Protein 1WQA (pdb70)

Sequence (1820 aa):
MGKLFGTFGVRGIANEKITPEFAMKIGMAFGTLLKREGRKKPLVVVGRDTRVSGEMLKEALISGLLSVGCDVIDVGIAPTPAVQWATKHFNADGGAVITASHNPPEYNGIKLLEPNGMGLKKEREAIVEELFFKEDFDRAKWYEIGEVRREDIIKPYIEAIKSKVDVEAIKKRKPFVVVDTSNGAGSLTLPYLLRELGCKVITVNAQPDGYFPARNPEPNEENLKEFMEIVKALGADFGVAQDGDADRAVFIDENGRFIQGDKTFALVADAVLKEKGGGLLVTTVATSNLLDDIAKKHGAKVMRTKVGDLIVARALYENNGTIGGEENGGVIFPEHVLGRDGAMTVAKVVEIFAKSGKKFSELIDELPKYYQIKTKRHVEGDRHAIVNKVAEMARERGYTVDTTDGAKIIFEDGWVLVRASGTEPIIRIFSEAKSKEKAQEYLNLGIELLEKALSMGKLFGTFGVRGIANEKITPEFAMKIGMAFGTLLKREGRKKPLVVVGRDTRVSGEMLKEALISGLLSVGCDVIDVGIAPTPAVQWATKHFNADGGAVITASHNPPEYNGIKLLEPNGMGLKKEREAIVEELFFKEDFDRAKWYEIGEVRREDIIKPYIEAIKSKVDVEAIKKRKPFVVVDTSNGAGSLTLPYLLRELGCKVITVNAQPDGYFPARNPEPNEENLKEFMEIVKALGADFGVAQDGDADRAVFIDENGRFIQGDKTFALVADAVLKEKGGGLLVTTVATSNLLDDIAKKHGAKVMRTKVGDLIVARALYENNGTIGGEENGGVIFPEHVLGRDGAMTVAKVVEIFAKSGKKFSELIDELPKYYQIKTKRHVEGDRHAIVNKVAEMARERGYTVDTTDGAKIIFEDGWVLVRASGTEPIIRIFSEAKSKEKAQEYLNLGIELLEKALSMGKLFGTFGVRGIANEKITPEFAMKIGMAFGTLLKREGRKKPLVVVGRDTRVSGEMLKEALISGLLSVGCDVIDVGIAPTPAVQWATKHFNADGGAVITASHNPPEYNGIKLLEPNGMGLKKEREAIVEELFFKEDFDRAKWYEIGEVRREDIIKPYIEAIKSKVDVEAIKKRKPFVVVDTSNGAGSLTLPYLLRELGCKVITVNAQPDGYFPARNPEPNEENLKEFMEIVKALGADFGVAQDGDADRAVFIDENGRFIQGDKTFALVADAVLKEKGGGLLVTTVATSNLLDDIAKKHGAKVMRTKVGDLIVARALYENNGTIGGEENGGVIFPEHVLGRDGAMTVAKVVEIFAKSGKKFSELIDELPKYYQIKTKRHVEGDRHAIVNKVAEMARERGYTVDTTDGAKIIFEDGWVLVRASGTEPIIRIFSEAKSKEKAQEYLNLGIELLEKALSMGKLFGTFGVRGIANEKITPEFAMKIGMAFGTLLKREGRKKPLVVVGRDTRVSGEMLKEALISGLLSVGCDVIDVGIAPTPAVQWATKHFNADGGAVITASHNPPEYNGIKLLEPNGMGLKKEREAIVEELFFKEDFDRAKWYEIGEVRREDIIKPYIEAIKSKVDVEAIKKRKPFVVVDTSNGAGSLTLPYLLRELGCKVITVNAQPDGYFPARNPEPNEENLKEFMEIVKALGADFGVAQDGDADRAVFIDENGRFIQGDKTFALVADAVLKEKGGGLLVTTVATSNLLDDIAKKHGAKVMRTKVGDLIVARALYENNGTIGGEENGGVIFPEHVLGRDGAMTVAKVVEIFAKSGKKFSELIDELPKYYQIKTKRHVEGDRHAIVNKVAEMARERGYTVDTTDGAKIIFEDGWVLVRASGTEPIIRIFSEAKSKEKAQEYLNLGIELLEKALS

Nearest PDB structures (foldseek):
  1wqa-assembly1_A  TM=1.002E+00  e=4.875E-100  Pyrococcus horikoshii
  7ojr-assembly1_A  TM=8.676E-01  e=2.587E-43  Bacillus subtilis subsp. subtilis str. 168
  3pdk-assembly1_B  TM=8.264E-01  e=1.025E-43  Bacillus anthracis
  6gyz-assembly1_B  TM=8.738E-01  e=1.321E-41  Staphylococcus aureus
  7olh-assembly1_B  TM=9.218E-01  e=2.492E-36  Bacillus subtilis subsp. subtilis str. 168

Organism: Pyrococcus horikoshii (strain ATCC 700860 / DSM 12428 / JCM 9974 / NBRC 100139 / OT-3) (NCBI:txid70601)

Structure (mmCIF, N/CA/C/O backbone):
data_1WQA
#
_entry.id   1WQA
#
_cell.length_a   77.653
_cell.length_b   137.916
_cell.length_c   98.409
_cell.angle_alpha   90.00
_cell.angle_beta   93.27
_cell.angle_gamma   90.00
#
_symmetry.space_group_name_H-M   'P 1 21 1'
#
loop_
_entity.id
_entity.type
_entity.pdbx_description
1 polymer 'phospho-sugar mutase'
2 non-polymer 'MAGNESIUM ION'
3 water water
#
loop_
_atom_site.group_PDB
_atom_site.id
_atom_site.type_symbol
_atom_site.label_atom_id
_atom_site.label_alt_id
_atom_site.label_comp_id
_atom_site.label_asym_id
_atom_site.label_entity_id
_atom_site.label_seq_id
_atom_site.pdbx_PDB_ins_code
_atom_site.Cartn_x
_atom_site.Cartn_y
_atom_site.Cartn_z
_atom_site.occupancy
_atom_site.B_iso_or_equiv
_atom_site.auth_seq_id
_atom_site.auth_comp_id
_atom_site.auth_asym_id
_atom_site.auth_atom_id
_atom_site.pdbx_PDB_model_num
ATOM 1 N N . MET A 1 1 ? 1.905 11.183 22.744 1.00 66.80 1 MET A N 1
ATOM 2 C CA . MET A 1 1 ? 2.183 10.003 21.851 1.00 66.73 1 MET A CA 1
ATOM 3 C C . MET A 1 1 ? 1.490 8.697 22.311 1.00 66.75 1 MET A C 1
ATOM 4 O O . MET A 1 1 ? 1.910 7.611 21.944 1.00 67.54 1 MET A O 1
ATOM 9 N N . GLY A 1 2 ? 0.402 8.822 23.066 1.00 65.89 2 GLY A N 1
ATOM 10 C CA . GLY A 1 2 ? -0.295 7.669 23.649 1.00 64.26 2 GLY A CA 1
ATOM 11 C C . GLY A 1 2 ? -0.327 8.208 25.055 1.00 63.06 2 GLY A C 1
ATOM 12 O O . GLY A 1 2 ? 0.176 7.610 26.002 1.00 64.30 2 GLY A O 1
ATOM 13 N N . LYS A 1 3 ? -0.895 9.395 25.142 1.00 60.96 3 LYS A N 1
ATOM 14 C CA . LYS A 1 3 ? -0.838 10.169 26.323 1.00 58.41 3 LYS A CA 1
ATOM 15 C C . LYS A 1 3 ? 0.653 10.213 26.380 1.00 56.06 3 LYS A C 1
ATOM 16 O O . LYS A 1 3 ? 1.242 10.560 25.377 1.00 56.81 3 LYS A O 1
ATOM 22 N N . LEU A 1 4 ? 1.293 9.850 27.472 1.00 52.32 4 LEU A N 1
ATOM 23 C CA . LEU A 1 4 ? 2.748 9.977 27.536 1.00 47.26 4 LEU A CA 1
ATOM 24 C C . LEU A 1 4 ? 3.742 9.379 26.503 1.00 44.21 4 LEU A C 1
ATOM 25 O O . LEU A 1 4 ? 4.337 10.111 25.716 1.00 42.65 4 LEU A O 1
ATOM 30 N N . PHE A 1 5 ? 3.947 8.066 26.521 1.00 40.34 5 PHE A N 1
ATOM 31 C CA . PHE A 1 5 ? 4.939 7.412 25.648 1.00 39.14 5 PHE A CA 1
ATOM 32 C C . PHE A 1 5 ? 4.551 7.020 24.222 1.00 38.80 5 PHE A C 1
ATOM 33 O O . PHE A 1 5 ? 3.390 6.722 23.922 1.00 38.17 5 PHE A O 1
ATOM 41 N N . GLY A 1 6 ? 5.567 7.014 23.364 1.00 38.65 6 GLY A N 1
ATOM 42 C CA . GLY A 1 6 ? 5.426 6.620 21.976 1.00 39.46 6 GLY A CA 1
ATOM 43 C C . GLY A 1 6 ? 5.764 5.136 21.851 1.00 39.48 6 GLY A C 1
ATOM 44 O O . GLY A 1 6 ? 5.604 4.394 22.822 1.00 40.68 6 GLY A O 1
ATOM 45 N N . THR A 1 7 ? 6.244 4.699 20.687 1.00 40.02 7 THR A N 1
ATOM 46 C CA . THR A 1 7 ? 6.579 3.277 20.458 1.00 39.90 7 THR A CA 1
ATOM 47 C C . THR A 1 7 ? 7.717 2.746 21.342 1.00 37.53 7 THR A C 1
ATOM 48 O O . THR A 1 7 ? 7.675 1.601 21.817 1.00 37.74 7 THR A O 1
ATOM 52 N N . PHE A 1 8 ? 8.737 3.574 21.545 1.00 33.01 8 PHE A N 1
ATOM 53 C CA . PHE A 1 8 ? 9.861 3.209 22.397 1.00 30.74 8 PHE A CA 1
ATOM 54 C C . PHE A 1 8 ? 10.372 4.490 23.059 1.00 28.59 8 PHE A C 1
ATOM 55 O O . PHE A 1 8 ? 11.333 5.093 22.588 1.00 28.65 8 PHE A O 1
ATOM 63 N N . GLY A 1 9 ? 9.732 4.884 24.155 1.00 26.09 9 GLY A N 1
ATOM 64 C CA . GLY A 1 9 ? 10.120 6.108 24.842 1.00 26.09 9 GLY A CA 1
ATOM 65 C C . GLY A 1 9 ? 9.287 7.308 24.401 1.00 26.12 9 GLY A C 1
ATOM 66 O O . GLY A 1 9 ? 8.318 7.195 23.634 1.00 25.04 9 GLY A O 1
ATOM 67 N N . VAL A 1 10 ? 9.661 8.469 24.895 1.00 24.08 10 VAL A N 1
ATOM 68 C CA . VAL A 1 10 ? 8.957 9.686 24.565 1.00 23.74 10 VAL A CA 1
ATOM 69 C C . VAL A 1 10 ? 9.980 10.749 24.187 1.00 24.66 10 VAL A C 1
ATOM 70 O O . VAL A 1 10 ? 11.111 10.738 24.697 1.00 21.61 10 VAL A O 1
ATOM 74 N N . ARG A 1 11 ? 9.615 11.636 23.266 1.00 23.32 11 ARG A N 1
ATOM 75 C CA . ARG A 1 11 ? 10.511 12.712 22.874 1.00 24.96 11 ARG A CA 1
ATOM 76 C C . ARG A 1 11 ? 9.714 13.961 22.615 1.00 25.50 11 ARG A C 1
ATOM 77 O O . ARG A 1 11 ? 8.480 13.919 22.493 1.00 24.02 11 ARG A O 1
ATOM 85 N N . GLY A 1 12 ? 10.433 15.075 22.526 1.00 23.35 12 GLY A N 1
ATOM 86 C CA . GLY A 1 12 ? 9.815 16.364 22.291 1.00 21.73 12 GLY A CA 1
ATOM 87 C C . GLY A 1 12 ? 10.914 17.401 22.367 1.00 22.31 12 GLY A C 1
ATOM 88 O O . GLY A 1 12 ? 12.089 17.060 22.530 1.00 20.32 12 GLY A O 1
ATOM 89 N N . ILE A 1 13 ? 10.547 18.663 22.245 1.00 21.24 13 ILE A N 1
ATOM 90 C CA . ILE A 1 13 ? 11.543 19.724 22.318 1.00 21.05 13 ILE A CA 1
ATOM 91 C C . ILE A 1 13 ? 11.939 20.006 23.775 1.00 18.26 13 ILE A C 1
ATOM 92 O O . ILE A 1 13 ? 11.081 20.095 24.673 1.00 18.05 13 ILE A O 1
ATOM 97 N N . ALA A 1 14 ? 13.247 20.127 24.005 1.00 18.88 14 ALA A N 1
ATOM 98 C CA . ALA A 1 14 ? 13.767 20.399 25.349 1.00 18.05 14 ALA A CA 1
ATOM 99 C C . ALA A 1 14 ? 13.232 21.738 25.809 1.00 16.61 14 ALA A C 1
ATOM 100 O O . ALA A 1 14 ? 13.191 22.690 25.039 1.00 17.55 14 ALA A O 1
ATOM 102 N N . ASN A 1 15 ? 12.809 21.797 27.068 1.00 17.27 15 ASN A N 1
ATOM 103 C CA . ASN A 1 15 ? 12.238 22.992 27.688 1.00 18.60 15 ASN A CA 1
ATOM 104 C C . ASN A 1 15 ? 10.858 23.383 27.165 1.00 21.22 15 ASN A C 1
ATOM 105 O O . ASN A 1 15 ? 10.349 24.458 27.465 1.00 19.83 15 ASN A O 1
ATOM 110 N N . GLU A 1 16 ? 10.247 22.511 26.374 1.00 20.01 16 GLU A N 1
ATOM 111 C CA . GLU A 1 16 ? 8.882 22.778 25.933 1.00 22.88 16 GLU A CA 1
ATOM 112 C C . GLU A 1 16 ? 8.134 21.580 26.493 1.00 20.28 16 GLU A C 1
ATOM 113 O O . GLU A 1 16 ? 7.657 21.616 27.623 1.00 21.30 16 GLU A O 1
ATOM 119 N N . LYS A 1 17 ? 8.044 20.500 25.738 1.00 19.16 17 LYS A N 1
ATOM 120 C CA . LYS A 1 17 ? 7.433 19.312 26.317 1.00 20.17 17 LYS A CA 1
ATOM 121 C C . LYS A 1 17 ? 8.429 18.624 27.295 1.00 18.66 17 LYS A C 1
ATOM 122 O O . LYS A 1 17 ? 8.071 18.203 28.400 1.00 18.41 17 LYS A O 1
ATOM 128 N N . ILE A 1 18 ? 9.682 18.497 26.881 1.00 19.39 18 ILE A N 1
ATOM 129 C CA . ILE A 1 18 ? 10.645 17.789 27.717 1.00 17.37 18 ILE A CA 1
ATOM 130 C C . ILE A 1 18 ? 11.368 18.759 28.627 1.00 18.38 18 ILE A C 1
ATOM 131 O O . ILE A 1 18 ? 12.465 19.224 28.314 1.00 18.48 18 ILE A O 1
ATOM 136 N N . THR A 1 19 ? 10.743 19.059 29.753 1.00 17.54 19 THR A N 1
ATOM 137 C CA . THR A 1 19 ? 11.296 19.990 30.732 1.00 16.87 19 THR A CA 1
ATOM 138 C C . THR A 1 19 ? 11.936 19.182 31.859 1.00 16.62 19 THR A C 1
ATOM 139 O O . THR A 1 19 ? 11.852 17.948 31.884 1.00 17.01 19 THR A O 1
ATOM 143 N N . PRO A 1 20 ? 12.593 19.872 32.809 1.00 17.39 20 PRO A N 1
ATOM 144 C CA . PRO A 1 20 ? 13.221 19.187 33.943 1.00 17.28 20 PRO A CA 1
ATOM 145 C C . PRO A 1 20 ? 12.098 18.586 34.788 1.00 16.10 20 PRO A C 1
ATOM 146 O O . PRO A 1 20 ? 12.252 17.496 35.318 1.00 16.37 20 PRO A O 1
ATOM 150 N N . GLU A 1 21 ? 10.973 19.295 34.921 1.00 14.86 21 GLU A N 1
ATOM 151 C CA . GLU A 1 21 ? 9.862 18.752 35.726 1.00 15.42 21 GLU A CA 1
ATOM 152 C C . GLU A 1 21 ? 9.380 17.434 35.093 1.00 15.04 21 GLU A C 1
ATOM 153 O O . GLU A 1 21 ? 9.103 16.470 35.779 1.00 15.45 21 GLU A O 1
ATOM 159 N N . PHE A 1 22 ? 9.313 17.415 33.773 1.00 16.48 22 PHE A N 1
ATOM 160 C CA . PHE A 1 22 ? 8.874 16.227 33.053 1.00 17.49 22 PHE A CA 1
ATOM 161 C C . PHE A 1 22 ? 9.814 15.048 33.343 1.00 18.73 22 PHE A C 1
ATOM 162 O O . PHE A 1 22 ? 9.365 13.946 33.674 1.00 19.32 22 PHE A O 1
ATOM 170 N N . ALA A 1 23 ? 11.120 15.284 33.210 1.00 17.48 23 ALA A N 1
ATOM 171 C CA . ALA A 1 23 ? 12.111 14.242 33.465 1.00 16.67 23 ALA A CA 1
ATOM 172 C C . ALA A 1 23 ? 12.048 13.772 34.920 1.00 16.05 23 ALA A C 1
ATOM 173 O O . ALA A 1 23 ? 12.116 12.575 35.199 1.00 15.46 23 ALA A O 1
ATOM 175 N N . MET A 1 24 ? 11.941 14.717 35.845 1.00 14.49 24 MET A N 1
ATOM 176 C CA . MET A 1 24 ? 11.856 14.360 37.269 1.00 15.10 24 MET A CA 1
ATOM 177 C C . MET A 1 24 ? 10.627 13.504 37.571 1.00 15.08 24 MET A C 1
ATOM 178 O O . MET A 1 24 ? 10.708 12.552 38.356 1.00 14.33 24 MET A O 1
ATOM 183 N N . LYS A 1 25 ? 9.480 13.863 36.992 1.00 13.95 25 LYS A N 1
ATOM 184 C CA . LYS A 1 25 ? 8.257 13.088 37.248 1.00 15.78 25 LYS A CA 1
ATOM 185 C C . LYS A 1 25 ? 8.380 11.689 36.645 1.00 15.21 25 LYS A C 1
ATOM 186 O O . LYS A 1 25 ? 7.900 10.736 37.225 1.00 16.83 25 LYS A O 1
ATOM 192 N N . ILE A 1 26 ? 9.008 11.583 35.484 1.00 14.63 26 ILE A N 1
ATOM 193 C CA . ILE A 1 26 ? 9.205 10.269 34.889 1.00 17.38 26 ILE A CA 1
ATOM 194 C C . ILE A 1 26 ? 10.067 9.432 35.857 1.00 16.59 26 ILE A C 1
ATOM 195 O O . ILE A 1 26 ? 9.802 8.256 36.087 1.00 16.63 26 ILE A O 1
ATOM 200 N N . GLY A 1 27 ? 11.111 10.034 36.420 1.00 16.73 27 GLY A N 1
ATOM 201 C CA . GLY A 1 27 ? 11.926 9.281 37.362 1.00 15.78 27 GLY A CA 1
ATOM 202 C C . GLY A 1 27 ? 11.139 8.855 38.607 1.00 17.72 27 GLY A C 1
ATOM 203 O O . GLY A 1 27 ? 11.262 7.723 39.091 1.00 17.00 27 GLY A O 1
ATOM 204 N N . MET A 1 28 ? 10.323 9.756 39.150 1.00 16.39 28 MET A N 1
ATOM 205 C CA . MET A 1 28 ? 9.562 9.398 40.344 1.00 16.55 28 MET A CA 1
ATOM 206 C C . MET A 1 28 ? 8.500 8.309 40.065 1.00 15.93 28 MET A C 1
ATOM 207 O O . MET A 1 28 ? 8.236 7.446 40.905 1.00 14.91 28 MET A O 1
ATOM 212 N N . ALA A 1 29 ? 7.901 8.358 38.881 1.00 15.34 29 ALA A N 1
ATOM 213 C CA . ALA A 1 29 ? 6.893 7.372 38.524 1.00 16.56 29 ALA A CA 1
ATOM 214 C C . ALA A 1 29 ? 7.555 6.006 38.299 1.00 16.94 29 ALA A C 1
ATOM 215 O O . ALA A 1 29 ? 7.069 4.990 38.790 1.00 15.93 29 ALA A O 1
ATOM 217 N N . PHE A 1 30 ? 8.681 5.988 37.584 1.00 16.00 30 PHE A N 1
ATOM 218 C CA . PHE A 1 30 ? 9.374 4.731 37.312 1.00 15.98 30 PHE A CA 1
ATOM 219 C C . PHE A 1 30 ? 9.865 4.110 38.624 1.00 16.47 30 PHE A C 1
ATOM 220 O O . PHE A 1 30 ? 9.652 2.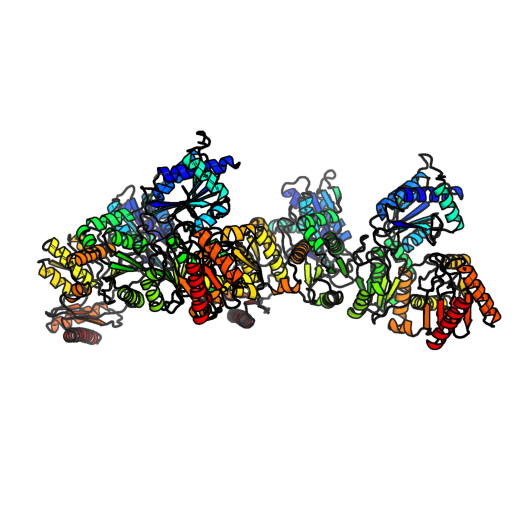918 38.889 1.00 16.32 30 PHE A O 1
ATOM 228 N N . GLY A 1 31 ? 10.485 4.924 39.472 1.00 15.85 31 GLY A N 1
ATOM 229 C CA . GLY A 1 31 ? 10.980 4.423 40.750 1.00 16.57 31 GLY A CA 1
ATOM 230 C C . GLY A 1 31 ? 9.849 3.885 41.623 1.00 17.78 31 GLY A C 1
ATOM 231 O O . GLY A 1 31 ? 10.018 2.872 42.312 1.00 18.27 31 GLY A O 1
ATOM 232 N N . THR A 1 32 ? 8.704 4.567 41.611 1.00 16.82 32 THR A N 1
ATOM 233 C CA . THR A 1 32 ? 7.562 4.132 42.418 1.00 16.24 32 THR A CA 1
ATOM 234 C C . THR A 1 32 ? 7.087 2.776 41.872 1.00 17.50 32 THR A C 1
ATOM 235 O O . THR A 1 32 ? 6.847 1.865 42.643 1.00 17.88 32 THR A O 1
ATOM 239 N N . LEU A 1 33 ? 6.966 2.646 40.549 1.00 18.47 33 LEU A N 1
ATOM 240 C CA . LEU A 1 33 ? 6.566 1.365 39.967 1.00 18.63 33 LEU A CA 1
ATOM 241 C C . LEU A 1 33 ? 7.520 0.248 40.417 1.00 19.04 33 LEU A C 1
ATOM 242 O O . LEU A 1 33 ? 7.082 -0.813 40.883 1.00 18.81 33 LEU A O 1
ATOM 247 N N . LEU A 1 34 ? 8.824 0.492 40.300 1.00 16.69 34 LEU A N 1
ATOM 248 C CA . LEU A 1 34 ? 9.802 -0.508 40.679 1.00 16.84 34 LEU A CA 1
ATOM 249 C C . LEU A 1 34 ? 9.633 -0.952 42.109 1.00 18.52 34 LEU A C 1
ATOM 250 O O . LEU A 1 34 ? 9.795 -2.133 42.396 1.00 18.30 34 LEU A O 1
ATOM 255 N N . LYS A 1 35 ? 9.314 -0.019 43.012 1.00 18.74 35 LYS A N 1
ATOM 256 C CA . LYS A 1 35 ? 9.134 -0.369 44.414 1.00 19.23 35 LYS A CA 1
ATOM 257 C C . LYS A 1 35 ? 7.831 -1.146 44.631 1.00 20.41 35 LYS A C 1
ATOM 258 O O . LYS A 1 35 ? 7.823 -2.164 45.312 1.00 20.71 35 LYS A O 1
ATOM 264 N N . ARG A 1 36 ? 6.745 -0.694 44.019 1.00 19.92 36 ARG A N 1
ATOM 265 C CA . ARG A 1 36 ? 5.456 -1.378 44.167 1.00 23.43 36 ARG A CA 1
ATOM 266 C C . ARG A 1 36 ? 5.451 -2.793 43.593 1.00 23.68 36 ARG A C 1
ATOM 267 O O . ARG A 1 36 ? 4.608 -3.601 43.968 1.00 23.89 36 ARG A O 1
ATOM 275 N N . GLU A 1 37 ? 6.384 -3.091 42.699 1.00 23.52 37 GLU A N 1
ATOM 276 C CA . GLU A 1 37 ? 6.476 -4.430 42.144 1.00 24.30 37 GLU A CA 1
ATOM 277 C C . GLU A 1 37 ? 7.157 -5.350 43.152 1.00 24.29 37 GLU A C 1
ATOM 278 O O . GLU A 1 37 ? 7.298 -6.538 42.903 1.00 25.60 37 GLU A O 1
ATOM 284 N N . GLY A 1 38 ? 7.576 -4.799 44.289 1.00 24.53 38 GLY A N 1
ATOM 285 C CA . GLY A 1 38 ? 8.196 -5.626 45.326 1.00 25.45 38 GLY A CA 1
ATOM 286 C C . GLY A 1 38 ? 9.682 -5.449 45.604 1.00 26.74 38 GLY A C 1
ATOM 287 O O . GLY A 1 38 ? 10.320 -6.323 46.190 1.00 27.29 38 GLY A O 1
ATOM 288 N N . ARG A 1 39 ? 10.253 -4.326 45.190 1.00 27.35 39 ARG A N 1
ATOM 289 C CA . ARG A 1 39 ? 11.672 -4.100 45.444 1.00 27.44 39 ARG A CA 1
ATOM 290 C C . ARG A 1 39 ? 11.833 -3.028 46.499 1.00 26.42 39 ARG A C 1
ATOM 291 O O . ARG A 1 39 ? 11.334 -1.917 46.329 1.00 27.32 39 ARG A O 1
ATOM 299 N N . LYS A 1 40 ? 12.537 -3.352 47.578 1.00 26.50 40 LYS A N 1
ATOM 300 C CA . LYS A 1 40 ? 12.739 -2.413 48.688 1.00 24.96 40 LYS A CA 1
ATOM 301 C C . LYS A 1 40 ? 13.553 -1.199 48.250 1.00 24.30 40 LYS A C 1
ATOM 302 O O . LYS A 1 40 ? 13.219 -0.048 48.584 1.00 22.31 40 LYS A O 1
ATOM 308 N N . LYS A 1 41 ? 14.625 -1.466 47.511 1.00 21.54 41 LYS A N 1
ATOM 309 C CA . LYS A 1 41 ? 15.506 -0.403 47.035 1.00 21.77 41 LYS A CA 1
ATOM 310 C C . LYS A 1 41 ? 15.977 -0.708 45.629 1.00 19.72 41 LYS A C 1
ATOM 311 O O . LYS A 1 41 ? 17.022 -1.321 45.433 1.00 17.90 41 LYS A O 1
ATOM 317 N N . PRO A 1 42 ? 15.201 -0.271 44.627 1.00 18.60 42 PRO A N 1
ATOM 318 C CA . PRO A 1 42 ? 15.536 -0.502 43.223 1.00 16.53 42 PRO A CA 1
ATOM 319 C C . PRO A 1 42 ? 16.887 0.088 42.827 1.00 16.53 42 PRO A C 1
ATOM 320 O O . PRO A 1 42 ? 17.315 1.092 43.385 1.00 16.60 42 PRO A O 1
ATOM 324 N N . LEU A 1 43 ? 17.529 -0.538 41.847 1.00 15.45 43 LEU A N 1
ATOM 325 C CA . LEU A 1 43 ? 18.796 -0.048 41.294 1.00 15.32 43 LEU A CA 1
ATOM 326 C C . LEU A 1 43 ? 18.473 0.280 39.849 1.00 14.80 43 LEU A C 1
ATOM 327 O O . LEU A 1 43 ? 18.021 -0.584 39.092 1.00 14.11 43 LEU A O 1
ATOM 332 N N . VAL A 1 44 ? 18.702 1.526 39.461 1.00 14.53 44 VAL A N 1
ATOM 333 C CA . VAL A 1 44 ? 18.428 1.966 38.110 1.00 14.61 44 VAL A CA 1
ATOM 334 C C . VAL A 1 44 ? 19.666 2.567 37.424 1.00 15.39 44 VAL A C 1
ATOM 335 O O . VAL A 1 44 ? 20.364 3.419 38.008 1.00 14.48 44 VAL A O 1
ATOM 339 N N . VAL A 1 45 ? 19.929 2.108 36.197 1.00 13.71 45 VAL A N 1
ATOM 340 C CA . VAL A 1 45 ? 21.049 2.601 35.386 1.00 14.29 45 VAL A CA 1
ATOM 341 C C . VAL A 1 45 ? 20.533 3.769 34.538 1.00 15.35 45 VAL A C 1
ATOM 342 O O . VAL A 1 45 ? 19.445 3.703 33.947 1.00 15.22 45 VAL A O 1
ATOM 346 N N . VAL A 1 46 ? 21.294 4.851 34.504 1.00 14.42 46 VAL A N 1
ATOM 347 C CA . VAL A 1 46 ? 20.895 6.023 33.741 1.00 14.42 46 VAL A CA 1
ATOM 348 C C . VAL A 1 46 ? 22.056 6.464 32.862 1.00 15.26 46 VAL A C 1
ATOM 349 O O . VAL A 1 46 ? 23.204 6.610 33.326 1.00 13.69 46 VAL A O 1
ATOM 353 N N . GLY A 1 47 ? 21.749 6.655 31.584 1.00 13.75 47 GLY A N 1
ATOM 354 C CA . GLY A 1 47 ? 22.731 7.119 30.618 1.00 14.21 47 GLY A CA 1
ATOM 355 C C . GLY A 1 47 ? 22.101 8.137 29.671 1.00 15.18 47 GLY A C 1
ATOM 356 O O . GLY A 1 47 ? 20.869 8.375 29.706 1.00 14.26 47 GLY A O 1
ATOM 357 N N . ARG A 1 48 ? 22.916 8.721 28.794 1.00 14.20 48 ARG A N 1
ATOM 358 C CA . ARG A 1 48 ? 22.403 9.733 27.887 1.00 14.72 48 ARG A CA 1
ATOM 359 C C . ARG A 1 48 ? 23.244 9.863 26.633 1.00 16.01 48 ARG A C 1
ATOM 360 O O . ARG A 1 48 ? 24.343 9.331 26.584 1.00 13.59 48 ARG A O 1
ATOM 368 N N . ASP A 1 49 ? 22.738 10.562 25.610 1.00 15.19 49 ASP A N 1
ATOM 369 C CA . ASP A 1 49 ? 23.566 10.749 24.419 1.00 16.93 49 ASP A CA 1
ATOM 370 C C . ASP A 1 49 ? 24.330 12.080 24.532 1.00 17.59 49 ASP A C 1
ATOM 371 O O . ASP A 1 49 ? 24.509 12.588 25.648 1.00 16.66 49 ASP A O 1
ATOM 376 N N . THR A 1 50 ? 24.785 12.644 23.406 1.00 16.60 50 THR A N 1
ATOM 377 C CA . THR A 1 50 ? 25.557 13.892 23.443 1.00 15.86 50 THR A CA 1
ATOM 378 C C . THR A 1 50 ? 24.745 15.190 23.409 1.00 16.38 50 THR A C 1
ATOM 379 O O . THR A 1 50 ? 25.329 16.262 23.377 1.00 16.39 50 THR A O 1
ATOM 383 N N . ARG A 1 51 ? 23.414 15.106 23.425 1.00 15.17 51 ARG A N 1
ATOM 384 C CA . ARG A 1 51 ? 22.589 16.318 23.353 1.00 15.90 51 ARG A CA 1
ATOM 385 C C . ARG A 1 51 ? 22.875 17.353 24.436 1.00 17.46 51 ARG A C 1
ATOM 386 O O . ARG A 1 51 ? 23.115 17.015 25.602 1.00 16.04 51 ARG A O 1
ATOM 394 N N . VAL A 1 52 ? 22.793 18.619 24.038 1.00 16.34 52 VAL A N 1
ATOM 395 C CA . VAL A 1 52 ? 23.077 19.734 24.937 1.00 17.89 52 VAL A CA 1
ATOM 396 C C . VAL A 1 52 ? 22.177 19.843 26.152 1.00 17.52 52 VAL A C 1
ATOM 397 O O . VAL A 1 52 ? 22.591 20.359 27.193 1.00 18.13 52 VAL A O 1
ATOM 401 N N . SER A 1 53 ? 20.953 19.345 26.040 1.00 16.86 53 SER A N 1
ATOM 402 C CA . SER A 1 53 ? 20.015 19.374 27.165 1.00 16.23 53 SER A CA 1
ATOM 403 C C . SER A 1 53 ? 20.092 18.102 28.019 1.00 15.17 53 SER A C 1
ATOM 404 O O . SER A 1 53 ? 19.392 17.982 29.022 1.00 15.05 53 SER A O 1
ATOM 407 N N . GLY A 1 54 ? 20.922 17.153 27.611 1.00 16.35 54 GLY A N 1
ATOM 408 C CA . GLY A 1 54 ? 21.039 15.891 28.344 1.00 15.44 54 GLY A CA 1
ATOM 409 C C . GLY A 1 54 ? 21.465 15.979 29.795 1.00 15.09 54 GLY A C 1
ATOM 410 O O . GLY A 1 54 ? 20.855 15.351 30.661 1.00 14.88 54 GLY A O 1
ATOM 411 N N . GLU A 1 55 ? 22.495 16.766 30.087 1.00 15.59 55 GLU A N 1
ATOM 412 C CA . GLU A 1 55 ? 22.949 16.875 31.475 1.00 16.69 55 GLU A CA 1
ATOM 413 C C . GLU A 1 55 ? 21.856 17.408 32.406 1.00 15.17 55 GLU A C 1
ATOM 414 O O . GLU A 1 55 ? 21.624 16.871 33.493 1.00 15.23 55 GLU A O 1
ATOM 420 N N . MET A 1 56 ? 21.186 18.467 31.975 1.00 14.71 56 MET A N 1
ATOM 421 C CA . MET A 1 56 ? 20.140 19.055 32.789 1.00 16.11 56 MET A CA 1
ATOM 422 C C . MET A 1 56 ? 18.967 18.089 33.049 1.00 15.38 56 MET A C 1
ATOM 423 O O . MET A 1 56 ? 18.457 18.001 34.161 1.00 14.22 56 MET A O 1
ATOM 428 N N . LEU A 1 57 ? 18.562 17.362 32.023 1.00 13.71 57 LEU A N 1
ATOM 429 C CA . LEU A 1 57 ? 17.459 16.413 32.155 1.00 15.41 57 LEU A CA 1
ATOM 430 C C . LEU A 1 57 ? 17.895 15.187 32.960 1.00 14.79 57 LEU A C 1
ATOM 431 O O . LEU A 1 57 ? 17.093 14.601 33.688 1.00 15.26 57 LEU A O 1
ATOM 436 N N . LYS A 1 58 ? 19.165 14.805 32.831 1.00 13.23 58 LYS A N 1
ATOM 437 C CA . LYS A 1 58 ? 19.681 13.660 33.588 1.00 14.97 58 LYS A CA 1
ATOM 438 C C . LYS A 1 58 ? 19.669 13.976 35.077 1.00 14.44 58 LYS A C 1
ATOM 439 O O . LYS A 1 58 ? 19.325 13.128 35.890 1.00 15.08 58 LYS A O 1
ATOM 445 N N . GLU A 1 59 ? 20.059 15.191 35.447 1.00 14.39 59 GLU A N 1
ATOM 446 C CA . GLU A 1 59 ? 20.058 15.561 36.864 1.00 17.43 59 GLU A CA 1
ATOM 447 C C . GLU A 1 59 ? 18.617 15.525 37.411 1.00 15.65 59 GLU A C 1
ATOM 448 O O . GLU A 1 59 ? 18.378 15.043 38.515 1.00 16.46 59 GLU A O 1
ATOM 454 N N . ALA A 1 60 ? 17.677 16.045 36.632 1.00 14.39 60 ALA A N 1
ATOM 455 C CA . ALA A 1 60 ? 16.279 16.049 37.046 1.00 14.19 60 ALA A CA 1
ATOM 456 C C . ALA A 1 60 ? 15.769 14.622 37.228 1.00 14.34 60 ALA A C 1
ATOM 457 O O . ALA A 1 60 ? 15.134 14.313 38.231 1.00 14.30 60 ALA A O 1
ATOM 459 N N . LEU A 1 61 ? 16.025 13.766 36.237 1.00 14.43 61 LEU A N 1
ATOM 460 C CA . LEU A 1 61 ? 15.569 12.378 36.306 1.00 14.55 61 LEU A CA 1
ATOM 461 C C . LEU A 1 61 ? 16.175 11.670 37.505 1.00 13.90 61 LEU A C 1
ATOM 462 O O . LEU A 1 61 ? 15.469 11.019 38.272 1.00 14.08 61 LEU A O 1
ATOM 467 N N . ILE A 1 62 ? 17.486 11.792 37.672 1.00 13.06 62 ILE A N 1
ATOM 468 C CA . ILE A 1 62 ? 18.149 11.143 38.809 1.00 14.18 62 ILE A CA 1
ATOM 469 C C . ILE A 1 62 ? 17.639 11.693 40.139 1.00 13.94 62 ILE A C 1
ATOM 470 O O . ILE A 1 62 ? 17.395 10.932 41.069 1.00 13.64 62 ILE A O 1
ATOM 475 N N . SER A 1 63 ? 17.459 13.012 40.228 1.00 13.64 63 SER A N 1
ATOM 476 C CA . SER A 1 63 ? 16.929 13.569 41.473 1.00 12.71 63 SER A CA 1
ATOM 477 C C . SER A 1 63 ? 15.591 12.892 41.776 1.00 12.97 63 SER A C 1
ATOM 478 O O . SER A 1 63 ? 15.332 12.493 42.912 1.00 13.83 63 SER A O 1
ATOM 481 N N . GLY A 1 64 ? 14.739 12.757 40.764 1.00 13.19 64 GLY A N 1
ATOM 482 C CA . GLY A 1 64 ? 13.452 12.103 40.994 1.00 13.83 64 GLY A CA 1
ATOM 483 C C . GLY A 1 64 ? 13.603 10.674 41.526 1.00 14.82 64 GLY A C 1
ATOM 484 O O . GLY A 1 64 ? 12.968 10.287 42.516 1.00 14.51 64 GLY A O 1
ATOM 485 N N . LEU A 1 65 ? 14.440 9.880 40.863 1.00 14.64 65 LEU A N 1
ATOM 486 C CA . LEU A 1 65 ? 14.674 8.488 41.269 1.00 14.86 65 LEU A CA 1
ATOM 487 C C . LEU A 1 65 ? 15.197 8.396 42.710 1.00 14.55 65 LEU A C 1
ATOM 488 O O . LEU A 1 65 ? 14.716 7.587 43.519 1.00 13.79 65 LEU A O 1
ATOM 493 N N . LEU A 1 66 ? 16.199 9.205 43.041 1.00 14.20 66 LEU A N 1
ATOM 494 C CA . LEU A 1 66 ? 16.722 9.125 44.400 1.00 14.64 66 LEU A CA 1
ATOM 495 C C . LEU A 1 66 ? 15.651 9.497 45.420 1.00 13.17 66 LEU A C 1
ATOM 496 O O . LEU A 1 66 ? 15.581 8.884 46.495 1.00 13.17 66 LEU A O 1
ATOM 501 N N . SER A 1 67 ? 14.827 10.493 45.095 1.00 15.29 67 SER A N 1
ATOM 502 C CA . SER A 1 67 ? 13.794 10.955 46.024 1.00 15.59 67 SER A CA 1
ATOM 503 C C . SER A 1 67 ? 12.759 9.896 46.329 1.00 16.51 67 SER A C 1
ATOM 504 O O . SER A 1 67 ? 12.106 9.968 47.368 1.00 18.10 67 SER A O 1
ATOM 507 N N . VAL A 1 68 ? 12.595 8.925 45.433 1.00 16.79 68 VAL A N 1
ATOM 508 C CA . VAL A 1 68 ? 11.639 7.854 45.689 1.00 16.81 68 VAL A CA 1
ATOM 509 C C . VAL A 1 68 ? 12.310 6.566 46.168 1.00 16.54 68 VAL A C 1
ATOM 510 O O . VAL A 1 68 ? 11.726 5.486 46.135 1.00 16.43 68 VAL A O 1
ATOM 514 N N . GLY A 1 69 ? 13.545 6.699 46.633 1.00 16.28 69 GLY A N 1
ATOM 515 C CA . GLY A 1 69 ? 14.237 5.558 47.190 1.00 17.11 69 GLY A CA 1
ATOM 516 C C . GLY A 1 69 ? 15.016 4.629 46.293 1.00 18.52 69 GLY A C 1
ATOM 517 O O . GLY A 1 69 ? 15.350 3.527 46.726 1.00 20.33 69 GLY A O 1
ATOM 518 N N . CYS A 1 70 ? 15.317 5.041 45.069 1.00 17.38 70 CYS A N 1
ATOM 519 C CA . CYS A 1 70 ? 16.100 4.194 44.178 1.00 19.15 70 CYS A CA 1
ATOM 520 C C . CYS A 1 70 ? 17.566 4.570 44.145 1.00 18.79 70 CYS A C 1
ATOM 521 O O . CYS A 1 70 ? 17.892 5.763 44.124 1.00 19.72 70 CYS A O 1
ATOM 524 N N . ASP A 1 71 ? 18.436 3.558 44.156 1.00 15.21 71 ASP A N 1
ATOM 525 C CA . ASP A 1 71 ? 19.864 3.784 43.988 1.00 15.37 71 ASP A CA 1
ATOM 526 C C . ASP A 1 71 ? 20.051 3.943 42.457 1.00 15.44 71 ASP A C 1
ATOM 527 O O . ASP A 1 71 ? 19.302 3.361 41.652 1.00 15.87 71 ASP A O 1
ATOM 532 N N . VAL A 1 72 ? 21.046 4.726 42.063 1.00 14.18 72 VAL A N 1
ATOM 533 C CA . VAL A 1 72 ? 21.285 5.000 40.658 1.00 13.63 72 VAL A CA 1
ATOM 534 C C . VAL A 1 72 ? 22.742 4.838 40.236 1.00 12.20 72 VAL A C 1
ATOM 535 O O . VAL A 1 72 ? 23.663 5.150 40.993 1.00 14.83 72 VAL A O 1
ATOM 539 N N . ILE A 1 73 ? 22.931 4.287 39.056 1.00 13.79 73 ILE A N 1
ATOM 540 C CA . ILE A 1 73 ? 24.251 4.195 38.467 1.00 14.48 73 ILE A CA 1
ATOM 541 C C . ILE A 1 73 ? 24.188 5.104 37.239 1.00 14.58 73 ILE A C 1
ATOM 542 O O . ILE A 1 73 ? 23.433 4.851 36.295 1.00 13.41 73 ILE A O 1
ATOM 547 N N . ASP A 1 74 ? 24.953 6.186 37.277 1.00 12.63 74 ASP A N 1
ATOM 548 C CA . ASP A 1 74 ? 25.001 7.132 36.167 1.00 14.24 74 ASP A CA 1
ATOM 549 C C . ASP A 1 74 ? 26.145 6.689 35.267 1.00 15.35 74 ASP A C 1
ATOM 550 O O . ASP A 1 74 ? 27.321 6.775 35.660 1.00 14.61 74 ASP A O 1
ATOM 555 N N . VAL A 1 75 ? 25.819 6.174 34.072 1.00 14.84 75 VAL A N 1
ATOM 556 C CA . VAL A 1 75 ? 26.862 5.729 33.155 1.00 15.01 75 VAL A CA 1
ATOM 557 C C . VAL A 1 75 ? 27.306 6.826 32.190 1.00 16.11 75 VAL A C 1
ATOM 558 O O . VAL A 1 75 ? 28.037 6.570 31.226 1.00 15.63 75 VAL A O 1
ATOM 562 N N . GLY A 1 76 ? 26.872 8.051 32.461 1.00 14.31 76 GLY A N 1
ATOM 563 C CA . GLY A 1 76 ? 27.275 9.177 31.629 1.00 16.09 76 GLY A CA 1
ATOM 564 C C . GLY A 1 76 ? 26.801 9.134 30.184 1.00 16.71 76 GLY A C 1
ATOM 565 O O . GLY A 1 76 ? 25.668 8.762 29.908 1.00 15.36 76 GLY A O 1
ATOM 566 N N . ILE A 1 77 ? 27.682 9.518 29.266 1.00 14.82 77 ILE A N 1
ATOM 567 C CA . ILE A 1 77 ? 27.357 9.540 27.852 1.00 17.01 77 ILE A CA 1
ATOM 568 C C . ILE A 1 77 ? 27.738 8.232 27.172 1.00 16.26 77 ILE A C 1
ATOM 569 O O . ILE A 1 77 ? 28.907 7.820 27.168 1.00 13.96 77 ILE A O 1
ATOM 574 N N . ALA A 1 78 ? 26.747 7.574 26.588 1.00 15.55 78 ALA A N 1
ATOM 575 C CA . ALA A 1 78 ? 27.017 6.312 25.899 1.00 16.01 78 ALA A CA 1
ATOM 576 C C . ALA A 1 78 ? 25.907 5.958 24.913 1.00 16.03 78 ALA A C 1
ATOM 577 O O . ALA A 1 78 ? 24.775 6.456 25.017 1.00 16.59 78 ALA A O 1
ATOM 579 N N . PRO A 1 79 ? 26.233 5.120 23.922 1.00 15.82 79 PRO A N 1
ATOM 580 C CA . PRO A 1 79 ? 25.221 4.713 22.940 1.00 15.01 79 PRO A CA 1
ATOM 581 C C . PRO A 1 79 ? 24.064 4.061 23.702 1.00 15.05 79 PRO A C 1
ATOM 582 O O . PRO A 1 79 ? 24.268 3.423 24.740 1.00 16.12 79 PRO A O 1
ATOM 586 N N . THR A 1 80 ? 22.857 4.214 23.178 1.00 14.10 80 THR A N 1
ATOM 587 C CA . THR A 1 80 ? 21.677 3.617 23.782 1.00 14.13 80 THR A CA 1
ATOM 588 C C . THR A 1 80 ? 21.874 2.118 24.056 1.00 14.16 80 THR A C 1
ATOM 589 O O . THR A 1 80 ? 21.590 1.647 25.144 1.00 16.28 80 THR A O 1
ATOM 593 N N . PRO A 1 81 ? 22.379 1.355 23.077 1.00 15.11 81 PRO A N 1
ATOM 594 C CA . PRO A 1 81 ? 22.598 -0.082 23.268 1.00 15.90 81 PRO A CA 1
ATOM 595 C C . PRO A 1 81 ? 23.614 -0.349 24.401 1.00 17.12 81 PRO A C 1
ATOM 596 O O . PRO A 1 81 ? 23.585 -1.403 25.019 1.00 16.49 81 PRO A O 1
ATOM 600 N N . ALA A 1 82 ? 24.513 0.597 24.659 1.00 17.51 82 ALA A N 1
ATOM 601 C CA . ALA A 1 82 ? 25.515 0.416 25.725 1.00 16.80 82 ALA A CA 1
ATOM 602 C C . ALA A 1 82 ? 24.834 0.596 27.074 1.00 15.49 82 ALA A C 1
ATOM 603 O O . ALA A 1 82 ? 25.162 -0.084 28.049 1.00 15.67 82 ALA A O 1
ATOM 605 N N . VAL A 1 83 ? 23.866 1.511 27.121 1.00 15.72 83 VAL A N 1
ATOM 606 C CA . VAL A 1 83 ? 23.131 1.746 28.350 1.00 13.57 83 VAL A CA 1
ATOM 607 C C . VAL A 1 83 ? 22.232 0.544 28.610 1.00 14.21 83 VAL A C 1
ATOM 608 O O . VAL A 1 83 ? 22.010 0.174 29.762 1.00 14.02 83 VAL A O 1
ATOM 612 N N . GLN A 1 84 ? 21.692 -0.054 27.547 1.00 13.86 84 GLN A N 1
ATOM 613 C CA . GLN A 1 84 ? 20.851 -1.239 27.707 1.00 13.65 84 GLN A CA 1
ATOM 614 C C . GLN A 1 84 ? 21.747 -2.366 28.173 1.00 14.68 84 GLN A C 1
ATOM 615 O O . GLN A 1 84 ? 21.385 -3.144 29.070 1.00 12.48 84 GLN A O 1
ATOM 621 N N . TRP A 1 85 ? 22.921 -2.455 27.554 1.00 14.31 85 TRP A N 1
ATOM 622 C CA . TRP A 1 85 ? 23.893 -3.496 27.929 1.00 16.12 85 TRP A CA 1
ATOM 623 C C . TRP A 1 85 ? 24.282 -3.352 29.392 1.00 15.52 85 TRP A C 1
ATOM 624 O O . TRP A 1 85 ? 24.395 -4.342 30.117 1.00 17.00 85 TRP A O 1
ATOM 635 N N . ALA A 1 86 ? 24.498 -2.109 29.819 1.00 15.63 86 ALA A N 1
ATOM 636 C CA . ALA A 1 86 ? 24.903 -1.821 31.203 1.00 14.52 86 ALA A CA 1
ATOM 637 C C . ALA A 1 86 ? 23.816 -2.139 32.204 1.00 14.89 86 ALA A C 1
ATOM 638 O O . ALA A 1 86 ? 24.110 -2.561 33.309 1.00 15.21 86 ALA A O 1
ATOM 640 N N . THR A 1 87 ? 22.563 -1.905 31.828 1.00 14.57 87 THR A N 1
ATOM 641 C CA . THR A 1 87 ? 21.440 -2.207 32.724 1.00 15.69 87 THR A CA 1
ATOM 642 C C . THR A 1 87 ? 21.493 -3.686 33.091 1.00 16.19 87 THR A C 1
ATOM 643 O O . THR A 1 87 ? 21.360 -4.053 34.263 1.00 15.60 87 THR A O 1
ATOM 647 N N . LYS A 1 88 ? 21.695 -4.546 32.096 1.00 17.05 88 LYS A N 1
ATOM 648 C CA . LYS A 1 88 ? 21.798 -5.982 32.369 1.00 18.48 88 LYS A CA 1
ATOM 649 C C . LYS A 1 88 ? 23.107 -6.287 33.113 1.00 18.16 88 LYS A C 1
ATOM 650 O O . LYS A 1 88 ? 23.129 -7.046 34.087 1.00 17.04 88 LYS A O 1
ATOM 656 N N . HIS A 1 89 ? 24.195 -5.696 32.630 1.00 18.44 89 HIS A N 1
ATOM 657 C CA . HIS A 1 89 ? 25.519 -5.894 33.212 1.00 18.80 89 HIS A CA 1
ATOM 658 C C . HIS A 1 89 ? 25.562 -5.654 34.715 1.00 18.63 89 HIS A C 1
ATOM 659 O O . HIS A 1 89 ? 26.129 -6.453 35.448 1.00 17.39 89 HIS A O 1
ATOM 666 N N . PHE A 1 90 ? 24.963 -4.551 35.181 1.00 17.01 90 PHE A N 1
ATOM 667 C CA . PHE A 1 90 ? 24.987 -4.228 36.605 1.00 17.46 90 PHE A CA 1
ATOM 668 C C . PHE A 1 90 ? 23.845 -4.868 37.395 1.00 17.64 90 PHE A C 1
ATOM 669 O O . PHE A 1 90 ? 23.647 -4.565 38.576 1.00 16.64 90 PHE A O 1
ATOM 677 N N . ASN A 1 91 ? 23.091 -5.755 36.743 1.00 17.67 91 ASN A N 1
ATOM 678 C CA . ASN A 1 91 ? 21.989 -6.433 37.423 1.00 19.19 91 ASN A CA 1
ATOM 679 C C . ASN A 1 91 ? 21.031 -5.412 38.001 1.00 18.63 91 ASN A C 1
ATOM 680 O O . ASN A 1 91 ? 20.568 -5.550 39.129 1.00 18.14 91 ASN A O 1
ATOM 685 N N . ALA A 1 92 ? 20.736 -4.378 37.229 1.00 18.24 92 ALA A N 1
ATOM 686 C CA . ALA A 1 92 ? 19.832 -3.337 37.698 1.00 16.12 92 ALA A CA 1
ATOM 687 C C . ALA A 1 92 ? 18.363 -3.794 37.587 1.00 18.44 92 ALA A C 1
ATOM 688 O O . ALA A 1 92 ? 18.054 -4.800 36.948 1.00 16.96 92 ALA A O 1
ATOM 690 N N . ASP A 1 93 ? 17.463 -3.065 38.229 1.00 17.13 93 ASP A N 1
ATOM 691 C CA . ASP A 1 93 ? 16.049 -3.390 38.172 1.00 18.76 93 ASP A CA 1
ATOM 692 C C . ASP A 1 93 ? 15.424 -2.658 37.005 1.00 17.49 93 ASP A C 1
ATOM 693 O O . ASP A 1 93 ? 14.312 -2.956 36.595 1.00 17.90 93 ASP A O 1
ATOM 698 N N . GLY A 1 94 ? 16.155 -1.701 36.459 1.00 17.07 94 GLY A N 1
ATOM 699 C CA . GLY A 1 94 ? 15.639 -0.968 35.319 1.00 17.40 94 GLY A CA 1
ATOM 700 C C . GLY A 1 94 ? 16.679 -0.003 34.820 1.00 16.85 94 GLY A C 1
ATOM 701 O O . GLY A 1 94 ? 17.742 0.138 35.445 1.00 16.67 94 GLY A O 1
ATOM 702 N N . GLY A 1 95 ? 16.381 0.643 33.692 1.00 16.84 95 GLY A N 1
ATOM 703 C CA . GLY A 1 95 ? 17.298 1.615 33.115 1.00 15.55 95 GLY A CA 1
ATOM 704 C C . GLY A 1 95 ? 16.545 2.740 32.435 1.00 15.86 95 GLY A C 1
ATOM 705 O O . GLY A 1 95 ? 15.353 2.636 32.154 1.00 14.92 95 GLY A O 1
ATOM 706 N N . ALA A 1 96 ? 17.245 3.838 32.184 1.00 17.30 96 ALA A N 1
ATOM 707 C CA . ALA A 1 96 ? 16.651 4.988 31.518 1.00 17.56 96 ALA A CA 1
ATOM 708 C C . ALA A 1 96 ? 17.719 5.619 30.635 1.00 17.76 96 ALA A C 1
ATOM 709 O O . ALA A 1 96 ? 18.889 5.745 31.042 1.00 17.90 96 ALA A O 1
ATOM 711 N N . VAL A 1 97 ? 17.318 5.995 29.428 1.00 15.99 97 VAL A N 1
ATOM 712 C CA . VAL A 1 97 ? 18.226 6.619 28.473 1.00 14.61 97 VAL A CA 1
ATOM 713 C C . VAL A 1 97 ? 17.645 7.983 28.088 1.00 15.70 97 VAL A C 1
ATOM 714 O O . VAL A 1 97 ? 16.488 8.069 27.646 1.00 16.48 97 VAL A O 1
ATOM 718 N N . ILE A 1 98 ? 18.425 9.046 28.289 1.00 14.99 98 ILE A N 1
ATOM 719 C CA . ILE A 1 98 ? 17.991 10.399 27.940 1.00 15.45 98 ILE A CA 1
ATOM 720 C C . ILE A 1 98 ? 18.491 10.627 26.523 1.00 16.70 98 ILE A C 1
ATOM 721 O O . ILE A 1 98 ? 19.677 10.879 26.313 1.00 15.28 98 ILE A O 1
ATOM 726 N N . THR A 1 99 ? 17.593 10.558 25.547 1.00 15.53 99 THR A N 1
ATOM 727 C CA . THR A 1 99 ? 18.006 10.714 24.152 1.00 17.23 99 THR A CA 1
ATOM 728 C C . THR A 1 99 ? 16.780 10.937 23.258 1.00 17.52 99 THR A C 1
ATOM 729 O O . THR A 1 99 ? 15.681 10.554 23.644 1.00 18.17 99 THR A O 1
ATOM 733 N N . ALA A 1 100 ? 16.993 11.562 22.097 1.00 18.98 100 ALA A N 1
ATOM 734 C CA . ALA A 1 100 ? 15.954 11.775 21.079 1.00 20.85 100 ALA A CA 1
ATOM 735 C C . ALA A 1 100 ? 16.491 11.184 19.769 1.00 23.74 100 ALA A C 1
ATOM 736 O O . ALA A 1 100 ? 16.059 11.559 18.667 1.00 25.45 100 ALA A O 1
ATOM 738 N N . SER A 1 101 ? 17.492 10.313 19.905 1.00 24.37 101 SER A N 1
ATOM 739 C CA . SER A 1 101 ? 18.071 9.556 18.791 1.00 25.88 101 SER A CA 1
ATOM 740 C C . SER A 1 101 ? 18.661 10.254 17.551 1.00 26.12 101 SER A C 1
ATOM 741 O O . SER A 1 101 ? 19.822 10.661 17.536 1.00 26.77 101 SER A O 1
ATOM 744 N N . HIS A 1 102 ? 17.865 10.366 16.497 1.00 25.01 102 HIS A N 1
ATOM 745 C CA . HIS A 1 102 ? 18.333 10.971 15.253 1.00 25.86 102 HIS A CA 1
ATOM 746 C C . HIS A 1 102 ? 17.752 12.362 15.018 1.00 24.93 102 HIS A C 1
ATOM 747 O O . HIS A 1 102 ? 18.016 12.980 13.983 1.00 25.41 102 HIS A O 1
ATOM 754 N N . ASN A 1 103 ? 16.962 12.852 15.964 1.00 22.84 103 ASN A N 1
ATOM 755 C CA . ASN A 1 103 ? 16.309 14.145 15.808 1.00 23.35 103 ASN A CA 1
ATOM 756 C C . ASN A 1 103 ? 17.225 15.351 15.923 1.00 22.89 103 ASN A C 1
ATOM 757 O O . ASN A 1 103 ? 18.348 15.231 16.392 1.00 22.46 103 ASN A O 1
ATOM 762 N N . PRO A 1 104 ? 16.759 16.526 15.455 1.00 21.75 104 PRO A N 1
ATOM 763 C CA . PRO A 1 104 ? 17.539 17.767 15.514 1.00 21.76 104 PRO A CA 1
ATOM 764 C C . PRO A 1 104 ? 17.955 18.051 16.968 1.00 21.12 104 PRO A C 1
ATOM 765 O O . PRO A 1 104 ? 17.341 17.532 17.907 1.00 19.74 104 PRO A O 1
ATOM 769 N N . PRO A 1 105 ? 18.990 18.890 17.155 1.00 22.29 105 PRO A N 1
ATOM 770 C CA . PRO A 1 105 ? 19.565 19.286 18.457 1.00 21.88 105 PRO A CA 1
ATOM 771 C C . PRO A 1 105 ? 18.610 19.764 19.560 1.00 21.53 105 PRO A C 1
ATOM 772 O O . PRO A 1 105 ? 18.886 19.527 20.731 1.00 19.07 105 PRO A O 1
ATOM 776 N N . GLU A 1 106 ? 17.517 20.444 19.198 1.00 19.63 106 GLU A N 1
ATOM 777 C CA . GLU A 1 106 ? 16.562 20.964 20.183 1.00 19.85 106 GLU A CA 1
ATOM 778 C C . GLU A 1 106 ? 15.717 19.860 20.837 1.00 18.55 106 GLU A C 1
ATOM 779 O O . GLU A 1 106 ? 15.071 20.077 21.871 1.00 18.93 106 GLU A O 1
ATOM 785 N N . TYR A 1 107 ? 15.723 18.667 20.257 1.00 18.10 107 TYR A N 1
ATOM 786 C CA . TYR A 1 107 ? 14.920 17.574 20.815 1.00 18.94 107 TYR A CA 1
ATOM 787 C C . TYR A 1 107 ? 15.668 16.726 21.833 1.00 18.91 107 TYR A C 1
ATOM 788 O O . TYR A 1 107 ? 16.893 16.635 21.805 1.00 18.56 107 TYR A O 1
ATOM 797 N N . ASN A 1 108 ? 14.906 16.113 22.734 1.00 17.74 108 ASN A N 1
ATOM 798 C CA . ASN A 1 108 ? 15.470 15.145 23.660 1.00 18.11 108 ASN A CA 1
ATOM 799 C C . ASN A 1 108 ? 14.310 14.265 24.101 1.00 17.02 108 ASN A C 1
ATOM 800 O O . ASN A 1 108 ? 13.164 14.488 23.676 1.00 18.66 108 ASN A O 1
ATOM 805 N N . GLY A 1 109 ? 14.585 13.242 24.900 1.00 15.71 109 GLY A N 1
ATOM 806 C CA . GLY A 1 109 ? 13.518 12.357 25.323 1.00 16.56 109 GLY A CA 1
ATOM 807 C C . GLY A 1 109 ? 14.028 11.351 26.326 1.00 17.64 109 GLY A C 1
ATOM 808 O O . GLY A 1 109 ? 15.180 11.442 26.773 1.00 17.50 109 GLY A O 1
ATOM 809 N N . ILE A 1 110 ? 13.171 10.403 26.685 1.00 16.29 110 ILE A N 1
ATOM 810 C CA . ILE A 1 110 ? 13.511 9.370 27.650 1.00 16.44 110 ILE A CA 1
ATOM 811 C C . ILE A 1 110 ? 12.989 7.999 27.197 1.00 16.83 110 ILE A C 1
ATOM 812 O O . ILE A 1 110 ? 11.856 7.882 26.713 1.00 16.10 110 ILE A O 1
ATOM 817 N N . LYS A 1 111 ? 13.832 6.987 27.346 1.00 16.62 111 LYS A N 1
ATOM 818 C CA . LYS A 1 111 ? 13.489 5.597 27.035 1.00 18.04 111 LYS A CA 1
ATOM 819 C C . LYS A 1 111 ? 13.678 4.842 28.342 1.00 20.12 111 LYS A C 1
ATOM 820 O O . LYS A 1 111 ? 14.743 4.964 28.960 1.00 18.44 111 LYS A O 1
ATOM 826 N N . LEU A 1 112 ? 12.666 4.079 28.774 1.00 17.59 112 LEU A N 1
ATOM 827 C CA . LEU A 1 112 ? 12.773 3.292 29.998 1.00 18.09 112 LEU A CA 1
ATOM 828 C C . LEU A 1 112 ? 13.047 1.847 29.611 1.00 19.04 112 LEU A C 1
ATOM 829 O O . LEU A 1 112 ? 12.568 1.368 28.565 1.00 17.55 112 LEU A O 1
ATOM 834 N N . LEU A 1 113 ? 13.793 1.152 30.472 1.00 16.55 113 LEU A N 1
ATOM 835 C CA . LEU A 1 113 ? 14.220 -0.212 30.204 1.00 16.53 113 LEU A CA 1
ATOM 836 C C . LEU A 1 113 ? 13.875 -1.242 31.266 1.00 15.96 113 LEU A C 1
ATOM 837 O O . LEU A 1 113 ? 13.818 -0.936 32.443 1.00 15.83 113 LEU A O 1
ATOM 842 N N . GLU A 1 114 ? 13.676 -2.478 30.811 1.00 16.85 114 GLU A N 1
ATOM 843 C CA . GLU A 1 114 ? 13.408 -3.630 31.667 1.00 17.40 114 GLU A CA 1
ATOM 844 C C . GLU A 1 114 ? 14.742 -3.968 32.361 1.00 18.84 114 GLU A C 1
ATOM 845 O O . GLU A 1 114 ? 15.803 -3.465 31.955 1.00 19.24 114 GLU A O 1
ATOM 851 N N . PRO A 1 115 ? 14.711 -4.848 33.381 1.00 18.63 115 PRO A N 1
ATOM 852 C CA . PRO A 1 115 ? 15.928 -5.241 34.098 1.00 18.61 115 PRO A CA 1
ATOM 853 C C . PRO A 1 115 ? 16.967 -5.814 33.116 1.00 20.01 115 PRO A C 1
ATOM 854 O O . PRO A 1 115 ? 18.180 -5.676 33.326 1.00 19.54 115 PRO A O 1
ATOM 858 N N . ASN A 1 116 ? 16.522 -6.468 32.041 1.00 17.89 116 ASN A N 1
ATOM 859 C CA . ASN A 1 116 ? 17.530 -7.022 31.125 1.00 19.06 116 ASN A CA 1
ATOM 860 C C . ASN A 1 116 ? 17.975 -6.046 30.057 1.00 18.45 116 ASN A C 1
ATOM 861 O O . ASN A 1 116 ? 18.702 -6.417 29.155 1.00 19.30 116 ASN A O 1
ATOM 866 N N . GLY A 1 117 ? 17.545 -4.794 30.158 1.00 18.27 117 GLY A N 1
ATOM 867 C CA . GLY A 1 117 ? 17.957 -3.814 29.173 1.00 17.06 117 GLY A CA 1
ATOM 868 C C . GLY A 1 117 ? 17.005 -3.566 28.011 1.00 18.31 117 GLY A C 1
ATOM 869 O O . GLY A 1 117 ? 17.140 -2.574 27.304 1.00 18.11 117 GLY A O 1
ATOM 870 N N . MET A 1 118 ? 16.034 -4.435 27.780 1.00 18.60 118 MET A N 1
ATOM 871 C CA . MET A 1 118 ? 15.159 -4.154 26.649 1.00 19.32 118 MET A CA 1
ATOM 872 C C . MET A 1 118 ? 14.121 -3.072 26.936 1.00 18.42 118 MET A C 1
ATOM 873 O O . MET A 1 118 ? 13.823 -2.776 28.090 1.00 19.55 118 MET A O 1
ATOM 878 N N . GLY A 1 119 ? 13.606 -2.457 25.872 1.00 19.39 119 GLY A N 1
ATOM 879 C CA . GLY A 1 119 ? 12.586 -1.431 26.030 1.00 20.72 119 GLY A CA 1
ATOM 880 C C . GLY A 1 119 ? 11.537 -1.902 27.027 1.00 20.73 119 GLY A C 1
ATOM 881 O O . GLY A 1 119 ? 11.174 -3.084 27.033 1.00 19.12 119 GLY A O 1
ATOM 882 N N . LEU A 1 120 ? 11.055 -0.982 27.857 1.00 18.97 120 LEU A N 1
ATOM 883 C CA . LEU A 1 120 ? 10.064 -1.292 28.901 1.00 21.79 120 LEU A CA 1
ATOM 884 C C . LEU A 1 120 ? 8.812 -1.920 28.287 1.00 21.80 120 LEU A C 1
ATOM 885 O O . LEU A 1 120 ? 8.346 -1.463 27.248 1.00 22.48 120 LEU A O 1
ATOM 890 N N . LYS A 1 121 ? 8.280 -2.963 28.923 1.00 23.25 121 LYS A N 1
ATOM 891 C CA . LYS A 1 121 ? 7.062 -3.628 28.424 1.00 24.95 121 LYS A CA 1
ATOM 892 C C . LYS A 1 121 ? 5.859 -2.696 28.500 1.00 26.42 121 LYS A C 1
ATOM 893 O O . LYS A 1 121 ? 5.723 -1.939 29.461 1.00 24.37 121 LYS A O 1
ATOM 899 N N . LYS A 1 122 ? 4.977 -2.776 27.501 1.00 28.00 122 LYS A N 1
ATOM 900 C CA . LYS A 1 122 ? 3.803 -1.909 27.449 1.00 29.77 122 LYS A CA 1
ATOM 901 C C . LYS A 1 122 ? 2.960 -1.919 28.693 1.00 29.47 122 LYS A C 1
ATOM 902 O O . LYS A 1 122 ? 2.505 -0.859 29.124 1.00 29.98 122 LYS A O 1
ATOM 908 N N . GLU A 1 123 ? 2.759 -3.088 29.292 1.00 26.41 123 GLU A N 1
ATOM 909 C CA . GLU A 1 123 ? 1.926 -3.151 30.491 1.00 29.00 123 GLU A CA 1
ATOM 910 C C . GLU A 1 123 ? 2.535 -2.365 31.657 1.00 27.92 123 GLU A C 1
ATOM 911 O O . GLU A 1 123 ? 1.820 -1.729 32.451 1.00 28.72 123 GLU A O 1
ATOM 917 N N . ARG A 1 124 ? 3.858 -2.407 31.771 1.00 27.02 124 ARG A N 1
ATOM 918 C CA . ARG A 1 124 ? 4.515 -1.673 32.852 1.00 24.76 124 ARG A CA 1
ATOM 919 C C . ARG A 1 124 ? 4.561 -0.195 32.514 1.00 23.74 124 ARG A C 1
ATOM 920 O O . ARG A 1 124 ? 4.410 0.658 33.388 1.00 25.59 124 ARG A O 1
ATOM 928 N N . GLU A 1 125 ? 4.764 0.106 31.243 1.00 23.19 125 GLU A N 1
ATOM 929 C CA . GLU A 1 125 ? 4.792 1.482 30.800 1.00 25.34 125 GLU A CA 1
ATOM 930 C C . GLU A 1 125 ? 3.432 2.156 31.075 1.00 25.09 125 GLU A C 1
ATOM 931 O O . GLU A 1 125 ? 3.379 3.363 31.338 1.00 23.73 125 GLU A O 1
ATOM 937 N N . ALA A 1 126 ? 2.348 1.377 31.011 1.00 22.46 126 ALA A N 1
ATOM 938 C CA . ALA A 1 126 ? 0.983 1.899 31.248 1.00 23.13 126 ALA A CA 1
ATOM 939 C C . ALA A 1 126 ? 0.864 2.375 32.685 1.00 22.12 126 ALA A C 1
ATOM 940 O O . ALA A 1 126 ? 0.253 3.394 32.969 1.00 22.88 126 ALA A O 1
ATOM 942 N N . ILE A 1 127 ? 1.462 1.617 33.594 1.00 20.88 127 ILE A N 1
ATOM 943 C CA . ILE A 1 127 ? 1.448 1.989 34.999 1.00 20.47 127 ILE A CA 1
ATOM 944 C C . ILE A 1 127 ? 2.305 3.242 35.212 1.00 19.65 127 ILE A C 1
ATOM 945 O O . ILE A 1 127 ? 1.925 4.159 35.962 1.00 19.09 127 ILE A O 1
ATOM 950 N N . VAL A 1 128 ? 3.472 3.288 34.572 1.00 20.40 128 VAL A N 1
ATOM 951 C CA . VAL A 1 128 ? 4.315 4.483 34.714 1.00 19.11 128 VAL A CA 1
ATOM 952 C C . VAL A 1 128 ? 3.517 5.740 34.298 1.00 19.78 128 VAL A C 1
ATOM 953 O O . VAL A 1 128 ? 3.553 6.743 34.993 1.00 18.19 128 VAL A O 1
ATOM 957 N N . GLU A 1 129 ? 2.814 5.677 33.164 1.00 22.38 129 GLU A N 1
ATOM 958 C CA . GLU A 1 129 ? 2.019 6.813 32.679 1.00 24.73 129 GLU A CA 1
ATOM 959 C C . GLU A 1 129 ? 0.981 7.199 33.702 1.00 23.38 129 GLU A C 1
ATOM 960 O O . GLU A 1 129 ? 0.769 8.374 33.995 1.00 23.39 129 GLU A O 1
ATOM 966 N N . GLU A 1 130 ? 0.309 6.196 34.239 1.00 24.45 130 GLU A N 1
ATOM 967 C CA . GLU A 1 130 ? -0.717 6.459 35.226 1.00 24.44 130 GLU A CA 1
ATOM 968 C C . GLU A 1 130 ? -0.142 7.180 36.445 1.00 23.73 130 GLU A C 1
ATOM 969 O O . GLU A 1 130 ? -0.720 8.161 36.906 1.00 22.54 130 GLU A O 1
ATOM 975 N N . LEU A 1 131 ? 0.992 6.699 36.968 1.00 20.37 131 LEU A N 1
ATOM 976 C CA . LEU A 1 131 ? 1.599 7.337 38.137 1.00 20.14 131 LEU A CA 1
ATOM 977 C C . LEU A 1 131 ? 2.079 8.749 37.780 1.00 19.14 131 LEU A C 1
ATOM 978 O O . LEU A 1 131 ? 1.970 9.655 38.592 1.00 20.49 131 LEU A O 1
ATOM 983 N N . PHE A 1 132 ? 2.609 8.917 36.572 1.00 17.32 132 PHE A N 1
ATOM 984 C CA . PHE A 1 132 ? 3.075 10.223 36.085 1.00 17.96 132 PHE A CA 1
ATOM 985 C C . PHE A 1 132 ? 1.931 11.253 36.063 1.00 19.93 132 PHE A C 1
ATOM 986 O O . PHE A 1 132 ? 2.091 12.387 36.513 1.00 18.83 132 PHE A O 1
ATOM 994 N N . PHE A 1 133 ? 0.778 10.863 35.528 1.00 20.14 133 PHE A N 1
ATOM 995 C CA . PHE A 1 133 ? -0.355 11.799 35.477 1.00 21.88 133 PHE A CA 1
ATOM 996 C C . PHE A 1 133 ? -0.962 12.090 36.831 1.00 20.94 133 PHE A C 1
ATOM 997 O O . PHE A 1 133 ? -1.239 13.251 37.156 1.00 17.45 133 PHE A O 1
ATOM 1005 N N . LYS A 1 134 ? -1.172 11.053 37.634 1.00 20.13 134 LYS A N 1
ATOM 1006 C CA . LYS A 1 134 ? -1.744 11.264 38.958 1.00 22.63 134 LYS A CA 1
ATOM 1007 C C . LYS A 1 134 ? -0.735 11.864 39.939 1.00 22.16 134 LYS A C 1
ATOM 1008 O O . LYS A 1 134 ? -1.114 12.429 40.971 1.00 22.73 134 LYS A O 1
ATOM 1014 N N . GLU A 1 135 ? 0.548 11.777 39.593 1.00 21.12 135 GLU A N 1
ATOM 1015 C CA . GLU A 1 135 ? 1.637 12.207 40.486 1.00 20.55 135 GLU A CA 1
ATOM 1016 C C . GLU A 1 135 ? 1.492 11.397 41.781 1.00 20.80 135 GLU A C 1
ATOM 1017 O O . GLU A 1 135 ? 1.589 11.903 42.893 1.00 20.66 135 GLU A O 1
ATOM 1023 N N . ASP A 1 136 ? 1.250 10.107 41.601 1.00 19.53 136 ASP A N 1
ATOM 1024 C CA . ASP A 1 136 ? 1.107 9.172 42.704 1.00 21.21 136 ASP A CA 1
ATOM 1025 C C . ASP A 1 136 ? 2.503 8.570 42.902 1.00 21.84 136 ASP A C 1
ATOM 1026 O O . ASP A 1 136 ? 2.828 7.531 42.329 1.00 21.60 136 ASP A O 1
ATOM 1031 N N . PHE A 1 137 ? 3.322 9.252 43.696 1.00 20.34 137 PHE A N 1
ATOM 1032 C CA . PHE A 1 137 ? 4.694 8.809 43.949 1.00 21.74 137 PHE A CA 1
ATOM 1033 C C . PHE A 1 137 ? 4.947 8.366 45.389 1.00 21.03 137 PHE A C 1
ATOM 1034 O O . PHE A 1 137 ? 4.439 8.973 46.345 1.00 20.91 137 PHE A O 1
ATOM 1042 N N . ASP A 1 138 ? 5.741 7.313 45.551 1.00 19.59 138 ASP A N 1
ATOM 1043 C CA . ASP A 1 138 ? 6.087 6.846 46.889 1.00 18.13 138 ASP A CA 1
ATOM 1044 C C . ASP A 1 138 ? 7.407 7.495 47.285 1.00 18.96 138 ASP A C 1
ATOM 1045 O O . ASP A 1 138 ? 8.486 6.906 47.110 1.00 17.16 138 ASP A O 1
ATOM 1050 N N . ARG A 1 139 ? 7.317 8.720 47.800 1.00 18.26 139 ARG A N 1
ATOM 1051 C CA . ARG A 1 139 ? 8.495 9.466 48.223 1.00 19.35 139 ARG A CA 1
ATOM 1052 C C . ARG A 1 139 ? 9.193 8.753 49.370 1.00 19.87 139 ARG A C 1
ATOM 1053 O O . ARG A 1 139 ? 8.558 8.251 50.309 1.00 18.82 139 ARG A O 1
ATOM 1061 N N . ALA A 1 140 ? 10.517 8.688 49.304 1.00 19.03 140 ALA A N 1
ATOM 1062 C CA . ALA A 1 140 ? 11.251 7.999 50.360 1.00 17.47 140 ALA A CA 1
ATOM 1063 C C . ALA A 1 140 ? 11.294 8.755 51.661 1.00 17.99 140 ALA A C 1
ATOM 1064 O O . ALA A 1 140 ? 11.226 9.978 51.672 1.00 18.79 140 ALA A O 1
ATOM 1066 N N . LYS A 1 141 ? 11.444 8.021 52.759 1.00 18.95 141 LYS A N 1
ATOM 1067 C CA . LYS A 1 141 ? 11.648 8.655 54.064 1.00 20.65 141 LYS A CA 1
ATOM 1068 C C . LYS A 1 141 ? 13.083 9.185 53.945 1.00 20.17 141 LYS A C 1
ATOM 1069 O O . LYS A 1 141 ? 13.860 8.673 53.130 1.00 17.69 141 LYS A O 1
ATOM 1075 N N . TRP A 1 142 ? 13.441 10.194 54.742 1.00 19.68 142 TRP A N 1
ATOM 1076 C CA . TRP A 1 142 ? 14.767 10.789 54.657 1.00 22.52 142 TRP A CA 1
ATOM 1077 C C . TRP A 1 142 ? 15.928 9.807 54.702 1.00 22.31 142 TRP A C 1
ATOM 1078 O O . TRP A 1 142 ? 16.871 9.960 53.952 1.00 22.00 142 TRP A O 1
ATOM 1089 N N . TYR A 1 143 ? 15.844 8.798 55.571 1.00 22.16 143 TYR A N 1
ATOM 1090 C CA . TYR A 1 143 ? 16.905 7.812 55.684 1.00 21.20 143 TYR A CA 1
ATOM 1091 C C . TYR A 1 143 ? 16.853 6.707 54.638 1.00 21.94 143 TYR A C 1
ATOM 1092 O O . TYR A 1 143 ? 17.676 5.805 54.693 1.00 23.53 143 TYR A O 1
ATOM 1101 N N . GLU A 1 144 ? 15.900 6.766 53.704 1.00 20.36 144 GLU A N 1
ATOM 1102 C CA . GLU A 1 144 ? 15.784 5.764 52.618 1.00 20.60 144 GLU A CA 1
ATOM 1103 C C . GLU A 1 144 ? 16.017 6.432 51.235 1.00 19.86 144 GLU A C 1
ATOM 1104 O O . GLU A 1 144 ? 15.814 5.814 50.184 1.00 17.27 144 GLU A O 1
ATOM 1110 N N . ILE A 1 145 ? 16.416 7.701 51.223 1.00 17.45 145 ILE A N 1
ATOM 1111 C CA . ILE A 1 145 ? 16.660 8.359 49.939 1.00 17.53 145 ILE A CA 1
ATOM 1112 C C . ILE A 1 145 ? 17.794 7.598 49.222 1.00 17.69 145 ILE A C 1
ATOM 1113 O O . ILE A 1 145 ? 18.787 7.221 49.851 1.00 16.61 145 ILE A O 1
ATOM 1118 N N . GLY A 1 146 ? 17.663 7.367 47.917 1.00 16.10 146 GLY A N 1
ATOM 1119 C CA . GLY A 1 146 ? 18.709 6.623 47.231 1.00 14.92 146 GLY A CA 1
ATOM 1120 C C . GLY A 1 146 ? 20.053 7.324 47.086 1.00 17.59 146 GLY A C 1
ATOM 1121 O O . GLY A 1 146 ? 20.198 8.516 47.380 1.00 16.50 146 GLY A O 1
ATOM 1122 N N . GLU A 1 147 ? 21.047 6.566 46.633 1.00 16.29 147 GLU A N 1
ATOM 1123 C CA . GLU A 1 147 ? 22.377 7.093 46.408 1.00 18.86 147 GLU A CA 1
ATOM 1124 C C . GLU A 1 147 ? 22.759 6.901 44.954 1.00 16.03 147 GLU A C 1
ATOM 1125 O O . GLU A 1 147 ? 22.258 6.012 44.281 1.00 16.06 147 GLU A O 1
ATOM 1131 N N . VAL A 1 148 ? 23.645 7.748 44.464 1.00 15.56 148 VAL A N 1
ATOM 1132 C CA . VAL A 1 148 ? 24.062 7.637 43.085 1.00 15.33 148 VAL A CA 1
ATOM 1133 C C . VAL A 1 148 ? 25.570 7.479 42.984 1.00 16.05 148 VAL A C 1
ATOM 1134 O O . VAL A 1 148 ? 26.293 8.039 43.788 1.00 14.93 148 VAL A O 1
ATOM 1138 N N . ARG A 1 149 ? 26.024 6.708 41.996 1.00 15.05 149 ARG A N 1
ATOM 1139 C CA . ARG A 1 149 ? 27.453 6.562 41.762 1.00 18.71 149 ARG A CA 1
ATOM 1140 C C . ARG A 1 149 ? 27.640 6.559 40.249 1.00 19.06 149 ARG A C 1
ATOM 1141 O O . ARG A 1 149 ? 26.698 6.284 39.494 1.00 17.42 149 ARG A O 1
ATOM 1149 N N . ARG A 1 150 ? 28.847 6.889 39.814 1.00 18.16 150 ARG A N 1
ATOM 1150 C CA . ARG A 1 150 ? 29.173 6.932 38.406 1.00 21.66 150 ARG A CA 1
ATOM 1151 C C . ARG A 1 150 ? 29.981 5.702 37.987 1.00 21.60 150 ARG A C 1
ATOM 1152 O O . ARG A 1 150 ? 30.815 5.191 38.751 1.00 21.30 150 ARG A O 1
ATOM 1160 N N . GLU A 1 151 ? 29.704 5.217 36.781 1.00 18.99 151 GLU A N 1
ATOM 1161 C CA . GLU A 1 151 ? 30.418 4.083 36.216 1.00 18.92 151 GLU A CA 1
ATOM 1162 C C . GLU A 1 151 ? 30.756 4.424 34.770 1.00 19.53 151 GLU A C 1
ATOM 1163 O O . GLU A 1 151 ? 29.919 4.978 34.042 1.00 18.06 151 GLU A O 1
ATOM 1169 N N . ASP A 1 152 ? 31.991 4.138 34.374 1.00 17.00 152 ASP A N 1
ATOM 1170 C CA . ASP A 1 152 ? 32.420 4.368 32.997 1.00 18.12 152 ASP A CA 1
ATOM 1171 C C . ASP A 1 152 ? 32.281 2.984 32.343 1.00 17.78 152 ASP A C 1
ATOM 1172 O O . ASP A 1 152 ? 32.925 2.019 32.769 1.00 16.40 152 ASP A O 1
ATOM 1177 N N . ILE A 1 153 ? 31.428 2.871 31.330 1.00 15.86 153 ILE A N 1
ATOM 1178 C CA . ILE A 1 153 ? 31.164 1.570 30.705 1.00 17.31 153 ILE A CA 1
ATOM 1179 C C . ILE A 1 153 ? 31.716 1.390 29.294 1.00 18.58 153 ILE A C 1
ATOM 1180 O O . ILE A 1 153 ? 31.494 0.343 28.654 1.00 17.78 153 ILE A O 1
ATOM 1185 N N . ILE A 1 154 ? 32.442 2.394 28.814 1.00 18.69 154 ILE A N 1
ATOM 1186 C CA . ILE A 1 154 ? 32.952 2.336 27.459 1.00 19.56 154 ILE A CA 1
ATOM 1187 C C . ILE A 1 154 ? 33.835 1.117 27.219 1.00 19.84 154 ILE A C 1
ATOM 1188 O O . ILE A 1 154 ? 33.560 0.319 26.325 1.00 17.20 154 ILE A O 1
ATOM 1193 N N . LYS A 1 155 ? 34.875 0.946 28.029 1.00 17.63 155 LYS A N 1
ATOM 1194 C CA . LYS A 1 155 ? 35.753 -0.193 27.810 1.00 18.25 155 LYS A CA 1
ATOM 1195 C C . LYS A 1 155 ? 35.035 -1.529 28.016 1.00 16.83 155 LYS A C 1
ATOM 1196 O O . LYS A 1 155 ? 35.185 -2.452 27.221 1.00 16.39 155 LYS A O 1
ATOM 1202 N N . PRO A 1 156 ? 34.250 -1.659 29.095 1.00 17.85 156 PRO A N 1
ATOM 1203 C CA . PRO A 1 156 ? 33.534 -2.918 29.320 1.00 17.48 156 PRO A CA 1
ATOM 1204 C C . PRO A 1 156 ? 32.604 -3.264 28.133 1.00 17.93 156 PRO A C 1
ATOM 1205 O O . PRO A 1 156 ? 32.472 -4.419 27.741 1.00 17.38 156 PRO A O 1
ATOM 1209 N N . TYR A 1 157 ? 31.952 -2.252 27.583 1.00 18.62 157 TYR A N 1
ATOM 1210 C CA . TYR A 1 157 ? 31.031 -2.465 26.470 1.00 19.59 157 TYR A CA 1
ATOM 1211 C C . TYR A 1 157 ? 31.812 -2.915 25.243 1.00 20.34 157 TYR A C 1
ATOM 1212 O O . TYR A 1 157 ? 31.456 -3.916 24.591 1.00 20.66 157 TYR A O 1
ATOM 1221 N N . ILE A 1 158 ? 32.878 -2.191 24.923 1.00 19.83 158 ILE A N 1
ATOM 1222 C CA . ILE A 1 158 ? 33.691 -2.569 23.774 1.00 20.00 158 ILE A CA 1
ATOM 1223 C C . ILE A 1 158 ? 34.208 -3.995 23.952 1.00 20.88 158 ILE A C 1
ATOM 1224 O O . ILE A 1 158 ? 34.091 -4.809 23.041 1.00 21.53 158 ILE A O 1
ATOM 1229 N N . GLU A 1 159 ? 34.742 -4.320 25.131 1.00 21.07 159 GLU A N 1
ATOM 1230 C CA . GLU A 1 159 ? 35.239 -5.679 25.384 1.00 20.51 159 GLU A CA 1
ATOM 1231 C C . GLU A 1 159 ? 34.129 -6.729 25.236 1.00 21.10 159 GLU A C 1
ATOM 1232 O O . GLU A 1 159 ? 34.366 -7.838 24.742 1.00 19.01 159 GLU A O 1
ATOM 1238 N N . ALA A 1 160 ? 32.908 -6.395 25.652 1.00 20.13 160 ALA A N 1
ATOM 1239 C CA . ALA A 1 160 ? 31.800 -7.356 25.506 1.00 20.79 160 ALA A CA 1
ATOM 1240 C C . ALA A 1 160 ? 31.529 -7.661 24.027 1.00 19.79 160 ALA A C 1
ATOM 1241 O O . ALA A 1 160 ? 31.225 -8.795 23.658 1.00 21.71 160 ALA A O 1
ATOM 1243 N N . ILE A 1 161 ? 31.621 -6.649 23.172 1.00 20.06 161 ILE A N 1
ATOM 1244 C CA . ILE A 1 161 ? 31.391 -6.861 21.755 1.00 19.96 161 ILE A CA 1
ATOM 1245 C C . ILE A 1 161 ? 32.556 -7.689 21.148 1.00 22.67 161 ILE A C 1
ATOM 1246 O O . ILE A 1 161 ? 32.331 -8.666 20.420 1.00 23.75 161 ILE A O 1
ATOM 1251 N N . LYS A 1 162 ? 33.792 -7.309 21.454 1.00 22.94 162 LYS A N 1
ATOM 1252 C CA . LYS A 1 162 ? 34.948 -8.016 20.898 1.00 24.44 162 LYS A CA 1
ATOM 1253 C C . LYS A 1 162 ? 34.938 -9.506 21.205 1.00 25.99 162 LYS A C 1
ATOM 1254 O O . LYS A 1 162 ? 35.306 -10.323 20.357 1.00 25.57 162 LYS A O 1
ATOM 1260 N N . SER A 1 163 ? 34.496 -9.870 22.402 1.00 25.82 163 SER A N 1
ATOM 1261 C CA . SER A 1 163 ? 34.472 -11.273 22.803 1.00 27.80 163 SER A CA 1
ATOM 1262 C C . SER A 1 163 ? 33.549 -12.087 21.911 1.00 29.73 163 SER A C 1
ATOM 1263 O O . SER A 1 163 ? 33.559 -13.322 21.944 1.00 29.62 163 SER A O 1
ATOM 1266 N N . LYS A 1 164 ? 32.746 -11.402 21.116 1.00 28.74 164 LYS A N 1
ATOM 1267 C CA . LYS A 1 164 ? 31.799 -12.086 20.263 1.00 29.69 164 LYS A CA 1
ATOM 1268 C C . LYS A 1 164 ? 32.302 -12.393 18.866 1.00 29.49 164 LYS A C 1
ATOM 1269 O O . LYS A 1 164 ? 31.695 -13.187 18.144 1.00 29.14 164 LYS A O 1
ATOM 1275 N N . VAL A 1 165 ? 33.399 -11.770 18.469 1.00 27.58 165 VAL A N 1
ATOM 1276 C CA . VAL A 1 165 ? 33.915 -12.007 17.129 1.00 27.52 165 VAL A CA 1
ATOM 1277 C C . VAL A 1 165 ? 35.350 -12.504 17.064 1.00 28.95 165 VAL A C 1
ATOM 1278 O O . VAL A 1 165 ? 36.074 -12.473 18.059 1.00 27.68 165 VAL A O 1
ATOM 1282 N N . ASP A 1 166 ? 35.730 -12.949 15.868 1.00 29.41 166 ASP A N 1
ATOM 1283 C CA . ASP A 1 166 ? 37.050 -13.481 15.589 1.00 30.06 166 ASP A CA 1
ATOM 1284 C C . ASP A 1 166 ? 38.047 -12.361 15.349 1.00 29.74 166 ASP A C 1
ATOM 1285 O O . ASP A 1 166 ? 38.325 -12.010 14.215 1.00 29.55 166 ASP A O 1
ATOM 1290 N N . VAL A 1 167 ? 38.579 -11.799 16.428 1.00 30.13 167 VAL A N 1
ATOM 1291 C CA . VAL A 1 167 ? 39.537 -10.704 16.326 1.00 30.35 167 VAL A CA 1
ATOM 1292 C C . VAL A 1 167 ? 40.813 -11.068 15.558 1.00 31.86 167 VAL A C 1
ATOM 1293 O O . VAL A 1 167 ? 41.356 -10.253 14.805 1.00 30.99 167 VAL A O 1
ATOM 1297 N N . GLU A 1 168 ? 41.308 -12.286 15.733 1.00 32.97 168 GLU A N 1
ATOM 1298 C CA . GLU A 1 168 ? 42.529 -12.654 15.026 1.00 34.54 168 GLU A CA 1
ATOM 1299 C C . GLU A 1 168 ? 42.297 -12.641 13.523 1.00 32.54 168 GLU A C 1
ATOM 1300 O O . GLU A 1 168 ? 43.141 -12.183 12.758 1.00 32.51 168 GLU A O 1
ATOM 1306 N N . ALA A 1 169 ? 41.134 -13.111 13.100 1.00 30.54 169 ALA A N 1
ATOM 1307 C CA . ALA A 1 169 ? 40.829 -13.128 11.680 1.00 30.26 169 ALA A CA 1
ATOM 1308 C C . ALA A 1 169 ? 40.768 -11.692 11.121 1.00 30.76 169 ALA A C 1
ATOM 1309 O O . ALA A 1 169 ? 41.250 -11.411 10.018 1.00 29.96 169 ALA A O 1
ATOM 1311 N N . ILE A 1 170 ? 40.175 -10.787 11.894 1.00 27.86 170 ILE A N 1
ATOM 1312 C CA . ILE A 1 170 ? 40.054 -9.407 11.483 1.00 27.89 170 ILE A CA 1
ATOM 1313 C C . ILE A 1 170 ? 41.412 -8.713 11.421 1.00 29.11 170 ILE A C 1
ATOM 1314 O O . ILE A 1 170 ? 41.700 -7.988 10.468 1.00 28.37 170 ILE A O 1
ATOM 1319 N N . LYS A 1 171 ? 42.238 -8.918 12.444 1.00 30.53 171 LYS A N 1
ATOM 1320 C CA . LYS A 1 171 ? 43.568 -8.310 12.479 1.00 32.65 171 LYS A CA 1
ATOM 1321 C C . LYS A 1 171 ? 44.380 -8.799 11.288 1.00 33.50 171 LYS A C 1
ATOM 1322 O O . LYS A 1 171 ? 45.146 -8.035 10.698 1.00 32.89 171 LYS A O 1
ATOM 1328 N N . LYS A 1 172 ? 44.203 -10.070 10.934 1.00 34.27 172 LYS A N 1
ATOM 1329 C CA . LYS A 1 172 ? 44.938 -10.647 9.815 1.00 36.61 172 LYS A CA 1
ATOM 1330 C C . LYS A 1 172 ? 44.594 -9.952 8.499 1.00 36.69 172 LYS A C 1
ATOM 1331 O O . LYS A 1 172 ? 45.467 -9.664 7.680 1.00 36.51 172 LYS A O 1
ATOM 1337 N N . ARG A 1 173 ? 43.318 -9.678 8.299 1.00 34.72 173 ARG A N 1
ATOM 1338 C CA . ARG A 1 173 ? 42.875 -9.033 7.075 1.00 33.75 173 ARG A CA 1
ATOM 1339 C C . ARG A 1 173 ? 43.158 -7.521 7.121 1.00 33.84 173 ARG A C 1
ATOM 1340 O O . ARG A 1 173 ? 43.521 -6.913 6.110 1.00 32.46 173 ARG A O 1
ATOM 1348 N N . LYS A 1 174 ? 43.000 -6.928 8.304 1.00 32.44 174 LYS A N 1
ATOM 1349 C CA . LYS A 1 174 ? 43.177 -5.492 8.509 1.00 31.47 174 LYS A CA 1
ATOM 1350 C C . LYS A 1 174 ? 42.257 -4.684 7.587 1.00 30.95 174 LYS A C 1
ATOM 1351 O O . LYS A 1 174 ? 42.704 -3.903 6.743 1.00 31.26 174 LYS A O 1
ATOM 1357 N N . PRO A 1 175 ? 40.943 -4.858 7.736 1.00 29.67 175 PRO A N 1
ATOM 1358 C CA . PRO A 1 175 ? 40.081 -4.080 6.847 1.00 29.70 175 PRO A CA 1
ATOM 1359 C C . PRO A 1 175 ? 40.203 -2.570 7.065 1.00 29.12 175 PRO A C 1
ATOM 1360 O O . PRO A 1 175 ? 40.491 -2.106 8.157 1.00 27.99 175 PRO A O 1
ATOM 1364 N N . PHE A 1 176 ? 40.016 -1.813 5.993 1.00 27.79 176 PHE A N 1
ATOM 1365 C CA . PHE A 1 176 ? 40.110 -0.366 6.052 1.00 28.51 176 PHE A CA 1
ATOM 1366 C C . PHE A 1 176 ? 38.676 0.149 6.060 1.00 27.78 176 PHE A C 1
ATOM 1367 O O . PHE A 1 176 ? 37.992 0.100 5.046 1.00 27.04 176 PHE A O 1
ATOM 1375 N N . VAL A 1 177 ? 38.231 0.643 7.217 1.00 26.86 177 VAL A N 1
ATOM 1376 C CA . VAL A 1 177 ? 36.868 1.125 7.373 1.00 24.81 177 VAL A CA 1
ATOM 1377 C C . VAL A 1 177 ? 36.807 2.614 7.707 1.00 26.10 177 VAL A C 1
ATOM 1378 O O . VAL A 1 177 ? 37.590 3.114 8.523 1.00 24.63 177 VAL A O 1
ATOM 1382 N N . VAL A 1 178 ? 35.892 3.320 7.048 1.00 25.74 178 VAL A N 1
ATOM 1383 C CA . VAL A 1 178 ? 35.689 4.737 7.303 1.00 27.40 178 VAL A CA 1
ATOM 1384 C C . VAL A 1 178 ? 34.371 4.785 8.069 1.00 27.52 178 VAL A C 1
ATOM 1385 O O . VAL A 1 178 ? 33.405 4.111 7.697 1.00 27.30 178 VAL A O 1
ATOM 1389 N N . VAL A 1 179 ? 34.331 5.581 9.133 1.00 27.20 179 VAL A N 1
ATOM 1390 C CA . VAL A 1 179 ? 33.144 5.668 9.966 1.00 26.54 179 VAL A CA 1
ATOM 1391 C C . VAL A 1 179 ? 32.737 7.084 10.309 1.00 25.17 179 VAL A C 1
ATOM 1392 O O . VAL A 1 179 ? 33.572 7.908 10.684 1.00 24.51 179 VAL A O 1
ATOM 1396 N N . ASP A 1 180 ? 31.438 7.338 10.190 1.00 23.57 180 ASP A N 1
ATOM 1397 C CA . ASP A 1 180 ? 30.842 8.634 10.500 1.00 23.86 180 ASP A CA 1
ATOM 1398 C C . ASP A 1 180 ? 29.876 8.398 11.654 1.00 23.16 180 ASP A C 1
ATOM 1399 O O . ASP A 1 180 ? 28.858 7.706 11.486 1.00 22.89 180 ASP A O 1
ATOM 1404 N N . THR A 1 181 ? 30.195 8.969 12.821 1.00 22.29 181 THR A N 1
ATOM 1405 C CA . THR A 1 181 ? 29.377 8.802 14.023 1.00 21.79 181 THR A CA 1
ATOM 1406 C C . THR A 1 181 ? 28.451 9.977 14.309 1.00 21.83 181 THR A C 1
ATOM 1407 O O . THR A 1 181 ? 27.863 10.085 15.401 1.00 22.43 181 THR A O 1
ATOM 1411 N N . SER A 1 182 ? 28.366 10.871 13.333 1.00 20.74 182 SER A N 1
ATOM 1412 C CA . SER A 1 182 ? 27.478 12.008 13.378 1.00 21.35 182 SER A CA 1
ATOM 1413 C C . SER A 1 182 ? 27.498 12.814 14.686 1.00 20.23 182 SER A C 1
ATOM 1414 O O . SER A 1 182 ? 26.447 13.198 15.194 1.00 18.09 182 SER A O 1
ATOM 1417 N N . ASN A 1 183 ? 28.698 13.061 15.214 1.00 18.62 183 ASN A N 1
ATOM 1418 C CA . ASN A 1 183 ? 28.869 13.817 16.459 1.00 19.76 183 ASN A CA 1
ATOM 1419 C C . ASN A 1 183 ? 28.080 13.195 17.628 1.00 18.15 183 ASN A C 1
ATOM 1420 O O . ASN A 1 183 ? 27.839 13.849 18.651 1.00 17.91 183 ASN A O 1
ATOM 1425 N N . GLY A 1 184 ? 27.659 11.942 17.469 1.00 18.48 184 GLY A N 1
ATOM 1426 C CA . GLY A 1 184 ? 26.848 11.299 18.492 1.00 15.76 184 GLY A CA 1
ATOM 1427 C C . GLY A 1 184 ? 27.564 10.453 19.521 1.00 17.15 184 GLY A C 1
ATOM 1428 O O . GLY A 1 184 ? 28.786 10.463 19.627 1.00 18.19 184 GLY A O 1
ATOM 1429 N N . ALA A 1 185 ? 26.778 9.702 20.274 1.00 16.27 185 ALA A N 1
ATOM 1430 C CA . ALA A 1 185 ? 27.307 8.859 21.328 1.00 17.50 185 ALA A CA 1
ATOM 1431 C C . ALA A 1 185 ? 28.234 7.761 20.799 1.00 18.40 185 ALA A C 1
ATOM 1432 O O . ALA A 1 185 ? 29.117 7.286 21.514 1.00 18.62 185 ALA A O 1
ATOM 1434 N N . GLY A 1 186 ? 28.052 7.387 19.540 1.00 18.20 186 GLY A N 1
ATOM 1435 C CA . GLY A 1 186 ? 28.892 6.374 18.937 1.00 16.99 186 GLY A CA 1
ATOM 1436 C C . GLY A 1 186 ? 30.301 6.894 18.726 1.00 17.99 186 GLY A C 1
ATOM 1437 O O . GLY A 1 186 ? 31.200 6.111 18.455 1.00 17.41 186 GLY A O 1
ATOM 1438 N N . SER A 1 187 ? 30.495 8.212 18.833 1.00 17.43 187 SER A N 1
ATOM 1439 C CA . SER A 1 187 ? 31.820 8.802 18.683 1.00 18.20 187 SER A CA 1
ATOM 1440 C C . SER A 1 187 ? 32.750 8.276 19.772 1.00 18.82 187 SER A C 1
ATOM 1441 O O . SER A 1 187 ? 33.962 8.210 19.588 1.00 18.70 187 SER A O 1
ATOM 1444 N N . LEU A 1 188 ? 32.178 7.898 20.915 1.00 17.89 188 LEU A N 1
ATOM 1445 C CA . LEU A 1 188 ? 32.983 7.399 22.030 1.00 18.60 188 LEU A CA 1
ATOM 1446 C C . LEU A 1 188 ? 33.292 5.921 21.972 1.00 17.86 188 LEU A C 1
ATOM 1447 O O . LEU A 1 188 ? 34.085 5.431 22.760 1.00 16.65 188 LEU A O 1
ATOM 1452 N N . THR A 1 189 ? 32.673 5.212 21.032 1.00 17.26 189 THR A N 1
ATOM 1453 C CA . THR A 1 189 ? 32.829 3.766 20.981 1.00 17.23 189 THR A CA 1
ATOM 1454 C C . THR A 1 189 ? 33.266 3.131 19.675 1.00 18.14 189 THR A C 1
ATOM 1455 O O . THR A 1 189 ? 34.280 2.432 19.625 1.00 19.01 189 THR A O 1
ATOM 1459 N N . LEU A 1 190 ? 32.508 3.365 18.607 1.00 17.70 190 LEU A N 1
ATOM 1460 C CA . LEU A 1 190 ? 32.820 2.679 17.365 1.00 18.12 190 LEU A CA 1
ATOM 1461 C C . LEU A 1 190 ? 34.248 2.819 16.801 1.00 18.13 190 LEU A C 1
ATOM 1462 O O . LEU A 1 190 ? 34.843 1.823 16.381 1.00 18.53 190 LEU A O 1
ATOM 1467 N N . PRO A 1 191 ? 34.817 4.037 16.792 1.00 18.21 191 PRO A N 1
ATOM 1468 C CA . PRO A 1 191 ? 36.176 4.200 16.257 1.00 19.06 191 PRO A CA 1
ATOM 1469 C C . PRO A 1 191 ? 37.206 3.352 17.021 1.00 19.87 191 PRO A C 1
ATOM 1470 O O . PRO A 1 191 ? 38.170 2.825 16.444 1.00 19.44 191 PRO A O 1
ATOM 1474 N N . TYR A 1 192 ? 36.983 3.222 18.327 1.00 18.97 192 TYR A N 1
ATOM 1475 C CA . TYR A 1 192 ? 37.886 2.485 19.197 1.00 19.40 192 TYR A CA 1
ATOM 1476 C C . TYR A 1 192 ? 37.682 0.979 19.045 1.00 20.27 192 TYR A C 1
ATOM 1477 O O . TYR A 1 192 ? 38.648 0.211 18.993 1.00 20.93 192 TYR A O 1
ATOM 1486 N N . LEU A 1 193 ? 36.426 0.561 18.959 1.00 17.61 193 LEU A N 1
ATOM 1487 C CA . LEU A 1 193 ? 36.121 -0.834 18.737 1.00 19.56 193 LEU A CA 1
ATOM 1488 C C . LEU A 1 193 ? 36.755 -1.286 17.405 1.00 20.57 193 LEU A C 1
ATOM 1489 O O . LEU A 1 193 ? 37.382 -2.337 17.336 1.00 20.43 193 LEU A O 1
ATOM 1494 N N . LEU A 1 194 ? 36.583 -0.498 16.346 1.00 21.24 194 LEU A N 1
ATOM 1495 C CA . LEU A 1 194 ? 37.132 -0.889 15.052 1.00 20.20 194 LEU A CA 1
ATOM 1496 C C . LEU A 1 194 ? 38.654 -1.009 15.080 1.00 21.80 194 LEU A C 1
ATOM 1497 O O . LEU A 1 194 ? 39.221 -1.972 14.532 1.00 19.91 194 LEU A O 1
ATOM 1502 N N . ARG A 1 195 ? 39.318 -0.045 15.708 1.00 20.49 195 ARG A N 1
ATOM 1503 C CA . ARG A 1 195 ? 40.768 -0.107 15.788 1.00 23.01 195 ARG A CA 1
ATOM 1504 C C . ARG A 1 195 ? 41.203 -1.351 16.579 1.00 23.80 195 ARG A C 1
ATOM 1505 O O . ARG A 1 195 ? 42.119 -2.068 16.172 1.00 23.59 195 ARG A O 1
ATOM 1513 N N . GLU A 1 196 ? 40.549 -1.603 17.711 1.00 23.82 196 GLU A N 1
ATOM 1514 C CA . GLU A 1 196 ? 40.899 -2.759 18.535 1.00 25.66 196 GLU A CA 1
ATOM 1515 C C . GLU A 1 196 ? 40.612 -4.085 17.852 1.00 26.27 196 GLU A C 1
ATOM 1516 O O . GLU A 1 196 ? 41.246 -5.091 18.173 1.00 26.24 196 GLU A O 1
ATOM 1522 N N . LEU A 1 197 ? 39.652 -4.102 16.925 1.00 24.40 197 LEU A N 1
ATOM 1523 C CA . LEU A 1 197 ? 39.345 -5.343 16.220 1.00 25.59 197 LEU A CA 1
ATOM 1524 C C . LEU A 1 197 ? 40.457 -5.641 15.215 1.00 26.71 197 LEU A C 1
ATOM 1525 O O . LEU A 1 197 ? 40.615 -6.781 14.761 1.00 29.10 197 LEU A O 1
ATOM 1530 N N . GLY A 1 198 ? 41.228 -4.612 14.876 1.00 27.43 198 GLY A N 1
ATOM 1531 C CA . GLY A 1 198 ? 42.321 -4.782 13.937 1.00 27.22 198 GLY A CA 1
ATOM 1532 C C . GLY A 1 198 ? 42.148 -4.026 12.633 1.00 27.95 198 GLY A C 1
ATOM 1533 O O . GLY A 1 198 ? 42.874 -4.275 11.670 1.00 28.52 198 GLY A O 1
ATOM 1534 N N . CYS A 1 199 ? 41.198 -3.101 12.586 1.00 27.24 199 CYS A N 1
ATOM 1535 C CA . CYS A 1 199 ? 40.956 -2.334 11.364 1.00 27.52 199 CYS A CA 1
ATOM 1536 C C . CYS A 1 199 ? 41.787 -1.064 11.273 1.00 27.82 199 CYS A C 1
ATOM 1537 O O . CYS A 1 199 ? 42.230 -0.523 12.287 1.00 27.31 199 CYS A O 1
ATOM 1540 N N . LYS A 1 200 ? 41.999 -0.599 10.042 1.00 28.20 200 LYS A N 1
ATOM 1541 C CA . LYS A 1 200 ? 42.659 0.675 9.803 1.00 27.82 200 LYS A CA 1
ATOM 1542 C C . LYS A 1 200 ? 41.415 1.570 9.855 1.00 26.13 200 LYS A C 1
ATOM 1543 O O . LYS A 1 200 ? 40.452 1.305 9.150 1.00 26.93 200 LYS A O 1
ATOM 1549 N N . VAL A 1 201 ? 41.426 2.617 10.672 1.00 25.48 201 VAL A N 1
ATOM 1550 C CA . VAL A 1 201 ? 40.242 3.457 10.829 1.00 24.81 201 VAL A CA 1
ATOM 1551 C C . VAL A 1 201 ? 40.415 4.942 10.563 1.00 24.23 201 VAL A C 1
ATOM 1552 O O . VAL A 1 201 ? 41.344 5.563 11.080 1.00 25.83 201 VAL A O 1
ATOM 1556 N N . ILE A 1 202 ? 39.499 5.494 9.772 1.00 22.33 202 ILE A N 1
ATOM 1557 C CA . ILE A 1 202 ? 39.470 6.919 9.463 1.00 23.32 202 ILE A CA 1
ATOM 1558 C C . ILE A 1 202 ? 38.077 7.326 9.915 1.00 21.99 202 ILE A C 1
ATOM 1559 O O . ILE A 1 202 ? 37.122 6.590 9.700 1.00 23.20 202 ILE A O 1
ATOM 1564 N N . THR A 1 203 ? 37.952 8.481 10.555 1.00 21.14 203 THR A N 1
ATOM 1565 C CA . THR A 1 203 ? 36.644 8.892 11.020 1.00 20.94 203 THR A CA 1
ATOM 1566 C C . THR A 1 203 ? 36.206 10.233 10.484 1.00 21.80 203 THR A C 1
ATOM 1567 O O . THR A 1 203 ? 37.028 11.090 10.178 1.00 21.80 203 THR A O 1
ATOM 1571 N N . VAL A 1 204 ? 34.889 10.396 10.392 1.00 23.00 204 VAL A N 1
ATOM 1572 C CA . VAL A 1 204 ? 34.277 11.638 9.943 1.00 22.93 204 VAL A CA 1
ATOM 1573 C C . VAL A 1 204 ? 33.280 12.044 11.038 1.00 22.58 204 VAL A C 1
ATOM 1574 O O . VAL A 1 204 ? 32.492 11.212 11.496 1.00 22.45 204 VAL A O 1
ATOM 1578 N N . ASN A 1 205 ? 33.345 13.303 11.476 1.00 21.99 205 ASN A N 1
ATOM 1579 C CA . ASN A 1 205 ? 32.443 13.809 12.501 1.00 22.35 205 ASN A CA 1
ATOM 1580 C C . ASN A 1 205 ? 32.429 12.962 13.774 1.00 22.93 205 ASN A C 1
ATOM 1581 O O . ASN A 1 205 ? 31.363 12.668 14.321 1.00 22.70 205 ASN A O 1
ATOM 1586 N N . ALA A 1 206 ? 33.611 12.596 14.261 1.00 21.71 206 ALA A N 1
ATOM 1587 C CA . ALA A 1 206 ? 33.697 11.751 15.437 1.00 21.32 206 ALA A CA 1
ATOM 1588 C C . ALA A 1 206 ? 33.960 12.511 16.744 1.00 21.89 206 ALA A C 1
ATOM 1589 O O . ALA A 1 206 ? 34.291 11.901 17.762 1.00 21.95 206 ALA A O 1
ATOM 1591 N N . GLN A 1 207 ? 33.830 13.837 16.711 1.00 21.41 207 GLN A N 1
ATOM 1592 C CA . GLN A 1 207 ? 33.970 14.601 17.929 1.00 19.87 207 GLN A CA 1
ATOM 1593 C C . GLN A 1 207 ? 32.535 14.684 18.468 1.00 19.62 207 GLN A C 1
ATOM 1594 O O . GLN A 1 207 ? 31.609 15.071 17.753 1.00 17.39 207 GLN A O 1
ATOM 1600 N N . PRO A 1 208 ? 32.329 14.263 19.733 1.00 19.56 208 PRO A N 1
ATOM 1601 C CA . PRO A 1 208 ? 30.995 14.296 20.355 1.00 18.99 208 PRO A CA 1
ATOM 1602 C C . PRO A 1 208 ? 30.559 15.750 20.437 1.00 18.54 208 PRO A C 1
ATOM 1603 O O . PRO A 1 208 ? 31.282 16.569 20.992 1.00 17.22 208 PRO A O 1
ATOM 1607 N N . ASP A 1 209 ? 29.397 16.096 19.893 1.00 17.97 209 ASP A N 1
ATOM 1608 C CA . ASP A 1 209 ? 28.967 17.498 19.943 1.00 19.32 209 ASP A CA 1
ATOM 1609 C C . ASP A 1 209 ? 27.473 17.533 19.769 1.00 19.83 209 ASP A C 1
ATOM 1610 O O . ASP A 1 209 ? 26.965 17.297 18.659 1.00 19.25 209 ASP A O 1
ATOM 1615 N N . GLY A 1 210 ? 26.780 17.839 20.858 1.00 19.35 210 GLY A N 1
ATOM 1616 C CA . GLY A 1 210 ? 25.326 17.890 20.856 1.00 18.71 210 GLY A CA 1
ATOM 1617 C C . GLY A 1 210 ? 24.723 18.911 19.912 1.00 19.64 210 GLY A C 1
ATOM 1618 O O . GLY A 1 210 ? 23.516 18.904 19.699 1.00 19.91 210 GLY A O 1
ATOM 1619 N N . TYR A 1 211 ? 25.547 19.804 19.372 1.00 20.40 211 TYR A N 1
ATOM 1620 C CA . TYR A 1 211 ? 25.053 20.793 18.423 1.00 21.58 211 TYR A CA 1
ATOM 1621 C C . TYR A 1 211 ? 24.888 20.151 17.039 1.00 21.22 211 TYR A C 1
ATOM 1622 O O . TYR A 1 211 ? 24.308 20.751 16.138 1.00 22.32 211 TYR A O 1
ATOM 1631 N N . PHE A 1 212 ? 25.400 18.932 16.893 1.00 20.09 212 PHE A N 1
ATOM 1632 C CA . PHE A 1 212 ? 25.366 18.177 15.636 1.00 20.46 212 PHE A CA 1
ATOM 1633 C C . PHE A 1 212 ? 25.766 19.064 14.449 1.00 22.21 212 PHE A C 1
ATOM 1634 O O . PHE A 1 212 ? 25.010 19.211 13.492 1.00 22.72 212 PHE A O 1
ATOM 1642 N N . PRO A 1 213 ? 26.977 19.629 14.485 1.00 23.04 213 PRO A N 1
ATOM 1643 C CA . PRO A 1 213 ? 27.492 20.512 13.419 1.00 25.18 213 PRO A CA 1
ATOM 1644 C C . PRO A 1 213 ? 27.444 19.921 12.011 1.00 26.59 213 PRO A C 1
ATOM 1645 O O . PRO A 1 213 ? 27.187 20.642 11.051 1.00 27.88 213 PRO A O 1
ATOM 1649 N N . ALA A 1 214 ? 27.705 18.624 11.882 1.00 25.93 214 ALA A N 1
ATOM 1650 C CA . ALA A 1 214 ? 27.716 18.035 10.549 1.00 28.45 214 ALA A CA 1
ATOM 1651 C C . ALA A 1 214 ? 26.338 18.038 9.909 1.00 30.20 214 ALA A C 1
ATOM 1652 O O . ALA A 1 214 ? 26.214 18.423 8.757 1.00 31.45 214 ALA A O 1
ATOM 1654 N N . ARG A 1 215 ? 25.315 17.624 10.660 1.00 30.85 215 ARG A N 1
ATOM 1655 C CA . ARG A 1 215 ? 23.940 17.554 10.157 1.00 32.25 215 ARG A CA 1
ATOM 1656 C C . ARG A 1 215 ? 23.101 16.888 11.218 1.00 31.23 215 ARG A C 1
ATOM 1657 O O . ARG A 1 215 ? 23.662 16.376 12.193 1.00 30.76 215 ARG A O 1
ATOM 1665 N N . ASN A 1 216 ? 21.782 16.910 11.051 1.00 28.48 216 ASN A N 1
ATOM 1666 C CA . ASN A 1 216 ? 20.913 16.236 11.999 1.00 30.09 216 ASN A CA 1
ATOM 1667 C C . ASN A 1 216 ? 21.446 14.827 11.939 1.00 30.25 216 ASN A C 1
ATOM 1668 O O . ASN A 1 216 ? 21.731 14.311 10.861 1.00 30.16 216 ASN A O 1
ATOM 1673 N N . PRO A 1 217 ? 21.586 14.172 13.083 1.00 29.58 217 PRO A N 1
ATOM 1674 C CA . PRO A 1 217 ? 22.116 12.821 13.213 1.00 29.58 217 PRO A CA 1
ATOM 1675 C C . PRO A 1 217 ? 21.264 11.645 12.715 1.00 28.94 217 PRO A C 1
ATOM 1676 O O . PRO A 1 217 ? 21.023 10.699 13.456 1.00 26.33 217 PRO A O 1
ATOM 1680 N N . GLU A 1 218 ? 20.857 11.703 11.454 1.00 30.03 218 GLU A N 1
ATOM 1681 C CA . GLU A 1 218 ? 20.047 10.647 10.837 1.00 32.87 218 GLU A CA 1
ATOM 1682 C C . GLU A 1 218 ? 20.812 10.176 9.604 1.00 33.36 218 GLU A C 1
ATOM 1683 O O . GLU A 1 218 ? 21.001 10.935 8.648 1.00 34.36 218 GLU A O 1
ATOM 1689 N N . PRO A 1 219 ? 21.272 8.922 9.620 1.00 33.39 219 PRO A N 1
ATOM 1690 C CA . PRO A 1 219 ? 22.036 8.317 8.529 1.00 34.59 219 PRO A CA 1
ATOM 1691 C C . PRO A 1 219 ? 21.246 7.845 7.300 1.00 34.32 219 PRO A C 1
ATOM 1692 O O . PRO A 1 219 ? 21.465 6.725 6.842 1.00 33.87 219 PRO A O 1
ATOM 1696 N N . ASN A 1 220 ? 20.346 8.665 6.769 1.00 35.03 220 ASN A N 1
ATOM 1697 C CA . ASN A 1 220 ? 19.617 8.254 5.570 1.00 36.24 220 ASN A CA 1
ATOM 1698 C C . ASN A 1 220 ? 20.497 8.527 4.346 1.00 36.75 220 ASN A C 1
ATOM 1699 O O . ASN A 1 220 ? 21.471 9.288 4.416 1.00 35.52 220 ASN A O 1
ATOM 1704 N N . GLU A 1 221 ? 20.168 7.904 3.224 1.00 37.42 221 GLU A N 1
ATOM 1705 C CA . GLU A 1 221 ? 20.984 8.079 2.034 1.00 39.51 221 GLU A CA 1
ATOM 1706 C C . GLU A 1 221 ? 21.212 9.538 1.644 1.00 39.27 221 GLU A C 1
ATOM 1707 O O . GLU A 1 221 ? 22.318 9.908 1.278 1.00 38.74 221 GLU A O 1
ATOM 1713 N N . GLU A 1 222 ? 20.176 10.364 1.739 1.00 41.62 222 GLU A N 1
ATOM 1714 C CA . GLU A 1 222 ? 20.305 11.782 1.389 1.00 44.60 222 GLU A CA 1
ATOM 1715 C C . GLU A 1 222 ? 21.411 12.475 2.197 1.00 44.79 222 GLU A C 1
ATOM 1716 O O . GLU A 1 222 ? 22.258 13.181 1.640 1.00 44.61 222 GLU A O 1
ATOM 1722 N N . ASN A 1 223 ? 21.399 12.278 3.514 1.00 44.05 223 ASN A N 1
ATOM 1723 C CA . ASN A 1 223 ? 22.390 12.908 4.388 1.00 43.69 223 ASN A CA 1
ATOM 1724 C C . ASN A 1 223 ? 23.809 12.370 4.220 1.00 43.04 223 ASN A C 1
ATOM 1725 O O . ASN A 1 223 ? 24.781 13.047 4.554 1.00 44.25 223 ASN A O 1
ATOM 1730 N N . LEU A 1 224 ? 23.937 11.152 3.706 1.00 42.19 224 LEU A N 1
ATOM 1731 C CA . LEU A 1 224 ? 25.255 10.554 3.544 1.00 40.55 224 LEU A CA 1
ATOM 1732 C C . LEU A 1 224 ? 25.853 10.749 2.150 1.00 40.95 224 LEU A C 1
ATOM 1733 O O . LEU A 1 224 ? 26.854 10.116 1.804 1.00 39.82 224 LEU A O 1
ATOM 1738 N N . LYS A 1 225 ? 25.255 11.637 1.359 1.00 40.84 225 LYS A N 1
ATOM 1739 C CA . LYS A 1 225 ? 25.742 11.874 0.004 1.00 41.65 225 LYS A CA 1
ATOM 1740 C C . LYS A 1 225 ? 27.250 12.133 -0.029 1.00 39.92 225 LYS A C 1
ATOM 1741 O O . LYS A 1 225 ? 27.973 11.503 -0.802 1.00 37.95 225 LYS A O 1
ATOM 1747 N N . GLU A 1 226 ? 27.710 13.052 0.815 1.00 38.77 226 GLU A N 1
ATOM 1748 C CA . GLU A 1 226 ? 29.126 13.386 0.898 1.00 39.07 226 GLU A CA 1
ATOM 1749 C C . GLU A 1 226 ? 29.938 12.227 1.492 1.00 37.90 226 GLU A C 1
ATOM 1750 O O . GLU A 1 226 ? 31.028 11.911 1.010 1.00 38.58 226 GLU A O 1
ATOM 1756 N N . PHE A 1 227 ? 29.415 11.598 2.542 1.00 34.54 227 PHE A N 1
ATOM 1757 C CA . PHE A 1 227 ? 30.110 10.476 3.164 1.00 32.64 227 PHE A CA 1
ATOM 1758 C C . PHE A 1 227 ? 30.394 9.369 2.147 1.00 32.42 227 PHE A C 1
ATOM 1759 O O . PHE A 1 227 ? 31.485 8.800 2.126 1.00 31.26 227 PHE A O 1
ATOM 1767 N N . MET A 1 228 ? 29.405 9.069 1.307 1.00 34.14 228 MET A N 1
ATOM 1768 C CA . MET A 1 228 ? 29.551 8.028 0.294 1.00 35.95 228 MET A CA 1
ATOM 1769 C C . MET A 1 228 ? 30.708 8.359 -0.642 1.00 36.12 228 MET A C 1
ATOM 1770 O O . MET A 1 228 ? 31.505 7.488 -0.988 1.00 35.87 228 MET A O 1
ATOM 1775 N N . GLU A 1 229 ? 30.807 9.623 -1.038 1.00 37.29 229 GLU A N 1
ATOM 1776 C CA . GLU A 1 229 ? 31.884 10.052 -1.919 1.00 39.95 229 GLU A CA 1
ATOM 1777 C C . GLU A 1 229 ? 33.223 9.875 -1.221 1.00 39.63 229 GLU A C 1
ATOM 1778 O O . GLU A 1 229 ? 34.206 9.446 -1.839 1.00 40.10 229 GLU A O 1
ATOM 1784 N N . ILE A 1 230 ? 33.258 10.216 0.067 1.00 38.02 230 ILE A N 1
ATOM 1785 C CA . ILE A 1 230 ? 34.473 10.086 0.860 1.00 38.23 230 ILE A CA 1
ATOM 1786 C C . ILE A 1 230 ? 34.926 8.643 0.971 1.00 37.21 230 ILE A C 1
ATOM 1787 O O . ILE A 1 230 ? 36.119 8.372 0.985 1.00 38.42 230 ILE A O 1
ATOM 1792 N N . VAL A 1 231 ? 33.974 7.723 1.066 1.00 37.73 231 VAL A N 1
ATOM 1793 C CA . VAL A 1 231 ? 34.299 6.305 1.176 1.00 38.16 231 VAL A CA 1
ATOM 1794 C C . VAL A 1 231 ? 35.054 5.860 -0.066 1.00 40.08 231 VAL A C 1
ATOM 1795 O O . VAL A 1 231 ? 36.056 5.145 0.007 1.00 38.95 231 VAL A O 1
ATOM 1799 N N . LYS A 1 232 ? 34.559 6.306 -1.213 1.00 42.09 232 LYS A N 1
ATOM 1800 C CA . LYS A 1 232 ? 35.152 5.944 -2.485 1.00 44.26 232 LYS A CA 1
ATOM 1801 C C . LYS A 1 232 ? 36.476 6.680 -2.699 1.00 43.88 232 LYS A C 1
ATOM 1802 O O . LYS A 1 232 ? 37.451 6.102 -3.184 1.00 45.54 232 LYS A O 1
ATOM 1808 N N . ALA A 1 233 ? 36.518 7.947 -2.317 1.00 42.18 233 ALA A N 1
ATOM 1809 C CA . ALA A 1 233 ? 37.730 8.733 -2.473 1.00 42.29 233 ALA A CA 1
ATOM 1810 C C . ALA A 1 233 ? 38.902 8.168 -1.673 1.00 42.22 233 ALA A C 1
ATOM 1811 O O . ALA A 1 233 ? 40.033 8.148 -2.156 1.00 43.60 233 ALA A O 1
ATOM 1813 N N . LEU A 1 234 ? 38.638 7.731 -0.445 1.00 39.98 234 LEU A N 1
ATOM 1814 C CA . LEU A 1 234 ? 39.688 7.174 0.397 1.00 37.49 234 LEU A CA 1
ATOM 1815 C C . LEU A 1 234 ? 40.108 5.780 -0.062 1.00 36.65 234 LEU A C 1
ATOM 1816 O O . LEU A 1 234 ? 41.190 5.297 0.278 1.00 34.92 234 LEU A O 1
ATOM 1821 N N . GLY A 1 235 ? 39.253 5.131 -0.843 1.00 35.69 235 GLY A N 1
ATOM 1822 C CA . GLY A 1 235 ? 39.571 3.789 -1.291 1.00 34.58 235 GLY A CA 1
ATOM 1823 C C . GLY A 1 235 ? 39.420 2.808 -0.137 1.00 33.49 235 GLY A C 1
ATOM 1824 O O . GLY A 1 235 ? 40.163 1.832 -0.035 1.00 32.74 235 GLY A O 1
ATOM 1825 N N . ALA A 1 236 ? 38.461 3.068 0.746 1.00 31.82 236 ALA A N 1
ATOM 1826 C CA . ALA A 1 236 ? 38.226 2.183 1.888 1.00 31.73 236 ALA A CA 1
ATOM 1827 C C . ALA A 1 236 ? 37.482 0.928 1.446 1.00 30.73 236 ALA A C 1
ATOM 1828 O O . ALA A 1 236 ? 36.791 0.947 0.432 1.00 31.06 236 ALA A O 1
ATOM 1830 N N . ASP A 1 237 ? 37.616 -0.153 2.211 1.00 30.55 237 ASP A N 1
ATOM 1831 C CA . ASP A 1 237 ? 36.926 -1.415 1.923 1.00 29.00 237 ASP A CA 1
ATOM 1832 C C . ASP A 1 237 ? 35.416 -1.224 2.080 1.00 28.57 237 ASP A C 1
ATOM 1833 O O . ASP A 1 237 ? 34.609 -1.907 1.439 1.00 28.83 237 ASP A O 1
ATOM 1838 N N . PHE A 1 238 ? 35.037 -0.297 2.953 1.00 28.41 238 PHE A N 1
ATOM 1839 C CA . PHE A 1 238 ? 33.628 0.043 3.152 1.00 28.44 238 PHE A CA 1
ATOM 1840 C C . PHE A 1 238 ? 33.467 1.114 4.216 1.00 27.93 238 PHE A C 1
ATOM 1841 O O . PHE A 1 238 ? 34.410 1.424 4.935 1.00 27.50 238 PHE A O 1
ATOM 1849 N N . GLY A 1 239 ? 32.275 1.695 4.290 1.00 27.30 239 GLY A N 1
ATOM 1850 C CA . GLY A 1 239 ? 32.042 2.758 5.251 1.00 27.61 239 GLY A CA 1
ATOM 1851 C C . GLY A 1 239 ? 30.854 2.433 6.114 1.00 25.68 239 GLY A C 1
ATOM 1852 O O . GLY A 1 239 ? 30.001 1.654 5.702 1.00 26.29 239 GLY A O 1
ATOM 1853 N N . VAL A 1 240 ? 30.812 3.016 7.310 1.00 25.08 240 VAL A N 1
ATOM 1854 C CA . VAL A 1 240 ? 29.720 2.797 8.246 1.00 25.26 240 VAL A CA 1
ATOM 1855 C C . VAL A 1 240 ? 29.351 4.128 8.884 1.00 24.48 240 VAL A C 1
ATOM 1856 O O . VAL A 1 240 ? 30.226 4.902 9.245 1.00 23.08 240 VAL A O 1
ATOM 1860 N N . ALA A 1 241 ? 28.052 4.370 9.026 1.00 25.17 241 ALA A N 1
ATOM 1861 C CA . ALA A 1 241 ? 27.537 5.599 9.617 1.00 23.45 241 ALA A CA 1
ATOM 1862 C C . ALA A 1 241 ? 26.503 5.213 10.668 1.00 23.87 241 ALA A C 1
ATOM 1863 O O . ALA A 1 241 ? 25.716 4.283 10.454 1.00 23.47 241 ALA A O 1
ATOM 1865 N N . GLN A 1 242 ? 26.520 5.909 11.809 1.00 22.80 242 GLN A N 1
ATOM 1866 C CA . GLN A 1 242 ? 25.563 5.667 12.889 1.00 21.58 242 GLN A CA 1
ATOM 1867 C C . GLN A 1 242 ? 24.706 6.898 13.106 1.00 21.80 242 GLN A C 1
ATOM 1868 O O . GLN A 1 242 ? 25.074 7.985 12.668 1.00 23.57 242 GLN A O 1
ATOM 1874 N N . ASP A 1 243 ? 23.562 6.712 13.767 1.00 21.31 243 ASP A N 1
ATOM 1875 C CA . ASP A 1 243 ? 22.676 7.816 14.118 1.00 22.80 243 ASP A CA 1
ATOM 1876 C C . ASP A 1 243 ? 23.151 8.392 15.468 1.00 22.30 243 ASP A C 1
ATOM 1877 O O . ASP A 1 243 ? 24.086 7.867 16.100 1.00 22.06 243 ASP A O 1
ATOM 1882 N N . GLY A 1 244 ? 22.497 9.467 15.896 1.00 22.76 244 GLY A N 1
ATOM 1883 C CA . GLY A 1 244 ? 22.853 10.148 17.136 1.00 21.77 244 GLY A CA 1
ATOM 1884 C C . GLY A 1 244 ? 23.094 9.323 18.386 1.00 21.62 244 GLY A C 1
ATOM 1885 O O . GLY A 1 244 ? 24.090 9.561 19.073 1.00 20.30 244 GLY A O 1
ATOM 1886 N N . ASP A 1 245 ? 22.200 8.381 18.709 1.00 19.66 245 ASP A N 1
ATOM 1887 C CA . ASP A 1 245 ? 22.418 7.589 19.919 1.00 18.59 245 ASP A CA 1
ATOM 1888 C C . ASP A 1 245 ? 23.086 6.239 19.638 1.00 18.79 245 ASP A C 1
ATOM 1889 O O . ASP A 1 245 ? 23.204 5.392 20.523 1.00 20.32 245 ASP A O 1
ATOM 1894 N N . ALA A 1 246 ? 23.541 6.072 18.399 1.00 18.09 246 ALA A N 1
ATOM 1895 C CA . ALA A 1 246 ? 24.274 4.899 17.965 1.00 18.85 246 ALA A CA 1
ATOM 1896 C C . ALA A 1 246 ? 23.644 3.508 18.095 1.00 19.34 246 ALA A C 1
ATOM 1897 O O . ALA A 1 246 ? 24.345 2.520 18.305 1.00 18.69 246 ALA A O 1
ATOM 1899 N N . ASP A 1 247 ? 22.324 3.416 17.990 1.00 20.31 247 ASP A N 1
ATOM 1900 C CA . ASP A 1 247 ? 21.721 2.106 17.995 1.00 21.01 247 ASP A CA 1
ATOM 1901 C C . ASP A 1 247 ? 21.734 1.613 16.542 1.00 21.08 247 ASP A C 1
ATOM 1902 O O . ASP A 1 247 ? 21.739 0.420 16.297 1.00 19.64 247 ASP A O 1
ATOM 1907 N N . ARG A 1 248 ? 21.764 2.542 15.582 1.00 22.83 248 ARG A N 1
ATOM 1908 C CA . ARG A 1 248 ? 21.751 2.177 14.171 1.00 26.57 248 ARG A CA 1
ATOM 1909 C C . ARG A 1 248 ? 23.114 2.203 13.480 1.00 26.88 248 ARG A C 1
ATOM 1910 O O . ARG A 1 248 ? 24.027 2.928 13.893 1.00 27.98 248 ARG A O 1
ATOM 1918 N N . ALA A 1 249 ? 23.265 1.371 12.455 1.00 24.49 249 ALA A N 1
ATOM 1919 C CA . ALA A 1 249 ? 24.493 1.339 11.673 1.00 24.96 249 ALA A CA 1
ATOM 1920 C C . ALA A 1 249 ? 24.103 1.162 10.213 1.00 24.87 249 ALA A C 1
ATOM 1921 O O . ALA A 1 249 ? 23.377 0.230 9.858 1.00 23.16 249 ALA A O 1
ATOM 1923 N N . VAL A 1 250 ? 24.584 2.071 9.377 1.00 24.52 250 VAL A N 1
ATOM 1924 C CA . VAL A 1 250 ? 24.301 2.045 7.951 1.00 25.70 250 VAL A CA 1
ATOM 1925 C C . VAL A 1 250 ? 25.610 1.788 7.212 1.00 25.85 250 VAL A C 1
ATOM 1926 O O . VAL A 1 250 ? 26.619 2.437 7.506 1.00 25.89 250 VAL A O 1
ATOM 1930 N N . PHE A 1 251 ? 25.589 0.854 6.263 1.00 24.38 251 PHE A N 1
ATOM 1931 C CA . PHE A 1 251 ? 26.782 0.486 5.489 1.00 25.46 251 PHE A CA 1
ATOM 1932 C C . PHE A 1 251 ? 26.830 1.014 4.054 1.00 25.98 251 PHE A C 1
ATOM 1933 O O . PHE A 1 251 ? 25.807 1.100 3.371 1.00 25.13 251 PHE A O 1
ATOM 1941 N N . ILE A 1 252 ? 28.041 1.340 3.612 1.00 26.96 252 ILE A N 1
ATOM 1942 C CA . ILE A 1 252 ? 28.324 1.882 2.275 1.00 28.02 252 ILE A CA 1
ATOM 1943 C C . ILE A 1 252 ? 29.455 0.999 1.710 1.00 29.48 252 ILE A C 1
ATOM 1944 O O . ILE A 1 252 ? 30.489 0.859 2.368 1.00 28.88 252 ILE A O 1
ATOM 1949 N N . ASP A 1 253 ? 29.282 0.413 0.522 1.00 29.27 253 ASP A N 1
ATOM 1950 C CA . ASP A 1 253 ? 30.336 -0.447 -0.039 1.00 30.09 253 ASP A CA 1
ATOM 1951 C C . ASP A 1 253 ? 31.492 0.349 -0.630 1.00 30.83 253 ASP A C 1
ATOM 1952 O O . ASP A 1 253 ? 31.449 1.579 -0.642 1.00 29.85 253 ASP A O 1
ATOM 1957 N N . GLU A 1 254 ? 32.524 -0.352 -1.108 1.00 32.63 254 GLU A N 1
ATOM 1958 C CA . GLU A 1 254 ? 33.715 0.309 -1.647 1.00 35.14 254 GLU A CA 1
ATOM 1959 C C . GLU A 1 254 ? 33.464 1.203 -2.844 1.00 35.19 254 GLU A C 1
ATOM 1960 O O . GLU A 1 254 ? 34.327 1.995 -3.214 1.00 34.05 254 GLU A O 1
ATOM 1966 N N . ASN A 1 255 ? 32.289 1.078 -3.446 1.00 35.54 255 ASN A N 1
ATOM 1967 C CA . ASN A 1 255 ? 31.973 1.899 -4.599 1.00 36.59 255 ASN A CA 1
ATOM 1968 C C . ASN A 1 255 ? 31.158 3.116 -4.226 1.00 36.94 255 ASN A C 1
ATOM 1969 O O . ASN A 1 255 ? 30.718 3.865 -5.098 1.00 37.44 255 ASN A O 1
ATOM 1974 N N . GLY A 1 256 ? 30.973 3.317 -2.927 1.00 36.86 256 GLY A N 1
ATOM 1975 C CA . GLY A 1 256 ? 30.196 4.446 -2.461 1.00 36.09 256 GLY A CA 1
ATOM 1976 C C . GLY A 1 256 ? 28.710 4.177 -2.575 1.00 35.44 256 GLY A C 1
ATOM 1977 O O . GLY A 1 256 ? 27.916 5.109 -2.581 1.00 36.33 256 GLY A O 1
ATOM 1978 N N . ARG A 1 257 ? 28.322 2.908 -2.666 1.00 34.54 257 ARG A N 1
ATOM 1979 C CA . ARG A 1 257 ? 26.911 2.566 -2.784 1.00 34.93 257 ARG A CA 1
ATOM 1980 C C . ARG A 1 257 ? 26.257 2.338 -1.414 1.00 35.19 257 ARG A C 1
ATOM 1981 O O . ARG A 1 257 ? 26.801 1.645 -0.562 1.00 34.34 257 ARG A O 1
ATOM 1989 N N . PHE A 1 258 ? 25.086 2.936 -1.224 1.00 35.13 258 PHE A N 1
ATOM 1990 C CA . PHE A 1 258 ? 24.325 2.822 0.010 1.00 35.76 258 PHE A CA 1
ATOM 1991 C C . PHE A 1 258 ? 23.697 1.439 0.034 1.00 35.94 258 PHE A C 1
ATOM 1992 O O . PHE A 1 258 ? 22.940 1.095 -0.869 1.00 36.52 258 PHE A O 1
ATOM 2000 N N . ILE A 1 259 ? 24.016 0.643 1.051 1.00 35.28 259 ILE A N 1
ATOM 2001 C CA . ILE A 1 259 ? 23.452 -0.698 1.175 1.00 34.16 259 ILE A CA 1
ATOM 2002 C C . ILE A 1 259 ? 22.194 -0.712 2.060 1.00 34.60 259 ILE A C 1
ATOM 2003 O O . ILE A 1 259 ? 22.167 -0.136 3.146 1.00 32.85 259 ILE A O 1
ATOM 2008 N N . GLN A 1 260 ? 21.148 -1.372 1.585 1.00 34.19 260 GLN A N 1
ATOM 2009 C CA . GLN A 1 260 ? 19.908 -1.453 2.340 1.00 36.45 260 GLN A CA 1
ATOM 2010 C C . GLN A 1 260 ? 20.109 -2.290 3.602 1.00 34.71 260 GLN A C 1
ATOM 2011 O O . GLN A 1 260 ? 20.776 -3.322 3.563 1.00 33.85 260 GLN A O 1
ATOM 2017 N N . GLY A 1 261 ? 19.525 -1.830 4.706 1.00 34.06 261 GLY A N 1
ATOM 2018 C CA . GLY A 1 261 ? 19.635 -2.511 5.990 1.00 34.45 261 GLY A CA 1
ATOM 2019 C C . GLY A 1 261 ? 19.336 -3.997 5.982 1.00 34.52 261 GLY A C 1
ATOM 2020 O O . GLY A 1 261 ? 20.029 -4.769 6.641 1.00 33.55 261 GLY A O 1
ATOM 2021 N N . ASP A 1 262 ? 18.311 -4.409 5.242 1.00 34.28 262 ASP A N 1
ATOM 2022 C CA . ASP A 1 262 ? 17.963 -5.832 5.181 1.00 35.98 262 ASP A CA 1
ATOM 2023 C C . ASP A 1 262 ? 19.073 -6.712 4.585 1.00 33.88 262 ASP A C 1
ATOM 2024 O O . ASP A 1 262 ? 19.145 -7.904 4.878 1.00 33.54 262 ASP A O 1
ATOM 2029 N N . LYS A 1 263 ? 19.933 -6.134 3.751 1.00 32.52 263 LYS A N 1
ATOM 2030 C CA . LYS A 1 263 ? 21.037 -6.896 3.161 1.00 32.63 263 LYS A CA 1
ATOM 2031 C C . LYS A 1 263 ? 22.105 -7.251 4.198 1.00 31.42 263 LYS A C 1
ATOM 2032 O O . LYS A 1 263 ? 22.585 -8.385 4.239 1.00 29.78 263 LYS A O 1
ATOM 2038 N N . THR A 1 264 ? 22.511 -6.273 5.010 1.00 29.34 264 THR A N 1
ATOM 2039 C CA . THR A 1 264 ? 23.509 -6.550 6.044 1.00 28.25 264 THR A CA 1
ATOM 2040 C C . THR A 1 264 ? 22.853 -7.427 7.118 1.00 26.53 264 THR A C 1
ATOM 2041 O O . THR A 1 264 ? 23.520 -8.261 7.729 1.00 27.21 264 THR A O 1
ATOM 2045 N N . PHE A 1 265 ? 21.546 -7.261 7.339 1.00 25.41 265 PHE A N 1
ATOM 2046 C CA . PHE A 1 265 ? 20.843 -8.134 8.294 1.00 25.44 265 PHE A CA 1
ATOM 2047 C C . PHE A 1 265 ? 20.964 -9.596 7.775 1.00 25.63 265 PHE A C 1
ATOM 2048 O O . PHE A 1 265 ? 21.299 -10.519 8.530 1.00 24.96 265 PHE A O 1
ATOM 2056 N N . ALA A 1 266 ? 20.713 -9.795 6.483 1.00 25.58 266 ALA A N 1
ATOM 2057 C CA . ALA A 1 266 ? 20.794 -11.131 5.869 1.00 26.75 266 ALA A CA 1
ATOM 2058 C C . ALA A 1 266 ? 22.213 -11.695 5.992 1.00 27.06 266 ALA A C 1
ATOM 2059 O O . ALA A 1 266 ? 22.428 -12.855 6.357 1.00 26.65 266 ALA A O 1
ATOM 2061 N N . LEU A 1 267 ? 23.178 -10.834 5.702 1.00 28.35 267 LEU A N 1
ATOM 2062 C CA . LEU A 1 267 ? 24.580 -11.182 5.757 1.00 28.21 267 LEU A CA 1
ATOM 2063 C C . LEU A 1 267 ? 24.938 -11.697 7.169 1.00 29.20 267 LEU A C 1
ATOM 2064 O O . LEU A 1 267 ? 25.607 -12.732 7.309 1.00 27.85 267 LEU A O 1
ATOM 2069 N N . VAL A 1 268 ? 24.460 -11.001 8.205 1.00 27.39 268 VAL A N 1
ATOM 2070 C CA . VAL A 1 268 ? 24.720 -11.389 9.593 1.00 26.52 268 VAL A CA 1
ATOM 2071 C C . VAL A 1 268 ? 23.926 -12.629 10.004 1.00 26.36 268 VAL A C 1
ATOM 2072 O O . VAL A 1 268 ? 24.448 -13.524 10.665 1.00 26.96 268 VAL A O 1
ATOM 2076 N N . ALA A 1 269 ? 22.659 -12.678 9.630 1.00 26.54 269 ALA A N 1
ATOM 2077 C CA . ALA A 1 269 ? 21.841 -13.839 9.952 1.00 27.48 269 ALA A CA 1
ATOM 2078 C C . ALA A 1 269 ? 22.440 -15.112 9.321 1.00 27.76 269 ALA A C 1
ATOM 2079 O O . ALA A 1 269 ? 22.433 -16.194 9.929 1.00 27.05 269 ALA A O 1
ATOM 2081 N N . ASP A 1 270 ? 22.982 -14.973 8.114 1.00 29.49 270 ASP A N 1
ATOM 2082 C CA . ASP A 1 270 ? 23.570 -16.110 7.401 1.00 31.28 270 ASP A CA 1
ATOM 2083 C C . ASP A 1 270 ? 24.700 -16.718 8.225 1.00 32.03 270 ASP A C 1
ATOM 2084 O O . ASP A 1 270 ? 24.733 -17.934 8.449 1.00 32.29 270 ASP A O 1
ATOM 2089 N N . ALA A 1 271 ? 25.605 -15.870 8.703 1.00 31.02 271 ALA A N 1
ATOM 2090 C CA . ALA A 1 271 ? 26.722 -16.315 9.517 1.00 31.31 271 ALA A CA 1
ATOM 2091 C C . ALA A 1 271 ? 26.272 -16.887 10.870 1.00 32.31 271 ALA A C 1
ATOM 2092 O O . ALA A 1 271 ? 26.762 -17.930 11.308 1.00 32.87 271 ALA A O 1
ATOM 2094 N N . VAL A 1 272 ? 25.346 -16.196 11.531 1.00 31.63 272 VAL A N 1
ATOM 2095 C CA . VAL A 1 272 ? 24.852 -16.614 12.840 1.00 30.53 272 VAL A CA 1
ATOM 2096 C C . VAL A 1 272 ? 24.086 -17.926 12.798 1.00 30.96 272 VAL A C 1
ATOM 2097 O O . VAL A 1 272 ? 24.320 -18.816 13.614 1.00 31.19 272 VAL A O 1
ATOM 2101 N N . LEU A 1 273 ? 23.165 -18.041 11.855 1.00 32.22 273 LEU A N 1
ATOM 2102 C CA . LEU A 1 273 ? 22.389 -19.261 11.709 1.00 34.28 273 LEU A CA 1
ATOM 2103 C C . LEU A 1 273 ? 23.271 -20.455 11.307 1.00 36.54 273 LEU A C 1
ATOM 2104 O O . LEU A 1 273 ? 22.999 -21.589 11.698 1.00 37.59 273 LEU A O 1
ATOM 2109 N N . LYS A 1 274 ? 24.325 -20.200 10.534 1.00 40.07 274 LYS A N 1
ATOM 2110 C CA . LYS A 1 274 ? 25.235 -21.270 10.111 1.00 42.22 274 LYS A CA 1
ATOM 2111 C C . LYS A 1 274 ? 25.996 -21.770 11.339 1.00 43.76 274 LYS A C 1
ATOM 2112 O O . LYS A 1 274 ? 26.188 -22.967 11.527 1.00 43.09 274 LYS A O 1
ATOM 2118 N N . GLU A 1 275 ? 26.427 -20.830 12.175 1.00 45.00 275 GLU A N 1
ATOM 2119 C CA . GLU A 1 275 ? 27.141 -21.155 13.399 1.00 47.44 275 GLU A CA 1
ATOM 2120 C C . GLU A 1 275 ? 26.318 -22.047 14.324 1.00 48.28 275 GLU A C 1
ATOM 2121 O O . GLU A 1 275 ? 26.838 -23.010 14.883 1.00 49.05 275 GLU A O 1
ATOM 2127 N N . LYS A 1 276 ? 25.041 -21.711 14.502 1.00 48.85 276 LYS A N 1
ATOM 2128 C CA . LYS A 1 276 ? 24.157 -22.494 15.360 1.00 49.05 276 LYS A CA 1
ATOM 2129 C C . LYS A 1 276 ? 23.614 -23.722 14.643 1.00 48.18 276 LYS A C 1
ATOM 2130 O O . LYS A 1 276 ? 23.106 -24.649 15.272 1.00 48.56 276 LYS A O 1
ATOM 2136 N N . GLY A 1 277 ? 23.711 -23.728 13.323 1.00 47.27 277 GLY A N 1
ATOM 2137 C CA . GLY A 1 277 ? 23.212 -24.872 12.583 1.00 46.58 277 GLY A CA 1
ATOM 2138 C C . GLY A 1 277 ? 21.707 -24.936 12.703 1.00 46.30 277 GLY A C 1
ATOM 2139 O O . GLY A 1 277 ? 21.118 -25.997 12.929 1.00 45.66 277 GLY A O 1
ATOM 2140 N N . GLY A 1 278 ? 21.079 -23.777 12.539 1.00 44.47 278 GLY A N 1
ATOM 2141 C CA . GLY A 1 278 ? 19.638 -23.708 12.628 1.00 41.86 278 GLY A CA 1
ATOM 2142 C C . GLY A 1 278 ? 19.267 -22.629 13.616 1.00 40.59 278 GLY A C 1
ATOM 2143 O O . GLY A 1 278 ? 20.007 -21.660 13.792 1.00 40.18 278 GLY A O 1
ATOM 2144 N N . GLY A 1 279 ? 18.124 -22.800 14.268 1.00 39.28 279 GLY A N 1
ATOM 2145 C CA . GLY A 1 279 ? 17.674 -21.825 15.238 1.00 36.57 279 GLY A CA 1
ATOM 2146 C C . GLY A 1 279 ? 16.399 -21.130 14.802 1.00 35.61 279 GLY A C 1
ATOM 2147 O O . GLY A 1 279 ? 15.620 -21.670 14.017 1.00 34.72 279 GLY A O 1
ATOM 2148 N N . LEU A 1 280 ? 16.193 -19.912 15.298 1.00 32.98 280 LEU A N 1
ATOM 2149 C CA . LEU A 1 280 ? 14.995 -19.157 14.971 1.00 30.66 280 LEU A CA 1
ATOM 2150 C C . LEU A 1 280 ? 15.304 -17.701 14.639 1.00 29.74 280 LEU A C 1
ATOM 2151 O O . LEU A 1 280 ? 15.906 -16.990 15.439 1.00 28.11 280 LEU A O 1
ATOM 2156 N N . LEU A 1 281 ? 14.899 -17.275 13.447 1.00 28.87 281 LEU A N 1
ATOM 2157 C CA . LEU A 1 281 ? 15.108 -15.910 13.015 1.00 28.29 281 LEU A CA 1
ATOM 2158 C C . LEU A 1 281 ? 13.785 -15.200 13.198 1.00 28.48 281 LEU A C 1
ATOM 2159 O O . LEU A 1 281 ? 12.735 -15.707 12.779 1.00 29.57 281 LEU A O 1
ATOM 2164 N N . VAL A 1 282 ? 13.825 -14.032 13.825 1.00 26.35 282 VAL A N 1
ATOM 2165 C CA . VAL A 1 282 ? 12.608 -13.268 14.080 1.00 26.00 282 VAL A CA 1
ATOM 2166 C C . VAL A 1 282 ? 12.669 -11.950 13.338 1.00 27.48 282 VAL A C 1
ATOM 2167 O O . VAL A 1 282 ? 13.671 -11.235 13.378 1.00 27.28 282 VAL A O 1
ATOM 2171 N N . THR A 1 283 ? 11.600 -11.624 12.635 1.00 26.97 283 THR A N 1
ATOM 2172 C CA . THR A 1 283 ? 11.578 -10.377 11.916 1.00 27.40 283 THR A CA 1
ATOM 2173 C C . THR A 1 283 ? 10.127 -10.004 11.711 1.00 29.21 283 THR A C 1
ATOM 2174 O O . THR A 1 283 ? 9.246 -10.677 12.237 1.00 29.76 283 THR A O 1
ATOM 2178 N N . THR A 1 284 ? 9.864 -8.947 10.955 1.00 28.91 284 THR A N 1
ATOM 2179 C CA . THR A 1 284 ? 8.487 -8.514 10.749 1.00 30.51 284 THR A CA 1
ATOM 2180 C C . THR A 1 284 ? 7.902 -8.993 9.422 1.00 32.71 284 THR A C 1
ATOM 2181 O O . THR A 1 284 ? 8.623 -9.506 8.562 1.00 31.59 284 THR A O 1
ATOM 2185 N N . VAL A 1 285 ? 6.591 -8.797 9.255 1.00 34.94 285 VAL A N 1
ATOM 2186 C CA . VAL A 1 285 ? 5.920 -9.183 8.018 1.00 35.88 285 VAL A CA 1
ATOM 2187 C C . VAL A 1 285 ? 6.368 -8.316 6.840 1.00 36.76 285 VAL A C 1
ATOM 2188 O O . VAL A 1 285 ? 6.161 -8.692 5.690 1.00 37.82 285 VAL A O 1
ATOM 2192 N N . ALA A 1 286 ? 6.994 -7.172 7.120 1.00 36.35 286 ALA A N 1
ATOM 2193 C CA . ALA A 1 286 ? 7.454 -6.273 6.058 1.00 35.70 286 ALA A CA 1
ATOM 2194 C C . ALA A 1 286 ? 8.889 -6.510 5.592 1.00 36.51 286 ALA A C 1
ATOM 2195 O O . ALA A 1 286 ? 9.387 -5.817 4.695 1.00 36.91 286 ALA A O 1
ATOM 2197 N N . THR A 1 287 ? 9.563 -7.485 6.188 1.00 34.44 287 THR A N 1
ATOM 2198 C CA . THR A 1 287 ? 10.941 -7.766 5.810 1.00 34.02 287 THR A CA 1
ATOM 2199 C C . THR A 1 287 ? 11.036 -8.613 4.541 1.00 33.44 287 THR A C 1
ATOM 2200 O O . THR A 1 287 ? 10.192 -9.465 4.285 1.00 33.94 287 THR A O 1
ATOM 2204 N N . SER A 1 288 ? 12.082 -8.381 3.760 1.00 33.38 288 SER A N 1
ATOM 2205 C CA . SER A 1 288 ? 12.288 -9.109 2.509 1.00 34.08 288 SER A CA 1
ATOM 2206 C C . SER A 1 288 ? 12.323 -10.630 2.656 1.00 34.41 288 SER A C 1
ATOM 2207 O O . SER A 1 288 ? 12.767 -11.146 3.686 1.00 32.68 288 SER A O 1
ATOM 2210 N N . ASN A 1 289 ? 11.860 -11.334 1.617 1.00 33.71 289 ASN A N 1
ATOM 2211 C CA . ASN A 1 289 ? 11.857 -12.798 1.593 1.00 34.21 289 ASN A CA 1
ATOM 2212 C C . ASN A 1 289 ? 13.298 -13.300 1.634 1.00 32.57 289 ASN A C 1
ATOM 2213 O O . ASN A 1 289 ? 13.541 -14.457 1.928 1.00 33.04 289 ASN A O 1
ATOM 2218 N N . LEU A 1 290 ? 14.241 -12.426 1.300 1.00 31.83 290 LEU A N 1
ATOM 2219 C CA . LEU A 1 290 ? 15.655 -12.771 1.354 1.00 31.59 290 LEU A CA 1
ATOM 2220 C C . LEU A 1 290 ? 15.975 -13.441 2.700 1.00 31.49 290 LEU A C 1
ATOM 2221 O O . LEU A 1 290 ? 16.764 -14.392 2.777 1.00 30.36 290 LEU A O 1
ATOM 2226 N N . LEU A 1 291 ? 15.347 -12.954 3.765 1.00 30.92 291 LEU A N 1
ATOM 2227 C CA . LEU A 1 291 ? 15.604 -13.509 5.086 1.00 31.17 291 LEU A CA 1
ATOM 2228 C C . LEU A 1 291 ? 15.024 -14.911 5.217 1.00 31.37 291 LEU A C 1
ATOM 2229 O O . LEU A 1 291 ? 15.562 -15.745 5.941 1.00 29.67 291 LEU A O 1
ATOM 2234 N N . ASP A 1 292 ? 13.935 -15.186 4.511 1.00 32.72 292 ASP A N 1
ATOM 2235 C CA . ASP A 1 292 ? 13.375 -16.532 4.575 1.00 34.50 292 ASP A CA 1
ATOM 2236 C C . ASP A 1 292 ? 14.370 -17.461 3.897 1.00 33.98 292 ASP A C 1
ATOM 2237 O O . ASP A 1 292 ? 14.590 -18.586 4.342 1.00 34.95 292 ASP A O 1
ATOM 2242 N N . ASP A 1 293 ? 14.977 -16.982 2.817 1.00 34.33 293 ASP A N 1
ATOM 2243 C CA . ASP A 1 293 ? 15.940 -17.797 2.085 1.00 35.48 293 ASP A CA 1
ATOM 2244 C C . ASP A 1 293 ? 17.138 -18.135 2.959 1.00 35.30 293 ASP A C 1
ATOM 2245 O O . ASP A 1 293 ? 17.624 -19.269 2.956 1.00 34.66 293 ASP A O 1
ATOM 2250 N N . ILE A 1 294 ? 17.614 -17.147 3.716 1.00 33.85 294 ILE A N 1
ATOM 2251 C CA . ILE A 1 294 ? 18.780 -17.365 4.557 1.00 32.42 294 ILE A CA 1
ATOM 2252 C C . ILE A 1 294 ? 18.441 -18.372 5.628 1.00 32.44 294 ILE A C 1
ATOM 2253 O O . ILE A 1 294 ? 19.231 -19.269 5.919 1.00 33.13 294 ILE A O 1
ATOM 2258 N N . ALA A 1 295 ? 17.249 -18.239 6.194 1.00 32.64 295 ALA A N 1
ATOM 2259 C CA . ALA A 1 295 ? 16.819 -19.143 7.247 1.00 34.16 295 ALA A CA 1
ATOM 2260 C C . ALA A 1 295 ? 16.699 -20.585 6.735 1.00 35.68 295 ALA A C 1
ATOM 2261 O O . ALA A 1 295 ? 17.204 -21.514 7.376 1.00 35.63 295 ALA A O 1
ATOM 2263 N N . LYS A 1 296 ? 16.037 -20.755 5.588 1.00 37.16 296 LYS A N 1
ATOM 2264 C CA . LYS A 1 296 ? 15.838 -22.075 4.973 1.00 39.08 296 LYS A CA 1
ATOM 2265 C C . LYS A 1 296 ? 17.208 -22.703 4.770 1.00 39.04 296 LYS A C 1
ATOM 2266 O O . LYS A 1 296 ? 17.466 -23.835 5.155 1.00 40.72 296 LYS A O 1
ATOM 2272 N N . LYS A 1 297 ? 18.082 -21.940 4.140 1.00 39.49 297 LYS A N 1
ATOM 2273 C CA . LYS A 1 297 ? 19.433 -22.373 3.866 1.00 39.46 297 LYS A CA 1
ATOM 2274 C C . LYS A 1 297 ? 20.091 -23.092 5.054 1.00 39.71 297 LYS A C 1
ATOM 2275 O O . LYS A 1 297 ? 20.877 -24.033 4.878 1.00 40.64 297 LYS A O 1
ATOM 2281 N N . HIS A 1 298 ? 19.766 -22.675 6.269 1.00 38.05 298 HIS A N 1
ATOM 2282 C CA . HIS A 1 298 ? 20.382 -23.291 7.437 1.00 37.64 298 HIS A CA 1
ATOM 2283 C C . HIS A 1 298 ? 19.409 -24.098 8.276 1.00 37.02 298 HIS A C 1
ATOM 2284 O O . HIS A 1 298 ? 19.731 -24.491 9.393 1.00 37.13 298 HIS A O 1
ATOM 2291 N N . GLY A 1 299 ? 18.222 -24.349 7.731 1.00 37.00 299 GLY A N 1
ATOM 2292 C CA . GLY A 1 299 ? 17.224 -25.116 8.459 1.00 36.53 299 GLY A CA 1
ATOM 2293 C C . GLY A 1 299 ? 16.695 -24.413 9.695 1.00 34.88 299 GLY A C 1
ATOM 2294 O O . GLY A 1 299 ? 16.331 -25.057 10.671 1.00 35.11 299 GLY A O 1
ATOM 2295 N N . ALA A 1 300 ? 16.638 -23.088 9.658 1.00 34.96 300 ALA A N 1
ATOM 2296 C CA . ALA A 1 300 ? 16.152 -22.328 10.811 1.00 33.46 300 ALA A CA 1
ATOM 2297 C C . ALA A 1 300 ? 14.701 -21.914 10.600 1.00 32.64 300 ALA A C 1
ATOM 2298 O O . ALA A 1 300 ? 14.271 -21.714 9.472 1.00 32.34 300 ALA A O 1
ATOM 2300 N N . LYS A 1 301 ? 13.943 -21.802 11.685 1.00 32.68 301 LYS A N 1
ATOM 2301 C CA . LYS A 1 301 ? 12.547 -21.386 11.577 1.00 33.93 301 LYS A CA 1
ATOM 2302 C C . LYS A 1 301 ? 12.490 -19.859 11.469 1.00 34.00 301 LYS A C 1
ATOM 2303 O O . LYS A 1 301 ? 13.431 -19.161 11.856 1.00 32.61 301 LYS A O 1
ATOM 2309 N N . VAL A 1 302 ? 11.392 -19.343 10.933 1.00 32.75 302 VAL A N 1
ATOM 2310 C CA . VAL A 1 302 ? 11.231 -17.903 10.822 1.00 33.72 302 VAL A CA 1
ATOM 2311 C C . VAL A 1 302 ? 9.922 -17.491 11.490 1.00 34.24 302 VAL A C 1
ATOM 2312 O O . VAL A 1 302 ? 8.904 -18.159 11.326 1.00 34.20 302 VAL A O 1
ATOM 2316 N N . MET A 1 303 ? 9.954 -16.407 12.257 1.00 34.15 303 MET A N 1
ATOM 2317 C CA . MET A 1 303 ? 8.749 -15.884 12.906 1.00 33.64 303 MET A CA 1
ATOM 2318 C C . MET A 1 303 ? 8.561 -14.473 12.358 1.00 33.31 303 MET A C 1
ATOM 2319 O O . MET A 1 303 ? 9.493 -13.663 12.372 1.00 32.05 303 MET A O 1
ATOM 2324 N N . ARG A 1 304 ? 7.361 -14.202 11.857 1.00 33.81 304 ARG A N 1
ATOM 2325 C CA . ARG A 1 304 ? 6.998 -12.914 11.277 1.00 35.07 304 ARG A CA 1
ATOM 2326 C C . ARG A 1 304 ? 6.033 -12.195 12.224 1.00 35.28 304 ARG A C 1
ATOM 2327 O O . ARG A 1 304 ? 4.889 -12.611 12.377 1.00 34.58 304 ARG A O 1
ATOM 2335 N N . THR A 1 305 ? 6.495 -11.118 12.854 1.00 34.40 305 THR A N 1
ATOM 2336 C CA . THR A 1 305 ? 5.659 -10.381 13.799 1.00 33.30 305 THR A CA 1
ATOM 2337 C C . THR A 1 305 ? 5.095 -9.128 13.150 1.00 34.02 305 THR A C 1
ATOM 2338 O O . THR A 1 305 ? 5.438 -8.787 12.018 1.00 33.46 305 THR A O 1
ATOM 2342 N N . LYS A 1 306 ? 4.248 -8.422 13.892 1.00 35.23 306 LYS A N 1
ATOM 2343 C CA . LYS A 1 306 ? 3.684 -7.180 13.385 1.00 36.44 306 LYS A CA 1
ATOM 2344 C C . LYS A 1 306 ? 4.829 -6.175 13.267 1.00 37.15 306 LYS A C 1
ATOM 2345 O O . LYS A 1 306 ? 5.908 -6.379 13.827 1.00 36.93 306 LYS A O 1
ATOM 2351 N N . VAL A 1 307 ? 4.601 -5.090 12.540 1.00 38.34 307 VAL A N 1
ATOM 2352 C CA . VAL A 1 307 ? 5.624 -4.072 12.386 1.00 40.81 307 VAL A CA 1
ATOM 2353 C C . VAL A 1 307 ? 5.540 -3.161 13.595 1.00 41.93 307 VAL A C 1
ATOM 2354 O O . VAL A 1 307 ? 4.447 -2.904 14.098 1.00 43.46 307 VAL A O 1
ATOM 2358 N N . GLY A 1 308 ? 6.691 -2.691 14.072 1.00 42.45 308 GLY A N 1
ATOM 2359 C CA . GLY A 1 308 ? 6.698 -1.809 15.227 1.00 42.83 308 GLY A CA 1
ATOM 2360 C C . GLY A 1 308 ? 7.890 -1.995 16.143 1.00 42.66 308 GLY A C 1
ATOM 2361 O O . GLY A 1 308 ? 8.493 -3.072 16.186 1.00 42.25 308 GLY A O 1
ATOM 2362 N N . ASP A 1 309 ? 8.228 -0.936 16.875 1.00 42.11 309 ASP A N 1
ATOM 2363 C CA . ASP A 1 309 ? 9.353 -0.975 17.801 1.00 41.20 309 ASP A CA 1
ATOM 2364 C C . ASP A 1 309 ? 9.135 -1.939 18.958 1.00 37.63 309 ASP A C 1
ATOM 2365 O O . ASP A 1 309 ? 8.013 -2.082 19.451 1.00 36.37 309 ASP A O 1
ATOM 2370 N N . LEU A 1 310 ? 10.230 -2.589 19.364 1.00 34.00 310 LEU A N 1
ATOM 2371 C CA . LEU A 1 310 ? 10.257 -3.537 20.482 1.00 31.61 310 LEU A CA 1
ATOM 2372 C C . LEU A 1 310 ? 9.539 -4.859 20.224 1.00 29.79 310 LEU A C 1
ATOM 2373 O O . LEU A 1 310 ? 9.700 -5.826 20.978 1.00 26.91 310 LEU A O 1
ATOM 2378 N N . ILE A 1 311 ? 8.752 -4.916 19.155 1.00 28.94 311 ILE A N 1
ATOM 2379 C CA . ILE A 1 311 ? 8.025 -6.146 18.883 1.00 27.81 311 ILE A CA 1
ATOM 2380 C C . ILE A 1 311 ? 8.965 -7.313 18.602 1.00 25.81 311 ILE A C 1
ATOM 2381 O O . ILE A 1 311 ? 8.838 -8.370 19.214 1.00 28.20 311 ILE A O 1
ATOM 2386 N N . VAL A 1 312 ? 9.924 -7.102 17.710 1.00 24.35 312 VAL A N 1
ATOM 2387 C CA . VAL A 1 312 ? 10.888 -8.135 17.368 1.00 26.07 312 VAL A CA 1
ATOM 2388 C C . VAL A 1 312 ? 11.704 -8.531 18.596 1.00 25.63 312 VAL A C 1
ATOM 2389 O O . VAL A 1 312 ? 11.876 -9.715 18.881 1.00 25.90 312 VAL A O 1
ATOM 2393 N N . ALA A 1 313 ? 12.190 -7.532 19.333 1.00 25.37 313 ALA A N 1
ATOM 2394 C CA . ALA A 1 313 ? 12.988 -7.792 20.540 1.00 25.61 313 ALA A CA 1
ATOM 2395 C C . ALA A 1 313 ? 12.182 -8.603 21.557 1.00 25.90 313 ALA A C 1
ATOM 2396 O O . ALA A 1 313 ? 12.680 -9.568 22.146 1.00 26.40 313 ALA A O 1
ATOM 2398 N N . ARG A 1 314 ? 10.931 -8.216 21.757 1.00 26.91 314 ARG A N 1
ATOM 2399 C CA . ARG A 1 314 ? 10.064 -8.929 22.691 1.00 29.17 314 ARG A CA 1
ATOM 2400 C C . ARG A 1 314 ? 9.828 -10.390 22.242 1.00 29.23 314 ARG A C 1
ATOM 2401 O O . ARG A 1 314 ? 9.826 -11.303 23.075 1.00 29.17 314 ARG A O 1
ATOM 2409 N N . ALA A 1 315 ? 9.637 -10.600 20.936 1.00 28.55 315 ALA A N 1
ATOM 2410 C CA . ALA A 1 315 ? 9.414 -11.954 20.386 1.00 28.90 315 ALA A CA 1
ATOM 2411 C C . ALA A 1 315 ? 10.689 -12.789 20.520 1.00 28.22 315 ALA A C 1
ATOM 2412 O O . ALA A 1 315 ? 10.627 -13.961 20.875 1.00 28.88 315 ALA A O 1
ATOM 2414 N N . LEU A 1 316 ? 11.841 -12.184 20.229 1.00 28.10 316 LEU A N 1
ATOM 2415 C CA . LEU A 1 316 ? 13.115 -12.883 20.354 1.00 27.86 316 LEU A CA 1
ATOM 2416 C C . LEU A 1 316 ? 13.269 -13.372 21.775 1.00 28.19 316 LEU A C 1
ATOM 2417 O O . LEU A 1 316 ? 13.670 -14.498 22.030 1.00 29.50 316 LEU A O 1
ATOM 2422 N N . TYR A 1 317 ? 12.956 -12.493 22.711 1.00 29.35 317 TYR A N 1
ATOM 2423 C CA . TYR A 1 317 ? 13.055 -12.800 24.130 1.00 28.32 317 TYR A CA 1
ATOM 2424 C C . TYR A 1 317 ? 12.073 -13.904 24.587 1.00 29.77 317 TYR A C 1
ATOM 2425 O O . TYR A 1 317 ? 12.470 -14.884 25.220 1.00 29.43 317 TYR A O 1
ATOM 2434 N N . GLU A 1 318 ? 10.794 -13.737 24.263 1.00 31.15 318 GLU A N 1
ATOM 2435 C CA . GLU A 1 318 ? 9.765 -14.717 24.645 1.00 32.77 318 GLU A CA 1
ATOM 2436 C C . GLU A 1 318 ? 9.935 -16.101 23.999 1.00 32.61 318 GLU A C 1
ATOM 2437 O O . GLU A 1 318 ? 9.479 -17.101 24.561 1.00 33.34 318 GLU A O 1
ATOM 2443 N N . ASN A 1 319 ? 10.597 -16.164 22.841 1.00 31.75 319 ASN A N 1
ATOM 2444 C CA . ASN A 1 319 ? 10.782 -17.425 22.102 1.00 31.12 319 ASN A CA 1
ATOM 2445 C C . ASN A 1 319 ? 12.223 -17.913 22.028 1.00 31.93 319 ASN A C 1
ATOM 2446 O O . ASN A 1 319 ? 12.540 -18.833 21.265 1.00 30.22 319 ASN A O 1
ATOM 2451 N N . ASN A 1 320 ? 13.093 -17.288 22.816 1.00 32.08 320 ASN A N 1
ATOM 2452 C CA . ASN A 1 320 ? 14.494 -17.662 22.836 1.00 33.03 320 ASN A CA 1
ATOM 2453 C C . ASN A 1 320 ? 15.018 -17.744 21.406 1.00 32.21 320 ASN A C 1
ATOM 2454 O O . ASN A 1 320 ? 15.672 -18.720 21.026 1.00 32.61 320 ASN A O 1
ATOM 2459 N N . GLY A 1 321 ? 14.715 -16.710 20.625 1.00 30.11 321 GLY A N 1
ATOM 2460 C CA . GLY A 1 321 ? 15.141 -16.648 19.239 1.00 29.73 321 GLY A CA 1
ATOM 2461 C C . GLY A 1 321 ? 16.640 -16.555 19.117 1.00 28.16 321 GLY A C 1
ATOM 2462 O O . GLY A 1 321 ? 17.329 -16.211 20.081 1.00 28.60 321 GLY A O 1
ATOM 2463 N N . THR A 1 322 ? 17.142 -16.839 17.923 1.00 26.02 322 THR A N 1
ATOM 2464 C CA . THR A 1 322 ? 18.572 -16.828 17.679 1.00 26.69 322 THR A CA 1
ATOM 2465 C C . THR A 1 322 ? 19.098 -15.479 17.208 1.00 25.78 322 THR A C 1
ATOM 2466 O O . THR A 1 322 ? 20.121 -15.005 17.691 1.00 23.43 322 THR A O 1
ATOM 2470 N N . ILE A 1 323 ? 18.395 -14.874 16.255 1.00 26.76 323 ILE A N 1
ATOM 2471 C CA . ILE A 1 323 ? 18.805 -13.595 15.684 1.00 25.65 323 ILE A CA 1
ATOM 2472 C C . ILE A 1 323 ? 17.531 -12.898 15.262 1.00 27.57 323 ILE A C 1
ATOM 2473 O O . ILE A 1 323 ? 16.549 -13.554 14.891 1.00 28.43 323 ILE A O 1
ATOM 2478 N N . GLY A 1 324 ? 17.539 -11.572 15.316 1.00 26.66 324 GLY A N 1
ATOM 2479 C CA . GLY A 1 324 ? 16.364 -10.818 14.935 1.00 26.59 324 GLY A CA 1
ATOM 2480 C C . GLY A 1 324 ? 16.704 -9.568 14.157 1.00 27.05 324 GLY A C 1
ATOM 2481 O O . GLY A 1 324 ? 17.850 -9.117 14.146 1.00 26.71 324 GLY A O 1
ATOM 2482 N N . GLY A 1 325 ? 15.705 -9.005 13.492 1.00 28.73 325 GLY A N 1
ATOM 2483 C CA . GLY A 1 325 ? 15.943 -7.803 12.719 1.00 31.48 325 GLY A CA 1
ATOM 2484 C C . GLY A 1 325 ? 14.666 -7.307 12.085 1.00 35.54 325 GLY A C 1
ATOM 2485 O O . GLY A 1 325 ? 13.588 -7.864 12.312 1.00 33.88 325 GLY A O 1
ATOM 2486 N N . GLU A 1 326 ? 14.781 -6.264 11.275 1.00 40.54 326 GLU A N 1
ATOM 2487 C CA . GLU A 1 326 ? 13.610 -5.703 10.614 1.00 46.05 326 GLU A CA 1
ATOM 2488 C C . GLU A 1 326 ? 13.877 -5.161 9.204 1.00 48.48 326 GLU A C 1
ATOM 2489 O O . GLU A 1 326 ? 14.974 -5.304 8.653 1.00 50.13 326 GLU A O 1
ATOM 2495 N N . GLU A 1 327 ? 12.854 -4.551 8.618 1.00 50.91 327 GLU A N 1
ATOM 2496 C CA . GLU A 1 327 ? 12.933 -3.994 7.271 1.00 52.99 327 GLU A CA 1
ATOM 2497 C C . GLU A 1 327 ? 14.222 -3.226 6.990 1.00 52.98 327 GLU A C 1
ATOM 2498 O O . GLU A 1 327 ? 14.924 -3.499 6.012 1.00 53.86 327 GLU A O 1
ATOM 2504 N N . ASN A 1 328 ? 14.523 -2.258 7.847 1.00 52.21 328 ASN A N 1
ATOM 2505 C CA . ASN A 1 328 ? 15.708 -1.428 7.685 1.00 51.92 328 ASN A CA 1
ATOM 2506 C C . ASN A 1 328 ? 16.963 -2.014 8.326 1.00 50.02 328 ASN A C 1
ATOM 2507 O O . ASN A 1 328 ? 17.975 -1.328 8.461 1.00 50.62 328 ASN A O 1
ATOM 2512 N N . GLY A 1 329 ? 16.904 -3.281 8.723 1.00 48.52 329 GLY A N 1
ATOM 2513 C CA . GLY A 1 329 ? 18.068 -3.888 9.355 1.00 45.31 329 GLY A CA 1
ATOM 2514 C C . GLY A 1 329 ? 17.880 -3.975 10.855 1.00 42.55 329 GLY A C 1
ATOM 2515 O O . GLY A 1 329 ? 17.149 -4.835 11.339 1.00 44.97 329 GLY A O 1
ATOM 2516 N N . GLY A 1 330 ? 18.522 -3.088 11.604 1.00 39.95 330 GLY A N 1
ATOM 2517 C CA . GLY A 1 330 ? 18.375 -3.133 13.044 1.00 34.37 330 GLY A CA 1
ATOM 2518 C C . GLY A 1 330 ? 18.485 -4.548 13.570 1.00 32.38 330 GLY A C 1
ATOM 2519 O O . GLY A 1 330 ? 17.502 -5.140 14.042 1.00 31.61 330 GLY A O 1
ATOM 2520 N N . VAL A 1 331 ? 19.685 -5.105 13.497 1.00 28.21 331 VAL A N 1
ATOM 2521 C CA . VAL A 1 331 ? 19.884 -6.455 13.969 1.00 25.15 331 VAL A CA 1
ATOM 2522 C C . VAL A 1 331 ? 19.957 -6.489 15.482 1.00 24.95 331 VAL A C 1
ATOM 2523 O O . VAL A 1 331 ? 20.528 -5.590 16.109 1.00 24.67 331 VAL A O 1
ATOM 2527 N N . ILE A 1 332 ? 19.361 -7.533 16.057 1.00 23.51 332 ILE A N 1
ATOM 2528 C CA . ILE A 1 332 ? 19.346 -7.772 17.485 1.00 23.41 332 ILE A CA 1
ATOM 2529 C C . ILE A 1 332 ? 20.037 -9.109 17.764 1.00 23.06 332 ILE A C 1
ATOM 2530 O O . ILE A 1 332 ? 19.620 -10.154 17.250 1.00 23.50 332 ILE A O 1
ATOM 2535 N N . PHE A 1 333 ? 21.097 -9.050 18.566 1.00 21.57 333 PHE A N 1
ATOM 2536 C CA . PHE A 1 333 ? 21.884 -10.214 18.973 1.00 21.39 333 PHE A CA 1
ATOM 2537 C C . PHE A 1 333 ? 21.479 -10.516 20.420 1.00 23.06 333 PHE A C 1
ATOM 2538 O O . PHE A 1 333 ? 21.959 -9.870 21.362 1.00 22.83 333 PHE A O 1
ATOM 2546 N N . PRO A 1 334 ? 20.584 -11.498 20.608 1.00 24.07 334 PRO A N 1
ATOM 2547 C CA . PRO A 1 334 ? 20.076 -11.919 21.908 1.00 26.21 334 PRO A CA 1
ATOM 2548 C C . PRO A 1 334 ? 21.109 -12.149 23.000 1.00 26.54 334 PRO A C 1
ATOM 2549 O O . PRO A 1 334 ? 20.843 -11.844 24.149 1.00 28.46 334 PRO A O 1
ATOM 2553 N N . GLU A 1 335 ? 22.268 -12.694 22.648 1.00 28.39 335 GLU A N 1
ATOM 2554 C CA . GLU A 1 335 ? 23.305 -12.980 23.635 1.00 30.55 335 GLU A CA 1
ATOM 2555 C C . GLU A 1 335 ? 24.061 -11.735 24.068 1.00 28.51 335 GLU A C 1
ATOM 2556 O O . GLU A 1 335 ? 24.771 -11.755 25.068 1.00 28.76 335 GLU A O 1
ATOM 2562 N N . HIS A 1 336 ? 23.921 -10.670 23.288 1.00 26.21 336 HIS A N 1
ATOM 2563 C CA . HIS A 1 336 ? 24.598 -9.405 23.560 1.00 24.34 336 HIS A CA 1
ATOM 2564 C C . HIS A 1 336 ? 23.654 -8.481 24.332 1.00 23.67 336 HIS A C 1
ATOM 2565 O O . HIS A 1 336 ? 23.879 -8.211 25.512 1.00 24.87 336 HIS A O 1
ATOM 2572 N N . VAL A 1 337 ? 22.617 -7.997 23.658 1.00 23.55 337 VAL A N 1
ATOM 2573 C CA . VAL A 1 337 ? 21.573 -7.167 24.269 1.00 23.99 337 VAL A CA 1
ATOM 2574 C C . VAL A 1 337 ? 20.269 -7.309 23.448 1.00 22.77 337 VAL A C 1
ATOM 2575 O O . VAL A 1 337 ? 20.299 -7.312 22.210 1.00 22.92 337 VAL A O 1
ATOM 2579 N N . LEU A 1 338 ? 19.143 -7.440 24.145 1.00 21.75 338 LEU A N 1
ATOM 2580 C CA . LEU A 1 338 ? 17.833 -7.570 23.515 1.00 21.87 338 LEU A CA 1
ATOM 2581 C C . LEU A 1 338 ? 17.369 -6.195 23.030 1.00 21.87 338 LEU A C 1
ATOM 2582 O O . LEU A 1 338 ? 16.360 -5.625 23.478 1.00 21.16 338 LEU A O 1
ATOM 2587 N N . GLY A 1 339 ? 18.147 -5.665 22.105 1.00 20.75 339 GLY A N 1
ATOM 2588 C CA . GLY A 1 339 ? 17.866 -4.367 21.530 1.00 20.94 339 GLY A CA 1
ATOM 2589 C C . GLY A 1 339 ? 18.762 -4.194 20.329 1.00 22.19 339 GLY A C 1
ATOM 2590 O O . GLY A 1 339 ? 19.815 -4.809 20.231 1.00 21.73 339 GLY A O 1
ATOM 2591 N N . ARG A 1 340 ? 18.357 -3.345 19.408 1.00 21.83 340 ARG A N 1
ATOM 2592 C CA . ARG A 1 340 ? 19.168 -3.106 18.224 1.00 24.75 340 ARG A CA 1
ATOM 2593 C C . ARG A 1 340 ? 20.540 -2.514 18.607 1.00 22.87 340 ARG A C 1
ATOM 2594 O O . ARG A 1 340 ? 20.608 -1.553 19.366 1.00 22.53 340 ARG A O 1
ATOM 2602 N N . ASP A 1 341 ? 21.635 -3.078 18.102 1.00 21.02 341 ASP A N 1
ATOM 2603 C CA . ASP A 1 341 ? 22.946 -2.518 18.443 1.00 21.37 341 ASP A CA 1
ATOM 2604 C C . ASP A 1 341 ? 23.837 -2.475 17.221 1.00 21.87 341 ASP A C 1
ATOM 2605 O O . ASP A 1 341 ? 24.513 -3.461 16.895 1.00 21.86 341 ASP A O 1
ATOM 2610 N N . GLY A 1 342 ? 23.841 -1.322 16.560 1.00 20.11 342 GLY A N 1
ATOM 2611 C CA . GLY A 1 342 ? 24.655 -1.149 15.378 1.00 21.96 342 GLY A CA 1
ATOM 2612 C C . GLY A 1 342 ? 26.133 -1.444 15.573 1.00 21.19 342 GLY A C 1
ATOM 2613 O O . GLY A 1 342 ? 26.761 -1.925 14.638 1.00 21.35 342 GLY A O 1
ATOM 2614 N N . ALA A 1 343 ? 26.712 -1.154 16.744 1.00 20.34 343 ALA A N 1
ATOM 2615 C CA . ALA A 1 343 ? 28.138 -1.465 16.929 1.00 21.28 343 ALA A CA 1
ATOM 2616 C C . ALA A 1 343 ? 28.406 -2.982 16.846 1.00 20.85 343 ALA A C 1
ATOM 2617 O O . ALA A 1 343 ? 29.432 -3.410 16.306 1.00 20.00 343 ALA A O 1
ATOM 2619 N N . MET A 1 344 ? 27.499 -3.784 17.397 1.00 20.27 344 MET A N 1
ATOM 2620 C CA . MET A 1 344 ? 27.662 -5.247 17.377 1.00 21.01 344 MET A CA 1
ATOM 2621 C C . MET A 1 344 ? 27.486 -5.716 15.932 1.00 21.27 344 MET A C 1
ATOM 2622 O O . MET A 1 344 ? 28.185 -6.611 15.448 1.00 22.14 344 MET A O 1
ATOM 2627 N N . THR A 1 345 ? 26.555 -5.086 15.234 1.00 20.36 345 THR A N 1
ATOM 2628 C CA . THR A 1 345 ? 26.329 -5.429 13.853 1.00 20.92 345 THR A CA 1
ATOM 2629 C C . THR A 1 345 ? 27.583 -5.135 13.038 1.00 21.49 345 THR A C 1
ATOM 2630 O O . THR A 1 345 ? 28.004 -5.965 12.237 1.00 21.38 345 THR A O 1
ATOM 2634 N N . VAL A 1 346 ? 28.185 -3.962 13.237 1.00 19.88 346 VAL A N 1
ATOM 2635 C CA . VAL A 1 346 ? 29.403 -3.624 12.498 1.00 20.43 346 VAL A CA 1
ATOM 2636 C C . VAL A 1 346 ? 30.523 -4.622 12.815 1.00 21.79 346 VAL A C 1
ATOM 2637 O O . VAL A 1 346 ? 31.262 -5.066 11.915 1.00 22.44 346 VAL A O 1
ATOM 2641 N N . ALA A 1 347 ? 30.674 -4.975 14.087 1.00 19.66 347 ALA A N 1
ATOM 2642 C CA . ALA A 1 347 ? 31.734 -5.919 14.447 1.00 20.80 347 ALA A CA 1
ATOM 2643 C C . ALA A 1 347 ? 31.540 -7.243 13.695 1.00 21.11 347 ALA A C 1
ATOM 2644 O O . ALA A 1 347 ? 32.496 -7.794 13.157 1.00 21.17 347 ALA A O 1
ATOM 2646 N N . LYS A 1 348 ? 30.305 -7.727 13.648 1.00 21.01 348 LYS A N 1
ATOM 2647 C CA . LYS A 1 348 ? 30.005 -9.005 13.001 1.00 22.89 348 LYS A CA 1
ATOM 2648 C C . LYS A 1 348 ? 30.223 -8.922 11.488 1.00 24.29 348 LYS A C 1
ATOM 2649 O O . LYS A 1 348 ? 30.719 -9.870 10.871 1.00 24.58 348 LYS A O 1
ATOM 2655 N N . VAL A 1 349 ? 29.861 -7.786 10.903 1.00 23.50 349 VAL A N 1
ATOM 2656 C CA . VAL A 1 349 ? 30.053 -7.580 9.482 1.00 23.87 349 VAL A CA 1
ATOM 2657 C C . VAL A 1 349 ? 31.555 -7.478 9.191 1.00 24.53 349 VAL A C 1
ATOM 2658 O O . VAL A 1 349 ? 32.032 -8.011 8.189 1.00 23.12 349 VAL A O 1
ATOM 2662 N N . VAL A 1 350 ? 32.305 -6.802 10.059 1.00 23.46 350 VAL A N 1
ATOM 2663 C CA . VAL A 1 350 ? 33.752 -6.694 9.878 1.00 23.85 350 VAL A CA 1
ATOM 2664 C C . VAL A 1 350 ? 34.375 -8.105 9.897 1.00 24.68 350 VAL A C 1
ATOM 2665 O O . VAL A 1 350 ? 35.269 -8.409 9.109 1.00 25.18 350 VAL A O 1
ATOM 2669 N N . GLU A 1 351 ? 33.909 -8.954 10.806 1.00 25.34 351 GLU A N 1
ATOM 2670 C CA . GLU A 1 351 ? 34.416 -10.317 10.907 1.00 26.66 351 GLU A CA 1
ATOM 2671 C C . GLU A 1 351 ? 34.076 -11.114 9.635 1.00 27.12 351 GLU A C 1
ATOM 2672 O O . GLU A 1 351 ? 34.934 -11.811 9.075 1.00 27.65 351 GLU A O 1
ATOM 2678 N N . ILE A 1 352 ? 32.830 -11.009 9.182 1.00 26.14 352 ILE A N 1
ATOM 2679 C CA . ILE A 1 352 ? 32.389 -11.709 7.986 1.00 27.85 352 ILE A CA 1
ATOM 2680 C C . ILE A 1 352 ? 33.237 -11.263 6.787 1.00 29.00 352 ILE A C 1
ATOM 2681 O O . ILE A 1 352 ? 33.709 -12.089 6.001 1.00 27.67 352 ILE A O 1
ATOM 2686 N N . PHE A 1 353 ? 33.452 -9.961 6.664 1.00 28.46 353 PHE A N 1
ATOM 2687 C CA . PHE A 1 353 ? 34.279 -9.422 5.584 1.00 30.40 353 PHE A CA 1
ATOM 2688 C C . PHE A 1 353 ? 35.715 -9.972 5.649 1.00 31.94 353 PHE A C 1
ATOM 2689 O O . PHE A 1 353 ? 36.272 -10.428 4.645 1.00 32.25 353 PHE A O 1
ATOM 2697 N N . ALA A 1 354 ? 36.315 -9.908 6.834 1.00 31.59 354 ALA A N 1
ATOM 2698 C CA . ALA A 1 354 ? 37.677 -10.384 7.019 1.00 32.10 354 ALA A CA 1
ATOM 2699 C C . ALA A 1 354 ? 37.853 -11.874 6.698 1.00 33.01 354 ALA A C 1
ATOM 2700 O O . ALA A 1 354 ? 38.938 -12.290 6.315 1.00 34.01 354 ALA A O 1
ATOM 2702 N N . LYS A 1 355 ? 36.792 -12.663 6.844 1.00 34.12 355 LYS A N 1
ATOM 2703 C CA . LYS A 1 355 ? 36.840 -14.104 6.574 1.00 35.96 355 LYS A CA 1
ATOM 2704 C C . LYS A 1 355 ? 36.408 -14.505 5.157 1.00 37.18 355 LYS A C 1
ATOM 2705 O O . LYS A 1 355 ? 36.655 -15.628 4.712 1.00 37.78 355 LYS A O 1
ATOM 2711 N N . SER A 1 356 ? 35.759 -13.591 4.455 1.00 38.17 356 SER A N 1
ATOM 2712 C CA . SER A 1 356 ? 35.250 -13.867 3.122 1.00 39.32 356 SER A CA 1
ATOM 2713 C C . SER A 1 356 ? 36.290 -13.845 2.015 1.00 40.85 356 SER A C 1
ATOM 2714 O O . SER A 1 356 ? 36.182 -14.599 1.056 1.00 41.33 356 SER A O 1
ATOM 2717 N N . GLY A 1 357 ? 37.283 -12.972 2.143 1.00 42.36 357 GLY A N 1
ATOM 2718 C CA . GLY A 1 357 ? 38.285 -12.844 1.105 1.00 43.04 357 GLY A CA 1
ATOM 2719 C C . GLY A 1 357 ? 37.660 -12.175 -0.117 1.00 43.76 357 GLY A C 1
ATOM 2720 O O . GLY A 1 357 ? 38.183 -12.279 -1.225 1.00 45.21 357 GLY A O 1
ATOM 2721 N N . LYS A 1 358 ? 36.541 -11.483 0.080 1.00 42.57 358 LYS A N 1
ATOM 2722 C CA . LYS A 1 358 ? 35.848 -10.816 -1.019 1.00 42.39 358 LYS A CA 1
ATOM 2723 C C . LYS A 1 358 ? 35.737 -9.323 -0.797 1.00 41.86 358 LYS A C 1
ATOM 2724 O O . LYS A 1 358 ? 36.185 -8.809 0.224 1.00 42.21 358 LYS A O 1
ATOM 2730 N N . LYS A 1 359 ? 35.148 -8.627 -1.764 1.00 40.34 359 LYS A N 1
ATOM 2731 C CA . LYS A 1 359 ? 34.932 -7.190 -1.634 1.00 39.53 359 LYS A CA 1
ATOM 2732 C C . LYS A 1 359 ? 33.545 -6.999 -1.022 1.00 37.57 359 LYS A C 1
ATOM 2733 O O . LYS A 1 359 ? 32.650 -7.806 -1.258 1.00 35.84 359 LYS A O 1
ATOM 2739 N N . PHE A 1 360 ? 33.364 -5.932 -0.248 1.00 36.00 360 PHE A N 1
ATOM 2740 C CA . PHE A 1 360 ? 32.073 -5.699 0.394 1.00 34.82 360 PHE A CA 1
ATOM 2741 C C . PHE A 1 360 ? 30.920 -5.779 -0.613 1.00 33.86 360 PHE A C 1
ATOM 2742 O O . PHE A 1 360 ? 29.894 -6.413 -0.351 1.00 33.05 360 PHE A O 1
ATOM 2750 N N . SER A 1 361 ? 31.082 -5.134 -1.762 1.00 33.91 361 SER A N 1
ATOM 2751 C CA . SER A 1 361 ? 30.039 -5.162 -2.797 1.00 35.44 361 SER A CA 1
ATOM 2752 C C . SER A 1 361 ? 29.671 -6.598 -3.218 1.00 35.32 361 SER A C 1
ATOM 2753 O O . SER A 1 361 ? 28.507 -6.902 -3.462 1.00 34.26 361 SER A O 1
ATOM 2756 N N . GLU A 1 362 ? 30.668 -7.476 -3.293 1.00 36.64 362 GLU A N 1
ATOM 2757 C CA . GLU A 1 362 ? 30.432 -8.870 -3.682 1.00 37.36 362 GLU A CA 1
ATOM 2758 C C . GLU A 1 362 ? 29.598 -9.607 -2.633 1.00 37.46 362 GLU A C 1
ATOM 2759 O O . GLU A 1 362 ? 28.664 -10.347 -2.972 1.00 35.67 362 GLU A O 1
ATOM 2765 N N . LEU A 1 363 ? 29.946 -9.411 -1.360 1.00 36.26 363 LEU A N 1
ATOM 2766 C CA . LEU A 1 363 ? 29.203 -10.038 -0.277 1.00 35.41 363 LEU A CA 1
ATOM 2767 C C . LEU A 1 363 ? 27.730 -9.670 -0.410 1.00 34.76 363 LEU A C 1
ATOM 2768 O O . LEU A 1 363 ? 26.855 -10.504 -0.198 1.00 36.06 363 LEU A O 1
ATOM 2773 N N . ILE A 1 364 ? 27.453 -8.423 -0.770 1.00 33.46 364 ILE A N 1
ATOM 2774 C CA . ILE A 1 364 ? 26.069 -7.983 -0.900 1.00 33.77 364 ILE A CA 1
ATOM 2775 C C . ILE A 1 364 ? 25.400 -8.514 -2.163 1.00 34.56 364 ILE A C 1
ATOM 2776 O O . ILE A 1 364 ? 24.310 -9.080 -2.107 1.00 33.24 364 ILE A O 1
ATOM 2781 N N . ASP A 1 365 ? 26.064 -8.332 -3.300 1.00 36.09 365 ASP A N 1
ATOM 2782 C CA . ASP A 1 365 ? 25.506 -8.775 -4.574 1.00 39.23 365 ASP A CA 1
ATOM 2783 C C . ASP A 1 365 ? 25.324 -10.282 -4.717 1.00 38.97 365 ASP A C 1
ATOM 2784 O O . ASP A 1 365 ? 24.507 -10.727 -5.515 1.00 40.41 365 ASP A O 1
ATOM 2789 N N . GLU A 1 366 ? 26.073 -11.063 -3.947 1.00 40.47 366 GLU A N 1
ATOM 2790 C CA . GLU A 1 366 ? 25.963 -12.519 -4.001 1.00 40.39 366 GLU A CA 1
ATOM 2791 C C . GLU A 1 366 ? 24.721 -13.042 -3.286 1.00 40.32 366 GLU A C 1
ATOM 2792 O O . GLU A 1 366 ? 24.396 -14.226 -3.382 1.00 38.22 366 GLU A O 1
ATOM 2798 N N . LEU A 1 367 ? 24.033 -12.166 -2.557 1.00 39.04 367 LEU A N 1
ATOM 2799 C CA . LEU A 1 367 ? 22.819 -12.566 -1.846 1.00 38.85 367 LEU A CA 1
ATOM 2800 C C . LEU A 1 367 ? 21.667 -12.654 -2.847 1.00 40.09 367 LEU A C 1
ATOM 2801 O O . LEU A 1 367 ? 21.641 -11.901 -3.816 1.00 38.39 367 LEU A O 1
ATOM 2806 N N . PRO A 1 368 ? 20.708 -13.579 -2.625 1.00 41.53 368 PRO A N 1
ATOM 2807 C CA . PRO A 1 368 ? 19.547 -13.743 -3.513 1.00 43.06 368 PRO A CA 1
ATOM 2808 C C . PRO A 1 368 ? 18.962 -12.362 -3.831 1.00 45.07 368 PRO A C 1
ATOM 2809 O O . PRO A 1 368 ? 18.726 -11.558 -2.926 1.00 44.23 368 PRO A O 1
ATOM 2813 N N . LYS A 1 369 ? 18.733 -12.094 -5.112 1.00 46.75 369 LYS A N 1
ATOM 2814 C CA . LYS A 1 369 ? 18.214 -10.803 -5.543 1.00 48.47 369 LYS A CA 1
ATOM 2815 C C . LYS A 1 369 ? 16.699 -10.688 -5.491 1.00 49.09 369 LYS A C 1
ATOM 2816 O O . LYS A 1 369 ? 15.975 -11.617 -5.855 1.00 48.10 369 LYS A O 1
ATOM 2822 N N . TYR A 1 370 ? 16.238 -9.527 -5.033 1.00 49.12 370 TYR A N 1
ATOM 2823 C CA . TYR A 1 370 ? 14.820 -9.210 -4.925 1.00 49.72 370 TYR A CA 1
ATOM 2824 C C . TYR A 1 370 ? 14.635 -7.744 -5.296 1.00 51.62 370 TYR A C 1
ATOM 2825 O O . TYR A 1 370 ? 15.554 -6.942 -5.148 1.00 51.88 370 TYR A O 1
ATOM 2834 N N . TYR A 1 371 ? 13.450 -7.398 -5.783 1.00 53.83 371 TYR A N 1
ATOM 2835 C CA . TYR A 1 371 ? 13.147 -6.021 -6.153 1.00 56.76 371 TYR A CA 1
ATOM 2836 C C . TYR A 1 371 ? 11.882 -5.612 -5.411 1.00 58.05 371 TYR A C 1
ATOM 2837 O O . TYR A 1 371 ? 10.937 -6.393 -5.304 1.00 57.51 371 TYR A O 1
ATOM 2846 N N . GLN A 1 372 ? 11.864 -4.391 -4.893 1.00 60.13 372 GLN A N 1
ATOM 2847 C CA . GLN A 1 372 ? 10.699 -3.916 -4.162 1.00 63.04 372 GLN A CA 1
ATOM 2848 C C . GLN A 1 372 ? 10.328 -2.480 -4.498 1.00 63.65 372 GLN A C 1
ATOM 2849 O O . GLN A 1 372 ? 11.178 -1.688 -4.891 1.00 63.17 372 GLN A O 1
ATOM 2855 N N . ILE A 1 373 ? 9.045 -2.162 -4.353 1.00 65.43 373 ILE A N 1
ATOM 2856 C CA . ILE A 1 373 ? 8.537 -0.824 -4.628 1.00 67.83 373 ILE A CA 1
ATOM 2857 C C . ILE A 1 373 ? 7.623 -0.408 -3.482 1.00 69.73 373 ILE A C 1
ATOM 2858 O O . ILE A 1 373 ? 6.996 -1.252 -2.841 1.00 69.70 373 ILE A O 1
ATOM 2863 N N . LYS A 1 374 ? 7.542 0.893 -3.230 1.00 72.23 374 LYS A N 1
ATOM 2864 C CA . LYS A 1 374 ? 6.712 1.397 -2.144 1.00 74.79 374 LYS A CA 1
ATOM 2865 C C . LYS A 1 374 ? 5.837 2.557 -2.581 1.00 76.02 374 LYS A C 1
ATOM 2866 O O . LYS A 1 374 ? 6.188 3.301 -3.495 1.00 76.34 374 LYS A O 1
ATOM 2872 N N . THR A 1 375 ? 4.697 2.702 -1.915 1.00 77.19 375 THR A N 1
ATOM 2873 C CA . THR A 1 375 ? 3.755 3.769 -2.218 1.00 78.69 375 THR A CA 1
ATOM 2874 C C . THR A 1 375 ? 2.944 4.087 -0.972 1.00 79.61 375 THR A C 1
ATOM 2875 O O . THR A 1 375 ? 2.748 3.225 -0.113 1.00 79.72 375 THR A O 1
ATOM 2879 N N . LYS A 1 376 ? 2.476 5.326 -0.873 1.00 80.52 376 LYS A N 1
ATOM 2880 C CA . LYS A 1 376 ? 1.673 5.744 0.267 1.00 81.30 376 LYS A CA 1
ATOM 2881 C C . LYS A 1 376 ? 0.473 6.541 -0.220 1.00 82.03 376 LYS A C 1
ATOM 2882 O O . LYS A 1 376 ? 0.619 7.479 -1.002 1.00 82.12 376 LYS A O 1
ATOM 2888 N N . ARG A 1 377 ? -0.714 6.155 0.234 1.00 82.82 377 ARG A N 1
ATOM 2889 C CA . ARG A 1 377 ? -1.937 6.849 -0.156 1.00 84.03 377 ARG A CA 1
ATOM 2890 C C . ARG A 1 377 ? -2.677 7.341 1.082 1.00 84.78 377 ARG A C 1
ATOM 2891 O O . ARG A 1 377 ? -2.860 6.591 2.041 1.00 84.84 377 ARG A O 1
ATOM 2899 N N . HIS A 1 378 ? -3.092 8.605 1.053 1.00 85.75 378 HIS A N 1
ATOM 2900 C CA . HIS A 1 378 ? -3.811 9.222 2.167 1.00 86.48 378 HIS A CA 1
ATOM 2901 C C . HIS A 1 378 ? -5.210 8.638 2.307 1.00 86.42 378 HIS A C 1
ATOM 2902 O O . HIS A 1 378 ? -5.990 8.636 1.355 1.00 86.26 378 HIS A O 1
ATOM 2909 N N . VAL A 1 379 ? -5.521 8.148 3.501 1.00 86.67 379 VAL A N 1
ATOM 2910 C CA . VAL A 1 379 ? -6.827 7.558 3.769 1.00 87.14 379 VAL A CA 1
ATOM 2911 C C . VAL A 1 379 ? -7.347 7.968 5.140 1.00 87.28 379 VAL A C 1
ATOM 2912 O O . VAL A 1 379 ? -6.627 7.905 6.140 1.00 87.36 379 VAL A O 1
ATOM 2916 N N . GLU A 1 380 ? -8.604 8.390 5.174 1.00 87.31 380 GLU A N 1
ATOM 2917 C CA . GLU A 1 380 ? -9.233 8.801 6.418 1.00 87.41 380 GLU A CA 1
ATOM 2918 C C . GLU A 1 380 ? -10.327 7.811 6.796 1.00 86.62 380 GLU A C 1
ATOM 2919 O O . GLU A 1 380 ? -10.560 6.825 6.094 1.00 86.15 380 GLU A O 1
ATOM 2925 N N . GLY A 1 381 ? -10.996 8.082 7.910 1.00 86.07 381 GLY A N 1
ATOM 2926 C CA . GLY A 1 381 ? -12.055 7.200 8.361 1.00 85.32 381 GLY A CA 1
ATOM 2927 C C . GLY A 1 381 ? -11.503 5.935 8.989 1.00 84.47 381 GLY A C 1
ATOM 2928 O O . GLY A 1 381 ? -10.451 5.965 9.628 1.00 84.45 381 GLY A O 1
ATOM 2929 N N . ASP A 1 382 ? -12.212 4.824 8.809 1.00 83.51 382 ASP A N 1
ATOM 2930 C CA . ASP A 1 382 ? -11.786 3.544 9.363 1.00 82.19 382 ASP A CA 1
ATOM 2931 C C . ASP A 1 382 ? -10.699 2.926 8.481 1.00 80.75 382 ASP A C 1
ATOM 2932 O O . ASP A 1 382 ? -10.816 1.795 8.013 1.00 80.24 382 ASP A O 1
ATOM 2937 N N . ARG A 1 383 ? -9.650 3.707 8.259 1.00 79.49 383 ARG A N 1
ATOM 2938 C CA . ARG A 1 383 ? -8.495 3.329 7.458 1.00 78.11 383 ARG A CA 1
ATOM 2939 C C . ARG A 1 383 ? -8.098 1.863 7.627 1.00 77.49 383 ARG A C 1
ATOM 2940 O O . ARG A 1 383 ? -7.631 1.223 6.683 1.00 77.05 383 ARG A O 1
ATOM 2948 N N . HIS A 1 384 ? -8.287 1.335 8.832 1.00 76.67 384 HIS A N 1
ATOM 2949 C CA . HIS A 1 384 ? -7.949 -0.052 9.115 1.00 76.13 384 HIS A CA 1
ATOM 2950 C C . HIS A 1 384 ? -8.966 -1.030 8.535 1.00 75.45 384 HIS A C 1
ATOM 2951 O O . HIS A 1 384 ? -8.592 -2.071 7.998 1.00 75.30 384 HIS A O 1
ATOM 2958 N N . ALA A 1 385 ? -10.251 -0.700 8.641 1.00 74.53 385 ALA A N 1
ATOM 2959 C CA . ALA A 1 385 ? -11.303 -1.562 8.103 1.00 73.10 385 ALA A CA 1
ATOM 2960 C C . ALA A 1 385 ? -11.161 -1.647 6.583 1.00 72.18 385 ALA A C 1
ATOM 2961 O O . ALA A 1 385 ? -11.567 -2.626 5.955 1.00 71.90 385 ALA A O 1
ATOM 2963 N N . ILE A 1 386 ? -10.582 -0.606 6.000 1.00 71.01 386 ILE A N 1
ATOM 2964 C CA . ILE A 1 386 ? -10.357 -0.557 4.567 1.00 69.97 386 ILE A CA 1
ATOM 2965 C C . ILE A 1 386 ? -9.393 -1.671 4.166 1.00 69.58 386 ILE A C 1
ATOM 2966 O O . ILE A 1 386 ? -9.597 -2.345 3.155 1.00 69.08 386 ILE A O 1
ATOM 2971 N N . VAL A 1 387 ? -8.340 -1.856 4.962 1.00 69.01 387 VAL A N 1
ATOM 2972 C CA . VAL A 1 387 ? -7.343 -2.891 4.694 1.00 68.14 387 VAL A CA 1
ATOM 2973 C C . VAL A 1 387 ? -7.971 -4.271 4.848 1.00 68.33 387 VAL A C 1
ATOM 2974 O O . VAL A 1 387 ? -7.620 -5.208 4.130 1.00 68.05 387 VAL A O 1
ATOM 2978 N N . ASN A 1 388 ? -8.905 -4.386 5.785 1.00 68.54 388 ASN A N 1
ATOM 2979 C CA . ASN A 1 388 ? -9.589 -5.649 6.037 1.00 69.02 388 ASN A CA 1
ATOM 2980 C C . ASN A 1 388 ? -10.404 -6.064 4.821 1.00 68.91 388 ASN A C 1
ATOM 2981 O O . ASN A 1 388 ? -10.491 -7.251 4.494 1.00 68.33 388 ASN A O 1
ATOM 2986 N N . LYS A 1 389 ? -10.990 -5.074 4.153 1.00 68.73 389 LYS A N 1
ATOM 2987 C CA . LYS A 1 389 ? -11.792 -5.312 2.961 1.00 68.69 389 LYS A CA 1
ATOM 2988 C C . LYS A 1 389 ? -10.897 -5.806 1.824 1.00 68.24 389 LYS A C 1
ATOM 2989 O O . LYS A 1 389 ? -11.255 -6.738 1.104 1.00 68.05 389 LYS A O 1
ATOM 2995 N N . VAL A 1 390 ? -9.732 -5.180 1.671 1.00 67.65 390 VAL A N 1
ATOM 2996 C CA . VAL A 1 390 ? -8.785 -5.569 0.630 1.00 67.60 390 VAL A CA 1
ATOM 2997 C C . VAL A 1 390 ? -8.420 -7.042 0.789 1.00 68.01 390 VAL A C 1
ATOM 2998 O O . VAL A 1 390 ? -8.217 -7.757 -0.195 1.00 67.63 390 VAL A O 1
ATOM 3002 N N . ALA A 1 391 ? -8.343 -7.487 2.039 1.00 68.59 391 ALA A N 1
ATOM 3003 C CA . ALA A 1 391 ? -8.020 -8.868 2.350 1.00 69.15 391 ALA A CA 1
ATOM 3004 C C . ALA A 1 391 ? -9.158 -9.785 1.900 1.00 69.86 391 ALA A C 1
ATOM 3005 O O . ALA A 1 391 ? -8.918 -10.791 1.233 1.00 69.90 391 ALA A O 1
ATOM 3007 N N . GLU A 1 392 ? -10.390 -9.437 2.266 1.00 70.52 392 GLU A N 1
ATOM 3008 C CA . GLU A 1 392 ? -11.560 -10.228 1.882 1.00 71.49 392 GLU A CA 1
ATOM 3009 C C . GLU A 1 392 ? -11.579 -10.430 0.375 1.00 70.72 392 GLU A C 1
ATOM 3010 O O . GLU A 1 392 ? -11.601 -11.556 -0.111 1.00 70.65 392 GLU A O 1
ATOM 3016 N N . MET A 1 393 ? -11.577 -9.326 -0.359 1.00 70.24 393 MET A N 1
ATOM 3017 C CA . MET A 1 393 ? -11.586 -9.383 -1.808 1.00 70.00 393 MET A CA 1
ATOM 3018 C C . MET A 1 393 ? -10.482 -10.289 -2.313 1.00 69.58 393 MET A C 1
ATOM 3019 O O . MET A 1 393 ? -10.743 -11.248 -3.036 1.00 68.93 393 MET A O 1
ATOM 3024 N N . ALA A 1 394 ? -9.248 -9.982 -1.924 1.00 69.13 394 ALA A N 1
ATOM 3025 C CA . ALA A 1 394 ? -8.099 -10.770 -2.348 1.00 69.33 394 ALA A CA 1
ATOM 3026 C C . ALA A 1 394 ? -8.374 -12.254 -2.154 1.00 69.33 394 ALA A C 1
ATOM 3027 O O . ALA A 1 394 ? -8.145 -13.058 -3.057 1.00 69.30 394 ALA A O 1
ATOM 3029 N N . ARG A 1 395 ? -8.870 -12.615 -0.976 1.00 69.44 395 ARG A N 1
ATOM 3030 C CA . ARG A 1 395 ? -9.179 -14.008 -0.691 1.00 70.11 395 ARG A CA 1
ATOM 3031 C C . ARG A 1 395 ? -10.262 -14.493 -1.658 1.00 69.75 395 ARG A C 1
ATOM 3032 O O . ARG A 1 395 ? -10.130 -15.557 -2.260 1.00 69.22 395 ARG A O 1
ATOM 3040 N N . GLU A 1 396 ? -11.324 -13.702 -1.806 1.00 69.76 396 GLU A N 1
ATOM 3041 C CA . GLU A 1 396 ? -12.433 -14.051 -2.696 1.00 70.05 396 GLU A CA 1
ATOM 3042 C C . GLU A 1 396 ? -11.956 -14.301 -4.127 1.00 68.90 396 GLU A C 1
ATOM 3043 O O . GLU A 1 396 ? -12.510 -15.139 -4.846 1.00 68.93 396 GLU A O 1
ATOM 3049 N N . ARG A 1 397 ? -10.920 -13.576 -4.532 1.00 66.93 397 ARG A N 1
ATOM 3050 C CA . ARG A 1 397 ? -10.385 -13.707 -5.876 1.00 65.17 397 ARG A CA 1
ATOM 3051 C C . ARG A 1 397 ? -9.358 -14.828 -5.999 1.00 64.28 397 ARG A C 1
ATOM 3052 O O . ARG A 1 397 ? -8.697 -14.963 -7.023 1.00 64.57 397 ARG A O 1
ATOM 3060 N N . GLY A 1 398 ? -9.244 -15.639 -4.950 1.00 63.74 398 GLY A N 1
ATOM 3061 C CA . GLY A 1 398 ? -8.319 -16.760 -4.965 1.00 62.95 398 GLY A CA 1
ATOM 3062 C C . GLY A 1 398 ? -6.907 -16.494 -4.474 1.00 62.33 398 GLY A C 1
ATOM 3063 O O . GLY A 1 398 ? -6.045 -17.363 -4.587 1.00 62.59 398 GLY A O 1
ATOM 3064 N N . TYR A 1 399 ? -6.666 -15.308 -3.926 1.00 61.53 399 TYR A N 1
ATOM 3065 C CA . TYR A 1 399 ? -5.339 -14.937 -3.425 1.00 60.84 399 TYR A CA 1
ATOM 3066 C C . TYR A 1 399 ? -5.060 -15.418 -2.001 1.00 59.76 399 TYR A C 1
ATOM 3067 O O . TYR A 1 399 ? -5.958 -15.453 -1.159 1.00 59.62 399 TYR A O 1
ATOM 3076 N N . THR A 1 400 ? -3.811 -15.797 -1.743 1.00 58.42 400 THR A N 1
ATOM 3077 C CA . THR A 1 400 ? -3.398 -16.230 -0.411 1.00 56.66 400 THR A CA 1
ATOM 3078 C C . THR A 1 400 ? -3.057 -14.962 0.359 1.00 55.67 400 THR A C 1
ATOM 3079 O O . THR A 1 400 ? -2.112 -14.257 0.008 1.00 55.50 400 THR A O 1
ATOM 3083 N N . VAL A 1 401 ? -3.823 -14.668 1.403 1.00 54.83 401 VAL A N 1
ATOM 3084 C CA . VAL A 1 401 ? -3.584 -13.458 2.182 1.00 53.99 401 VAL A CA 1
ATOM 3085 C C . VAL A 1 401 ? -3.145 -13.738 3.612 1.00 53.17 401 VAL A C 1
ATOM 3086 O O . VAL A 1 401 ? -3.727 -14.571 4.309 1.00 53.34 401 VAL A O 1
ATOM 3090 N N . ASP A 1 402 ? -2.103 -13.035 4.036 1.00 52.35 402 ASP A N 1
ATOM 3091 C CA . ASP A 1 402 ? -1.584 -13.172 5.389 1.00 51.45 402 ASP A CA 1
ATOM 3092 C C . ASP A 1 402 ? -1.970 -11.900 6.126 1.00 49.97 402 ASP A C 1
ATOM 3093 O O . ASP A 1 402 ? -1.513 -10.811 5.772 1.00 49.25 402 ASP A O 1
ATOM 3098 N N . THR A 1 403 ? -2.816 -12.033 7.142 1.00 48.68 403 THR A N 1
ATOM 3099 C CA . THR A 1 403 ? -3.279 -10.860 7.880 1.00 49.64 403 THR A CA 1
ATOM 3100 C C . THR A 1 403 ? -2.619 -10.637 9.239 1.00 49.85 403 THR A C 1
ATOM 3101 O O . THR A 1 403 ? -3.236 -10.084 10.149 1.00 50.00 403 THR A O 1
ATOM 3105 N N . THR A 1 404 ? -1.364 -11.059 9.367 1.00 49.88 404 THR A N 1
ATOM 3106 C CA . THR A 1 404 ? -0.628 -10.879 10.618 1.00 49.95 404 THR A CA 1
ATOM 3107 C C . THR A 1 404 ? -0.567 -9.403 10.985 1.00 49.68 404 THR A C 1
ATOM 3108 O O . THR A 1 404 ? -0.759 -9.036 12.141 1.00 50.43 404 THR A O 1
ATOM 3112 N N . ASP A 1 405 ? -0.302 -8.561 9.995 1.00 49.81 405 ASP A N 1
ATOM 3113 C CA . ASP A 1 405 ? -0.228 -7.120 10.200 1.00 51.57 405 ASP A CA 1
ATOM 3114 C C . ASP A 1 405 ? -0.618 -6.450 8.885 1.00 51.65 405 ASP A C 1
ATOM 3115 O O . ASP A 1 405 ? 0.242 -6.075 8.087 1.00 51.57 405 ASP A O 1
ATOM 3120 N N . GLY A 1 406 ? -1.918 -6.291 8.663 1.00 51.07 406 GLY A N 1
ATOM 3121 C CA . GLY A 1 406 ? -2.370 -5.696 7.422 1.00 49.82 406 GLY A CA 1
ATOM 3122 C C . GLY A 1 406 ? -2.714 -6.809 6.445 1.00 49.18 406 GLY A C 1
ATOM 3123 O O . GLY A 1 406 ? -2.918 -7.958 6.852 1.00 48.59 406 GLY A O 1
ATOM 3124 N N . ALA A 1 407 ? -2.765 -6.473 5.160 1.00 48.47 407 ALA A N 1
ATOM 3125 C CA . ALA A 1 407 ? -3.102 -7.441 4.117 1.00 47.57 407 ALA A CA 1
ATOM 3126 C C . ALA A 1 407 ? -1.888 -7.756 3.252 1.00 45.91 407 ALA A C 1
ATOM 3127 O O . ALA A 1 407 ? -1.489 -6.953 2.412 1.00 45.30 407 ALA A O 1
ATOM 3129 N N . LYS A 1 408 ? -1.306 -8.928 3.458 1.00 44.98 408 LYS A N 1
ATOM 3130 C CA . LYS A 1 408 ? -0.134 -9.310 2.689 1.00 45.54 408 LYS A CA 1
ATOM 3131 C C . LYS A 1 408 ? -0.457 -10.429 1.706 1.00 45.67 408 LYS A C 1
ATOM 3132 O O . LYS A 1 408 ? -0.570 -11.593 2.098 1.00 45.86 408 LYS A O 1
ATOM 3138 N N . ILE A 1 409 ? -0.608 -10.070 0.434 1.00 47.18 409 ILE A N 1
ATOM 3139 C CA . ILE A 1 409 ? -0.910 -11.051 -0.611 1.00 48.44 409 ILE A CA 1
ATOM 3140 C C . ILE A 1 409 ? 0.370 -11.812 -0.933 1.00 48.19 409 ILE A C 1
ATOM 3141 O O . ILE A 1 409 ? 1.342 -11.244 -1.444 1.00 47.05 409 ILE A O 1
ATOM 3146 N N . ILE A 1 410 ? 0.350 -13.106 -0.628 1.00 49.46 410 ILE A N 1
ATOM 3147 C CA . ILE A 1 410 ? 1.512 -13.976 -0.810 1.00 51.01 410 ILE A CA 1
ATOM 3148 C C . ILE A 1 410 ? 1.595 -14.745 -2.122 1.00 51.94 410 ILE A C 1
ATOM 3149 O O . ILE A 1 410 ? 0.689 -15.494 -2.475 1.00 51.91 410 ILE A O 1
ATOM 3154 N N . PHE A 1 411 ? 2.708 -14.563 -2.823 1.00 52.97 411 PHE A N 1
ATOM 3155 C CA . PHE A 1 411 ? 2.964 -15.256 -4.075 1.00 54.86 411 PHE A CA 1
ATOM 3156 C C . PHE A 1 411 ? 4.186 -16.146 -3.864 1.00 56.42 411 PHE A C 1
ATOM 3157 O O . PHE A 1 411 ? 4.791 -16.145 -2.795 1.00 56.69 411 PHE A O 1
ATOM 3165 N N . GLU A 1 412 ? 4.550 -16.908 -4.882 1.00 58.01 412 GLU A N 1
ATOM 3166 C CA . GLU A 1 412 ? 5.705 -17.793 -4.793 1.00 60.49 412 GLU A CA 1
ATOM 3167 C C . GLU A 1 412 ? 6.967 -16.960 -5.004 1.00 60.61 412 GLU A C 1
ATOM 3168 O O . GLU A 1 412 ? 7.966 -17.102 -4.294 1.00 60.41 412 GLU A O 1
ATOM 3174 N N . ASP A 1 413 ? 6.884 -16.093 -6.009 1.00 60.28 413 ASP A N 1
ATOM 3175 C CA . ASP A 1 413 ? 7.951 -15.193 -6.426 1.00 59.68 413 ASP A CA 1
ATOM 3176 C C . ASP A 1 413 ? 8.107 -13.993 -5.476 1.00 58.14 413 ASP A C 1
ATOM 3177 O O . ASP A 1 413 ? 9.206 -13.470 -5.307 1.00 58.13 413 ASP A O 1
ATOM 3182 N N . GLY A 1 414 ? 7.014 -13.567 -4.848 1.00 55.69 414 GLY A N 1
ATOM 3183 C CA . GLY A 1 414 ? 7.089 -12.422 -3.961 1.00 51.47 414 GLY A CA 1
ATOM 3184 C C . GLY A 1 414 ? 5.810 -12.139 -3.200 1.00 49.16 414 GLY A C 1
ATOM 3185 O O . GLY A 1 414 ? 5.121 -13.068 -2.788 1.00 47.85 414 GLY A O 1
ATOM 3186 N N . TRP A 1 415 ? 5.479 -10.860 -3.029 1.00 47.23 415 TRP A N 1
ATOM 3187 C CA . TRP A 1 415 ? 4.283 -10.486 -2.276 1.00 46.27 415 TRP A CA 1
ATOM 3188 C C . TRP A 1 415 ? 3.916 -9.011 -2.365 1.00 45.49 415 TRP A C 1
ATOM 3189 O O . TRP A 1 415 ? 4.656 -8.192 -2.910 1.00 44.54 415 TRP A O 1
ATOM 3200 N N . VAL A 1 416 ? 2.760 -8.681 -1.805 1.00 46.12 416 VAL A N 1
ATOM 3201 C CA . VAL A 1 416 ? 2.285 -7.304 -1.777 1.00 46.88 416 VAL A CA 1
ATOM 3202 C C . VAL A 1 416 ? 1.661 -7.052 -0.415 1.00 47.08 416 VAL A C 1
ATOM 3203 O O . VAL A 1 416 ? 0.812 -7.827 0.027 1.00 47.76 416 VAL A O 1
ATOM 3207 N N . LEU A 1 417 ? 2.066 -5.967 0.240 1.00 47.83 417 LEU A N 1
ATOM 3208 C CA . LEU A 1 417 ? 1.543 -5.619 1.561 1.00 48.36 417 LEU A CA 1
ATOM 3209 C C . LEU A 1 417 ? 0.793 -4.297 1.583 1.00 48.82 417 LEU A C 1
ATOM 3210 O O . LEU A 1 417 ? 1.299 -3.268 1.130 1.00 48.69 417 LEU A O 1
ATOM 3215 N N . VAL A 1 418 ? -0.421 -4.346 2.117 1.00 50.74 418 VAL A N 1
ATOM 3216 C CA . VAL A 1 418 ? -1.269 -3.169 2.251 1.00 52.52 418 VAL A CA 1
ATOM 3217 C C . VAL A 1 418 ? -1.533 -3.007 3.744 1.00 53.76 418 VAL A C 1
ATOM 3218 O O . VAL A 1 418 ? -2.400 -3.670 4.320 1.00 53.94 418 VAL A O 1
ATOM 3222 N N . ARG A 1 419 ? -0.768 -2.122 4.366 1.00 55.79 419 ARG A N 1
ATOM 3223 C CA . ARG A 1 419 ? -0.869 -1.896 5.798 1.00 57.66 419 ARG A CA 1
ATOM 3224 C C . ARG A 1 419 ? -1.181 -0.443 6.120 1.00 58.37 419 ARG A C 1
ATOM 3225 O O . ARG A 1 419 ? -0.657 0.475 5.491 1.00 57.57 419 ARG A O 1
ATOM 3233 N N . ALA A 1 420 ? -2.049 -0.243 7.105 1.00 59.81 420 ALA A N 1
ATOM 3234 C CA . ALA A 1 420 ? -2.432 1.100 7.514 1.00 61.73 420 ALA A CA 1
ATOM 3235 C C . ALA A 1 420 ? -1.541 1.598 8.646 1.00 62.72 420 ALA A C 1
ATOM 3236 O O . ALA A 1 420 ? -1.386 0.930 9.666 1.00 62.59 420 ALA A O 1
ATOM 3238 N N . SER A 1 421 ? -0.956 2.775 8.459 1.00 64.29 421 SER A N 1
ATOM 3239 C CA . SER A 1 421 ? -0.091 3.364 9.470 1.00 65.59 421 SER A CA 1
ATOM 3240 C C . SER A 1 421 ? -0.870 3.448 10.770 1.00 66.88 421 SER A C 1
ATOM 3241 O O . SER A 1 421 ? -2.082 3.649 10.757 1.00 66.54 421 SER A O 1
ATOM 3244 N N . GLY A 1 422 ? -0.178 3.282 11.889 1.00 68.47 422 GLY A N 1
ATOM 3245 C CA . GLY A 1 422 ? -0.846 3.356 13.173 1.00 70.77 422 GLY A CA 1
ATOM 3246 C C . GLY A 1 422 ? -0.851 4.771 13.720 1.00 72.49 422 GLY A C 1
ATOM 3247 O O . GLY A 1 422 ? -1.385 5.019 14.797 1.00 72.60 422 GLY A O 1
ATOM 3248 N N . THR A 1 423 ? -0.258 5.704 12.977 1.00 74.28 423 THR A N 1
ATOM 3249 C CA . THR A 1 423 ? -0.195 7.096 13.413 1.00 76.09 423 THR A CA 1
ATOM 3250 C C . THR A 1 423 ? -0.757 8.062 12.365 1.00 76.95 423 THR A C 1
ATOM 3251 O O . THR A 1 423 ? -1.731 8.769 12.625 1.00 76.86 423 THR A O 1
ATOM 3255 N N . GLU A 1 424 ? -0.146 8.094 11.184 1.00 78.18 424 GLU A N 1
ATOM 3256 C CA . GLU A 1 424 ? -0.605 8.983 10.119 1.00 79.03 424 GLU A CA 1
ATOM 3257 C C . GLU A 1 424 ? -1.720 8.357 9.287 1.00 78.81 424 GLU A C 1
ATOM 3258 O O . GLU A 1 424 ? -1.762 7.139 9.120 1.00 79.42 424 GLU A O 1
ATOM 3264 N N . PRO A 1 425 ? -2.643 9.187 8.759 1.00 78.35 425 PRO A N 1
ATOM 3265 C CA . PRO A 1 425 ? -3.776 8.745 7.931 1.00 77.56 425 PRO A CA 1
ATOM 3266 C C . PRO A 1 425 ? -3.316 8.185 6.581 1.00 76.54 425 PRO A C 1
ATOM 3267 O O . PRO A 1 425 ? -3.755 8.643 5.522 1.00 76.36 425 PRO A O 1
ATOM 3271 N N . ILE A 1 426 ? -2.434 7.192 6.632 1.00 75.13 426 ILE A N 1
ATOM 3272 C CA . ILE A 1 426 ? -1.894 6.578 5.431 1.00 73.72 426 ILE A CA 1
ATOM 3273 C C . ILE A 1 426 ? -2.121 5.070 5.428 1.00 72.79 426 ILE A C 1
ATOM 3274 O O . ILE A 1 426 ? -2.355 4.456 6.474 1.00 72.63 426 ILE A O 1
ATOM 3279 N N . ILE A 1 427 ? -2.054 4.483 4.238 1.00 70.92 427 ILE A N 1
ATOM 3280 C CA . ILE A 1 427 ? -2.250 3.056 4.071 1.00 69.10 427 ILE A CA 1
ATOM 3281 C C . ILE A 1 427 ? -1.248 2.549 3.035 1.00 67.56 427 ILE A C 1
ATOM 3282 O O . ILE A 1 427 ? -1.621 2.043 1.982 1.00 68.02 427 ILE A O 1
ATOM 3287 N N . ARG A 1 428 ? 0.032 2.699 3.362 1.00 65.21 428 ARG A N 1
ATOM 3288 C CA . ARG A 1 428 ? 1.151 2.283 2.518 1.00 62.65 428 ARG A CA 1
ATOM 3289 C C . ARG A 1 428 ? 0.998 0.954 1.766 1.00 61.15 428 ARG A C 1
ATOM 3290 O O . ARG A 1 428 ? 0.293 0.037 2.203 1.00 59.93 428 ARG A O 1
ATOM 3298 N N . ILE A 1 429 ? 1.687 0.862 0.630 1.00 59.52 429 ILE A N 1
ATOM 3299 C CA . ILE A 1 429 ? 1.666 -0.329 -0.217 1.00 57.48 429 ILE A CA 1
ATOM 3300 C C . ILE A 1 429 ? 3.093 -0.743 -0.559 1.00 55.23 429 ILE A C 1
ATOM 3301 O O . ILE A 1 429 ? 3.799 -0.024 -1.264 1.00 54.71 429 ILE A O 1
ATOM 3306 N N . PHE A 1 430 ? 3.514 -1.901 -0.059 1.00 53.42 430 PHE A N 1
ATOM 3307 C CA . PHE A 1 430 ? 4.860 -2.408 -0.325 1.00 50.75 430 PHE A CA 1
ATOM 3308 C C . PHE A 1 430 ? 4.776 -3.675 -1.155 1.00 48.22 430 PHE A C 1
ATOM 3309 O O . PHE A 1 430 ? 3.873 -4.490 -0.966 1.00 46.63 430 PHE A O 1
ATOM 3317 N N . SER A 1 431 ? 5.723 -3.847 -2.069 1.00 46.27 431 SER A N 1
ATOM 3318 C CA . SER A 1 431 ? 5.744 -5.045 -2.904 1.00 45.71 431 SER A CA 1
ATOM 3319 C C . SER A 1 431 ? 7.172 -5.521 -3.143 1.00 44.17 431 SER A C 1
ATOM 3320 O O . SER A 1 431 ? 8.116 -4.733 -3.116 1.00 42.97 431 SER A O 1
ATOM 3323 N N . GLU A 1 432 ? 7.322 -6.817 -3.378 1.00 43.01 432 GLU A N 1
ATOM 3324 C CA . GLU A 1 432 ? 8.629 -7.389 -3.655 1.00 42.73 432 GLU A CA 1
ATOM 3325 C C . GLU A 1 432 ? 8.509 -8.607 -4.558 1.00 43.01 432 GLU A C 1
ATOM 3326 O O . GLU A 1 432 ? 7.556 -9.379 -4.465 1.00 42.67 432 GLU A O 1
ATOM 3332 N N . ALA A 1 433 ? 9.494 -8.781 -5.426 1.00 43.87 433 ALA A N 1
ATOM 3333 C CA . ALA A 1 433 ? 9.502 -9.901 -6.350 1.00 46.26 433 ALA A CA 1
ATOM 3334 C C . ALA A 1 433 ? 10.936 -10.124 -6.779 1.00 47.42 433 ALA A C 1
ATOM 3335 O O . ALA A 1 433 ? 11.828 -9.389 -6.359 1.00 47.00 433 ALA A O 1
ATOM 3337 N N . LYS A 1 434 ? 11.164 -11.135 -7.615 1.00 49.39 434 LYS A N 1
ATOM 3338 C CA . LYS A 1 434 ? 12.512 -11.409 -8.091 1.00 50.70 434 LYS A CA 1
ATOM 3339 C C . LYS A 1 434 ? 12.815 -10.676 -9.391 1.00 51.97 434 LYS A C 1
ATOM 3340 O O . LYS A 1 434 ? 13.876 -10.864 -9.978 1.00 51.97 434 LYS A O 1
ATOM 3346 N N . SER A 1 435 ? 11.884 -9.825 -9.819 1.00 53.86 435 SER A N 1
ATOM 3347 C CA . SER A 1 435 ? 12.036 -9.030 -11.041 1.00 55.58 435 SER A CA 1
ATOM 3348 C C . SER A 1 435 ? 11.251 -7.742 -10.881 1.00 56.74 435 SER A C 1
ATOM 3349 O O . SER A 1 435 ? 10.229 -7.722 -10.196 1.00 56.31 435 SER A O 1
ATOM 3352 N N . LYS A 1 436 ? 11.719 -6.670 -11.515 1.00 58.73 436 LYS A N 1
ATOM 3353 C CA . LYS A 1 436 ? 11.036 -5.383 -11.435 1.00 60.81 436 LYS A CA 1
ATOM 3354 C C . LYS A 1 436 ? 9.603 -5.468 -11.943 1.00 61.93 436 LYS A C 1
ATOM 3355 O O . LYS A 1 436 ? 8.714 -4.798 -11.412 1.00 61.63 436 LYS A O 1
ATOM 3361 N N . GLU A 1 437 ? 9.389 -6.292 -12.971 1.00 62.99 437 GLU A N 1
ATOM 3362 C CA . GLU A 1 437 ? 8.065 -6.482 -13.568 1.00 63.98 437 GLU A CA 1
ATOM 3363 C C . GLU A 1 437 ? 7.064 -7.021 -12.561 1.00 63.02 437 GLU A C 1
ATOM 3364 O O . GLU A 1 437 ? 6.030 -6.400 -12.322 1.00 62.78 437 GLU A O 1
ATOM 3370 N N . LYS A 1 438 ? 7.366 -8.180 -11.981 1.00 61.90 438 LYS A N 1
ATOM 3371 C CA . LYS A 1 438 ? 6.480 -8.778 -10.993 1.00 61.69 438 LYS A CA 1
ATOM 3372 C C . LYS A 1 438 ? 6.241 -7.827 -9.819 1.00 61.09 438 LYS A C 1
ATOM 3373 O O . LYS A 1 438 ? 5.118 -7.706 -9.325 1.00 60.75 438 LYS A O 1
ATOM 3379 N N . ALA A 1 439 ? 7.299 -7.151 -9.379 1.00 60.50 439 ALA A N 1
ATOM 3380 C CA . ALA A 1 439 ? 7.186 -6.215 -8.264 1.00 60.01 439 ALA A CA 1
ATOM 3381 C C . ALA A 1 439 ? 6.150 -5.159 -8.616 1.00 59.98 439 ALA A C 1
ATOM 3382 O O . ALA A 1 439 ? 5.284 -4.836 -7.805 1.00 59.68 439 ALA A O 1
ATOM 3384 N N . GLN A 1 440 ? 6.245 -4.636 -9.836 1.00 60.01 440 GLN A N 1
ATOM 3385 C CA . GLN A 1 440 ? 5.313 -3.629 -10.324 1.00 60.11 440 GLN A CA 1
ATOM 3386 C C . GLN A 1 440 ? 3.895 -4.210 -10.371 1.00 59.64 440 GLN A C 1
ATOM 3387 O O . GLN A 1 440 ? 2.952 -3.598 -9.873 1.00 58.96 440 GLN A O 1
ATOM 3393 N N . GLU A 1 441 ? 3.758 -5.392 -10.967 1.00 59.49 441 GLU A N 1
ATOM 3394 C CA . GLU A 1 441 ? 2.467 -6.074 -11.066 1.00 60.03 441 GLU A CA 1
ATOM 3395 C C . GLU A 1 441 ? 1.827 -6.220 -9.689 1.00 59.91 441 GLU A C 1
ATOM 3396 O O . GLU A 1 441 ? 0.674 -5.832 -9.465 1.00 59.98 441 GLU A O 1
ATOM 3402 N N . TYR A 1 442 ? 2.585 -6.810 -8.774 1.00 58.76 442 TYR A N 1
ATOM 3403 C CA . TYR A 1 442 ? 2.114 -7.026 -7.417 1.00 57.64 442 TYR A CA 1
ATOM 3404 C C . TYR A 1 442 ? 1.726 -5.695 -6.782 1.00 57.34 442 TYR A C 1
ATOM 3405 O O . TYR A 1 442 ? 0.689 -5.595 -6.125 1.00 56.51 442 TYR A O 1
ATOM 3414 N N . LEU A 1 443 ? 2.549 -4.672 -6.995 1.00 57.26 443 LEU A N 1
ATOM 3415 C CA . LEU A 1 443 ? 2.280 -3.349 -6.440 1.00 58.12 443 LEU A CA 1
ATOM 3416 C C . LEU A 1 443 ? 0.928 -2.862 -6.949 1.00 58.63 443 LEU A C 1
ATOM 3417 O O . LEU A 1 443 ? 0.065 -2.449 -6.169 1.00 58.24 443 LEU A O 1
ATOM 3422 N N . ASN A 1 444 ? 0.759 -2.906 -8.269 1.00 58.75 444 ASN A N 1
ATOM 3423 C CA . ASN A 1 444 ? -0.482 -2.467 -8.898 1.00 59.00 444 ASN A CA 1
ATOM 3424 C C . ASN A 1 444 ? -1.653 -3.300 -8.383 1.00 58.87 444 ASN A C 1
ATOM 3425 O O . ASN A 1 444 ? -2.742 -2.778 -8.136 1.00 58.57 444 ASN A O 1
ATOM 3430 N N . LEU A 1 445 ? -1.429 -4.596 -8.208 1.00 58.96 445 LEU A N 1
ATOM 3431 C CA . LEU A 1 445 ? -2.484 -5.462 -7.709 1.00 59.29 445 LEU A CA 1
ATOM 3432 C C . LEU A 1 445 ? -3.012 -4.887 -6.395 1.00 59.98 445 LEU A C 1
ATOM 3433 O O . LEU A 1 445 ? -4.219 -4.861 -6.160 1.00 59.47 445 LEU A O 1
ATOM 3438 N N . GLY A 1 446 ? -2.094 -4.420 -5.548 1.00 61.08 446 GLY A N 1
ATOM 3439 C CA . GLY A 1 446 ? -2.469 -3.846 -4.264 1.00 61.54 446 GLY A CA 1
ATOM 3440 C C . GLY A 1 446 ? -3.235 -2.546 -4.418 1.00 62.46 446 GLY A C 1
ATOM 3441 O O . GLY A 1 446 ? -4.285 -2.351 -3.805 1.00 61.78 446 GLY A O 1
ATOM 3442 N N . ILE A 1 447 ? -2.704 -1.647 -5.237 1.00 63.26 447 ILE A N 1
ATOM 3443 C CA . ILE A 1 447 ? -3.358 -0.372 -5.483 1.00 64.79 447 ILE A CA 1
ATOM 3444 C C . ILE A 1 447 ? -4.782 -0.630 -5.982 1.00 66.23 447 ILE A C 1
ATOM 3445 O O . ILE A 1 447 ? -5.742 0.000 -5.530 1.00 66.15 447 ILE A O 1
ATOM 3450 N N . GLU A 1 448 ? -4.902 -1.574 -6.912 1.00 67.89 448 GLU A N 1
ATOM 3451 C CA . GLU A 1 448 ? -6.184 -1.943 -7.504 1.00 69.55 448 GLU A CA 1
ATOM 3452 C C . GLU A 1 448 ? -7.221 -2.284 -6.444 1.00 70.08 448 GLU A C 1
ATOM 3453 O O . GLU A 1 448 ? -8.289 -1.672 -6.390 1.00 69.98 448 GLU A O 1
ATOM 3459 N N . LEU A 1 449 ? -6.898 -3.269 -5.610 1.00 70.57 449 LEU A N 1
ATOM 3460 C CA . LEU A 1 449 ? -7.787 -3.712 -4.542 1.00 71.18 449 LEU A CA 1
ATOM 3461 C C . LEU A 1 449 ? -8.082 -2.597 -3.548 1.00 71.78 449 LEU A C 1
ATOM 3462 O O . LEU A 1 449 ? -9.175 -2.539 -2.984 1.00 72.08 449 LEU A O 1
ATOM 3467 N N . LEU A 1 450 ? -7.109 -1.716 -3.332 1.00 72.18 450 LEU A N 1
ATOM 3468 C CA . LEU A 1 450 ? -7.284 -0.613 -2.394 1.00 73.00 450 LEU A CA 1
ATOM 3469 C C . LEU A 1 450 ? -8.369 0.323 -2.897 1.00 73.91 450 LEU A C 1
ATOM 3470 O O . LEU A 1 450 ? -9.326 0.623 -2.185 1.00 74.01 450 LEU A O 1
ATOM 3475 N N . GLU A 1 451 ? -8.210 0.781 -4.132 1.00 74.95 451 GLU A N 1
ATOM 3476 C CA . GLU A 1 451 ? -9.166 1.698 -4.731 1.00 76.22 451 GLU A CA 1
ATOM 3477 C C . GLU A 1 451 ? -10.584 1.141 -4.808 1.00 76.78 451 GLU A C 1
ATOM 3478 O O . GLU A 1 451 ? -11.543 1.847 -4.496 1.00 76.70 451 GLU A O 1
ATOM 3484 N N . LYS A 1 452 ? -10.728 -0.119 -5.208 1.00 77.68 452 LYS A N 1
ATOM 3485 C CA . LYS A 1 452 ? -12.058 -0.708 -5.297 1.00 78.95 452 LYS A CA 1
ATOM 3486 C C . LYS A 1 452 ? -12.655 -0.849 -3.903 1.00 79.29 452 LYS A C 1
ATOM 3487 O O . LYS A 1 452 ? -13.869 -0.974 -3.746 1.00 78.92 452 LYS A O 1
ATOM 3493 N N . ALA A 1 453 ? -11.787 -0.825 -2.894 1.00 80.07 453 ALA A N 1
ATOM 3494 C CA . ALA A 1 453 ? -12.209 -0.938 -1.503 1.00 80.95 453 ALA A CA 1
ATOM 3495 C C . ALA A 1 453 ? -12.630 0.438 -1.012 1.00 81.62 453 ALA A C 1
ATOM 3496 O O . ALA A 1 453 ? -13.374 0.567 -0.038 1.00 81.50 453 ALA A O 1
ATOM 3498 N N . LEU A 1 454 ? -12.136 1.463 -1.698 1.00 82.51 454 LEU A N 1
ATOM 3499 C CA . LEU A 1 454 ? -12.452 2.845 -1.371 1.00 83.68 454 LEU A CA 1
ATOM 3500 C C . LEU A 1 454 ? -13.625 3.330 -2.215 1.00 84.75 454 LEU A C 1
ATOM 3501 O O . LEU A 1 454 ? -13.947 4.519 -2.223 1.00 85.01 454 LEU A O 1
ATOM 3506 N N . SER A 1 455 ? -14.259 2.399 -2.925 1.00 85.81 455 SER A N 1
ATOM 3507 C CA . SER A 1 455 ? -15.404 2.717 -3.774 1.00 86.79 455 SER A CA 1
ATOM 3508 C C . SER A 1 455 ? -16.375 1.536 -3.845 1.00 87.49 455 SER A C 1
ATOM 3509 O O . SER A 1 455 ? -16.119 0.519 -3.163 1.00 87.99 455 SER A O 1
ATOM 3513 N N . MET B 1 1 ? 65.683 99.327 41.753 1.00 64.33 1 MET B N 1
ATOM 3514 C CA . MET B 1 1 ? 64.539 100.299 41.771 1.00 64.53 1 MET B CA 1
ATOM 3515 C C . MET B 1 1 ? 64.797 101.498 42.722 1.00 65.58 1 MET B C 1
ATOM 3516 O O . MET B 1 1 ? 64.248 101.546 43.828 1.00 67.16 1 MET B O 1
ATOM 3521 N N . GLY B 1 2 ? 65.576 102.490 42.282 1.00 65.33 2 GLY B N 1
ATOM 3522 C CA . GLY B 1 2 ? 65.883 103.614 43.164 1.00 63.39 2 GLY B CA 1
ATOM 3523 C C . GLY B 1 2 ? 66.259 102.952 44.465 1.00 62.07 2 GLY B C 1
ATOM 3524 O O . GLY B 1 2 ? 65.674 103.244 45.512 1.00 62.57 2 GLY B O 1
ATOM 3525 N N . LYS B 1 3 ? 67.189 102.009 44.348 1.00 60.14 3 LYS B N 1
ATOM 3526 C CA . LYS B 1 3 ? 67.608 101.175 45.443 1.00 57.72 3 LYS B CA 1
ATOM 3527 C C . LYS B 1 3 ? 66.280 100.492 45.716 1.00 54.52 3 LYS B C 1
ATOM 3528 O O . LYS B 1 3 ? 65.761 99.881 44.801 1.00 55.61 3 LYS B O 1
ATOM 3534 N N . LEU B 1 4 ? 65.692 100.616 46.892 1.00 50.19 4 LEU B N 1
ATOM 3535 C CA . LEU B 1 4 ? 64.435 99.917 47.193 1.00 45.83 4 LEU B CA 1
ATOM 3536 C C . LEU B 1 4 ? 63.174 99.977 46.251 1.00 42.67 4 LEU B C 1
ATOM 3537 O O . LEU B 1 4 ? 62.886 99.033 45.517 1.00 40.86 4 LEU B O 1
ATOM 3542 N N . PHE B 1 5 ? 62.400 101.064 46.282 1.00 39.21 5 PHE B N 1
ATOM 3543 C CA . PHE B 1 5 ? 61.174 101.157 45.456 1.00 38.08 5 PHE B CA 1
ATOM 3544 C C . PHE B 1 5 ? 61.308 101.686 44.025 1.00 37.61 5 PHE B C 1
ATOM 3545 O O . PHE B 1 5 ? 62.204 102.475 43.713 1.00 36.04 5 PHE B O 1
ATOM 3553 N N . GLY B 1 6 ? 60.394 101.246 43.163 1.00 37.56 6 GLY B N 1
ATOM 3554 C CA . GLY B 1 6 ? 60.365 101.714 41.788 1.00 36.50 6 GLY B CA 1
ATOM 3555 C C . GLY B 1 6 ? 59.373 102.873 41.664 1.00 36.66 6 GLY B C 1
ATOM 3556 O O . GLY B 1 6 ? 59.144 103.605 42.624 1.00 36.08 6 GLY B O 1
ATOM 3557 N N . THR B 1 7 ? 58.761 103.040 40.493 1.00 37.53 7 THR B N 1
ATOM 3558 C CA . THR B 1 7 ? 57.808 104.134 40.283 1.00 37.66 7 THR B CA 1
ATOM 3559 C C . THR B 1 7 ? 56.566 104.063 41.193 1.00 35.86 7 THR B C 1
ATOM 3560 O O . THR B 1 7 ? 56.109 105.088 41.722 1.00 35.67 7 THR B O 1
ATOM 3564 N N . PHE B 1 8 ? 56.031 102.858 41.380 1.00 30.75 8 PHE B N 1
ATOM 3565 C CA . PHE B 1 8 ? 54.855 102.646 42.236 1.00 27.71 8 PHE B CA 1
ATOM 3566 C C . PHE B 1 8 ? 55.022 101.261 42.889 1.00 25.90 8 PHE B C 1
ATOM 3567 O O . PHE B 1 8 ? 54.514 100.269 42.390 1.00 24.26 8 PHE B O 1
ATOM 3575 N N . GLY B 1 9 ? 55.750 101.204 44.000 1.00 24.85 9 GLY B N 1
ATOM 3576 C CA . GLY B 1 9 ? 55.983 99.928 44.655 1.00 24.35 9 GLY B CA 1
ATOM 3577 C C . GLY B 1 9 ? 57.262 99.246 44.187 1.00 24.03 9 GLY B C 1
ATOM 3578 O O . GLY B 1 9 ? 58.052 99.791 43.400 1.00 22.95 9 GLY B O 1
ATOM 3579 N N . VAL B 1 10 ? 57.478 98.037 44.675 1.00 22.70 10 VAL B N 1
ATOM 3580 C CA . VAL B 1 10 ? 58.665 97.285 44.325 1.00 22.24 10 VAL B CA 1
ATOM 3581 C C . VAL B 1 10 ? 58.225 95.881 43.932 1.00 24.37 10 VAL B C 1
ATOM 3582 O O . VAL B 1 10 ? 57.207 95.400 44.416 1.00 22.25 10 VAL B O 1
ATOM 3586 N N . ARG B 1 11 ? 58.953 95.255 43.012 1.00 24.73 11 ARG B N 1
ATOM 3587 C CA . ARG B 1 11 ? 58.657 93.887 42.592 1.00 25.56 11 ARG B CA 1
ATOM 3588 C C . ARG B 1 11 ? 59.932 93.136 42.347 1.00 24.21 11 ARG B C 1
ATOM 3589 O O . ARG B 1 11 ? 61.015 93.734 42.232 1.00 22.57 11 ARG B O 1
ATOM 3597 N N . GLY B 1 12 ? 59.800 91.819 42.252 1.00 21.71 12 GLY B N 1
ATOM 3598 C CA . GLY B 1 12 ? 60.945 90.964 42.004 1.00 21.27 12 GLY B CA 1
ATOM 3599 C C . GLY B 1 12 ? 60.443 89.535 42.050 1.00 22.55 12 GLY B C 1
ATOM 3600 O O . GLY B 1 12 ? 59.241 89.304 42.139 1.00 20.85 12 GLY B O 1
ATOM 3601 N N . ILE B 1 13 ? 61.361 88.580 41.976 1.00 21.49 13 ILE B N 1
ATOM 3602 C CA . ILE B 1 13 ? 60.992 87.178 42.017 1.00 21.27 13 ILE B CA 1
ATOM 3603 C C . ILE B 1 13 ? 60.758 86.731 43.458 1.00 19.63 13 ILE B C 1
ATOM 3604 O O . ILE B 1 13 ? 61.563 87.032 44.352 1.00 17.46 13 ILE B O 1
ATOM 3609 N N . ALA B 1 14 ? 59.637 86.038 43.680 1.00 18.55 14 ALA B N 1
ATOM 3610 C CA . ALA B 1 14 ? 59.296 85.556 45.020 1.00 18.37 14 ALA B CA 1
ATOM 3611 C C . ALA B 1 14 ? 60.388 84.614 45.515 1.00 17.69 14 ALA B C 1
ATOM 3612 O O . ALA B 1 14 ? 60.859 83.767 44.769 1.00 18.57 14 ALA B O 1
ATOM 3614 N N . ASN B 1 15 ? 60.772 84.761 46.779 1.00 17.50 15 ASN B N 1
ATOM 3615 C CA . ASN B 1 15 ? 61.833 83.947 47.405 1.00 20.11 15 ASN B CA 1
ATOM 3616 C C . ASN B 1 15 ? 63.250 84.221 46.877 1.00 21.59 15 ASN B C 1
ATOM 3617 O O . ASN B 1 15 ? 64.172 83.460 47.145 1.00 22.48 15 ASN B O 1
ATOM 3622 N N . GLU B 1 16 ? 63.416 85.294 46.119 1.00 21.84 16 GLU B N 1
ATOM 3623 C CA . GLU B 1 16 ? 64.751 85.696 45.666 1.00 23.13 16 GLU B CA 1
ATOM 3624 C C . GLU B 1 16 ? 64.855 87.112 46.236 1.00 21.24 16 GLU B C 1
ATOM 3625 O O . GLU B 1 16 ? 65.280 87.291 47.363 1.00 20.91 16 GLU B O 1
ATOM 3631 N N . LYS B 1 17 ? 64.441 88.122 45.499 1.00 18.56 17 LYS B N 1
ATOM 3632 C CA . LYS B 1 17 ? 64.456 89.449 46.080 1.00 19.71 17 LYS B CA 1
ATOM 3633 C C . LYS B 1 17 ? 63.270 89.599 47.086 1.00 19.06 17 LYS B C 1
ATOM 3634 O O . LYS B 1 17 ? 63.412 90.106 48.221 1.00 18.39 17 LYS B O 1
ATOM 3640 N N . ILE B 1 18 ? 62.098 89.150 46.663 1.00 19.22 18 ILE B N 1
ATOM 3641 C CA . ILE B 1 18 ? 60.895 89.285 47.475 1.00 17.79 18 ILE B CA 1
ATOM 3642 C C . ILE B 1 18 ? 60.693 88.089 48.364 1.00 18.55 18 ILE B C 1
ATOM 3643 O O . ILE B 1 18 ? 59.951 87.159 48.038 1.00 19.85 18 ILE B O 1
ATOM 3648 N N . THR B 1 19 ? 61.369 88.120 49.499 1.00 17.74 19 THR B N 1
ATOM 3649 C CA . THR B 1 19 ? 61.328 87.048 50.471 1.00 16.71 19 THR B CA 1
ATOM 3650 C C . THR B 1 19 ? 60.378 87.453 51.598 1.00 17.63 19 THR B C 1
ATOM 3651 O O . THR B 1 19 ? 59.905 88.603 51.661 1.00 15.90 19 THR B O 1
ATOM 3655 N N . PRO B 1 20 ? 60.078 86.509 52.511 1.00 17.15 20 PRO B N 1
ATOM 3656 C CA . PRO B 1 20 ? 59.192 86.827 53.642 1.00 16.82 20 PRO B CA 1
ATOM 3657 C C . PRO B 1 20 ? 59.909 87.876 54.502 1.00 15.91 20 PRO B C 1
ATOM 3658 O O . PRO B 1 20 ? 59.267 88.779 55.024 1.00 14.90 20 PRO B O 1
ATOM 3662 N N . GLU B 1 21 ? 61.242 87.768 54.655 1.00 15.38 21 GLU B N 1
ATOM 3663 C CA . GLU B 1 21 ? 61.965 88.760 55.480 1.00 14.62 21 GLU B CA 1
ATOM 3664 C C . GLU B 1 21 ? 61.816 90.167 54.887 1.00 14.87 21 GLU B C 1
ATOM 3665 O O . GLU B 1 21 ? 61.661 91.143 55.615 1.00 15.36 21 GLU B O 1
ATOM 3671 N N . PHE B 1 22 ? 61.888 90.261 53.569 1.00 14.86 22 PHE B N 1
ATOM 3672 C CA . PHE B 1 22 ? 61.756 91.533 52.870 1.00 15.99 22 PHE B CA 1
ATOM 3673 C C . PHE B 1 22 ? 60.365 92.129 53.173 1.00 16.34 22 PHE B C 1
ATOM 3674 O O . PHE B 1 22 ? 60.233 93.280 53.596 1.00 16.64 22 PHE B O 1
ATOM 3682 N N . ALA B 1 23 ? 59.326 91.328 52.950 1.00 16.17 23 ALA B N 1
ATOM 3683 C CA . ALA B 1 23 ? 57.951 91.761 53.195 1.00 15.40 23 ALA B CA 1
ATOM 3684 C C . ALA B 1 23 ? 57.772 92.225 54.647 1.00 16.04 23 ALA B C 1
ATOM 3685 O O . ALA B 1 23 ? 57.177 93.273 54.906 1.00 16.41 23 ALA B O 1
ATOM 3687 N N . MET B 1 24 ? 58.293 91.446 55.592 1.00 16.46 24 MET B N 1
ATOM 3688 C CA . MET B 1 24 ? 58.175 91.780 57.005 1.00 16.16 24 MET B CA 1
ATOM 3689 C C . MET B 1 24 ? 58.880 93.097 57.360 1.00 16.80 24 MET B C 1
ATOM 3690 O O . MET B 1 24 ? 58.354 93.904 58.126 1.00 16.18 24 MET B O 1
ATOM 3695 N N . LYS B 1 25 ? 60.076 93.302 56.812 1.00 15.08 25 LYS B N 1
ATOM 3696 C CA . LYS B 1 25 ? 60.818 94.537 57.065 1.00 16.18 25 LYS B CA 1
ATOM 3697 C C . LYS B 1 25 ? 60.066 95.746 56.483 1.00 16.83 25 LYS B C 1
ATOM 3698 O O . LYS B 1 25 ? 60.048 96.811 57.098 1.00 16.85 25 LYS B O 1
ATOM 3704 N N . ILE B 1 26 ? 59.454 95.576 55.309 1.00 16.91 26 ILE B N 1
ATOM 3705 C CA . ILE B 1 26 ? 58.684 96.651 54.694 1.00 17.40 26 ILE B CA 1
ATOM 3706 C C . ILE B 1 26 ? 57.558 96.998 55.660 1.00 17.14 26 ILE B C 1
ATOM 3707 O O . ILE B 1 26 ? 57.300 98.178 55.939 1.00 18.43 26 ILE B O 1
ATOM 3712 N N . GLY B 1 27 ? 56.891 95.977 56.185 1.00 16.35 27 GLY B N 1
ATOM 3713 C CA . GLY B 1 27 ? 55.807 96.218 57.125 1.00 15.49 27 GLY B CA 1
ATOM 3714 C C . GLY B 1 27 ? 56.272 96.947 58.381 1.00 15.18 27 GLY B C 1
ATOM 3715 O O . GLY B 1 27 ? 55.623 97.882 58.837 1.00 15.02 27 GLY B O 1
ATOM 3716 N N . MET B 1 28 ? 57.399 96.523 58.957 1.00 15.52 28 MET B N 1
ATOM 3717 C CA . MET B 1 28 ? 57.916 97.176 60.156 1.00 13.96 28 MET B CA 1
ATOM 3718 C C . MET B 1 28 ? 58.351 98.620 59.882 1.00 12.94 28 MET B C 1
ATOM 3719 O O . MET B 1 28 ? 58.165 99.534 60.723 1.00 12.41 28 MET B O 1
ATOM 3724 N N . ALA B 1 29 ? 58.925 98.835 58.706 1.00 13.02 29 ALA B N 1
ATOM 3725 C CA . ALA B 1 29 ? 59.371 100.173 58.313 1.00 15.36 29 ALA B CA 1
ATOM 3726 C C . ALA B 1 29 ? 58.156 101.094 58.112 1.00 16.10 29 ALA B C 1
ATOM 3727 O O . ALA B 1 29 ? 58.098 102.214 58.628 1.00 16.30 29 ALA B O 1
ATOM 3729 N N . PHE B 1 30 ? 57.188 100.623 57.338 1.00 16.21 30 PHE B N 1
ATOM 3730 C CA . PHE B 1 30 ? 55.983 101.413 57.080 1.00 14.50 30 PHE B CA 1
ATOM 3731 C C . PHE B 1 30 ? 55.265 101.739 58.390 1.00 13.97 30 PHE B C 1
ATOM 3732 O O . PHE B 1 30 ? 54.925 102.897 58.669 1.00 13.41 30 PHE B O 1
ATOM 3740 N N . GLY B 1 31 ? 55.038 100.721 59.218 1.00 14.53 31 GLY B N 1
ATOM 3741 C CA . GLY B 1 31 ? 54.372 100.958 60.486 1.00 13.54 31 GLY B CA 1
ATOM 3742 C C . GLY B 1 31 ? 55.140 101.935 61.366 1.00 15.37 31 GLY B C 1
ATOM 3743 O O . GLY B 1 31 ? 54.537 102.757 62.073 1.00 15.65 31 GLY B O 1
ATOM 3744 N N . THR B 1 32 ? 56.470 101.852 61.352 1.00 15.13 32 THR B N 1
ATOM 3745 C CA . THR B 1 32 ? 57.271 102.772 62.173 1.00 15.36 32 THR B CA 1
ATOM 3746 C C . THR B 1 32 ? 57.065 104.211 61.670 1.00 15.38 32 THR B C 1
ATOM 3747 O O . THR B 1 32 ? 56.867 105.112 62.462 1.00 16.62 32 THR B O 1
ATOM 3751 N N . LEU B 1 33 ? 57.103 104.415 60.357 1.00 15.30 33 LEU B N 1
ATOM 3752 C CA . LEU B 1 33 ? 56.869 105.758 59.802 1.00 17.59 33 LEU B CA 1
ATOM 3753 C C . LEU B 1 33 ? 55.488 106.295 60.222 1.00 17.88 33 LEU B C 1
ATOM 3754 O O . LEU B 1 33 ? 55.342 107.446 60.677 1.00 16.23 33 LEU B O 1
ATOM 3759 N N . LEU B 1 34 ? 54.463 105.458 60.076 1.00 16.09 34 LEU B N 1
ATOM 3760 C CA . LEU B 1 34 ? 53.098 105.871 60.433 1.00 15.79 34 LEU B CA 1
ATOM 3761 C C . LEU B 1 34 ? 53.011 106.335 61.878 1.00 16.79 34 LEU B C 1
ATOM 3762 O O . LEU B 1 34 ? 52.289 107.273 62.158 1.00 15.39 34 LEU B O 1
ATOM 3767 N N . LYS B 1 35 ? 53.736 105.669 62.786 1.00 17.05 35 LYS B N 1
ATOM 3768 C CA . LYS B 1 35 ? 53.737 106.049 64.204 1.00 17.56 35 LYS B CA 1
ATOM 3769 C C . LYS B 1 35 ? 54.556 107.328 64.423 1.00 18.03 35 LYS B C 1
ATOM 3770 O O . LYS B 1 35 ? 54.134 108.208 65.148 1.00 17.63 35 LYS B O 1
ATOM 3776 N N . ARG B 1 36 ? 55.716 107.426 63.785 1.00 18.89 36 ARG B N 1
ATOM 3777 C CA . ARG B 1 36 ? 56.556 108.597 63.952 1.00 19.56 36 ARG B CA 1
ATOM 3778 C C . ARG B 1 36 ? 55.914 109.871 63.417 1.00 21.66 36 ARG B C 1
ATOM 3779 O O . ARG B 1 36 ? 56.279 110.972 63.816 1.00 20.39 36 ARG B O 1
ATOM 3787 N N . GLU B 1 37 ? 54.943 109.722 62.523 1.00 21.35 37 GLU B N 1
ATOM 3788 C CA . GLU B 1 37 ? 54.247 110.873 61.989 1.00 21.66 37 GLU B CA 1
ATOM 3789 C C . GLU B 1 37 ? 53.234 111.385 62.998 1.00 22.19 37 GLU B C 1
ATOM 3790 O O . GLU B 1 37 ? 52.529 112.359 62.738 1.00 23.22 37 GLU B O 1
ATOM 3796 N N . GLY B 1 38 ? 53.141 110.718 64.149 1.00 20.63 38 GLY B N 1
ATOM 3797 C CA . GLY B 1 38 ? 52.228 111.181 65.184 1.00 19.07 38 GLY B CA 1
ATOM 3798 C C . GLY B 1 38 ? 50.987 110.368 65.517 1.00 21.04 38 GLY B C 1
ATOM 3799 O O . GLY B 1 38 ? 50.042 110.913 66.121 1.00 18.73 38 GLY B O 1
ATOM 3800 N N . ARG B 1 39 ? 50.980 109.082 65.148 1.00 18.82 39 ARG B N 1
ATOM 3801 C CA . ARG B 1 39 ? 49.831 108.203 65.406 1.00 20.03 39 ARG B CA 1
ATOM 3802 C C . ARG B 1 39 ? 50.207 107.157 66.446 1.00 20.77 39 ARG B C 1
ATOM 3803 O O . ARG B 1 39 ? 51.201 106.442 66.301 1.00 20.04 39 ARG B O 1
ATOM 3811 N N . LYS B 1 40 ? 49.400 107.070 67.490 1.00 20.15 40 LYS B N 1
ATOM 3812 C CA . LYS B 1 40 ? 49.633 106.114 68.557 1.00 22.27 40 LYS B CA 1
ATOM 3813 C C . LYS B 1 40 ? 49.441 104.664 68.047 1.00 22.47 40 LYS B C 1
ATOM 3814 O O . LYS B 1 40 ? 50.265 103.785 68.312 1.00 21.69 40 LYS B O 1
ATOM 3820 N N . LYS B 1 41 ? 48.369 104.419 67.299 1.00 19.50 41 LYS B N 1
ATOM 3821 C CA . LYS B 1 41 ? 48.122 103.073 66.809 1.00 20.58 41 LYS B CA 1
ATOM 3822 C C . LYS B 1 41 ? 47.566 103.150 65.401 1.00 18.54 41 LYS B C 1
ATOM 3823 O O . LYS B 1 41 ? 46.355 103.225 65.189 1.00 17.43 41 LYS B O 1
ATOM 3829 N N . PRO B 1 42 ? 48.458 103.167 64.414 1.00 16.11 42 PRO B N 1
ATOM 3830 C CA . PRO B 1 42 ? 48.040 103.247 63.007 1.00 16.23 42 PRO B CA 1
ATOM 3831 C C . PRO B 1 42 ? 47.109 102.101 62.579 1.00 17.00 42 PRO B C 1
ATOM 3832 O O . PRO B 1 42 ? 47.166 100.997 63.138 1.00 16.34 42 PRO B O 1
ATOM 3836 N N . LEU B 1 43 ? 46.280 102.360 61.569 1.00 14.61 43 LEU B N 1
ATOM 3837 C CA . LEU B 1 43 ? 45.380 101.338 61.028 1.00 13.82 43 LEU B CA 1
ATOM 3838 C C . LEU B 1 43 ? 45.808 101.184 59.576 1.00 14.50 43 LEU B C 1
ATOM 3839 O O . LEU B 1 43 ? 45.840 102.157 58.824 1.00 15.06 43 LEU B O 1
ATOM 3844 N N . VAL B 1 44 ? 46.155 99.967 59.182 1.00 12.16 44 VAL B N 1
ATOM 3845 C CA . VAL B 1 44 ? 46.625 99.723 57.823 1.00 11.77 44 VAL B CA 1
ATOM 3846 C C . VAL B 1 44 ? 45.813 98.620 57.147 1.00 14.44 44 VAL B C 1
ATOM 3847 O O . VAL B 1 44 ? 45.592 97.553 57.730 1.00 12.08 44 VAL B O 1
ATOM 3851 N N . VAL B 1 45 ? 45.386 98.893 55.916 1.00 14.08 45 VAL B N 1
ATOM 3852 C CA . VAL B 1 45 ? 44.626 97.927 55.120 1.00 12.74 45 VAL B CA 1
ATOM 3853 C C . VAL B 1 45 ? 45.624 97.129 54.262 1.00 13.30 45 VAL B C 1
ATOM 3854 O O . VAL B 1 45 ? 46.519 97.711 53.645 1.00 12.43 45 VAL B O 1
ATOM 3858 N N . VAL B 1 46 ? 45.462 95.810 54.215 1.00 12.22 46 VAL B N 1
ATOM 3859 C CA . VAL B 1 46 ? 46.368 94.961 53.449 1.00 13.29 46 VAL B CA 1
ATOM 3860 C C . VAL B 1 46 ? 45.567 94.026 52.538 1.00 14.33 46 VAL B C 1
ATOM 3861 O O . VAL B 1 46 ? 44.655 93.334 52.993 1.00 12.61 46 VAL B O 1
ATOM 3865 N N . GLY B 1 47 ? 45.910 94.026 51.256 1.00 13.45 47 GLY B N 1
ATOM 3866 C CA . GLY B 1 47 ? 45.233 93.176 50.301 1.00 12.47 47 GLY B CA 1
ATOM 3867 C C . GLY B 1 47 ? 46.279 92.581 49.385 1.00 14.54 47 GLY B C 1
ATOM 3868 O O . GLY B 1 47 ? 47.469 92.936 49.477 1.00 14.11 47 GLY B O 1
ATOM 3869 N N . ARG B 1 48 ? 45.850 91.702 48.480 1.00 12.87 48 ARG B N 1
ATOM 3870 C CA . ARG B 1 48 ? 46.771 91.056 47.545 1.00 14.75 48 ARG B CA 1
ATOM 3871 C C . ARG B 1 48 ? 46.031 90.565 46.312 1.00 15.28 48 ARG B C 1
ATOM 3872 O O . ARG B 1 48 ? 44.789 90.551 46.286 1.00 13.51 48 ARG B O 1
ATOM 3880 N N . ASP B 1 49 ? 46.789 90.153 45.295 1.00 13.52 49 ASP B N 1
ATOM 3881 C CA . ASP B 1 49 ? 46.152 89.626 44.086 1.00 14.20 49 ASP B CA 1
ATOM 3882 C C . ASP B 1 49 ? 46.119 88.105 44.177 1.00 14.79 49 ASP B C 1
ATOM 3883 O O . ASP B 1 49 ? 46.263 87.552 45.277 1.00 15.99 49 ASP B O 1
ATOM 3888 N N . THR B 1 50 ? 45.936 87.415 43.053 1.00 15.42 50 THR B N 1
ATOM 3889 C CA . THR B 1 50 ? 45.842 85.952 43.104 1.00 15.14 50 THR B CA 1
ATOM 3890 C C . THR B 1 50 ? 47.151 85.166 43.123 1.00 15.45 50 THR B C 1
ATOM 3891 O O . THR B 1 50 ? 47.120 83.942 43.179 1.00 14.75 50 THR B O 1
ATOM 3895 N N . ARG B 1 51 ? 48.288 85.853 43.115 1.00 13.81 51 ARG B N 1
ATOM 3896 C CA . ARG B 1 51 ? 49.558 85.159 43.065 1.00 15.08 51 ARG B CA 1
ATOM 3897 C C . ARG B 1 51 ? 49.754 84.097 44.165 1.00 15.57 51 ARG B C 1
ATOM 3898 O O . ARG B 1 51 ? 49.343 84.274 45.313 1.00 15.43 51 ARG B O 1
ATOM 3906 N N . VAL B 1 52 ? 50.387 83.002 43.770 1.00 14.33 52 VAL B N 1
ATOM 3907 C CA . VAL B 1 52 ? 50.653 81.860 44.650 1.00 17.78 52 VAL B CA 1
ATOM 3908 C C . VAL B 1 52 ? 51.565 82.186 45.822 1.00 16.93 52 VAL B C 1
ATOM 3909 O O . VAL B 1 52 ? 51.528 81.511 46.845 1.00 18.73 52 VAL B O 1
ATOM 3913 N N . SER B 1 53 ? 52.389 83.218 45.688 1.00 15.84 53 SER B N 1
ATOM 3914 C CA . SER B 1 53 ? 53.260 83.574 46.790 1.00 15.86 53 SER B CA 1
ATOM 3915 C C . SER B 1 53 ? 52.621 84.658 47.654 1.00 15.48 53 SER B C 1
ATOM 3916 O O . SER B 1 53 ? 53.203 85.059 48.653 1.00 14.91 53 SER B O 1
ATOM 3919 N N . GLY B 1 54 ? 51.420 85.118 47.286 1.00 14.50 54 GLY B N 1
ATOM 3920 C CA . GLY B 1 54 ? 50.760 86.193 48.037 1.00 12.97 54 GLY B CA 1
ATOM 3921 C C . GLY B 1 54 ? 50.446 85.947 49.506 1.00 14.02 54 GLY B C 1
ATOM 3922 O O . GLY B 1 54 ? 50.739 86.775 50.361 1.00 15.96 54 GLY B O 1
ATOM 3923 N N . GLU B 1 55 ? 49.843 84.813 49.817 1.00 13.81 55 GLU B N 1
ATOM 3924 C CA . GLU B 1 55 ? 49.506 84.505 51.206 1.00 14.89 55 GLU B CA 1
ATOM 3925 C C . GLU B 1 55 ? 50.733 84.495 52.134 1.00 15.53 55 GLU B C 1
ATOM 3926 O O . GLU B 1 55 ? 50.727 85.088 53.218 1.00 15.25 55 GLU B O 1
ATOM 3932 N N . MET B 1 56 ? 51.793 83.812 51.719 1.00 13.89 56 MET B N 1
ATOM 3933 C CA . MET B 1 56 ? 52.994 83.773 52.530 1.00 15.11 56 MET B CA 1
ATOM 3934 C C . MET B 1 56 ? 53.583 85.192 52.756 1.00 14.18 56 MET B C 1
ATOM 3935 O O . MET B 1 56 ? 53.966 85.532 53.855 1.00 14.74 56 MET B O 1
ATOM 3940 N N . LEU B 1 57 ? 53.638 86.017 51.722 1.00 14.20 57 LEU B N 1
ATOM 3941 C CA . LEU B 1 57 ? 54.175 87.358 51.875 1.00 14.96 57 LEU B CA 1
ATOM 3942 C C . LEU B 1 57 ? 53.251 88.255 52.717 1.00 15.38 57 LEU B C 1
ATOM 3943 O O . LEU B 1 57 ? 53.718 89.107 53.503 1.00 14.02 57 LEU B O 1
ATOM 3948 N N . LYS B 1 58 ? 51.943 88.073 52.534 1.00 15.93 58 LYS B N 1
ATOM 3949 C CA . LYS B 1 58 ? 50.945 88.836 53.287 1.00 14.93 58 LYS B CA 1
ATOM 3950 C C . LYS B 1 58 ? 51.088 88.545 54.789 1.00 14.94 58 LYS B C 1
ATOM 3951 O O . LYS B 1 58 ? 51.022 89.459 55.611 1.00 14.35 58 LYS B O 1
ATOM 3957 N N . GLU B 1 59 ? 51.279 87.277 55.145 1.00 15.87 59 GLU B N 1
ATOM 3958 C CA . GLU B 1 59 ? 51.444 86.914 56.554 1.00 17.12 59 GLU B CA 1
ATOM 3959 C C . GLU B 1 59 ? 52.686 87.588 57.144 1.00 15.32 59 GLU B C 1
ATOM 3960 O O . GLU B 1 59 ? 52.657 88.071 58.286 1.00 15.04 59 GLU B O 1
ATOM 3966 N N . ALA B 1 60 ? 53.756 87.605 56.351 1.00 13.63 60 ALA B N 1
ATOM 3967 C CA . ALA B 1 60 ? 55.018 88.221 56.751 1.00 13.40 60 ALA B CA 1
ATOM 3968 C C . ALA B 1 60 ? 54.850 89.738 56.908 1.00 13.41 60 ALA B C 1
ATOM 3969 O O . ALA B 1 60 ? 55.270 90.294 57.915 1.00 13.11 60 ALA B O 1
ATOM 3971 N N . LEU B 1 61 ? 54.230 90.409 55.937 1.00 11.95 61 LEU B N 1
ATOM 3972 C CA . LEU B 1 61 ? 54.009 91.869 56.053 1.00 12.46 61 LEU B CA 1
ATOM 3973 C C . LEU B 1 61 ? 53.119 92.210 57.270 1.00 12.85 61 LEU B C 1
ATOM 3974 O O . LEU B 1 61 ? 53.434 93.110 58.065 1.00 12.95 61 LEU B O 1
ATOM 3979 N N . ILE B 1 62 ? 52.034 91.471 57.446 1.00 12.22 62 ILE B N 1
ATOM 3980 C CA . ILE B 1 62 ? 51.137 91.722 58.562 1.00 13.88 62 ILE B CA 1
ATOM 3981 C C . ILE B 1 62 ? 51.829 91.487 59.896 1.00 13.94 62 ILE B C 1
ATOM 3982 O O . ILE B 1 62 ? 51.712 92.302 60.808 1.00 16.26 62 ILE B O 1
ATOM 3987 N N . SER B 1 63 ? 52.587 90.402 60.003 1.00 14.46 63 SER B N 1
ATOM 3988 C CA . SER B 1 63 ? 53.305 90.134 61.235 1.00 13.95 63 SER B CA 1
ATOM 3989 C C . SER B 1 63 ? 54.190 91.356 61.548 1.00 13.51 63 SER B C 1
ATOM 3990 O O . SER B 1 63 ? 54.224 91.826 62.676 1.00 12.66 63 SER B O 1
ATOM 3993 N N . GLY B 1 64 ? 54.887 91.862 60.540 1.00 14.09 64 GLY B N 1
ATOM 3994 C CA . GLY B 1 64 ? 55.735 93.027 60.729 1.00 13.53 64 GLY B CA 1
ATOM 3995 C C . GLY B 1 64 ? 54.959 94.236 61.247 1.00 13.20 64 GLY B C 1
ATOM 3996 O O . GLY B 1 64 ? 55.370 94.866 62.230 1.00 14.47 64 GLY B O 1
ATOM 3997 N N . LEU B 1 65 ? 53.840 94.555 60.601 1.00 12.09 65 LEU B N 1
ATOM 3998 C CA . LEU B 1 65 ? 52.981 95.685 60.999 1.00 12.20 65 LEU B CA 1
ATOM 3999 C C . LEU B 1 65 ? 52.454 95.478 62.399 1.00 11.49 65 LEU B C 1
ATOM 4000 O O . LEU B 1 65 ? 52.503 96.384 63.230 1.00 14.08 65 LEU B O 1
ATOM 4005 N N . LEU B 1 66 ? 51.930 94.290 62.693 1.00 10.92 66 LEU B N 1
ATOM 4006 C CA . LEU B 1 66 ? 51.428 94.101 64.067 1.00 10.99 66 LEU B CA 1
ATOM 4007 C C . LEU B 1 66 ? 52.559 94.269 65.089 1.00 11.24 66 LEU B C 1
ATOM 4008 O O . LEU B 1 66 ? 52.338 94.832 66.162 1.00 13.76 66 LEU B O 1
ATOM 4013 N N . SER B 1 67 ? 53.747 93.763 64.771 1.00 12.87 67 SER B N 1
ATOM 4014 C CA . SER B 1 67 ? 54.865 93.836 65.720 1.00 15.68 67 SER B CA 1
ATOM 4015 C C . SER B 1 67 ? 55.322 95.267 66.045 1.00 15.17 67 SER B C 1
ATOM 4016 O O . SER B 1 67 ? 55.968 95.479 67.065 1.00 16.29 67 SER B O 1
ATOM 4019 N N . VAL B 1 68 ? 55.002 96.228 65.179 1.00 14.21 68 VAL B N 1
ATOM 4020 C CA . VAL B 1 68 ? 55.377 97.605 65.452 1.00 16.24 68 VAL B CA 1
ATOM 4021 C C . VAL B 1 68 ? 54.169 98.415 65.943 1.00 16.44 68 VAL B C 1
ATOM 4022 O O . VAL B 1 68 ? 54.174 99.640 65.958 1.00 16.62 68 VAL B O 1
ATOM 4026 N N . GLY B 1 69 ? 53.123 97.715 66.355 1.00 14.44 69 GLY B N 1
ATOM 4027 C CA . GLY B 1 69 ? 52.003 98.426 66.912 1.00 14.95 69 GLY B CA 1
ATOM 4028 C C . GLY B 1 69 ? 50.890 98.941 66.013 1.00 14.54 69 GLY B C 1
ATOM 4029 O O . GLY B 1 69 ? 50.126 99.793 66.446 1.00 16.93 69 GLY B O 1
ATOM 4030 N N . CYS B 1 70 ? 50.792 98.439 64.795 1.00 15.38 70 CYS B N 1
ATOM 4031 C CA . CYS B 1 70 ? 49.717 98.846 63.897 1.00 15.34 70 CYS B CA 1
ATOM 4032 C C . CYS B 1 70 ? 48.601 97.821 63.879 1.00 14.94 70 CYS B C 1
ATOM 4033 O O . CYS B 1 70 ? 48.862 96.626 63.913 1.00 14.32 70 CYS B O 1
ATOM 4036 N N . ASP B 1 71 ? 47.356 98.294 63.837 1.00 15.12 71 ASP B N 1
ATOM 4037 C CA . ASP B 1 71 ? 46.210 97.407 63.698 1.00 15.82 71 ASP B CA 1
ATOM 4038 C C . ASP B 1 71 ? 46.121 97.205 62.176 1.00 15.72 71 ASP B C 1
ATOM 4039 O O . ASP B 1 71 ? 46.506 98.077 61.383 1.00 15.49 71 ASP B O 1
ATOM 4044 N N . VAL B 1 72 ? 45.617 96.053 61.770 1.00 15.00 72 VAL B N 1
ATOM 4045 C CA . VAL B 1 72 ? 45.538 95.728 60.356 1.00 12.35 72 VAL B CA 1
ATOM 4046 C C . VAL B 1 72 ? 44.139 95.220 59.969 1.00 13.78 72 VAL B C 1
ATOM 4047 O O . VAL B 1 72 ? 43.458 94.545 60.760 1.00 12.79 72 VAL B O 1
ATOM 4051 N N . ILE B 1 73 ? 43.728 95.565 58.757 1.00 11.67 73 ILE B N 1
ATOM 4052 C CA . ILE B 1 73 ? 42.488 95.058 58.183 1.00 12.79 73 ILE B CA 1
ATOM 4053 C C . ILE B 1 73 ? 42.987 94.328 56.936 1.00 11.22 73 ILE B C 1
ATOM 4054 O O . ILE B 1 73 ? 43.541 94.937 56.031 1.00 12.88 73 ILE B O 1
ATOM 4059 N N . ASP B 1 74 ? 42.838 93.013 56.942 1.00 11.44 74 ASP B N 1
ATOM 4060 C CA . ASP B 1 74 ? 43.225 92.146 55.831 1.00 13.45 74 ASP B CA 1
ATOM 4061 C C . ASP B 1 74 ? 41.998 92.014 54.930 1.00 14.25 74 ASP B C 1
ATOM 4062 O O . ASP B 1 74 ? 41.012 91.361 55.308 1.00 13.15 74 ASP B O 1
ATOM 4067 N N . VAL B 1 75 ? 42.035 92.616 53.744 1.00 11.48 75 VAL B N 1
ATOM 4068 C CA . VAL B 1 75 ? 40.872 92.535 52.840 1.00 13.25 75 VAL B CA 1
ATOM 4069 C C . VAL B 1 75 ? 40.996 91.359 51.862 1.00 14.35 75 VAL B C 1
ATOM 4070 O O . VAL B 1 75 ? 40.291 91.305 50.851 1.00 14.32 75 VAL B O 1
ATOM 4074 N N . GLY B 1 76 ? 41.927 90.450 52.158 1.00 14.20 76 GLY B N 1
ATOM 4075 C CA . GLY B 1 76 ? 42.128 89.271 51.320 1.00 16.23 76 GLY B CA 1
ATOM 4076 C C . GLY B 1 76 ? 42.535 89.546 49.874 1.00 16.38 76 GLY B C 1
ATOM 4077 O O . GLY B 1 76 ? 43.345 90.424 49.608 1.00 15.38 76 GLY B O 1
ATOM 4078 N N . ILE B 1 77 ? 41.948 88.801 48.940 1.00 13.18 77 ILE B N 1
ATOM 4079 C CA . ILE B 1 77 ? 42.266 88.936 47.520 1.00 15.12 77 ILE B CA 1
ATOM 4080 C C . ILE B 1 77 ? 41.322 89.943 46.840 1.00 15.49 77 ILE B C 1
ATOM 4081 O O . ILE B 1 77 ? 40.097 89.767 46.866 1.00 11.22 77 ILE B O 1
ATOM 4086 N N . ALA B 1 78 ? 41.887 90.977 46.214 1.00 12.43 78 ALA B N 1
ATOM 4087 C CA . ALA B 1 78 ? 41.051 91.989 45.582 1.00 13.65 78 ALA B CA 1
ATOM 4088 C C . ALA B 1 78 ? 41.870 92.826 44.608 1.00 14.54 78 ALA B C 1
ATOM 4089 O O . ALA B 1 78 ? 43.082 92.934 44.743 1.00 13.61 78 ALA B O 1
ATOM 4091 N N . PRO B 1 79 ? 41.200 93.412 43.605 1.00 14.55 79 PRO B N 1
ATOM 4092 C CA . PRO B 1 79 ? 41.912 94.243 42.636 1.00 14.72 79 PRO B CA 1
ATOM 4093 C C . PRO B 1 79 ? 42.691 95.339 43.379 1.00 15.26 79 PRO B C 1
ATOM 4094 O O . PRO B 1 79 ? 42.264 95.805 44.418 1.00 15.78 79 PRO B O 1
ATOM 4098 N N . THR B 1 80 ? 43.837 95.741 42.844 1.00 15.86 80 THR B N 1
ATOM 4099 C CA . THR B 1 80 ? 44.600 96.790 43.489 1.00 15.45 80 THR B CA 1
ATOM 4100 C C . THR B 1 80 ? 43.708 98.032 43.777 1.00 14.65 80 THR B C 1
ATOM 4101 O O . THR B 1 80 ? 43.680 98.532 44.895 1.00 13.76 80 THR B O 1
ATOM 4105 N N . PRO B 1 81 ? 42.950 98.525 42.774 1.00 14.66 81 PRO B N 1
ATOM 4106 C CA . PRO B 1 81 ? 42.074 99.696 42.993 1.00 14.57 81 PRO B CA 1
ATOM 4107 C C . PRO B 1 81 ? 41.064 99.468 44.142 1.00 13.45 81 PRO B C 1
ATOM 4108 O O . PRO B 1 81 ? 40.673 100.425 44.835 1.00 12.45 81 PRO B O 1
ATOM 4112 N N . ALA B 1 82 ? 40.625 98.214 44.334 1.00 11.10 82 ALA B N 1
ATOM 4113 C CA . ALA B 1 82 ? 39.691 97.908 45.413 1.00 12.72 82 ALA B CA 1
ATOM 4114 C C . ALA B 1 82 ? 40.423 98.053 46.761 1.00 10.95 82 ALA B C 1
ATOM 4115 O O . ALA B 1 82 ? 39.859 98.535 47.747 1.00 11.64 82 ALA B O 1
ATOM 4117 N N . VAL B 1 83 ? 41.699 97.660 46.789 1.00 11.68 83 VAL B N 1
ATOM 4118 C CA . VAL B 1 83 ? 42.436 97.786 48.031 1.00 12.91 83 VAL B CA 1
ATOM 4119 C C . VAL B 1 83 ? 42.656 99.282 48.302 1.00 12.61 83 VAL B C 1
ATOM 4120 O O . VAL B 1 83 ? 42.567 99.718 49.438 1.00 13.69 83 VAL B O 1
ATOM 4124 N N . GLN B 1 84 ? 42.926 100.059 47.257 1.00 13.18 84 GLN B N 1
ATOM 4125 C CA . GLN B 1 84 ? 43.100 101.505 47.461 1.00 13.54 84 GLN B CA 1
ATOM 4126 C C . GLN B 1 84 ? 41.772 102.092 47.939 1.00 13.37 84 GLN B C 1
ATOM 4127 O O . GLN B 1 84 ? 41.734 102.914 48.848 1.00 13.76 84 GLN B O 1
ATOM 4133 N N . TRP B 1 85 ? 40.677 101.662 47.323 1.00 13.10 85 TRP B N 1
ATOM 4134 C CA . TRP B 1 85 ? 39.350 102.145 47.715 1.00 14.03 85 TRP B CA 1
ATOM 4135 C C . TRP B 1 85 ? 39.072 101.802 49.189 1.00 13.65 85 TRP B C 1
ATOM 4136 O O . TRP B 1 85 ? 38.530 102.616 49.951 1.00 13.02 85 TRP B O 1
ATOM 4147 N N . ALA B 1 86 ? 39.428 100.576 49.578 1.00 12.68 86 ALA B N 1
ATOM 4148 C CA . ALA B 1 86 ? 39.225 100.108 50.960 1.00 12.42 86 ALA B CA 1
ATOM 4149 C C . ALA B 1 86 ? 40.024 100.916 51.975 1.00 13.31 86 ALA B C 1
ATOM 4150 O O . ALA B 1 86 ? 39.550 101.162 53.108 1.00 11.81 86 ALA B O 1
ATOM 4152 N N . THR B 1 87 ? 41.240 101.296 51.584 1.00 12.53 87 THR B N 1
ATOM 4153 C CA . THR B 1 87 ? 42.114 102.076 52.463 1.00 13.36 87 THR B CA 1
ATOM 4154 C C . THR B 1 87 ? 41.404 103.375 52.826 1.00 16.17 87 THR B C 1
ATOM 4155 O O . THR B 1 87 ? 41.418 103.804 53.996 1.00 15.09 87 THR B O 1
ATOM 4159 N N . LYS B 1 88 ? 40.759 103.995 51.837 1.00 16.11 88 LYS B N 1
ATOM 4160 C CA . LYS B 1 88 ? 39.998 105.234 52.090 1.00 17.93 88 LYS B CA 1
ATOM 4161 C C . LYS B 1 88 ? 38.681 104.912 52.802 1.00 16.06 88 LYS B C 1
ATOM 4162 O O . LYS B 1 88 ? 38.291 105.581 53.750 1.00 16.47 88 LYS B O 1
ATOM 4168 N N . HIS B 1 89 ? 38.003 103.867 52.348 1.00 17.04 89 HIS B N 1
ATOM 4169 C CA . HIS B 1 89 ? 36.721 103.457 52.929 1.00 18.06 89 HIS B CA 1
ATOM 4170 C C . HIS B 1 89 ? 36.780 103.177 54.431 1.00 19.36 89 HIS B C 1
ATOM 4171 O O . HIS B 1 89 ? 35.882 103.562 55.187 1.00 17.45 89 HIS B O 1
ATOM 4178 N N . PHE B 1 90 ? 37.825 102.490 54.870 1.00 16.08 90 PHE B N 1
ATOM 4179 C CA . PHE B 1 90 ? 37.930 102.176 56.294 1.00 17.26 90 PHE B CA 1
ATOM 4180 C C . PHE B 1 90 ? 38.623 103.238 57.113 1.00 16.39 90 PHE B C 1
ATOM 4181 O O . PHE B 1 90 ? 38.935 103.009 58.292 1.00 15.74 90 PHE B O 1
ATOM 4189 N N . ASN B 1 91 ? 38.890 104.384 56.488 1.00 16.30 91 ASN B N 1
ATOM 4190 C CA . ASN B 1 91 ? 39.550 105.485 57.189 1.00 17.42 91 ASN B CA 1
ATOM 4191 C C . ASN B 1 91 ? 40.888 105.030 57.757 1.00 17.71 91 ASN B C 1
ATOM 4192 O O . ASN B 1 91 ? 41.229 105.352 58.893 1.00 17.01 91 ASN B O 1
ATOM 4197 N N . ALA B 1 92 ? 41.636 104.271 56.966 1.00 15.65 92 ALA B N 1
ATOM 4198 C CA . ALA B 1 92 ? 42.926 103.750 57.406 1.00 15.76 92 ALA B CA 1
ATOM 4199 C C . ALA B 1 92 ? 44.026 104.791 57.233 1.00 17.41 92 ALA B C 1
ATOM 4200 O O . ALA B 1 92 ? 43.886 105.718 56.419 1.00 17.20 92 ALA B O 1
ATOM 4202 N N . ASP B 1 93 ? 45.104 104.654 57.999 1.00 16.47 93 ASP B N 1
ATOM 4203 C CA . ASP B 1 93 ? 46.235 105.596 57.903 1.00 16.81 93 ASP B CA 1
ATOM 4204 C C . ASP B 1 93 ? 47.129 105.242 56.727 1.00 16.27 93 ASP B C 1
ATOM 4205 O O . ASP B 1 93 ? 47.961 106.037 56.299 1.00 14.66 93 ASP B O 1
ATOM 4210 N N . GLY B 1 94 ? 46.956 104.031 56.195 1.00 15.79 94 GLY B N 1
ATOM 4211 C CA . GLY B 1 94 ? 47.731 103.637 55.037 1.00 14.86 94 GLY B CA 1
ATOM 4212 C C . GLY B 1 94 ? 47.298 102.270 54.544 1.00 15.48 94 GLY B C 1
ATOM 4213 O O . GLY B 1 94 ? 46.417 101.652 55.134 1.00 14.70 94 GLY B O 1
ATOM 4214 N N . GLY B 1 95 ? 47.917 101.800 53.465 1.00 15.43 95 GLY B N 1
ATOM 4215 C CA . GLY B 1 95 ? 47.573 100.490 52.959 1.00 13.18 95 GLY B CA 1
ATOM 4216 C C . GLY B 1 95 ? 48.744 99.867 52.244 1.00 14.84 95 GLY B C 1
ATOM 4217 O O . GLY B 1 95 ? 49.767 100.511 52.005 1.00 14.23 95 GLY B O 1
ATOM 4218 N N . ALA B 1 96 ? 48.599 98.597 51.901 1.00 13.94 96 ALA B N 1
ATOM 4219 C CA . ALA B 1 96 ? 49.637 97.883 51.195 1.00 14.74 96 ALA B CA 1
ATOM 4220 C C . ALA B 1 96 ? 48.966 96.835 50.335 1.00 15.99 96 ALA B C 1
ATOM 4221 O O . ALA B 1 96 ? 47.999 96.185 50.762 1.00 14.37 96 ALA B O 1
ATOM 4223 N N . VAL B 1 97 ? 49.507 96.661 49.137 1.00 14.02 97 VAL B N 1
ATOM 4224 C CA . VAL B 1 97 ? 48.985 95.688 48.198 1.00 15.71 97 VAL B CA 1
ATOM 4225 C C . VAL B 1 97 ? 50.109 94.752 47.815 1.00 15.57 97 VAL B C 1
ATOM 4226 O O . VAL B 1 97 ? 51.161 95.198 47.350 1.00 15.71 97 VAL B O 1
ATOM 4230 N N . ILE B 1 98 ? 49.901 93.457 48.016 1.00 15.84 98 ILE B N 1
ATOM 4231 C CA . ILE B 1 98 ? 50.927 92.470 47.656 1.00 15.68 98 ILE B CA 1
ATOM 4232 C C . ILE B 1 98 ? 50.577 92.054 46.242 1.00 17.35 98 ILE B C 1
ATOM 4233 O O . ILE B 1 98 ? 49.614 91.290 46.038 1.00 14.97 98 ILE B O 1
ATOM 4238 N N . THR B 1 99 ? 51.342 92.546 45.271 1.00 15.25 99 THR B N 1
ATOM 4239 C CA . THR B 1 99 ? 51.084 92.236 43.864 1.00 17.18 99 THR B CA 1
ATOM 4240 C C . THR B 1 99 ? 52.280 92.568 42.977 1.00 18.71 99 THR B C 1
ATOM 4241 O O . THR B 1 99 ? 53.115 93.391 43.347 1.00 17.55 99 THR B O 1
ATOM 4245 N N . ALA B 1 100 ? 52.359 91.904 41.823 1.00 20.17 100 ALA B N 1
ATOM 4246 C CA . ALA B 1 100 ? 53.372 92.189 40.811 1.00 21.66 100 ALA B CA 1
ATOM 4247 C C . ALA B 1 100 ? 52.600 92.495 39.502 1.00 23.52 100 ALA B C 1
ATOM 4248 O O . ALA B 1 100 ? 53.134 92.380 38.407 1.00 24.50 100 ALA B O 1
ATOM 4250 N N . SER B 1 101 ? 51.320 92.840 39.639 1.00 23.82 101 SER B N 1
ATOM 4251 C CA . SER B 1 101 ? 50.489 93.264 38.501 1.00 25.69 101 SER B CA 1
ATOM 4252 C C . SER B 1 101 ? 50.312 92.363 37.278 1.00 25.59 101 SER B C 1
ATOM 4253 O O . SER B 1 101 ? 49.494 91.436 37.287 1.00 26.61 101 SER B O 1
ATOM 4256 N N . HIS B 1 102 ? 51.072 92.642 36.221 1.00 25.19 102 HIS B N 1
ATOM 4257 C CA . HIS B 1 102 ? 50.970 91.900 34.968 1.00 25.38 102 HIS B CA 1
ATOM 4258 C C . HIS B 1 102 ? 52.122 90.933 34.717 1.00 25.80 102 HIS B C 1
ATOM 4259 O O . HIS B 1 102 ? 52.176 90.271 33.681 1.00 24.50 102 HIS B O 1
ATOM 4266 N N . ASN B 1 103 ? 53.037 90.833 35.671 1.00 25.87 103 ASN B N 1
ATOM 4267 C CA . ASN B 1 103 ? 54.202 89.983 35.499 1.00 24.57 103 ASN B CA 1
ATOM 4268 C C . ASN B 1 103 ? 53.961 88.480 35.626 1.00 23.94 103 ASN B C 1
ATOM 4269 O O . ASN B 1 103 ? 52.933 88.049 36.146 1.00 22.39 103 ASN B O 1
ATOM 4274 N N . PRO B 1 104 ? 54.921 87.665 35.139 1.00 22.89 104 PRO B N 1
ATOM 4275 C CA . PRO B 1 104 ? 54.825 86.202 35.204 1.00 22.53 104 PRO B CA 1
ATOM 4276 C C . PRO B 1 104 ? 54.570 85.735 36.664 1.00 21.41 104 PRO B C 1
ATOM 4277 O O . PRO B 1 104 ? 54.880 86.455 37.627 1.00 20.25 104 PRO B O 1
ATOM 4281 N N . PRO B 1 105 ? 54.025 84.516 36.832 1.00 21.40 105 PRO B N 1
ATOM 4282 C CA . PRO B 1 105 ? 53.683 83.884 38.117 1.00 21.02 105 PRO B CA 1
ATOM 4283 C C . PRO B 1 105 ? 54.732 83.893 39.229 1.00 20.20 105 PRO B C 1
ATOM 4284 O O . PRO B 1 105 ? 54.366 83.933 40.401 1.00 19.47 105 PRO B O 1
ATOM 4288 N N . GLU B 1 106 ? 56.016 83.827 38.877 1.00 20.19 106 GLU B N 1
ATOM 4289 C CA . GLU B 1 106 ? 57.092 83.806 39.864 1.00 18.39 106 GLU B CA 1
ATOM 4290 C C . GLU B 1 106 ? 57.335 85.178 40.505 1.00 18.71 106 GLU B C 1
ATOM 4291 O O . GLU B 1 106 ? 58.024 85.289 41.525 1.00 20.35 106 GLU B O 1
ATOM 4297 N N . TYR B 1 107 ? 56.774 86.229 39.931 1.00 17.74 107 TYR B N 1
ATOM 4298 C CA . TYR B 1 107 ? 56.982 87.553 40.515 1.00 19.38 107 TYR B CA 1
ATOM 4299 C C . TYR B 1 107 ? 55.950 87.950 41.553 1.00 18.29 107 TYR B C 1
ATOM 4300 O O . TYR B 1 107 ? 54.827 87.443 41.568 1.00 18.07 107 TYR B O 1
ATOM 4309 N N . ASN B 1 108 ? 56.363 88.839 42.449 1.00 18.08 108 ASN B N 1
ATOM 4310 C CA . ASN B 1 108 ? 55.426 89.451 43.390 1.00 18.04 108 ASN B CA 1
ATOM 4311 C C . ASN B 1 108 ? 56.046 90.769 43.831 1.00 17.35 108 ASN B C 1
ATOM 4312 O O . ASN B 1 108 ? 57.172 91.113 43.424 1.00 17.76 108 ASN B O 1
ATOM 4317 N N . GLY B 1 109 ? 55.319 91.534 44.625 1.00 17.16 109 GLY B N 1
ATOM 4318 C CA . GLY B 1 109 ? 55.835 92.836 45.030 1.00 16.05 109 GLY B CA 1
ATOM 4319 C C . GLY B 1 109 ? 54.907 93.464 46.038 1.00 18.49 109 GLY B C 1
ATOM 4320 O O . GLY B 1 109 ? 53.946 92.820 46.498 1.00 16.16 109 GLY B O 1
ATOM 4321 N N . ILE B 1 110 ? 55.187 94.723 46.366 1.00 16.58 110 ILE B N 1
ATOM 4322 C CA . ILE B 1 110 ? 54.425 95.449 47.351 1.00 16.30 110 ILE B CA 1
ATOM 4323 C C . ILE B 1 110 ? 54.313 96.907 46.925 1.00 17.76 110 ILE B C 1
ATOM 4324 O O . ILE B 1 110 ? 55.292 97.516 46.456 1.00 15.02 110 ILE B O 1
ATOM 4329 N N . LYS B 1 111 ? 53.100 97.434 47.068 1.00 15.38 111 LYS B N 1
ATOM 4330 C CA . LYS B 1 111 ? 52.795 98.825 46.806 1.00 17.29 111 LYS B CA 1
ATOM 4331 C C . LYS B 1 111 ? 52.283 99.367 48.147 1.00 17.12 111 LYS B C 1
ATOM 4332 O O . LYS B 1 111 ? 51.439 98.733 48.783 1.00 16.95 111 LYS B O 1
ATOM 4338 N N . LEU B 1 112 ? 52.782 100.515 48.580 1.00 15.27 112 LEU B N 1
ATOM 4339 C CA . LEU B 1 112 ? 52.325 101.114 49.834 1.00 16.80 112 LEU B CA 1
ATOM 4340 C C . LEU B 1 112 ? 51.421 102.276 49.452 1.00 17.03 112 LEU B C 1
ATOM 4341 O O . LEU B 1 112 ? 51.620 102.900 48.392 1.00 17.86 112 LEU B O 1
ATOM 4346 N N . LEU B 1 113 ? 50.457 102.577 50.314 1.00 14.27 113 LEU B N 1
ATOM 4347 C CA . LEU B 1 113 ? 49.469 103.612 50.024 1.00 13.76 113 LEU B CA 1
ATOM 4348 C C . LEU B 1 113 ? 49.316 104.677 51.109 1.00 16.43 113 LEU B C 1
ATOM 4349 O O . LEU B 1 113 ? 49.510 104.406 52.304 1.00 15.07 113 LEU B O 1
ATOM 4354 N N . GLU B 1 114 ? 48.942 105.877 50.650 1.00 15.87 114 GLU B N 1
ATOM 4355 C CA . GLU B 1 114 ? 48.644 107.049 51.476 1.00 16.90 114 GLU B CA 1
ATOM 4356 C C . GLU B 1 114 ? 47.320 106.738 52.179 1.00 16.58 114 GLU B C 1
ATOM 4357 O O . GLU B 1 114 ? 46.649 105.767 51.836 1.00 14.84 114 GLU B O 1
ATOM 4363 N N . PRO B 1 115 ? 46.944 107.561 53.171 1.00 15.17 115 PRO B N 1
ATOM 4364 C CA . PRO B 1 115 ? 45.700 107.417 53.943 1.00 16.53 115 PRO B CA 1
ATOM 4365 C C . PRO B 1 115 ? 44.482 107.395 53.023 1.00 17.00 115 PRO B C 1
ATOM 4366 O O . PRO B 1 115 ? 43.501 106.718 53.324 1.00 19.21 115 PRO B O 1
ATOM 4370 N N . ASN B 1 116 ? 44.537 108.138 51.910 1.00 16.82 116 ASN B N 1
ATOM 4371 C CA . ASN B 1 116 ? 43.397 108.160 50.982 1.00 15.87 116 ASN B CA 1
ATOM 4372 C C . ASN B 1 116 ? 43.459 107.070 49.915 1.00 16.17 116 ASN B C 1
ATOM 4373 O O . ASN B 1 116 ? 42.643 107.065 49.003 1.00 14.45 116 ASN B O 1
ATOM 4378 N N . GLY B 1 117 ? 44.442 106.163 50.037 1.00 15.65 117 GLY B N 1
ATOM 4379 C CA . GLY B 1 117 ? 44.590 105.070 49.096 1.00 15.62 117 GLY B CA 1
ATOM 4380 C C . GLY B 1 117 ? 45.493 105.281 47.892 1.00 16.69 117 GLY B C 1
ATOM 4381 O O . GLY B 1 117 ? 45.803 104.329 47.162 1.00 14.61 117 GLY B O 1
ATOM 4382 N N . MET B 1 118 ? 45.925 106.515 47.635 1.00 15.75 118 MET B N 1
ATOM 4383 C CA . MET B 1 118 ? 46.772 106.689 46.470 1.00 15.25 118 MET B CA 1
ATOM 4384 C C . MET B 1 118 ? 48.183 106.175 46.743 1.00 15.22 118 MET B C 1
ATOM 4385 O O . MET B 1 118 ? 48.552 105.973 47.889 1.00 14.10 118 MET B O 1
ATOM 4390 N N . GLY B 1 119 ? 48.949 105.923 45.692 1.00 14.09 119 GLY B N 1
ATOM 4391 C CA . GLY B 1 119 ? 50.301 105.420 45.887 1.00 18.08 119 GLY B CA 1
ATOM 4392 C C . GLY B 1 119 ? 51.088 106.307 46.845 1.00 18.97 119 GLY B C 1
ATOM 4393 O O . GLY B 1 119 ? 50.948 107.522 46.814 1.00 17.90 119 GLY B O 1
ATOM 4394 N N . LEU B 1 120 ? 51.923 105.707 47.688 1.00 18.76 120 LEU B N 1
ATOM 4395 C CA . LEU B 1 120 ? 52.714 106.457 48.668 1.00 20.00 120 LEU B CA 1
ATOM 4396 C C . LEU B 1 120 ? 53.494 107.643 48.080 1.00 21.28 120 LEU B C 1
ATOM 4397 O O . LEU B 1 120 ? 54.076 107.523 47.007 1.00 20.62 120 LEU B O 1
ATOM 4402 N N . LYS B 1 121 ? 53.517 108.774 48.782 1.00 21.76 121 LYS B N 1
ATOM 4403 C CA . LYS B 1 121 ? 54.279 109.934 48.279 1.00 24.70 121 LYS B CA 1
ATOM 4404 C C . LYS B 1 121 ? 55.766 109.639 48.333 1.00 25.68 121 LYS B C 1
ATOM 4405 O O . LYS B 1 121 ? 56.238 108.931 49.224 1.00 21.83 121 LYS B O 1
ATOM 4411 N N . LYS B 1 122 ? 56.507 110.186 47.374 1.00 26.65 122 LYS B N 1
ATOM 4412 C CA . LYS B 1 122 ? 57.944 109.948 47.305 1.00 28.20 122 LYS B CA 1
ATOM 4413 C C . LYS B 1 122 ? 58.721 110.322 48.559 1.00 26.67 122 LYS B C 1
ATOM 4414 O O . LYS B 1 122 ? 59.630 109.606 48.945 1.00 26.16 122 LYS B O 1
ATOM 4420 N N . GLU B 1 123 ? 58.359 111.429 49.202 1.00 25.38 123 GLU B N 1
ATOM 4421 C CA . GLU B 1 123 ? 59.049 111.868 50.407 1.00 26.64 123 GLU B CA 1
ATOM 4422 C C . GLU B 1 123 ? 58.859 110.832 51.539 1.00 26.47 123 GLU B C 1
ATOM 4423 O O . GLU B 1 123 ? 59.794 110.510 52.301 1.00 22.92 123 GLU B O 1
ATOM 4429 N N . ARG B 1 124 ? 57.645 110.309 51.652 1.00 23.06 124 ARG B N 1
ATOM 4430 C CA . ARG B 1 124 ? 57.385 109.322 52.692 1.00 22.58 124 ARG B CA 1
ATOM 4431 C C . ARG B 1 124 ? 58.047 108.010 52.322 1.00 22.79 124 ARG B C 1
ATOM 4432 O O . ARG B 1 124 ? 58.581 107.297 53.180 1.00 24.74 124 ARG B O 1
ATOM 4440 N N . GLU B 1 125 ? 58.031 107.693 51.039 1.00 21.92 125 GLU B N 1
ATOM 4441 C CA . GLU B 1 125 ? 58.654 106.472 50.569 1.00 24.81 125 GLU B CA 1
ATOM 4442 C C . GLU B 1 125 ? 60.173 106.517 50.845 1.00 24.56 125 GLU B C 1
ATOM 4443 O O . GLU B 1 125 ? 60.792 105.485 51.098 1.00 22.79 125 GLU B O 1
ATOM 4449 N N . ALA B 1 126 ? 60.767 107.707 50.795 1.00 23.08 126 ALA B N 1
ATOM 4450 C CA . ALA B 1 126 ? 62.212 107.818 51.061 1.00 23.71 126 ALA B CA 1
ATOM 4451 C C . ALA B 1 126 ? 62.492 107.465 52.520 1.00 22.09 126 ALA B C 1
ATOM 4452 O O . ALA B 1 126 ? 63.503 106.841 52.831 1.00 23.95 126 ALA B O 1
ATOM 4454 N N . ILE B 1 127 ? 61.597 107.857 53.416 1.00 21.16 127 ILE B N 1
ATOM 4455 C CA . ILE B 1 127 ? 61.788 107.536 54.814 1.00 20.55 127 ILE B CA 1
ATOM 4456 C C . ILE B 1 127 ? 61.650 106.019 55.011 1.00 21.67 127 ILE B C 1
ATOM 4457 O O . ILE B 1 127 ? 62.445 105.408 55.726 1.00 21.41 127 ILE B O 1
ATOM 4462 N N . VAL B 1 128 ? 60.657 105.407 54.365 1.00 21.09 128 VAL B N 1
ATOM 4463 C CA . VAL B 1 128 ? 60.471 103.965 54.529 1.00 19.46 128 VAL B CA 1
ATOM 4464 C C . VAL B 1 128 ? 61.740 103.220 54.119 1.00 21.15 128 VAL B C 1
ATOM 4465 O O . VAL B 1 128 ? 62.189 102.319 54.837 1.00 18.97 128 VAL B O 1
ATOM 4469 N N . GLU B 1 129 ? 62.325 103.615 52.983 1.00 21.87 129 GLU B N 1
ATOM 4470 C CA . GLU B 1 129 ? 63.535 102.967 52.489 1.00 25.33 129 GLU B CA 1
ATOM 4471 C C . GLU B 1 129 ? 64.632 103.088 53.522 1.00 24.18 129 GLU B C 1
ATOM 4472 O O . GLU B 1 129 ? 65.331 102.131 53.817 1.00 21.98 129 GLU B O 1
ATOM 4478 N N . GLU B 1 130 ? 64.764 104.283 54.078 1.00 25.63 130 GLU B N 1
ATOM 4479 C CA . GLU B 1 130 ? 65.795 104.529 55.066 1.00 26.84 130 GLU B CA 1
ATOM 4480 C C . GLU B 1 130 ? 65.603 103.619 56.278 1.00 25.19 130 GLU B C 1
ATOM 4481 O O . GLU B 1 130 ? 66.563 103.014 56.759 1.00 21.52 130 GLU B O 1
ATOM 4487 N N . LEU B 1 131 ? 64.366 103.525 56.767 1.00 21.24 131 LEU B N 1
ATOM 4488 C CA . LEU B 1 131 ? 64.100 102.692 57.927 1.00 20.45 131 LEU B CA 1
ATOM 4489 C C . LEU B 1 131 ? 64.329 101.223 57.589 1.00 19.39 131 LEU B C 1
ATOM 4490 O O . LEU B 1 131 ? 64.783 100.449 58.424 1.00 20.43 131 LEU B O 1
ATOM 4495 N N . PHE B 1 132 ? 64.022 100.846 56.363 1.00 18.87 132 PHE B N 1
ATOM 4496 C CA . PHE B 1 132 ? 64.206 99.473 55.919 1.00 20.33 132 PHE B CA 1
ATOM 4497 C C . PHE B 1 132 ? 65.704 99.106 55.906 1.00 22.34 132 PHE B C 1
ATOM 4498 O O . PHE B 1 132 ? 66.118 98.071 56.423 1.00 20.62 132 PHE B O 1
ATOM 4506 N N . PHE B 1 133 ? 66.509 99.978 55.322 1.00 23.40 133 PHE B N 1
ATOM 4507 C CA . PHE B 1 133 ? 67.923 99.703 55.241 1.00 25.34 133 PHE B CA 1
ATOM 4508 C C . PHE B 1 133 ? 68.635 99.729 56.565 1.00 25.08 133 PHE B C 1
ATOM 4509 O O . PHE B 1 133 ? 69.515 98.901 56.795 1.00 25.79 133 PHE B O 1
ATOM 4517 N N . LYS B 1 134 ? 68.258 100.650 57.446 1.00 24.89 134 LYS B N 1
ATOM 4518 C CA . LYS B 1 134 ? 68.889 100.730 58.765 1.00 25.13 134 LYS B CA 1
ATOM 4519 C C . LYS B 1 134 ? 68.230 99.795 59.772 1.00 24.32 134 LYS B C 1
ATOM 4520 O O . LYS B 1 134 ? 68.752 99.584 60.865 1.00 23.51 134 LYS B O 1
ATOM 4526 N N . GLU B 1 135 ? 67.087 99.231 59.401 1.00 23.48 135 GLU B N 1
ATOM 4527 C CA . GLU B 1 135 ? 66.321 98.375 60.284 1.00 21.53 135 GLU B CA 1
ATOM 4528 C C . GLU B 1 135 ? 66.066 99.152 61.568 1.00 21.56 135 GLU B C 1
ATOM 4529 O O . GLU B 1 135 ? 66.247 98.664 62.677 1.00 21.28 135 GLU B O 1
ATOM 4535 N N . ASP B 1 136 ? 65.648 100.401 61.390 1.00 21.49 136 ASP B N 1
ATOM 4536 C CA . ASP B 1 136 ? 65.325 101.287 62.502 1.00 21.93 136 ASP B CA 1
ATOM 4537 C C . ASP B 1 136 ? 63.804 101.178 62.684 1.00 22.17 136 ASP B C 1
ATOM 4538 O O . ASP B 1 136 ? 63.046 101.974 62.125 1.00 21.94 136 ASP B O 1
ATOM 4543 N N . PHE B 1 137 ? 63.376 100.192 63.467 1.00 21.38 137 PHE B N 1
ATOM 4544 C CA . PHE B 1 137 ? 61.953 99.944 63.701 1.00 21.47 137 PHE B CA 1
ATOM 4545 C C . PHE B 1 137 ? 61.534 100.222 65.127 1.00 21.59 137 PHE B C 1
ATOM 4546 O O . PHE B 1 137 ? 62.287 99.923 66.065 1.00 23.28 137 PHE B O 1
ATOM 4554 N N . ASP B 1 138 ? 60.333 100.774 65.304 1.00 17.40 138 ASP B N 1
ATOM 4555 C CA . ASP B 1 138 ? 59.803 101.025 66.645 1.00 17.60 138 ASP B CA 1
ATOM 4556 C C . ASP B 1 138 ? 58.915 99.841 67.051 1.00 19.19 138 ASP B C 1
ATOM 4557 O O . ASP B 1 138 ? 57.682 99.875 66.878 1.00 15.11 138 ASP B O 1
ATOM 4562 N N . ARG B 1 139 ? 59.557 98.810 67.597 1.00 17.96 139 ARG B N 1
ATOM 4563 C CA . ARG B 1 139 ? 58.869 97.595 68.024 1.00 19.63 139 ARG B CA 1
ATOM 4564 C C . ARG B 1 139 ? 57.937 97.915 69.167 1.00 19.40 139 ARG B C 1
ATOM 4565 O O . ARG B 1 139 ? 58.278 98.655 70.076 1.00 18.04 139 ARG B O 1
ATOM 4573 N N . ALA B 1 140 ? 56.734 97.361 69.110 1.00 19.56 140 ALA B N 1
ATOM 4574 C CA . ALA B 1 140 ? 55.754 97.635 70.136 1.00 18.87 140 ALA B CA 1
ATOM 4575 C C . ALA B 1 140 ? 56.025 96.911 71.440 1.00 21.10 140 ALA B C 1
ATOM 4576 O O . ALA B 1 140 ? 56.615 95.830 71.450 1.00 20.41 140 ALA B O 1
ATOM 4578 N N . LYS B 1 141 ? 55.574 97.517 72.535 1.00 19.71 141 LYS B N 1
ATOM 4579 C CA . LYS B 1 141 ? 55.651 96.876 73.830 1.00 23.06 141 LYS B CA 1
ATOM 4580 C C . LYS B 1 141 ? 54.619 95.761 73.708 1.00 21.92 141 LYS B C 1
ATOM 4581 O O . LYS B 1 141 ? 53.679 95.880 72.915 1.00 20.90 141 LYS B O 1
ATOM 4587 N N . TRP B 1 142 ? 54.772 94.692 74.483 1.00 22.03 142 TRP B N 1
ATOM 4588 C CA . TRP B 1 142 ? 53.868 93.554 74.377 1.00 22.45 142 TRP B CA 1
ATOM 4589 C C . TRP B 1 142 ? 52.381 93.888 74.392 1.00 23.83 142 TRP B C 1
ATOM 4590 O O . TRP B 1 142 ? 51.605 93.346 73.590 1.00 22.24 142 TRP B O 1
ATOM 4601 N N . TYR B 1 143 ? 51.985 94.787 75.286 1.00 21.68 143 TYR B N 1
ATOM 4602 C CA . TYR B 1 143 ? 50.590 95.177 75.387 1.00 22.18 143 TYR B CA 1
ATOM 4603 C C . TYR B 1 143 ? 50.163 96.221 74.345 1.00 22.12 143 TYR B C 1
ATOM 4604 O O . TYR B 1 143 ? 49.035 96.686 74.383 1.00 21.92 143 TYR B O 1
ATOM 4613 N N . GLU B 1 144 ? 51.059 96.580 73.424 1.00 20.67 144 GLU B N 1
ATOM 4614 C CA . GLU B 1 144 ? 50.701 97.516 72.353 1.00 20.50 144 GLU B CA 1
ATOM 4615 C C . GLU B 1 144 ? 50.789 96.815 70.978 1.00 19.50 144 GLU B C 1
ATOM 4616 O O . GLU B 1 144 ? 50.641 97.450 69.950 1.00 17.09 144 GLU B O 1
ATOM 4622 N N . ILE B 1 145 ? 51.042 95.506 70.951 1.00 16.85 145 ILE B N 1
ATOM 4623 C CA . ILE B 1 145 ? 51.125 94.826 69.664 1.00 16.09 145 ILE B CA 1
ATOM 4624 C C . ILE B 1 145 ? 49.771 95.010 68.945 1.00 15.57 145 ILE B C 1
ATOM 4625 O O . ILE B 1 145 ? 48.720 94.963 69.584 1.00 14.68 145 ILE B O 1
ATOM 4630 N N . GLY B 1 146 ? 49.796 95.251 67.636 1.00 14.43 146 GLY B N 1
ATOM 4631 C CA . GLY B 1 146 ? 48.548 95.453 66.901 1.00 15.49 146 GLY B CA 1
ATOM 4632 C C . GLY B 1 146 ? 47.648 94.229 66.752 1.00 18.30 146 GLY B C 1
ATOM 4633 O O . GLY B 1 146 ? 48.042 93.094 67.054 1.00 16.32 146 GLY B O 1
ATOM 4634 N N . GLU B 1 147 ? 46.414 94.460 66.310 1.00 16.63 147 GLU B N 1
ATOM 4635 C CA . GLU B 1 147 ? 45.482 93.366 66.100 1.00 17.21 147 GLU B CA 1
ATOM 4636 C C . GLU B 1 147 ? 45.041 93.367 64.641 1.00 16.75 147 GLU B C 1
ATOM 4637 O O . GLU B 1 147 ? 45.081 94.405 63.956 1.00 14.76 147 GLU B O 1
ATOM 4643 N N . VAL B 1 148 ? 44.623 92.206 64.158 1.00 15.34 148 VAL B N 1
ATOM 4644 C CA . VAL B 1 148 ? 44.203 92.091 62.781 1.00 15.02 148 VAL B CA 1
ATOM 4645 C C . VAL B 1 148 ? 42.795 91.523 62.659 1.00 15.30 148 VAL B C 1
ATOM 4646 O O . VAL B 1 148 ? 42.382 90.685 63.455 1.00 13.18 148 VAL B O 1
ATOM 4650 N N . ARG B 1 149 ? 42.051 92.008 61.676 1.00 15.26 149 ARG B N 1
ATOM 4651 C CA . ARG B 1 149 ? 40.733 91.465 61.420 1.00 17.51 149 ARG B CA 1
ATOM 4652 C C . ARG B 1 149 ? 40.585 91.380 59.893 1.00 18.32 149 ARG B C 1
ATOM 4653 O O . ARG B 1 149 ? 41.302 92.062 59.155 1.00 17.29 149 ARG B O 1
ATOM 4661 N N . ARG B 1 150 ? 39.663 90.540 59.430 1.00 17.23 150 ARG B N 1
ATOM 4662 C CA . ARG B 1 150 ? 39.418 90.351 58.011 1.00 19.37 150 ARG B CA 1
ATOM 4663 C C . ARG B 1 150 ? 38.139 91.053 57.597 1.00 19.11 150 ARG B C 1
ATOM 4664 O O . ARG B 1 150 ? 37.178 91.112 58.355 1.00 18.56 150 ARG B O 1
ATOM 4672 N N . GLU B 1 151 ? 38.148 91.610 56.398 1.00 17.51 151 GLU B N 1
ATOM 4673 C CA . GLU B 1 151 ? 36.990 92.288 55.851 1.00 16.39 151 GLU B CA 1
ATOM 4674 C C . GLU B 1 151 ? 36.862 91.825 54.396 1.00 15.51 151 GLU B C 1
ATOM 4675 O O . GLU B 1 151 ? 37.853 91.719 53.693 1.00 13.99 151 GLU B O 1
ATOM 4681 N N . ASP B 1 152 ? 35.644 91.527 53.966 1.00 14.71 152 ASP B N 1
ATOM 4682 C CA . ASP B 1 152 ? 35.384 91.123 52.601 1.00 16.83 152 ASP B CA 1
ATOM 4683 C C . ASP B 1 152 ? 34.890 92.408 51.935 1.00 17.48 152 ASP B C 1
ATOM 4684 O O . ASP B 1 152 ? 33.828 92.916 52.285 1.00 17.94 152 ASP B O 1
ATOM 4689 N N . ILE B 1 153 ? 35.650 92.932 50.981 1.00 13.94 153 ILE B N 1
ATOM 4690 C CA . ILE B 1 153 ? 35.280 94.190 50.355 1.00 16.59 153 ILE B CA 1
ATOM 4691 C C . ILE B 1 153 ? 34.700 94.108 48.942 1.00 16.46 153 ILE B C 1
ATOM 4692 O O . ILE B 1 153 ? 34.409 95.139 48.331 1.00 13.18 153 ILE B O 1
ATOM 4697 N N . ILE B 1 154 ? 34.526 92.890 48.430 1.00 15.44 154 ILE B N 1
ATOM 4698 C CA . ILE B 1 154 ? 34.024 92.726 47.082 1.00 16.70 154 ILE B CA 1
ATOM 4699 C C . ILE B 1 154 ? 32.667 93.404 46.838 1.00 16.11 154 ILE B C 1
ATOM 4700 O O . ILE B 1 154 ? 32.555 94.258 45.946 1.00 16.88 154 ILE B O 1
ATOM 4705 N N . LYS B 1 155 ? 31.645 93.036 47.609 1.00 16.06 155 LYS B N 1
ATOM 4706 C CA . LYS B 1 155 ? 30.325 93.649 47.434 1.00 17.60 155 LYS B CA 1
ATOM 4707 C C . LYS B 1 155 ? 30.333 95.179 47.643 1.00 16.70 155 LYS B C 1
ATOM 4708 O O . LYS B 1 155 ? 29.750 95.916 46.851 1.00 14.67 155 LYS B O 1
ATOM 4714 N N . PRO B 1 156 ? 30.972 95.668 48.720 1.00 16.28 156 PRO B N 1
ATOM 4715 C CA . PRO B 1 156 ? 31.017 97.118 48.958 1.00 16.38 156 PRO B CA 1
ATOM 4716 C C . PRO B 1 156 ? 31.702 97.860 47.805 1.00 15.63 156 PRO B C 1
ATOM 4717 O O . PRO B 1 156 ? 31.280 98.941 47.399 1.00 14.89 156 PRO B O 1
ATOM 4721 N N . TYR B 1 157 ? 32.760 97.270 47.275 1.00 15.33 157 TYR B N 1
ATOM 4722 C CA . TYR B 1 157 ? 33.484 97.885 46.170 1.00 15.20 157 TYR B CA 1
ATOM 4723 C C . TYR B 1 157 ? 32.599 97.921 44.922 1.00 16.20 157 TYR B C 1
ATOM 4724 O O . TYR B 1 157 ? 32.510 98.934 44.252 1.00 15.83 157 TYR B O 1
ATOM 4733 N N . ILE B 1 158 ? 31.937 96.812 44.616 1.00 17.46 158 ILE B N 1
ATOM 4734 C CA . ILE B 1 158 ? 31.079 96.764 43.437 1.00 17.22 158 ILE B CA 1
ATOM 4735 C C . ILE B 1 158 ? 29.940 97.782 43.586 1.00 17.41 158 ILE B C 1
ATOM 4736 O O . ILE B 1 158 ? 29.599 98.476 42.632 1.00 17.45 158 ILE B O 1
ATOM 4741 N N . GLU B 1 159 ? 29.363 97.872 44.777 1.00 17.87 159 GLU B N 1
ATOM 4742 C CA . GLU B 1 159 ? 28.287 98.818 45.012 1.00 20.78 159 GLU B CA 1
ATOM 4743 C C . GLU B 1 159 ? 28.780 100.255 44.881 1.00 20.54 159 GLU B C 1
ATOM 4744 O O . GLU B 1 159 ? 28.046 101.115 44.389 1.00 19.48 159 GLU B O 1
ATOM 4750 N N . ALA B 1 160 ? 30.012 100.520 45.324 1.00 18.43 160 ALA B N 1
ATOM 4751 C CA . ALA B 1 160 ? 30.553 101.876 45.232 1.00 20.42 160 ALA B CA 1
ATOM 4752 C C . ALA B 1 160 ? 30.678 102.299 43.768 1.00 19.55 160 ALA B C 1
ATOM 4753 O O . ALA B 1 160 ? 30.433 103.448 43.434 1.00 21.58 160 ALA B O 1
ATOM 4755 N N . ILE B 1 161 ? 31.054 101.367 42.898 1.00 18.94 161 ILE B N 1
ATOM 4756 C CA . ILE B 1 161 ? 31.164 101.662 41.469 1.00 19.19 161 ILE B CA 1
ATOM 4757 C C . ILE B 1 161 ? 29.747 101.855 40.852 1.00 21.43 161 ILE B C 1
ATOM 4758 O O . ILE B 1 161 ? 29.482 102.831 40.138 1.00 21.62 161 ILE B O 1
ATOM 4763 N N . LYS B 1 162 ? 28.841 100.930 41.142 1.00 19.80 162 LYS B N 1
ATOM 4764 C CA . LYS B 1 162 ? 27.479 101.030 40.624 1.00 22.66 162 LYS B CA 1
ATOM 4765 C C . LYS B 1 162 ? 26.793 102.348 40.983 1.00 23.36 162 LYS B C 1
ATOM 4766 O O . LYS B 1 162 ? 26.080 102.908 40.159 1.00 24.40 162 LYS B O 1
ATOM 4772 N N . SER B 1 163 ? 26.991 102.827 42.206 1.00 24.29 163 SER B N 1
ATOM 4773 C CA . SER B 1 163 ? 26.370 104.077 42.637 1.00 26.41 163 SER B CA 1
ATOM 4774 C C . SER B 1 163 ? 26.772 105.267 41.761 1.00 26.23 163 SER B C 1
ATOM 4775 O O . SER B 1 163 ? 26.143 106.314 41.821 1.00 26.85 163 SER B O 1
ATOM 4778 N N . LYS B 1 164 ? 27.805 105.101 40.950 1.00 26.41 164 LYS B N 1
ATOM 4779 C CA . LYS B 1 164 ? 28.308 106.182 40.093 1.00 27.68 164 LYS B CA 1
ATOM 4780 C C . LYS B 1 164 ? 27.722 106.242 38.684 1.00 28.25 164 LYS B C 1
ATOM 4781 O O . LYS B 1 164 ? 27.887 107.238 37.977 1.00 28.04 164 LYS B O 1
ATOM 4787 N N . VAL B 1 165 ? 27.064 105.172 38.259 1.00 27.29 165 VAL B N 1
ATOM 4788 C CA . VAL B 1 165 ? 26.515 105.145 36.909 1.00 25.75 165 VAL B CA 1
ATOM 4789 C C . VAL B 1 165 ? 25.006 104.933 36.853 1.00 26.04 165 VAL B C 1
ATOM 4790 O O . VAL B 1 165 ? 24.379 104.577 37.854 1.00 23.05 165 VAL B O 1
ATOM 4794 N N . ASP B 1 166 ? 24.451 105.174 35.668 1.00 27.36 166 ASP B N 1
ATOM 4795 C CA . ASP B 1 166 ? 23.020 105.055 35.397 1.00 27.57 166 ASP B CA 1
ATOM 4796 C C . ASP B 1 166 ? 22.656 103.589 35.140 1.00 27.34 166 ASP B C 1
ATOM 4797 O O . ASP B 1 166 ? 22.572 103.156 34.009 1.00 26.86 166 ASP B O 1
ATOM 4802 N N . VAL B 1 167 ? 22.461 102.836 36.215 1.00 28.28 167 VAL B N 1
ATOM 4803 C CA . VAL B 1 167 ? 22.133 101.418 36.095 1.00 29.18 167 VAL B CA 1
ATOM 4804 C C . VAL B 1 167 ? 20.852 101.146 35.302 1.00 30.38 167 VAL B C 1
ATOM 4805 O O . VAL B 1 167 ? 20.797 100.207 34.505 1.00 29.14 167 VAL B O 1
ATOM 4809 N N . GLU B 1 168 ? 19.824 101.959 35.514 1.00 31.85 168 GLU B N 1
ATOM 4810 C CA . GLU B 1 168 ? 18.570 101.755 34.776 1.00 34.85 168 GLU B CA 1
ATOM 4811 C C . GLU B 1 168 ? 18.793 101.863 33.271 1.00 32.80 168 GLU B C 1
ATOM 4812 O O . GLU B 1 168 ? 18.289 101.048 32.502 1.00 32.51 168 GLU B O 1
ATOM 4818 N N . ALA B 1 169 ? 19.570 102.853 32.853 1.00 31.38 169 ALA B N 1
ATOM 4819 C CA . ALA B 1 169 ? 19.840 103.007 31.436 1.00 30.38 169 ALA B CA 1
ATOM 4820 C C . ALA B 1 169 ? 20.580 101.786 30.899 1.00 30.11 169 ALA B C 1
ATOM 4821 O O . ALA B 1 169 ? 20.314 101.318 29.790 1.00 30.53 169 ALA B O 1
ATOM 4823 N N . ILE B 1 170 ? 21.521 101.266 31.677 1.00 26.72 170 ILE B N 1
ATOM 4824 C CA . ILE B 1 170 ? 22.271 100.107 31.236 1.00 24.87 170 ILE B CA 1
ATOM 4825 C C . ILE B 1 170 ? 21.355 98.878 31.172 1.00 26.23 170 ILE B C 1
ATOM 4826 O O . ILE B 1 170 ? 21.366 98.151 30.187 1.00 26.27 170 ILE B O 1
ATOM 4831 N N . LYS B 1 171 ? 20.563 98.651 32.216 1.00 27.46 171 LYS B N 1
ATOM 4832 C CA . LYS B 1 171 ? 19.653 97.499 32.212 1.00 31.73 171 LYS B CA 1
ATOM 4833 C C . LYS B 1 171 ? 18.711 97.553 31.010 1.00 32.95 171 LYS B C 1
ATOM 4834 O O . LYS B 1 171 ? 18.427 96.528 30.384 1.00 30.70 171 LYS B O 1
ATOM 4840 N N . LYS B 1 172 ? 18.237 98.758 30.694 1.00 34.89 172 LYS B N 1
ATOM 4841 C CA . LYS B 1 172 ? 17.337 98.956 29.556 1.00 36.74 172 LYS B CA 1
ATOM 4842 C C . LYS B 1 172 ? 17.971 98.525 28.244 1.00 36.38 172 LYS B C 1
ATOM 4843 O O . LYS B 1 172 ? 17.317 97.885 27.416 1.00 36.26 172 LYS B O 1
ATOM 4849 N N . ARG B 1 173 ? 19.243 98.871 28.047 1.00 34.33 173 ARG B N 1
ATOM 4850 C CA . ARG B 1 173 ? 19.932 98.506 26.812 1.00 32.84 173 ARG B CA 1
ATOM 4851 C C . ARG B 1 173 ? 20.384 97.044 26.827 1.00 32.08 173 ARG B C 1
ATOM 4852 O O . ARG B 1 173 ? 20.403 96.387 25.786 1.00 29.66 173 ARG B O 1
ATOM 4860 N N . LYS B 1 174 ? 20.760 96.559 28.012 1.00 30.91 174 LYS B N 1
ATOM 4861 C CA . LYS B 1 174 ? 21.267 95.192 28.186 1.00 30.45 174 LYS B CA 1
ATOM 4862 C C . LYS B 1 174 ? 22.443 94.905 27.246 1.00 28.93 174 LYS B C 1
ATOM 4863 O O . LYS B 1 174 ? 22.365 94.028 26.402 1.00 28.93 174 LYS B O 1
ATOM 4869 N N . PRO B 1 175 ? 23.558 95.648 27.384 1.00 27.56 175 PRO B N 1
ATOM 4870 C CA . PRO B 1 175 ? 24.691 95.378 26.489 1.00 27.36 175 PRO B CA 1
ATOM 4871 C C . PRO B 1 175 ? 25.270 93.999 26.728 1.00 27.25 175 PRO B C 1
ATOM 4872 O O . PRO B 1 175 ? 25.221 93.489 27.846 1.00 27.36 175 PRO B O 1
ATOM 4876 N N . PHE B 1 176 ? 25.801 93.405 25.670 1.00 26.54 176 PHE B N 1
ATOM 4877 C CA . PHE B 1 176 ? 26.398 92.080 25.719 1.00 27.72 176 PHE B CA 1
ATOM 4878 C C . PHE B 1 176 ? 27.911 92.289 25.723 1.00 27.04 176 PHE B C 1
ATOM 4879 O O . PHE B 1 176 ? 28.511 92.684 24.712 1.00 25.79 176 PHE B O 1
ATOM 4887 N N . VAL B 1 177 ? 28.513 92.027 26.879 1.00 25.64 177 VAL B N 1
ATOM 4888 C CA . VAL B 1 177 ? 29.940 92.209 27.063 1.00 25.30 177 VAL B CA 1
ATOM 4889 C C . VAL B 1 177 ? 30.670 90.916 27.371 1.00 24.56 177 VAL B C 1
ATOM 4890 O O . VAL B 1 177 ? 30.194 90.112 28.170 1.00 23.48 177 VAL B O 1
ATOM 4894 N N . VAL B 1 178 ? 31.804 90.713 26.701 1.00 23.81 178 VAL B N 1
ATOM 4895 C CA . VAL B 1 178 ? 32.651 89.531 26.913 1.00 25.10 178 VAL B CA 1
ATOM 4896 C C . VAL B 1 178 ? 33.863 90.051 27.689 1.00 24.36 178 VAL B C 1
ATOM 4897 O O . VAL B 1 178 ? 34.446 91.061 27.311 1.00 24.09 178 VAL B O 1
ATOM 4901 N N . VAL B 1 179 ? 34.248 89.355 28.750 1.00 24.54 179 VAL B N 1
ATOM 4902 C CA . VAL B 1 179 ? 35.343 89.818 29.598 1.00 25.28 179 VAL B CA 1
ATOM 4903 C C . VAL B 1 179 ? 36.377 88.757 29.891 1.00 24.78 179 VAL B C 1
ATOM 4904 O O . VAL B 1 179 ? 36.037 87.596 30.151 1.00 23.51 179 VAL B O 1
ATOM 4908 N N . ASP B 1 180 ? 37.646 89.161 29.856 1.00 22.84 180 ASP B N 1
ATOM 4909 C CA . ASP B 1 180 ? 38.751 88.262 30.157 1.00 23.39 180 ASP B CA 1
ATOM 4910 C C . ASP B 1 180 ? 39.481 88.900 31.334 1.00 22.54 180 ASP B C 1
ATOM 4911 O O . ASP B 1 180 ? 40.035 89.988 31.198 1.00 23.31 180 ASP B O 1
ATOM 4916 N N . THR B 1 181 ? 39.492 88.232 32.479 1.00 20.53 181 THR B N 1
ATOM 4917 C CA . THR B 1 181 ? 40.148 88.787 33.658 1.00 20.28 181 THR B CA 1
ATOM 4918 C C . THR B 1 181 ? 41.508 88.156 33.926 1.00 19.95 181 THR B C 1
ATOM 4919 O O . THR B 1 181 ? 42.094 88.312 34.998 1.00 21.40 181 THR B O 1
ATOM 4923 N N . SER B 1 182 ? 41.987 87.425 32.932 1.00 20.34 182 SER B N 1
ATOM 4924 C CA . SER B 1 182 ? 43.302 86.807 32.969 1.00 21.72 182 SER B CA 1
ATOM 4925 C C . SER B 1 182 ? 43.653 86.067 34.270 1.00 19.77 182 SER B C 1
ATOM 4926 O O . SER B 1 182 ? 44.773 86.199 34.768 1.00 17.96 182 SER B O 1
ATOM 4929 N N . ASN B 1 183 ? 42.705 85.278 34.791 1.00 17.01 183 ASN B N 1
ATOM 4930 C CA . ASN B 1 183 ? 42.889 84.503 36.029 1.00 17.93 183 ASN B CA 1
ATOM 4931 C C . ASN B 1 183 ? 43.296 85.385 37.230 1.00 17.55 183 ASN B C 1
ATOM 4932 O O . ASN B 1 183 ? 43.776 84.874 38.250 1.00 14.89 183 ASN B O 1
ATOM 4937 N N . GLY B 1 184 ? 43.106 86.700 37.105 1.00 17.57 184 GLY B N 1
ATOM 4938 C CA . GLY B 1 184 ? 43.515 87.618 38.174 1.00 15.80 184 GLY B CA 1
ATOM 4939 C C . GLY B 1 184 ? 42.471 88.058 39.175 1.00 17.01 184 GLY B C 1
ATOM 4940 O O . GLY B 1 184 ? 41.348 87.524 39.231 1.00 18.42 184 GLY B O 1
ATOM 4941 N N . ALA B 1 185 ? 42.852 89.046 39.977 1.00 13.92 185 ALA B N 1
ATOM 4942 C CA . ALA B 1 185 ? 41.990 89.590 40.997 1.00 15.26 185 ALA B CA 1
ATOM 4943 C C . ALA B 1 185 ? 40.693 90.119 40.430 1.00 14.87 185 ALA B C 1
ATOM 4944 O O . ALA B 1 185 ? 39.691 90.098 41.114 1.00 14.12 185 ALA B O 1
ATOM 4946 N N . GLY B 1 186 ? 40.714 90.612 39.184 1.00 17.00 186 GLY B N 1
ATOM 4947 C CA . GLY B 1 186 ? 39.490 91.121 38.561 1.00 17.06 186 GLY B CA 1
ATOM 4948 C C . GLY B 1 186 ? 38.453 90.016 38.346 1.00 17.61 186 GLY B C 1
ATOM 4949 O O . GLY B 1 186 ? 37.285 90.306 38.055 1.00 16.14 186 GLY B O 1
ATOM 4950 N N . SER B 1 187 ? 38.872 88.754 38.469 1.00 16.08 187 SER B N 1
ATOM 4951 C CA . SER B 1 187 ? 37.939 87.626 38.314 1.00 18.00 187 SER B CA 1
ATOM 4952 C C . SER B 1 187 ? 36.865 87.635 39.411 1.00 18.60 187 SER B C 1
ATOM 4953 O O . SER B 1 187 ? 35.769 87.102 39.230 1.00 19.16 187 SER B O 1
ATOM 4956 N N . LEU B 1 188 ? 37.191 88.236 40.549 1.00 17.09 188 LEU B N 1
ATOM 4957 C CA . LEU B 1 188 ? 36.263 88.291 41.676 1.00 18.83 188 LEU B CA 1
ATOM 4958 C C . LEU B 1 188 ? 35.280 89.438 41.627 1.00 17.85 188 LEU B C 1
ATOM 4959 O O . LEU B 1 188 ? 34.312 89.468 42.387 1.00 18.21 188 LEU B O 1
ATOM 4964 N N . THR B 1 189 ? 35.514 90.366 40.708 1.00 16.89 189 THR B N 1
ATOM 4965 C CA . THR B 1 189 ? 34.714 91.582 40.653 1.00 15.75 189 THR B CA 1
ATOM 4966 C C . THR B 1 189 ? 34.031 91.968 39.355 1.00 15.33 189 THR B C 1
ATOM 4967 O O . THR B 1 189 ? 32.820 92.164 39.323 1.00 16.81 189 THR B O 1
ATOM 4971 N N . LEU B 1 190 ? 34.815 92.105 38.289 1.00 16.31 190 LEU B N 1
ATOM 4972 C CA . LEU B 1 190 ? 34.275 92.597 37.027 1.00 16.72 190 LEU B CA 1
ATOM 4973 C C . LEU B 1 190 ? 33.084 91.835 36.450 1.00 16.37 190 LEU B C 1
ATOM 4974 O O . LEU B 1 190 ? 32.120 92.441 36.035 1.00 18.17 190 LEU B O 1
ATOM 4979 N N . PRO B 1 191 ? 33.141 90.502 36.442 1.00 16.33 191 PRO B N 1
ATOM 4980 C CA . PRO B 1 191 ? 32.004 89.753 35.883 1.00 18.23 191 PRO B CA 1
ATOM 4981 C C . PRO B 1 191 ? 30.704 90.033 36.608 1.00 17.03 191 PRO B C 1
ATOM 4982 O O . PRO B 1 191 ? 29.643 90.126 35.991 1.00 18.07 191 PRO B O 1
ATOM 4986 N N . TYR B 1 192 ? 30.798 90.153 37.927 1.00 16.39 192 TYR B N 1
ATOM 4987 C CA . TYR B 1 192 ? 29.651 90.412 38.787 1.00 16.72 192 TYR B CA 1
ATOM 4988 C C . TYR B 1 192 ? 29.160 91.853 38.634 1.00 17.61 192 TYR B C 1
ATOM 4989 O O . TYR B 1 192 ? 27.946 92.102 38.541 1.00 17.31 192 TYR B O 1
ATOM 4998 N N . LEU B 1 193 ? 30.102 92.796 38.638 1.00 15.69 193 LEU B N 1
ATOM 4999 C CA . LEU B 1 193 ? 29.746 94.203 38.418 1.00 17.43 193 LEU B CA 1
ATOM 5000 C C . LEU B 1 193 ? 28.932 94.310 37.103 1.00 17.24 193 LEU B C 1
ATOM 5001 O O . LEU B 1 193 ? 27.860 94.892 37.083 1.00 18.62 193 LEU B O 1
ATOM 5006 N N . LEU B 1 194 ? 29.455 93.746 36.016 1.00 18.53 194 LEU B N 1
ATOM 5007 C CA . LEU B 1 194 ? 28.769 93.831 34.720 1.00 21.10 194 LEU B CA 1
ATOM 5008 C C . LEU B 1 194 ? 27.377 93.218 34.730 1.00 22.04 194 LEU B C 1
ATOM 5009 O O . LEU B 1 194 ? 26.439 93.778 34.162 1.00 18.57 194 LEU B O 1
ATOM 5014 N N . ARG B 1 195 ? 27.238 92.070 35.383 1.00 21.79 195 ARG B N 1
ATOM 5015 C CA . ARG B 1 195 ? 25.931 91.433 35.449 1.00 24.17 195 ARG B CA 1
ATOM 5016 C C . ARG B 1 195 ? 24.988 92.315 36.258 1.00 23.89 195 ARG B C 1
ATOM 5017 O O . ARG B 1 195 ? 23.834 92.494 35.883 1.00 22.65 195 ARG B O 1
ATOM 5025 N N . GLU B 1 196 ? 25.484 92.880 37.355 1.00 21.58 196 GLU B N 1
ATOM 5026 C CA . GLU B 1 196 ? 24.650 93.724 38.196 1.00 24.96 196 GLU B CA 1
ATOM 5027 C C . GLU B 1 196 ? 24.260 95.043 37.548 1.00 25.42 196 GLU B C 1
ATOM 5028 O O . GLU B 1 196 ? 23.228 95.624 37.894 1.00 26.47 196 GLU B O 1
ATOM 5034 N N . LEU B 1 197 ? 25.090 95.528 36.630 1.00 24.85 197 LEU B N 1
ATOM 5035 C CA . LEU B 1 197 ? 24.766 96.771 35.928 1.00 25.50 197 LEU B CA 1
ATOM 5036 C C . LEU B 1 197 ? 23.619 96.517 34.954 1.00 25.57 197 LEU B C 1
ATOM 5037 O O . LEU B 1 197 ? 22.923 97.457 34.549 1.00 28.09 197 LEU B O 1
ATOM 5042 N N . GLY B 1 198 ? 23.446 95.257 34.559 1.00 26.61 198 GLY B N 1
ATOM 5043 C CA . GLY B 1 198 ? 22.381 94.901 33.622 1.00 27.17 198 GLY B CA 1
ATOM 5044 C C . GLY B 1 198 ? 22.875 94.331 32.300 1.00 27.38 198 GLY B C 1
ATOM 5045 O O . GLY B 1 198 ? 22.114 94.248 31.337 1.00 27.20 198 GLY B O 1
ATOM 5046 N N . CYS B 1 199 ? 24.141 93.927 32.242 1.00 24.75 199 CYS B N 1
ATOM 5047 C CA . CYS B 1 199 ? 24.695 93.371 31.016 1.00 26.66 199 CYS B CA 1
ATOM 5048 C C . CYS B 1 199 ? 24.542 91.872 30.935 1.00 26.70 199 CYS B C 1
ATOM 5049 O O . CYS B 1 199 ? 24.341 91.208 31.951 1.00 26.99 199 CYS B O 1
ATOM 5052 N N . LYS B 1 200 ? 24.639 91.359 29.713 1.00 26.63 200 LYS B N 1
ATOM 5053 C CA . LYS B 1 200 ? 24.638 89.923 29.472 1.00 26.68 200 LYS B CA 1
ATOM 5054 C C . LYS B 1 200 ? 26.148 89.706 29.482 1.00 24.96 200 LYS B C 1
ATOM 5055 O O . LYS B 1 200 ? 26.880 90.388 28.746 1.00 23.18 200 LYS B O 1
ATOM 5061 N N . VAL B 1 201 ? 26.608 88.761 30.293 1.00 23.27 201 VAL B N 1
ATOM 5062 C CA . VAL B 1 201 ? 28.039 88.524 30.436 1.00 23.05 201 VAL B CA 1
ATOM 5063 C C . VAL B 1 201 ? 28.564 87.130 30.130 1.00 21.35 201 VAL B C 1
ATOM 5064 O O . VAL B 1 201 ? 28.015 86.131 30.567 1.00 22.75 201 VAL B O 1
ATOM 5068 N N . ILE B 1 202 ? 29.631 87.101 29.346 1.00 21.32 202 ILE B N 1
ATOM 5069 C CA . ILE B 1 202 ? 30.333 85.887 29.019 1.00 21.68 202 ILE B CA 1
ATOM 5070 C C . ILE B 1 202 ? 31.764 86.185 29.473 1.00 21.20 202 ILE B C 1
ATOM 5071 O O . ILE B 1 202 ? 32.260 87.300 29.274 1.00 22.52 202 ILE B O 1
ATOM 5076 N N . THR B 1 203 ? 32.411 85.213 30.100 1.00 20.37 203 THR B N 1
ATOM 5077 C CA . THR B 1 203 ? 33.768 85.407 30.610 1.00 20.81 203 THR B CA 1
ATOM 5078 C C . THR B 1 203 ? 34.768 84.417 30.037 1.00 20.65 203 THR B C 1
ATOM 5079 O O . THR B 1 203 ? 34.415 83.298 29.657 1.00 19.99 203 THR B O 1
ATOM 5083 N N . VAL B 1 204 ? 36.021 84.854 29.976 1.00 21.20 204 VAL B N 1
ATOM 5084 C CA . VAL B 1 204 ? 37.121 84.033 29.492 1.00 20.95 204 VAL B CA 1
ATOM 5085 C C . VAL B 1 204 ? 38.197 84.131 30.582 1.00 21.79 204 VAL B C 1
ATOM 5086 O O . VAL B 1 204 ? 38.564 85.235 31.010 1.00 21.02 204 VAL B O 1
ATOM 5090 N N . ASN B 1 205 ? 38.664 82.983 31.054 1.00 21.09 205 ASN B N 1
ATOM 5091 C CA . ASN B 1 205 ? 39.676 82.923 32.097 1.00 21.43 205 ASN B CA 1
ATOM 5092 C C . ASN B 1 205 ? 39.286 83.680 33.375 1.00 22.55 205 ASN B C 1
ATOM 5093 O O . ASN B 1 205 ? 40.115 84.406 33.949 1.00 20.68 205 ASN B O 1
ATOM 5098 N N . ALA B 1 206 ? 38.042 83.508 33.832 1.00 18.61 206 ALA B N 1
ATOM 5099 C CA . ALA B 1 206 ? 37.604 84.195 35.041 1.00 20.10 206 ALA B CA 1
ATOM 5100 C C . ALA B 1 206 ? 37.728 83.384 36.307 1.00 18.71 206 ALA B C 1
ATOM 5101 O O . ALA B 1 206 ? 37.138 83.767 37.312 1.00 20.66 206 ALA B O 1
ATOM 5103 N N . GLN B 1 207 ? 38.435 82.254 36.265 1.00 18.52 207 GLN B N 1
ATOM 5104 C CA . GLN B 1 207 ? 38.660 81.486 37.492 1.00 17.42 207 GLN B CA 1
ATOM 5105 C C . GLN B 1 207 ? 39.979 82.065 38.059 1.00 17.42 207 GLN B C 1
ATOM 5106 O O . GLN B 1 207 ? 40.983 82.143 37.348 1.00 17.98 207 GLN B O 1
ATOM 5112 N N . PRO B 1 208 ? 39.974 82.532 39.324 1.00 18.44 208 PRO B N 1
ATOM 5113 C CA . PRO B 1 208 ? 41.184 83.108 39.945 1.00 17.11 208 PRO B CA 1
ATOM 5114 C C . PRO B 1 208 ? 42.224 82.003 40.028 1.00 17.50 208 PRO B C 1
ATOM 5115 O O . PRO B 1 208 ? 41.928 80.934 40.543 1.00 15.75 208 PRO B O 1
ATOM 5119 N N . ASP B 1 209 ? 43.427 82.241 39.514 1.00 16.68 209 ASP B N 1
ATOM 5120 C CA . ASP B 1 209 ? 44.465 81.218 39.549 1.00 17.88 209 ASP B CA 1
ATOM 5121 C C . ASP B 1 209 ? 45.841 81.864 39.382 1.00 17.73 209 ASP B C 1
ATOM 5122 O O . ASP B 1 209 ? 46.190 82.303 38.287 1.00 16.33 209 ASP B O 1
ATOM 5127 N N . GLY B 1 210 ? 46.608 81.900 40.468 1.00 18.03 210 GLY B N 1
ATOM 5128 C CA . GLY B 1 210 ? 47.933 82.506 40.469 1.00 19.02 210 GLY B CA 1
ATOM 5129 C C . GLY B 1 210 ? 48.956 81.869 39.555 1.00 20.35 210 GLY B C 1
ATOM 5130 O O . GLY B 1 210 ? 50.081 82.379 39.414 1.00 20.10 210 GLY B O 1
ATOM 5131 N N . TYR B 1 211 ? 48.603 80.730 38.970 1.00 20.25 211 TYR B N 1
ATOM 5132 C CA . TYR B 1 211 ? 49.501 80.076 38.027 1.00 21.29 211 TYR B CA 1
ATOM 5133 C C . TYR B 1 211 ? 49.319 80.747 36.665 1.00 19.93 211 TYR B C 1
ATOM 5134 O O . TYR B 1 211 ? 50.100 80.516 35.764 1.00 20.05 211 TYR B O 1
ATOM 5143 N N . PHE B 1 212 ? 48.290 81.582 36.535 1.00 20.16 212 PHE B N 1
ATOM 5144 C CA . PHE B 1 212 ? 47.980 82.279 35.269 1.00 21.96 212 PHE B CA 1
ATOM 5145 C C . PHE B 1 212 ? 48.046 81.314 34.074 1.00 22.62 212 PHE B C 1
ATOM 5146 O O . PHE B 1 212 ? 48.801 81.538 33.131 1.00 19.50 212 PHE B O 1
ATOM 5154 N N . PRO B 1 213 ? 47.217 80.255 34.096 1.00 23.26 213 PRO B N 1
ATOM 5155 C CA . PRO B 1 213 ? 47.173 79.244 33.033 1.00 25.27 213 PRO B CA 1
ATOM 5156 C C . PRO B 1 213 ? 46.957 79.813 31.640 1.00 26.35 213 PRO B C 1
ATOM 5157 O O . PRO B 1 213 ? 47.575 79.332 30.688 1.00 28.45 213 PRO B O 1
ATOM 5161 N N . ALA B 1 214 ? 46.094 80.819 31.504 1.00 25.77 214 ALA B N 1
ATOM 5162 C CA . ALA B 1 214 ? 45.824 81.371 30.169 1.00 28.53 214 ALA B CA 1
ATOM 5163 C C . ALA B 1 214 ? 47.049 81.984 29.530 1.00 30.68 214 ALA B C 1
ATOM 5164 O O . ALA B 1 214 ? 47.350 81.712 28.383 1.00 30.40 214 ALA B O 1
ATOM 5166 N N . ARG B 1 215 ? 47.760 82.804 30.294 1.00 31.11 215 ARG B N 1
ATOM 5167 C CA . ARG B 1 215 ? 48.983 83.473 29.823 1.00 32.41 215 ARG B CA 1
ATOM 5168 C C . ARG B 1 215 ? 49.434 84.474 30.879 1.00 31.21 215 ARG B C 1
ATOM 5169 O O . ARG B 1 215 ? 48.719 84.707 31.858 1.00 29.74 215 ARG B O 1
ATOM 5177 N N . ASN B 1 216 ? 50.636 85.029 30.715 1.00 30.34 216 ASN B N 1
ATOM 5178 C CA . ASN B 1 216 ? 51.098 86.043 31.650 1.00 30.04 216 ASN B CA 1
ATOM 5179 C C . ASN B 1 216 ? 49.989 87.039 31.598 1.00 29.14 216 ASN B C 1
ATOM 5180 O O . ASN B 1 216 ? 49.485 87.344 30.515 1.00 29.18 216 ASN B O 1
ATOM 5185 N N . PRO B 1 217 ? 49.548 87.555 32.745 1.00 28.97 217 PRO B N 1
ATOM 5186 C CA . PRO B 1 217 ? 48.445 88.504 32.855 1.00 28.67 217 PRO B CA 1
ATOM 5187 C C . PRO B 1 217 ? 48.650 89.954 32.391 1.00 28.87 217 PRO B C 1
ATOM 5188 O O . PRO B 1 217 ? 48.395 90.887 33.152 1.00 27.77 217 PRO B O 1
ATOM 5192 N N . GLU B 1 218 ? 49.068 90.116 31.143 1.00 29.16 218 GLU B N 1
ATOM 5193 C CA . GLU B 1 218 ? 49.294 91.431 30.542 1.00 32.04 218 GLU B CA 1
ATOM 5194 C C . GLU B 1 218 ? 48.382 91.531 29.312 1.00 32.00 218 GLU B C 1
ATOM 5195 O O . GLU B 1 218 ? 48.565 90.807 28.342 1.00 32.10 218 GLU B O 1
ATOM 5201 N N . PRO B 1 219 ? 47.388 92.431 29.345 1.00 32.33 219 PRO B N 1
ATOM 5202 C CA . PRO B 1 219 ? 46.442 92.606 28.234 1.00 33.06 219 PRO B CA 1
ATOM 5203 C C . PRO B 1 219 ? 46.934 93.393 27.014 1.00 33.79 219 PRO B C 1
ATOM 5204 O O . PRO B 1 219 ? 46.237 94.291 26.555 1.00 32.72 219 PRO B O 1
ATOM 5208 N N . ASN B 1 220 ? 48.118 93.086 26.492 1.00 34.85 220 ASN B N 1
ATOM 5209 C CA . ASN B 1 220 ? 48.571 93.805 25.298 1.00 37.03 220 ASN B CA 1
ATOM 5210 C C . ASN B 1 220 ? 47.897 93.165 24.073 1.00 37.60 220 ASN B C 1
ATOM 5211 O O . ASN B 1 220 ? 47.375 92.046 24.157 1.00 36.93 220 ASN B O 1
ATOM 5216 N N . GLU B 1 221 ? 47.894 93.867 22.949 1.00 37.91 221 GLU B N 1
ATOM 5217 C CA . GLU B 1 221 ? 47.253 93.348 21.747 1.00 40.46 221 GLU B CA 1
ATOM 5218 C C . GLU B 1 221 ? 47.750 91.962 21.318 1.00 41.14 221 GLU B C 1
ATOM 5219 O O . GLU B 1 221 ? 46.961 91.121 20.892 1.00 41.02 221 GLU B O 1
ATOM 5225 N N . GLU B 1 222 ? 49.048 91.716 21.429 1.00 42.77 222 GLU B N 1
ATOM 5226 C CA . GLU B 1 222 ? 49.597 90.409 21.074 1.00 45.77 222 GLU B CA 1
ATOM 5227 C C . GLU B 1 222 ? 48.919 89.268 21.861 1.00 45.60 222 GLU B C 1
ATOM 5228 O O . GLU B 1 222 ? 48.474 88.271 21.276 1.00 45.87 222 GLU B O 1
ATOM 5234 N N . ASN B 1 223 ? 48.857 89.418 23.186 1.00 44.64 223 ASN B N 1
ATOM 5235 C CA . ASN B 1 223 ? 48.249 88.404 24.063 1.00 44.04 223 ASN B CA 1
ATOM 5236 C C . ASN B 1 223 ? 46.749 88.245 23.899 1.00 43.16 223 ASN B C 1
ATOM 5237 O O . ASN B 1 223 ? 46.198 87.202 24.242 1.00 43.68 223 ASN B O 1
ATOM 5242 N N . LEU B 1 224 ? 46.082 89.272 23.387 1.00 41.15 224 LEU B N 1
ATOM 5243 C CA . LEU B 1 224 ? 44.639 89.193 23.222 1.00 39.83 224 LEU B CA 1
ATOM 5244 C C . LEU B 1 224 ? 44.196 88.778 21.820 1.00 40.08 224 LEU B C 1
ATOM 5245 O O . LEU B 1 224 ? 43.030 88.936 21.465 1.00 38.94 224 LEU B O 1
ATOM 5250 N N . LYS B 1 225 ? 45.118 88.233 21.029 1.00 40.24 225 LYS B N 1
ATOM 5251 C CA . LYS B 1 225 ? 44.785 87.824 19.667 1.00 41.55 225 LYS B CA 1
ATOM 5252 C C . LYS B 1 225 ? 43.562 86.908 19.636 1.00 40.28 225 LYS B C 1
ATOM 5253 O O . LYS B 1 225 ? 42.617 87.149 18.882 1.00 38.79 225 LYS B O 1
ATOM 5259 N N . GLU B 1 226 ? 43.583 85.866 20.461 1.00 39.52 226 GLU B N 1
ATOM 5260 C CA . GLU B 1 226 ? 42.469 84.923 20.531 1.00 40.24 226 GLU B CA 1
ATOM 5261 C C . GLU B 1 226 ? 41.211 85.576 21.115 1.00 38.56 226 GLU B C 1
ATOM 5262 O O . GLU B 1 226 ? 40.097 85.347 20.638 1.00 38.34 226 GLU B O 1
ATOM 5268 N N . PHE B 1 227 ? 41.388 86.393 22.149 1.00 35.08 227 PHE B N 1
ATOM 5269 C CA . PHE B 1 227 ? 40.256 87.054 22.777 1.00 32.26 227 PHE B CA 1
ATOM 5270 C C . PHE B 1 227 ? 39.498 87.928 21.779 1.00 31.56 227 PHE B C 1
ATOM 5271 O O . PHE B 1 227 ? 38.257 87.961 21.765 1.00 28.46 227 PHE B O 1
ATOM 5279 N N . MET B 1 228 ? 40.247 88.647 20.955 1.00 30.60 228 MET B N 1
ATOM 5280 C CA . MET B 1 228 ? 39.640 89.514 19.960 1.00 35.07 228 MET B CA 1
ATOM 5281 C C . MET B 1 228 ? 38.772 88.696 19.004 1.00 35.96 228 MET B C 1
ATOM 5282 O O . MET B 1 228 ? 37.663 89.110 18.647 1.00 36.03 228 MET B O 1
ATOM 5287 N N . GLU B 1 229 ? 39.262 87.525 18.611 1.00 37.50 229 GLU B N 1
ATOM 5288 C CA . GLU B 1 229 ? 38.501 86.658 17.717 1.00 40.28 229 GLU B CA 1
ATOM 5289 C C . GLU B 1 229 ? 37.207 86.218 18.403 1.00 39.26 229 GLU B C 1
ATOM 5290 O O . GLU B 1 229 ? 36.137 86.214 17.791 1.00 38.59 229 GLU B O 1
ATOM 5296 N N . ILE B 1 230 ? 37.323 85.861 19.679 1.00 37.09 230 ILE B N 1
ATOM 5297 C CA . ILE B 1 230 ? 36.185 85.411 20.461 1.00 36.82 230 ILE B CA 1
ATOM 5298 C C . ILE B 1 230 ? 35.108 86.478 20.565 1.00 36.65 230 ILE B C 1
ATOM 5299 O O . ILE B 1 230 ? 33.921 86.173 20.485 1.00 35.74 230 ILE B O 1
ATOM 5304 N N . VAL B 1 231 ? 35.523 87.730 20.734 1.00 37.35 231 VAL B N 1
ATOM 5305 C CA . VAL B 1 231 ? 34.585 88.850 20.844 1.00 37.91 231 VAL B CA 1
ATOM 5306 C C . VAL B 1 231 ? 33.723 88.934 19.588 1.00 39.97 231 VAL B C 1
ATOM 5307 O O . VAL B 1 231 ? 32.503 89.156 19.654 1.00 39.08 231 VAL B O 1
ATOM 5311 N N . LYS B 1 232 ? 34.375 88.755 18.444 1.00 41.09 232 LYS B N 1
ATOM 5312 C CA . LYS B 1 232 ? 33.698 88.817 17.159 1.00 42.51 232 LYS B CA 1
ATOM 5313 C C . LYS B 1 232 ? 32.870 87.555 16.931 1.00 41.71 232 LYS B C 1
ATOM 5314 O O . LYS B 1 232 ? 31.742 87.636 16.467 1.00 42.59 232 LYS B O 1
ATOM 5320 N N . ALA B 1 233 ? 33.426 86.398 17.275 1.00 40.76 233 ALA B N 1
ATOM 5321 C CA . ALA B 1 233 ? 32.711 85.139 17.106 1.00 40.24 233 ALA B CA 1
ATOM 5322 C C . ALA B 1 233 ? 31.390 85.134 17.895 1.00 39.69 233 ALA B C 1
ATOM 5323 O O . ALA B 1 233 ? 30.343 84.760 17.365 1.00 39.27 233 ALA B O 1
ATOM 5325 N N . LEU B 1 234 ? 31.437 85.565 19.152 1.00 37.84 234 LEU B N 1
ATOM 5326 C CA . LEU B 1 234 ? 30.244 85.602 19.997 1.00 35.80 234 LEU B CA 1
ATOM 5327 C C . LEU B 1 234 ? 29.252 86.682 19.578 1.00 34.51 234 LEU B C 1
ATOM 5328 O O . LEU B 1 234 ? 28.088 86.676 19.993 1.00 33.60 234 LEU B O 1
ATOM 5333 N N . GLY B 1 235 ? 29.709 87.623 18.760 1.00 33.34 235 GLY B N 1
ATOM 5334 C CA . GLY B 1 235 ? 28.823 88.702 18.351 1.00 31.50 235 GLY B CA 1
ATOM 5335 C C . GLY B 1 235 ? 28.509 89.632 19.515 1.00 30.67 235 GLY B C 1
ATOM 5336 O O . GLY B 1 235 ? 27.402 90.165 19.640 1.00 29.17 235 GLY B O 1
ATOM 5337 N N . ALA B 1 236 ? 29.490 89.847 20.387 1.00 29.93 236 ALA B N 1
ATOM 5338 C CA . ALA B 1 236 ? 29.270 90.730 21.535 1.00 29.33 236 ALA B CA 1
ATOM 5339 C C . ALA B 1 236 ? 29.326 92.200 21.121 1.00 28.80 236 ALA B C 1
ATOM 5340 O O . ALA B 1 236 ? 29.918 92.526 20.100 1.00 28.71 236 ALA B O 1
ATOM 5342 N N . ASP B 1 237 ? 28.701 93.078 21.910 1.00 29.07 237 ASP B N 1
ATOM 5343 C CA . ASP B 1 237 ? 28.727 94.518 21.646 1.00 28.29 237 ASP B CA 1
ATOM 5344 C C . ASP B 1 237 ? 30.151 95.057 21.809 1.00 28.53 237 ASP B C 1
ATOM 5345 O O . ASP B 1 237 ? 30.509 96.070 21.213 1.00 28.95 237 ASP B O 1
ATOM 5350 N N . PHE B 1 238 ? 30.939 94.393 22.652 1.00 28.34 238 PHE B N 1
ATOM 5351 C CA . PHE B 1 238 ? 32.351 94.721 22.864 1.00 27.88 238 PHE B CA 1
ATOM 5352 C C . PHE B 1 238 ? 32.993 93.823 23.919 1.00 28.25 238 PHE B C 1
ATOM 5353 O O . PHE B 1 238 ? 32.301 93.094 24.630 1.00 28.44 238 PHE B O 1
ATOM 5361 N N . GLY B 1 239 ? 34.319 93.833 23.974 1.00 27.46 239 GLY B N 1
ATOM 5362 C CA . GLY B 1 239 ? 35.018 92.996 24.928 1.00 27.54 239 GLY B CA 1
ATOM 5363 C C . GLY B 1 239 ? 35.903 93.837 25.822 1.00 26.47 239 GLY B C 1
ATOM 5364 O O . GLY B 1 239 ? 36.281 94.961 25.469 1.00 24.71 239 GLY B O 1
ATOM 5365 N N . VAL B 1 240 ? 36.218 93.302 26.989 1.00 25.85 240 VAL B N 1
ATOM 5366 C CA . VAL B 1 240 ? 37.081 94.005 27.934 1.00 24.87 240 VAL B CA 1
ATOM 5367 C C . VAL B 1 240 ? 38.045 92.998 28.515 1.00 24.55 240 VAL B C 1
ATOM 5368 O O . VAL B 1 240 ? 37.639 91.882 28.836 1.00 22.08 240 VAL B O 1
ATOM 5372 N N . ALA B 1 241 ? 39.321 93.375 28.631 1.00 23.28 241 ALA B N 1
ATOM 5373 C CA . ALA B 1 241 ? 40.327 92.491 29.242 1.00 23.20 241 ALA B CA 1
ATOM 5374 C C . ALA B 1 241 ? 41.037 93.274 30.350 1.00 23.20 241 ALA B C 1
ATOM 5375 O O . ALA B 1 241 ? 41.304 94.465 30.168 1.00 22.31 241 ALA B O 1
ATOM 5377 N N . GLN B 1 242 ? 41.348 92.617 31.480 1.00 20.76 242 GLN B N 1
ATOM 5378 C CA . GLN B 1 242 ? 42.056 93.282 32.576 1.00 18.83 242 GLN B CA 1
ATOM 5379 C C . GLN B 1 242 ? 43.402 92.631 32.802 1.00 20.01 242 GLN B C 1
ATOM 5380 O O . GLN B 1 242 ? 43.624 91.500 32.350 1.00 19.01 242 GLN B O 1
ATOM 5386 N N . ASP B 1 243 ? 44.317 93.330 33.480 1.00 19.09 243 ASP B N 1
ATOM 5387 C CA . ASP B 1 243 ? 45.613 92.708 33.792 1.00 20.46 243 ASP B CA 1
ATOM 5388 C C . ASP B 1 243 ? 45.453 91.959 35.127 1.00 19.99 243 ASP B C 1
ATOM 5389 O O . ASP B 1 243 ? 44.372 91.964 35.712 1.00 18.23 243 ASP B O 1
ATOM 5394 N N . GLY B 1 244 ? 46.543 91.347 35.587 1.00 19.42 244 GLY B N 1
ATOM 5395 C CA . GLY B 1 244 ? 46.545 90.559 36.822 1.00 19.19 244 GLY B CA 1
ATOM 5396 C C . GLY B 1 244 ? 45.955 91.146 38.091 1.00 21.41 244 GLY B C 1
ATOM 5397 O O . GLY B 1 244 ? 45.207 90.449 38.794 1.00 22.11 244 GLY B O 1
ATOM 5398 N N . ASP B 1 245 ? 46.282 92.398 38.416 1.00 17.84 245 ASP B N 1
ATOM 5399 C CA . ASP B 1 245 ? 45.736 92.977 39.624 1.00 18.48 245 ASP B CA 1
ATOM 5400 C C . ASP B 1 245 ? 44.542 93.883 39.340 1.00 17.33 245 ASP B C 1
ATOM 5401 O O . ASP B 1 245 ? 44.044 94.564 40.215 1.00 16.81 245 ASP B O 1
ATOM 5406 N N . ALA B 1 246 ? 44.094 93.869 38.094 1.00 17.19 246 ALA B N 1
ATOM 5407 C CA . ALA B 1 246 ? 42.895 94.580 37.690 1.00 18.04 246 ALA B CA 1
ATOM 5408 C C . ALA B 1 246 ? 42.779 96.096 37.884 1.00 18.73 246 ALA B C 1
ATOM 5409 O O . ALA B 1 246 ? 41.710 96.609 38.216 1.00 17.32 246 ALA B O 1
ATOM 5411 N N . ASP B 1 247 ? 43.887 96.811 37.694 1.00 19.27 247 ASP B N 1
ATOM 5412 C CA . ASP B 1 247 ? 43.830 98.259 37.738 1.00 19.30 247 ASP B CA 1
ATOM 5413 C C . ASP B 1 247 ? 43.607 98.682 36.268 1.00 20.34 247 ASP B C 1
ATOM 5414 O O . ASP B 1 247 ? 43.012 99.712 36.003 1.00 19.29 247 ASP B O 1
ATOM 5419 N N . ARG B 1 248 ? 44.047 97.855 35.325 1.00 20.78 248 ARG B N 1
ATOM 5420 C CA . ARG B 1 248 ? 43.888 98.162 33.901 1.00 23.66 248 ARG B CA 1
ATOM 5421 C C . ARG B 1 248 ? 42.664 97.527 33.241 1.00 25.17 248 ARG B C 1
ATOM 5422 O O . ARG B 1 248 ? 42.186 96.478 33.678 1.00 25.30 248 ARG B O 1
ATOM 5430 N N . ALA B 1 249 ? 42.159 98.178 32.192 1.00 24.34 249 ALA B N 1
ATOM 5431 C CA . ALA B 1 249 ? 41.026 97.664 31.413 1.00 24.70 249 ALA B CA 1
ATOM 5432 C C . ALA B 1 249 ? 41.313 98.023 29.966 1.00 24.68 249 ALA B C 1
ATOM 5433 O O . ALA B 1 249 ? 41.561 99.188 29.655 1.00 24.16 249 ALA B O 1
ATOM 5435 N N . VAL B 1 250 ? 41.276 97.016 29.095 1.00 25.05 250 VAL B N 1
ATOM 5436 C CA . VAL B 1 250 ? 41.527 97.192 27.668 1.00 26.29 250 VAL B CA 1
ATOM 5437 C C . VAL B 1 250 ? 40.245 96.835 26.911 1.00 27.11 250 VAL B C 1
ATOM 5438 O O . VAL B 1 250 ? 39.626 95.797 27.181 1.00 27.41 250 VAL B O 1
ATOM 5442 N N . PHE B 1 251 ? 39.850 97.684 25.963 1.00 25.23 251 PHE B N 1
ATOM 5443 C CA . PHE B 1 251 ? 38.623 97.460 25.208 1.00 24.73 251 PHE B CA 1
ATOM 5444 C C . PHE B 1 251 ? 38.804 96.973 23.778 1.00 25.69 251 PHE B C 1
ATOM 5445 O O . PHE B 1 251 ? 39.727 97.388 23.080 1.00 24.00 251 PHE B O 1
ATOM 5453 N N . ILE B 1 252 ? 37.887 96.106 23.350 1.00 26.58 252 ILE B N 1
ATOM 5454 C CA . ILE B 1 252 ? 37.888 95.532 22.004 1.00 27.49 252 ILE B CA 1
ATOM 5455 C C . ILE B 1 252 ? 36.485 95.842 21.447 1.00 28.37 252 ILE B C 1
ATOM 5456 O O . ILE B 1 252 ? 35.495 95.615 22.144 1.00 28.73 252 ILE B O 1
ATOM 5461 N N . ASP B 1 253 ? 36.377 96.373 20.228 1.00 27.87 253 ASP B N 1
ATOM 5462 C CA . ASP B 1 253 ? 35.043 96.677 19.690 1.00 28.50 253 ASP B CA 1
ATOM 5463 C C . ASP B 1 253 ? 34.366 95.450 19.087 1.00 27.15 253 ASP B C 1
ATOM 5464 O O . ASP B 1 253 ? 34.957 94.396 19.037 1.00 25.80 253 ASP B O 1
ATOM 5469 N N . GLU B 1 254 ? 33.124 95.599 18.635 1.00 30.20 254 GLU B N 1
ATOM 5470 C CA . GLU B 1 254 ? 32.388 94.464 18.071 1.00 33.01 254 GLU B CA 1
ATOM 5471 C C . GLU B 1 254 ? 33.043 93.793 16.871 1.00 34.54 254 GLU B C 1
ATOM 5472 O O . GLU B 1 254 ? 32.661 92.679 16.503 1.00 34.51 254 GLU B O 1
ATOM 5478 N N . ASN B 1 255 ? 34.020 94.456 16.256 1.00 33.94 255 ASN B N 1
ATOM 5479 C CA . ASN B 1 255 ? 34.682 93.870 15.099 1.00 35.20 255 ASN B CA 1
ATOM 5480 C C . ASN B 1 255 ? 35.974 93.172 15.476 1.00 35.49 255 ASN B C 1
ATOM 5481 O O . ASN B 1 255 ? 36.730 92.732 14.605 1.00 35.46 255 ASN B O 1
ATOM 5486 N N . GLY B 1 256 ? 36.226 93.061 16.781 1.00 35.85 256 GLY B N 1
ATOM 5487 C CA . GLY B 1 256 ? 37.441 92.411 17.246 1.00 34.95 256 GLY B CA 1
ATOM 5488 C C . GLY B 1 256 ? 38.646 93.332 17.137 1.00 33.92 256 GLY B C 1
ATOM 5489 O O . GLY B 1 256 ? 39.790 92.887 17.132 1.00 35.16 256 GLY B O 1
ATOM 5490 N N . ARG B 1 257 ? 38.391 94.626 17.039 1.00 34.99 257 ARG B N 1
ATOM 5491 C CA . ARG B 1 257 ? 39.479 95.592 16.943 1.00 35.45 257 ARG B CA 1
ATOM 5492 C C . ARG B 1 257 ? 39.969 96.078 18.314 1.00 35.17 257 ARG B C 1
ATOM 5493 O O . ARG B 1 257 ? 39.178 96.452 19.175 1.00 33.97 257 ARG B O 1
ATOM 5501 N N . PHE B 1 258 ? 41.285 96.078 18.496 1.00 35.06 258 PHE B N 1
ATOM 5502 C CA . PHE B 1 258 ? 41.902 96.538 19.730 1.00 35.26 258 PHE B CA 1
ATOM 5503 C C . PHE B 1 258 ? 41.832 98.074 19.783 1.00 35.44 258 PHE B C 1
ATOM 5504 O O . PHE B 1 258 ? 42.383 98.746 18.921 1.00 33.51 258 PHE B O 1
ATOM 5512 N N . ILE B 1 259 ? 41.155 98.622 20.793 1.00 34.64 259 ILE B N 1
ATOM 5513 C CA . ILE B 1 259 ? 41.022 100.066 20.935 1.00 34.90 259 ILE B CA 1
ATOM 5514 C C . ILE B 1 259 ? 42.144 100.639 21.813 1.00 36.24 259 ILE B C 1
ATOM 5515 O O . ILE B 1 259 ? 42.469 100.105 22.872 1.00 34.59 259 ILE B O 1
ATOM 5520 N N . GLN B 1 260 ? 42.748 101.728 21.360 1.00 35.94 260 GLN B N 1
ATOM 5521 C CA . GLN B 1 260 ? 43.826 102.336 22.119 1.00 36.69 260 GLN B CA 1
ATOM 5522 C C . GLN B 1 260 ? 43.266 103.001 23.383 1.00 34.20 260 GLN B C 1
ATOM 5523 O O . GLN B 1 260 ? 42.214 103.645 23.341 1.00 33.35 260 GLN B O 1
ATOM 5529 N N . GLY B 1 261 ? 43.976 102.837 24.496 1.00 33.16 261 GLY B N 1
ATOM 5530 C CA . GLY B 1 261 ? 43.546 103.393 25.773 1.00 32.65 261 GLY B CA 1
ATOM 5531 C C . GLY B 1 261 ? 43.125 104.853 25.776 1.00 32.41 261 GLY B C 1
ATOM 5532 O O . GLY B 1 261 ? 42.131 105.220 26.401 1.00 30.24 261 GLY B O 1
ATOM 5533 N N . ASP B 1 262 ? 43.878 105.693 25.072 1.00 32.94 262 ASP B N 1
ATOM 5534 C CA . ASP B 1 262 ? 43.559 107.113 25.019 1.00 34.58 262 ASP B CA 1
ATOM 5535 C C . ASP B 1 262 ? 42.157 107.389 24.452 1.00 32.37 262 ASP B C 1
ATOM 5536 O O . ASP B 1 262 ? 41.515 108.358 24.847 1.00 32.26 262 ASP B O 1
ATOM 5541 N N . LYS B 1 263 ? 41.672 106.526 23.558 1.00 31.10 263 LYS B N 1
ATOM 5542 C CA . LYS B 1 263 ? 40.333 106.685 22.969 1.00 29.82 263 LYS B CA 1
ATOM 5543 C C . LYS B 1 263 ? 39.233 106.479 23.999 1.00 27.74 263 LYS B C 1
ATOM 5544 O O . LYS B 1 263 ? 38.261 107.237 24.051 1.00 26.97 263 LYS B O 1
ATOM 5550 N N . THR B 1 264 ? 39.347 105.434 24.809 1.00 26.15 264 THR B N 1
ATOM 5551 C CA . THR B 1 264 ? 38.319 105.221 25.812 1.00 25.24 264 THR B CA 1
ATOM 5552 C C . THR B 1 264 ? 38.479 106.306 26.887 1.00 24.24 264 THR B C 1
ATOM 5553 O O . THR B 1 264 ? 37.501 106.779 27.473 1.00 24.36 264 THR B O 1
ATOM 5557 N N . PHE B 1 265 ? 39.716 106.726 27.135 1.00 23.61 265 PHE B N 1
ATOM 5558 C CA . PHE B 1 265 ? 39.922 107.807 28.093 1.00 23.84 265 PHE B CA 1
ATOM 5559 C C . PHE B 1 265 ? 39.143 109.028 27.541 1.00 21.91 265 PHE B C 1
ATOM 5560 O O . PHE B 1 265 ? 38.375 109.680 28.255 1.00 22.52 265 PHE B O 1
ATOM 5568 N N . ALA B 1 266 ? 39.301 109.312 26.256 1.00 23.35 266 ALA B N 1
ATOM 5569 C CA . ALA B 1 266 ? 38.607 110.463 25.665 1.00 23.26 266 ALA B CA 1
ATOM 5570 C C . ALA B 1 266 ? 37.091 110.318 25.773 1.00 23.91 266 ALA B C 1
ATOM 5571 O O . ALA B 1 266 ? 36.370 111.265 26.098 1.00 22.45 266 ALA B O 1
ATOM 5573 N N . LEU B 1 267 ? 36.622 109.099 25.525 1.00 25.47 267 LEU B N 1
ATOM 5574 C CA . LEU B 1 267 ? 35.208 108.786 25.575 1.00 26.44 267 LEU B CA 1
ATOM 5575 C C . LEU B 1 267 ? 34.654 109.092 26.958 1.00 25.97 267 LEU B C 1
ATOM 5576 O O . LEU B 1 267 ? 33.601 109.730 27.102 1.00 26.15 267 LEU B O 1
ATOM 5581 N N . VAL B 1 268 ? 35.361 108.645 27.995 1.00 25.28 268 VAL B N 1
ATOM 5582 C CA . VAL B 1 268 ? 34.925 108.896 29.370 1.00 23.85 268 VAL B CA 1
ATOM 5583 C C . VAL B 1 268 ? 35.056 110.380 29.755 1.00 24.82 268 VAL B C 1
ATOM 5584 O O . VAL B 1 268 ? 34.174 110.945 30.408 1.00 24.80 268 VAL B O 1
ATOM 5588 N N . ALA B 1 269 ? 36.162 111.004 29.367 1.00 25.80 269 ALA B N 1
ATOM 5589 C CA . ALA B 1 269 ? 36.381 112.412 29.718 1.00 27.85 269 ALA B CA 1
ATOM 5590 C C . ALA B 1 269 ? 35.287 113.292 29.115 1.00 27.98 269 ALA B C 1
ATOM 5591 O O . ALA B 1 269 ? 34.821 114.259 29.730 1.00 26.94 269 ALA B O 1
ATOM 5593 N N . ASP B 1 270 ? 34.868 112.923 27.915 1.00 29.66 270 ASP B N 1
ATOM 5594 C CA . ASP B 1 270 ? 33.835 113.657 27.207 1.00 30.64 270 ASP B CA 1
ATOM 5595 C C . ASP B 1 270 ? 32.570 113.661 28.045 1.00 30.14 270 ASP B C 1
ATOM 5596 O O . ASP B 1 270 ? 31.985 114.717 28.310 1.00 29.42 270 ASP B O 1
ATOM 5601 N N . ALA B 1 271 ? 32.152 112.479 28.479 1.00 28.48 271 ALA B N 1
ATOM 5602 C CA . ALA B 1 271 ? 30.957 112.372 29.286 1.00 28.54 271 ALA B CA 1
ATOM 5603 C C . ALA B 1 271 ? 31.080 113.106 30.617 1.00 28.51 271 ALA B C 1
ATOM 5604 O O . ALA B 1 271 ? 30.181 113.851 30.998 1.00 30.32 271 ALA B O 1
ATOM 5606 N N . VAL B 1 272 ? 32.193 112.893 31.322 1.00 27.25 272 VAL B N 1
ATOM 5607 C CA . VAL B 1 272 ? 32.425 113.488 32.636 1.00 27.56 272 VAL B CA 1
ATOM 5608 C C . VAL B 1 272 ? 32.507 115.019 32.596 1.00 28.55 272 VAL B C 1
ATOM 5609 O O . VAL B 1 272 ? 31.910 115.704 33.426 1.00 27.83 272 VAL B O 1
ATOM 5613 N N . LEU B 1 273 ? 33.240 115.544 31.627 1.00 28.95 273 LEU B N 1
ATOM 5614 C CA . LEU B 1 273 ? 33.407 116.989 31.516 1.00 31.99 273 LEU B CA 1
ATOM 5615 C C . LEU B 1 273 ? 32.081 117.650 31.139 1.00 34.64 273 LEU B C 1
ATOM 5616 O O . LEU B 1 273 ? 31.775 118.750 31.600 1.00 35.10 273 LEU B O 1
ATOM 5621 N N . LYS B 1 274 ? 31.287 116.966 30.323 1.00 38.14 274 LYS B N 1
ATOM 5622 C CA . LYS B 1 274 ? 29.983 117.484 29.935 1.00 41.16 274 LYS B CA 1
ATOM 5623 C C . LYS B 1 274 ? 29.092 117.556 31.192 1.00 43.04 274 LYS B C 1
ATOM 5624 O O . LYS B 1 274 ? 28.410 118.555 31.434 1.00 41.01 274 LYS B O 1
ATOM 5630 N N . GLU B 1 275 ? 29.107 116.499 31.999 1.00 44.55 275 GLU B N 1
ATOM 5631 C CA . GLU B 1 275 ? 28.307 116.463 33.219 1.00 46.75 275 GLU B CA 1
ATOM 5632 C C . GLU B 1 275 ? 28.648 117.628 34.159 1.00 47.87 275 GLU B C 1
ATOM 5633 O O . GLU B 1 275 ? 27.758 118.271 34.719 1.00 47.84 275 GLU B O 1
ATOM 5639 N N . LYS B 1 276 ? 29.936 117.893 34.347 1.00 48.12 276 LYS B N 1
ATOM 5640 C CA . LYS B 1 276 ? 30.353 118.983 35.217 1.00 48.07 276 LYS B CA 1
ATOM 5641 C C . LYS B 1 276 ? 30.267 120.342 34.520 1.00 47.11 276 LYS B C 1
ATOM 5642 O O . LYS B 1 276 ? 30.268 121.384 35.170 1.00 47.20 276 LYS B O 1
ATOM 5648 N N . GLY B 1 277 ? 30.188 120.331 33.196 1.00 46.40 277 GLY B N 1
ATOM 5649 C CA . GLY B 1 277 ? 30.106 121.580 32.467 1.00 44.97 277 GLY B CA 1
ATOM 5650 C C . GLY B 1 277 ? 31.416 122.314 32.611 1.00 44.39 277 GLY B C 1
ATOM 5651 O O . GLY B 1 277 ? 31.449 123.507 32.904 1.00 43.25 277 GLY B O 1
ATOM 5652 N N . GLY B 1 278 ? 32.505 121.581 32.413 1.00 42.77 278 GLY B N 1
ATOM 5653 C CA . GLY B 1 278 ? 33.820 122.173 32.532 1.00 40.68 278 GLY B CA 1
ATOM 5654 C C . GLY B 1 278 ? 34.684 121.378 33.490 1.00 39.13 278 GLY B C 1
ATOM 5655 O O . GLY B 1 278 ? 34.541 120.158 33.616 1.00 39.54 278 GLY B O 1
ATOM 5656 N N . GLY B 1 279 ? 35.575 122.068 34.187 1.00 35.65 279 GLY B N 1
ATOM 5657 C CA . GLY B 1 279 ? 36.443 121.373 35.118 1.00 32.67 279 GLY B CA 1
ATOM 5658 C C . GLY B 1 279 ? 37.900 121.355 34.685 1.00 30.21 279 GLY B C 1
ATOM 5659 O O . GLY B 1 279 ? 38.371 122.228 33.951 1.00 27.72 279 GLY B O 1
ATOM 5660 N N . LEU B 1 280 ? 38.631 120.353 35.155 1.00 27.06 280 LEU B N 1
ATOM 5661 C CA . LEU B 1 280 ? 40.039 120.242 34.819 1.00 24.02 280 LEU B CA 1
ATOM 5662 C C . LEU B 1 280 ? 40.385 118.793 34.464 1.00 23.25 280 LEU B C 1
ATOM 5663 O O . LEU B 1 280 ? 40.077 117.876 35.224 1.00 20.79 280 LEU B O 1
ATOM 5668 N N . LEU B 1 281 ? 40.998 118.606 33.302 1.00 21.19 281 LEU B N 1
ATOM 5669 C CA . LEU B 1 281 ? 41.429 117.290 32.849 1.00 22.14 281 LEU B CA 1
ATOM 5670 C C . LEU B 1 281 ? 42.945 117.201 33.038 1.00 21.97 281 LEU B C 1
ATOM 5671 O O . LEU B 1 281 ? 43.689 118.044 32.539 1.00 19.56 281 LEU B O 1
ATOM 5676 N N . VAL B 1 282 ? 43.405 116.181 33.748 1.00 20.83 282 VAL B N 1
ATOM 5677 C CA . VAL B 1 282 ? 44.835 116.031 33.974 1.00 22.53 282 VAL B CA 1
ATOM 5678 C C . VAL B 1 282 ? 45.398 114.834 33.222 1.00 25.40 282 VAL B C 1
ATOM 5679 O O . VAL B 1 282 ? 44.881 113.701 33.319 1.00 24.84 282 VAL B O 1
ATOM 5683 N N . THR B 1 283 ? 46.453 115.075 32.453 1.00 23.55 283 THR B N 1
ATOM 5684 C CA . THR B 1 283 ? 47.074 114.004 31.714 1.00 25.49 283 THR B CA 1
ATOM 5685 C C . THR B 1 283 ? 48.560 114.308 31.536 1.00 25.84 283 THR B C 1
ATOM 5686 O O . THR B 1 283 ? 49.061 115.238 32.150 1.00 26.68 283 THR B O 1
ATOM 5690 N N . THR B 1 284 ? 49.268 113.517 30.740 1.00 26.80 284 THR B N 1
ATOM 5691 C CA . THR B 1 284 ? 50.705 113.732 30.561 1.00 29.07 284 THR B CA 1
ATOM 5692 C C . THR B 1 284 ? 51.010 114.380 29.234 1.00 30.53 284 THR B C 1
ATOM 5693 O O . THR B 1 284 ? 50.146 114.447 28.354 1.00 29.10 284 THR B O 1
ATOM 5697 N N . VAL B 1 285 ? 52.254 114.824 29.080 1.00 31.40 285 VAL B N 1
ATOM 5698 C CA . VAL B 1 285 ? 52.672 115.495 27.860 1.00 33.18 285 VAL B CA 1
ATOM 5699 C C . VAL B 1 285 ? 52.676 114.549 26.669 1.00 34.52 285 VAL B C 1
ATOM 5700 O O . VAL B 1 285 ? 52.655 114.990 25.518 1.00 34.67 285 VAL B O 1
ATOM 5704 N N . ALA B 1 286 ? 52.682 113.250 26.947 1.00 33.92 286 ALA B N 1
ATOM 5705 C CA . ALA B 1 286 ? 52.671 112.249 25.899 1.00 34.50 286 ALA B CA 1
ATOM 5706 C C . ALA B 1 286 ? 51.274 111.792 25.466 1.00 35.38 286 ALA B C 1
ATOM 5707 O O . ALA B 1 286 ? 51.143 110.896 24.631 1.00 35.49 286 ALA B O 1
ATOM 5709 N N . THR B 1 287 ? 50.231 112.386 26.033 1.00 34.10 287 THR B N 1
ATOM 5710 C CA . THR B 1 287 ? 48.872 112.012 25.658 1.00 34.18 287 THR B CA 1
ATOM 5711 C C . THR B 1 287 ? 48.397 112.759 24.411 1.00 34.40 287 THR B C 1
ATOM 5712 O O . THR B 1 287 ? 48.742 113.923 24.192 1.00 34.93 287 THR B O 1
ATOM 5716 N N . SER B 1 288 ? 47.601 112.077 23.596 1.00 34.80 288 SER B N 1
ATOM 5717 C CA . SER B 1 288 ? 47.069 112.635 22.353 1.00 33.99 288 SER B CA 1
ATOM 5718 C C . SER B 1 288 ? 46.338 113.975 22.491 1.00 33.99 288 SER B C 1
ATOM 5719 O O . SER B 1 288 ? 45.693 114.239 23.512 1.00 32.46 288 SER B O 1
ATOM 5722 N N . ASN B 1 289 ? 46.432 114.806 21.450 1.00 32.24 289 ASN B N 1
ATOM 5723 C CA . ASN B 1 289 ? 45.764 116.104 21.435 1.00 33.72 289 ASN B CA 1
ATOM 5724 C C . ASN B 1 289 ? 44.258 115.924 21.479 1.00 33.00 289 ASN B C 1
ATOM 5725 O O . ASN B 1 289 ? 43.512 116.867 21.771 1.00 32.78 289 ASN B O 1
ATOM 5730 N N . LEU B 1 290 ? 43.819 114.705 21.175 1.00 31.70 290 LEU B N 1
ATOM 5731 C CA . LEU B 1 290 ? 42.408 114.368 21.209 1.00 30.11 290 LEU B CA 1
ATOM 5732 C C . LEU B 1 290 ? 41.826 114.824 22.539 1.00 30.01 290 LEU B C 1
ATOM 5733 O O . LEU B 1 290 ? 40.724 115.377 22.590 1.00 30.21 290 LEU B O 1
ATOM 5738 N N . LEU B 1 291 ? 42.572 114.609 23.622 1.00 28.69 291 LEU B N 1
ATOM 5739 C CA . LEU B 1 291 ? 42.102 115.000 24.942 1.00 29.73 291 LEU B CA 1
ATOM 5740 C C . LEU B 1 291 ? 41.988 116.517 25.100 1.00 29.75 291 LEU B C 1
ATOM 5741 O O . LEU B 1 291 ? 41.137 117.006 25.850 1.00 29.15 291 LEU B O 1
ATOM 5746 N N . ASP B 1 292 ? 42.829 117.270 24.403 1.00 31.87 292 ASP B N 1
ATOM 5747 C CA . ASP B 1 292 ? 42.718 118.735 24.462 1.00 33.26 292 ASP B CA 1
ATOM 5748 C C . ASP B 1 292 ? 41.407 119.125 23.780 1.00 33.25 292 ASP B C 1
ATOM 5749 O O . ASP B 1 292 ? 40.692 120.030 24.233 1.00 33.66 292 ASP B O 1
ATOM 5754 N N . ASP B 1 293 ? 41.089 118.430 22.695 1.00 33.01 293 ASP B N 1
ATOM 5755 C CA . ASP B 1 293 ? 39.857 118.703 21.963 1.00 33.55 293 ASP B CA 1
ATOM 5756 C C . ASP B 1 293 ? 38.646 118.470 22.850 1.00 32.81 293 ASP B C 1
ATOM 5757 O O . ASP B 1 293 ? 37.727 119.290 22.908 1.00 30.23 293 ASP B O 1
ATOM 5762 N N . ILE B 1 294 ? 38.650 117.347 23.559 1.00 31.56 294 ILE B N 1
ATOM 5763 C CA . ILE B 1 294 ? 37.528 117.035 24.408 1.00 30.12 294 ILE B CA 1
ATOM 5764 C C . ILE B 1 294 ? 37.375 118.081 25.491 1.00 30.15 294 ILE B C 1
ATOM 5765 O O . ILE B 1 294 ? 36.266 118.535 25.785 1.00 31.73 294 ILE B O 1
ATOM 5770 N N . ALA B 1 295 ? 38.484 118.481 26.093 1.00 29.82 295 ALA B N 1
ATOM 5771 C CA . ALA B 1 295 ? 38.420 119.476 27.161 1.00 30.69 295 ALA B CA 1
ATOM 5772 C C . ALA B 1 295 ? 37.917 120.827 26.646 1.00 31.75 295 ALA B C 1
ATOM 5773 O O . ALA B 1 295 ? 37.092 121.471 27.300 1.00 30.52 295 ALA B O 1
ATOM 5775 N N . LYS B 1 296 ? 38.426 121.251 25.491 1.00 33.33 296 LYS B N 1
ATOM 5776 C CA . LYS B 1 296 ? 38.018 122.527 24.890 1.00 35.92 296 LYS B CA 1
ATOM 5777 C C . LYS B 1 296 ? 36.505 122.488 24.699 1.00 35.67 296 LYS B C 1
ATOM 5778 O O . LYS B 1 296 ? 35.784 123.396 25.110 1.00 35.24 296 LYS B O 1
ATOM 5784 N N . LYS B 1 297 ? 36.057 121.419 24.048 1.00 36.12 297 LYS B N 1
ATOM 5785 C CA . LYS B 1 297 ? 34.652 121.181 23.754 1.00 36.97 297 LYS B CA 1
ATOM 5786 C C . LYS B 1 297 ? 33.744 121.528 24.942 1.00 36.98 297 LYS B C 1
ATOM 5787 O O . LYS B 1 297 ? 32.660 122.080 24.758 1.00 35.55 297 LYS B O 1
ATOM 5793 N N . HIS B 1 298 ? 34.201 121.232 26.160 1.00 35.40 298 HIS B N 1
ATOM 5794 C CA . HIS B 1 298 ? 33.395 121.484 27.355 1.00 34.34 298 HIS B CA 1
ATOM 5795 C C . HIS B 1 298 ? 33.870 122.653 28.201 1.00 33.11 298 HIS B C 1
ATOM 5796 O O . HIS B 1 298 ? 33.358 122.895 29.295 1.00 32.72 298 HIS B O 1
ATOM 5803 N N . GLY B 1 299 ? 34.838 123.391 27.683 1.00 32.25 299 GLY B N 1
ATOM 5804 C CA . GLY B 1 299 ? 35.330 124.540 28.406 1.00 32.14 299 GLY B CA 1
ATOM 5805 C C . GLY B 1 299 ? 36.123 124.187 29.643 1.00 31.20 299 GLY B C 1
ATOM 5806 O O . GLY B 1 299 ? 36.169 124.950 30.612 1.00 30.21 299 GLY B O 1
ATOM 5807 N N . ALA B 1 300 ? 36.759 123.023 29.611 1.00 30.58 300 ALA B N 1
ATOM 5808 C CA . ALA B 1 300 ? 37.564 122.562 30.734 1.00 29.65 300 ALA B CA 1
ATOM 5809 C C . ALA B 1 300 ? 39.032 122.899 30.510 1.00 28.18 300 ALA B C 1
ATOM 5810 O O . ALA B 1 300 ? 39.485 122.984 29.373 1.00 27.58 300 ALA B O 1
ATOM 5812 N N . LYS B 1 301 ? 39.771 123.071 31.598 1.00 27.04 301 LYS B N 1
ATOM 5813 C CA . LYS B 1 301 ? 41.203 123.335 31.488 1.00 27.13 301 LYS B CA 1
ATOM 5814 C C . LYS B 1 301 ? 41.932 121.989 31.390 1.00 27.27 301 LYS B C 1
ATOM 5815 O O . LYS B 1 301 ? 41.394 120.934 31.753 1.00 23.82 301 LYS B O 1
ATOM 5821 N N . VAL B 1 302 ? 43.155 122.033 30.883 1.00 26.20 302 VAL B N 1
ATOM 5822 C CA . VAL B 1 302 ? 43.970 120.841 30.776 1.00 27.44 302 VAL B CA 1
ATOM 5823 C C . VAL B 1 302 ? 45.314 121.083 31.470 1.00 28.67 302 VAL B C 1
ATOM 5824 O O . VAL B 1 302 ? 45.845 122.201 31.464 1.00 28.27 302 VAL B O 1
ATOM 5828 N N . MET B 1 303 ? 45.842 120.035 32.083 1.00 26.06 303 MET B N 1
ATOM 5829 C CA . MET B 1 303 ? 47.143 120.088 32.733 1.00 27.15 303 MET B CA 1
ATOM 5830 C C . MET B 1 303 ? 47.939 118.918 32.143 1.00 26.60 303 MET B C 1
ATOM 5831 O O . MET B 1 303 ? 47.439 117.786 32.082 1.00 24.21 303 MET B O 1
ATOM 5836 N N . ARG B 1 304 ? 49.158 119.202 31.687 1.00 26.53 304 ARG B N 1
ATOM 5837 C CA . ARG B 1 304 ? 50.056 118.208 31.101 1.00 28.36 304 ARG B CA 1
ATOM 5838 C C . ARG B 1 304 ? 51.292 118.010 31.993 1.00 28.95 304 ARG B C 1
ATOM 5839 O O . ARG B 1 304 ? 52.215 118.820 31.992 1.00 25.98 304 ARG B O 1
ATOM 5847 N N . THR B 1 305 ? 51.313 116.908 32.727 1.00 28.46 305 THR B N 1
ATOM 5848 C CA . THR B 1 305 ? 52.403 116.625 33.644 1.00 28.53 305 THR B CA 1
ATOM 5849 C C . THR B 1 305 ? 53.481 115.787 32.996 1.00 30.67 305 THR B C 1
ATOM 5850 O O . THR B 1 305 ? 53.365 115.353 31.853 1.00 29.30 305 THR B O 1
ATOM 5854 N N . LYS B 1 306 ? 54.538 115.540 33.748 1.00 32.58 306 LYS B N 1
ATOM 5855 C CA . LYS B 1 306 ? 55.598 114.717 33.233 1.00 35.79 306 LYS B CA 1
ATOM 5856 C C . LYS B 1 306 ? 55.021 113.310 33.113 1.00 36.03 306 LYS B C 1
ATOM 5857 O O . LYS B 1 306 ? 53.964 112.987 33.669 1.00 35.44 306 LYS B O 1
ATOM 5863 N N . VAL B 1 307 ? 55.699 112.467 32.359 1.00 36.91 307 VAL B N 1
ATOM 5864 C CA . VAL B 1 307 ? 55.246 111.100 32.205 1.00 38.66 307 VAL B CA 1
ATOM 5865 C C . VAL B 1 307 ? 55.748 110.311 33.397 1.00 40.13 307 VAL B C 1
ATOM 5866 O O . VAL B 1 307 ? 56.871 110.530 33.872 1.00 41.16 307 VAL B O 1
ATOM 5870 N N . GLY B 1 308 ? 54.923 109.398 33.891 1.00 40.19 308 GLY B N 1
ATOM 5871 C CA . GLY B 1 308 ? 55.340 108.601 35.032 1.00 42.27 308 GLY B CA 1
ATOM 5872 C C . GLY B 1 308 ? 54.195 108.175 35.921 1.00 42.75 308 GLY B C 1
ATOM 5873 O O . GLY B 1 308 ? 53.139 108.812 35.933 1.00 43.05 308 GLY B O 1
ATOM 5874 N N . ASP B 1 309 ? 54.403 107.095 36.672 1.00 43.59 309 ASP B N 1
ATOM 5875 C CA . ASP B 1 309 ? 53.374 106.577 37.560 1.00 42.00 309 ASP B CA 1
ATOM 5876 C C . ASP B 1 309 ? 53.074 107.515 38.710 1.00 38.27 309 ASP B C 1
ATOM 5877 O O . ASP B 1 309 ? 53.977 108.173 39.232 1.00 36.93 309 ASP B O 1
ATOM 5882 N N . LEU B 1 310 ? 51.788 107.573 39.069 1.00 33.49 310 LEU B N 1
ATOM 5883 C CA . LEU B 1 310 ? 51.323 108.398 40.173 1.00 30.53 310 LEU B CA 1
ATOM 5884 C C . LEU B 1 310 ? 51.402 109.887 39.951 1.00 27.24 310 LEU B C 1
ATOM 5885 O O . LEU B 1 310 ? 50.836 110.650 40.734 1.00 26.82 310 LEU B O 1
ATOM 5890 N N . ILE B 1 311 ? 52.086 110.315 38.896 1.00 25.04 311 ILE B N 1
ATOM 5891 C CA . ILE B 1 311 ? 52.210 111.769 38.656 1.00 24.70 311 ILE B CA 1
ATOM 5892 C C . ILE B 1 311 ? 50.852 112.390 38.362 1.00 22.49 311 ILE B C 1
ATOM 5893 O O . ILE B 1 311 ? 50.505 113.414 38.943 1.00 23.04 311 ILE B O 1
ATOM 5898 N N . VAL B 1 312 ? 50.092 111.752 37.474 1.00 21.67 312 VAL B N 1
ATOM 5899 C CA . VAL B 1 312 ? 48.752 112.234 37.129 1.00 21.59 312 VAL B CA 1
ATOM 5900 C C . VAL B 1 312 ? 47.831 112.199 38.355 1.00 20.86 312 VAL B C 1
ATOM 5901 O O . VAL B 1 312 ? 47.153 113.179 38.647 1.00 19.57 312 VAL B O 1
ATOM 5905 N N . ALA B 1 313 ? 47.812 111.072 39.072 1.00 19.33 313 ALA B N 1
ATOM 5906 C CA . ALA B 1 313 ? 46.966 110.963 40.261 1.00 17.87 313 ALA B CA 1
ATOM 5907 C C . ALA B 1 313 ? 47.323 112.057 41.266 1.00 17.54 313 ALA B C 1
ATOM 5908 O O . ALA B 1 313 ? 46.431 112.668 41.852 1.00 15.20 313 ALA B O 1
ATOM 5910 N N . ARG B 1 314 ? 48.622 112.295 41.465 1.00 14.44 314 ARG B N 1
ATOM 5911 C CA . ARG B 1 314 ? 49.056 113.339 42.402 1.00 16.39 314 ARG B CA 1
ATOM 5912 C C . ARG B 1 314 ? 48.631 114.733 41.917 1.00 16.18 314 ARG B C 1
ATOM 5913 O O . ARG B 1 314 ? 48.189 115.558 42.695 1.00 16.33 314 ARG B O 1
ATOM 5921 N N . ALA B 1 315 ? 48.757 114.985 40.629 1.00 17.49 315 ALA B N 1
ATOM 5922 C CA . ALA B 1 315 ? 48.350 116.274 40.087 1.00 18.78 315 ALA B CA 1
ATOM 5923 C C . ALA B 1 315 ? 46.831 116.459 40.223 1.00 19.82 315 ALA B C 1
ATOM 5924 O O . ALA B 1 315 ? 46.352 117.547 40.554 1.00 18.99 315 ALA B O 1
ATOM 5926 N N . LEU B 1 316 ? 46.071 115.388 39.979 1.00 19.52 316 LEU B N 1
ATOM 5927 C CA . LEU B 1 316 ? 44.615 115.433 40.112 1.00 20.37 316 LEU B CA 1
ATOM 5928 C C . LEU B 1 316 ? 44.209 115.793 41.532 1.00 20.45 316 LEU B C 1
ATOM 5929 O O . LEU B 1 316 ? 43.321 116.615 41.758 1.00 19.55 316 LEU B O 1
ATOM 5934 N N . TYR B 1 317 ? 44.858 115.142 42.486 1.00 19.30 317 TYR B N 1
ATOM 5935 C CA . TYR B 1 317 ? 44.608 115.371 43.901 1.00 22.43 317 TYR B CA 1
ATOM 5936 C C . TYR B 1 317 ? 44.964 116.810 44.328 1.00 22.39 317 TYR B C 1
ATOM 5937 O O . TYR B 1 317 ? 44.151 117.517 44.900 1.00 22.72 317 TYR B O 1
ATOM 5946 N N . GLU B 1 318 ? 46.191 117.220 44.039 1.00 22.28 318 GLU B N 1
ATOM 5947 C CA . GLU B 1 318 ? 46.647 118.553 44.417 1.00 24.45 318 GLU B CA 1
ATOM 5948 C C . GLU B 1 318 ? 45.908 119.715 43.718 1.00 23.36 318 GLU B C 1
ATOM 5949 O O . GLU B 1 318 ? 45.909 120.837 44.209 1.00 24.89 318 GLU B O 1
ATOM 5955 N N . ASN B 1 319 ? 45.262 119.451 42.596 1.00 21.52 319 ASN B N 1
ATOM 5956 C CA . ASN B 1 319 ? 44.574 120.517 41.880 1.00 23.25 319 ASN B CA 1
ATOM 5957 C C . ASN B 1 319 ? 43.074 120.308 41.840 1.00 24.09 319 ASN B C 1
ATOM 5958 O O . ASN B 1 319 ? 42.357 120.989 41.099 1.00 21.88 319 ASN B O 1
ATOM 5963 N N . ASN B 1 320 ? 42.599 119.351 42.633 1.00 25.45 320 ASN B N 1
ATOM 5964 C CA . ASN B 1 320 ? 41.176 119.036 42.677 1.00 26.42 320 ASN B CA 1
ATOM 5965 C C . ASN B 1 320 ? 40.650 118.864 41.251 1.00 25.19 320 ASN B C 1
ATOM 5966 O O . ASN B 1 320 ? 39.610 119.407 40.883 1.00 25.47 320 ASN B O 1
ATOM 5971 N N . GLY B 1 321 ? 41.384 118.104 40.446 1.00 24.45 321 GLY B N 1
ATOM 5972 C CA . GLY B 1 321 ? 40.978 117.877 39.073 1.00 22.32 321 GLY B CA 1
ATOM 5973 C C . GLY B 1 321 ? 39.682 117.091 38.941 1.00 22.44 321 GLY B C 1
ATOM 5974 O O . GLY B 1 321 ? 39.213 116.453 39.885 1.00 22.19 321 GLY B O 1
ATOM 5975 N N . THR B 1 322 ? 39.112 117.130 37.751 1.00 20.46 322 THR B N 1
ATOM 5976 C CA . THR B 1 322 ? 37.852 116.465 37.491 1.00 22.50 322 THR B CA 1
ATOM 5977 C C . THR B 1 322 ? 38.008 115.034 36.970 1.00 22.66 322 THR B C 1
ATOM 5978 O O . THR B 1 322 ? 37.243 114.147 37.347 1.00 22.59 322 THR B O 1
ATOM 5982 N N . ILE B 1 323 ? 38.987 114.822 36.101 1.00 21.94 323 ILE B N 1
ATOM 5983 C CA . ILE B 1 323 ? 39.208 113.496 35.510 1.00 23.33 323 ILE B CA 1
ATOM 5984 C C . ILE B 1 323 ? 40.661 113.441 35.072 1.00 23.76 323 ILE B C 1
ATOM 5985 O O . ILE B 1 323 ? 41.245 114.455 34.725 1.00 22.60 323 ILE B O 1
ATOM 5990 N N . GLY B 1 324 ? 41.254 112.256 35.092 1.00 23.30 324 GLY B N 1
ATOM 5991 C CA . GLY B 1 324 ? 42.633 112.161 34.669 1.00 24.09 324 GLY B CA 1
ATOM 5992 C C . GLY B 1 324 ? 42.872 110.871 33.931 1.00 24.50 324 GLY B C 1
ATOM 5993 O O . GLY B 1 324 ? 42.064 109.951 34.010 1.00 23.44 324 GLY B O 1
ATOM 5994 N N . GLY B 1 325 ? 43.987 110.808 33.225 1.00 24.46 325 GLY B N 1
ATOM 5995 C CA . GLY B 1 325 ? 44.336 109.623 32.479 1.00 28.77 325 GLY B CA 1
ATOM 5996 C C . GLY B 1 325 ? 45.689 109.819 31.829 1.00 33.97 325 GLY B C 1
ATOM 5997 O O . GLY B 1 325 ? 46.331 110.866 31.985 1.00 30.94 325 GLY B O 1
ATOM 5998 N N . GLU B 1 326 ? 46.119 108.816 31.077 1.00 38.35 326 GLU B N 1
ATOM 5999 C CA . GLU B 1 326 ? 47.413 108.878 30.417 1.00 44.70 326 GLU B CA 1
ATOM 6000 C C . GLU B 1 326 ? 47.431 108.264 29.017 1.00 47.09 326 GLU B C 1
ATOM 6001 O O . GLU B 1 326 ? 46.405 107.822 28.498 1.00 47.00 326 GLU B O 1
ATOM 6007 N N . GLU B 1 327 ? 48.615 108.251 28.417 1.00 50.01 327 GLU B N 1
ATOM 6008 C CA . GLU B 1 327 ? 48.820 107.730 27.072 1.00 52.30 327 GLU B CA 1
ATOM 6009 C C . GLU B 1 327 ? 48.033 106.451 26.794 1.00 52.70 327 GLU B C 1
ATOM 6010 O O . GLU B 1 327 ? 47.271 106.376 25.825 1.00 53.65 327 GLU B O 1
ATOM 6016 N N . ASN B 1 328 ? 48.208 105.452 27.651 1.00 52.03 328 ASN B N 1
ATOM 6017 C CA . ASN B 1 328 ? 47.548 104.162 27.483 1.00 51.03 328 ASN B CA 1
ATOM 6018 C C . ASN B 1 328 ? 46.174 104.076 28.122 1.00 49.36 328 ASN B C 1
ATOM 6019 O O . ASN B 1 328 ? 45.616 102.986 28.269 1.00 49.52 328 ASN B O 1
ATOM 6024 N N . GLY B 1 329 ? 45.624 105.218 28.509 1.00 47.27 329 GLY B N 1
ATOM 6025 C CA . GLY B 1 329 ? 44.318 105.200 29.142 1.00 44.30 329 GLY B CA 1
ATOM 6026 C C . GLY B 1 329 ? 44.415 105.377 30.646 1.00 42.02 329 GLY B C 1
ATOM 6027 O O . GLY B 1 329 ? 44.592 106.493 31.137 1.00 43.18 329 GLY B O 1
ATOM 6028 N N . GLY B 1 330 ? 44.301 104.281 31.389 1.00 38.33 330 GLY B N 1
ATOM 6029 C CA . GLY B 1 330 ? 44.376 104.380 32.833 1.00 32.84 330 GLY B CA 1
ATOM 6030 C C . GLY B 1 330 ? 43.647 105.589 33.394 1.00 30.79 330 GLY B C 1
ATOM 6031 O O . GLY B 1 330 ? 44.262 106.518 33.935 1.00 31.22 330 GLY B O 1
ATOM 6032 N N . VAL B 1 331 ? 42.329 105.576 33.288 1.00 25.83 331 VAL B N 1
ATOM 6033 C CA . VAL B 1 331 ? 41.517 106.682 33.765 1.00 23.52 331 VAL B CA 1
ATOM 6034 C C . VAL B 1 331 ? 41.400 106.697 35.292 1.00 23.95 331 VAL B C 1
ATOM 6035 O O . VAL B 1 331 ? 41.273 105.649 35.932 1.00 22.38 331 VAL B O 1
ATOM 6039 N N . ILE B 1 332 ? 41.417 107.891 35.865 1.00 20.66 332 ILE B N 1
ATOM 6040 C CA . ILE B 1 332 ? 41.318 108.053 37.296 1.00 21.57 332 ILE B CA 1
ATOM 6041 C C . ILE B 1 332 ? 40.104 108.922 37.571 1.00 22.06 332 ILE B C 1
ATOM 6042 O O . ILE B 1 332 ? 40.002 110.042 37.039 1.00 22.95 332 ILE B O 1
ATOM 6047 N N . PHE B 1 333 ? 39.189 108.388 38.378 1.00 20.64 333 PHE B N 1
ATOM 6048 C CA . PHE B 1 333 ? 37.963 109.073 38.805 1.00 20.94 333 PHE B CA 1
ATOM 6049 C C . PHE B 1 333 ? 38.179 109.523 40.254 1.00 21.12 333 PHE B C 1
ATOM 6050 O O . PHE B 1 333 ? 38.037 108.735 41.200 1.00 18.71 333 PHE B O 1
ATOM 6058 N N . PRO B 1 334 ? 38.532 110.805 40.440 1.00 21.86 334 PRO B N 1
ATOM 6059 C CA . PRO B 1 334 ? 38.792 111.412 41.746 1.00 23.66 334 PRO B CA 1
ATOM 6060 C C . PRO B 1 334 ? 37.783 111.118 42.838 1.00 23.38 334 PRO B C 1
ATOM 6061 O O . PRO B 1 334 ? 38.165 110.948 43.996 1.00 25.68 334 PRO B O 1
ATOM 6065 N N . GLU B 1 335 ? 36.504 111.083 42.491 1.00 24.05 335 GLU B N 1
ATOM 6066 C CA . GLU B 1 335 ? 35.463 110.838 43.481 1.00 27.23 335 GLU B CA 1
ATOM 6067 C C . GLU B 1 335 ? 35.387 109.382 43.920 1.00 25.02 335 GLU B C 1
ATOM 6068 O O . GLU B 1 335 ? 34.787 109.074 44.955 1.00 25.87 335 GLU B O 1
ATOM 6074 N N . HIS B 1 336 ? 35.979 108.506 43.120 1.00 20.22 336 HIS B N 1
ATOM 6075 C CA . HIS B 1 336 ? 35.980 107.063 43.381 1.00 20.38 336 HIS B CA 1
ATOM 6076 C C . HIS B 1 336 ? 37.238 106.695 44.176 1.00 20.30 336 HIS B C 1
ATOM 6077 O O . HIS B 1 336 ? 37.156 106.366 45.357 1.00 19.84 336 HIS B O 1
ATOM 6084 N N . VAL B 1 337 ? 38.386 106.752 43.505 1.00 20.03 337 VAL B N 1
ATOM 6085 C CA . VAL B 1 337 ? 39.681 106.493 44.119 1.00 22.18 337 VAL B CA 1
ATOM 6086 C C . VAL B 1 337 ? 40.769 107.205 43.297 1.00 21.26 337 VAL B C 1
ATOM 6087 O O . VAL B 1 337 ? 40.753 107.181 42.050 1.00 18.34 337 VAL B O 1
ATOM 6091 N N . LEU B 1 338 ? 41.705 107.843 44.002 1.00 20.87 338 LEU B N 1
ATOM 6092 C CA . LEU B 1 338 ? 42.806 108.555 43.340 1.00 20.39 338 LEU B CA 1
ATOM 6093 C C . LEU B 1 338 ? 43.859 107.585 42.815 1.00 20.68 338 LEU B C 1
ATOM 6094 O O . LEU B 1 338 ? 45.026 107.615 43.207 1.00 19.74 338 LEU B O 1
ATOM 6099 N N . GLY B 1 339 ? 43.418 106.708 41.924 1.00 18.85 339 GLY B N 1
ATOM 6100 C CA . GLY B 1 339 ? 44.303 105.747 41.305 1.00 17.82 339 GLY B CA 1
ATOM 6101 C C . GLY B 1 339 ? 43.546 105.168 40.130 1.00 18.79 339 GLY B C 1
ATOM 6102 O O . GLY B 1 339 ? 42.320 105.229 40.088 1.00 17.62 339 GLY B O 1
ATOM 6103 N N . ARG B 1 340 ? 44.281 104.631 39.173 1.00 18.79 340 ARG B N 1
ATOM 6104 C CA . ARG B 1 340 ? 43.700 104.035 37.984 1.00 22.14 340 ARG B CA 1
ATOM 6105 C C . ARG B 1 340 ? 42.781 102.869 38.380 1.00 20.52 340 ARG B C 1
ATOM 6106 O O . ARG B 1 340 ? 43.187 101.991 39.143 1.00 19.55 340 ARG B O 1
ATOM 6114 N N . ASP B 1 341 ? 41.546 102.870 37.895 1.00 18.78 341 ASP B N 1
ATOM 6115 C CA . ASP B 1 341 ? 40.641 101.761 38.199 1.00 18.81 341 ASP B CA 1
ATOM 6116 C C . ASP B 1 341 ? 39.875 101.322 36.937 1.00 19.69 341 ASP B C 1
ATOM 6117 O O . ASP B 1 341 ? 38.862 101.913 36.578 1.00 19.05 341 ASP B O 1
ATOM 6122 N N . GLY B 1 342 ? 40.393 100.289 36.277 1.00 19.55 342 GLY B N 1
ATOM 6123 C CA . GLY B 1 342 ? 39.754 99.745 35.099 1.00 20.32 342 GLY B CA 1
ATOM 6124 C C . GLY B 1 342 ? 38.288 99.336 35.284 1.00 20.36 342 GLY B C 1
ATOM 6125 O O . GLY B 1 342 ? 37.508 99.514 34.357 1.00 20.92 342 GLY B O 1
ATOM 6126 N N . ALA B 1 343 ? 37.895 98.787 36.440 1.00 18.31 343 ALA B N 1
ATOM 6127 C CA . ALA B 1 343 ? 36.484 98.417 36.639 1.00 19.09 343 ALA B CA 1
ATOM 6128 C C . ALA B 1 343 ? 35.568 99.655 36.610 1.00 21.27 343 ALA B C 1
ATOM 6129 O O . ALA B 1 343 ? 34.446 99.611 36.085 1.00 21.22 343 ALA B O 1
ATOM 6131 N N . MET B 1 344 ? 36.014 100.755 37.206 1.00 20.23 344 MET B N 1
ATOM 6132 C CA . MET B 1 344 ? 35.206 101.970 37.192 1.00 20.16 344 MET B CA 1
ATOM 6133 C C . MET B 1 344 ? 35.112 102.474 35.734 1.00 20.35 344 MET B C 1
ATOM 6134 O O . MET B 1 344 ? 34.033 102.893 35.268 1.00 21.60 344 MET B O 1
ATOM 6139 N N . THR B 1 345 ? 36.227 102.412 35.011 1.00 18.57 345 THR B N 1
ATOM 6140 C CA . THR B 1 345 ? 36.254 102.828 33.610 1.00 19.67 345 THR B CA 1
ATOM 6141 C C . THR B 1 345 ? 35.298 101.944 32.783 1.00 20.15 345 THR B C 1
ATOM 6142 O O . THR B 1 345 ? 34.552 102.441 31.940 1.00 19.09 345 THR B O 1
ATOM 6146 N N . VAL B 1 346 ? 35.319 100.630 33.012 1.00 17.63 346 VAL B N 1
ATOM 6147 C CA . VAL B 1 346 ? 34.403 99.780 32.270 1.00 18.14 346 VAL B CA 1
ATOM 6148 C C . VAL B 1 346 ? 32.956 100.185 32.602 1.00 19.37 346 VAL B C 1
ATOM 6149 O O . VAL B 1 346 ? 32.110 100.325 31.708 1.00 20.69 346 VAL B O 1
ATOM 6153 N N . ALA B 1 347 ? 32.656 100.399 33.876 1.00 16.92 347 ALA B N 1
ATOM 6154 C CA . ALA B 1 347 ? 31.290 100.783 34.233 1.00 19.14 347 ALA B CA 1
ATOM 6155 C C . ALA B 1 347 ? 30.821 102.067 33.521 1.00 20.40 347 ALA B C 1
ATOM 6156 O O . ALA B 1 347 ? 29.683 102.146 33.062 1.00 19.56 347 ALA B O 1
ATOM 6158 N N . LYS B 1 348 ? 31.704 103.062 33.448 1.00 20.35 348 LYS B N 1
ATOM 6159 C CA . LYS B 1 348 ? 31.371 104.330 32.809 1.00 20.43 348 LYS B CA 1
ATOM 6160 C C . LYS B 1 348 ? 31.192 104.157 31.304 1.00 21.14 348 LYS B C 1
ATOM 6161 O O . LYS B 1 348 ? 30.285 104.739 30.715 1.00 22.63 348 LYS B O 1
ATOM 6167 N N . VAL B 1 349 ? 32.059 103.361 30.689 1.00 20.95 349 VAL B N 1
ATOM 6168 C CA . VAL B 1 349 ? 31.975 103.102 29.257 1.00 22.22 349 VAL B CA 1
ATOM 6169 C C . VAL B 1 349 ? 30.676 102.338 28.940 1.00 22.90 349 VAL B C 1
ATOM 6170 O O . VAL B 1 349 ? 30.018 102.606 27.926 1.00 21.67 349 VAL B O 1
ATOM 6174 N N . VAL B 1 350 ? 30.304 101.402 29.808 1.00 23.22 350 VAL B N 1
ATOM 6175 C CA . VAL B 1 350 ? 29.087 100.617 29.615 1.00 23.62 350 VAL B CA 1
ATOM 6176 C C . VAL B 1 350 ? 27.908 101.584 29.655 1.00 23.73 350 VAL B C 1
ATOM 6177 O O . VAL B 1 350 ? 26.977 101.480 28.862 1.00 25.32 350 VAL B O 1
ATOM 6181 N N . GLU B 1 351 ? 27.956 102.525 30.581 1.00 24.20 351 GLU B N 1
ATOM 6182 C CA . GLU B 1 351 ? 26.897 103.500 30.712 1.00 25.19 351 GLU B CA 1
ATOM 6183 C C . GLU B 1 351 ? 26.827 104.374 29.460 1.00 26.40 351 GLU B C 1
ATOM 6184 O O . GLU B 1 351 ? 25.737 104.633 28.930 1.00 27.11 351 GLU B O 1
ATOM 6190 N N . ILE B 1 352 ? 27.984 104.822 28.985 1.00 25.12 352 ILE B N 1
ATOM 6191 C CA . ILE B 1 352 ? 28.037 105.665 27.789 1.00 27.14 352 ILE B CA 1
ATOM 6192 C C . ILE B 1 352 ? 27.458 104.889 26.593 1.00 28.23 352 ILE B C 1
ATOM 6193 O O . ILE B 1 352 ? 26.608 105.404 25.853 1.00 27.92 352 ILE B O 1
ATOM 6198 N N . PHE B 1 353 ? 27.909 103.652 26.420 1.00 27.83 353 PHE B N 1
ATOM 6199 C CA . PHE B 1 353 ? 27.419 102.793 25.346 1.00 28.47 353 PHE B CA 1
ATOM 6200 C C . PHE B 1 353 ? 25.893 102.627 25.425 1.00 29.07 353 PHE B C 1
ATOM 6201 O O . PHE B 1 353 ? 25.193 102.781 24.428 1.00 30.38 353 PHE B O 1
ATOM 6209 N N . ALA B 1 354 ? 25.388 102.321 26.616 1.00 30.09 354 ALA B N 1
ATOM 6210 C CA . ALA B 1 354 ? 23.962 102.101 26.818 1.00 31.99 354 ALA B CA 1
ATOM 6211 C C . ALA B 1 354 ? 23.103 103.326 26.506 1.00 33.14 354 ALA B C 1
ATOM 6212 O O . ALA B 1 354 ? 21.926 103.201 26.188 1.00 31.96 354 ALA B O 1
ATOM 6214 N N . LYS B 1 355 ? 23.707 104.504 26.594 1.00 35.32 355 LYS B N 1
ATOM 6215 C CA . LYS B 1 355 ? 22.999 105.751 26.342 1.00 37.30 355 LYS B CA 1
ATOM 6216 C C . LYS B 1 355 ? 23.158 106.298 24.912 1.00 38.58 355 LYS B C 1
ATOM 6217 O O . LYS B 1 355 ? 22.346 107.107 24.455 1.00 39.89 355 LYS B O 1
ATOM 6223 N N . SER B 1 356 ? 24.191 105.839 24.219 1.00 38.15 356 SER B N 1
ATOM 6224 C CA . SER B 1 356 ? 24.504 106.302 22.879 1.00 39.95 356 SER B CA 1
ATOM 6225 C C . SER B 1 356 ? 23.589 105.803 21.767 1.00 41.79 356 SER B C 1
ATOM 6226 O O . SER B 1 356 ? 23.325 106.532 20.813 1.00 41.49 356 SER B O 1
ATOM 6229 N N . GLY B 1 357 ? 23.132 104.559 21.883 1.00 42.64 357 GLY B N 1
ATOM 6230 C CA . GLY B 1 357 ? 22.303 103.986 20.848 1.00 42.69 357 GLY B CA 1
ATOM 6231 C C . GLY B 1 357 ? 23.169 103.713 19.628 1.00 43.05 357 GLY B C 1
ATOM 6232 O O . GLY B 1 357 ? 22.663 103.620 18.509 1.00 43.82 357 GLY B O 1
ATOM 6233 N N . LYS B 1 358 ? 24.480 103.600 19.831 1.00 41.66 358 LYS B N 1
ATOM 6234 C CA . LYS B 1 358 ? 25.414 103.341 18.731 1.00 41.88 358 LYS B CA 1
ATOM 6235 C C . LYS B 1 358 ? 26.222 102.079 18.958 1.00 40.53 358 LYS B C 1
ATOM 6236 O O . LYS B 1 358 ? 26.123 101.448 20.000 1.00 41.42 358 LYS B O 1
ATOM 6242 N N . LYS B 1 359 ? 27.023 101.708 17.971 1.00 39.53 359 LYS B N 1
ATOM 6243 C CA . LYS B 1 359 ? 27.862 100.538 18.113 1.00 39.13 359 LYS B CA 1
ATOM 6244 C C . LYS B 1 359 ? 29.154 101.032 18.761 1.00 38.56 359 LYS B C 1
ATOM 6245 O O . LYS B 1 359 ? 29.517 102.206 18.607 1.00 37.42 359 LYS B O 1
ATOM 6251 N N . PHE B 1 360 ? 29.834 100.151 19.491 1.00 36.73 360 PHE B N 1
ATOM 6252 C CA . PHE B 1 360 ? 31.075 100.533 20.162 1.00 35.80 360 PHE B CA 1
ATOM 6253 C C . PHE B 1 360 ? 32.062 101.159 19.169 1.00 34.73 360 PHE B C 1
ATOM 6254 O O . PHE B 1 360 ? 32.633 102.215 19.444 1.00 32.91 360 PHE B O 1
ATOM 6262 N N . SER B 1 361 ? 32.244 100.510 18.020 1.00 34.53 361 SER B N 1
ATOM 6263 C CA . SER B 1 361 ? 33.148 101.019 16.981 1.00 35.56 361 SER B CA 1
ATOM 6264 C C . SER B 1 361 ? 32.815 102.454 16.564 1.00 35.29 361 SER B C 1
ATOM 6265 O O . SER B 1 361 ? 33.713 103.241 16.296 1.00 34.90 361 SER B O 1
ATOM 6268 N N . GLU B 1 362 ? 31.526 102.782 16.497 1.00 36.00 362 GLU B N 1
ATOM 6269 C CA . GLU B 1 362 ? 31.091 104.123 16.104 1.00 36.68 362 GLU B CA 1
ATOM 6270 C C . GLU B 1 362 ? 31.471 105.147 17.175 1.00 36.57 362 GLU B C 1
ATOM 6271 O O . GLU B 1 362 ? 31.914 106.256 16.870 1.00 35.55 362 GLU B O 1
ATOM 6277 N N . LEU B 1 363 ? 31.289 104.779 18.438 1.00 35.62 363 LEU B N 1
ATOM 6278 C CA . LEU B 1 363 ? 31.655 105.674 19.530 1.00 35.45 363 LEU B CA 1
ATOM 6279 C C . LEU B 1 363 ? 33.130 106.054 19.411 1.00 33.79 363 LEU B C 1
ATOM 6280 O O . LEU B 1 363 ? 33.508 107.190 19.662 1.00 34.58 363 LEU B O 1
ATOM 6285 N N . ILE B 1 364 ? 33.955 105.097 19.016 1.00 33.63 364 ILE B N 1
ATOM 6286 C CA . ILE B 1 364 ? 35.380 105.337 18.875 1.00 34.73 364 ILE B CA 1
ATOM 6287 C C . ILE B 1 364 ? 35.710 106.151 17.622 1.00 37.03 364 ILE B C 1
ATOM 6288 O O . ILE B 1 364 ? 36.361 107.200 17.694 1.00 36.02 364 ILE B O 1
ATOM 6293 N N . ASP B 1 365 ? 35.247 105.669 16.471 1.00 38.43 365 ASP B N 1
ATOM 6294 C CA . ASP B 1 365 ? 35.518 106.333 15.206 1.00 39.67 365 ASP B CA 1
ATOM 6295 C C . ASP B 1 365 ? 34.985 107.756 15.102 1.00 39.67 365 ASP B C 1
ATOM 6296 O O . ASP B 1 365 ? 35.538 108.561 14.358 1.00 40.00 365 ASP B O 1
ATOM 6301 N N . GLU B 1 366 ? 33.934 108.071 15.851 1.00 39.12 366 GLU B N 1
ATOM 6302 C CA . GLU B 1 366 ? 33.367 109.414 15.818 1.00 40.43 366 GLU B CA 1
ATOM 6303 C C . GLU B 1 366 ? 34.226 110.459 16.528 1.00 40.39 366 GLU B C 1
ATOM 6304 O O . GLU B 1 366 ? 33.971 111.663 16.426 1.00 39.79 366 GLU B O 1
ATOM 6310 N N . LEU B 1 367 ? 35.238 110.003 17.252 1.00 39.85 367 LEU B N 1
ATOM 6311 C CA . LEU B 1 367 ? 36.141 110.911 17.956 1.00 40.44 367 LEU B CA 1
ATOM 6312 C C . LEU B 1 367 ? 37.112 111.538 16.951 1.00 41.12 367 LEU B C 1
ATOM 6313 O O . LEU B 1 367 ? 37.480 110.897 15.969 1.00 41.30 367 LEU B O 1
ATOM 6318 N N . PRO B 1 368 ? 37.538 112.796 17.188 1.00 42.57 368 PRO B N 1
ATOM 6319 C CA . PRO B 1 368 ? 38.482 113.494 16.301 1.00 44.07 368 PRO B CA 1
ATOM 6320 C C . PRO B 1 368 ? 39.633 112.548 15.987 1.00 45.62 368 PRO B C 1
ATOM 6321 O O . PRO B 1 368 ? 40.212 111.976 16.909 1.00 46.64 368 PRO B O 1
ATOM 6325 N N . LYS B 1 369 ? 39.963 112.392 14.704 1.00 46.76 369 LYS B N 1
ATOM 6326 C CA . LYS B 1 369 ? 41.033 111.486 14.282 1.00 48.83 369 LYS B CA 1
ATOM 6327 C C . LYS B 1 369 ? 42.431 112.086 14.350 1.00 49.34 369 LYS B C 1
ATOM 6328 O O . LYS B 1 369 ? 42.637 113.256 14.020 1.00 48.81 369 LYS B O 1
ATOM 6334 N N . TYR B 1 370 ? 43.383 111.259 14.770 1.00 49.87 370 TYR B N 1
ATOM 6335 C CA . TYR B 1 370 ? 44.787 111.631 14.888 1.00 50.68 370 TYR B CA 1
ATOM 6336 C C . TYR B 1 370 ? 45.621 110.416 14.501 1.00 52.22 370 TYR B C 1
ATOM 6337 O O . TYR B 1 370 ? 45.158 109.283 14.611 1.00 52.62 370 TYR B O 1
ATOM 6346 N N . TYR B 1 371 ? 46.848 110.653 14.050 1.00 54.72 371 TYR B N 1
ATOM 6347 C CA . TYR B 1 371 ? 47.745 109.568 13.668 1.00 57.49 371 TYR B CA 1
ATOM 6348 C C . TYR B 1 371 ? 49.050 109.774 14.409 1.00 59.01 371 TYR B C 1
ATOM 6349 O O . TYR B 1 371 ? 49.529 110.903 14.512 1.00 58.39 371 TYR B O 1
ATOM 6358 N N . GLN B 1 372 ? 49.625 108.689 14.921 1.00 61.64 372 GLN B N 1
ATOM 6359 C CA . GLN B 1 372 ? 50.889 108.774 15.652 1.00 64.77 372 GLN B CA 1
ATOM 6360 C C . GLN B 1 372 ? 51.880 107.661 15.314 1.00 66.29 372 GLN B C 1
ATOM 6361 O O . GLN B 1 372 ? 51.492 106.557 14.929 1.00 66.31 372 GLN B O 1
ATOM 6367 N N . ILE B 1 373 ? 53.166 107.968 15.460 1.00 68.23 373 ILE B N 1
ATOM 6368 C CA . ILE B 1 373 ? 54.223 107.011 15.182 1.00 69.98 373 ILE B CA 1
ATOM 6369 C C . ILE B 1 373 ? 55.223 107.064 16.324 1.00 71.75 373 ILE B C 1
ATOM 6370 O O . ILE B 1 373 ? 55.398 108.108 16.958 1.00 71.78 373 ILE B O 1
ATOM 6375 N N . LYS B 1 374 ? 55.877 105.936 16.579 1.00 74.12 374 LYS B N 1
ATOM 6376 C CA . LYS B 1 374 ? 56.857 105.837 17.655 1.00 76.77 374 LYS B CA 1
ATOM 6377 C C . LYS B 1 374 ? 58.123 105.140 17.188 1.00 78.35 374 LYS B C 1
ATOM 6378 O O . LYS B 1 374 ? 58.119 104.399 16.212 1.00 78.22 374 LYS B O 1
ATOM 6384 N N . THR B 1 375 ? 59.203 105.358 17.915 1.00 80.90 375 THR B N 1
ATOM 6385 C CA . THR B 1 375 ? 60.489 104.768 17.578 1.00 83.46 375 THR B CA 1
ATOM 6386 C C . THR B 1 375 ? 61.397 104.922 18.788 1.00 85.26 375 THR B C 1
ATOM 6387 O O . THR B 1 375 ? 61.215 105.837 19.596 1.00 85.67 375 THR B O 1
ATOM 6391 N N . LYS B 1 376 ? 62.375 104.030 18.908 1.00 87.28 376 LYS B N 1
ATOM 6392 C CA . LYS B 1 376 ? 63.310 104.067 20.027 1.00 89.16 376 LYS B CA 1
ATOM 6393 C C . LYS B 1 376 ? 64.752 103.831 19.581 1.00 90.38 376 LYS B C 1
ATOM 6394 O O . LYS B 1 376 ? 65.075 102.790 19.007 1.00 90.66 376 LYS B O 1
ATOM 6400 N N . ARG B 1 377 ? 65.613 104.809 19.849 1.00 91.76 377 ARG B N 1
ATOM 6401 C CA . ARG B 1 377 ? 67.028 104.715 19.497 1.00 92.93 377 ARG B CA 1
ATOM 6402 C C . ARG B 1 377 ? 67.876 104.598 20.769 1.00 93.98 377 ARG B C 1
ATOM 6403 O O . ARG B 1 377 ? 67.758 105.424 21.677 1.00 94.30 377 ARG B O 1
ATOM 6411 N N . HIS B 1 378 ? 68.721 103.568 20.834 1.00 95.03 378 HIS B N 1
ATOM 6412 C CA . HIS B 1 378 ? 69.586 103.347 21.996 1.00 95.80 378 HIS B CA 1
ATOM 6413 C C . HIS B 1 378 ? 70.643 104.443 22.132 1.00 96.22 378 HIS B C 1
ATOM 6414 O O . HIS B 1 378 ? 71.378 104.735 21.187 1.00 96.24 378 HIS B O 1
ATOM 6421 N N . VAL B 1 379 ? 70.710 105.046 23.316 1.00 96.78 379 VAL B N 1
ATOM 6422 C CA . VAL B 1 379 ? 71.669 106.109 23.596 1.00 97.34 379 VAL B CA 1
ATOM 6423 C C . VAL B 1 379 ? 72.259 105.918 24.990 1.00 97.89 379 VAL B C 1
ATOM 6424 O O . VAL B 1 379 ? 71.534 105.677 25.958 1.00 98.03 379 VAL B O 1
ATOM 6428 N N . GLU B 1 380 ? 73.580 106.025 25.080 1.00 98.11 380 GLU B N 1
ATOM 6429 C CA . GLU B 1 380 ? 74.279 105.868 26.346 1.00 98.06 380 GLU B CA 1
ATOM 6430 C C . GLU B 1 380 ? 74.855 107.210 26.781 1.00 97.84 380 GLU B C 1
ATOM 6431 O O . GLU B 1 380 ? 74.844 108.177 26.017 1.00 97.61 380 GLU B O 1
ATOM 6437 N N . GLY B 1 381 ? 75.356 107.258 28.012 1.00 97.54 381 GLY B N 1
ATOM 6438 C CA . GLY B 1 381 ? 75.939 108.483 28.532 1.00 97.18 381 GLY B CA 1
ATOM 6439 C C . GLY B 1 381 ? 74.902 109.446 29.077 1.00 96.74 381 GLY B C 1
ATOM 6440 O O . GLY B 1 381 ? 73.907 109.026 29.672 1.00 96.56 381 GLY B O 1
ATOM 6441 N N . ASP B 1 382 ? 75.136 110.741 28.875 1.00 96.26 382 ASP B N 1
ATOM 6442 C CA . ASP B 1 382 ? 74.218 111.772 29.348 1.00 95.60 382 ASP B CA 1
ATOM 6443 C C . ASP B 1 382 ? 72.984 111.815 28.449 1.00 94.78 382 ASP B C 1
ATOM 6444 O O . ASP B 1 382 ? 72.584 112.871 27.950 1.00 94.78 382 ASP B O 1
ATOM 6449 N N . ARG B 1 383 ? 72.400 110.639 28.249 1.00 93.60 383 ARG B N 1
ATOM 6450 C CA . ARG B 1 383 ? 71.208 110.446 27.434 1.00 92.32 383 ARG B CA 1
ATOM 6451 C C . ARG B 1 383 ? 70.208 111.593 27.554 1.00 91.84 383 ARG B C 1
ATOM 6452 O O . ARG B 1 383 ? 69.577 111.984 26.569 1.00 91.72 383 ARG B O 1
ATOM 6460 N N . HIS B 1 384 ? 70.075 112.132 28.762 1.00 91.16 384 HIS B N 1
ATOM 6461 C CA . HIS B 1 384 ? 69.148 113.227 29.023 1.00 90.60 384 HIS B CA 1
ATOM 6462 C C . HIS B 1 384 ? 69.616 114.565 28.448 1.00 89.99 384 HIS B C 1
ATOM 6463 O O . HIS B 1 384 ? 68.853 115.248 27.760 1.00 89.72 384 HIS B O 1
ATOM 6470 N N . ALA B 1 385 ? 70.863 114.940 28.726 1.00 89.12 385 ALA B N 1
ATOM 6471 C CA . ALA B 1 385 ? 71.410 116.200 28.223 1.00 88.15 385 ALA B CA 1
ATOM 6472 C C . ALA B 1 385 ? 71.277 116.284 26.705 1.00 87.60 385 ALA B C 1
ATOM 6473 O O . ALA B 1 385 ? 71.177 117.376 26.143 1.00 87.33 385 ALA B O 1
ATOM 6475 N N . ILE B 1 386 ? 71.277 115.126 26.050 1.00 86.87 386 ILE B N 1
ATOM 6476 C CA . ILE B 1 386 ? 71.142 115.062 24.598 1.00 86.18 386 ILE B CA 1
ATOM 6477 C C . ILE B 1 386 ? 69.800 115.649 24.171 1.00 85.79 386 ILE B C 1
ATOM 6478 O O . ILE B 1 386 ? 69.728 116.480 23.262 1.00 85.34 386 ILE B O 1
ATOM 6483 N N . VAL B 1 387 ? 68.738 115.203 24.834 1.00 85.35 387 VAL B N 1
ATOM 6484 C CA . VAL B 1 387 ? 67.400 115.686 24.533 1.00 85.02 387 VAL B CA 1
ATOM 6485 C C . VAL B 1 387 ? 67.342 117.199 24.736 1.00 85.27 387 VAL B C 1
ATOM 6486 O O . VAL B 1 387 ? 66.682 117.909 23.974 1.00 85.14 387 VAL B O 1
ATOM 6490 N N . ASN B 1 388 ? 68.040 117.688 25.759 1.00 85.51 388 ASN B N 1
ATOM 6491 C CA . ASN B 1 388 ? 68.061 119.121 26.052 1.00 86.19 388 ASN B CA 1
ATOM 6492 C C . ASN B 1 388 ? 68.660 119.897 24.886 1.00 86.39 388 ASN B C 1
ATOM 6493 O O . ASN B 1 388 ? 68.207 120.998 24.559 1.00 86.78 388 ASN B O 1
ATOM 6498 N N . LYS B 1 389 ? 69.681 119.318 24.261 1.00 86.29 389 LYS B N 1
ATOM 6499 C CA . LYS B 1 389 ? 70.335 119.954 23.123 1.00 85.88 389 LYS B CA 1
ATOM 6500 C C . LYS B 1 389 ? 69.311 120.069 22.003 1.00 85.27 389 LYS B C 1
ATOM 6501 O O . LYS B 1 389 ? 69.206 121.104 21.339 1.00 84.97 389 LYS B O 1
ATOM 6507 N N . VAL B 1 390 ? 68.556 118.991 21.809 1.00 84.72 390 VAL B N 1
ATOM 6508 C CA . VAL B 1 390 ? 67.530 118.941 20.782 1.00 84.05 390 VAL B CA 1
ATOM 6509 C C . VAL B 1 390 ? 66.572 120.107 20.975 1.00 84.38 390 VAL B C 1
ATOM 6510 O O . VAL B 1 390 ? 66.181 120.766 20.011 1.00 84.62 390 VAL B O 1
ATOM 6514 N N . ALA B 1 391 ? 66.209 120.359 22.230 1.00 84.86 391 ALA B N 1
ATOM 6515 C CA . ALA B 1 391 ? 65.295 121.444 22.577 1.00 85.60 391 ALA B CA 1
ATOM 6516 C C . ALA B 1 391 ? 65.833 122.793 22.115 1.00 86.14 391 ALA B C 1
ATOM 6517 O O . ALA B 1 391 ? 65.090 123.606 21.561 1.00 86.01 391 ALA B O 1
ATOM 6519 N N . GLU B 1 392 ? 67.121 123.032 22.347 1.00 86.94 392 GLU B N 1
ATOM 6520 C CA . GLU B 1 392 ? 67.747 124.287 21.936 1.00 87.69 392 GLU B CA 1
ATOM 6521 C C . GLU B 1 392 ? 67.773 124.408 20.414 1.00 87.86 392 GLU B C 1
ATOM 6522 O O . GLU B 1 392 ? 67.276 125.385 19.852 1.00 87.74 392 GLU B O 1
ATOM 6528 N N . MET B 1 393 ? 68.357 123.413 19.752 1.00 87.96 393 MET B N 1
ATOM 6529 C CA . MET B 1 393 ? 68.432 123.419 18.298 1.00 88.29 393 MET B CA 1
ATOM 6530 C C . MET B 1 393 ? 67.059 123.690 17.716 1.00 88.38 393 MET B C 1
ATOM 6531 O O . MET B 1 393 ? 66.913 124.502 16.803 1.00 88.27 393 MET B O 1
ATOM 6536 N N . ALA B 1 394 ? 66.055 123.002 18.252 1.00 88.20 394 ALA B N 1
ATOM 6537 C CA . ALA B 1 394 ? 64.689 123.168 17.793 1.00 88.53 394 ALA B CA 1
ATOM 6538 C C . ALA B 1 394 ? 64.271 124.628 17.922 1.00 89.12 394 ALA B C 1
ATOM 6539 O O . ALA B 1 394 ? 63.736 125.206 16.975 1.00 89.49 394 ALA B O 1
ATOM 6541 N N . ARG B 1 395 ? 64.517 125.220 19.090 1.00 89.26 395 ARG B N 1
ATOM 6542 C CA . ARG B 1 395 ? 64.171 126.623 19.330 1.00 89.50 395 ARG B CA 1
ATOM 6543 C C . ARG B 1 395 ? 64.971 127.518 18.385 1.00 89.94 395 ARG B C 1
ATOM 6544 O O . ARG B 1 395 ? 64.424 128.442 17.778 1.00 90.04 395 ARG B O 1
ATOM 6552 N N . GLU B 1 396 ? 66.268 127.231 18.271 1.00 90.34 396 GLU B N 1
ATOM 6553 C CA . GLU B 1 396 ? 67.171 127.982 17.400 1.00 90.55 396 GLU B CA 1
ATOM 6554 C C . GLU B 1 396 ? 66.640 127.979 15.971 1.00 89.98 396 GLU B C 1
ATOM 6555 O O . GLU B 1 396 ? 66.714 128.985 15.262 1.00 90.07 396 GLU B O 1
ATOM 6561 N N . ARG B 1 397 ? 66.105 126.833 15.561 1.00 89.16 397 ARG B N 1
ATOM 6562 C CA . ARG B 1 397 ? 65.560 126.661 14.221 1.00 88.33 397 ARG B CA 1
ATOM 6563 C C . ARG B 1 397 ? 64.124 127.181 14.102 1.00 87.82 397 ARG B C 1
ATOM 6564 O O . ARG B 1 397 ? 63.400 126.831 13.168 1.00 88.06 397 ARG B O 1
ATOM 6572 N N . GLY B 1 398 ? 63.727 128.026 15.054 1.00 86.93 398 GLY B N 1
ATOM 6573 C CA . GLY B 1 398 ? 62.395 128.611 15.043 1.00 85.65 398 GLY B CA 1
ATOM 6574 C C . GLY B 1 398 ? 61.269 127.766 15.615 1.00 84.80 398 GLY B C 1
ATOM 6575 O O . GLY B 1 398 ? 60.138 128.245 15.715 1.00 84.90 398 GLY B O 1
ATOM 6576 N N . TYR B 1 399 ? 61.569 126.522 15.993 1.00 83.66 399 TYR B N 1
ATOM 6577 C CA . TYR B 1 399 ? 60.570 125.602 16.550 1.00 82.28 399 TYR B CA 1
ATOM 6578 C C . TYR B 1 399 ? 60.184 125.915 17.993 1.00 81.09 399 TYR B C 1
ATOM 6579 O O . TYR B 1 399 ? 61.039 126.218 18.830 1.00 81.18 399 TYR B O 1
ATOM 6588 N N . THR B 1 400 ? 58.886 125.838 18.275 1.00 79.25 400 THR B N 1
ATOM 6589 C CA . THR B 1 400 ? 58.373 126.086 19.618 1.00 77.14 400 THR B CA 1
ATOM 6590 C C . THR B 1 400 ? 58.423 124.749 20.340 1.00 75.47 400 THR B C 1
ATOM 6591 O O . THR B 1 400 ? 57.818 123.780 19.887 1.00 75.87 400 THR B O 1
ATOM 6595 N N . VAL B 1 401 ? 59.147 124.691 21.455 1.00 73.38 401 VAL B N 1
ATOM 6596 C CA . VAL B 1 401 ? 59.276 123.444 22.204 1.00 71.00 401 VAL B CA 1
ATOM 6597 C C . VAL B 1 401 ? 58.821 123.531 23.656 1.00 69.52 401 VAL B C 1
ATOM 6598 O O . VAL B 1 401 ? 58.961 124.567 24.309 1.00 69.13 401 VAL B O 1
ATOM 6602 N N . ASP B 1 402 ? 58.258 122.426 24.140 1.00 68.27 402 ASP B N 1
ATOM 6603 C CA . ASP B 1 402 ? 57.804 122.305 25.522 1.00 65.81 402 ASP B CA 1
ATOM 6604 C C . ASP B 1 402 ? 58.789 121.363 26.204 1.00 63.79 402 ASP B C 1
ATOM 6605 O O . ASP B 1 402 ? 58.991 120.225 25.766 1.00 62.83 402 ASP B O 1
ATOM 6610 N N . THR B 1 403 ? 59.414 121.844 27.270 1.00 62.23 403 THR B N 1
ATOM 6611 C CA . THR B 1 403 ? 60.389 121.037 27.985 1.00 60.80 403 THR B CA 1
ATOM 6612 C C . THR B 1 403 ? 59.909 120.546 29.346 1.00 59.97 403 THR B C 1
ATOM 6613 O O . THR B 1 403 ? 60.723 120.308 30.240 1.00 60.40 403 THR B O 1
ATOM 6617 N N . THR B 1 404 ? 58.595 120.385 29.497 1.00 58.64 404 THR B N 1
ATOM 6618 C CA . THR B 1 404 ? 58.017 119.908 30.750 1.00 57.09 404 THR B CA 1
ATOM 6619 C C . THR B 1 404 ? 58.615 118.551 31.096 1.00 56.63 404 THR B C 1
ATOM 6620 O O . THR B 1 404 ? 58.926 118.267 32.253 1.00 57.01 404 THR B O 1
ATOM 6624 N N . ASP B 1 405 ? 58.779 117.715 30.083 1.00 55.94 405 ASP B N 1
ATOM 6625 C CA . ASP B 1 405 ? 59.353 116.391 30.270 1.00 56.12 405 ASP B CA 1
ATOM 6626 C C . ASP B 1 405 ? 60.050 116.032 28.965 1.00 57.19 405 ASP B C 1
ATOM 6627 O O . ASP B 1 405 ? 59.467 115.391 28.091 1.00 57.65 405 ASP B O 1
ATOM 6632 N N . GLY B 1 406 ? 61.306 116.448 28.838 1.00 57.99 406 GLY B N 1
ATOM 6633 C CA . GLY B 1 406 ? 62.039 116.177 27.617 1.00 58.44 406 GLY B CA 1
ATOM 6634 C C . GLY B 1 406 ? 61.801 117.302 26.625 1.00 58.86 406 GLY B C 1
ATOM 6635 O O . GLY B 1 406 ? 61.538 118.449 27.016 1.00 59.44 406 GLY B O 1
ATOM 6636 N N . ALA B 1 407 ? 61.887 116.975 25.338 1.00 58.98 407 ALA B N 1
ATOM 6637 C CA . ALA B 1 407 ? 61.687 117.963 24.285 1.00 58.47 407 ALA B CA 1
ATOM 6638 C C . ALA B 1 407 ? 60.498 117.594 23.416 1.00 58.38 407 ALA B C 1
ATOM 6639 O O . ALA B 1 407 ? 60.487 116.557 22.746 1.00 58.25 407 ALA B O 1
ATOM 6641 N N . LYS B 1 408 ? 59.489 118.452 23.437 1.00 58.43 408 LYS B N 1
ATOM 6642 C CA . LYS B 1 408 ? 58.293 118.217 22.650 1.00 58.37 408 LYS B CA 1
ATOM 6643 C C . LYS B 1 408 ? 58.094 119.383 21.699 1.00 59.16 408 LYS B C 1
ATOM 6644 O O . LYS B 1 408 ? 57.612 120.443 22.099 1.00 59.53 408 LYS B O 1
ATOM 6650 N N . ILE B 1 409 ? 58.482 119.190 20.442 1.00 60.67 409 ILE B N 1
ATOM 6651 C CA . ILE B 1 409 ? 58.325 120.234 19.433 1.00 61.79 409 ILE B CA 1
ATOM 6652 C C . ILE B 1 409 ? 56.847 120.318 19.070 1.00 62.13 409 IL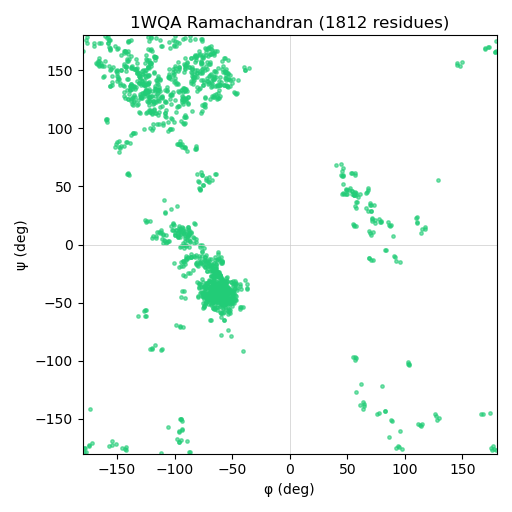E B C 1
ATOM 6653 O O . ILE B 1 409 ? 56.226 119.316 18.711 1.00 61.95 409 ILE B O 1
ATOM 6658 N N . ILE B 1 410 ? 56.295 121.521 19.161 1.00 62.89 410 ILE B N 1
ATOM 6659 C CA . ILE B 1 410 ? 54.887 121.729 18.888 1.00 64.32 410 ILE B CA 1
ATOM 6660 C C . ILE B 1 410 ? 54.574 122.376 17.548 1.00 65.45 410 ILE B C 1
ATOM 6661 O O . ILE B 1 410 ? 55.127 123.420 17.202 1.00 65.67 410 ILE B O 1
ATOM 6666 N N . PHE B 1 411 ? 53.674 121.736 16.807 1.00 66.89 411 PHE B N 1
ATOM 6667 C CA . PHE B 1 411 ? 53.208 122.231 15.516 1.00 67.98 411 PHE B CA 1
ATOM 6668 C C . PHE B 1 411 ? 51.707 122.391 15.676 1.00 68.47 411 PHE B C 1
ATOM 6669 O O . PHE B 1 411 ? 51.104 121.739 16.528 1.00 68.58 411 PHE B O 1
ATOM 6677 N N . GLU B 1 412 ? 51.100 123.251 14.866 1.00 68.87 412 GLU B N 1
ATOM 6678 C CA . GLU B 1 412 ? 49.661 123.452 14.950 1.00 69.28 412 GLU B CA 1
ATOM 6679 C C . GLU B 1 412 ? 48.940 122.177 14.505 1.00 68.17 412 GLU B C 1
ATOM 6680 O O . GLU B 1 412 ? 47.819 121.903 14.933 1.00 68.36 412 GLU B O 1
ATOM 6686 N N . ASP B 1 413 ? 49.595 121.395 13.651 1.00 67.06 413 ASP B N 1
ATOM 6687 C CA . ASP B 1 413 ? 48.996 120.163 13.153 1.00 65.64 413 ASP B CA 1
ATOM 6688 C C . ASP B 1 413 ? 49.325 118.961 14.041 1.00 63.75 413 ASP B C 1
ATOM 6689 O O . ASP B 1 413 ? 48.733 117.889 13.897 1.00 63.13 413 ASP B O 1
ATOM 6694 N N . GLY B 1 414 ? 50.262 119.138 14.966 1.00 61.63 414 GLY B N 1
ATOM 6695 C CA . GLY B 1 414 ? 50.630 118.035 15.835 1.00 58.51 414 GLY B CA 1
ATOM 6696 C C . GLY B 1 414 ? 51.911 118.261 16.610 1.00 56.32 414 GLY B C 1
ATOM 6697 O O . GLY B 1 414 ? 52.222 119.386 16.992 1.00 56.23 414 GLY B O 1
ATOM 6698 N N . TRP B 1 415 ? 52.665 117.195 16.842 1.00 53.59 415 TRP B N 1
ATOM 6699 C CA . TRP B 1 415 ? 53.893 117.336 17.597 1.00 51.57 415 TRP B CA 1
ATOM 6700 C C . TRP B 1 415 ? 54.846 116.164 17.488 1.00 50.94 415 TRP B C 1
ATOM 6701 O O . TRP B 1 415 ? 54.527 115.126 16.902 1.00 49.70 415 TRP B O 1
ATOM 6712 N N . VAL B 1 416 ? 56.027 116.363 18.069 1.00 51.33 416 VAL B N 1
ATOM 6713 C CA . VAL B 1 416 ? 57.090 115.366 18.101 1.00 51.31 416 VAL B CA 1
ATOM 6714 C C . VAL B 1 416 ? 57.696 115.381 19.498 1.00 51.01 416 VAL B C 1
ATOM 6715 O O . VAL B 1 416 ? 58.169 116.424 19.976 1.00 49.53 416 VAL B O 1
ATOM 6719 N N . LEU B 1 417 ? 57.693 114.222 20.144 1.00 51.21 417 LEU B N 1
ATOM 6720 C CA . LEU B 1 417 ? 58.230 114.118 21.490 1.00 52.31 417 LEU B CA 1
ATOM 6721 C C . LEU B 1 417 ? 59.523 113.317 21.571 1.00 53.54 417 LEU B C 1
ATOM 6722 O O . LEU B 1 417 ? 59.564 112.132 21.225 1.00 52.60 417 LEU B O 1
ATOM 6727 N N . VAL B 1 418 ? 60.581 113.983 22.018 1.00 55.32 418 VAL B N 1
ATOM 6728 C CA . VAL B 1 418 ? 61.869 113.325 22.194 1.00 57.79 418 VAL B CA 1
ATOM 6729 C C . VAL B 1 418 ? 62.063 113.220 23.698 1.00 59.21 418 VAL B C 1
ATOM 6730 O O . VAL B 1 418 ? 62.195 114.233 24.393 1.00 59.82 418 VAL B O 1
ATOM 6734 N N . ARG B 1 419 ? 62.056 111.991 24.197 1.00 61.29 419 ARG B N 1
ATOM 6735 C CA . ARG B 1 419 ? 62.203 111.748 25.625 1.00 64.57 419 ARG B CA 1
ATOM 6736 C C . ARG B 1 419 ? 63.067 110.529 25.924 1.00 66.07 419 ARG B C 1
ATOM 6737 O O . ARG B 1 419 ? 63.002 109.518 25.226 1.00 66.01 419 ARG B O 1
ATOM 6745 N N . ALA B 1 420 ? 63.869 110.637 26.979 1.00 68.30 420 ALA B N 1
ATOM 6746 C CA . ALA B 1 420 ? 64.747 109.553 27.397 1.00 70.47 420 ALA B CA 1
ATOM 6747 C C . ALA B 1 420 ? 64.111 108.732 28.523 1.00 72.25 420 ALA B C 1
ATOM 6748 O O . ALA B 1 420 ? 63.500 109.284 29.444 1.00 72.48 420 ALA B O 1
ATOM 6750 N N . SER B 1 421 ? 64.253 107.410 28.439 1.00 74.41 421 SER B N 1
ATOM 6751 C CA . SER B 1 421 ? 63.704 106.509 29.450 1.00 76.34 421 SER B CA 1
ATOM 6752 C C . SER B 1 421 ? 64.492 106.622 30.754 1.00 78.11 421 SER B C 1
ATOM 6753 O O . SER B 1 421 ? 65.717 106.749 30.748 1.00 78.69 421 SER B O 1
ATOM 6756 N N . GLY B 1 422 ? 63.781 106.584 31.872 1.00 79.81 422 GLY B N 1
ATOM 6757 C CA . GLY B 1 422 ? 64.446 106.674 33.156 1.00 81.68 422 GLY B CA 1
ATOM 6758 C C . GLY B 1 422 ? 65.114 105.359 33.505 1.00 83.10 422 GLY B C 1
ATOM 6759 O O . GLY B 1 422 ? 65.828 105.270 34.504 1.00 83.40 422 GLY B O 1
ATOM 6760 N N . THR B 1 423 ? 64.883 104.336 32.683 1.00 84.03 423 THR B N 1
ATOM 6761 C CA . THR B 1 423 ? 65.469 103.018 32.917 1.00 84.90 423 THR B CA 1
ATOM 6762 C C . THR B 1 423 ? 66.527 102.674 31.870 1.00 85.59 423 THR B C 1
ATOM 6763 O O . THR B 1 423 ? 67.708 102.977 32.050 1.00 85.31 423 THR B O 1
ATOM 6767 N N . GLU B 1 424 ? 66.097 102.040 30.780 1.00 86.57 424 GLU B N 1
ATOM 6768 C CA . GLU B 1 424 ? 67.011 101.649 29.709 1.00 87.49 424 GLU B CA 1
ATOM 6769 C C . GLU B 1 424 ? 67.545 102.848 28.931 1.00 87.85 424 GLU B C 1
ATOM 6770 O O . GLU B 1 424 ? 66.837 103.839 28.740 1.00 88.00 424 GLU B O 1
ATOM 6776 N N . PRO B 1 425 ? 68.814 102.769 28.479 1.00 88.01 425 PRO B N 1
ATOM 6777 C CA . PRO B 1 425 ? 69.487 103.826 27.712 1.00 87.62 425 PRO B CA 1
ATOM 6778 C C . PRO B 1 425 ? 68.818 104.053 26.357 1.00 87.09 425 PRO B C 1
ATOM 6779 O O . PRO B 1 425 ? 69.442 103.878 25.310 1.00 87.17 425 PRO B O 1
ATOM 6783 N N . ILE B 1 426 ? 67.546 104.438 26.390 1.00 86.13 426 ILE B N 1
ATOM 6784 C CA . ILE B 1 426 ? 66.780 104.689 25.174 1.00 85.14 426 ILE B CA 1
ATOM 6785 C C . ILE B 1 426 ? 66.354 106.155 25.121 1.00 84.44 426 ILE B C 1
ATOM 6786 O O . ILE B 1 426 ? 66.359 106.851 26.136 1.00 84.92 426 ILE B O 1
ATOM 6791 N N . ILE B 1 427 ? 65.995 106.627 23.934 1.00 83.25 427 ILE B N 1
ATOM 6792 C CA . ILE B 1 427 ? 65.555 108.005 23.775 1.00 82.32 427 ILE B CA 1
ATOM 6793 C C . ILE B 1 427 ? 64.372 108.028 22.802 1.00 80.89 427 ILE B C 1
ATOM 6794 O O . ILE B 1 427 ? 64.417 108.663 21.751 1.00 81.46 427 ILE B O 1
ATOM 6799 N N . ARG B 1 428 ? 63.313 107.317 23.178 1.00 78.86 428 ARG B N 1
ATOM 6800 C CA . ARG B 1 428 ? 62.096 107.208 22.381 1.00 76.41 428 ARG B CA 1
ATOM 6801 C C . ARG B 1 428 ? 61.663 108.488 21.666 1.00 74.14 428 ARG B C 1
ATOM 6802 O O . ARG B 1 428 ? 61.914 109.607 22.128 1.00 73.33 428 ARG B O 1
ATOM 6810 N N . ILE B 1 429 ? 61.004 108.301 20.527 1.00 71.78 429 ILE B N 1
ATOM 6811 C CA . ILE B 1 429 ? 60.520 109.412 19.722 1.00 69.34 429 ILE B CA 1
ATOM 6812 C C . ILE B 1 429 ? 59.064 109.175 19.330 1.00 67.28 429 ILE B C 1
ATOM 6813 O O . ILE B 1 429 ? 58.739 108.175 18.691 1.00 66.64 429 ILE B O 1
ATOM 6818 N N . PHE B 1 430 ? 58.193 110.096 19.734 1.00 65.44 430 PHE B N 1
ATOM 6819 C CA . PHE B 1 430 ? 56.766 110.000 19.436 1.00 63.30 430 PHE B CA 1
ATOM 6820 C C . PHE B 1 430 ? 56.318 111.177 18.591 1.00 61.02 430 PHE B C 1
ATOM 6821 O O . PHE B 1 430 ? 56.844 112.283 18.720 1.00 61.26 430 PHE B O 1
ATOM 6829 N N . SER B 1 431 ? 55.332 110.936 17.736 1.00 58.39 431 SER B N 1
ATOM 6830 C CA . SER B 1 431 ? 54.801 111.992 16.884 1.00 55.92 431 SER B CA 1
ATOM 6831 C C . SER B 1 431 ? 53.315 111.766 16.659 1.00 54.07 431 SER B C 1
ATOM 6832 O O . SER B 1 431 ? 52.838 110.631 16.663 1.00 53.42 431 SER B O 1
ATOM 6835 N N . GLU B 1 432 ? 52.590 112.857 16.466 1.00 51.98 432 GLU B N 1
ATOM 6836 C CA . GLU B 1 432 ? 51.158 112.791 16.228 1.00 50.05 432 GLU B CA 1
ATOM 6837 C C . GLU B 1 432 ? 50.720 113.949 15.332 1.00 49.50 432 GLU B C 1
ATOM 6838 O O . GLU B 1 432 ? 51.233 115.063 15.433 1.00 48.68 432 GLU B O 1
ATOM 6844 N N . ALA B 1 433 ? 49.773 113.671 14.446 1.00 50.01 433 ALA B N 1
ATOM 6845 C CA . ALA B 1 433 ? 49.263 114.684 13.537 1.00 50.72 433 ALA B CA 1
ATOM 6846 C C . ALA B 1 433 ? 47.878 114.288 13.049 1.00 51.38 433 ALA B C 1
ATOM 6847 O O . ALA B 1 433 ? 47.392 113.197 13.334 1.00 49.97 433 ALA B O 1
ATOM 6849 N N . LYS B 1 434 ? 47.235 115.184 12.315 1.00 52.72 434 LYS B N 1
ATOM 6850 C CA . LYS B 1 434 ? 45.912 114.889 11.806 1.00 54.80 434 LYS B CA 1
ATOM 6851 C C . LYS B 1 434 ? 45.971 114.196 10.454 1.00 55.79 434 LYS B C 1
ATOM 6852 O O . LYS B 1 434 ? 44.966 114.113 9.751 1.00 56.02 434 LYS B O 1
ATOM 6858 N N . SER B 1 435 ? 47.154 113.691 10.110 1.00 57.25 435 SER B N 1
ATOM 6859 C CA . SER B 1 435 ? 47.379 112.979 8.854 1.00 59.18 435 SER B CA 1
ATOM 6860 C C . SER B 1 435 ? 48.659 112.152 8.954 1.00 60.80 435 SER B C 1
ATOM 6861 O O . SER B 1 435 ? 49.619 112.565 9.611 1.00 61.32 435 SER B O 1
ATOM 6864 N N . LYS B 1 436 ? 48.671 110.984 8.313 1.00 62.46 436 LYS B N 1
ATOM 6865 C CA . LYS B 1 436 ? 49.843 110.115 8.339 1.00 64.53 436 LYS B CA 1
ATOM 6866 C C . LYS B 1 436 ? 51.066 110.840 7.796 1.00 65.36 436 LYS B C 1
ATOM 6867 O O . LYS B 1 436 ? 52.182 110.654 8.290 1.00 65.78 436 LYS B O 1
ATOM 6873 N N . GLU B 1 437 ? 50.847 111.667 6.778 1.00 66.41 437 GLU B N 1
ATOM 6874 C CA . GLU B 1 437 ? 51.936 112.417 6.156 1.00 67.62 437 GLU B CA 1
ATOM 6875 C C . GLU B 1 437 ? 52.623 113.321 7.160 1.00 66.82 437 GLU B C 1
ATOM 6876 O O . GLU B 1 437 ? 53.826 113.200 7.390 1.00 66.70 437 GLU B O 1
ATOM 6882 N N . LYS B 1 438 ? 51.858 114.227 7.759 1.00 66.31 438 LYS B N 1
ATOM 6883 C CA . LYS B 1 438 ? 52.424 115.133 8.744 1.00 65.83 438 LYS B CA 1
ATOM 6884 C C . LYS B 1 438 ? 53.031 114.347 9.902 1.00 65.62 438 LYS B C 1
ATOM 6885 O O . LYS B 1 438 ? 54.083 114.713 10.428 1.00 65.52 438 LYS B O 1
ATOM 6891 N N . ALA B 1 439 ? 52.372 113.261 10.289 1.00 65.53 439 ALA B N 1
ATOM 6892 C CA . ALA B 1 439 ? 52.858 112.434 11.387 1.00 65.99 439 ALA B CA 1
ATOM 6893 C C . ALA B 1 439 ? 54.244 111.894 11.061 1.00 66.41 439 ALA B C 1
ATOM 6894 O O . ALA B 1 439 ? 55.126 111.835 11.923 1.00 66.36 439 ALA B O 1
ATOM 6896 N N . GLN B 1 440 ? 54.427 111.502 9.805 1.00 66.95 440 GLN B N 1
ATOM 6897 C CA . GLN B 1 440 ? 55.704 110.975 9.348 1.00 67.11 440 GLN B CA 1
ATOM 6898 C C . GLN B 1 440 ? 56.746 112.096 9.324 1.00 67.25 440 GLN B C 1
ATOM 6899 O O . GLN B 1 440 ? 57.891 111.897 9.738 1.00 66.72 440 GLN B O 1
ATOM 6905 N N . GLU B 1 441 ? 56.339 113.271 8.846 1.00 67.62 441 GLU B N 1
ATOM 6906 C CA . GLU B 1 441 ? 57.231 114.427 8.778 1.00 68.47 441 GLU B CA 1
ATOM 6907 C C . GLU B 1 441 ? 57.773 114.738 10.157 1.00 68.25 441 GLU B C 1
ATOM 6908 O O . GLU B 1 441 ? 58.974 114.638 10.404 1.00 68.49 441 GLU B O 1
ATOM 6914 N N . TYR B 1 442 ? 56.861 115.133 11.043 1.00 68.23 442 TYR B N 1
ATOM 6915 C CA . TYR B 1 442 ? 57.189 115.489 12.419 1.00 67.31 442 TYR B CA 1
ATOM 6916 C C . TYR B 1 442 ? 58.104 114.450 13.061 1.00 67.27 442 TYR B C 1
ATOM 6917 O O . TYR B 1 442 ? 59.074 114.806 13.729 1.00 66.61 442 TYR B O 1
ATOM 6926 N N . LEU B 1 443 ? 57.800 113.171 12.852 1.00 67.13 443 LEU B N 1
ATOM 6927 C CA . LEU B 1 443 ? 58.615 112.103 13.417 1.00 68.21 443 LEU B CA 1
ATOM 6928 C C . LEU B 1 443 ? 60.067 112.252 12.965 1.00 69.22 443 LEU B C 1
ATOM 6929 O O . LEU B 1 443 ? 60.989 112.244 13.784 1.00 69.53 443 LEU B O 1
ATOM 6934 N N . ASN B 1 444 ? 60.263 112.382 11.655 1.00 70.35 444 ASN B N 1
ATOM 6935 C CA . ASN B 1 444 ? 61.599 112.537 11.088 1.00 71.53 444 ASN B CA 1
ATOM 6936 C C . ASN B 1 444 ? 62.323 113.748 11.674 1.00 72.23 444 ASN B C 1
ATOM 6937 O O . ASN B 1 444 ? 63.474 113.637 12.097 1.00 72.23 444 ASN B O 1
ATOM 6942 N N . LEU B 1 445 ? 61.648 114.896 11.696 1.00 72.96 445 LEU B N 1
ATOM 6943 C CA . LEU B 1 445 ? 62.226 116.126 12.234 1.00 74.19 445 LEU B CA 1
ATOM 6944 C C . LEU B 1 445 ? 62.887 115.839 13.573 1.00 75.20 445 LEU B C 1
ATOM 6945 O O . LEU B 1 445 ? 63.902 116.445 13.919 1.00 75.22 445 LEU B O 1
ATOM 6950 N N . GLY B 1 446 ? 62.297 114.912 14.323 1.00 76.55 446 GLY B N 1
ATOM 6951 C CA . GLY B 1 446 ? 62.836 114.539 15.620 1.00 77.98 446 GLY B CA 1
ATOM 6952 C C . GLY B 1 446 ? 64.078 113.673 15.482 1.00 79.02 446 GLY B C 1
ATOM 6953 O O . GLY B 1 446 ? 65.119 113.976 16.071 1.00 78.64 446 GLY B O 1
ATOM 6954 N N . ILE B 1 447 ? 63.969 112.594 14.708 1.00 79.70 447 ILE B N 1
ATOM 6955 C CA . ILE B 1 447 ? 65.099 111.695 14.488 1.00 80.68 447 ILE B CA 1
ATOM 6956 C C . ILE B 1 447 ? 66.297 112.490 13.969 1.00 82.12 447 ILE B C 1
ATOM 6957 O O . ILE B 1 447 ? 67.451 112.146 14.239 1.00 81.83 447 ILE B O 1
ATOM 6962 N N . GLU B 1 448 ? 66.008 113.558 13.230 1.00 83.83 448 GLU B N 1
ATOM 6963 C CA . GLU B 1 448 ? 67.043 114.422 12.673 1.00 85.84 448 GLU B CA 1
ATOM 6964 C C . GLU B 1 448 ? 67.751 115.196 13.784 1.00 86.91 448 GLU B C 1
ATOM 6965 O O . GLU B 1 448 ? 68.945 115.000 14.016 1.00 87.33 448 GLU B O 1
ATOM 6971 N N . LEU B 1 449 ? 67.013 116.075 14.462 1.00 87.74 449 LEU B N 1
ATOM 6972 C CA . LEU B 1 449 ? 67.575 116.872 15.550 1.00 88.57 449 LEU B CA 1
ATOM 6973 C C . LEU B 1 449 ? 68.306 115.996 16.560 1.00 89.23 449 LEU B C 1
ATOM 6974 O O . LEU B 1 449 ? 69.287 116.426 17.167 1.00 89.19 449 LEU B O 1
ATOM 6979 N N . LEU B 1 450 ? 67.827 114.766 16.731 1.00 90.20 450 LEU B N 1
ATOM 6980 C CA . LEU B 1 450 ? 68.436 113.834 17.676 1.00 91.64 450 LEU B CA 1
ATOM 6981 C C . LEU B 1 450 ? 69.836 113.429 17.217 1.00 92.54 450 LEU B C 1
ATOM 6982 O O . LEU B 1 450 ? 70.806 113.576 17.963 1.00 92.58 450 LEU B O 1
ATOM 6987 N N . GLU B 1 451 ? 69.936 112.921 15.991 1.00 93.63 451 GLU B N 1
ATOM 6988 C CA . GLU B 1 451 ? 71.222 112.496 15.438 1.00 94.61 451 GLU B CA 1
ATOM 6989 C C . GLU B 1 451 ? 72.247 113.633 15.420 1.00 95.15 451 GLU B C 1
ATOM 6990 O O . GLU B 1 451 ? 73.398 113.439 15.810 1.00 94.92 451 GLU B O 1
ATOM 6996 N N . LYS B 1 452 ? 71.828 114.813 14.968 1.00 95.96 452 LYS B N 1
ATOM 6997 C CA . LYS B 1 452 ? 72.715 115.971 14.916 1.00 96.90 452 LYS B CA 1
ATOM 6998 C C . LYS B 1 452 ? 73.005 116.484 16.325 1.00 97.81 452 LYS B C 1
ATOM 6999 O O . LYS B 1 452 ? 73.965 117.226 16.538 1.00 98.04 452 LYS B O 1
ATOM 7005 N N . ALA B 1 453 ? 72.161 116.103 17.281 1.00 98.81 453 ALA B N 1
ATOM 7006 C CA . ALA B 1 453 ? 72.332 116.522 18.673 1.00 99.57 453 ALA B CA 1
ATOM 7007 C C . ALA B 1 453 ? 73.546 115.824 19.280 1.00 99.83 453 ALA B C 1
ATOM 7008 O O . ALA B 1 453 ? 74.320 116.425 20.029 1.00 99.82 453 ALA B O 1
ATOM 7010 N N . LEU B 1 454 ? 73.695 114.545 18.951 1.00 100.00 454 LEU B N 1
ATOM 7011 C CA . LEU B 1 454 ? 74.803 113.739 19.443 1.00 100.00 454 LEU B CA 1
ATOM 7012 C C . LEU B 1 454 ? 75.828 113.494 18.331 1.00 100.00 454 LEU B C 1
ATOM 7013 O O . LEU B 1 454 ? 75.910 114.267 17.372 1.00 100.00 454 LEU B O 1
ATOM 7018 N N . SER B 1 455 ? 76.608 112.424 18.473 1.00 100.00 455 SER B N 1
ATOM 7019 C CA . SER B 1 455 ? 77.635 112.059 17.498 1.00 100.00 455 SER B CA 1
ATOM 7020 C C . SER B 1 455 ? 78.584 113.220 17.170 1.00 100.00 455 SER B C 1
ATOM 7021 O O . SER B 1 455 ? 78.450 114.300 17.791 1.00 99.95 455 SER B O 1
ATOM 7025 N N . MET C 1 1 ? 6.149 65.245 41.793 1.00 68.51 1 MET C N 1
ATOM 7026 C CA . MET C 1 1 ? 6.928 64.097 41.231 1.00 68.71 1 MET C CA 1
ATOM 7027 C C . MET C 1 1 ? 6.912 62.850 42.132 1.00 69.13 1 MET C C 1
ATOM 7028 O O . MET C 1 1 ? 7.654 62.786 43.104 1.00 70.20 1 MET C O 1
ATOM 7033 N N . GLY C 1 2 ? 6.077 61.860 41.794 1.00 68.30 2 GLY C N 1
ATOM 7034 C CA . GLY C 1 2 ? 5.961 60.646 42.601 1.00 66.40 2 GLY C CA 1
ATOM 7035 C C . GLY C 1 2 ? 5.486 61.073 43.975 1.00 64.60 2 GLY C C 1
ATOM 7036 O O . GLY C 1 2 ? 5.996 60.614 45.008 1.00 64.72 2 GLY C O 1
ATOM 7037 N N . LYS C 1 3 ? 4.511 61.979 43.968 1.00 63.17 3 LYS C N 1
ATOM 7038 C CA . LYS C 1 3 ? 4.069 62.637 45.177 1.00 60.74 3 LYS C CA 1
ATOM 7039 C C . LYS C 1 3 ? 5.430 63.274 45.334 1.00 57.86 3 LYS C C 1
ATOM 7040 O O . LYS C 1 3 ? 5.961 63.703 44.336 1.00 58.25 3 LYS C O 1
ATOM 7046 N N . LEU C 1 4 ? 6.015 63.290 46.515 1.00 52.96 4 LEU C N 1
ATOM 7047 C CA . LEU C 1 4 ? 7.329 63.915 46.751 1.00 47.73 4 LEU C CA 1
ATOM 7048 C C . LEU C 1 4 ? 8.581 63.846 45.793 1.00 44.35 4 LEU C C 1
ATOM 7049 O O . LEU C 1 4 ? 8.786 64.708 44.939 1.00 42.52 4 LEU C O 1
ATOM 7054 N N . PHE C 1 5 ? 9.457 62.859 45.974 1.00 40.95 5 PHE C N 1
ATOM 7055 C CA . PHE C 1 5 ? 10.685 62.748 45.152 1.00 38.96 5 PHE C CA 1
ATOM 7056 C C . PHE C 1 5 ? 10.552 62.224 43.707 1.00 39.47 5 PHE C C 1
ATOM 7057 O O . PHE C 1 5 ? 9.658 61.428 43.382 1.00 37.35 5 PHE C O 1
ATOM 7065 N N . GLY C 1 6 ? 11.468 62.675 42.848 1.00 39.66 6 GLY C N 1
ATOM 7066 C CA . GLY C 1 6 ? 11.509 62.220 41.464 1.00 38.46 6 GLY C CA 1
ATOM 7067 C C . GLY C 1 6 ? 12.505 61.060 41.338 1.00 37.79 6 GLY C C 1
ATOM 7068 O O . GLY C 1 6 ? 12.710 60.309 42.297 1.00 38.07 6 GLY C O 1
ATOM 7069 N N . THR C 1 7 ? 13.141 60.912 40.179 1.00 38.77 7 THR C N 1
ATOM 7070 C CA . THR C 1 7 ? 14.100 59.815 39.951 1.00 39.08 7 THR C CA 1
ATOM 7071 C C . THR C 1 7 ? 15.359 59.864 40.837 1.00 37.61 7 THR C C 1
ATOM 7072 O O . THR C 1 7 ? 15.853 58.813 41.294 1.00 37.19 7 THR C O 1
ATOM 7076 N N . PHE C 1 8 ? 15.876 61.075 41.065 1.00 32.79 8 PHE C N 1
ATOM 7077 C CA . PHE C 1 8 ? 17.054 61.290 41.916 1.00 29.66 8 PHE C CA 1
ATOM 7078 C C . PHE C 1 8 ? 16.907 62.662 42.592 1.00 28.04 8 PHE C C 1
ATOM 7079 O O . PHE C 1 8 ? 17.511 63.632 42.163 1.00 25.87 8 PHE C O 1
ATOM 7087 N N . GLY C 1 9 ? 16.107 62.726 43.654 1.00 26.89 9 GLY C N 1
ATOM 7088 C CA . GLY C 1 9 ? 15.898 63.991 44.331 1.00 25.23 9 GLY C CA 1
ATOM 7089 C C . GLY C 1 9 ? 14.617 64.680 43.894 1.00 25.10 9 GLY C C 1
ATOM 7090 O O . GLY C 1 9 ? 13.817 64.148 43.099 1.00 24.24 9 GLY C O 1
ATOM 7091 N N . VAL C 1 10 ? 14.404 65.879 44.416 1.00 23.10 10 VAL C N 1
ATOM 7092 C CA . VAL C 1 10 ? 13.210 66.634 44.086 1.00 22.50 10 VAL C CA 1
ATOM 7093 C C . VAL C 1 10 ? 13.620 68.056 43.695 1.00 24.34 10 VAL C C 1
ATOM 7094 O O . VAL C 1 10 ? 14.623 68.572 44.188 1.00 20.81 10 VAL C O 1
ATOM 7098 N N . ARG C 1 11 ? 12.879 68.677 42.785 1.00 22.75 11 ARG C N 1
ATOM 7099 C CA . ARG C 1 11 ? 13.203 70.037 42.395 1.00 25.48 11 ARG C CA 1
ATOM 7100 C C . ARG C 1 11 ? 11.930 70.807 42.164 1.00 25.30 11 ARG C C 1
ATOM 7101 O O . ARG C 1 11 ? 10.853 70.224 42.077 1.00 24.66 11 ARG C O 1
ATOM 7109 N N . GLY C 1 12 ? 12.057 72.125 42.072 1.00 22.45 12 GLY C N 1
ATOM 7110 C CA . GLY C 1 12 ? 10.895 72.958 41.845 1.00 22.09 12 GLY C CA 1
ATOM 7111 C C . GLY C 1 12 ? 11.366 74.386 41.919 1.00 22.22 12 GLY C C 1
ATOM 7112 O O . GLY C 1 12 ? 12.570 74.631 42.049 1.00 19.57 12 GLY C O 1
ATOM 7113 N N . ILE C 1 13 ? 10.435 75.330 41.843 1.00 21.40 13 ILE C N 1
ATOM 7114 C CA . ILE C 1 13 ? 10.809 76.744 41.903 1.00 20.40 13 ILE C CA 1
ATOM 7115 C C . ILE C 1 13 ? 11.073 77.196 43.339 1.00 18.96 13 ILE C C 1
ATOM 7116 O O . ILE C 1 13 ? 10.324 76.871 44.262 1.00 16.04 13 ILE C O 1
ATOM 7121 N N . ALA C 1 14 ? 12.180 77.919 43.529 1.00 19.55 14 ALA C N 1
ATOM 7122 C CA . ALA C 1 14 ? 12.527 78.384 44.856 1.00 19.07 14 ALA C CA 1
ATOM 7123 C C . ALA C 1 14 ? 11.445 79.314 45.399 1.00 18.55 14 ALA C C 1
ATOM 7124 O O . ALA C 1 14 ? 10.986 80.217 44.711 1.00 17.05 14 ALA C O 1
ATOM 7126 N N . ASN C 1 15 ? 11.047 79.083 46.647 1.00 18.91 15 ASN C N 1
ATOM 7127 C CA . ASN C 1 15 ? 10.013 79.888 47.309 1.00 21.05 15 ASN C CA 1
ATOM 7128 C C . ASN C 1 15 ? 8.597 79.627 46.790 1.00 22.22 15 ASN C C 1
ATOM 7129 O O . ASN C 1 15 ? 7.692 80.387 47.100 1.00 23.59 15 ASN C O 1
ATOM 7134 N N . GLU C 1 16 ? 8.418 78.582 45.987 1.00 21.74 16 GLU C N 1
ATOM 7135 C CA . GLU C 1 16 ? 7.077 78.182 45.538 1.00 22.25 16 GLU C CA 1
ATOM 7136 C C . GLU C 1 16 ? 6.986 76.762 46.088 1.00 20.38 16 GLU C C 1
ATOM 7137 O O . GLU C 1 16 ? 6.563 76.584 47.210 1.00 23.18 16 GLU C O 1
ATOM 7143 N N . LYS C 1 17 ? 7.393 75.754 45.336 1.00 18.51 17 LYS C N 1
ATOM 7144 C CA . LYS C 1 17 ? 7.386 74.415 45.898 1.00 20.46 17 LYS C CA 1
ATOM 7145 C C . LYS C 1 17 ? 8.575 74.295 46.890 1.00 19.90 17 LYS C C 1
ATOM 7146 O O . LYS C 1 17 ? 8.427 73.826 48.018 1.00 19.15 17 LYS C O 1
ATOM 7152 N N . ILE C 1 18 ? 9.750 74.749 46.468 1.00 20.12 18 ILE C N 1
ATOM 7153 C CA . ILE C 1 18 ? 10.948 74.613 47.296 1.00 18.28 18 ILE C CA 1
ATOM 7154 C C . ILE C 1 18 ? 11.149 75.792 48.221 1.00 18.37 18 ILE C C 1
ATOM 7155 O O . ILE C 1 18 ? 11.940 76.708 47.948 1.00 21.27 18 ILE C O 1
ATOM 7160 N N . THR C 1 19 ? 10.416 75.771 49.321 1.00 16.72 19 THR C N 1
ATOM 7161 C CA . THR C 1 19 ? 10.464 76.829 50.317 1.00 16.74 19 THR C CA 1
ATOM 7162 C C . THR C 1 19 ? 11.434 76.396 51.417 1.00 17.32 19 THR C C 1
ATOM 7163 O O . THR C 1 19 ? 11.956 75.265 51.395 1.00 16.25 19 THR C O 1
ATOM 7167 N N . PRO C 1 20 ? 11.715 77.298 52.369 1.00 17.69 20 PRO C N 1
ATOM 7168 C CA . PRO C 1 20 ? 12.610 76.999 53.492 1.00 17.17 20 PRO C CA 1
ATOM 7169 C C . PRO C 1 20 ? 11.897 75.942 54.342 1.00 16.82 20 PRO C C 1
ATOM 7170 O O . PRO C 1 20 ? 12.550 75.043 54.857 1.00 15.45 20 PRO C O 1
ATOM 7174 N N . GLU C 1 21 ? 10.561 76.031 54.479 1.00 14.55 21 GLU C N 1
ATOM 7175 C CA . GLU C 1 21 ? 9.845 75.019 55.295 1.00 14.89 21 GLU C CA 1
ATOM 7176 C C . GLU C 1 21 ? 9.997 73.627 54.659 1.00 15.77 21 GLU C C 1
ATOM 7177 O O . GLU C 1 21 ? 10.190 72.633 55.354 1.00 17.51 21 GLU C O 1
ATOM 7183 N N . PHE C 1 22 ? 9.899 73.564 53.335 1.00 16.29 22 PHE C N 1
ATOM 7184 C CA . PHE C 1 22 ? 10.065 72.296 52.618 1.00 16.77 22 PHE C CA 1
ATOM 7185 C C . PHE C 1 22 ? 11.466 71.701 52.933 1.00 17.10 22 PHE C C 1
ATOM 7186 O O . PHE C 1 22 ? 11.606 70.516 53.276 1.00 16.35 22 PHE C O 1
ATOM 7194 N N . ALA C 1 23 ? 12.502 72.524 52.799 1.00 15.39 23 ALA C N 1
ATOM 7195 C CA . ALA C 1 23 ? 13.882 72.076 53.055 1.00 13.59 23 ALA C CA 1
ATOM 7196 C C . ALA C 1 23 ? 14.072 71.590 54.494 1.00 15.25 23 ALA C C 1
ATOM 7197 O O . ALA C 1 23 ? 14.696 70.537 54.760 1.00 14.74 23 ALA C O 1
ATOM 7199 N N . MET C 1 24 ? 13.533 72.365 55.432 1.00 13.80 24 MET C N 1
ATOM 7200 C CA . MET C 1 24 ? 13.622 72.024 56.839 1.00 16.01 24 MET C CA 1
ATOM 7201 C C . MET C 1 24 ? 12.915 70.702 57.139 1.00 16.14 24 MET C C 1
ATOM 7202 O O . MET C 1 24 ? 13.420 69.893 57.898 1.00 14.74 24 MET C O 1
ATOM 7207 N N . LYS C 1 25 ? 11.730 70.500 56.556 1.00 16.05 25 LYS C N 1
ATOM 7208 C CA . LYS C 1 25 ? 10.994 69.260 56.780 1.00 16.75 25 LYS C CA 1
ATOM 7209 C C . LYS C 1 25 ? 11.754 68.063 56.197 1.00 16.86 25 LYS C C 1
ATOM 7210 O O . LYS C 1 25 ? 11.795 67.006 56.810 1.00 16.62 25 LYS C O 1
ATOM 7216 N N . ILE C 1 26 ? 12.329 68.234 55.007 1.00 16.50 26 ILE C N 1
ATOM 7217 C CA . ILE C 1 26 ? 13.116 67.170 54.397 1.00 17.67 26 ILE C CA 1
ATOM 7218 C C . ILE C 1 26 ? 14.257 66.843 55.377 1.00 14.19 26 ILE C C 1
ATOM 7219 O O . ILE C 1 26 ? 14.539 65.680 55.648 1.00 15.87 26 ILE C O 1
ATOM 7224 N N . GLY C 1 27 ? 14.913 67.865 55.910 1.00 14.93 27 GLY C N 1
ATOM 7225 C CA . GLY C 1 27 ? 15.994 67.619 56.865 1.00 16.36 27 GLY C CA 1
ATOM 7226 C C . GLY C 1 27 ? 15.541 66.858 58.101 1.00 16.66 27 GLY C C 1
ATOM 7227 O O . GLY C 1 27 ? 16.189 65.905 58.546 1.00 15.65 27 GLY C O 1
ATOM 7228 N N . MET C 1 28 ? 14.416 67.269 58.681 1.00 17.06 28 MET C N 1
ATOM 7229 C CA . MET C 1 28 ? 13.924 66.575 59.882 1.00 15.89 28 MET C CA 1
ATOM 7230 C C . MET C 1 28 ? 13.485 65.143 59.560 1.00 15.91 28 MET C C 1
ATOM 7231 O O . MET C 1 28 ? 13.658 64.230 60.368 1.00 14.38 28 MET C O 1
ATOM 7236 N N . ALA C 1 29 ? 12.897 64.951 58.382 1.00 16.90 29 ALA C N 1
ATOM 7237 C CA . ALA C 1 29 ? 12.466 63.591 57.997 1.00 17.98 29 ALA C CA 1
ATOM 7238 C C . ALA C 1 29 ? 13.701 62.700 57.797 1.00 15.74 29 ALA C C 1
ATOM 7239 O O . ALA C 1 29 ? 13.766 61.583 58.290 1.00 15.48 29 ALA C O 1
ATOM 7241 N N . PHE C 1 30 ? 14.670 63.203 57.043 1.00 15.17 30 PHE C N 1
ATOM 7242 C CA . PHE C 1 30 ? 15.873 62.416 56.770 1.00 15.97 30 PHE C CA 1
ATOM 7243 C C . PHE C 1 30 ? 16.609 62.074 58.077 1.00 15.05 30 PHE C C 1
ATOM 7244 O O . PHE C 1 30 ? 16.996 60.930 58.304 1.00 14.91 30 PHE C O 1
ATOM 7252 N N . GLY C 1 31 ? 16.776 63.064 58.947 1.00 14.79 31 GLY C N 1
ATOM 7253 C CA . GLY C 1 31 ? 17.468 62.816 60.196 1.00 15.04 31 GLY C CA 1
ATOM 7254 C C . GLY C 1 31 ? 16.718 61.828 61.066 1.00 15.00 31 GLY C C 1
ATOM 7255 O O . GLY C 1 31 ? 17.328 61.003 61.750 1.00 15.15 31 GLY C O 1
ATOM 7256 N N . THR C 1 32 ? 15.388 61.904 61.039 1.00 14.08 32 THR C N 1
ATOM 7257 C CA . THR C 1 32 ? 14.589 60.993 61.844 1.00 14.64 32 THR C CA 1
ATOM 7258 C C . THR C 1 32 ? 14.814 59.559 61.360 1.00 16.05 32 THR C C 1
ATOM 7259 O O . THR C 1 32 ? 15.045 58.672 62.170 1.00 16.35 32 THR C O 1
ATOM 7263 N N . LEU C 1 33 ? 14.767 59.343 60.046 1.00 15.48 33 LEU C N 1
ATOM 7264 C CA . LEU C 1 33 ? 15.025 58.016 59.477 1.00 16.67 33 LEU C CA 1
ATOM 7265 C C . LEU C 1 33 ? 16.420 57.485 59.889 1.00 17.68 33 LEU C C 1
ATOM 7266 O O . LEU C 1 33 ? 16.579 56.326 60.316 1.00 16.57 33 LEU C O 1
ATOM 7271 N N . LEU C 1 34 ? 17.441 58.321 59.742 1.00 15.56 34 LEU C N 1
ATOM 7272 C CA . LEU C 1 34 ? 18.797 57.912 60.127 1.00 16.09 34 LEU C CA 1
ATOM 7273 C C . LEU C 1 34 ? 18.846 57.467 61.591 1.00 17.02 34 LEU C C 1
ATOM 7274 O O . LEU C 1 34 ? 19.560 56.527 61.930 1.00 17.36 34 LEU C O 1
ATOM 7279 N N . LYS C 1 35 ? 18.105 58.139 62.471 1.00 16.76 35 LYS C N 1
ATOM 7280 C CA . LYS C 1 35 ? 18.091 57.744 63.881 1.00 17.50 35 LYS C CA 1
ATOM 7281 C C . LYS C 1 35 ? 17.335 56.424 64.110 1.00 18.33 35 LYS C C 1
ATOM 7282 O O . LYS C 1 35 ? 17.817 55.525 64.824 1.00 17.69 35 LYS C O 1
ATOM 7288 N N . ARG C 1 36 ? 16.150 56.320 63.520 1.00 19.03 36 ARG C N 1
ATOM 7289 C CA . ARG C 1 36 ? 15.327 55.128 63.635 1.00 20.23 36 ARG C CA 1
ATOM 7290 C C . ARG C 1 36 ? 15.994 53.875 63.057 1.00 21.25 36 ARG C C 1
ATOM 7291 O O . ARG C 1 36 ? 15.650 52.763 63.457 1.00 21.08 36 ARG C O 1
ATOM 7299 N N . GLU C 1 37 ? 16.945 54.034 62.131 1.00 20.58 37 GLU C N 1
ATOM 7300 C CA . GLU C 1 37 ? 17.654 52.869 61.591 1.00 21.42 37 GLU C CA 1
ATOM 7301 C C . GLU C 1 37 ? 18.675 52.355 62.602 1.00 22.63 37 GLU C C 1
ATOM 7302 O O . GLU C 1 37 ? 19.388 51.377 62.339 1.00 22.43 37 GLU C O 1
ATOM 7308 N N . GLY C 1 38 ? 18.766 53.027 63.752 1.00 21.29 38 GLY C N 1
ATOM 7309 C CA . GLY C 1 38 ? 19.674 52.572 64.809 1.00 20.93 38 GLY C CA 1
ATOM 7310 C C . GLY C 1 38 ? 20.914 53.404 65.124 1.00 22.40 38 GLY C C 1
ATOM 7311 O O . GLY C 1 38 ? 21.896 52.866 65.654 1.00 20.47 38 GLY C O 1
ATOM 7312 N N . ARG C 1 39 ? 20.882 54.697 64.803 1.00 20.26 39 ARG C N 1
ATOM 7313 C CA . ARG C 1 39 ? 22.032 55.553 65.046 1.00 20.79 39 ARG C CA 1
ATOM 7314 C C . ARG C 1 39 ? 21.663 56.598 66.087 1.00 21.26 39 ARG C C 1
ATOM 7315 O O . ARG C 1 39 ? 20.678 57.317 65.947 1.00 20.72 39 ARG C O 1
ATOM 7323 N N . LYS C 1 40 ? 22.466 56.668 67.134 1.00 20.99 40 LYS C N 1
ATOM 7324 C CA . LYS C 1 40 ? 22.229 57.604 68.214 1.00 22.24 40 LYS C CA 1
ATOM 7325 C C . LYS C 1 40 ? 22.401 59.051 67.745 1.00 21.80 40 LYS C C 1
ATOM 7326 O O . LYS C 1 40 ? 21.589 59.923 68.069 1.00 21.45 40 LYS C O 1
ATOM 7332 N N . LYS C 1 41 ? 23.452 59.303 66.971 1.00 19.63 41 LYS C N 1
ATOM 7333 C CA . LYS C 1 41 ? 23.724 60.660 66.501 1.00 20.07 41 LYS C CA 1
ATOM 7334 C C . LYS C 1 41 ? 24.286 60.621 65.100 1.00 18.72 41 LYS C C 1
ATOM 7335 O O . LYS C 1 41 ? 25.504 60.625 64.904 1.00 18.36 41 LYS C O 1
ATOM 7341 N N . PRO C 1 42 ? 23.399 60.573 64.099 1.00 15.31 42 PRO C N 1
ATOM 7342 C CA . PRO C 1 42 ? 23.794 60.523 62.689 1.00 15.18 42 PRO C CA 1
ATOM 7343 C C . PRO C 1 42 ? 24.713 61.679 62.288 1.00 16.37 42 PRO C C 1
ATOM 7344 O O . PRO C 1 42 ? 24.619 62.786 62.843 1.00 15.79 42 PRO C O 1
ATOM 7348 N N . LEU C 1 43 ? 25.569 61.426 61.307 1.00 15.07 43 LEU C N 1
ATOM 7349 C CA . LEU C 1 43 ? 26.478 62.457 60.789 1.00 15.17 43 LEU C CA 1
ATOM 7350 C C . LEU C 1 43 ? 26.044 62.627 59.333 1.00 15.75 43 LEU C C 1
ATOM 7351 O O . LEU C 1 43 ? 26.002 61.652 58.565 1.00 14.19 43 LEU C O 1
ATOM 7356 N N . VAL C 1 44 ? 25.702 63.854 58.952 1.00 13.48 44 VAL C N 1
ATOM 7357 C CA . VAL C 1 44 ? 25.242 64.104 57.601 1.00 12.45 44 VAL C CA 1
ATOM 7358 C C . VAL C 1 44 ? 26.041 65.187 56.888 1.00 14.86 44 VAL C C 1
ATOM 7359 O O . VAL C 1 44 ? 26.268 66.267 57.441 1.00 13.83 44 VAL C O 1
ATOM 7363 N N . VAL C 1 45 ? 26.441 64.901 55.655 1.00 13.67 45 VAL C N 1
ATOM 7364 C CA . VAL C 1 45 ? 27.199 65.871 54.847 1.00 14.85 45 VAL C CA 1
ATOM 7365 C C . VAL C 1 45 ? 26.224 66.695 53.989 1.00 13.76 45 VAL C C 1
ATOM 7366 O O . VAL C 1 45 ? 25.346 66.134 53.328 1.00 16.22 45 VAL C O 1
ATOM 7370 N N . VAL C 1 46 ? 26.373 68.014 54.006 1.00 13.43 46 VAL C N 1
ATOM 7371 C CA . VAL C 1 46 ? 25.483 68.885 53.253 1.00 13.89 46 VAL C CA 1
ATOM 7372 C C . VAL C 1 46 ? 26.293 69.818 52.358 1.00 14.78 46 VAL C C 1
ATOM 7373 O O . VAL C 1 46 ? 27.249 70.472 52.812 1.00 12.26 46 VAL C O 1
ATOM 7377 N N . GLY C 1 47 ? 25.920 69.853 51.078 1.00 14.59 47 GLY C N 1
ATOM 7378 C CA . GLY C 1 47 ? 26.597 70.733 50.125 1.00 13.52 47 GLY C CA 1
ATOM 7379 C C . GLY C 1 47 ? 25.562 71.335 49.200 1.00 14.66 47 GLY C C 1
ATOM 7380 O O . GLY C 1 47 ? 24.367 70.979 49.263 1.00 13.81 47 GLY C O 1
ATOM 7381 N N . ARG C 1 48 ? 26.003 72.236 48.327 1.00 14.14 48 ARG C N 1
ATOM 7382 C CA . ARG C 1 48 ? 25.084 72.878 47.387 1.00 13.47 48 ARG C CA 1
ATOM 7383 C C . ARG C 1 48 ? 25.819 73.396 46.157 1.00 13.99 48 ARG C C 1
ATOM 7384 O O . ARG C 1 48 ? 27.053 73.455 46.140 1.00 14.22 48 ARG C O 1
ATOM 7392 N N . ASP C 1 49 ? 25.067 73.772 45.126 1.00 13.38 49 ASP C N 1
ATOM 7393 C CA . ASP C 1 49 ? 25.690 74.321 43.934 1.00 14.24 49 ASP C CA 1
ATOM 7394 C C . ASP C 1 49 ? 25.724 75.869 44.058 1.00 14.30 49 ASP C C 1
ATOM 7395 O O . ASP C 1 49 ? 25.620 76.398 45.159 1.00 14.32 49 ASP C O 1
ATOM 7400 N N . THR C 1 50 ? 25.857 76.583 42.945 1.00 14.66 50 THR C N 1
ATOM 7401 C CA . THR C 1 50 ? 25.968 78.041 42.998 1.00 15.04 50 THR C CA 1
ATOM 7402 C C . THR C 1 50 ? 24.659 78.820 43.002 1.00 15.01 50 THR C C 1
ATOM 7403 O O . THR C 1 50 ? 24.679 80.056 43.020 1.00 13.70 50 THR C O 1
ATOM 7407 N N . ARG C 1 51 ? 23.528 78.124 43.004 1.00 14.35 51 ARG C N 1
ATOM 7408 C CA . ARG C 1 51 ? 22.251 78.832 42.935 1.00 15.26 51 ARG C CA 1
ATOM 7409 C C . ARG C 1 51 ? 22.053 79.874 44.028 1.00 15.55 51 ARG C C 1
ATOM 7410 O O . ARG C 1 51 ? 22.463 79.695 45.184 1.00 15.08 51 ARG C O 1
ATOM 7418 N N . VAL C 1 52 ? 21.404 80.962 43.636 1.00 14.59 52 VAL C N 1
ATOM 7419 C CA . VAL C 1 52 ? 21.120 82.093 44.516 1.00 17.39 52 VAL C CA 1
ATOM 7420 C C . VAL C 1 52 ? 20.255 81.747 45.717 1.00 16.72 52 VAL C C 1
ATOM 7421 O O . VAL C 1 52 ? 20.335 82.399 46.758 1.00 17.28 52 VAL C O 1
ATOM 7425 N N . SER C 1 53 ? 19.444 80.711 45.597 1.00 15.41 53 SER C N 1
ATOM 7426 C CA . SER C 1 53 ? 18.586 80.350 46.709 1.00 15.50 53 SER C CA 1
ATOM 7427 C C . SER C 1 53 ? 19.219 79.273 47.573 1.00 14.87 53 SER C C 1
ATOM 7428 O O . SER C 1 53 ? 18.642 78.877 48.584 1.00 16.07 53 SER C O 1
ATOM 7431 N N . GLY C 1 54 ? 20.398 78.793 47.182 1.00 15.59 54 GLY C N 1
ATOM 7432 C CA . GLY C 1 54 ? 21.036 77.712 47.922 1.00 13.62 54 GLY C CA 1
ATOM 7433 C C . GLY C 1 54 ? 21.385 77.962 49.373 1.00 15.32 54 GLY C C 1
ATOM 7434 O O . GLY C 1 54 ? 21.161 77.109 50.225 1.00 15.13 54 GLY C O 1
ATOM 7435 N N . GLU C 1 55 ? 21.966 79.114 49.667 1.00 14.58 55 GLU C N 1
ATOM 7436 C CA . GLU C 1 55 ? 22.331 79.400 51.052 1.00 16.40 55 GLU C CA 1
ATOM 7437 C C . GLU C 1 55 ? 21.110 79.365 51.977 1.00 16.53 55 GLU C C 1
ATOM 7438 O O . GLU C 1 55 ? 21.133 78.743 53.041 1.00 15.79 55 GLU C O 1
ATOM 7444 N N . MET C 1 56 ? 20.037 80.039 51.577 1.00 14.21 56 MET C N 1
ATOM 7445 C CA . MET C 1 56 ? 18.832 80.057 52.392 1.00 14.70 56 MET C CA 1
ATOM 7446 C C . MET C 1 56 ? 18.257 78.644 52.599 1.00 13.27 56 MET C C 1
ATOM 7447 O O . MET C 1 56 ? 17.830 78.284 53.679 1.00 14.69 56 MET C O 1
ATOM 7452 N N . LEU C 1 57 ? 18.247 77.841 51.555 1.00 13.53 57 LEU C N 1
ATOM 7453 C CA . LEU C 1 57 ? 17.697 76.506 51.701 1.00 15.35 57 LEU C CA 1
ATOM 7454 C C . LEU C 1 57 ? 18.609 75.600 52.516 1.00 14.51 57 LEU C C 1
ATOM 7455 O O . LEU C 1 57 ? 18.145 74.696 53.238 1.00 15.21 57 LEU C O 1
ATOM 7460 N N . LYS C 1 58 ? 19.913 75.819 52.371 1.00 15.90 58 LYS C N 1
ATOM 7461 C CA . LYS C 1 58 ? 20.909 75.038 53.108 1.00 16.15 58 LYS C CA 1
ATOM 7462 C C . LYS C 1 58 ? 20.751 75.305 54.596 1.00 14.80 58 LYS C C 1
ATOM 7463 O O . LYS C 1 58 ? 20.842 74.383 55.423 1.00 14.31 58 LYS C O 1
ATOM 7469 N N . GLU C 1 59 ? 20.527 76.565 54.954 1.00 15.04 59 GLU C N 1
ATOM 7470 C CA . GLU C 1 59 ? 20.367 76.888 56.377 1.00 16.16 59 GLU C CA 1
ATOM 7471 C C . GLU C 1 59 ? 19.135 76.201 56.940 1.00 15.69 59 GLU C C 1
ATOM 7472 O O . GLU C 1 59 ? 19.170 75.684 58.060 1.00 15.87 59 GLU C O 1
ATOM 7478 N N . ALA C 1 60 ? 18.049 76.209 56.154 1.00 13.59 60 ALA C N 1
ATOM 7479 C CA . ALA C 1 60 ? 16.797 75.591 56.571 1.00 13.75 60 ALA C CA 1
ATOM 7480 C C . ALA C 1 60 ? 16.965 74.084 56.744 1.00 13.62 60 ALA C C 1
ATOM 7481 O O . ALA C 1 60 ? 16.505 73.528 57.727 1.00 13.36 60 ALA C O 1
ATOM 7483 N N . LEU C 1 61 ? 17.624 73.427 55.788 1.00 13.06 61 LEU C N 1
ATOM 7484 C CA . LEU C 1 61 ? 17.840 71.979 55.870 1.00 12.70 61 LEU C CA 1
ATOM 7485 C C . LEU C 1 61 ? 18.725 71.611 57.058 1.00 13.44 61 LEU C C 1
ATOM 7486 O O . LEU C 1 61 ? 18.436 70.669 57.797 1.00 14.00 61 LEU C O 1
ATOM 7491 N N . ILE C 1 62 ? 19.793 72.376 57.270 1.00 14.19 62 ILE C N 1
ATOM 7492 C CA . ILE C 1 62 ? 20.700 72.096 58.396 1.00 14.52 62 ILE C CA 1
ATOM 7493 C C . ILE C 1 62 ? 19.994 72.332 59.713 1.00 15.06 62 ILE C C 1
ATOM 7494 O O . ILE C 1 62 ? 20.103 71.530 60.634 1.00 15.26 62 ILE C O 1
ATOM 7499 N N . SER C 1 63 ? 19.263 73.435 59.822 1.00 15.69 63 SER C N 1
ATOM 7500 C CA . SER C 1 63 ? 18.528 73.665 61.046 1.00 15.35 63 SER C CA 1
ATOM 7501 C C . SER C 1 63 ? 17.626 72.433 61.353 1.00 15.12 63 SER C C 1
ATOM 7502 O O . SER C 1 63 ? 17.566 71.947 62.482 1.00 15.35 63 SER C O 1
ATOM 7505 N N . GLY C 1 64 ? 16.916 71.932 60.353 1.00 14.84 64 GLY C N 1
ATOM 7506 C CA . GLY C 1 64 ? 16.081 70.761 60.602 1.00 14.94 64 GLY C CA 1
ATOM 7507 C C . GLY C 1 64 ? 16.898 69.556 61.068 1.00 13.68 64 GLY C C 1
ATOM 7508 O O . GLY C 1 64 ? 16.518 68.875 62.021 1.00 15.50 64 GLY C O 1
ATOM 7509 N N . LEU C 1 65 ? 18.016 69.270 60.404 1.00 15.07 65 LEU C N 1
ATOM 7510 C CA . LEU C 1 65 ? 18.868 68.122 60.801 1.00 13.65 65 LEU C CA 1
ATOM 7511 C C . LEU C 1 65 ? 19.371 68.259 62.232 1.00 12.82 65 LEU C C 1
ATOM 7512 O O . LEU C 1 65 ? 19.313 67.306 63.006 1.00 13.94 65 LEU C O 1
ATOM 7517 N N . LEU C 1 66 ? 19.884 69.440 62.574 1.00 12.20 66 LEU C N 1
ATOM 7518 C CA . LEU C 1 66 ? 20.394 69.649 63.928 1.00 13.42 66 LEU C CA 1
ATOM 7519 C C . LEU C 1 66 ? 19.266 69.478 64.939 1.00 12.25 66 LEU C C 1
ATOM 7520 O O . LEU C 1 66 ? 19.478 68.924 66.015 1.00 12.88 66 LEU C O 1
ATOM 7525 N N . SER C 1 67 ? 18.072 69.942 64.580 1.00 13.84 67 SER C N 1
ATOM 7526 C CA . SER C 1 67 ? 16.933 69.883 65.504 1.00 15.63 67 SER C CA 1
ATOM 7527 C C . SER C 1 67 ? 16.473 68.466 65.820 1.00 15.71 67 SER C C 1
ATOM 7528 O O . SER C 1 67 ? 15.855 68.262 66.861 1.00 17.02 67 SER C O 1
ATOM 7531 N N . VAL C 1 68 ? 16.774 67.507 64.935 1.00 16.23 68 VAL C N 1
ATOM 7532 C CA . VAL C 1 68 ? 16.417 66.117 65.188 1.00 16.68 68 VAL C CA 1
ATOM 7533 C C . VAL C 1 68 ? 17.627 65.304 65.670 1.00 17.37 68 VAL C C 1
ATOM 7534 O O . VAL C 1 68 ? 17.622 64.078 65.624 1.00 15.93 68 VAL C O 1
ATOM 7538 N N . GLY C 1 69 ? 18.665 66.000 66.128 1.00 16.46 69 GLY C N 1
ATOM 7539 C CA . GLY C 1 69 ? 19.817 65.308 66.663 1.00 17.71 69 GLY C CA 1
ATOM 7540 C C . GLY C 1 69 ? 20.942 64.800 65.766 1.00 18.12 69 GLY C C 1
ATOM 7541 O O . GLY C 1 69 ? 21.702 63.940 66.200 1.00 19.68 69 GLY C O 1
ATOM 7542 N N . CYS C 1 70 ? 21.060 65.319 64.551 1.00 16.65 70 CYS C N 1
ATOM 7543 C CA . CYS C 1 70 ? 22.136 64.929 63.665 1.00 16.62 70 CYS C CA 1
ATOM 7544 C C . CYS C 1 70 ? 23.248 65.962 63.650 1.00 16.51 70 CYS C C 1
ATOM 7545 O O . CYS C 1 70 ? 22.972 67.158 63.676 1.00 15.64 70 CYS C O 1
ATOM 7548 N N . ASP C 1 71 ? 24.496 65.488 63.637 1.00 15.36 71 ASP C N 1
ATOM 7549 C CA . ASP C 1 71 ? 25.650 66.374 63.462 1.00 16.23 71 ASP C CA 1
ATOM 7550 C C . ASP C 1 71 ? 25.733 66.585 61.934 1.00 14.73 71 ASP C C 1
ATOM 7551 O O . ASP C 1 71 ? 25.354 65.713 61.130 1.00 15.06 71 ASP C O 1
ATOM 7556 N N . VAL C 1 72 ? 26.227 67.739 61.533 1.00 14.67 72 VAL C N 1
ATOM 7557 C CA . VAL C 1 72 ? 26.300 68.081 60.118 1.00 11.86 72 VAL C CA 1
ATOM 7558 C C . VAL C 1 72 ? 27.683 68.589 59.726 1.00 12.10 72 VAL C C 1
ATOM 7559 O O . VAL C 1 72 ? 28.363 69.249 60.519 1.00 13.82 72 VAL C O 1
ATOM 7563 N N . ILE C 1 73 ? 28.095 68.261 58.512 1.00 12.37 73 ILE C N 1
ATOM 7564 C CA . ILE C 1 73 ? 29.332 68.778 57.958 1.00 12.26 73 ILE C CA 1
ATOM 7565 C C . ILE C 1 73 ? 28.872 69.535 56.728 1.00 13.49 73 ILE C C 1
ATOM 7566 O O . ILE C 1 73 ? 28.354 68.933 55.756 1.00 12.81 73 ILE C O 1
ATOM 7571 N N . ASP C 1 74 ? 29.023 70.855 56.777 1.00 11.47 74 ASP C N 1
ATOM 7572 C CA . ASP C 1 74 ? 28.648 71.728 55.671 1.00 13.16 74 ASP C CA 1
ATOM 7573 C C . ASP C 1 74 ? 29.866 71.882 54.756 1.00 13.84 74 ASP C C 1
ATOM 7574 O O . ASP C 1 74 ? 30.854 72.526 55.135 1.00 10.53 74 ASP C O 1
ATOM 7579 N N . VAL C 1 75 ? 29.800 71.297 53.556 1.00 12.81 75 VAL C N 1
ATOM 7580 C CA . VAL C 1 75 ? 30.928 71.383 52.639 1.00 13.52 75 VAL C CA 1
ATOM 7581 C C . VAL C 1 75 ? 30.813 72.561 51.683 1.00 13.62 75 VAL C C 1
ATOM 7582 O O . VAL C 1 75 ? 31.553 72.652 50.699 1.00 11.89 75 VAL C O 1
ATOM 7586 N N . GLY C 1 76 ? 29.848 73.436 51.954 1.00 14.94 76 GLY C N 1
ATOM 7587 C CA . GLY C 1 76 ? 29.681 74.627 51.119 1.00 15.82 76 GLY C CA 1
ATOM 7588 C C . GLY C 1 76 ? 29.305 74.368 49.666 1.00 15.19 76 GLY C C 1
ATOM 7589 O O . GLY C 1 76 ? 28.535 73.471 49.366 1.00 15.19 76 GLY C O 1
ATOM 7590 N N . ILE C 1 77 ? 29.870 75.155 48.763 1.00 14.44 77 ILE C N 1
ATOM 7591 C CA . ILE C 1 77 ? 29.570 75.025 47.346 1.00 15.17 77 ILE C CA 1
ATOM 7592 C C . ILE C 1 77 ? 30.544 74.045 46.689 1.00 16.05 77 ILE C C 1
ATOM 7593 O O . ILE C 1 77 ? 31.768 74.222 46.757 1.00 13.89 77 ILE C O 1
ATOM 7598 N N . ALA C 1 78 ? 29.994 73.006 46.060 1.00 14.54 78 ALA C N 1
ATOM 7599 C CA . ALA C 1 78 ? 30.802 71.989 45.409 1.00 13.51 78 ALA C CA 1
ATOM 7600 C C . ALA C 1 78 ? 29.968 71.165 44.430 1.00 14.59 78 ALA C C 1
ATOM 7601 O O . ALA C 1 78 ? 28.754 71.042 44.568 1.00 13.48 78 ALA C O 1
ATOM 7603 N N . PRO C 1 79 ? 30.629 70.603 43.419 1.00 14.15 79 PRO C N 1
ATOM 7604 C CA . PRO C 1 79 ? 29.939 69.775 42.435 1.00 14.69 79 PRO C CA 1
ATOM 7605 C C . PRO C 1 79 ? 29.188 68.652 43.186 1.00 16.38 79 PRO C C 1
ATOM 7606 O O . PRO C 1 79 ? 29.635 68.182 44.228 1.00 13.63 79 PRO C O 1
ATOM 7610 N N . THR C 1 80 ? 28.053 68.220 42.648 1.00 15.02 80 THR C N 1
ATOM 7611 C CA . THR C 1 80 ? 27.292 67.147 43.266 1.00 15.05 80 THR C CA 1
ATOM 7612 C C . THR C 1 80 ? 28.142 65.889 43.526 1.00 14.51 80 THR C C 1
ATOM 7613 O O . THR C 1 80 ? 28.111 65.342 44.617 1.00 14.41 80 THR C O 1
ATOM 7617 N N . PRO C 1 81 ? 28.938 65.441 42.536 1.00 15.48 81 PRO C N 1
ATOM 7618 C CA . PRO C 1 81 ? 29.777 64.246 42.749 1.00 15.47 81 PRO C CA 1
ATOM 7619 C C . PRO C 1 81 ? 30.802 64.502 43.873 1.00 15.03 81 PRO C C 1
ATOM 7620 O O . PRO C 1 81 ? 31.225 63.553 44.533 1.00 13.89 81 PRO C O 1
ATOM 7624 N N . ALA C 1 82 ? 31.218 65.765 44.089 1.00 13.48 82 ALA C N 1
ATOM 7625 C CA . ALA C 1 82 ? 32.174 66.061 45.181 1.00 13.11 82 ALA C CA 1
ATOM 7626 C C . ALA C 1 82 ? 31.477 65.871 46.526 1.00 12.66 82 ALA C C 1
ATOM 7627 O O . ALA C 1 82 ? 32.070 65.393 47.491 1.00 14.09 82 ALA C O 1
ATOM 7629 N N . VAL C 1 83 ? 30.210 66.264 46.590 1.00 12.79 83 VAL C N 1
ATOM 7630 C CA . VAL C 1 83 ? 29.458 66.106 47.813 1.00 12.14 83 VAL C CA 1
ATOM 7631 C C . VAL C 1 83 ? 29.243 64.592 48.058 1.00 12.60 83 VAL C C 1
ATOM 7632 O O . VAL C 1 83 ? 29.315 64.133 49.189 1.00 12.47 83 VAL C O 1
ATOM 7636 N N . GLN C 1 84 ? 28.981 63.821 47.002 1.00 11.87 84 GLN C N 1
ATOM 7637 C CA . GLN C 1 84 ? 28.818 62.382 47.194 1.00 12.68 84 GLN C CA 1
ATOM 7638 C C . GLN C 1 84 ? 30.154 61.820 47.659 1.00 13.87 84 GLN C C 1
ATOM 7639 O O . GLN C 1 84 ? 30.209 61.006 48.586 1.00 12.70 84 GLN C O 1
ATOM 7645 N N . TRP C 1 85 ? 31.236 62.240 47.006 1.00 13.33 85 TRP C N 1
ATOM 7646 C CA . TRP C 1 85 ? 32.581 61.792 47.407 1.00 13.06 85 TRP C CA 1
ATOM 7647 C C . TRP C 1 85 ? 32.834 62.131 48.908 1.00 12.75 85 TRP C C 1
ATOM 7648 O O . TRP C 1 85 ? 33.326 61.305 49.692 1.00 12.88 85 TRP C O 1
ATOM 7659 N N . ALA C 1 86 ? 32.506 63.359 49.298 1.00 13.50 86 ALA C N 1
ATOM 7660 C CA . ALA C 1 86 ? 32.683 63.794 50.690 1.00 13.73 86 ALA C CA 1
ATOM 7661 C C . ALA C 1 86 ? 31.858 62.963 51.680 1.00 13.26 86 ALA C C 1
ATOM 7662 O O . ALA C 1 86 ? 32.320 62.694 52.779 1.00 12.91 86 ALA C O 1
ATOM 7664 N N . THR C 1 87 ? 30.647 62.564 51.295 1.00 12.56 87 THR C N 1
ATOM 7665 C CA . THR C 1 87 ? 29.796 61.779 52.188 1.00 12.70 87 THR C CA 1
ATOM 7666 C C . THR C 1 87 ? 30.496 60.490 52.536 1.00 13.95 87 THR C C 1
ATOM 7667 O O . THR C 1 87 ? 30.489 60.040 53.693 1.00 14.43 87 THR C O 1
ATOM 7671 N N . LYS C 1 88 ? 31.116 59.877 51.532 1.00 14.58 88 LYS C N 1
ATOM 7672 C CA . LYS C 1 88 ? 31.892 58.657 51.763 1.00 17.24 88 LYS C CA 1
ATOM 7673 C C . LYS C 1 88 ? 33.204 58.996 52.506 1.00 14.96 88 LYS C C 1
ATOM 7674 O O . LYS C 1 88 ? 33.568 58.328 53.447 1.00 14.50 88 LYS C O 1
ATOM 7680 N N . HIS C 1 89 ? 33.903 60.029 52.052 1.00 15.82 89 HIS C N 1
ATOM 7681 C CA . HIS C 1 89 ? 35.173 60.442 52.649 1.00 16.91 89 HIS C CA 1
ATOM 7682 C C . HIS C 1 89 ? 35.112 60.713 54.169 1.00 16.76 89 HIS C C 1
ATOM 7683 O O . HIS C 1 89 ? 36.008 60.291 54.923 1.00 16.15 89 HIS C O 1
ATOM 7690 N N . PHE C 1 90 ? 34.068 61.405 54.621 1.00 14.37 90 PHE C N 1
ATOM 7691 C CA . PHE C 1 90 ? 33.931 61.713 56.042 1.00 15.79 90 PHE C CA 1
ATOM 7692 C C . PHE C 1 90 ? 33.220 60.636 56.831 1.00 14.73 90 PHE C C 1
ATOM 7693 O O . PHE C 1 90 ? 32.882 60.855 57.994 1.00 15.74 90 PHE C O 1
ATOM 7701 N N . ASN C 1 91 ? 32.998 59.482 56.216 1.00 13.65 91 ASN C N 1
ATOM 7702 C CA . ASN C 1 91 ? 32.324 58.380 56.906 1.00 16.36 91 ASN C CA 1
ATOM 7703 C C . ASN C 1 91 ? 30.982 58.824 57.490 1.00 17.81 91 ASN C C 1
ATOM 7704 O O . ASN C 1 91 ? 30.640 58.459 58.617 1.00 18.79 91 ASN C O 1
ATOM 7709 N N . ALA C 1 92 ? 30.220 59.582 56.710 1.00 13.91 92 ALA C N 1
ATOM 7710 C CA . ALA C 1 92 ? 28.923 60.093 57.136 1.00 15.37 92 ALA C CA 1
ATOM 7711 C C . ALA C 1 92 ? 27.854 59.042 56.978 1.00 16.13 92 ALA C C 1
ATOM 7712 O O . ALA C 1 92 ? 28.026 58.068 56.235 1.00 16.56 92 ALA C O 1
ATOM 7714 N N . ASP C 1 93 ? 26.738 59.229 57.657 1.00 14.91 93 ASP C N 1
ATOM 7715 C CA . ASP C 1 93 ? 25.655 58.249 57.555 1.00 16.06 93 ASP C CA 1
ATOM 7716 C C . ASP C 1 93 ? 24.759 58.609 56.383 1.00 15.91 93 ASP C C 1
ATOM 7717 O O . ASP C 1 93 ? 23.918 57.826 55.971 1.00 15.60 93 ASP C O 1
ATOM 7722 N N . GLY C 1 94 ? 24.943 59.814 55.845 1.00 14.50 94 GLY C N 1
ATOM 7723 C CA . GLY C 1 94 ? 24.121 60.216 54.728 1.00 13.35 94 GLY C CA 1
ATOM 7724 C C . GLY C 1 94 ? 24.565 61.577 54.261 1.00 16.30 94 GLY C C 1
ATOM 7725 O O . GLY C 1 94 ? 25.452 62.197 54.864 1.00 13.28 94 GLY C O 1
ATOM 7726 N N . GLY C 1 95 ? 23.955 62.039 53.176 1.00 14.16 95 GLY C N 1
ATOM 7727 C CA . GLY C 1 95 ? 24.311 63.339 52.656 1.00 14.48 95 GLY C CA 1
ATOM 7728 C C . GLY C 1 95 ? 23.133 63.995 51.954 1.00 14.88 95 GLY C C 1
ATOM 7729 O O . GLY C 1 95 ? 22.121 63.354 51.674 1.00 12.55 95 GLY C O 1
ATOM 7730 N N . ALA C 1 96 ? 23.274 65.280 51.660 1.00 13.41 96 ALA C N 1
ATOM 7731 C CA . ALA C 1 96 ? 22.220 65.999 50.991 1.00 13.70 96 ALA C CA 1
ATOM 7732 C C . ALA C 1 96 ? 22.871 67.049 50.102 1.00 15.57 96 ALA C C 1
ATOM 7733 O O . ALA C 1 96 ? 23.849 67.687 50.502 1.00 15.24 96 ALA C O 1
ATOM 7735 N N . VAL C 1 97 ? 22.337 67.220 48.898 1.00 15.04 97 VAL C N 1
ATOM 7736 C CA . VAL C 1 97 ? 22.880 68.198 47.972 1.00 15.50 97 VAL C CA 1
ATOM 7737 C C . VAL C 1 97 ? 21.755 69.152 47.588 1.00 16.32 97 VAL C C 1
ATOM 7738 O O . VAL C 1 97 ? 20.711 68.695 47.115 1.00 15.71 97 VAL C O 1
ATOM 7742 N N . ILE C 1 98 ? 21.948 70.458 47.818 1.00 16.04 98 ILE C N 1
ATOM 7743 C CA . ILE C 1 98 ? 20.916 71.455 47.461 1.00 15.56 98 ILE C CA 1
ATOM 7744 C C . ILE C 1 98 ? 21.241 71.894 46.040 1.00 17.08 98 ILE C C 1
ATOM 7745 O O . ILE C 1 98 ? 22.192 72.669 45.817 1.00 16.30 98 ILE C O 1
ATOM 7750 N N . THR C 1 99 ? 20.463 71.409 45.079 1.00 14.71 99 THR C N 1
ATOM 7751 C CA . THR C 1 99 ? 20.725 71.726 43.687 1.00 17.29 99 THR C CA 1
ATOM 7752 C C . THR C 1 99 ? 19.535 71.380 42.797 1.00 17.92 99 THR C C 1
ATOM 7753 O O . THR C 1 99 ? 18.727 70.523 43.166 1.00 17.37 99 THR C O 1
ATOM 7757 N N . ALA C 1 100 ? 19.438 72.081 41.665 1.00 16.97 100 ALA C N 1
ATOM 7758 C CA . ALA C 1 100 ? 18.444 71.801 40.613 1.00 20.57 100 ALA C CA 1
ATOM 7759 C C . ALA C 1 100 ? 19.214 71.513 39.300 1.00 22.14 100 ALA C C 1
ATOM 7760 O O . ALA C 1 100 ? 18.677 71.676 38.202 1.00 24.79 100 ALA C O 1
ATOM 7762 N N . SER C 1 101 ? 20.495 71.154 39.428 1.00 23.15 101 SER C N 1
ATOM 7763 C CA . SER C 1 101 ? 21.322 70.731 38.293 1.00 24.21 101 SER C CA 1
ATOM 7764 C C . SER C 1 101 ? 21.535 71.642 37.076 1.00 24.74 101 SER C C 1
ATOM 7765 O O . SER C 1 101 ? 22.383 72.531 37.080 1.00 26.01 101 SER C O 1
ATOM 7768 N N . HIS C 1 102 ? 20.757 71.401 36.023 1.00 24.08 102 HIS C N 1
ATOM 7769 C CA . HIS C 1 102 ? 20.885 72.155 34.782 1.00 24.92 102 HIS C CA 1
ATOM 7770 C C . HIS C 1 102 ? 19.731 73.119 34.555 1.00 24.23 102 HIS C C 1
ATOM 7771 O O . HIS C 1 102 ? 19.668 73.794 33.534 1.00 23.13 102 HIS C O 1
ATOM 7778 N N . ASN C 1 103 ? 18.820 73.186 35.514 1.00 24.14 103 ASN C N 1
ATOM 7779 C CA . ASN C 1 103 ? 17.653 74.027 35.363 1.00 23.08 103 ASN C CA 1
ATOM 7780 C C . ASN C 1 103 ? 17.882 75.535 35.462 1.00 23.10 103 ASN C C 1
ATOM 7781 O O . ASN C 1 103 ? 18.935 75.990 35.903 1.00 20.83 103 ASN C O 1
ATOM 7786 N N . PRO C 1 104 ? 16.885 76.335 35.032 1.00 22.54 104 PRO C N 1
ATOM 7787 C CA . PRO C 1 104 ? 17.009 77.799 35.091 1.00 21.56 104 PRO C CA 1
ATOM 7788 C C . PRO C 1 104 ? 17.254 78.279 36.542 1.00 20.75 104 PRO C C 1
ATOM 7789 O O . PRO C 1 104 ? 16.925 77.580 37.495 1.00 20.11 104 PRO C O 1
ATOM 7793 N N . PRO C 1 105 ? 17.823 79.489 36.707 1.00 20.34 105 PRO C N 1
ATOM 7794 C CA . PRO C 1 105 ? 18.154 80.115 37.998 1.00 20.65 105 PRO C CA 1
ATOM 7795 C C . PRO C 1 105 ? 17.105 80.097 39.102 1.00 19.36 105 PRO C C 1
ATOM 7796 O O . PRO C 1 105 ? 17.458 80.035 40.275 1.00 17.55 105 PRO C O 1
ATOM 7800 N N . GLU C 1 106 ? 15.824 80.167 38.737 1.00 20.01 106 GLU C N 1
ATOM 7801 C CA . GLU C 1 106 ? 14.744 80.168 39.729 1.00 18.30 106 GLU C CA 1
ATOM 7802 C C . GLU C 1 106 ? 14.500 78.803 40.388 1.00 18.01 106 GLU C C 1
ATOM 7803 O O . GLU C 1 106 ? 13.808 78.716 41.401 1.00 19.84 106 GLU C O 1
ATOM 7809 N N . TYR C 1 107 ? 15.057 77.740 39.825 1.00 17.25 107 TYR C N 1
ATOM 7810 C CA . TYR C 1 107 ? 14.843 76.410 40.403 1.00 18.28 107 TYR C CA 1
ATOM 7811 C C . TYR C 1 107 ? 15.908 76.000 41.420 1.00 18.20 107 TYR C C 1
ATOM 7812 O O . TYR C 1 107 ? 17.024 76.505 41.406 1.00 18.01 107 TYR C O 1
ATOM 7821 N N . ASN C 1 108 ? 15.528 75.099 42.319 1.00 18.68 108 ASN C N 1
ATOM 7822 C CA . ASN C 1 108 ? 16.482 74.489 43.233 1.00 17.99 108 ASN C CA 1
ATOM 7823 C C . ASN C 1 108 ? 15.848 73.160 43.639 1.00 17.77 108 ASN C C 1
ATOM 7824 O O . ASN C 1 108 ? 14.722 72.840 43.199 1.00 16.78 108 ASN C O 1
ATOM 7829 N N . GLY C 1 109 ? 16.565 72.361 44.419 1.00 17.29 109 GLY C N 1
ATOM 7830 C CA . GLY C 1 109 ? 16.036 71.052 44.803 1.00 15.87 109 GLY C CA 1
ATOM 7831 C C . GLY C 1 109 ? 16.913 70.401 45.848 1.00 18.28 109 GLY C C 1
ATOM 7832 O O . GLY C 1 109 ? 17.841 71.036 46.381 1.00 16.34 109 GLY C O 1
ATOM 7833 N N . ILE C 1 110 ? 16.637 69.136 46.142 1.00 14.74 110 ILE C N 1
ATOM 7834 C CA . ILE C 1 110 ? 17.397 68.412 47.147 1.00 17.35 110 ILE C CA 1
ATOM 7835 C C . ILE C 1 110 ? 17.562 66.965 46.738 1.00 17.62 110 ILE C C 1
ATOM 7836 O O . ILE C 1 110 ? 16.593 66.312 46.336 1.00 16.84 110 ILE C O 1
ATOM 7841 N N . LYS C 1 111 ? 18.797 66.491 46.825 1.00 16.93 111 LYS C N 1
ATOM 7842 C CA . LYS C 1 111 ? 19.129 65.102 46.542 1.00 18.39 111 LYS C CA 1
ATOM 7843 C C . LYS C 1 111 ? 19.625 64.509 47.868 1.00 18.20 111 LYS C C 1
ATOM 7844 O O . LYS C 1 111 ? 20.483 65.094 48.523 1.00 18.39 111 LYS C O 1
ATOM 7850 N N . LEU C 1 112 ? 19.081 63.367 48.282 1.00 16.86 112 LEU C N 1
ATOM 7851 C CA . LEU C 1 112 ? 19.538 62.741 49.506 1.00 16.31 112 LEU C CA 1
ATOM 7852 C C . LEU C 1 112 ? 20.475 61.593 49.103 1.00 17.61 112 LEU C C 1
ATOM 7853 O O . LEU C 1 112 ? 20.321 60.996 48.024 1.00 13.14 112 LEU C O 1
ATOM 7858 N N . LEU C 1 113 ? 21.430 61.292 49.977 1.00 13.58 113 LEU C N 1
ATOM 7859 C CA . LEU C 1 113 ? 22.432 60.278 49.684 1.00 14.04 113 LEU C CA 1
ATOM 7860 C C . LEU C 1 113 ? 22.576 59.219 50.766 1.00 15.09 113 LEU C C 1
ATOM 7861 O O . LEU C 1 113 ? 22.365 59.499 51.954 1.00 13.21 113 LEU C O 1
ATOM 7866 N N . GLU C 1 114 ? 22.940 58.010 50.321 1.00 15.03 114 GLU C N 1
ATOM 7867 C CA . GLU C 1 114 ? 23.226 56.831 51.153 1.00 16.51 114 GLU C CA 1
ATOM 7868 C C . GLU C 1 114 ? 24.547 57.129 51.880 1.00 14.86 114 GLU C C 1
ATOM 7869 O O . GLU C 1 114 ? 25.217 58.098 51.565 1.00 14.11 114 GLU C O 1
ATOM 7875 N N . PRO C 1 115 ? 24.931 56.287 52.859 1.00 16.93 115 PRO C N 1
ATOM 7876 C CA . PRO C 1 115 ? 26.190 56.471 53.607 1.00 14.68 115 PRO C CA 1
ATOM 7877 C C . PRO C 1 115 ? 27.410 56.469 52.680 1.00 15.65 115 PRO C C 1
ATOM 7878 O O . PRO C 1 115 ? 28.424 57.083 52.993 1.00 16.79 115 PRO C O 1
ATOM 7882 N N . ASN C 1 116 ? 27.342 55.753 51.552 1.00 15.63 116 ASN C N 1
ATOM 7883 C CA . ASN C 1 116 ? 28.503 55.729 50.650 1.00 14.41 116 ASN C CA 1
ATOM 7884 C C . ASN C 1 116 ? 28.441 56.813 49.581 1.00 14.03 116 ASN C C 1
ATOM 7885 O O . ASN C 1 116 ? 29.252 56.818 48.661 1.00 13.08 116 ASN C O 1
ATOM 7890 N N . GLY C 1 117 ? 27.471 57.731 49.722 1.00 13.79 117 GLY C N 1
ATOM 7891 C CA . GLY C 1 117 ? 27.319 58.839 48.792 1.00 15.12 117 GLY C CA 1
ATOM 7892 C C . GLY C 1 117 ? 26.416 58.610 47.586 1.00 16.85 117 GLY C C 1
ATOM 7893 O O . GLY C 1 117 ? 26.107 59.547 46.855 1.00 13.87 117 GLY C O 1
ATOM 7894 N N . MET C 1 118 ? 25.979 57.376 47.347 1.00 15.81 118 MET C N 1
ATOM 7895 C CA . MET C 1 118 ? 25.133 57.220 46.178 1.00 16.31 118 MET C CA 1
ATOM 7896 C C . MET C 1 118 ? 23.716 57.727 46.434 1.00 15.63 118 MET C C 1
ATOM 7897 O O . MET C 1 118 ? 23.321 57.940 47.575 1.00 12.67 118 MET C O 1
ATOM 7902 N N . GLY C 1 119 ? 22.970 57.984 45.369 1.00 15.09 119 GLY C N 1
ATOM 7903 C CA . GLY C 1 119 ? 21.608 58.471 45.544 1.00 18.66 119 GLY C CA 1
ATOM 7904 C C . GLY C 1 119 ? 20.822 57.576 46.490 1.00 19.10 119 GLY C C 1
ATOM 7905 O O . GLY C 1 119 ? 20.954 56.351 46.449 1.00 17.23 119 GLY C O 1
ATOM 7906 N N . LEU C 1 120 ? 19.990 58.180 47.333 1.00 18.93 120 LEU C N 1
ATOM 7907 C CA . LEU C 1 120 ? 19.194 57.436 48.317 1.00 19.86 120 LEU C CA 1
ATOM 7908 C C . LEU C 1 120 ? 18.382 56.281 47.712 1.00 21.83 120 LEU C C 1
ATOM 7909 O O . LEU C 1 120 ? 17.765 56.447 46.656 1.00 19.69 120 LEU C O 1
ATOM 7914 N N . LYS C 1 121 ? 18.376 55.124 48.386 1.00 22.39 121 LYS C N 1
ATOM 7915 C CA . LYS C 1 121 ? 17.622 53.965 47.905 1.00 25.01 121 LYS C CA 1
ATOM 7916 C C . LYS C 1 121 ? 16.122 54.253 47.953 1.00 25.59 121 LYS C C 1
ATOM 7917 O O . LYS C 1 121 ? 15.633 54.952 48.838 1.00 22.00 121 LYS C O 1
ATOM 7923 N N . LYS C 1 122 ? 15.403 53.717 46.979 1.00 26.71 122 LYS C N 1
ATOM 7924 C CA . LYS C 1 122 ? 13.962 53.945 46.897 1.00 29.04 122 LYS C CA 1
ATOM 7925 C C . LYS C 1 122 ? 13.192 53.579 48.145 1.00 26.23 122 LYS C C 1
ATOM 7926 O O . LYS C 1 122 ? 12.296 54.310 48.524 1.00 27.84 122 LYS C O 1
ATOM 7932 N N . GLU C 1 123 ? 13.536 52.463 48.778 1.00 25.64 123 GLU C N 1
ATOM 7933 C CA . GLU C 1 123 ? 12.854 52.013 49.984 1.00 27.03 123 GLU C CA 1
ATOM 7934 C C . GLU C 1 123 ? 13.050 53.030 51.128 1.00 27.57 123 GLU C C 1
ATOM 7935 O O . GLU C 1 123 ? 12.116 53.335 51.894 1.00 24.20 123 GLU C O 1
ATOM 7941 N N . ARG C 1 124 ? 14.264 53.561 51.251 1.00 23.78 124 ARG C N 1
ATOM 7942 C CA . ARG C 1 124 ? 14.519 54.524 52.310 1.00 22.62 124 ARG C CA 1
ATOM 7943 C C . ARG C 1 124 ? 13.859 55.845 51.978 1.00 21.72 124 ARG C C 1
ATOM 7944 O O . ARG C 1 124 ? 13.333 56.539 52.855 1.00 21.56 124 ARG C O 1
ATOM 7952 N N . GLU C 1 125 ? 13.882 56.189 50.706 1.00 21.83 125 GLU C N 1
ATOM 7953 C CA . GLU C 1 125 ? 13.256 57.404 50.244 1.00 24.82 125 GLU C CA 1
ATOM 7954 C C . GLU C 1 125 ? 11.732 57.339 50.530 1.00 24.93 125 GLU C C 1
ATOM 7955 O O . GLU C 1 125 ? 11.110 58.348 50.859 1.00 22.83 125 GLU C O 1
ATOM 7961 N N . ALA C 1 126 ? 11.138 56.153 50.416 1.00 22.73 126 ALA C N 1
ATOM 7962 C CA . ALA C 1 126 ? 9.699 56.027 50.684 1.00 23.13 126 ALA C CA 1
ATOM 7963 C C . ALA C 1 126 ? 9.419 56.361 52.149 1.00 23.40 126 ALA C C 1
ATOM 7964 O O . ALA C 1 126 ? 8.401 56.975 52.464 1.00 24.96 126 ALA C O 1
ATOM 7966 N N . ILE C 1 127 ? 10.322 55.978 53.043 1.00 22.37 127 ILE C N 1
ATOM 7967 C CA . ILE C 1 127 ? 10.123 56.281 54.457 1.00 22.22 127 ILE C CA 1
ATOM 7968 C C . ILE C 1 127 ? 10.261 57.792 54.673 1.00 22.27 127 ILE C C 1
ATOM 7969 O O . ILE C 1 127 ? 9.448 58.398 55.366 1.00 21.99 127 ILE C O 1
ATOM 7974 N N . VAL C 1 128 ? 11.284 58.406 54.077 1.00 20.50 128 VAL C N 1
ATOM 7975 C CA . VAL C 1 128 ? 11.450 59.845 54.224 1.00 19.81 128 VAL C CA 1
ATOM 7976 C C . VAL C 1 128 ? 10.163 60.574 53.808 1.00 21.30 128 VAL C C 1
ATOM 7977 O O . VAL C 1 128 ? 9.706 61.482 54.516 1.00 19.27 128 VAL C O 1
ATOM 7981 N N . GLU C 1 129 ? 9.583 60.181 52.670 1.00 21.19 129 GLU C N 1
ATOM 7982 C CA . GLU C 1 129 ? 8.371 60.823 52.176 1.00 23.09 129 GLU C CA 1
ATOM 7983 C C . GLU C 1 129 ? 7.257 60.707 53.191 1.00 24.09 129 GLU C C 1
ATOM 7984 O O . GLU C 1 129 ? 6.550 61.668 53.473 1.00 22.04 129 GLU C O 1
ATOM 7990 N N . GLU C 1 130 ? 7.104 59.509 53.738 1.00 24.97 130 GLU C N 1
ATOM 7991 C CA . GLU C 1 130 ? 6.075 59.261 54.710 1.00 25.46 130 GLU C CA 1
ATOM 7992 C C . GLU C 1 130 ? 6.258 60.185 55.925 1.00 25.64 130 GLU C C 1
ATOM 7993 O O . GLU C 1 130 ? 5.298 60.837 56.360 1.00 22.88 130 GLU C O 1
ATOM 7999 N N . LEU C 1 131 ? 7.486 60.258 56.453 1.00 20.49 131 LEU C N 1
ATOM 8000 C CA . LEU C 1 131 ? 7.765 61.078 57.623 1.00 20.69 131 LEU C CA 1
ATOM 8001 C C . LEU C 1 131 ? 7.546 62.547 57.318 1.00 20.04 131 LEU C C 1
ATOM 8002 O O . LEU C 1 131 ? 7.111 63.309 58.178 1.00 19.73 131 LEU C O 1
ATOM 8007 N N . PHE C 1 132 ? 7.841 62.930 56.086 1.00 19.48 132 PHE C N 1
ATOM 8008 C CA . PHE C 1 132 ? 7.661 64.295 55.637 1.00 21.59 132 PHE C CA 1
ATOM 8009 C C . PHE C 1 132 ? 6.163 64.646 55.620 1.00 23.55 132 PHE C C 1
ATOM 8010 O O . PHE C 1 132 ? 5.744 65.685 56.137 1.00 21.94 132 PHE C O 1
ATOM 8018 N N . PHE C 1 133 ? 5.366 63.773 55.017 1.00 23.09 133 PHE C N 1
ATOM 8019 C CA . PHE C 1 133 ? 3.944 64.035 54.942 1.00 24.67 133 PHE C CA 1
ATOM 8020 C C . PHE C 1 133 ? 3.252 63.964 56.280 1.00 24.09 133 PHE C C 1
ATOM 8021 O O . PHE C 1 133 ? 2.399 64.799 56.565 1.00 24.00 133 PHE C O 1
ATOM 8029 N N . LYS C 1 134 ? 3.630 63.015 57.128 1.00 24.02 134 LYS C N 1
ATOM 8030 C CA . LYS C 1 134 ? 2.998 62.931 58.452 1.00 25.12 134 LYS C CA 1
ATOM 8031 C C . LYS C 1 134 ? 3.621 63.878 59.475 1.00 23.95 134 LYS C C 1
ATOM 8032 O O . LYS C 1 134 ? 3.087 64.071 60.569 1.00 24.61 134 LYS C O 1
ATOM 8038 N N . GLU C 1 135 ? 4.740 64.486 59.107 1.00 24.43 135 GLU C N 1
ATOM 8039 C CA . GLU C 1 135 ? 5.496 65.342 60.012 1.00 22.81 135 GLU C CA 1
ATOM 8040 C C . GLU C 1 135 ? 5.738 64.553 61.289 1.00 21.83 135 GLU C C 1
ATOM 8041 O O . GLU C 1 135 ? 5.521 65.020 62.398 1.00 22.27 135 GLU C O 1
ATOM 8047 N N . ASP C 1 136 ? 6.208 63.324 61.094 1.00 22.63 136 ASP C N 1
ATOM 8048 C CA . ASP C 1 136 ? 6.534 62.400 62.174 1.00 22.04 136 ASP C CA 1
ATOM 8049 C C . ASP C 1 136 ? 8.046 62.529 62.363 1.00 21.96 136 ASP C C 1
ATOM 8050 O O . ASP C 1 136 ? 8.818 61.767 61.774 1.00 21.55 136 ASP C O 1
ATOM 8055 N N . PHE C 1 137 ? 8.459 63.489 63.181 1.00 20.53 137 PHE C N 1
ATOM 8056 C CA . PHE C 1 137 ? 9.879 63.751 63.410 1.00 20.68 137 PHE C CA 1
ATOM 8057 C C . PHE C 1 137 ? 10.310 63.477 64.841 1.00 21.79 137 PHE C C 1
ATOM 8058 O O . PHE C 1 137 ? 9.564 63.783 65.775 1.00 21.18 137 PHE C O 1
ATOM 8066 N N . ASP C 1 138 ? 11.509 62.918 65.023 1.00 18.17 138 ASP C N 1
ATOM 8067 C CA . ASP C 1 138 ? 12.009 62.667 66.379 1.00 18.13 138 ASP C CA 1
ATOM 8068 C C . ASP C 1 138 ? 12.880 63.848 66.769 1.00 18.72 138 ASP C C 1
ATOM 8069 O O . ASP C 1 138 ? 14.098 63.834 66.547 1.00 15.87 138 ASP C O 1
ATOM 8074 N N . ARG C 1 139 ? 12.241 64.860 67.361 1.00 19.57 139 ARG C N 1
ATOM 8075 C CA . ARG C 1 139 ? 12.910 66.081 67.777 1.00 20.46 139 ARG C CA 1
ATOM 8076 C C . ARG C 1 139 ? 13.864 65.782 68.904 1.00 21.00 139 ARG C C 1
ATOM 8077 O O . ARG C 1 139 ? 13.543 65.036 69.825 1.00 21.08 139 ARG C O 1
ATOM 8085 N N . ALA C 1 140 ? 15.063 66.346 68.832 1.00 20.75 140 ALA C N 1
ATOM 8086 C CA . ALA C 1 140 ? 16.047 66.076 69.868 1.00 19.33 140 ALA C CA 1
ATOM 8087 C C . ALA C 1 140 ? 15.776 66.770 71.181 1.00 20.85 140 ALA C C 1
ATOM 8088 O O . ALA C 1 140 ? 15.194 67.854 71.207 1.00 21.21 140 ALA C O 1
ATOM 8090 N N . LYS C 1 141 ? 16.213 66.140 72.268 1.00 21.10 141 LYS C N 1
ATOM 8091 C CA . LYS C 1 141 ? 16.142 66.769 73.583 1.00 23.61 141 LYS C CA 1
ATOM 8092 C C . LYS C 1 141 ? 17.184 67.883 73.472 1.00 22.38 141 LYS C C 1
ATOM 8093 O O . LYS C 1 141 ? 18.121 67.777 72.659 1.00 19.39 141 LYS C O 1
ATOM 8099 N N . TRP C 1 142 ? 17.033 68.941 74.271 1.00 22.55 142 TRP C N 1
ATOM 8100 C CA . TRP C 1 142 ? 17.935 70.088 74.186 1.00 23.05 142 TRP C CA 1
ATOM 8101 C C . TRP C 1 142 ? 19.422 69.762 74.222 1.00 24.23 142 TRP C C 1
ATOM 8102 O O . TRP C 1 142 ? 20.210 70.340 73.463 1.00 23.34 142 TRP C O 1
ATOM 8113 N N . TYR C 1 143 ? 19.809 68.817 75.072 1.00 22.11 143 TYR C N 1
ATOM 8114 C CA . TYR C 1 143 ? 21.217 68.456 75.180 1.00 21.83 143 TYR C CA 1
ATOM 8115 C C . TYR C 1 143 ? 21.692 67.425 74.124 1.00 21.26 143 TYR C C 1
ATOM 8116 O O . TYR C 1 143 ? 22.830 66.981 74.177 1.00 18.56 143 TYR C O 1
ATOM 8125 N N . GLU C 1 144 ? 20.817 67.088 73.168 1.00 19.49 144 GLU C N 1
ATOM 8126 C CA . GLU C 1 144 ? 21.144 66.157 72.081 1.00 21.09 144 GLU C CA 1
ATOM 8127 C C . GLU C 1 144 ? 21.017 66.849 70.699 1.00 19.66 144 GLU C C 1
ATOM 8128 O O . GLU C 1 144 ? 21.105 66.205 69.656 1.00 17.60 144 GLU C O 1
ATOM 8134 N N . ILE C 1 145 ? 20.769 68.156 70.690 1.00 18.07 145 ILE C N 1
ATOM 8135 C CA . ILE C 1 145 ? 20.671 68.874 69.427 1.00 16.88 145 ILE C CA 1
ATOM 8136 C C . ILE C 1 145 ? 22.024 68.727 68.701 1.00 17.14 145 ILE C C 1
ATOM 8137 O O . ILE C 1 145 ? 23.079 68.829 69.327 1.00 17.70 145 ILE C O 1
ATOM 8142 N N . GLY C 1 146 ? 22.004 68.474 67.399 1.00 15.96 146 GLY C N 1
ATOM 8143 C CA . GLY C 1 146 ? 23.258 68.303 66.682 1.00 16.92 146 GLY C CA 1
ATOM 8144 C C . GLY C 1 146 ? 24.141 69.539 66.552 1.00 16.39 146 GLY C C 1
ATOM 8145 O O . GLY C 1 146 ? 23.718 70.654 66.846 1.00 16.96 146 GLY C O 1
ATOM 8146 N N . GLU C 1 147 ? 25.381 69.330 66.127 1.00 15.35 147 GLU C N 1
ATOM 8147 C CA . GLU C 1 147 ? 26.322 70.420 65.927 1.00 17.04 147 GLU C CA 1
ATOM 8148 C C . GLU C 1 147 ? 26.748 70.403 64.468 1.00 17.78 147 GLU C C 1
ATOM 8149 O O . GLU C 1 147 ? 26.685 69.354 63.800 1.00 16.34 147 GLU C O 1
ATOM 8155 N N . VAL C 1 148 ? 27.185 71.555 63.970 1.00 15.72 148 VAL C N 1
ATOM 8156 C CA . VAL C 1 148 ? 27.608 71.655 62.587 1.00 15.75 148 VAL C CA 1
ATOM 8157 C C . VAL C 1 148 ? 29.018 72.227 62.495 1.00 16.31 148 VAL C C 1
ATOM 8158 O O . VAL C 1 148 ? 29.434 73.026 63.337 1.00 14.61 148 VAL C O 1
ATOM 8162 N N . ARG C 1 149 ? 29.765 71.789 61.488 1.00 15.64 149 ARG C N 1
ATOM 8163 C CA . ARG C 1 149 ? 31.079 72.330 61.269 1.00 18.30 149 ARG C CA 1
ATOM 8164 C C . ARG C 1 149 ? 31.227 72.442 59.756 1.00 18.86 149 ARG C C 1
ATOM 8165 O O . ARG C 1 149 ? 30.491 71.790 59.008 1.00 16.17 149 ARG C O 1
ATOM 8173 N N . ARG C 1 150 ? 32.161 73.284 59.311 1.00 18.25 150 ARG C N 1
ATOM 8174 C CA . ARG C 1 150 ? 32.410 73.479 57.892 1.00 19.49 150 ARG C CA 1
ATOM 8175 C C . ARG C 1 150 ? 33.687 72.789 57.477 1.00 19.11 150 ARG C C 1
ATOM 8176 O O . ARG C 1 150 ? 34.652 72.724 58.243 1.00 16.67 150 ARG C O 1
ATOM 8184 N N . GLU C 1 151 ? 33.679 72.256 56.261 1.00 17.32 151 GLU C N 1
ATOM 8185 C CA . GLU C 1 151 ? 34.844 71.584 55.692 1.00 17.24 151 GLU C CA 1
ATOM 8186 C C . GLU C 1 151 ? 34.999 72.069 54.256 1.00 16.74 151 GLU C C 1
ATOM 8187 O O . GLU C 1 151 ? 34.013 72.195 53.523 1.00 14.11 151 GLU C O 1
ATOM 8193 N N . ASP C 1 152 ? 36.227 72.368 53.861 1.00 15.37 152 ASP C N 1
ATOM 8194 C CA . ASP C 1 152 ? 36.481 72.788 52.482 1.00 17.99 152 ASP C CA 1
ATOM 8195 C C . ASP C 1 152 ? 36.945 71.486 51.811 1.00 17.56 152 ASP C C 1
ATOM 8196 O O . ASP C 1 152 ? 37.956 70.920 52.228 1.00 17.11 152 ASP C O 1
ATOM 8201 N N . ILE C 1 153 ? 36.239 71.010 50.794 1.00 14.04 153 ILE C N 1
ATOM 8202 C CA . ILE C 1 153 ? 36.618 69.736 50.170 1.00 15.78 153 ILE C CA 1
ATOM 8203 C C . ILE C 1 153 ? 37.173 69.851 48.745 1.00 16.55 153 ILE C C 1
ATOM 8204 O O . ILE C 1 153 ? 37.442 68.837 48.082 1.00 16.34 153 ILE C O 1
ATOM 8209 N N . ILE C 1 154 ? 37.349 71.073 48.269 1.00 16.29 154 ILE C N 1
ATOM 8210 C CA . ILE C 1 154 ? 37.830 71.270 46.914 1.00 16.97 154 ILE C CA 1
ATOM 8211 C C . ILE C 1 154 ? 39.182 70.619 46.636 1.00 18.06 154 ILE C C 1
ATOM 8212 O O . ILE C 1 154 ? 39.308 69.829 45.688 1.00 17.05 154 ILE C O 1
ATOM 8217 N N . LYS C 1 155 ? 40.195 70.937 47.450 1.00 18.03 155 LYS C N 1
ATOM 8218 C CA . LYS C 1 155 ? 41.512 70.342 47.243 1.00 17.41 155 LYS C CA 1
ATOM 8219 C C . LYS C 1 155 ? 41.491 68.806 47.434 1.00 15.97 155 LYS C C 1
ATOM 8220 O O . LYS C 1 155 ? 42.016 68.076 46.611 1.00 17.68 155 LYS C O 1
ATOM 8226 N N . PRO C 1 156 ? 40.892 68.310 48.525 1.00 16.43 156 PRO C N 1
ATOM 8227 C CA . PRO C 1 156 ? 40.844 66.857 48.724 1.00 15.76 156 PRO C CA 1
ATOM 8228 C C . PRO C 1 156 ? 40.165 66.123 47.554 1.00 14.61 156 PRO C C 1
ATOM 8229 O O . PRO C 1 156 ? 40.601 65.038 47.133 1.00 12.89 156 PRO C O 1
ATOM 8233 N N . TYR C 1 157 ? 39.099 66.713 47.029 1.00 13.15 157 TYR C N 1
ATOM 8234 C CA . TYR C 1 157 ? 38.360 66.114 45.935 1.00 13.45 157 TYR C CA 1
ATOM 8235 C C . TYR C 1 157 ? 39.245 66.071 44.701 1.00 15.49 157 TYR C C 1
ATOM 8236 O O . TYR C 1 157 ? 39.363 65.037 44.052 1.00 14.96 157 TYR C O 1
ATOM 8245 N N . ILE C 1 158 ? 39.876 67.202 44.388 1.00 16.02 158 ILE C N 1
ATOM 8246 C CA . ILE C 1 158 ? 40.756 67.273 43.237 1.00 15.52 158 ILE C CA 1
ATOM 8247 C C . ILE C 1 158 ? 41.897 66.267 43.357 1.00 16.45 158 ILE C C 1
ATOM 8248 O O . ILE C 1 158 ? 42.213 65.591 42.386 1.00 15.42 158 ILE C O 1
ATOM 8253 N N . GLU C 1 159 ? 42.494 66.160 44.542 1.00 16.20 159 GLU C N 1
ATOM 8254 C CA . GLU C 1 159 ? 43.583 65.220 44.758 1.00 16.99 159 GLU C CA 1
ATOM 8255 C C . GLU C 1 159 ? 43.083 63.794 44.626 1.00 18.00 159 GLU C C 1
ATOM 8256 O O . GLU C 1 159 ? 43.818 62.942 44.152 1.00 18.07 159 GLU C O 1
ATOM 8262 N N . ALA C 1 160 ? 41.841 63.521 45.041 1.00 16.42 160 ALA C N 1
ATOM 8263 C CA . ALA C 1 160 ? 41.318 62.155 44.918 1.00 18.84 160 ALA C CA 1
ATOM 8264 C C . ALA C 1 160 ? 41.213 61.726 43.452 1.00 19.06 160 ALA C C 1
ATOM 8265 O O . ALA C 1 160 ? 41.445 60.561 43.111 1.00 21.56 160 ALA C O 1
ATOM 8267 N N . ILE C 1 161 ? 40.851 62.659 42.582 1.00 18.06 161 ILE C N 1
ATOM 8268 C CA . ILE C 1 161 ? 40.741 62.378 41.158 1.00 17.99 161 ILE C CA 1
ATOM 8269 C C . ILE C 1 161 ? 42.153 62.223 40.537 1.00 21.37 161 ILE C C 1
ATOM 8270 O O . ILE C 1 161 ? 42.405 61.292 39.761 1.00 21.57 161 ILE C O 1
ATOM 8275 N N . LYS C 1 162 ? 43.063 63.135 40.869 1.00 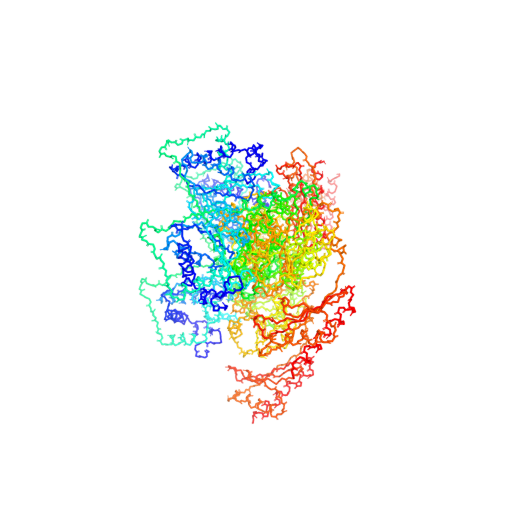22.01 162 LYS C N 1
ATOM 8276 C CA . LYS C 1 162 ? 44.436 63.062 40.350 1.00 23.90 162 LYS C CA 1
ATOM 8277 C C . LYS C 1 162 ? 45.132 61.745 40.664 1.00 24.59 162 LYS C C 1
ATOM 8278 O O . LYS C 1 162 ? 45.836 61.199 39.813 1.00 25.05 162 LYS C O 1
ATOM 8284 N N . SER C 1 163 ? 44.950 61.246 41.883 1.00 24.72 163 SER C N 1
ATOM 8285 C CA . SER C 1 163 ? 45.563 59.989 42.306 1.00 26.30 163 SER C CA 1
ATOM 8286 C C . SER C 1 163 ? 45.152 58.805 41.420 1.00 26.01 163 SER C C 1
ATOM 8287 O O . SER C 1 163 ? 45.763 57.748 41.474 1.00 25.46 163 SER C O 1
ATOM 8290 N N . LYS C 1 164 ? 44.121 58.985 40.611 1.00 27.38 164 LYS C N 1
ATOM 8291 C CA . LYS C 1 164 ? 43.629 57.904 39.758 1.00 28.42 164 LYS C CA 1
ATOM 8292 C C . LYS C 1 164 ? 44.223 57.886 38.357 1.00 27.51 164 LYS C C 1
ATOM 8293 O O . LYS C 1 164 ? 44.080 56.908 37.626 1.00 26.35 164 LYS C O 1
ATOM 8299 N N . VAL C 1 165 ? 44.872 58.970 37.962 1.00 26.48 165 VAL C N 1
ATOM 8300 C CA . VAL C 1 165 ? 45.415 59.009 36.612 1.00 25.86 165 VAL C CA 1
ATOM 8301 C C . VAL C 1 165 ? 46.923 59.214 36.531 1.00 26.57 165 VAL C C 1
ATOM 8302 O O . VAL C 1 165 ? 47.562 59.537 37.530 1.00 25.25 165 VAL C O 1
ATOM 8306 N N . ASP C 1 166 ? 47.460 59.001 35.331 1.00 26.06 166 ASP C N 1
ATOM 8307 C CA . ASP C 1 166 ? 48.888 59.117 35.060 1.00 27.65 166 ASP C CA 1
ATOM 8308 C C . ASP C 1 166 ? 49.268 60.565 34.821 1.00 27.34 166 ASP C C 1
ATOM 8309 O O . ASP C 1 166 ? 49.372 61.011 33.693 1.00 26.16 166 ASP C O 1
ATOM 8314 N N . VAL C 1 167 ? 49.469 61.298 35.900 1.00 27.69 167 VAL C N 1
ATOM 8315 C CA . VAL C 1 167 ? 49.794 62.703 35.781 1.00 29.51 167 VAL C CA 1
ATOM 8316 C C . VAL C 1 167 ? 51.079 62.995 34.998 1.00 30.61 167 VAL C C 1
ATOM 8317 O O . VAL C 1 167 ? 51.139 63.943 34.219 1.00 29.16 167 VAL C O 1
ATOM 8321 N N . GLU C 1 168 ? 52.109 62.182 35.194 1.00 32.48 168 GLU C N 1
ATOM 8322 C CA . GLU C 1 168 ? 53.354 62.422 34.467 1.00 34.64 168 GLU C CA 1
ATOM 8323 C C . GLU C 1 168 ? 53.128 62.330 32.959 1.00 33.12 168 GLU C C 1
ATOM 8324 O O . GLU C 1 168 ? 53.630 63.155 32.195 1.00 33.27 168 GLU C O 1
ATOM 8330 N N . ALA C 1 169 ? 52.345 61.348 32.530 1.00 31.54 169 ALA C N 1
ATOM 8331 C CA . ALA C 1 169 ? 52.072 61.207 31.111 1.00 30.63 169 ALA C CA 1
ATOM 8332 C C . ALA C 1 169 ? 51.356 62.433 30.591 1.00 30.13 169 ALA C C 1
ATOM 8333 O O . ALA C 1 169 ? 51.639 62.912 29.496 1.00 31.78 169 ALA C O 1
ATOM 8335 N N . ILE C 1 170 ? 50.411 62.942 31.367 1.00 28.47 170 ILE C N 1
ATOM 8336 C CA . ILE C 1 170 ? 49.653 64.107 30.946 1.00 26.19 170 ILE C CA 1
ATOM 8337 C C . ILE C 1 170 ? 50.557 65.349 30.893 1.00 27.97 170 ILE C C 1
ATOM 8338 O O . ILE C 1 170 ? 50.535 66.107 29.914 1.00 26.22 170 ILE C O 1
ATOM 8343 N N . LYS C 1 171 ? 51.340 65.566 31.945 1.00 29.21 171 LYS C N 1
ATOM 8344 C CA . LYS C 1 171 ? 52.239 66.716 31.968 1.00 32.54 171 LYS C CA 1
ATOM 8345 C C . LYS C 1 171 ? 53.192 66.653 30.773 1.00 34.20 171 LYS C C 1
ATOM 8346 O O . LYS C 1 171 ? 53.526 67.681 30.168 1.00 32.69 171 LYS C O 1
ATOM 8352 N N . LYS C 1 172 ? 53.627 65.443 30.435 1.00 34.98 172 LYS C N 1
ATOM 8353 C CA . LYS C 1 172 ? 54.541 65.278 29.311 1.00 37.22 172 LYS C CA 1
ATOM 8354 C C . LYS C 1 172 ? 53.907 65.742 28.004 1.00 36.96 172 LYS C C 1
ATOM 8355 O O . LYS C 1 172 ? 54.549 66.416 27.202 1.00 38.00 172 LYS C O 1
ATOM 8361 N N . ARG C 1 173 ? 52.644 65.390 27.792 1.00 35.21 173 ARG C N 1
ATOM 8362 C CA . ARG C 1 173 ? 51.951 65.772 26.565 1.00 34.27 173 ARG C CA 1
ATOM 8363 C C . ARG C 1 173 ? 51.480 67.225 26.613 1.00 33.13 173 ARG C C 1
ATOM 8364 O O . ARG C 1 173 ? 51.441 67.902 25.592 1.00 33.64 173 ARG C O 1
ATOM 8372 N N . LYS C 1 174 ? 51.119 67.698 27.803 1.00 32.93 174 LYS C N 1
ATOM 8373 C CA . LYS C 1 174 ? 50.595 69.054 27.974 1.00 30.85 174 LYS C CA 1
ATOM 8374 C C . LYS C 1 174 ? 49.413 69.337 27.026 1.00 29.36 174 LYS C C 1
ATOM 8375 O O . LYS C 1 174 ? 49.472 70.214 26.164 1.00 28.29 174 LYS C O 1
ATOM 8381 N N . PRO C 1 175 ? 48.315 68.581 27.170 1.00 29.24 175 PRO C N 1
ATOM 8382 C CA . PRO C 1 175 ? 47.183 68.851 26.275 1.00 28.73 175 PRO C CA 1
ATOM 8383 C C . PRO C 1 175 ? 46.580 70.230 26.526 1.00 28.30 175 PRO C C 1
ATOM 8384 O O . PRO C 1 175 ? 46.619 70.736 27.648 1.00 29.92 175 PRO C O 1
ATOM 8388 N N . PHE C 1 176 ? 46.045 70.834 25.469 1.00 27.65 176 PHE C N 1
ATOM 8389 C CA . PHE C 1 176 ? 45.435 72.153 25.521 1.00 27.56 176 PHE C CA 1
ATOM 8390 C C . PHE C 1 176 ? 43.915 71.958 25.566 1.00 27.37 176 PHE C C 1
ATOM 8391 O O . PHE C 1 176 ? 43.282 71.623 24.563 1.00 25.68 176 PHE C O 1
ATOM 8399 N N . VAL C 1 177 ? 43.332 72.166 26.747 1.00 26.30 177 VAL C N 1
ATOM 8400 C CA . VAL C 1 177 ? 41.890 71.984 26.917 1.00 24.86 177 VAL C CA 1
ATOM 8401 C C . VAL C 1 177 ? 41.152 73.276 27.213 1.00 24.61 177 VAL C C 1
ATOM 8402 O O . VAL C 1 177 ? 41.615 74.098 27.997 1.00 24.85 177 VAL C O 1
ATOM 8406 N N . VAL C 1 178 ? 40.021 73.480 26.542 1.00 24.96 178 VAL C N 1
ATOM 8407 C CA . VAL C 1 178 ? 39.189 74.652 26.790 1.00 25.47 178 VAL C CA 1
ATOM 8408 C C . VAL C 1 178 ? 37.963 74.119 27.559 1.00 25.49 178 VAL C C 1
ATOM 8409 O O . VAL C 1 178 ? 37.362 73.121 27.162 1.00 24.11 178 VAL C O 1
ATOM 8413 N N . VAL C 1 179 ? 37.601 74.785 28.644 1.00 23.34 179 VAL C N 1
ATOM 8414 C CA . VAL C 1 179 ? 36.498 74.322 29.471 1.00 25.91 179 VAL C CA 1
ATOM 8415 C C . VAL C 1 179 ? 35.455 75.383 29.770 1.00 24.52 179 VAL C C 1
ATOM 8416 O O . VAL C 1 179 ? 35.788 76.539 30.024 1.00 24.80 179 VAL C O 1
ATOM 8420 N N . ASP C 1 180 ? 34.190 74.985 29.729 1.00 23.28 180 ASP C N 1
ATOM 8421 C CA . ASP C 1 180 ? 33.085 75.885 30.030 1.00 24.40 180 ASP C CA 1
ATOM 8422 C C . ASP C 1 180 ? 32.364 75.203 31.177 1.00 24.21 180 ASP C C 1
ATOM 8423 O O . ASP C 1 180 ? 31.834 74.104 31.003 1.00 23.80 180 ASP C O 1
ATOM 8428 N N . THR C 1 181 ? 32.360 75.846 32.342 1.00 21.66 181 THR C N 1
ATOM 8429 C CA . THR C 1 181 ? 31.707 75.292 33.535 1.00 20.27 181 THR C CA 1
ATOM 8430 C C . THR C 1 181 ? 30.348 75.922 33.815 1.00 19.57 181 THR C C 1
ATOM 8431 O O . THR C 1 181 ? 29.780 75.771 34.910 1.00 21.79 181 THR C O 1
ATOM 8435 N N . SER C 1 182 ? 29.860 76.661 32.828 1.00 20.20 182 SER C N 1
ATOM 8436 C CA . SER C 1 182 ? 28.548 77.288 32.863 1.00 20.41 182 SER C CA 1
ATOM 8437 C C . SER C 1 182 ? 28.191 78.015 34.181 1.00 19.13 182 SER C C 1
ATOM 8438 O O . SER C 1 182 ? 27.072 77.897 34.690 1.00 17.68 182 SER C O 1
ATOM 8441 N N . ASN C 1 183 ? 29.148 78.775 34.720 1.00 17.61 183 ASN C N 1
ATOM 8442 C CA . ASN C 1 183 ? 28.938 79.535 35.960 1.00 16.97 183 ASN C CA 1
ATOM 8443 C C . ASN C 1 183 ? 28.516 78.632 37.142 1.00 17.88 183 ASN C C 1
ATOM 8444 O O . ASN C 1 183 ? 28.018 79.124 38.158 1.00 16.07 183 ASN C O 1
ATOM 8449 N N . GLY C 1 184 ? 28.712 77.321 36.998 1.00 17.28 184 GLY C N 1
ATOM 8450 C CA . GLY C 1 184 ? 28.302 76.400 38.042 1.00 16.27 184 GLY C CA 1
ATOM 8451 C C . GLY C 1 184 ? 29.348 75.967 39.042 1.00 17.22 184 GLY C C 1
ATOM 8452 O O . GLY C 1 184 ? 30.459 76.510 39.130 1.00 19.21 184 GLY C O 1
ATOM 8453 N N . ALA C 1 185 ? 28.965 74.969 39.823 1.00 17.41 185 ALA C N 1
ATOM 8454 C CA . ALA C 1 185 ? 29.836 74.413 40.850 1.00 16.68 185 ALA C CA 1
ATOM 8455 C C . ALA C 1 185 ? 31.166 73.897 40.283 1.00 15.47 185 ALA C C 1
ATOM 8456 O O . ALA C 1 185 ? 32.175 73.942 40.976 1.00 15.64 185 ALA C O 1
ATOM 8458 N N . GLY C 1 186 ? 31.159 73.395 39.043 1.00 15.53 186 GLY C N 1
ATOM 8459 C CA . GLY C 1 186 ? 32.384 72.909 38.416 1.00 14.84 186 GLY C CA 1
ATOM 8460 C C . GLY C 1 186 ? 33.403 74.027 38.175 1.00 16.95 186 GLY C C 1
ATOM 8461 O O . GLY C 1 186 ? 34.566 73.759 37.842 1.00 15.73 186 GLY C O 1
ATOM 8462 N N . SER C 1 187 ? 32.976 75.277 38.343 1.00 15.29 187 SER C N 1
ATOM 8463 C CA . SER C 1 187 ? 33.883 76.414 38.186 1.00 17.26 187 SER C CA 1
ATOM 8464 C C . SER C 1 187 ? 34.952 76.390 39.282 1.00 16.93 187 SER C C 1
ATOM 8465 O O . SER C 1 187 ? 36.040 76.933 39.112 1.00 15.22 187 SER C O 1
ATOM 8468 N N . LEU C 1 188 ? 34.626 75.773 40.415 1.00 16.06 188 LEU C N 1
ATOM 8469 C CA . LEU C 1 188 ? 35.562 75.711 41.525 1.00 18.17 188 LEU C CA 1
ATOM 8470 C C . LEU C 1 188 ? 36.550 74.562 41.464 1.00 17.93 188 LEU C C 1
ATOM 8471 O O . LEU C 1 188 ? 37.514 74.522 42.230 1.00 18.36 188 LEU C O 1
ATOM 8476 N N . THR C 1 189 ? 36.308 73.635 40.552 1.00 16.63 189 THR C N 1
ATOM 8477 C CA . THR C 1 189 ? 37.112 72.430 40.471 1.00 16.35 189 THR C CA 1
ATOM 8478 C C . THR C 1 189 ? 37.785 72.068 39.168 1.00 16.92 189 THR C C 1
ATOM 8479 O O . THR C 1 189 ? 38.994 71.902 39.130 1.00 18.45 189 THR C O 1
ATOM 8483 N N . LEU C 1 190 ? 37.010 71.942 38.097 1.00 16.92 190 LEU C N 1
ATOM 8484 C CA . LEU C 1 190 ? 3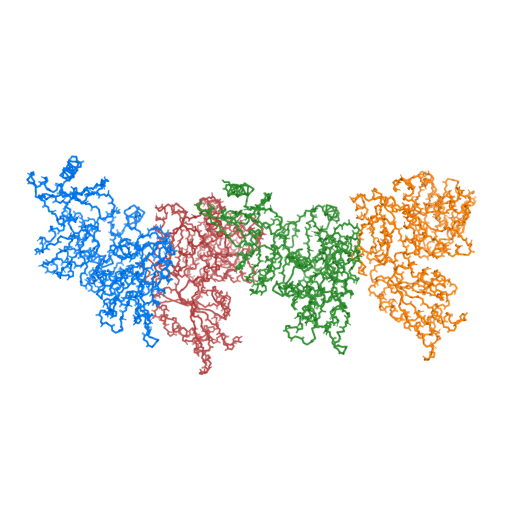7.582 71.478 36.831 1.00 17.95 190 LEU C CA 1
ATOM 8485 C C . LEU C 1 190 ? 38.761 72.260 36.254 1.00 16.58 190 LEU C C 1
ATOM 8486 O O . LEU C 1 190 ? 39.745 71.676 35.828 1.00 16.94 190 LEU C O 1
ATOM 8491 N N . PRO C 1 191 ? 38.692 73.590 36.269 1.00 16.86 191 PRO C N 1
ATOM 8492 C CA . PRO C 1 191 ? 39.818 74.346 35.716 1.00 18.02 191 PRO C CA 1
ATOM 8493 C C . PRO C 1 191 ? 41.121 74.055 36.460 1.00 16.88 191 PRO C C 1
ATOM 8494 O O . PRO C 1 191 ? 42.205 73.976 35.865 1.00 17.01 191 PRO C O 1
ATOM 8498 N N . TYR C 1 192 ? 41.005 73.887 37.770 1.00 17.13 192 TYR C N 1
ATOM 8499 C CA . TYR C 1 192 ? 42.166 73.644 38.622 1.00 16.48 192 TYR C CA 1
ATOM 8500 C C . TYR C 1 192 ? 42.661 72.214 38.449 1.00 16.54 192 TYR C C 1
ATOM 8501 O O . TYR C 1 192 ? 43.863 71.970 38.348 1.00 15.08 192 TYR C O 1
ATOM 8510 N N . LEU C 1 193 ? 41.725 71.274 38.427 1.00 14.92 193 LEU C N 1
ATOM 8511 C CA . LEU C 1 193 ? 42.088 69.889 38.201 1.00 16.90 193 LEU C CA 1
ATOM 8512 C C . LEU C 1 193 ? 42.905 69.774 36.892 1.00 17.65 193 LEU C C 1
ATOM 8513 O O . LEU C 1 193 ? 43.969 69.163 36.865 1.00 16.72 193 LEU C O 1
ATOM 8518 N N . LEU C 1 194 ? 42.397 70.356 35.810 1.00 17.79 194 LEU C N 1
ATOM 8519 C CA . LEU C 1 194 ? 43.085 70.279 34.521 1.00 19.34 194 LEU C CA 1
ATOM 8520 C C . LEU C 1 194 ? 44.482 70.900 34.536 1.00 21.81 194 LEU C C 1
ATOM 8521 O O . LEU C 1 194 ? 45.425 70.369 33.931 1.00 17.98 194 LEU C O 1
ATOM 8526 N N . ARG C 1 195 ? 44.621 72.026 35.223 1.00 21.82 195 ARG C N 1
ATOM 8527 C CA . ARG C 1 195 ? 45.923 72.671 35.276 1.00 24.35 195 ARG C CA 1
ATOM 8528 C C . ARG C 1 195 ? 46.880 71.779 36.061 1.00 25.16 195 ARG C C 1
ATOM 8529 O O . ARG C 1 195 ? 48.028 71.587 35.665 1.00 25.51 195 ARG C O 1
ATOM 8537 N N . GLU C 1 196 ? 46.397 71.225 37.167 1.00 25.07 196 GLU C N 1
ATOM 8538 C CA . GLU C 1 196 ? 47.225 70.376 38.008 1.00 26.10 196 GLU C CA 1
ATOM 8539 C C . GLU C 1 196 ? 47.618 69.070 37.330 1.00 26.70 196 GLU C C 1
ATOM 8540 O O . GLU C 1 196 ? 48.663 68.501 37.637 1.00 26.41 196 GLU C O 1
ATOM 8546 N N . LEU C 1 197 ? 46.790 68.600 36.403 1.00 25.43 197 LEU C N 1
ATOM 8547 C CA . LEU C 1 197 ? 47.110 67.376 35.679 1.00 27.14 197 LEU C CA 1
ATOM 8548 C C . LEU C 1 197 ? 48.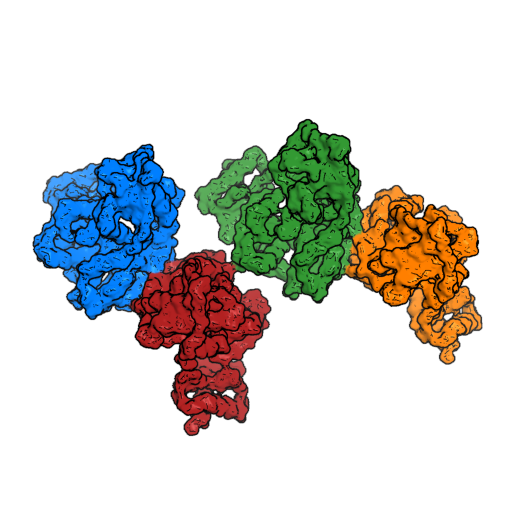249 67.645 34.694 1.00 28.54 197 LEU C C 1
ATOM 8549 O O . LEU C 1 197 ? 48.957 66.719 34.276 1.00 31.46 197 LEU C O 1
ATOM 8554 N N . GLY C 1 198 ? 48.415 68.908 34.314 1.00 28.97 198 GLY C N 1
ATOM 8555 C CA . GLY C 1 198 ? 49.474 69.267 33.388 1.00 30.12 198 GLY C CA 1
ATOM 8556 C C . GLY C 1 198 ? 48.975 69.853 32.080 1.00 30.63 198 GLY C C 1
ATOM 8557 O O . GLY C 1 198 ? 49.735 69.962 31.119 1.00 32.04 198 GLY C O 1
ATOM 8558 N N . CYS C 1 199 ? 47.698 70.227 32.024 1.00 28.50 199 CYS C N 1
ATOM 8559 C CA . CYS C 1 199 ? 47.142 70.813 30.813 1.00 27.15 199 CYS C CA 1
ATOM 8560 C C . CYS C 1 199 ? 47.271 72.315 30.751 1.00 27.01 199 CYS C C 1
ATOM 8561 O O . CYS C 1 199 ? 47.399 72.973 31.777 1.00 27.16 199 CYS C O 1
ATOM 8564 N N . LYS C 1 200 ? 47.230 72.844 29.526 1.00 28.00 200 LYS C N 1
ATOM 8565 C CA . LYS C 1 200 ? 47.216 74.287 29.292 1.00 27.41 200 LYS C CA 1
ATOM 8566 C C . LYS C 1 200 ? 45.698 74.505 29.338 1.00 25.78 200 LYS C C 1
ATOM 8567 O O . LYS C 1 200 ? 44.950 73.822 28.626 1.00 24.42 200 LYS C O 1
ATOM 8573 N N . VAL C 1 201 ? 45.240 75.436 30.170 1.00 24.31 201 VAL C N 1
ATOM 8574 C CA . VAL C 1 201 ? 43.807 75.651 30.331 1.00 24.13 201 VAL C CA 1
ATOM 8575 C C . VAL C 1 201 ? 43.278 77.040 30.053 1.00 22.95 201 VAL C C 1
ATOM 8576 O O . VAL C 1 201 ? 43.813 78.030 30.551 1.00 24.84 201 VAL C O 1
ATOM 8580 N N . ILE C 1 202 ? 42.222 77.085 29.248 1.00 20.96 202 ILE C N 1
ATOM 8581 C CA . ILE C 1 202 ? 41.506 78.319 28.927 1.00 22.85 202 ILE C CA 1
ATOM 8582 C C . ILE C 1 202 ? 40.070 78.004 29.355 1.00 20.78 202 ILE C C 1
ATOM 8583 O O . ILE C 1 202 ? 39.566 76.908 29.094 1.00 22.23 202 ILE C O 1
ATOM 8588 N N . THR C 1 203 ? 39.416 78.958 29.993 1.00 19.53 203 THR C N 1
ATOM 8589 C CA . THR C 1 203 ? 38.077 78.745 30.495 1.00 19.32 203 THR C CA 1
ATOM 8590 C C . THR C 1 203 ? 37.096 79.737 29.952 1.00 19.99 203 THR C C 1
ATOM 8591 O O . THR C 1 203 ? 37.461 80.855 29.596 1.00 19.12 203 THR C O 1
ATOM 8595 N N . VAL C 1 204 ? 35.839 79.305 29.893 1.00 19.51 204 VAL C N 1
ATOM 8596 C CA . VAL C 1 204 ? 34.740 80.144 29.423 1.00 21.14 204 VAL C CA 1
ATOM 8597 C C . VAL C 1 204 ? 33.651 80.039 30.505 1.00 20.41 204 VAL C C 1
ATOM 8598 O O . VAL C 1 204 ? 33.267 78.941 30.897 1.00 20.35 204 VAL C O 1
ATOM 8602 N N . ASN C 1 205 ? 33.183 81.179 30.997 1.00 20.27 205 ASN C N 1
ATOM 8603 C CA . ASN C 1 205 ? 32.131 81.210 32.005 1.00 21.02 205 ASN C CA 1
ATOM 8604 C C . ASN C 1 205 ? 32.499 80.473 33.288 1.00 22.00 205 ASN C C 1
ATOM 8605 O O . ASN C 1 205 ? 31.647 79.787 33.877 1.00 20.93 205 ASN C O 1
ATOM 8610 N N . ALA C 1 206 ? 33.753 80.626 33.733 1.00 20.06 206 ALA C N 1
ATOM 8611 C CA . ALA C 1 206 ? 34.214 79.950 34.946 1.00 20.23 206 ALA C CA 1
ATOM 8612 C C . ALA C 1 206 ? 34.092 80.726 36.245 1.00 20.64 206 ALA C C 1
ATOM 8613 O O . ALA C 1 206 ? 34.688 80.323 37.248 1.00 20.35 206 ALA C O 1
ATOM 8615 N N . GLN C 1 207 ? 33.352 81.842 36.232 1.00 20.52 207 GLN C N 1
ATOM 8616 C CA . GLN C 1 207 ? 33.116 82.590 37.462 1.00 18.36 207 GLN C CA 1
ATOM 8617 C C . GLN C 1 207 ? 31.819 81.990 38.008 1.00 17.11 207 GLN C C 1
ATOM 8618 O O . GLN C 1 207 ? 30.809 81.881 37.292 1.00 17.51 207 GLN C O 1
ATOM 8624 N N . PRO C 1 208 ? 31.844 81.537 39.265 1.00 18.64 208 PRO C N 1
ATOM 8625 C CA . PRO C 1 208 ? 30.643 80.937 39.866 1.00 17.06 208 PRO C CA 1
ATOM 8626 C C . PRO C 1 208 ? 29.608 82.037 39.975 1.00 15.81 208 PRO C C 1
ATOM 8627 O O . PRO C 1 208 ? 29.904 83.088 40.526 1.00 17.19 208 PRO C O 1
ATOM 8631 N N . ASP C 1 209 ? 28.405 81.817 39.449 1.00 15.81 209 ASP C N 1
ATOM 8632 C CA . ASP C 1 209 ? 27.367 82.842 39.512 1.00 18.52 209 ASP C CA 1
ATOM 8633 C C . ASP C 1 209 ? 25.999 82.193 39.315 1.00 18.08 209 ASP C C 1
ATOM 8634 O O . ASP C 1 209 ? 25.642 81.809 38.197 1.00 16.44 209 ASP C O 1
ATOM 8639 N N . GLY C 1 210 ? 25.240 82.103 40.403 1.00 18.81 210 GLY C N 1
ATOM 8640 C CA . GLY C 1 210 ? 23.931 81.466 40.367 1.00 18.33 210 GLY C CA 1
ATOM 8641 C C . GLY C 1 210 ? 22.909 82.122 39.463 1.00 19.13 210 GLY C C 1
ATOM 8642 O O . GLY C 1 210 ? 21.801 81.606 39.318 1.00 17.96 210 GLY C O 1
ATOM 8643 N N . TYR C 1 211 ? 23.250 83.277 38.904 1.00 19.63 211 TYR C N 1
ATOM 8644 C CA . TYR C 1 211 ? 22.338 83.948 37.969 1.00 21.73 211 TYR C CA 1
ATOM 8645 C C . TYR C 1 211 ? 22.514 83.298 36.588 1.00 20.90 211 TYR C C 1
ATOM 8646 O O . TYR C 1 211 ? 21.746 83.570 35.663 1.00 21.31 211 TYR C O 1
ATOM 8655 N N . PHE C 1 212 ? 23.528 82.441 36.456 1.00 18.83 212 PHE C N 1
ATOM 8656 C CA . PHE C 1 212 ? 23.831 81.757 35.196 1.00 20.39 212 PHE C CA 1
ATOM 8657 C C . PHE C 1 212 ? 23.758 82.733 34.014 1.00 21.77 212 PHE C C 1
ATOM 8658 O O . PHE C 1 212 ? 22.994 82.515 33.066 1.00 18.56 212 PHE C O 1
ATOM 8666 N N . PRO C 1 213 ? 24.592 83.786 34.039 1.00 23.40 213 PRO C N 1
ATOM 8667 C CA . PRO C 1 213 ? 24.642 84.823 32.986 1.00 25.73 213 PRO C CA 1
ATOM 8668 C C . PRO C 1 213 ? 24.827 84.284 31.581 1.00 26.73 213 PRO C C 1
ATOM 8669 O O . PRO C 1 213 ? 24.181 84.751 30.653 1.00 28.38 213 PRO C O 1
ATOM 8673 N N . ALA C 1 214 ? 25.725 83.315 31.423 1.00 26.15 214 ALA C N 1
ATOM 8674 C CA . ALA C 1 214 ? 25.990 82.771 30.094 1.00 27.96 214 ALA C CA 1
ATOM 8675 C C . ALA C 1 214 ? 24.757 82.136 29.450 1.00 29.06 214 ALA C C 1
ATOM 8676 O O . ALA C 1 214 ? 24.486 82.386 28.288 1.00 29.09 214 ALA C O 1
ATOM 8678 N N . ARG C 1 215 ? 24.026 81.314 30.213 1.00 31.17 215 ARG C N 1
ATOM 8679 C CA . ARG C 1 215 ? 22.806 80.622 29.739 1.00 31.48 215 ARG C CA 1
ATOM 8680 C C . ARG C 1 215 ? 22.382 79.585 30.760 1.00 30.81 215 ARG C C 1
ATOM 8681 O O . ARG C 1 215 ? 23.135 79.293 31.689 1.00 30.36 215 ARG C O 1
ATOM 8689 N N . ASN C 1 216 ? 21.180 79.027 30.592 1.00 30.30 216 ASN C N 1
ATOM 8690 C CA . ASN C 1 216 ? 20.753 78.007 31.513 1.00 29.90 216 ASN C CA 1
ATOM 8691 C C . ASN C 1 216 ? 21.873 76.999 31.473 1.00 29.29 216 ASN C C 1
ATOM 8692 O O . ASN C 1 216 ? 22.387 76.683 30.400 1.00 27.98 216 ASN C O 1
ATOM 8697 N N . PRO C 1 217 ? 22.320 76.488 32.612 1.00 29.35 217 PRO C N 1
ATOM 8698 C CA . PRO C 1 217 ? 23.409 75.550 32.747 1.00 28.20 217 PRO C CA 1
ATOM 8699 C C . PRO C 1 217 ? 23.197 74.099 32.246 1.00 28.57 217 PRO C C 1
ATOM 8700 O O . PRO C 1 217 ? 23.462 73.156 32.987 1.00 24.12 217 PRO C O 1
ATOM 8704 N N . GLU C 1 218 ? 22.785 73.960 30.994 1.00 28.77 218 GLU C N 1
ATOM 8705 C CA . GLU C 1 218 ? 22.567 72.656 30.367 1.00 31.88 218 GLU C CA 1
ATOM 8706 C C . GLU C 1 218 ? 23.476 72.588 29.141 1.00 31.93 218 GLU C C 1
ATOM 8707 O O . GLU C 1 218 ? 23.285 73.328 28.182 1.00 33.30 218 GLU C O 1
ATOM 8713 N N . PRO C 1 219 ? 24.474 71.696 29.159 1.00 32.49 219 PRO C N 1
ATOM 8714 C CA . PRO C 1 219 ? 25.427 71.532 28.054 1.00 33.66 219 PRO C CA 1
ATOM 8715 C C . PRO C 1 219 ? 24.957 70.754 26.818 1.00 33.94 219 PRO C C 1
ATOM 8716 O O . PRO C 1 219 ? 25.683 69.883 26.354 1.00 32.73 219 PRO C O 1
ATOM 8720 N N . ASN C 1 220 ? 23.769 71.048 26.287 1.00 35.07 220 ASN C N 1
ATOM 8721 C CA . ASN C 1 220 ? 23.318 70.349 25.079 1.00 37.19 220 ASN C CA 1
ATOM 8722 C C . ASN C 1 220 ? 23.961 71.016 23.869 1.00 37.60 220 ASN C C 1
ATOM 8723 O O . ASN C 1 220 ? 24.422 72.165 23.955 1.00 36.43 220 ASN C O 1
ATOM 8728 N N . GLU C 1 221 ? 23.992 70.309 22.746 1.00 38.05 221 GLU C N 1
ATOM 8729 C CA . GLU C 1 221 ? 24.620 70.846 21.544 1.00 39.75 221 GLU C CA 1
ATOM 8730 C C . GLU C 1 221 ? 24.125 72.240 21.137 1.00 40.64 221 GLU C C 1
ATOM 8731 O O . GLU C 1 221 ? 24.920 73.084 20.736 1.00 39.98 221 GLU C O 1
ATOM 8737 N N . GLU C 1 222 ? 22.826 72.491 21.259 1.00 42.52 222 GLU C N 1
ATOM 8738 C CA . GLU C 1 222 ? 22.270 73.796 20.909 1.00 45.49 222 GLU C CA 1
ATOM 8739 C C . GLU C 1 222 ? 22.931 74.922 21.710 1.00 45.78 222 GLU C C 1
ATOM 8740 O O . GLU C 1 222 ? 23.354 75.940 21.149 1.00 47.02 222 GLU C O 1
ATOM 8746 N N . ASN C 1 223 ? 23.010 74.742 23.025 1.00 44.49 223 ASN C N 1
ATOM 8747 C CA . ASN C 1 223 ? 23.605 75.743 23.911 1.00 43.00 223 ASN C CA 1
ATOM 8748 C C . ASN C 1 223 ? 25.115 75.917 23.771 1.00 41.77 223 ASN C C 1
ATOM 8749 O O . ASN C 1 223 ? 25.665 76.942 24.181 1.00 42.13 223 ASN C O 1
ATOM 8754 N N . LEU C 1 224 ? 25.791 74.928 23.202 1.00 39.74 224 LEU C N 1
ATOM 8755 C CA . LEU C 1 224 ? 27.236 75.006 23.054 1.00 38.40 224 LEU C CA 1
ATOM 8756 C C . LEU C 1 224 ? 27.685 75.453 21.665 1.00 38.07 224 LEU C C 1
ATOM 8757 O O . LEU C 1 224 ? 28.862 75.345 21.327 1.00 37.02 224 LEU C O 1
ATOM 8762 N N . LYS C 1 225 ? 26.750 75.962 20.868 1.00 38.98 225 LYS C N 1
ATOM 8763 C CA . LYS C 1 225 ? 27.071 76.411 19.515 1.00 39.42 225 LYS C CA 1
ATOM 8764 C C . LYS C 1 225 ? 28.283 77.344 19.517 1.00 37.51 225 LYS C C 1
ATOM 8765 O O . LYS C 1 225 ? 29.249 77.127 18.792 1.00 36.52 225 LYS C O 1
ATOM 8771 N N . GLU C 1 226 ? 28.234 78.375 20.342 1.00 36.75 226 GLU C N 1
ATOM 8772 C CA . GLU C 1 226 ? 29.341 79.315 20.426 1.00 38.06 226 GLU C CA 1
ATOM 8773 C C . GLU C 1 226 ? 30.596 78.666 21.008 1.00 35.75 226 GLU C C 1
ATOM 8774 O O . GLU C 1 226 ? 31.703 78.914 20.535 1.00 33.56 226 GLU C O 1
ATOM 8780 N N . PHE C 1 227 ? 30.420 77.838 22.036 1.00 33.92 227 PHE C N 1
ATOM 8781 C CA . PHE C 1 227 ? 31.554 77.164 22.669 1.00 31.86 227 PHE C CA 1
ATOM 8782 C C . PHE C 1 227 ? 32.320 76.316 21.660 1.00 31.42 227 PHE C C 1
ATOM 8783 O O . PHE C 1 227 ? 33.548 76.317 21.637 1.00 30.13 227 PHE C O 1
ATOM 8791 N N . MET C 1 228 ? 31.584 75.584 20.832 1.00 33.27 228 MET C N 1
ATOM 8792 C CA . MET C 1 228 ? 32.192 74.727 19.825 1.00 35.46 228 MET C CA 1
ATOM 8793 C C . MET C 1 228 ? 33.057 75.554 18.878 1.00 35.80 228 MET C C 1
ATOM 8794 O O . MET C 1 228 ? 34.149 75.132 18.507 1.00 35.19 228 MET C O 1
ATOM 8799 N N . GLU C 1 229 ? 32.575 76.739 18.508 1.00 36.35 229 GLU C N 1
ATOM 8800 C CA . GLU C 1 229 ? 33.337 77.594 17.611 1.00 39.04 229 GLU C CA 1
ATOM 8801 C C . GLU C 1 229 ? 34.622 78.036 18.300 1.00 39.20 229 GLU C C 1
ATOM 8802 O O . GLU C 1 229 ? 35.689 78.059 17.683 1.00 38.60 229 GLU C O 1
ATOM 8808 N N . ILE C 1 230 ? 34.506 78.377 19.582 1.00 37.47 230 ILE C N 1
ATOM 8809 C CA . ILE C 1 230 ? 35.641 78.833 20.363 1.00 36.66 230 ILE C CA 1
ATOM 8810 C C . ILE C 1 230 ? 36.715 77.769 20.449 1.00 36.61 230 ILE C C 1
ATOM 8811 O O . ILE C 1 230 ? 37.902 78.070 20.376 1.00 36.41 230 ILE C O 1
ATOM 8816 N N . VAL C 1 231 ? 36.298 76.522 20.601 1.00 36.11 231 VAL C N 1
ATOM 8817 C CA . VAL C 1 231 ? 37.242 75.417 20.697 1.00 37.91 231 VAL C CA 1
ATOM 8818 C C . VAL C 1 231 ? 38.093 75.356 19.440 1.00 39.22 231 VAL C C 1
ATOM 8819 O O . VAL C 1 231 ? 39.310 75.151 19.502 1.00 38.60 231 VAL C O 1
ATOM 8823 N N . LYS C 1 232 ? 37.439 75.530 18.298 1.00 40.72 232 LYS C N 1
ATOM 8824 C CA . LYS C 1 232 ? 38.132 75.483 17.021 1.00 42.93 232 LYS C CA 1
ATOM 8825 C C . LYS C 1 232 ? 38.976 76.743 16.808 1.00 41.91 232 LYS C C 1
ATOM 8826 O O . LYS C 1 232 ? 40.119 76.656 16.368 1.00 43.29 232 LYS C O 1
ATOM 8832 N N . ALA C 1 233 ? 38.416 77.905 17.136 1.00 40.94 233 ALA C N 1
ATOM 8833 C CA . ALA C 1 233 ? 39.128 79.173 16.994 1.00 40.24 233 ALA C CA 1
ATOM 8834 C C . ALA C 1 233 ? 40.436 79.186 17.789 1.00 40.17 233 ALA C C 1
ATOM 8835 O O . ALA C 1 233 ? 41.476 79.593 17.280 1.00 40.79 233 ALA C O 1
ATOM 8837 N N . LEU C 1 234 ? 40.389 78.738 19.036 1.00 37.87 234 LEU C N 1
ATOM 8838 C CA . LEU C 1 234 ? 41.579 78.712 19.874 1.00 36.56 234 LEU C CA 1
ATOM 8839 C C . LEU C 1 234 ? 42.585 77.642 19.445 1.00 36.01 234 LEU C C 1
ATOM 8840 O O . LEU C 1 234 ? 43.749 77.670 19.854 1.00 35.45 234 LEU C O 1
ATOM 8845 N N . GLY C 1 235 ? 42.142 76.694 18.625 1.00 35.37 235 GLY C N 1
ATOM 8846 C CA . GLY C 1 235 ? 43.041 75.635 18.203 1.00 33.34 235 GLY C CA 1
ATOM 8847 C C . GLY C 1 235 ? 43.378 74.686 19.348 1.00 32.04 235 GLY C C 1
ATOM 8848 O O . GLY C 1 235 ? 44.497 74.173 19.431 1.00 32.31 235 GLY C O 1
ATOM 8849 N N . ALA C 1 236 ? 42.415 74.457 20.238 1.00 31.15 236 ALA C N 1
ATOM 8850 C CA . ALA C 1 236 ? 42.599 73.550 21.374 1.00 30.57 236 ALA C CA 1
ATOM 8851 C C . ALA C 1 236 ? 42.537 72.088 20.939 1.00 30.31 236 ALA C C 1
ATOM 8852 O O . ALA C 1 236 ? 41.945 71.767 19.918 1.00 31.56 236 ALA C O 1
ATOM 8854 N N . ASP C 1 237 ? 43.147 71.205 21.719 1.00 30.92 237 ASP C N 1
ATOM 8855 C CA . ASP C 1 237 ? 43.124 69.775 21.422 1.00 30.30 237 ASP C CA 1
ATOM 8856 C C . ASP C 1 237 ? 41.705 69.239 21.569 1.00 30.65 237 ASP C C 1
ATOM 8857 O O . ASP C 1 237 ? 41.339 68.241 20.951 1.00 31.73 237 ASP C O 1
ATOM 8862 N N . PHE C 1 238 ? 40.917 69.891 22.421 1.00 30.02 238 PHE C N 1
ATOM 8863 C CA . PHE C 1 238 ? 39.505 69.547 22.620 1.00 29.21 238 PHE C CA 1
ATOM 8864 C C . PHE C 1 238 ? 38.877 70.428 23.690 1.00 29.24 238 PHE C C 1
ATOM 8865 O O . PHE C 1 238 ? 39.580 71.137 24.416 1.00 27.91 238 PHE C O 1
ATOM 8873 N N . GLY C 1 239 ? 37.552 70.425 23.748 1.00 27.38 239 GLY C N 1
ATOM 8874 C CA . GLY C 1 239 ? 36.865 71.236 24.735 1.00 26.89 239 GLY C CA 1
ATOM 8875 C C . GLY C 1 239 ? 35.985 70.389 25.627 1.00 25.87 239 GLY C C 1
ATOM 8876 O O . GLY C 1 239 ? 35.619 69.267 25.262 1.00 25.37 239 GLY C O 1
ATOM 8877 N N . VAL C 1 240 ? 35.664 70.916 26.806 1.00 25.43 240 VAL C N 1
ATOM 8878 C CA . VAL C 1 240 ? 34.796 70.217 27.753 1.00 23.35 240 VAL C CA 1
ATOM 8879 C C . VAL C 1 240 ? 33.831 71.209 28.382 1.00 22.32 240 VAL C C 1
ATOM 8880 O O . VAL C 1 240 ? 34.221 72.315 28.748 1.00 19.10 240 VAL C O 1
ATOM 8884 N N . ALA C 1 241 ? 32.569 70.811 28.490 1.00 21.42 241 ALA C N 1
ATOM 8885 C CA . ALA C 1 241 ? 31.553 71.648 29.096 1.00 21.65 241 ALA C CA 1
ATOM 8886 C C . ALA C 1 241 ? 30.833 70.843 30.174 1.00 22.22 241 ALA C C 1
ATOM 8887 O O . ALA C 1 241 ? 30.579 69.650 29.984 1.00 20.03 241 ALA C O 1
ATOM 8889 N N . GLN C 1 242 ? 30.512 71.490 31.301 1.00 18.89 242 GLN C N 1
ATOM 8890 C CA . GLN C 1 242 ? 29.797 70.816 32.385 1.00 18.97 242 GLN C CA 1
ATOM 8891 C C . GLN C 1 242 ? 28.457 71.461 32.638 1.00 18.79 242 GLN C C 1
ATOM 8892 O O . GLN C 1 242 ? 28.240 72.598 32.239 1.00 18.63 242 GLN C O 1
ATOM 8898 N N . ASP C 1 243 ? 27.549 70.743 33.309 1.00 19.48 243 ASP C N 1
ATOM 8899 C CA . ASP C 1 243 ? 26.253 71.347 33.642 1.00 20.51 243 ASP C CA 1
ATOM 8900 C C . ASP C 1 243 ? 26.392 72.093 34.969 1.00 21.14 243 ASP C C 1
ATOM 8901 O O . ASP C 1 243 ? 27.470 72.116 35.568 1.00 19.81 243 ASP C O 1
ATOM 8906 N N . GLY C 1 244 ? 25.286 72.678 35.432 1.00 21.63 244 GLY C N 1
ATOM 8907 C CA . GLY C 1 244 ? 25.282 73.462 36.665 1.00 19.97 244 GLY C CA 1
ATOM 8908 C C . GLY C 1 244 ? 25.912 72.879 37.932 1.00 21.73 244 GLY C C 1
ATOM 8909 O O . GLY C 1 244 ? 26.691 73.568 38.609 1.00 19.56 244 GLY C O 1
ATOM 8910 N N . ASP C 1 245 ? 25.555 71.644 38.280 1.00 19.02 245 ASP C N 1
ATOM 8911 C CA . ASP C 1 245 ? 26.108 71.033 39.468 1.00 17.41 245 ASP C CA 1
ATOM 8912 C C . ASP C 1 245 ? 27.310 70.158 39.159 1.00 17.80 245 ASP C C 1
ATOM 8913 O O . ASP C 1 245 ? 27.822 69.477 40.028 1.00 16.63 245 ASP C O 1
ATOM 8918 N N . ALA C 1 246 ? 27.746 70.193 37.906 1.00 16.00 246 ALA C N 1
ATOM 8919 C CA . ALA C 1 246 ? 28.939 69.493 37.463 1.00 17.80 246 ALA C CA 1
ATOM 8920 C C . ALA C 1 246 ? 29.051 67.975 37.643 1.00 17.97 246 ALA C C 1
ATOM 8921 O O . ALA C 1 246 ? 30.128 67.447 37.933 1.00 17.55 246 ALA C O 1
ATOM 8923 N N . ASP C 1 247 ? 27.939 67.269 37.481 1.00 18.30 247 ASP C N 1
ATOM 8924 C CA . ASP C 1 247 ? 28.021 65.824 37.517 1.00 18.51 247 ASP C CA 1
ATOM 8925 C C . ASP C 1 247 ? 28.255 65.409 36.053 1.00 19.04 247 ASP C C 1
ATOM 8926 O O . ASP C 1 247 ? 28.868 64.394 35.806 1.00 19.84 247 ASP C O 1
ATOM 8931 N N . ARG C 1 248 ? 27.808 66.216 35.086 1.00 19.68 248 ARG C N 1
ATOM 8932 C CA . ARG C 1 248 ? 28.012 65.870 33.664 1.00 22.96 248 ARG C CA 1
ATOM 8933 C C . ARG C 1 248 ? 29.217 66.530 32.989 1.00 23.62 248 ARG C C 1
ATOM 8934 O O . ARG C 1 248 ? 29.702 67.567 33.431 1.00 22.58 248 ARG C O 1
ATOM 8942 N N . ALA C 1 249 ? 29.711 65.915 31.922 1.00 23.01 249 ALA C N 1
ATOM 8943 C CA . ALA C 1 249 ? 30.826 66.479 31.160 1.00 23.28 249 ALA C CA 1
ATOM 8944 C C . ALA C 1 249 ? 30.537 66.139 29.709 1.00 23.81 249 ALA C C 1
ATOM 8945 O O . ALA C 1 249 ? 30.275 64.989 29.390 1.00 20.04 249 ALA C O 1
ATOM 8947 N N . VAL C 1 250 ? 30.571 67.154 28.849 1.00 23.46 250 VAL C N 1
ATOM 8948 C CA . VAL C 1 250 ? 30.310 66.989 27.425 1.00 26.39 250 VAL C CA 1
ATOM 8949 C C . VAL C 1 250 ? 31.590 67.370 26.691 1.00 26.73 250 VAL C C 1
ATOM 8950 O O . VAL C 1 250 ? 32.184 68.406 26.992 1.00 27.28 250 VAL C O 1
ATOM 8954 N N . PHE C 1 251 ? 31.994 66.546 25.726 1.00 25.47 251 PHE C N 1
ATOM 8955 C CA . PHE C 1 251 ? 33.231 66.758 24.970 1.00 25.15 251 PHE C CA 1
ATOM 8956 C C . PHE C 1 251 ? 33.044 67.256 23.556 1.00 27.11 251 PHE C C 1
ATOM 8957 O O . PHE C 1 251 ? 32.096 66.864 22.870 1.00 25.87 251 PHE C O 1
ATOM 8965 N N . ILE C 1 252 ? 33.970 68.116 23.127 1.00 28.10 252 ILE C N 1
ATOM 8966 C CA . ILE C 1 252 ? 33.978 68.719 21.782 1.00 28.61 252 ILE C CA 1
ATOM 8967 C C . ILE C 1 252 ? 35.387 68.453 21.218 1.00 29.11 252 ILE C C 1
ATOM 8968 O O . ILE C 1 252 ? 36.367 68.810 21.877 1.00 29.97 252 ILE C O 1
ATOM 8973 N N . ASP C 1 253 ? 35.511 67.850 20.028 1.00 28.04 253 ASP C N 1
ATOM 8974 C CA . ASP C 1 253 ? 36.851 67.587 19.464 1.00 30.04 253 ASP C CA 1
ATOM 8975 C C . ASP C 1 253 ? 37.507 68.833 18.886 1.00 28.60 253 ASP C C 1
ATOM 8976 O O . ASP C 1 253 ? 36.900 69.895 18.867 1.00 28.74 253 ASP C O 1
ATOM 8981 N N . GLU C 1 254 ? 38.743 68.700 18.414 1.00 30.54 254 GLU C N 1
ATOM 8982 C CA . GLU C 1 254 ? 39.469 69.854 17.877 1.00 32.84 254 GLU C CA 1
ATOM 8983 C C . GLU C 1 254 ? 38.819 70.543 16.689 1.00 33.31 254 GLU C C 1
ATOM 8984 O O . GLU C 1 254 ? 39.179 71.676 16.367 1.00 33.32 254 GLU C O 1
ATOM 8990 N N . ASN C 1 255 ? 37.864 69.880 16.041 1.00 33.95 255 ASN C N 1
ATOM 8991 C CA . ASN C 1 255 ? 37.194 70.480 14.891 1.00 34.73 255 ASN C CA 1
ATOM 8992 C C . ASN C 1 255 ? 35.885 71.141 15.298 1.00 35.18 255 ASN C C 1
ATOM 8993 O O . ASN C 1 255 ? 35.078 71.530 14.450 1.00 33.74 255 ASN C O 1
ATOM 8998 N N . GLY C 1 256 ? 35.671 71.269 16.604 1.00 35.22 256 GLY C N 1
ATOM 8999 C CA . GLY C 1 256 ? 34.443 71.886 17.077 1.00 34.12 256 GLY C CA 1
ATOM 9000 C C . GLY C 1 256 ? 33.235 70.976 16.933 1.00 34.27 256 GLY C C 1
ATOM 9001 O O . GLY C 1 256 ? 32.099 71.448 16.912 1.00 34.12 256 GLY C O 1
ATOM 9002 N N . ARG C 1 257 ? 33.475 69.673 16.834 1.00 33.86 257 ARG C N 1
ATOM 9003 C CA . ARG C 1 257 ? 32.387 68.703 16.703 1.00 35.45 257 ARG C CA 1
ATOM 9004 C C . ARG C 1 257 ? 31.917 68.188 18.078 1.00 35.20 257 ARG C C 1
ATOM 9005 O O . ARG C 1 257 ? 32.724 67.810 18.929 1.00 33.44 257 ARG C O 1
ATOM 9013 N N . PHE C 1 258 ? 30.605 68.191 18.275 1.00 35.25 258 PHE C N 1
ATOM 9014 C CA . PHE C 1 258 ? 29.987 67.727 19.506 1.00 35.88 258 PHE C CA 1
ATOM 9015 C C . PHE C 1 258 ? 30.062 66.198 19.542 1.00 36.12 258 PHE C C 1
ATOM 9016 O O . PHE C 1 258 ? 29.498 65.541 18.673 1.00 37.05 258 PHE C O 1
ATOM 9024 N N . ILE C 1 259 ? 30.751 65.634 20.533 1.00 35.66 259 ILE C N 1
ATOM 9025 C CA . ILE C 1 259 ? 30.872 64.176 20.653 1.00 34.66 259 ILE C CA 1
ATOM 9026 C C . ILE C 1 259 ? 29.765 63.599 21.540 1.00 36.23 259 ILE C C 1
ATOM 9027 O O . ILE C 1 259 ? 29.459 64.132 22.612 1.00 34.32 259 ILE C O 1
ATOM 9032 N N . GLN C 1 260 ? 29.152 62.511 21.087 1.00 35.86 260 GLN C N 1
ATOM 9033 C CA . GLN C 1 260 ? 28.075 61.880 21.847 1.00 37.13 260 GLN C CA 1
ATOM 9034 C C . GLN C 1 260 ? 28.639 61.223 23.106 1.00 34.80 260 GLN C C 1
ATOM 9035 O O . GLN C 1 260 ? 29.702 60.604 23.067 1.00 34.81 260 GLN C O 1
ATOM 9041 N N . GLY C 1 261 ? 27.917 61.357 24.213 1.00 33.74 261 GLY C N 1
ATOM 9042 C CA . GLY C 1 261 ? 28.358 60.784 25.476 1.00 33.51 261 GLY C CA 1
ATOM 9043 C C . GLY C 1 261 ? 28.795 59.323 25.462 1.00 33.03 261 GLY C C 1
ATOM 9044 O O . GLY C 1 261 ? 29.770 58.953 26.119 1.00 30.98 261 GLY C O 1
ATOM 9045 N N . ASP C 1 262 ? 28.075 58.488 24.718 1.00 33.25 262 ASP C N 1
ATOM 9046 C CA . ASP C 1 262 ? 28.405 57.067 24.656 1.00 34.81 262 ASP C CA 1
ATOM 9047 C C . ASP C 1 262 ? 29.802 56.816 24.085 1.00 32.58 262 ASP C C 1
ATOM 9048 O O . ASP C 1 262 ? 30.448 55.839 24.433 1.00 31.69 262 ASP C O 1
ATOM 9053 N N . LYS C 1 263 ? 30.289 57.718 23.241 1.00 32.05 263 LYS C N 1
ATOM 9054 C CA . LYS C 1 263 ? 31.616 57.539 22.657 1.00 31.66 263 LYS C CA 1
ATOM 9055 C C . LYS C 1 263 ? 32.709 57.707 23.711 1.00 30.80 263 LYS C C 1
ATOM 9056 O O . LYS C 1 263 ? 33.636 56.891 23.802 1.00 30.49 263 LYS C O 1
ATOM 9062 N N . THR C 1 264 ? 32.621 58.777 24.500 1.00 28.55 264 THR C N 1
ATOM 9063 C CA . THR C 1 264 ? 33.624 58.981 25.527 1.00 27.80 264 THR C CA 1
ATOM 9064 C C . THR C 1 264 ? 33.461 57.885 26.582 1.00 26.28 264 THR C C 1
ATOM 9065 O O . THR C 1 264 ? 34.436 57.441 27.190 1.00 27.42 264 THR C O 1
ATOM 9069 N N . PHE C 1 265 ? 32.233 57.422 26.791 1.00 24.23 265 PHE C N 1
ATOM 9070 C CA . PHE C 1 265 ? 32.028 56.323 27.728 1.00 24.66 265 PHE C CA 1
ATOM 9071 C C . PHE C 1 265 ? 32.822 55.100 27.183 1.00 24.35 265 PHE C C 1
ATOM 9072 O O . PHE C 1 265 ? 33.586 54.443 27.908 1.00 22.38 265 PHE C O 1
ATOM 9080 N N . ALA C 1 266 ? 32.670 54.825 25.891 1.00 25.14 266 ALA C N 1
ATOM 9081 C CA . ALA C 1 266 ? 33.368 53.694 25.263 1.00 26.04 266 ALA C CA 1
ATOM 9082 C C . ALA C 1 266 ? 34.876 53.879 25.394 1.00 26.70 266 ALA C C 1
ATOM 9083 O O . ALA C 1 266 ? 35.622 52.962 25.757 1.00 26.73 266 ALA C O 1
ATOM 9085 N N . LEU C 1 267 ? 35.315 55.100 25.128 1.00 27.39 267 LEU C N 1
ATOM 9086 C CA . LEU C 1 267 ? 36.723 55.427 25.220 1.00 27.79 267 LEU C CA 1
ATOM 9087 C C . LEU C 1 267 ? 37.271 55.096 26.617 1.00 27.35 267 LEU C C 1
ATOM 9088 O O . LEU C 1 267 ? 38.306 54.440 26.755 1.00 27.67 267 LEU C O 1
ATOM 9093 N N . VAL C 1 268 ? 36.561 55.526 27.659 1.00 26.58 268 VAL C N 1
ATOM 9094 C CA . VAL C 1 268 ? 36.994 55.260 29.036 1.00 25.49 268 VAL C CA 1
ATOM 9095 C C . VAL C 1 268 ? 36.885 53.766 29.385 1.00 26.03 268 VAL C C 1
ATOM 9096 O O . VAL C 1 268 ? 37.782 53.197 29.999 1.00 27.49 268 VAL C O 1
ATOM 9100 N N . ALA C 1 269 ? 35.778 53.134 29.004 1.00 27.33 269 ALA C N 1
ATOM 9101 C CA . ALA C 1 269 ? 35.582 51.716 29.302 1.00 28.37 269 ALA C CA 1
ATOM 9102 C C . ALA C 1 269 ? 36.701 50.873 28.681 1.00 29.56 269 ALA C C 1
ATOM 9103 O O . ALA C 1 269 ? 37.197 49.906 29.271 1.00 29.66 269 ALA C O 1
ATOM 9105 N N . ASP C 1 270 ? 37.105 51.262 27.484 1.00 31.25 270 ASP C N 1
ATOM 9106 C CA . ASP C 1 270 ? 38.156 50.547 26.790 1.00 32.80 270 ASP C CA 1
ATOM 9107 C C . ASP C 1 270 ? 39.433 50.545 27.616 1.00 32.87 270 ASP C C 1
ATOM 9108 O O . ASP C 1 270 ? 40.045 49.498 27.840 1.00 32.44 270 ASP C O 1
ATOM 9113 N N . ALA C 1 271 ? 39.828 51.722 28.085 1.00 31.24 271 ALA C N 1
ATOM 9114 C CA . ALA C 1 271 ? 41.027 51.835 28.891 1.00 30.73 271 ALA C CA 1
ATOM 9115 C C . ALA C 1 271 ? 40.909 51.079 30.211 1.00 30.10 271 ALA C C 1
ATOM 9116 O O . ALA C 1 271 ? 41.810 50.326 30.570 1.00 31.20 271 ALA C O 1
ATOM 9118 N N . VAL C 1 272 ? 39.799 51.276 30.924 1.00 28.93 272 VAL C N 1
ATOM 9119 C CA . VAL C 1 272 ? 39.570 50.643 32.218 1.00 29.07 272 VAL C CA 1
ATOM 9120 C C . VAL C 1 272 ? 39.505 49.116 32.129 1.00 30.20 272 VAL C C 1
ATOM 9121 O O . VAL C 1 272 ? 40.166 48.414 32.888 1.00 29.71 272 VAL C O 1
ATOM 9125 N N . LEU C 1 273 ? 38.706 48.601 31.201 1.00 32.38 273 LEU C N 1
ATOM 9126 C CA . LEU C 1 273 ? 38.585 47.153 31.064 1.00 34.53 273 LEU C CA 1
ATOM 9127 C C . LEU C 1 273 ? 39.919 46.540 30.668 1.00 36.01 273 LEU C C 1
ATOM 9128 O O . LEU C 1 273 ? 40.240 45.439 31.080 1.00 35.64 273 LEU C O 1
ATOM 9133 N N . LYS C 1 274 ? 40.707 47.260 29.882 1.00 39.35 274 LYS C N 1
ATOM 9134 C CA . LYS C 1 274 ? 42.012 46.748 29.487 1.00 42.49 274 LYS C CA 1
ATOM 9135 C C . LYS C 1 274 ? 42.915 46.637 30.720 1.00 44.63 274 LYS C C 1
ATOM 9136 O O . LYS C 1 274 ? 43.616 45.641 30.906 1.00 43.99 274 LYS C O 1
ATOM 9142 N N . GLU C 1 275 ? 42.889 47.667 31.561 1.00 46.38 275 GLU C N 1
ATOM 9143 C CA . GLU C 1 275 ? 43.683 47.691 32.787 1.00 48.10 275 GLU C CA 1
ATOM 9144 C C . GLU C 1 275 ? 43.355 46.506 33.696 1.00 49.32 275 GLU C C 1
ATOM 9145 O O . GLU C 1 275 ? 44.255 45.864 34.232 1.00 49.79 275 GLU C O 1
ATOM 9151 N N . LYS C 1 276 ? 42.068 46.226 33.888 1.00 49.71 276 LYS C N 1
ATOM 9152 C CA . LYS C 1 276 ? 41.655 45.122 34.748 1.00 49.43 276 LYS C CA 1
ATOM 9153 C C . LYS C 1 276 ? 41.769 43.775 34.036 1.00 48.74 276 LYS C C 1
ATOM 9154 O O . LYS C 1 276 ? 41.814 42.719 34.674 1.00 48.35 276 LYS C O 1
ATOM 9160 N N . GLY C 1 277 ? 41.833 43.819 32.710 1.00 47.39 277 GLY C N 1
ATOM 9161 C CA . GLY C 1 277 ? 41.915 42.594 31.944 1.00 45.97 277 GLY C CA 1
ATOM 9162 C C . GLY C 1 277 ? 40.605 41.841 32.070 1.00 45.23 277 GLY C C 1
ATOM 9163 O O . GLY C 1 277 ? 40.592 40.645 32.360 1.00 45.13 277 GLY C O 1
ATOM 9164 N N . GLY C 1 278 ? 39.501 42.555 31.868 1.00 43.58 278 GLY C N 1
ATOM 9165 C CA . GLY C 1 278 ? 38.185 41.950 31.958 1.00 41.85 278 GLY C CA 1
ATOM 9166 C C . GLY C 1 278 ? 37.320 42.721 32.929 1.00 39.87 278 GLY C C 1
ATOM 9167 O O . GLY C 1 278 ? 37.450 43.932 33.045 1.00 42.55 278 GLY C O 1
ATOM 9168 N N . GLY C 1 279 ? 36.444 42.034 33.644 1.00 36.36 279 GLY C N 1
ATOM 9169 C CA . GLY C 1 279 ? 35.608 42.749 34.581 1.00 32.98 279 GLY C CA 1
ATOM 9170 C C . GLY C 1 279 ? 34.157 42.733 34.172 1.00 30.27 279 GLY C C 1
ATOM 9171 O O . GLY C 1 279 ? 33.705 41.838 33.458 1.00 26.68 279 GLY C O 1
ATOM 9172 N N . LEU C 1 280 ? 33.421 43.733 34.631 1.00 27.51 280 LEU C N 1
ATOM 9173 C CA . LEU C 1 280 ? 32.004 43.821 34.325 1.00 25.50 280 LEU C CA 1
ATOM 9174 C C . LEU C 1 280 ? 31.650 45.250 33.986 1.00 23.72 280 LEU C C 1
ATOM 9175 O O . LEU C 1 280 ? 31.955 46.168 34.748 1.00 22.26 280 LEU C O 1
ATOM 9180 N N . LEU C 1 281 ? 31.043 45.439 32.825 1.00 23.60 281 LEU C N 1
ATOM 9181 C CA . LEU C 1 281 ? 30.598 46.761 32.410 1.00 23.81 281 LEU C CA 1
ATOM 9182 C C . LEU C 1 281 ? 29.090 46.782 32.620 1.00 23.26 281 LEU C C 1
ATOM 9183 O O . LEU C 1 281 ? 28.383 45.865 32.189 1.00 22.14 281 LEU C O 1
ATOM 9188 N N . VAL C 1 282 ? 28.594 47.806 33.297 1.00 21.89 282 VAL C N 1
ATOM 9189 C CA . VAL C 1 282 ? 27.169 47.916 33.534 1.00 22.10 282 VAL C CA 1
ATOM 9190 C C . VAL C 1 282 ? 26.600 49.115 32.773 1.00 23.90 282 VAL C C 1
ATOM 9191 O O . VAL C 1 282 ? 27.145 50.224 32.808 1.00 24.10 282 VAL C O 1
ATOM 9195 N N . THR C 1 283 ? 25.507 48.900 32.063 1.00 22.03 283 THR C N 1
ATOM 9196 C CA . THR C 1 283 ? 24.909 50.006 31.354 1.00 24.02 283 THR C CA 1
ATOM 9197 C C . THR C 1 283 ? 23.435 49.660 31.191 1.00 24.07 283 THR C C 1
ATOM 9198 O O . THR C 1 283 ? 22.975 48.723 31.834 1.00 24.64 283 THR C O 1
ATOM 9202 N N . THR C 1 284 ? 22.696 50.406 30.375 1.00 25.74 284 THR C N 1
ATOM 9203 C CA . THR C 1 284 ? 21.265 50.143 30.203 1.00 27.74 284 THR C CA 1
ATOM 9204 C C . THR C 1 284 ? 20.957 49.461 28.878 1.00 28.96 284 THR C C 1
ATOM 9205 O O . THR C 1 284 ? 21.823 49.319 28.013 1.00 26.54 284 THR C O 1
ATOM 9209 N N . VAL C 1 285 ? 19.697 49.080 28.707 1.00 30.17 285 VAL C N 1
ATOM 9210 C CA . VAL C 1 285 ? 19.290 48.445 27.470 1.00 32.74 285 VAL C CA 1
ATOM 9211 C C . VAL C 1 285 ? 19.323 49.404 26.278 1.00 33.41 285 VAL C C 1
ATOM 9212 O O . VAL C 1 285 ? 19.417 48.956 25.134 1.00 33.39 285 VAL C O 1
ATOM 9216 N N . ALA C 1 286 ? 19.275 50.708 26.542 1.00 33.11 286 ALA C N 1
ATOM 9217 C CA . ALA C 1 286 ? 19.278 51.712 25.466 1.00 32.99 286 ALA C CA 1
ATOM 9218 C C . ALA C 1 286 ? 20.664 52.152 25.005 1.00 33.84 286 ALA C C 1
ATOM 9219 O O . ALA C 1 286 ? 20.788 52.956 24.082 1.00 34.03 286 ALA C O 1
ATOM 9221 N N . THR C 1 287 ? 21.707 51.626 25.633 1.00 32.13 287 THR C N 1
ATOM 9222 C CA . THR C 1 287 ? 23.048 52.024 25.258 1.00 32.81 287 THR C CA 1
ATOM 9223 C C . THR C 1 287 ? 23.530 51.302 24.010 1.00 33.23 287 THR C C 1
ATOM 9224 O O . THR C 1 287 ? 23.219 50.132 23.788 1.00 31.06 287 THR C O 1
ATOM 9228 N N . SER C 1 288 ? 24.290 52.017 23.192 1.00 32.96 288 SER C N 1
ATOM 9229 C CA . SER C 1 288 ? 24.848 51.479 21.958 1.00 33.56 288 SER C CA 1
ATOM 9230 C C . SER C 1 288 ? 25.613 50.153 22.094 1.00 33.73 288 SER C C 1
ATOM 9231 O O . SER C 1 288 ? 26.276 49.891 23.104 1.00 32.15 288 SER C O 1
ATOM 9234 N N . ASN C 1 289 ? 25.517 49.321 21.059 1.00 33.32 289 ASN C N 1
ATOM 9235 C CA . ASN C 1 289 ? 26.222 48.041 21.014 1.00 33.80 289 ASN C CA 1
ATOM 9236 C C . ASN C 1 289 ? 27.733 48.269 21.013 1.00 32.82 289 ASN C C 1
ATOM 9237 O O . ASN C 1 289 ? 28.512 47.345 21.243 1.00 32.30 289 ASN C O 1
ATOM 9242 N N . LEU C 1 290 ? 28.139 49.500 20.711 1.00 32.63 290 LEU C N 1
ATOM 9243 C CA . LEU C 1 290 ? 29.550 49.875 20.734 1.00 31.24 290 LEU C CA 1
ATOM 9244 C C . LEU C 1 290 ? 30.152 49.417 22.062 1.00 30.46 290 LEU C C 1
ATOM 9245 O O . LEU C 1 290 ? 31.276 48.926 22.105 1.00 30.48 290 LEU C O 1
ATOM 9250 N N . LEU C 1 291 ? 29.391 49.576 23.147 1.00 30.66 291 LEU C N 1
ATOM 9251 C CA . LEU C 1 291 ? 29.883 49.187 24.465 1.00 30.28 291 LEU C CA 1
ATOM 9252 C C . LEU C 1 291 ? 30.032 47.671 24.598 1.00 31.61 291 LEU C C 1
ATOM 9253 O O . LEU C 1 291 ? 30.920 47.190 25.307 1.00 30.28 291 LEU C O 1
ATOM 9258 N N . ASP C 1 292 ? 29.168 46.912 23.925 1.00 33.02 292 ASP C N 1
ATOM 9259 C CA . ASP C 1 292 ? 29.297 45.446 23.966 1.00 35.76 292 ASP C CA 1
ATOM 9260 C C . ASP C 1 292 ? 30.598 45.074 23.269 1.00 35.34 292 ASP C C 1
ATOM 9261 O O . ASP C 1 292 ? 31.291 44.144 23.678 1.00 37.02 292 ASP C O 1
ATOM 9266 N N . ASP C 1 293 ? 30.926 45.801 22.207 1.00 35.73 293 ASP C N 1
ATOM 9267 C CA . ASP C 1 293 ? 32.158 45.534 21.470 1.00 35.95 293 ASP C CA 1
ATOM 9268 C C . ASP C 1 293 ? 33.370 45.786 22.356 1.00 35.89 293 ASP C C 1
ATOM 9269 O O . ASP C 1 293 ? 34.332 45.005 22.377 1.00 35.49 293 ASP C O 1
ATOM 9274 N N . ILE C 1 294 ? 33.332 46.891 23.098 1.00 34.93 294 ILE C N 1
ATOM 9275 C CA . ILE C 1 294 ? 34.453 47.209 23.948 1.00 32.44 294 ILE C CA 1
ATOM 9276 C C . ILE C 1 294 ? 34.605 46.148 25.017 1.00 32.00 294 ILE C C 1
ATOM 9277 O O . ILE C 1 294 ? 35.716 45.718 25.318 1.00 33.48 294 ILE C O 1
ATOM 9282 N N . ALA C 1 295 ? 33.494 45.709 25.590 1.00 31.59 295 ALA C N 1
ATOM 9283 C CA . ALA C 1 295 ? 33.562 44.707 26.635 1.00 33.77 295 ALA C CA 1
ATOM 9284 C C . ALA C 1 295 ? 34.083 43.362 26.124 1.00 35.31 295 ALA C C 1
ATOM 9285 O O . ALA C 1 295 ? 34.901 42.714 26.786 1.00 36.10 295 ALA C O 1
ATOM 9287 N N . LYS C 1 296 ? 33.598 42.945 24.954 1.00 36.88 296 LYS C N 1
ATOM 9288 C CA . LYS C 1 296 ? 34.011 41.677 24.339 1.00 38.50 296 LYS C CA 1
ATOM 9289 C C . LYS C 1 296 ? 35.518 41.723 24.137 1.00 39.22 296 LYS C C 1
ATOM 9290 O O . LYS C 1 296 ? 36.255 40.814 24.520 1.00 39.49 296 LYS C O 1
ATOM 9296 N N . LYS C 1 297 ? 35.950 42.807 23.510 1.00 39.86 297 LYS C N 1
ATOM 9297 C CA . LYS C 1 297 ? 37.351 43.057 23.222 1.00 39.93 297 LYS C CA 1
ATOM 9298 C C . LYS C 1 297 ? 38.284 42.723 24.389 1.00 41.01 297 LYS C C 1
ATOM 9299 O O . LYS C 1 297 ? 39.396 42.243 24.167 1.00 41.55 297 LYS C O 1
ATOM 9305 N N . HIS C 1 298 ? 37.835 42.954 25.626 1.00 39.74 298 HIS C N 1
ATOM 9306 C CA . HIS C 1 298 ? 38.670 42.696 26.800 1.00 38.16 298 HIS C CA 1
ATOM 9307 C C . HIS C 1 298 ? 38.212 41.526 27.640 1.00 37.27 298 HIS C C 1
ATOM 9308 O O . HIS C 1 298 ? 38.725 41.307 28.737 1.00 38.06 298 HIS C O 1
ATOM 9315 N N . GLY C 1 299 ? 37.245 40.774 27.127 1.00 37.39 299 GLY C N 1
ATOM 9316 C CA . GLY C 1 299 ? 36.743 39.628 27.859 1.00 34.46 299 GLY C CA 1
ATOM 9317 C C . GLY C 1 299 ? 35.933 39.995 29.082 1.00 33.41 299 GLY C C 1
ATOM 9318 O O . GLY C 1 299 ? 35.887 39.240 30.051 1.00 33.52 299 GLY C O 1
ATOM 9319 N N . ALA C 1 300 ? 35.288 41.154 29.055 1.00 32.68 300 ALA C N 1
ATOM 9320 C CA . ALA C 1 300 ? 34.484 41.568 30.199 1.00 31.76 300 ALA C CA 1
ATOM 9321 C C . ALA C 1 300 ? 33.010 41.221 29.964 1.00 30.75 300 ALA C C 1
ATOM 9322 O O . ALA C 1 300 ? 32.562 41.201 28.829 1.00 28.24 300 ALA C O 1
ATOM 9324 N N . LYS C 1 301 ? 32.282 40.929 31.041 1.00 30.61 301 LYS C N 1
ATOM 9325 C CA . LYS C 1 301 ? 30.846 40.664 30.950 1.00 31.34 301 LYS C CA 1
ATOM 9326 C C . LYS C 1 301 ? 30.122 42.032 30.844 1.00 30.54 301 LYS C C 1
ATOM 9327 O O . LYS C 1 301 ? 30.704 43.074 31.157 1.00 28.13 301 LYS C O 1
ATOM 9333 N N . VAL C 1 302 ? 28.865 42.015 30.404 1.00 29.37 302 VAL C N 1
ATOM 9334 C CA . VAL C 1 302 ? 28.070 43.231 30.294 1.00 29.40 302 VAL C CA 1
ATOM 9335 C C . VAL C 1 302 ? 26.744 42.968 30.975 1.00 30.29 302 VAL C C 1
ATOM 9336 O O . VAL C 1 302 ? 26.221 41.855 30.915 1.00 31.06 302 VAL C O 1
ATOM 9340 N N . MET C 1 303 ? 26.211 43.975 31.647 1.00 27.51 303 MET C N 1
ATOM 9341 C CA . MET C 1 303 ? 24.915 43.847 32.289 1.00 27.59 303 MET C CA 1
ATOM 9342 C C . MET C 1 303 ? 24.101 45.003 31.701 1.00 26.54 303 MET C C 1
ATOM 9343 O O . MET C 1 303 ? 24.606 46.121 31.624 1.00 22.94 303 MET C O 1
ATOM 9348 N N . ARG C 1 304 ? 22.869 44.719 31.267 1.00 26.24 304 ARG C N 1
ATOM 9349 C CA . ARG C 1 304 ? 21.965 45.729 30.693 1.00 29.05 304 ARG C CA 1
ATOM 9350 C C . ARG C 1 304 ? 20.747 45.889 31.592 1.00 28.47 304 ARG C C 1
ATOM 9351 O O . ARG C 1 304 ? 19.844 45.060 31.581 1.00 26.10 304 ARG C O 1
ATOM 9359 N N . THR C 1 305 ? 20.719 46.969 32.359 1.00 28.25 305 THR C N 1
ATOM 9360 C CA . THR C 1 305 ? 19.627 47.229 33.290 1.00 28.24 305 THR C CA 1
ATOM 9361 C C . THR C 1 305 ? 18.533 48.044 32.617 1.00 28.00 305 THR C C 1
ATOM 9362 O O . THR C 1 305 ? 18.669 48.424 31.466 1.00 26.37 305 THR C O 1
ATOM 9366 N N . LYS C 1 306 ? 17.462 48.311 33.356 1.00 29.38 306 LYS C N 1
ATOM 9367 C CA . LYS C 1 306 ? 16.373 49.142 32.851 1.00 33.10 306 LYS C CA 1
ATOM 9368 C C . LYS C 1 306 ? 16.964 50.543 32.777 1.00 33.70 306 LYS C C 1
ATOM 9369 O O . LYS C 1 306 ? 18.016 50.799 33.376 1.00 32.00 306 LYS C O 1
ATOM 9375 N N . VAL C 1 307 ? 16.294 51.434 32.047 1.00 34.52 307 VAL C N 1
ATOM 9376 C CA . VAL C 1 307 ? 16.730 52.813 31.903 1.00 37.38 307 VAL C CA 1
ATOM 9377 C C . VAL C 1 307 ? 16.214 53.567 33.115 1.00 39.05 307 VAL C C 1
ATOM 9378 O O . VAL C 1 307 ? 15.122 53.282 33.610 1.00 39.55 307 VAL C O 1
ATOM 9382 N N . GLY C 1 308 ? 17.003 54.514 33.602 1.00 40.04 308 GLY C N 1
ATOM 9383 C CA . GLY C 1 308 ? 16.564 55.282 34.746 1.00 41.31 308 GLY C CA 1
ATOM 9384 C C . GLY C 1 308 ? 17.710 55.712 35.623 1.00 41.68 308 GLY C C 1
ATOM 9385 O O . GLY C 1 308 ? 18.748 55.060 35.653 1.00 40.87 308 GLY C O 1
ATOM 9386 N N . ASP C 1 309 ? 17.517 56.815 36.343 1.00 42.58 309 ASP C N 1
ATOM 9387 C CA . ASP C 1 309 ? 18.548 57.331 37.230 1.00 41.69 309 ASP C CA 1
ATOM 9388 C C . ASP C 1 309 ? 18.829 56.355 38.357 1.00 37.48 309 ASP C C 1
ATOM 9389 O O . ASP C 1 309 ? 17.922 55.689 38.849 1.00 36.90 309 ASP C O 1
ATOM 9394 N N . LEU C 1 310 ? 20.099 56.289 38.742 1.00 33.01 310 LEU C N 1
ATOM 9395 C CA . LEU C 1 310 ? 20.559 55.456 39.847 1.00 29.62 310 LEU C CA 1
ATOM 9396 C C . LEU C 1 310 ? 20.504 53.943 39.604 1.00 27.27 310 LEU C C 1
ATOM 9397 O O . LEU C 1 310 ? 21.086 53.188 40.379 1.00 25.86 310 LEU C O 1
ATOM 9402 N N . ILE C 1 311 ? 19.841 53.494 38.547 1.00 22.01 311 ILE C N 1
ATOM 9403 C CA . ILE C 1 311 ? 19.748 52.040 38.310 1.00 23.28 311 ILE C CA 1
ATOM 9404 C C . ILE C 1 311 ? 21.138 51.458 37.995 1.00 21.43 311 ILE C C 1
ATOM 9405 O O . ILE C 1 311 ? 21.540 50.457 38.583 1.00 21.16 311 ILE C O 1
ATOM 9410 N N . VAL C 1 312 ? 21.877 52.081 37.079 1.00 19.47 312 VAL C N 1
ATOM 9411 C CA . VAL C 1 312 ? 23.229 51.616 36.738 1.00 20.53 312 VAL C CA 1
ATOM 9412 C C . VAL C 1 312 ? 24.145 51.664 37.982 1.00 21.73 312 VAL C C 1
ATOM 9413 O O . VAL C 1 312 ? 24.829 50.690 38.281 1.00 20.14 312 VAL C O 1
ATOM 9417 N N . ALA C 1 313 ? 24.127 52.775 38.721 1.00 20.78 313 ALA C N 1
ATOM 9418 C CA . ALA C 1 313 ? 24.965 52.903 39.917 1.00 18.95 313 ALA C CA 1
ATOM 9419 C C . ALA C 1 313 ? 24.684 51.783 40.917 1.00 19.44 313 ALA C C 1
ATOM 9420 O O . ALA C 1 313 ? 25.624 51.168 41.433 1.00 16.75 313 ALA C O 1
ATOM 9422 N N . ARG C 1 314 ? 23.405 51.512 41.188 1.00 16.77 314 ARG C N 1
ATOM 9423 C CA . ARG C 1 314 ? 23.017 50.445 42.108 1.00 19.05 314 ARG C CA 1
ATOM 9424 C C . ARG C 1 314 ? 23.457 49.080 41.583 1.00 18.65 314 ARG C C 1
ATOM 9425 O O . ARG C 1 314 ? 23.939 48.248 42.349 1.00 18.42 314 ARG C O 1
ATOM 9433 N N . ALA C 1 315 ? 23.299 48.847 40.288 1.00 18.94 315 ALA C N 1
ATOM 9434 C CA . ALA C 1 315 ? 23.714 47.569 39.706 1.00 18.93 315 ALA C CA 1
ATOM 9435 C C . ALA C 1 315 ? 25.233 47.436 39.821 1.00 20.59 315 ALA C C 1
ATOM 9436 O O . ALA C 1 315 ? 25.738 46.368 40.186 1.00 20.66 315 ALA C O 1
ATOM 9438 N N . LEU C 1 316 ? 25.962 48.507 39.518 1.00 21.04 316 LEU C N 1
ATOM 9439 C CA . LEU C 1 316 ? 27.421 48.510 39.647 1.00 22.22 316 LEU C CA 1
ATOM 9440 C C . LEU C 1 316 ? 27.837 48.148 41.068 1.00 21.32 316 LEU C C 1
ATOM 9441 O O . LEU C 1 316 ? 28.761 47.346 41.283 1.00 20.79 316 LEU C O 1
ATOM 9446 N N . TYR C 1 317 ? 27.167 48.775 42.026 1.00 21.28 317 TYR C N 1
ATOM 9447 C CA . TYR C 1 317 ? 27.415 48.565 43.447 1.00 23.40 317 TYR C CA 1
ATOM 9448 C C . TYR C 1 317 ? 27.128 47.120 43.897 1.00 23.84 317 TYR C C 1
ATOM 9449 O O . TYR C 1 317 ? 27.992 46.452 44.441 1.00 23.28 317 TYR C O 1
ATOM 9458 N N . GLU C 1 318 ? 25.919 46.641 43.654 1.00 22.76 318 GLU C N 1
ATOM 9459 C CA . GLU C 1 318 ? 25.551 45.294 44.071 1.00 24.95 318 GLU C CA 1
ATOM 9460 C C . GLU C 1 318 ? 26.305 44.152 43.368 1.00 23.21 318 GLU C C 1
ATOM 9461 O O . GLU C 1 318 ? 26.384 43.040 43.884 1.00 24.92 318 GLU C O 1
ATOM 9467 N N . ASN C 1 319 ? 26.857 44.418 42.200 1.00 20.99 319 ASN C N 1
ATOM 9468 C CA . ASN C 1 319 ? 27.548 43.380 41.467 1.00 22.33 319 ASN C CA 1
ATOM 9469 C C . ASN C 1 319 ? 29.050 43.607 41.431 1.00 24.44 319 ASN C C 1
ATOM 9470 O O . ASN C 1 319 ? 29.787 42.903 40.729 1.00 21.72 319 ASN C O 1
ATOM 9475 N N . ASN C 1 320 ? 29.502 44.597 42.191 1.00 23.84 320 ASN C N 1
ATOM 9476 C CA . ASN C 1 320 ? 30.911 44.920 42.236 1.00 26.45 320 ASN C CA 1
ATOM 9477 C C . ASN C 1 320 ? 31.451 45.088 40.815 1.00 25.35 320 ASN C C 1
ATOM 9478 O O . ASN C 1 320 ? 32.497 44.537 40.456 1.00 24.75 320 ASN C O 1
ATOM 9483 N N . GLY C 1 321 ? 30.714 45.837 40.005 1.00 24.80 321 GLY C N 1
ATOM 9484 C CA . GLY C 1 321 ? 31.114 46.077 38.632 1.00 22.65 321 GLY C CA 1
ATOM 9485 C C . GLY C 1 321 ? 32.403 46.876 38.479 1.00 22.71 321 GLY C C 1
ATOM 9486 O O . GLY C 1 321 ? 32.901 47.493 39.416 1.00 22.94 321 GLY C O 1
ATOM 9487 N N . THR C 1 322 ? 32.936 46.872 37.270 1.00 22.10 322 THR C N 1
ATOM 9488 C CA . THR C 1 322 ? 34.179 47.556 36.995 1.00 22.60 322 THR C CA 1
ATOM 9489 C C . THR C 1 322 ? 34.020 48.977 36.481 1.00 22.91 322 THR C C 1
ATOM 9490 O O . THR C 1 322 ? 34.782 49.853 36.860 1.00 21.24 322 THR C O 1
ATOM 9494 N N . ILE C 1 323 ? 33.045 49.199 35.604 1.00 22.73 323 ILE C N 1
ATOM 9495 C CA . ILE C 1 323 ? 32.812 50.530 35.054 1.00 22.95 323 ILE C CA 1
ATOM 9496 C C . ILE C 1 323 ? 31.358 50.568 34.638 1.00 23.56 323 ILE C C 1
ATOM 9497 O O . ILE C 1 323 ? 30.780 49.523 34.315 1.00 23.70 323 ILE C O 1
ATOM 9502 N N . GLY C 1 324 ? 30.752 51.751 34.663 1.00 22.34 324 GLY C N 1
ATOM 9503 C CA . GLY C 1 324 ? 29.353 51.851 34.275 1.00 22.86 324 GLY C CA 1
ATOM 9504 C C . GLY C 1 324 ? 29.073 53.141 33.534 1.00 24.21 324 GLY C C 1
ATOM 9505 O O . GLY C 1 324 ? 29.890 54.055 33.541 1.00 23.01 324 GLY C O 1
ATOM 9506 N N . GLY C 1 325 ? 27.920 53.214 32.894 1.00 25.56 325 GLY C N 1
ATOM 9507 C CA . GLY C 1 325 ? 27.564 54.401 32.155 1.00 29.01 325 GLY C CA 1
ATOM 9508 C C . GLY C 1 325 ? 26.216 54.202 31.508 1.00 33.68 325 GLY C C 1
ATOM 9509 O O . GLY C 1 325 ? 25.583 53.161 31.687 1.00 29.71 325 GLY C O 1
ATOM 9510 N N . GLU C 1 326 ? 25.785 55.191 30.733 1.00 38.45 326 GLU C N 1
ATOM 9511 C CA . GLU C 1 326 ? 24.494 55.127 30.077 1.00 43.69 326 GLU C CA 1
ATOM 9512 C C . GLU C 1 326 ? 24.493 55.731 28.669 1.00 46.08 326 GLU C C 1
ATOM 9513 O O . GLU C 1 326 ? 25.539 56.109 28.137 1.00 45.16 326 GLU C O 1
ATOM 9519 N N . GLU C 1 327 ? 23.305 55.794 28.075 1.00 49.21 327 GLU C N 1
ATOM 9520 C CA . GLU C 1 327 ? 23.103 56.327 26.731 1.00 51.67 327 GLU C CA 1
ATOM 9521 C C . GLU C 1 327 ? 23.883 57.610 26.464 1.00 51.96 327 GLU C C 1
ATOM 9522 O O . GLU C 1 327 ? 24.653 57.677 25.508 1.00 53.79 327 GLU C O 1
ATOM 9528 N N . ASN C 1 328 ? 23.686 58.619 27.308 1.00 51.13 328 ASN C N 1
ATOM 9529 C CA . ASN C 1 328 ? 24.346 59.913 27.152 1.00 50.54 328 ASN C CA 1
ATOM 9530 C C . ASN C 1 328 ? 25.729 59.991 27.779 1.00 48.52 328 ASN C C 1
ATOM 9531 O O . ASN C 1 328 ? 26.303 61.076 27.903 1.00 49.14 328 ASN C O 1
ATOM 9536 N N . GLY C 1 329 ? 26.267 58.847 28.185 1.00 46.31 329 GLY C N 1
ATOM 9537 C CA . GLY C 1 329 ? 27.578 58.847 28.810 1.00 42.49 329 GLY C CA 1
ATOM 9538 C C . GLY C 1 329 ? 27.461 58.672 30.310 1.00 39.72 329 GLY C C 1
ATOM 9539 O O . GLY C 1 329 ? 27.226 57.567 30.789 1.00 41.24 329 GLY C O 1
ATOM 9540 N N . GLY C 1 330 ? 27.618 59.747 31.065 1.00 36.29 330 GLY C N 1
ATOM 9541 C CA . GLY C 1 330 ? 27.514 59.627 32.504 1.00 31.64 330 GLY C CA 1
ATOM 9542 C C . GLY C 1 330 ? 28.280 58.436 33.064 1.00 29.84 330 GLY C C 1
ATOM 9543 O O . GLY C 1 330 ? 27.699 57.519 33.657 1.00 31.04 330 GLY C O 1
ATOM 9544 N N . VAL C 1 331 ? 29.592 58.447 32.902 1.00 25.38 331 VAL C N 1
ATOM 9545 C CA . VAL C 1 331 ? 30.404 57.357 33.388 1.00 22.59 331 VAL C CA 1
ATOM 9546 C C . VAL C 1 331 ? 30.513 57.327 34.898 1.00 22.23 331 VAL C C 1
ATOM 9547 O O . VAL C 1 331 ? 30.587 58.370 35.546 1.00 21.32 331 VAL C O 1
ATOM 9551 N N . ILE C 1 332 ? 30.537 56.113 35.445 1.00 20.31 332 ILE C N 1
ATOM 9552 C CA . ILE C 1 332 ? 30.647 55.891 36.873 1.00 21.12 332 ILE C CA 1
ATOM 9553 C C . ILE C 1 332 ? 31.872 55.039 37.189 1.00 22.17 332 ILE C C 1
ATOM 9554 O O . ILE C 1 332 ? 31.994 53.892 36.713 1.00 21.65 332 ILE C O 1
ATOM 9559 N N . PHE C 1 333 ? 32.773 55.610 37.984 1.00 19.67 333 PHE C N 1
ATOM 9560 C CA . PHE C 1 333 ? 34.000 54.956 38.431 1.00 20.01 333 PHE C CA 1
ATOM 9561 C C . PHE C 1 333 ? 33.778 54.488 39.873 1.00 22.31 333 PHE C C 1
ATOM 9562 O O . PHE C 1 333 ? 33.892 55.269 40.830 1.00 21.47 333 PHE C O 1
ATOM 9570 N N . PRO C 1 334 ? 33.471 53.191 40.045 1.00 23.48 334 PRO C N 1
ATOM 9571 C CA . PRO C 1 334 ? 33.203 52.580 41.350 1.00 23.63 334 PRO C CA 1
ATOM 9572 C C . PRO C 1 334 ? 34.207 52.850 42.449 1.00 22.68 334 PRO C C 1
ATOM 9573 O O . PRO C 1 334 ? 33.832 52.955 43.608 1.00 22.99 334 PRO C O 1
ATOM 9577 N N . GLU C 1 335 ? 35.480 52.941 42.098 1.00 24.18 335 GLU C N 1
ATOM 9578 C CA . GLU C 1 335 ? 36.516 53.185 43.098 1.00 26.86 335 GLU C CA 1
ATOM 9579 C C . GLU C 1 335 ? 36.580 54.652 43.542 1.00 24.86 335 GLU C C 1
ATOM 9580 O O . GLU C 1 335 ? 37.196 54.967 44.552 1.00 27.04 335 GLU C O 1
ATOM 9586 N N . HIS C 1 336 ? 35.950 55.528 42.777 1.00 21.85 336 HIS C N 1
ATOM 9587 C CA . HIS C 1 336 ? 35.942 56.965 43.055 1.00 20.82 336 HIS C CA 1
ATOM 9588 C C . HIS C 1 336 ? 34.670 57.312 43.840 1.00 20.83 336 HIS C C 1
ATOM 9589 O O . HIS C 1 336 ? 34.728 57.617 45.028 1.00 21.65 336 HIS C O 1
ATOM 9596 N N . VAL C 1 337 ? 33.531 57.263 43.159 1.00 18.90 337 VAL C N 1
ATOM 9597 C CA . VAL C 1 337 ? 32.235 57.505 43.781 1.00 22.25 337 VAL C CA 1
ATOM 9598 C C . VAL C 1 337 ? 31.177 56.758 42.947 1.00 19.97 337 VAL C C 1
ATOM 9599 O O . VAL C 1 337 ? 31.259 56.724 41.719 1.00 20.00 337 VAL C O 1
ATOM 9603 N N . LEU C 1 338 ? 30.213 56.144 43.631 1.00 20.75 338 LEU C N 1
ATOM 9604 C CA . LEU C 1 338 ? 29.147 55.396 42.968 1.00 20.62 338 LEU C CA 1
ATOM 9605 C C . LEU C 1 338 ? 28.059 56.337 42.462 1.00 20.88 338 LEU C C 1
ATOM 9606 O O . LEU C 1 338 ? 26.884 56.257 42.852 1.00 19.72 338 LEU C O 1
ATOM 9611 N N . GLY C 1 339 ? 28.493 57.228 41.582 1.00 19.59 339 GLY C N 1
ATOM 9612 C CA . GLY C 1 339 ? 27.628 58.208 40.964 1.00 19.44 339 GLY C CA 1
ATOM 9613 C C . GLY C 1 339 ? 28.389 58.797 39.790 1.00 19.03 339 GLY C C 1
ATOM 9614 O O . GLY C 1 339 ? 29.619 58.735 39.727 1.00 16.48 339 GLY C O 1
ATOM 9615 N N . ARG C 1 340 ? 27.650 59.353 38.853 1.00 18.06 340 ARG C N 1
ATOM 9616 C CA . ARG C 1 340 ? 28.226 59.965 37.671 1.00 21.92 340 ARG C CA 1
ATOM 9617 C C . ARG C 1 340 ? 29.119 61.138 38.090 1.00 20.16 340 ARG C C 1
ATOM 9618 O O . ARG C 1 340 ? 28.675 62.017 38.820 1.00 20.58 340 ARG C O 1
ATOM 9626 N N . ASP C 1 341 ? 30.371 61.144 37.651 1.00 18.84 341 ASP C N 1
ATOM 9627 C CA . ASP C 1 341 ? 31.263 62.256 37.967 1.00 19.09 341 ASP C CA 1
ATOM 9628 C C . ASP C 1 341 ? 32.018 62.704 36.720 1.00 19.31 341 ASP C C 1
ATOM 9629 O O . ASP C 1 341 ? 33.052 62.146 36.377 1.00 17.98 341 ASP C O 1
ATOM 9634 N N . GLY C 1 342 ? 31.495 63.724 36.052 1.00 20.07 342 GLY C N 1
ATOM 9635 C CA . GLY C 1 342 ? 32.141 64.235 34.862 1.00 19.83 342 GLY C CA 1
ATOM 9636 C C . GLY C 1 342 ? 33.593 64.687 35.014 1.00 19.00 342 GLY C C 1
ATOM 9637 O O . GLY C 1 342 ? 34.350 64.557 34.044 1.00 20.05 342 GLY C O 1
ATOM 9638 N N . ALA C 1 343 ? 33.987 65.225 36.180 1.00 17.56 343 ALA C N 1
ATOM 9639 C CA . ALA C 1 343 ? 35.373 65.655 36.378 1.00 18.14 343 ALA C CA 1
ATOM 9640 C C . ALA C 1 343 ? 36.293 64.441 36.299 1.00 18.76 343 ALA C C 1
ATOM 9641 O O . ALA C 1 343 ? 37.358 64.527 35.711 1.00 19.74 343 ALA C O 1
ATOM 9643 N N . MET C 1 344 ? 35.898 63.327 36.918 1.00 18.46 344 MET C N 1
ATOM 9644 C CA . MET C 1 344 ? 36.706 62.103 36.860 1.00 20.01 344 MET C CA 1
ATOM 9645 C C . MET C 1 344 ? 36.766 61.605 35.396 1.00 19.35 344 MET C C 1
ATOM 9646 O O . MET C 1 344 ? 37.813 61.167 34.902 1.00 20.81 344 MET C O 1
ATOM 9651 N N . THR C 1 345 ? 35.637 61.661 34.706 1.00 18.87 345 THR C N 1
ATOM 9652 C CA . THR C 1 345 ? 35.601 61.253 33.302 1.00 19.06 345 THR C CA 1
ATOM 9653 C C . THR C 1 345 ? 36.564 62.122 32.486 1.00 19.69 345 THR C C 1
ATOM 9654 O O . THR C 1 345 ? 37.311 61.607 31.641 1.00 18.05 345 THR C O 1
ATOM 9658 N N . VAL C 1 346 ? 36.545 63.435 32.725 1.00 17.94 346 VAL C N 1
ATOM 9659 C CA . VAL C 1 346 ? 37.461 64.322 32.020 1.00 17.77 346 VAL C CA 1
ATOM 9660 C C . VAL C 1 346 ? 38.909 63.935 32.352 1.00 17.91 346 VAL C C 1
ATOM 9661 O O . VAL C 1 346 ? 39.728 63.823 31.452 1.00 20.37 346 VAL C O 1
ATOM 9665 N N . ALA C 1 347 ? 39.241 63.709 33.626 1.00 16.92 347 ALA C N 1
ATOM 9666 C CA . ALA C 1 347 ? 40.627 63.350 33.958 1.00 18.33 347 ALA C CA 1
ATOM 9667 C C . ALA C 1 347 ? 41.075 62.073 33.251 1.00 21.07 347 ALA C C 1
ATOM 9668 O O . ALA C 1 347 ? 42.221 61.982 32.803 1.00 21.15 347 ALA C O 1
ATOM 9670 N N . LYS C 1 348 ? 40.180 61.090 33.164 1.00 20.50 348 LYS C N 1
ATOM 9671 C CA . LYS C 1 348 ? 40.515 59.824 32.499 1.00 20.14 348 LYS C CA 1
ATOM 9672 C C . LYS C 1 348 ? 40.693 60.030 30.990 1.00 21.54 348 LYS C C 1
ATOM 9673 O O . LYS C 1 348 ? 41.616 59.479 30.388 1.00 22.03 348 LYS C O 1
ATOM 9679 N N . VAL C 1 349 ? 39.804 60.811 30.387 1.00 20.60 349 VAL C N 1
ATOM 9680 C CA . VAL C 1 349 ? 39.896 61.100 28.960 1.00 23.13 349 VAL C CA 1
ATOM 9681 C C . VAL C 1 349 ? 41.184 61.865 28.640 1.00 23.19 349 VAL C C 1
ATOM 9682 O O . VAL C 1 349 ? 41.838 61.585 27.638 1.00 23.31 349 VAL C O 1
ATOM 9686 N N . VAL C 1 350 ? 41.546 62.832 29.487 1.00 24.11 350 VAL C N 1
ATOM 9687 C CA . VAL C 1 350 ? 42.783 63.608 29.306 1.00 23.62 350 VAL C CA 1
ATOM 9688 C C . VAL C 1 350 ? 43.979 62.630 29.347 1.00 24.90 350 VAL C C 1
ATOM 9689 O O . VAL C 1 350 ? 44.916 62.748 28.567 1.00 26.42 350 VAL C O 1
ATOM 9693 N N . GLU C 1 351 ? 43.954 61.681 30.277 1.00 25.10 351 GLU C N 1
ATOM 9694 C CA . GLU C 1 351 ? 45.022 60.706 30.379 1.00 24.51 351 GLU C CA 1
ATOM 9695 C C . GLU C 1 351 ? 45.098 59.861 29.089 1.00 26.73 351 GLU C C 1
ATOM 9696 O O . GLU C 1 351 ? 46.180 59.664 28.522 1.00 27.01 351 GLU C O 1
ATOM 9702 N N . ILE C 1 352 ? 43.951 59.362 28.640 1.00 24.37 352 ILE C N 1
ATOM 9703 C CA . ILE C 1 352 ? 43.893 58.552 27.422 1.00 27.56 352 ILE C CA 1
ATOM 9704 C C . ILE C 1 352 ? 44.451 59.353 26.235 1.00 28.30 352 ILE C C 1
ATOM 9705 O O . ILE C 1 352 ? 45.271 58.862 25.468 1.00 28.25 352 ILE C O 1
ATOM 9710 N N . PHE C 1 353 ? 44.010 60.596 26.104 1.00 29.52 353 PHE C N 1
ATOM 9711 C CA . PHE C 1 353 ? 44.484 61.468 25.043 1.00 29.28 353 PHE C CA 1
ATOM 9712 C C . PHE C 1 353 ? 46.002 61.641 25.134 1.00 30.71 353 PHE C C 1
ATOM 9713 O O . PHE C 1 353 ? 46.709 61.495 24.135 1.00 31.14 353 PHE C O 1
ATOM 9721 N N . ALA C 1 354 ? 46.502 61.954 26.328 1.00 30.65 354 ALA C N 1
ATOM 9722 C CA . ALA C 1 354 ? 47.935 62.162 26.522 1.00 31.74 354 ALA C CA 1
ATOM 9723 C C . ALA C 1 354 ? 48.777 60.935 26.186 1.00 33.06 354 ALA C C 1
ATOM 9724 O O . ALA C 1 354 ? 49.942 61.063 25.840 1.00 32.80 354 ALA C O 1
ATOM 9726 N N . LYS C 1 355 ? 48.189 59.753 26.298 1.00 34.96 355 LYS C N 1
ATOM 9727 C CA . LYS C 1 355 ? 48.914 58.516 26.021 1.00 37.46 355 LYS C CA 1
ATOM 9728 C C . LYS C 1 355 ? 48.750 57.988 24.599 1.00 37.93 355 LYS C C 1
ATOM 9729 O O . LYS C 1 355 ? 49.551 57.175 24.137 1.00 38.56 355 LYS C O 1
ATOM 9735 N N . SER C 1 356 ? 47.715 58.455 23.913 1.00 38.81 356 SER C N 1
ATOM 9736 C CA . SER C 1 356 ? 47.402 57.993 22.564 1.00 40.12 356 SER C CA 1
ATOM 9737 C C . SER C 1 356 ? 48.320 58.481 21.451 1.00 41.36 356 SER C C 1
ATOM 9738 O O . SER C 1 356 ? 48.590 57.743 20.508 1.00 41.84 356 SER C O 1
ATOM 9741 N N . GLY C 1 357 ? 48.770 59.726 21.551 1.00 42.41 357 GLY C N 1
ATOM 9742 C CA . GLY C 1 357 ? 49.610 60.280 20.514 1.00 42.70 357 GLY C CA 1
ATOM 9743 C C . GLY C 1 357 ? 48.737 60.586 19.303 1.00 43.55 357 GLY C C 1
ATOM 9744 O O . GLY C 1 357 ? 49.230 60.732 18.182 1.00 43.73 357 GLY C O 1
ATOM 9745 N N . LYS C 1 358 ? 47.430 60.677 19.519 1.00 42.23 358 LYS C N 1
ATOM 9746 C CA . LYS C 1 358 ? 46.511 60.970 18.427 1.00 42.47 358 LYS C CA 1
ATOM 9747 C C . LYS C 1 358 ? 45.724 62.239 18.686 1.00 41.83 358 LYS C C 1
ATOM 9748 O O . LYS C 1 358 ? 45.877 62.874 19.730 1.00 42.26 358 LYS C O 1
ATOM 9754 N N . LYS C 1 359 ? 44.893 62.616 17.720 1.00 41.00 359 LYS C N 1
ATOM 9755 C CA . LYS C 1 359 ? 44.042 63.790 17.867 1.00 40.66 359 LYS C CA 1
ATOM 9756 C C . LYS C 1 359 ? 42.742 63.274 18.469 1.00 39.49 359 LYS C C 1
ATOM 9757 O O . LYS C 1 359 ? 42.368 62.120 18.244 1.00 38.57 359 LYS C O 1
ATOM 9763 N N . PHE C 1 360 ? 42.056 64.124 19.225 1.00 37.70 360 PHE C N 1
ATOM 9764 C CA . PHE C 1 360 ? 40.805 63.728 19.858 1.00 35.50 360 PHE C CA 1
ATOM 9765 C C . PHE C 1 360 ? 39.844 63.117 18.841 1.00 34.60 360 PHE C C 1
ATOM 9766 O O . PHE C 1 360 ? 39.277 62.045 19.080 1.00 33.55 360 PHE C O 1
ATOM 9774 N N . SER C 1 361 ? 39.652 63.803 17.714 1.00 34.17 361 SER C N 1
ATOM 9775 C CA . SER C 1 361 ? 38.750 63.305 16.670 1.00 35.95 361 SER C CA 1
ATOM 9776 C C . SER C 1 361 ? 39.083 61.880 16.237 1.00 35.59 361 SER C C 1
ATOM 9777 O O . SER C 1 361 ? 38.180 61.108 15.943 1.00 35.13 361 SER C O 1
ATOM 9780 N N . GLU C 1 362 ? 40.373 61.540 16.196 1.00 36.95 362 GLU C N 1
ATOM 9781 C CA . GLU C 1 362 ? 40.815 60.198 15.797 1.00 37.36 362 GLU C CA 1
ATOM 9782 C C . GLU C 1 362 ? 40.436 59.156 16.848 1.00 37.32 362 GLU C C 1
ATOM 9783 O O . GLU C 1 362 ? 39.990 58.053 16.515 1.00 35.96 362 GLU C O 1
ATOM 9789 N N . LEU C 1 363 ? 40.617 59.502 18.119 1.00 35.77 363 LEU C N 1
ATOM 9790 C CA . LEU C 1 363 ? 40.249 58.593 19.197 1.00 35.20 363 LEU C CA 1
ATOM 9791 C C . LEU C 1 363 ? 38.774 58.221 19.062 1.00 33.38 363 LEU C C 1
ATOM 9792 O O . LEU C 1 363 ? 38.384 57.077 19.275 1.00 33.91 363 LEU C O 1
ATOM 9797 N N . ILE C 1 364 ? 37.956 59.195 18.689 1.00 33.46 364 ILE C N 1
ATOM 9798 C CA . ILE C 1 364 ? 36.529 58.963 18.542 1.00 33.79 364 ILE C CA 1
ATOM 9799 C C . ILE C 1 364 ? 36.198 58.166 17.273 1.00 36.09 364 ILE C C 1
ATOM 9800 O O . ILE C 1 364 ? 35.529 57.124 17.327 1.00 35.02 364 ILE C O 1
ATOM 9805 N N . ASP C 1 365 ? 36.683 58.653 16.135 1.00 37.39 365 ASP C N 1
ATOM 9806 C CA . ASP C 1 365 ? 36.408 58.008 14.861 1.00 39.05 365 ASP C CA 1
ATOM 9807 C C . ASP C 1 365 ? 36.950 56.588 14.730 1.00 38.94 365 ASP C C 1
ATOM 9808 O O . ASP C 1 365 ? 36.410 55.802 13.961 1.00 38.33 365 ASP C O 1
ATOM 9813 N N . GLU C 1 366 ? 37.996 56.253 15.481 1.00 39.17 366 GLU C N 1
ATOM 9814 C CA . GLU C 1 366 ? 38.559 54.909 15.423 1.00 40.20 366 GLU C CA 1
ATOM 9815 C C . GLU C 1 366 ? 37.685 53.860 16.105 1.00 40.49 366 GLU C C 1
ATOM 9816 O O . GLU C 1 366 ? 37.925 52.655 15.974 1.00 39.86 366 GLU C O 1
ATOM 9822 N N . LEU C 1 367 ? 36.670 54.313 16.831 1.00 39.73 367 LEU C N 1
ATOM 9823 C CA . LEU C 1 367 ? 35.778 53.396 17.531 1.00 39.95 367 LEU C CA 1
ATOM 9824 C C . LEU C 1 367 ? 34.813 52.759 16.537 1.00 40.64 367 LEU C C 1
ATOM 9825 O O . LEU C 1 367 ? 34.456 53.376 15.538 1.00 39.85 367 LEU C O 1
ATOM 9830 N N . PRO C 1 368 ? 34.389 51.508 16.794 1.00 41.96 368 PRO C N 1
ATOM 9831 C CA . PRO C 1 368 ? 33.454 50.819 15.904 1.00 44.17 368 PRO C CA 1
ATOM 9832 C C . PRO C 1 368 ? 32.293 51.751 15.597 1.00 45.63 368 PRO C C 1
ATOM 9833 O O . PRO C 1 368 ? 31.717 52.343 16.508 1.00 46.95 368 PRO C O 1
ATOM 9837 N N . LYS C 1 369 ? 31.956 51.888 14.319 1.00 46.75 369 LYS C N 1
ATOM 9838 C CA . LYS C 1 369 ? 30.895 52.798 13.903 1.00 48.42 369 LYS C CA 1
ATOM 9839 C C . LYS C 1 369 ? 29.498 52.207 13.958 1.00 48.78 369 LYS C C 1
ATOM 9840 O O . LYS C 1 369 ? 29.286 51.049 13.609 1.00 49.35 369 LYS C O 1
ATOM 9846 N N . TYR C 1 370 ? 28.552 53.031 14.390 1.00 49.30 370 TYR C N 1
ATOM 9847 C CA . TYR C 1 370 ? 27.148 52.659 14.511 1.00 49.97 370 TYR C CA 1
ATOM 9848 C C . TYR C 1 370 ? 26.294 53.861 14.138 1.00 51.92 370 TYR C C 1
ATOM 9849 O O . TYR C 1 370 ? 26.729 55.003 14.273 1.00 51.80 370 TYR C O 1
ATOM 9858 N N . TYR C 1 371 ? 25.081 53.599 13.664 1.00 54.62 371 TYR C N 1
ATOM 9859 C CA . TYR C 1 371 ? 24.161 54.664 13.284 1.00 57.04 371 TYR C CA 1
ATOM 9860 C C . TYR C 1 371 ? 22.855 54.434 14.027 1.00 58.18 371 TYR C C 1
ATOM 9861 O O . TYR C 1 371 ? 22.384 53.303 14.123 1.00 57.28 371 TYR C O 1
ATOM 9870 N N . GLN C 1 372 ? 22.273 55.502 14.557 1.00 60.74 372 GLN C N 1
ATOM 9871 C CA . GLN C 1 372 ? 21.019 55.386 15.289 1.00 63.26 372 GLN C CA 1
ATOM 9872 C C . GLN C 1 372 ? 20.025 56.483 14.943 1.00 64.46 372 GLN C C 1
ATOM 9873 O O . GLN C 1 372 ? 20.410 57.576 14.536 1.00 64.57 372 GLN C O 1
ATOM 9879 N N . ILE C 1 373 ? 18.742 56.175 15.104 1.00 66.44 373 ILE C N 1
ATOM 9880 C CA . ILE C 1 373 ? 17.666 57.123 14.831 1.00 68.73 373 ILE C CA 1
ATOM 9881 C C . ILE C 1 373 ? 16.653 57.059 15.971 1.00 70.49 373 ILE C C 1
ATOM 9882 O O . ILE C 1 373 ? 16.482 56.010 16.585 1.00 70.12 373 ILE C O 1
ATOM 9887 N N . LYS C 1 374 ? 15.973 58.169 16.242 1.00 73.03 374 LYS C N 1
ATOM 9888 C CA . LYS C 1 374 ? 15.001 58.219 17.331 1.00 75.74 374 LYS C CA 1
ATOM 9889 C C . LYS C 1 374 ? 13.639 58.795 16.920 1.00 77.39 374 LYS C C 1
ATOM 9890 O O . LYS C 1 374 ? 13.574 59.689 16.069 1.00 77.53 374 LYS C O 1
ATOM 9896 N N . THR C 1 375 ? 12.565 58.254 17.517 1.00 79.64 375 THR C N 1
ATOM 9897 C CA . THR C 1 375 ? 11.185 58.696 17.257 1.00 81.96 375 THR C CA 1
ATOM 9898 C C . THR C 1 375 ? 10.280 58.501 18.475 1.00 83.56 375 THR C C 1
ATOM 9899 O O . THR C 1 375 ? 10.492 57.588 19.269 1.00 83.59 375 THR C O 1
ATOM 9903 N N . LYS C 1 376 ? 9.266 59.354 18.608 1.00 85.70 376 LYS C N 1
ATOM 9904 C CA . LYS C 1 376 ? 8.339 59.283 19.735 1.00 87.73 376 LYS C CA 1
ATOM 9905 C C . LYS C 1 376 ? 6.883 59.460 19.310 1.00 89.06 376 LYS C C 1
ATOM 9906 O O . LYS C 1 376 ? 6.513 60.491 18.751 1.00 89.67 376 LYS C O 1
ATOM 9912 N N . ARG C 1 377 ? 6.059 58.452 19.581 1.00 90.29 377 ARG C N 1
ATOM 9913 C CA . ARG C 1 377 ? 4.639 58.504 19.240 1.00 91.72 377 ARG C CA 1
ATOM 9914 C C . ARG C 1 377 ? 3.795 58.592 20.511 1.00 92.80 377 ARG C C 1
ATOM 9915 O O . ARG C 1 377 ? 3.948 57.775 21.416 1.00 93.04 377 ARG C O 1
ATOM 9923 N N . HIS C 1 378 ? 2.909 59.585 20.577 1.00 94.14 378 HIS C N 1
ATOM 9924 C CA . HIS C 1 378 ? 2.043 59.780 21.744 1.00 95.14 378 HIS C CA 1
ATOM 9925 C C . HIS C 1 378 ? 1.033 58.642 21.888 1.00 95.47 378 HIS C C 1
ATOM 9926 O O . HIS C 1 378 ? 0.317 58.315 20.944 1.00 95.38 378 HIS C O 1
ATOM 9933 N N . VAL C 1 379 ? 0.985 58.045 23.075 1.00 96.03 379 VAL C N 1
ATOM 9934 C CA . VAL C 1 379 ? 0.065 56.949 23.358 1.00 96.37 379 VAL C CA 1
ATOM 9935 C C . VAL C 1 379 ? -0.522 57.117 24.752 1.00 96.94 379 VAL C C 1
ATOM 9936 O O . VAL C 1 379 ? 0.199 57.387 25.714 1.00 97.15 379 VAL C O 1
ATOM 9940 N N . GLU C 1 380 ? -1.835 56.956 24.852 1.00 97.21 380 GLU C N 1
ATOM 9941 C CA . GLU C 1 380 ? -2.529 57.093 26.122 1.00 97.42 380 GLU C CA 1
ATOM 9942 C C . GLU C 1 380 ? -3.058 55.736 26.560 1.00 97.06 380 GLU C C 1
ATOM 9943 O O . GLU C 1 380 ? -3.016 54.772 25.797 1.00 96.78 380 GLU C O 1
ATOM 9949 N N . GLY C 1 381 ? -3.553 55.670 27.792 1.00 96.80 381 GLY C N 1
ATOM 9950 C CA . GLY C 1 381 ? -4.090 54.426 28.312 1.00 96.55 381 GLY C CA 1
ATOM 9951 C C . GLY C 1 381 ? -3.019 53.502 28.859 1.00 96.10 381 GLY C C 1
ATOM 9952 O O . GLY C 1 381 ? -2.043 53.961 29.455 1.00 96.09 381 GLY C O 1
ATOM 9953 N N . ASP C 1 382 ? -3.201 52.198 28.656 1.00 95.64 382 ASP C N 1
ATOM 9954 C CA . ASP C 1 382 ? -2.243 51.203 29.130 1.00 94.97 382 ASP C CA 1
ATOM 9955 C C . ASP C 1 382 ? -1.005 51.202 28.231 1.00 94.16 382 ASP C C 1
ATOM 9956 O O . ASP C 1 382 ? -0.567 50.162 27.732 1.00 93.98 382 ASP C O 1
ATOM 9961 N N . ARG C 1 383 ? -0.460 52.396 28.034 1.00 93.13 383 ARG C N 1
ATOM 9962 C CA . ARG C 1 383 ? 0.723 52.628 27.218 1.00 91.85 383 ARG C CA 1
ATOM 9963 C C . ARG C 1 383 ? 1.759 51.516 27.334 1.00 91.18 383 ARG C C 1
ATOM 9964 O O . ARG C 1 383 ? 2.398 51.144 26.351 1.00 90.93 383 ARG C O 1
ATOM 9972 N N . HIS C 1 384 ? 1.916 50.985 28.540 1.00 90.52 384 HIS C N 1
ATOM 9973 C CA . HIS C 1 384 ? 2.882 49.924 28.788 1.00 89.79 384 HIS C CA 1
ATOM 9974 C C . HIS C 1 384 ? 2.462 48.572 28.212 1.00 89.14 384 HIS C C 1
ATOM 9975 O O . HIS C 1 384 ? 3.247 47.916 27.524 1.00 89.06 384 HIS C O 1
ATOM 9982 N N . ALA C 1 385 ? 1.229 48.154 28.490 1.00 88.25 385 ALA C N 1
ATOM 9983 C CA . ALA C 1 385 ? 0.727 46.874 27.989 1.00 86.98 385 ALA C CA 1
ATOM 9984 C C . ALA C 1 385 ? 0.857 46.791 26.472 1.00 86.14 385 ALA C C 1
ATOM 9985 O O . ALA C 1 385 ? 1.005 45.706 25.907 1.00 85.21 385 ALA C O 1
ATOM 9987 N N . ILE C 1 386 ? 0.800 47.947 25.818 1.00 85.52 386 ILE C N 1
ATOM 9988 C CA . ILE C 1 386 ? 0.926 48.014 24.369 1.00 85.12 386 ILE C CA 1
ATOM 9989 C C . ILE C 1 386 ? 2.289 47.480 23.945 1.00 84.60 386 ILE C C 1
ATOM 9990 O O . ILE C 1 386 ? 2.391 46.647 23.044 1.00 84.24 386 ILE C O 1
ATOM 9995 N N . VAL C 1 387 ? 3.336 47.965 24.603 1.00 84.04 387 VAL C N 1
ATOM 9996 C CA . VAL C 1 387 ? 4.688 47.532 24.290 1.00 83.52 387 VAL C CA 1
ATOM 9997 C C . VAL C 1 387 ? 4.802 46.027 24.489 1.00 83.62 387 VAL C C 1
ATOM 9998 O O . VAL C 1 387 ? 5.485 45.343 23.727 1.00 83.17 387 VAL C O 1
ATOM 10002 N N . ASN C 1 388 ? 4.120 45.514 25.510 1.00 83.93 388 ASN C N 1
ATOM 10003 C CA . ASN C 1 388 ? 4.148 44.082 25.804 1.00 84.60 388 ASN C CA 1
ATOM 10004 C C . ASN C 1 388 ? 3.575 43.282 24.644 1.00 84.65 388 ASN C C 1
ATOM 10005 O O . ASN C 1 388 ? 4.068 42.201 24.315 1.00 84.36 388 ASN C O 1
ATOM 10010 N N . LYS C 1 389 ? 2.526 43.818 24.032 1.00 84.76 389 LYS C N 1
ATOM 10011 C CA . LYS C 1 389 ? 1.896 43.160 22.899 1.00 84.53 389 LYS C CA 1
ATOM 10012 C C . LYS C 1 389 ? 2.917 43.086 21.774 1.00 83.82 389 LYS C C 1
ATOM 10013 O O . LYS C 1 389 ? 3.050 42.062 21.104 1.00 83.34 389 LYS C O 1
ATOM 10019 N N . VAL C 1 390 ? 3.641 44.185 21.581 1.00 83.25 390 VAL C N 1
ATOM 10020 C CA . VAL C 1 390 ? 4.659 44.267 20.543 1.00 82.87 390 VAL C CA 1
ATOM 10021 C C . VAL C 1 390 ? 5.661 43.138 20.721 1.00 83.05 390 VAL C C 1
ATOM 10022 O O . VAL C 1 390 ? 6.080 42.500 19.754 1.00 82.49 390 VAL C O 1
ATOM 10026 N N . ALA C 1 391 ? 6.036 42.900 21.973 1.00 83.38 391 ALA C N 1
ATOM 10027 C CA . ALA C 1 391 ? 6.989 41.856 22.309 1.00 84.11 391 ALA C CA 1
ATOM 10028 C C . ALA C 1 391 ? 6.497 40.489 21.849 1.00 84.57 391 ALA C C 1
ATOM 10029 O O . ALA C 1 391 ? 7.261 39.710 21.281 1.00 84.39 391 ALA C O 1
ATOM 10031 N N . GLU C 1 392 ? 5.222 40.200 22.098 1.00 85.37 392 GLU C N 1
ATOM 10032 C CA . GLU C 1 392 ? 4.641 38.924 21.693 1.00 86.16 392 GLU C CA 1
ATOM 10033 C C . GLU C 1 392 ? 4.609 38.802 20.177 1.00 86.32 392 GLU C C 1
ATOM 10034 O O . GLU C 1 392 ? 5.137 37.846 19.615 1.00 86.26 392 GLU C O 1
ATOM 10040 N N . MET C 1 393 ? 3.984 39.771 19.519 1.00 86.62 393 MET C N 1
ATOM 10041 C CA . MET C 1 393 ? 3.898 39.759 18.066 1.00 87.15 393 MET C CA 1
ATOM 10042 C C . MET C 1 393 ? 5.278 39.537 17.475 1.00 87.45 393 MET C C 1
ATOM 10043 O O . MET C 1 393 ? 5.450 38.736 16.557 1.00 87.31 393 MET C O 1
ATOM 10048 N N . ALA C 1 394 ? 6.258 40.255 18.012 1.00 87.48 394 ALA C N 1
ATOM 10049 C CA . ALA C 1 394 ? 7.628 40.142 17.544 1.00 87.67 394 ALA C CA 1
ATOM 10050 C C . ALA C 1 394 ? 8.102 38.699 17.663 1.00 87.92 394 ALA C C 1
ATOM 10051 O O . ALA C 1 394 ? 8.653 38.137 16.715 1.00 87.99 394 ALA C O 1
ATOM 10053 N N . ARG C 1 395 ? 7.882 38.100 18.830 1.00 87.92 395 ARG C N 1
ATOM 10054 C CA . ARG C 1 395 ? 8.279 36.716 19.063 1.00 88.20 395 ARG C CA 1
ATOM 10055 C C . ARG C 1 395 ? 7.506 35.796 18.120 1.00 88.63 395 ARG C C 1
ATOM 10056 O O . ARG C 1 395 ? 8.081 34.900 17.503 1.00 88.48 395 ARG C O 1
ATOM 10064 N N . GLU C 1 396 ? 6.199 36.032 18.019 1.00 89.03 396 GLU C N 1
ATOM 10065 C CA . GLU C 1 396 ? 5.323 35.247 17.153 1.00 89.50 396 GLU C CA 1
ATOM 10066 C C . GLU C 1 396 ? 5.849 35.272 15.725 1.00 89.02 396 GLU C C 1
ATOM 10067 O O . GLU C 1 396 ? 5.821 34.266 15.017 1.00 89.23 396 GLU C O 1
ATOM 10073 N N . ARG C 1 397 ? 6.330 36.438 15.313 1.00 88.23 397 ARG C N 1
ATOM 10074 C CA . ARG C 1 397 ? 6.852 36.623 13.970 1.00 87.43 397 ARG C CA 1
ATOM 10075 C C . ARG C 1 397 ? 8.295 36.150 13.842 1.00 86.71 397 ARG C C 1
ATOM 10076 O O . ARG C 1 397 ? 8.994 36.515 12.898 1.00 86.80 397 ARG C O 1
ATOM 10084 N N . GLY C 1 398 ? 8.730 35.329 14.797 1.00 85.96 398 GLY C N 1
ATOM 10085 C CA . GLY C 1 398 ? 10.082 34.791 14.774 1.00 84.81 398 GLY C CA 1
ATOM 10086 C C . GLY C 1 398 ? 11.185 35.670 15.341 1.00 83.96 398 GLY C C 1
ATOM 10087 O O . GLY C 1 398 ? 12.331 35.229 15.437 1.00 83.83 398 GLY C O 1
ATOM 10088 N N . TYR C 1 399 ? 10.844 36.901 15.722 1.00 82.83 399 TYR C N 1
ATOM 10089 C CA . TYR C 1 399 ? 11.817 37.849 16.269 1.00 81.59 399 TYR C CA 1
ATOM 10090 C C . TYR C 1 399 ? 12.227 37.553 17.712 1.00 80.25 399 TYR C C 1
ATOM 10091 O O . TYR C 1 399 ? 11.390 37.219 18.556 1.00 80.18 399 TYR C O 1
ATOM 10100 N N . THR C 1 400 ? 13.524 37.676 17.985 1.00 78.16 400 THR C N 1
ATOM 10101 C CA . THR C 1 400 ? 14.059 37.460 19.324 1.00 76.10 400 THR C CA 1
ATOM 10102 C C . THR C 1 400 ? 13.975 38.794 20.052 1.00 74.27 400 THR C C 1
ATOM 10103 O O . THR C 1 400 ? 14.556 39.779 19.602 1.00 74.48 400 THR C O 1
ATOM 10107 N N . VAL C 1 401 ? 13.260 38.826 21.172 1.00 71.81 401 VAL C N 1
ATOM 10108 C CA . VAL C 1 401 ? 13.088 40.066 21.916 1.00 69.31 401 VAL C CA 1
ATOM 10109 C C . VAL C 1 401 ? 13.549 39.998 23.366 1.00 67.73 401 VAL C C 1
ATOM 10110 O O . VAL C 1 401 ? 13.426 38.968 24.028 1.00 66.79 401 VAL C O 1
ATOM 10114 N N . ASP C 1 402 ? 14.092 41.115 23.843 1.00 65.89 402 ASP C N 1
ATOM 10115 C CA . ASP C 1 402 ? 14.544 41.247 25.221 1.00 63.28 402 ASP C CA 1
ATOM 10116 C C . ASP C 1 402 ? 13.532 42.160 25.912 1.00 61.05 402 ASP C C 1
ATOM 10117 O O . ASP C 1 402 ? 13.300 43.291 25.479 1.00 59.84 402 ASP C O 1
ATOM 10122 N N . THR C 1 403 ? 12.928 41.661 26.982 1.00 58.58 403 THR C N 1
ATOM 10123 C CA . THR C 1 403 ? 11.928 42.427 27.704 1.00 57.11 403 THR C CA 1
ATOM 10124 C C . THR C 1 403 ? 12.386 42.937 29.060 1.00 55.60 403 THR C C 1
ATOM 10125 O O . THR C 1 403 ? 11.568 43.154 29.953 1.00 54.72 403 THR C O 1
ATOM 10129 N N . THR C 1 404 ? 13.694 43.133 29.207 1.00 54.23 404 THR C N 1
ATOM 10130 C CA . THR C 1 404 ? 14.255 43.642 30.454 1.00 53.14 404 THR C CA 1
ATOM 10131 C C . THR C 1 404 ? 13.597 44.968 30.796 1.00 52.26 404 THR C C 1
ATOM 10132 O O . THR C 1 404 ? 13.260 45.224 31.944 1.00 51.69 404 THR C O 1
ATOM 10136 N N . ASP C 1 405 ? 13.412 45.808 29.787 1.00 52.50 405 ASP C N 1
ATOM 10137 C CA . ASP C 1 405 ? 12.788 47.114 29.967 1.00 53.29 405 ASP C CA 1
ATOM 10138 C C . ASP C 1 405 ? 12.083 47.443 28.658 1.00 53.75 405 ASP C C 1
ATOM 10139 O O . ASP C 1 405 ? 12.656 48.070 27.768 1.00 53.23 405 ASP C O 1
ATOM 10144 N N . GLY C 1 406 ? 10.836 47.004 28.541 1.00 54.14 406 GLY C N 1
ATOM 10145 C CA . GLY C 1 406 ? 10.092 47.251 27.323 1.00 55.05 406 GLY C CA 1
ATOM 10146 C C . GLY C 1 406 ? 10.346 46.136 26.330 1.00 55.21 406 GLY C C 1
ATOM 10147 O O . GLY C 1 406 ? 10.619 44.999 26.722 1.00 55.93 406 GLY C O 1
ATOM 10148 N N . ALA C 1 407 ? 10.263 46.454 25.043 1.00 55.36 407 ALA C N 1
ATOM 10149 C CA . ALA C 1 407 ? 10.482 45.457 24.005 1.00 55.63 407 ALA C CA 1
ATOM 10150 C C . ALA C 1 407 ? 11.650 45.847 23.118 1.00 55.39 407 ALA C C 1
ATOM 10151 O O . ALA C 1 407 ? 11.607 46.851 22.411 1.00 55.37 407 ALA C O 1
ATOM 10153 N N . LYS C 1 408 ? 12.702 45.043 23.162 1.00 55.12 408 LYS C N 1
ATOM 10154 C CA . LYS C 1 408 ? 13.880 45.312 22.359 1.00 55.33 408 LYS C CA 1
ATOM 10155 C C . LYS C 1 408 ? 14.123 44.157 21.396 1.00 56.06 408 LYS C C 1
ATOM 10156 O O . LYS C 1 408 ? 14.657 43.119 21.782 1.00 55.64 408 LYS C O 1
ATOM 10162 N N . ILE C 1 409 ? 13.714 44.339 20.146 1.00 57.48 409 ILE C N 1
ATOM 10163 C CA . ILE C 1 409 ? 13.897 43.309 19.130 1.00 59.33 409 ILE C CA 1
ATOM 10164 C C . ILE C 1 409 ? 15.368 43.276 18.754 1.00 59.62 409 ILE C C 1
ATOM 10165 O O . ILE C 1 409 ? 15.949 44.296 18.381 1.00 59.22 409 ILE C O 1
ATOM 10170 N N . ILE C 1 410 ? 15.966 42.096 18.851 1.00 60.80 410 ILE C N 1
ATOM 10171 C CA . ILE C 1 410 ? 17.380 41.942 18.565 1.00 62.45 410 ILE C CA 1
ATOM 10172 C C . ILE C 1 410 ? 17.716 41.309 17.226 1.00 63.93 410 ILE C C 1
ATOM 10173 O O . ILE C 1 410 ? 17.209 40.241 16.885 1.00 64.39 410 ILE C O 1
ATOM 10178 N N . PHE C 1 411 ? 18.587 41.981 16.481 1.00 65.23 411 PHE C N 1
ATOM 10179 C CA . PHE C 1 411 ? 19.061 41.497 15.191 1.00 66.89 411 PHE C CA 1
ATOM 10180 C C . PHE C 1 411 ? 20.567 41.400 15.339 1.00 67.68 411 PHE C C 1
ATOM 10181 O O . PHE C 1 411 ? 21.150 42.082 16.177 1.00 68.09 411 PHE C O 1
ATOM 10189 N N . GLU C 1 412 ? 21.199 40.556 14.536 1.00 68.70 412 GLU C N 1
ATOM 10190 C CA . GLU C 1 412 ? 22.645 40.409 14.600 1.00 69.35 412 GLU C CA 1
ATOM 10191 C C . GLU C 1 412 ? 23.317 41.707 14.152 1.00 68.38 412 GLU C C 1
ATOM 10192 O O . GLU C 1 412 ? 24.432 42.019 14.570 1.00 68.23 412 GLU C O 1
ATOM 10198 N N . ASP C 1 413 ? 22.634 42.464 13.300 1.00 67.13 413 ASP C N 1
ATOM 10199 C CA . ASP C 1 413 ? 23.187 43.715 12.798 1.00 65.82 413 ASP C CA 1
ATOM 10200 C C . ASP C 1 413 ? 22.819 44.903 13.685 1.00 63.54 413 ASP C C 1
ATOM 10201 O O . ASP C 1 413 ? 23.379 45.989 13.543 1.00 63.50 413 ASP C O 1
ATOM 10206 N N . GLY C 1 414 ? 21.881 44.701 14.603 1.00 61.37 414 GLY C N 1
ATOM 10207 C CA . GLY C 1 414 ? 21.472 45.790 15.473 1.00 57.60 414 GLY C CA 1
ATOM 10208 C C . GLY C 1 414 ? 20.213 45.509 16.266 1.00 55.36 414 GLY C C 1
ATOM 10209 O O . GLY C 1 414 ? 19.961 44.373 16.671 1.00 55.76 414 GLY C O 1
ATOM 10210 N N . TRP C 1 415 ? 19.408 46.538 16.494 1.00 52.13 415 TRP C N 1
ATOM 10211 C CA . TRP C 1 415 ? 18.195 46.343 17.261 1.00 49.12 415 TRP C CA 1
ATOM 10212 C C . TRP C 1 415 ? 17.204 47.481 17.161 1.00 47.99 415 TRP C C 1
ATOM 10213 O O . TRP C 1 415 ? 17.482 48.528 16.570 1.00 47.31 415 TRP C O 1
ATOM 10224 N N . VAL C 1 416 ? 16.039 47.246 17.754 1.00 46.65 416 VAL C N 1
ATOM 10225 C CA . VAL C 1 416 ? 14.952 48.211 17.794 1.00 47.08 416 VAL C CA 1
ATOM 10226 C C . VAL C 1 416 ? 14.370 48.177 19.199 1.00 46.26 416 VAL C C 1
ATOM 10227 O O . VAL C 1 416 ? 13.978 47.120 19.685 1.00 43.83 416 VAL C O 1
ATOM 10231 N N . LEU C 1 417 ? 14.304 49.333 19.845 1.00 47.33 417 LEU C N 1
ATOM 10232 C CA . LEU C 1 417 ? 13.775 49.408 21.197 1.00 48.30 417 LEU C CA 1
ATOM 10233 C C . LEU C 1 417 ? 12.462 50.167 21.298 1.00 49.81 417 LEU C C 1
ATOM 10234 O O . LEU C 1 417 ? 12.389 51.354 20.982 1.00 49.52 417 LEU C O 1
ATOM 10239 N N . VAL C 1 418 ? 11.421 49.472 21.738 1.00 51.49 418 VAL C N 1
ATOM 10240 C CA . VAL C 1 418 ? 10.117 50.089 21.915 1.00 54.49 418 VAL C CA 1
ATOM 10241 C C . VAL C 1 418 ? 9.920 50.187 23.414 1.00 56.29 418 VAL C C 1
ATOM 10242 O O . VAL C 1 418 ? 9.806 49.171 24.101 1.00 56.17 418 VAL C O 1
ATOM 10246 N N . ARG C 1 419 ? 9.896 51.413 23.918 1.00 58.44 419 ARG C N 1
ATOM 10247 C CA . ARG C 1 419 ? 9.747 51.648 25.344 1.00 62.02 419 ARG C CA 1
ATOM 10248 C C . ARG C 1 419 ? 8.835 52.832 25.646 1.00 63.33 419 ARG C C 1
ATOM 10249 O O . ARG C 1 419 ? 8.850 53.837 24.941 1.00 63.00 419 ARG C O 1
ATOM 10257 N N . ALA C 1 420 ? 8.047 52.701 26.708 1.00 65.65 420 ALA C N 1
ATOM 10258 C CA . ALA C 1 420 ? 7.130 53.753 27.124 1.00 68.12 420 ALA C CA 1
ATOM 10259 C C . ALA C 1 420 ? 7.741 54.596 28.241 1.00 70.12 420 ALA C C 1
ATOM 10260 O O . ALA C 1 420 ? 8.380 54.066 29.150 1.00 70.90 420 ALA C O 1
ATOM 10262 N N . SER C 1 421 ? 7.541 55.909 28.171 1.00 72.52 421 SER C N 1
ATOM 10263 C CA . SER C 1 421 ? 8.072 56.830 29.173 1.00 75.11 421 SER C CA 1
ATOM 10264 C C . SER C 1 421 ? 7.309 56.689 30.479 1.00 76.79 421 SER C C 1
ATOM 10265 O O . SER C 1 421 ? 6.095 56.514 30.478 1.00 77.33 421 SER C O 1
ATOM 10268 N N . GLY C 1 422 ? 8.023 56.759 31.594 1.00 78.60 422 GLY C N 1
ATOM 10269 C CA . GLY C 1 422 ? 7.362 56.649 32.879 1.00 80.79 422 GLY C CA 1
ATOM 10270 C C . GLY C 1 422 ? 6.648 57.940 33.235 1.00 82.21 422 GLY C C 1
ATOM 10271 O O . GLY C 1 422 ? 5.941 58.007 34.240 1.00 82.66 422 GLY C O 1
ATOM 10272 N N . THR C 1 423 ? 6.831 58.968 32.410 1.00 83.40 423 THR C N 1
ATOM 10273 C CA . THR C 1 423 ? 6.200 60.262 32.650 1.00 84.36 423 THR C CA 1
ATOM 10274 C C . THR C 1 423 ? 5.131 60.566 31.603 1.00 85.09 423 THR C C 1
ATOM 10275 O O . THR C 1 423 ? 3.965 60.213 31.778 1.00 84.63 423 THR C O 1
ATOM 10279 N N . GLU C 1 424 ? 5.533 61.219 30.516 1.00 86.22 424 GLU C N 1
ATOM 10280 C CA . GLU C 1 424 ? 4.599 61.576 29.453 1.00 87.24 424 GLU C CA 1
ATOM 10281 C C . GLU C 1 424 ? 4.101 60.360 28.677 1.00 87.21 424 GLU C C 1
ATOM 10282 O O . GLU C 1 424 ? 4.839 59.396 28.482 1.00 87.48 424 GLU C O 1
ATOM 10288 N N . PRO C 1 425 ? 2.833 60.395 28.228 1.00 87.04 425 PRO C N 1
ATOM 10289 C CA . PRO C 1 425 ? 2.194 59.317 27.464 1.00 86.70 425 PRO C CA 1
ATOM 10290 C C . PRO C 1 425 ? 2.858 59.106 26.103 1.00 86.24 425 PRO C C 1
ATOM 10291 O O . PRO C 1 425 ? 2.217 59.248 25.061 1.00 86.02 425 PRO C O 1
ATOM 10295 N N . ILE C 1 426 ? 4.142 58.766 26.125 1.00 85.30 426 ILE C N 1
ATOM 10296 C CA . ILE C 1 426 ? 4.909 58.542 24.906 1.00 84.07 426 ILE C CA 1
ATOM 10297 C C . ILE C 1 426 ? 5.386 57.093 24.853 1.00 83.17 426 ILE C C 1
ATOM 10298 O O . ILE C 1 426 ? 5.403 56.400 25.867 1.00 83.09 426 ILE C O 1
ATOM 10303 N N . ILE C 1 427 ? 5.763 56.634 23.668 1.00 82.11 427 ILE C N 1
ATOM 10304 C CA . ILE C 1 427 ? 6.249 55.273 23.509 1.00 81.17 427 ILE C CA 1
ATOM 10305 C C . ILE C 1 427 ? 7.423 55.288 22.530 1.00 79.79 427 ILE C C 1
ATOM 10306 O O . ILE C 1 427 ? 7.388 54.655 21.477 1.00 80.71 427 ILE C O 1
ATOM 10311 N N . ARG C 1 428 ? 8.463 56.027 22.902 1.00 77.48 428 ARG C N 1
ATOM 10312 C CA . ARG C 1 428 ? 9.671 56.181 22.097 1.00 75.03 428 ARG C CA 1
ATOM 10313 C C . ARG C 1 428 ? 10.137 54.918 21.368 1.00 72.59 428 ARG C C 1
ATOM 10314 O O . ARG C 1 428 ? 9.915 53.793 21.819 1.00 71.88 428 ARG C O 1
ATOM 10322 N N . ILE C 1 429 ? 10.784 55.124 20.226 1.00 69.92 429 ILE C N 1
ATOM 10323 C CA . ILE C 1 429 ? 11.297 54.031 19.419 1.00 67.13 429 ILE C CA 1
ATOM 10324 C C . ILE C 1 429 ? 12.737 54.329 19.013 1.00 65.14 429 ILE C C 1
ATOM 10325 O O . ILE C 1 429 ? 13.009 55.337 18.363 1.00 64.27 429 ILE C O 1
ATOM 10330 N N . PHE C 1 430 ? 13.652 53.449 19.413 1.00 63.01 430 PHE C N 1
ATOM 10331 C CA . PHE C 1 430 ? 15.068 53.602 19.106 1.00 61.01 430 PHE C CA 1
ATOM 10332 C C . PHE C 1 430 ? 15.552 52.446 18.256 1.00 58.66 430 PHE C C 1
ATOM 10333 O O . PHE C 1 430 ? 15.069 51.327 18.389 1.00 59.05 430 PHE C O 1
ATOM 10341 N N . SER C 1 431 ? 16.516 52.718 17.387 1.00 55.81 431 SER C N 1
ATOM 10342 C CA . SER C 1 431 ? 17.079 51.676 16.545 1.00 53.25 431 SER C CA 1
ATOM 10343 C C . SER C 1 431 ? 18.553 51.961 16.314 1.00 51.44 431 SER C C 1
ATOM 10344 O O . SER C 1 431 ? 18.983 53.116 16.307 1.00 50.43 431 SER C O 1
ATOM 10347 N N . GLU C 1 432 ? 19.321 50.898 16.126 1.00 50.00 432 GLU C N 1
ATOM 10348 C CA . GLU C 1 432 ? 20.748 51.013 15.880 1.00 48.78 432 GLU C CA 1
ATOM 10349 C C . GLU C 1 432 ? 21.209 49.873 14.980 1.00 48.48 432 GLU C C 1
ATOM 10350 O O . GLU C 1 432 ? 20.727 48.745 15.095 1.00 47.96 432 GLU C O 1
ATOM 10356 N N . ALA C 1 433 ? 22.141 50.178 14.085 1.00 48.96 433 ALA C N 1
ATOM 10357 C CA . ALA C 1 433 ? 22.686 49.187 13.172 1.00 50.05 433 ALA C CA 1
ATOM 10358 C C . ALA C 1 433 ? 24.052 49.642 12.682 1.00 51.09 433 ALA C C 1
ATOM 10359 O O . ALA C 1 433 ? 24.482 50.760 12.965 1.00 49.87 433 ALA C O 1
ATOM 10361 N N . LYS C 1 434 ? 24.737 48.770 11.949 1.00 52.31 434 LYS C N 1
ATOM 10362 C CA . LYS C 1 434 ? 26.051 49.114 11.428 1.00 54.19 434 LYS C CA 1
ATOM 10363 C C . LYS C 1 434 ? 25.963 49.808 10.074 1.00 54.65 434 LYS C C 1
ATOM 10364 O O . LYS C 1 434 ? 26.963 49.929 9.371 1.00 54.41 434 LYS C O 1
ATOM 10370 N N . SER C 1 435 ? 24.761 50.274 9.734 1.00 55.63 435 SER C N 1
ATOM 10371 C CA . SER C 1 435 ? 24.497 50.976 8.480 1.00 57.27 435 SER C CA 1
ATOM 10372 C C . SER C 1 435 ? 23.185 51.748 8.584 1.00 58.63 435 SER C C 1
ATOM 10373 O O . SER C 1 435 ? 22.240 51.293 9.225 1.00 58.37 435 SER C O 1
ATOM 10376 N N . LYS C 1 436 ? 23.131 52.915 7.957 1.00 60.45 436 LYS C N 1
ATOM 10377 C CA . LYS C 1 436 ? 21.926 53.731 7.985 1.00 63.41 436 LYS C CA 1
ATOM 10378 C C . LYS C 1 436 ? 20.726 52.962 7.446 1.00 64.29 436 LYS C C 1
ATOM 10379 O O . LYS C 1 436 ? 19.607 53.106 7.945 1.00 64.23 436 LYS C O 1
ATOM 10385 N N . GLU C 1 437 ? 20.967 52.148 6.422 1.00 65.74 437 GLU C N 1
ATOM 10386 C CA . GLU C 1 437 ? 19.907 51.360 5.802 1.00 66.48 437 GLU C CA 1
ATOM 10387 C C . GLU C 1 437 ? 19.261 50.430 6.808 1.00 65.58 437 GLU C C 1
ATOM 10388 O O . GLU C 1 437 ? 18.059 50.511 7.043 1.00 65.20 437 GLU C O 1
ATOM 10394 N N . LYS C 1 438 ? 20.056 49.546 7.399 1.00 64.94 438 LYS C N 1
ATOM 10395 C CA . LYS C 1 438 ? 19.522 48.621 8.386 1.00 64.74 438 LYS C CA 1
ATOM 10396 C C . LYS C 1 438 ? 18.890 49.386 9.550 1.00 64.61 438 LYS C C 1
ATOM 10397 O O . LYS C 1 438 ? 17.846 48.987 10.068 1.00 63.85 438 LYS C O 1
ATOM 10403 N N . ALA C 1 439 ? 19.520 50.490 9.950 1.00 64.16 439 ALA C N 1
ATOM 10404 C CA . ALA C 1 439 ? 19.008 51.300 11.051 1.00 64.30 439 ALA C CA 1
ATOM 10405 C C . ALA C 1 439 ? 17.603 51.779 10.730 1.00 64.41 439 ALA C C 1
ATOM 10406 O O . ALA C 1 439 ? 16.721 51.788 11.587 1.00 63.80 439 ALA C O 1
ATOM 10408 N N . GLN C 1 440 ? 17.401 52.177 9.481 1.00 65.25 440 GLN C N 1
ATOM 10409 C CA . GLN C 1 440 ? 16.099 52.649 9.033 1.00 65.32 440 GLN C CA 1
ATOM 10410 C C . GLN C 1 440 ? 15.101 51.488 9.009 1.00 65.47 440 GLN C C 1
ATOM 10411 O O . GLN C 1 440 ? 13.950 51.640 9.417 1.00 64.18 440 GLN C O 1
ATOM 10417 N N . GLU C 1 441 ? 15.551 50.331 8.528 1.00 65.99 441 GLU C N 1
ATOM 10418 C CA . GLU C 1 441 ? 14.706 49.141 8.466 1.00 67.13 441 GLU C CA 1
ATOM 10419 C C . GLU C 1 441 ? 14.188 48.808 9.852 1.00 67.11 441 GLU C C 1
ATOM 10420 O O . GLU C 1 441 ? 12.987 48.855 10.116 1.00 67.28 441 GLU C O 1
ATOM 10426 N N . TYR C 1 442 ? 15.122 48.454 10.730 1.00 66.54 442 TYR C N 1
ATOM 10427 C CA . TYR C 1 442 ? 14.803 48.089 12.100 1.00 65.46 442 TYR C CA 1
ATOM 10428 C C . TYR C 1 442 ? 13.860 49.095 12.738 1.00 65.20 442 TYR C C 1
ATOM 10429 O O . TYR C 1 442 ? 12.903 48.712 13.404 1.00 64.53 442 TYR C O 1
ATOM 10438 N N . LEU C 1 443 ? 14.119 50.381 12.529 1.00 65.33 443 LEU C N 1
ATOM 10439 C CA . LEU C 1 443 ? 13.268 51.410 13.107 1.00 66.50 443 LEU C CA 1
ATOM 10440 C C . LEU C 1 443 ? 11.821 51.205 12.663 1.00 67.71 443 LEU C C 1
ATOM 10441 O O . LEU C 1 443 ? 10.906 51.171 13.487 1.00 67.54 443 LEU C O 1
ATOM 10446 N N . ASN C 1 444 ? 11.621 51.071 11.354 1.00 69.13 444 ASN C N 1
ATOM 10447 C CA . ASN C 1 444 ? 10.287 50.870 10.794 1.00 70.39 444 ASN C CA 1
ATOM 10448 C C . ASN C 1 444 ? 9.606 49.635 11.378 1.00 71.12 444 ASN C C 1
ATOM 10449 O O . ASN C 1 444 ? 8.444 49.694 11.784 1.00 71.12 444 ASN C O 1
ATOM 10454 N N . LEU C 1 445 ? 10.333 48.519 11.415 1.00 71.77 445 LEU C N 1
ATOM 10455 C CA . LEU C 1 445 ? 9.802 47.269 11.953 1.00 72.76 445 LEU C CA 1
ATOM 10456 C C . LEU C 1 445 ? 9.133 47.533 13.295 1.00 73.46 445 LEU C C 1
ATOM 10457 O O . LEU C 1 445 ? 8.135 46.901 13.639 1.00 72.97 445 LEU C O 1
ATOM 10462 N N . GLY C 1 446 ? 9.697 48.473 14.045 1.00 74.66 446 GLY C N 1
ATOM 10463 C CA . GLY C 1 446 ? 9.147 48.825 15.340 1.00 76.18 446 GLY C CA 1
ATOM 10464 C C . GLY C 1 446 ? 7.877 49.644 15.208 1.00 77.07 446 GLY C C 1
ATOM 10465 O O . GLY C 1 446 ? 6.850 49.305 15.798 1.00 76.67 446 GLY C O 1
ATOM 10466 N N . ILE C 1 447 ? 7.947 50.726 14.437 1.00 78.24 447 ILE C N 1
ATOM 10467 C CA . ILE C 1 447 ? 6.788 51.583 14.228 1.00 79.46 447 ILE C CA 1
ATOM 10468 C C . ILE C 1 447 ? 5.625 50.741 13.714 1.00 80.86 447 ILE C C 1
ATOM 10469 O O . ILE C 1 447 ? 4.464 51.035 13.991 1.00 81.08 447 ILE C O 1
ATOM 10474 N N . GLU C 1 448 ? 5.950 49.686 12.972 1.00 82.64 448 GLU C N 1
ATOM 10475 C CA . GLU C 1 448 ? 4.939 48.792 12.420 1.00 84.49 448 GLU C CA 1
ATOM 10476 C C . GLU C 1 448 ? 4.251 48.004 13.526 1.00 85.50 448 GLU C C 1
ATOM 10477 O O . GLU C 1 448 ? 3.048 48.159 13.758 1.00 85.53 448 GLU C O 1
ATOM 10483 N N . LEU C 1 449 ? 5.021 47.154 14.201 1.00 86.38 449 LEU C N 1
ATOM 10484 C CA . LEU C 1 449 ? 4.495 46.341 15.291 1.00 87.32 449 LEU C CA 1
ATOM 10485 C C . LEU C 1 449 ? 3.741 47.190 16.305 1.00 87.98 449 LEU C C 1
ATOM 10486 O O . LEU C 1 449 ? 2.780 46.727 16.917 1.00 87.72 449 LEU C O 1
ATOM 10491 N N . LEU C 1 450 ? 4.179 48.434 16.476 1.00 88.96 450 LEU C N 1
ATOM 10492 C CA . LEU C 1 450 ? 3.544 49.336 17.428 1.00 90.55 450 LEU C CA 1
ATOM 10493 C C . LEU C 1 450 ? 2.129 49.685 16.974 1.00 91.59 450 LEU C C 1
ATOM 10494 O O . LEU C 1 450 ? 1.166 49.504 17.720 1.00 91.77 450 LEU C O 1
ATOM 10499 N N . GLU C 1 451 ? 2.009 50.180 15.745 1.00 92.89 451 GLU C N 1
ATOM 10500 C CA . GLU C 1 451 ? 0.713 50.563 15.199 1.00 93.86 451 GLU C CA 1
ATOM 10501 C C . GLU C 1 451 ? -0.266 49.398 15.192 1.00 94.20 451 GLU C C 1
ATOM 10502 O O . GLU C 1 451 ? -1.415 49.551 15.601 1.00 94.20 451 GLU C O 1
ATOM 10508 N N . LYS C 1 452 ? 0.188 48.235 14.736 1.00 94.86 452 LYS C N 1
ATOM 10509 C CA . LYS C 1 452 ? -0.674 47.059 14.692 1.00 95.74 452 LYS C CA 1
ATOM 10510 C C . LYS C 1 452 ? -0.966 46.566 16.103 1.00 96.29 452 LYS C C 1
ATOM 10511 O O . LYS C 1 452 ? -1.848 45.735 16.310 1.00 96.31 452 LYS C O 1
ATOM 10517 N N . ALA C 1 453 ? -0.223 47.092 17.070 1.00 96.81 453 ALA C N 1
ATOM 10518 C CA . ALA C 1 453 ? -0.403 46.719 18.467 1.00 97.21 453 ALA C CA 1
ATOM 10519 C C . ALA C 1 453 ? -1.577 47.485 19.063 1.00 97.43 453 ALA C C 1
ATOM 10520 O O . ALA C 1 453 ? -2.277 46.988 19.945 1.00 97.58 453 ALA C O 1
ATOM 10522 N N . LEU C 1 454 ? -1.785 48.702 18.578 1.00 97.60 454 LEU C N 1
ATOM 10523 C CA . LEU C 1 454 ? -2.874 49.533 19.061 1.00 98.10 454 LEU C CA 1
ATOM 10524 C C . LEU C 1 454 ? -3.964 49.670 18.004 1.00 98.49 454 LEU C C 1
ATOM 10525 O O . LEU C 1 454 ? -4.568 50.732 17.843 1.00 98.52 454 LEU C O 1
ATOM 10530 N N . SER C 1 455 ? -4.209 48.577 17.289 1.00 98.89 455 SER C N 1
ATOM 10531 C CA . SER C 1 455 ? -5.225 48.539 16.244 1.00 99.26 455 SER C CA 1
ATOM 10532 C C . SER C 1 455 ? -5.576 47.088 15.916 1.00 99.44 455 SER C C 1
ATOM 10533 O O . SER C 1 455 ? -5.204 46.623 14.818 1.00 99.39 455 SER C O 1
ATOM 10537 N N . MET D 1 1 ? 69.605 14.444 22.761 1.00 74.72 1 MET D N 1
ATOM 10538 C CA . MET D 1 1 ? 69.910 15.674 21.991 1.00 74.32 1 MET D CA 1
ATOM 10539 C C . MET D 1 1 ? 70.732 16.683 22.824 1.00 74.04 1 MET D C 1
ATOM 10540 O O . MET D 1 1 ? 70.314 17.093 23.903 1.00 75.30 1 MET D O 1
ATOM 10545 N N . GLY D 1 2 ? 71.895 17.094 22.313 1.00 72.14 2 GLY D N 1
ATOM 10546 C CA . GLY D 1 2 ? 72.735 18.049 23.035 1.00 69.29 2 GLY D CA 1
ATOM 10547 C C . GLY D 1 2 ? 72.911 17.624 24.484 1.00 67.04 2 GLY D C 1
ATOM 10548 O O . GLY D 1 2 ? 72.831 18.431 25.406 1.00 67.12 2 GLY D O 1
ATOM 10549 N N . LYS D 1 3 ? 73.146 16.326 24.647 1.00 64.86 3 LYS D N 1
ATOM 10550 C CA . LYS D 1 3 ? 73.228 15.617 25.915 1.00 61.77 3 LYS D CA 1
ATOM 10551 C C . LYS D 1 3 ? 71.731 15.502 26.109 1.00 58.39 3 LYS D C 1
ATOM 10552 O O . LYS D 1 3 ? 71.063 14.992 25.227 1.00 58.75 3 LYS D O 1
ATOM 10558 N N . LEU D 1 4 ? 71.185 16.014 27.202 1.00 53.79 4 LEU D N 1
ATOM 10559 C CA . LEU D 1 4 ? 69.752 15.871 27.485 1.00 48.56 4 LEU D CA 1
ATOM 10560 C C . LEU D 1 4 ? 68.657 16.410 26.532 1.00 45.59 4 LEU D C 1
ATOM 10561 O O . LEU D 1 4 ? 68.011 15.647 25.802 1.00 44.14 4 LEU D O 1
ATOM 10566 N N . PHE D 1 5 ? 68.418 17.720 26.563 1.00 41.38 5 PHE D N 1
ATOM 10567 C CA . PHE D 1 5 ? 67.382 18.341 25.742 1.00 39.23 5 PHE D CA 1
ATOM 10568 C C . PHE D 1 5 ? 67.752 18.724 24.302 1.00 39.80 5 PHE D C 1
ATOM 10569 O O . PHE D 1 5 ? 68.917 18.996 23.974 1.00 38.47 5 PHE D O 1
ATOM 10577 N N . GLY D 1 6 ? 66.735 18.738 23.446 1.00 39.20 6 GLY D N 1
ATOM 10578 C CA . GLY D 1 6 ? 66.916 19.129 22.063 1.00 38.67 6 GLY D CA 1
ATOM 10579 C C . GLY D 1 6 ? 66.582 20.611 21.940 1.00 38.97 6 GLY D C 1
ATOM 10580 O O . GLY D 1 6 ? 66.748 21.367 22.903 1.00 39.25 6 GLY D O 1
ATOM 10581 N N . THR D 1 7 ? 66.096 21.030 20.772 1.00 39.77 7 THR D N 1
ATOM 10582 C CA . THR D 1 7 ? 65.760 22.440 20.519 1.00 39.67 7 THR D CA 1
ATOM 10583 C C . THR D 1 7 ? 64.623 22.981 21.388 1.00 38.63 7 THR D C 1
ATOM 10584 O O . THR D 1 7 ? 64.664 24.139 21.845 1.00 39.52 7 THR D O 1
ATOM 10588 N N . PHE D 1 8 ? 63.607 22.148 21.604 1.00 34.89 8 PHE D N 1
ATOM 10589 C CA . PHE D 1 8 ? 62.470 22.513 22.448 1.00 32.35 8 PHE D CA 1
ATOM 10590 C C . PHE D 1 8 ? 61.973 21.225 23.116 1.00 30.99 8 PHE D C 1
ATOM 10591 O O . PHE D 1 8 ? 61.038 20.599 22.633 1.00 30.43 8 PHE D O 1
ATOM 10599 N N . GLY D 1 9 ? 62.604 20.848 24.229 1.00 29.80 9 GLY D N 1
ATOM 10600 C CA . GLY D 1 9 ? 62.219 19.637 24.937 1.00 28.35 9 GLY D CA 1
ATOM 10601 C C . GLY D 1 9 ? 63.054 18.441 24.505 1.00 28.10 9 GLY D C 1
ATOM 10602 O O . GLY D 1 9 ? 64.025 18.563 23.740 1.00 25.94 9 GLY D O 1
ATOM 10603 N N . VAL D 1 10 ? 62.683 17.273 25.005 1.00 25.14 10 VAL D N 1
ATOM 10604 C CA . VAL D 1 10 ? 63.395 16.062 24.660 1.00 24.96 10 VAL D CA 1
ATOM 10605 C C . VAL D 1 10 ? 62.370 14.996 24.286 1.00 25.57 10 VAL D C 1
ATOM 10606 O O . VAL D 1 10 ? 61.248 15.008 24.810 1.00 23.68 10 VAL D O 1
ATOM 10610 N N . ARG D 1 11 ? 62.725 14.108 23.358 1.00 23.43 11 ARG D N 1
ATOM 10611 C CA . ARG D 1 11 ? 61.836 13.025 22.986 1.00 25.11 11 ARG D CA 1
ATOM 10612 C C . ARG D 1 11 ? 62.625 11.747 22.770 1.00 25.23 11 ARG D C 1
ATOM 10613 O O . ARG D 1 11 ? 63.855 11.763 22.678 1.00 23.75 11 ARG D O 1
ATOM 10621 N N . GLY D 1 12 ? 61.901 10.639 22.701 1.00 22.06 12 GLY D N 1
ATOM 10622 C CA . GLY D 1 12 ? 62.527 9.353 22.500 1.00 22.08 12 GLY D CA 1
ATOM 10623 C C . GLY D 1 12 ? 61.438 8.307 22.538 1.00 22.45 12 GLY D C 1
ATOM 10624 O O . GLY D 1 12 ? 60.245 8.638 22.633 1.00 20.68 12 GLY D O 1
ATOM 10625 N N . ILE D 1 13 ? 61.824 7.044 22.456 1.00 21.17 13 ILE D N 1
ATOM 10626 C CA . ILE D 1 13 ? 60.818 5.984 22.494 1.00 21.76 13 ILE D CA 1
ATOM 10627 C C . ILE D 1 13 ? 60.405 5.705 23.938 1.00 19.70 13 ILE D C 1
ATOM 10628 O O . ILE D 1 13 ? 61.243 5.642 24.845 1.00 18.94 13 ILE D O 1
ATOM 10633 N N . ALA D 1 14 ? 59.098 5.569 24.154 1.00 20.26 14 ALA D N 1
ATOM 10634 C CA . ALA D 1 14 ? 58.592 5.298 25.495 1.00 18.98 14 ALA D CA 1
ATOM 10635 C C . ALA D 1 14 ? 59.114 3.960 25.987 1.00 16.84 14 ALA D C 1
ATOM 10636 O O . ALA D 1 14 ? 59.167 2.994 25.241 1.00 17.64 14 ALA D O 1
ATOM 10638 N N . ASN D 1 15 ? 59.527 3.933 27.248 1.00 17.59 15 ASN D N 1
ATOM 10639 C CA . ASN D 1 15 ? 60.081 2.755 27.907 1.00 20.12 15 ASN D CA 1
ATOM 10640 C C . ASN D 1 15 ? 61.464 2.372 27.402 1.00 22.44 15 ASN D C 1
ATOM 10641 O O . ASN D 1 15 ? 61.986 1.309 27.735 1.00 21.35 15 ASN D O 1
ATOM 10646 N N . GLU D 1 16 ? 62.056 3.232 26.578 1.00 22.54 16 GLU D N 1
ATOM 10647 C CA . GLU D 1 16 ? 63.433 2.975 26.148 1.00 24.65 16 GLU D CA 1
ATOM 10648 C C . GLU D 1 16 ? 64.193 4.162 26.712 1.00 22.65 16 GLU D C 1
ATOM 10649 O O . GLU D 1 16 ? 64.710 4.097 27.813 1.00 23.70 16 GLU D O 1
ATOM 10655 N N . LYS D 1 17 ? 64.244 5.259 25.979 1.00 21.05 17 LYS D N 1
ATOM 10656 C CA . LYS D 1 17 ? 64.893 6.436 26.519 1.00 21.50 17 LYS D CA 1
ATOM 10657 C C . LYS D 1 17 ? 63.923 7.128 27.485 1.00 18.17 17 LYS D C 1
ATOM 10658 O O . LYS D 1 17 ? 64.290 7.536 28.584 1.00 19.37 17 LYS D O 1
ATOM 10664 N N . ILE D 1 18 ? 62.679 7.267 27.060 1.00 20.44 18 ILE D N 1
ATOM 10665 C CA . ILE D 1 18 ? 61.688 7.960 27.884 1.00 18.77 18 ILE D CA 1
ATOM 10666 C C . ILE D 1 18 ? 60.964 6.978 28.790 1.00 19.13 18 ILE D C 1
ATOM 10667 O O . ILE D 1 18 ? 59.869 6.510 28.477 1.00 21.13 18 ILE D O 1
ATOM 10672 N N . THR D 1 19 ? 61.594 6.672 29.909 1.00 18.97 19 THR D N 1
ATOM 10673 C CA . THR D 1 19 ? 61.057 5.759 30.897 1.00 17.95 19 THR D CA 1
ATOM 10674 C C . THR D 1 19 ? 60.395 6.593 32.006 1.00 17.89 19 THR D C 1
ATOM 10675 O O . THR D 1 19 ? 60.478 7.826 32.010 1.00 17.86 19 THR D O 1
ATOM 10679 N N . PRO D 1 20 ? 59.742 5.924 32.960 1.00 17.75 20 PRO D N 1
ATOM 10680 C CA . PRO D 1 20 ? 59.090 6.603 34.074 1.00 17.50 20 PRO D CA 1
ATOM 10681 C C . PRO D 1 20 ? 60.186 7.213 34.937 1.00 16.83 20 PRO D C 1
ATOM 10682 O O . PRO D 1 20 ? 60.006 8.288 35.507 1.00 17.86 20 PRO D O 1
ATOM 10686 N N . GLU D 1 21 ? 61.316 6.519 35.052 1.00 15.91 21 GLU D N 1
ATOM 10687 C CA . GLU D 1 21 ? 62.424 7.066 35.864 1.00 16.22 21 GLU D CA 1
ATOM 10688 C C . GLU D 1 21 ? 62.903 8.366 35.218 1.00 15.36 21 GLU D C 1
ATOM 10689 O O . GLU D 1 21 ? 63.177 9.337 35.896 1.00 16.48 21 GLU D O 1
ATOM 10695 N N . PHE D 1 22 ? 62.995 8.369 33.897 1.00 17.82 22 PHE D N 1
ATOM 10696 C CA . PHE D 1 22 ? 63.449 9.567 33.189 1.00 18.61 22 PHE D CA 1
ATOM 10697 C C . PHE D 1 22 ? 62.520 10.751 33.485 1.00 18.76 22 PHE D C 1
ATOM 10698 O O . PHE D 1 22 ? 62.982 11.853 33.834 1.00 18.88 22 PHE D O 1
ATOM 10706 N N . ALA D 1 23 ? 61.206 10.527 33.337 1.00 17.32 23 ALA D N 1
ATOM 10707 C CA . ALA D 1 23 ? 60.231 11.586 33.570 1.00 16.64 23 ALA D CA 1
ATOM 10708 C C . ALA D 1 23 ? 60.272 12.051 35.023 1.00 15.85 23 ALA D C 1
ATOM 10709 O O . ALA D 1 23 ? 60.216 13.251 35.305 1.00 16.39 23 ALA D O 1
ATOM 10711 N N . MET D 1 24 ? 60.379 11.107 35.952 1.00 15.89 24 MET D N 1
ATOM 10712 C CA . MET D 1 24 ? 60.450 11.478 37.365 1.00 16.08 24 MET D CA 1
ATOM 10713 C C . MET D 1 24 ? 61.685 12.346 37.662 1.00 16.32 24 MET D C 1
ATOM 10714 O O . MET D 1 24 ? 61.586 13.337 38.382 1.00 14.65 24 MET D O 1
ATOM 10719 N N . LYS D 1 25 ? 62.848 11.956 37.145 1.00 16.18 25 LYS D N 1
ATOM 10720 C CA . LYS D 1 25 ? 64.057 12.748 37.383 1.00 17.01 25 LYS D CA 1
ATOM 10721 C C . LYS D 1 25 ? 63.907 14.157 36.776 1.00 16.42 25 LYS D C 1
ATOM 10722 O O . LYS D 1 25 ? 64.335 15.130 37.374 1.00 18.68 25 LYS D O 1
ATOM 10728 N N . ILE D 1 26 ? 63.308 14.258 35.595 1.00 16.69 26 ILE D N 1
ATOM 10729 C CA . ILE D 1 26 ? 63.097 15.577 34.987 1.00 18.67 26 ILE D CA 1
ATOM 10730 C C . ILE D 1 26 ? 62.252 16.419 35.948 1.00 17.95 26 ILE D C 1
ATOM 10731 O O . ILE D 1 26 ? 62.517 17.606 36.190 1.00 18.09 26 ILE D O 1
ATOM 10736 N N . GLY D 1 27 ? 61.211 15.808 36.498 1.00 16.89 27 GLY D N 1
ATOM 10737 C CA . GLY D 1 27 ? 60.376 16.557 37.422 1.00 17.29 27 GLY D CA 1
ATOM 10738 C C . GLY D 1 27 ? 61.126 16.995 38.668 1.00 17.23 27 GLY D C 1
ATOM 10739 O O . GLY D 1 27 ? 60.950 18.115 39.138 1.00 18.79 27 GLY D O 1
ATOM 10740 N N . MET D 1 28 ? 61.962 16.123 39.224 1.00 17.05 28 MET D N 1
ATOM 10741 C CA . MET D 1 28 ? 62.689 16.502 40.432 1.00 16.86 28 MET D CA 1
ATOM 10742 C C . MET D 1 28 ? 63.758 17.581 40.115 1.00 17.39 28 MET D C 1
ATOM 10743 O O . MET D 1 28 ? 64.012 18.467 40.924 1.00 16.43 28 MET D O 1
ATOM 10748 N N . ALA D 1 29 ? 64.376 17.492 38.940 1.00 15.88 29 ALA D N 1
ATOM 10749 C CA . ALA D 1 29 ? 65.388 18.471 38.580 1.00 17.81 29 ALA D CA 1
ATOM 10750 C C . ALA D 1 29 ? 64.740 19.838 38.329 1.00 16.73 29 ALA D C 1
ATOM 10751 O O . ALA D 1 29 ? 65.268 20.861 38.723 1.00 18.75 29 ALA D O 1
ATOM 10753 N N . PHE D 1 30 ? 63.584 19.849 37.678 1.00 17.23 30 PHE D N 1
ATOM 10754 C CA . PHE D 1 30 ? 62.904 21.109 37.398 1.00 16.13 30 PHE D CA 1
ATOM 10755 C C . PHE D 1 30 ? 62.411 21.748 38.696 1.00 16.24 30 PHE D C 1
ATOM 10756 O O . PHE D 1 30 ? 62.609 22.950 38.946 1.00 16.58 30 PHE D O 1
ATOM 10764 N N . GLY D 1 31 ? 61.777 20.943 39.541 1.00 16.17 31 GLY D N 1
ATOM 10765 C CA . GLY D 1 31 ? 61.286 21.447 40.811 1.00 15.83 31 GLY D CA 1
ATOM 10766 C C . GLY D 1 31 ? 62.424 21.983 41.677 1.00 17.64 31 GLY D C 1
ATOM 10767 O O . GLY D 1 31 ? 62.266 23.012 42.353 1.00 17.06 31 GLY D O 1
ATOM 10768 N N . THR D 1 32 ? 63.567 21.298 41.674 1.00 16.03 32 THR D N 1
ATOM 10769 C CA . THR D 1 32 ? 64.707 21.755 42.474 1.00 17.12 32 THR D CA 1
ATOM 10770 C C . THR D 1 32 ? 65.208 23.129 41.946 1.00 18.62 32 THR D C 1
ATOM 10771 O O . THR D 1 32 ? 65.486 24.043 42.735 1.00 18.90 32 THR D O 1
ATOM 10775 N N . LEU D 1 33 ? 65.314 23.268 40.631 1.00 17.19 33 LEU D N 1
ATOM 10776 C CA . LEU D 1 33 ? 65.738 24.535 40.034 1.00 19.53 33 LEU D CA 1
ATOM 10777 C C . LEU D 1 33 ? 64.763 25.649 40.436 1.00 19.58 33 LEU D C 1
ATOM 10778 O O . LEU D 1 33 ? 65.179 26.738 40.853 1.00 18.47 33 LEU D O 1
ATOM 10783 N N . LEU D 1 34 ? 63.466 25.371 40.326 1.00 17.74 34 LEU D N 1
ATOM 10784 C CA . LEU D 1 34 ? 62.466 26.376 40.672 1.00 18.45 34 LEU D CA 1
ATOM 10785 C C . LEU D 1 34 ? 62.635 26.828 42.108 1.00 19.90 34 LEU D C 1
ATOM 10786 O O . LEU D 1 34 ? 62.502 28.015 42.391 1.00 20.89 34 LEU D O 1
ATOM 10791 N N . LYS D 1 35 ? 62.938 25.900 43.022 1.00 19.76 35 LYS D N 1
ATOM 10792 C CA . LYS D 1 35 ? 63.120 26.279 44.421 1.00 20.58 35 LYS D CA 1
ATOM 10793 C C . LYS D 1 35 ? 64.419 27.068 44.616 1.00 22.46 35 LYS D C 1
ATOM 10794 O O . LYS D 1 35 ? 64.424 28.105 45.283 1.00 22.75 35 LYS D O 1
ATOM 10800 N N . ARG D 1 36 ? 65.506 26.593 44.015 1.00 20.99 36 ARG D N 1
ATOM 10801 C CA . ARG D 1 36 ? 66.796 27.267 44.156 1.00 23.20 36 ARG D CA 1
ATOM 10802 C C . ARG D 1 36 ? 66.790 28.676 43.596 1.00 23.79 36 ARG D C 1
ATOM 10803 O O . ARG D 1 36 ? 67.603 29.494 44.011 1.00 22.99 36 ARG D O 1
ATOM 10811 N N . GLU D 1 37 ? 65.875 28.962 42.666 1.00 24.61 37 GLU D N 1
ATOM 10812 C CA . GLU D 1 37 ? 65.765 30.309 42.123 1.00 24.28 37 GLU D CA 1
ATOM 10813 C C . GLU D 1 37 ? 65.100 31.248 43.128 1.00 24.81 37 GLU D C 1
ATOM 10814 O O . GLU D 1 37 ? 64.967 32.443 42.871 1.00 24.53 37 GLU D O 1
ATOM 10820 N N . GLY D 1 38 ? 64.687 30.711 44.273 1.00 24.57 38 GLY D N 1
ATOM 10821 C CA . GLY D 1 38 ? 64.070 31.542 45.291 1.00 26.47 38 GLY D CA 1
ATOM 10822 C C . GLY D 1 38 ? 62.581 31.368 45.544 1.00 28.30 38 GLY D C 1
ATOM 10823 O O . GLY D 1 38 ? 61.926 32.281 46.041 1.00 29.90 38 GLY D O 1
ATOM 10824 N N . ARG D 1 39 ? 62.018 30.217 45.201 1.00 27.20 39 ARG D N 1
ATOM 10825 C CA . ARG D 1 39 ? 60.590 30.030 45.445 1.00 26.84 39 ARG D CA 1
ATOM 10826 C C . ARG D 1 39 ? 60.407 28.953 46.491 1.00 26.61 39 ARG D C 1
ATOM 10827 O O . ARG D 1 39 ? 60.873 27.830 46.300 1.00 27.48 39 ARG D O 1
ATOM 10835 N N . LYS D 1 40 ? 59.717 29.288 47.577 1.00 25.86 40 LYS D N 1
ATOM 10836 C CA . LYS D 1 40 ? 59.488 28.346 48.675 1.00 26.30 40 LYS D CA 1
ATOM 10837 C C . LYS D 1 40 ? 58.676 27.130 48.216 1.00 24.45 40 LYS D C 1
ATOM 10838 O O . LYS D 1 40 ? 59.033 25.978 48.499 1.00 23.95 40 LYS D O 1
ATOM 10844 N N . LYS D 1 41 ? 57.582 27.401 47.508 1.00 22.52 41 LYS D N 1
ATOM 10845 C CA . LYS D 1 41 ? 56.720 26.331 47.025 1.00 23.36 41 LYS D CA 1
ATOM 10846 C C . LYS D 1 41 ? 56.243 26.607 45.609 1.00 21.48 41 LYS D C 1
ATOM 10847 O O . LYS D 1 41 ? 55.177 27.188 45.387 1.00 20.96 41 LYS D O 1
ATOM 10853 N N . PRO D 1 42 ? 57.044 26.195 44.624 1.00 19.03 42 PRO D N 1
ATOM 10854 C CA . PRO D 1 42 ? 56.709 26.402 43.215 1.00 17.98 42 PRO D CA 1
ATOM 10855 C C . PRO D 1 42 ? 55.358 25.815 42.789 1.00 18.62 42 PRO D C 1
ATOM 10856 O O . PRO D 1 42 ? 54.920 24.783 43.300 1.00 18.73 42 PRO D O 1
ATOM 10860 N N . LEU D 1 43 ? 54.709 26.464 41.832 1.00 16.47 43 LEU D N 1
ATOM 10861 C CA . LEU D 1 43 ? 53.454 25.936 41.304 1.00 15.73 43 LEU D CA 1
ATOM 10862 C C . LEU D 1 43 ? 53.788 25.589 39.870 1.00 15.04 43 LEU D C 1
ATOM 10863 O O . LEU D 1 43 ? 54.248 26.451 39.126 1.00 14.93 43 LEU D O 1
ATOM 10868 N N . VAL D 1 44 ? 53.563 24.339 39.480 1.00 14.86 44 VAL D N 1
ATOM 10869 C CA . VAL D 1 44 ? 53.844 23.870 38.121 1.00 14.33 44 VAL D CA 1
ATOM 10870 C C . VAL D 1 44 ? 52.607 23.253 37.443 1.00 15.23 44 VAL D C 1
ATOM 10871 O O . VAL D 1 44 ? 51.933 22.385 38.030 1.00 15.18 44 VAL D O 1
ATOM 10875 N N . VAL D 1 45 ? 52.326 23.708 36.219 1.00 14.58 45 VAL D N 1
ATOM 10876 C CA . VAL D 1 45 ? 51.208 23.206 35.415 1.00 14.70 45 VAL D CA 1
ATOM 10877 C C . VAL D 1 45 ? 51.735 22.029 34.551 1.00 16.35 45 VAL D C 1
ATOM 10878 O O . VAL D 1 45 ? 52.792 22.125 33.932 1.00 14.63 45 VAL D O 1
ATOM 10882 N N . VAL D 1 46 ? 50.992 20.930 34.533 1.00 14.81 46 VAL D N 1
ATOM 10883 C CA . VAL D 1 46 ? 51.391 19.754 33.768 1.00 15.42 46 VAL D CA 1
ATOM 10884 C C . VAL D 1 46 ? 50.250 19.294 32.864 1.00 16.01 46 VAL D C 1
ATOM 10885 O O . VAL D 1 46 ? 49.104 19.165 33.303 1.00 15.59 46 VAL D O 1
ATOM 10889 N N . GLY D 1 47 ? 50.578 19.075 31.593 1.00 16.43 47 GLY D N 1
ATOM 10890 C CA . GLY D 1 47 ? 49.608 18.616 30.618 1.00 16.47 47 GLY D CA 1
ATOM 10891 C C . GLY D 1 47 ? 50.250 17.600 29.691 1.00 16.61 47 GLY D C 1
ATOM 10892 O O . GLY D 1 47 ? 51.481 17.368 29.717 1.00 16.48 47 GLY D O 1
ATOM 10893 N N . ARG D 1 48 ? 49.434 17.017 28.833 1.00 15.60 48 ARG D N 1
ATOM 10894 C CA . ARG D 1 48 ? 49.932 16.013 27.915 1.00 17.11 48 ARG D CA 1
ATOM 10895 C C . ARG D 1 48 ? 49.059 15.895 26.674 1.00 16.75 48 ARG D C 1
ATOM 10896 O O . ARG D 1 48 ? 47.956 16.449 26.630 1.00 16.68 48 ARG D O 1
ATOM 10904 N N . ASP D 1 49 ? 49.543 15.171 25.665 1.00 15.49 49 ASP D N 1
ATOM 10905 C CA . ASP D 1 49 ? 48.746 14.965 24.466 1.00 17.33 49 ASP D CA 1
ATOM 10906 C C . ASP D 1 49 ? 48.010 13.615 24.580 1.00 16.83 49 ASP D C 1
ATOM 10907 O O . ASP D 1 49 ? 47.868 13.096 25.689 1.00 17.54 49 ASP D O 1
ATOM 10912 N N . THR D 1 50 ? 47.552 13.043 23.468 1.00 15.95 50 THR D N 1
ATOM 10913 C CA . THR D 1 50 ? 46.791 11.790 23.520 1.00 16.10 50 THR D CA 1
ATOM 10914 C C . THR D 1 50 ? 47.595 10.489 23.512 1.00 16.61 50 THR D C 1
ATOM 10915 O O . THR D 1 50 ? 47.014 9.412 23.511 1.00 15.22 50 THR D O 1
ATOM 10919 N N . ARG D 1 51 ? 48.922 10.588 23.526 1.00 16.93 51 ARG D N 1
ATOM 10920 C CA . ARG D 1 51 ? 49.759 9.394 23.480 1.00 15.81 51 ARG D CA 1
ATOM 10921 C C . ARG D 1 51 ? 49.455 8.381 24.584 1.00 17.54 51 ARG D C 1
ATOM 10922 O O . ARG D 1 51 ? 49.197 8.738 25.743 1.00 17.43 51 ARG D O 1
ATOM 10930 N N . VAL D 1 52 ? 49.512 7.116 24.198 1.00 16.82 52 VAL D N 1
ATOM 10931 C CA . VAL D 1 52 ? 49.217 6.000 25.086 1.00 18.60 52 VAL D CA 1
ATOM 10932 C C . VAL D 1 52 ? 50.130 5.889 26.310 1.00 18.35 52 VAL D C 1
ATOM 10933 O O . VAL D 1 52 ? 49.729 5.343 27.338 1.00 17.45 52 VAL D O 1
ATOM 10937 N N . SER D 1 53 ? 51.351 6.390 26.197 1.00 16.93 53 SER D N 1
ATOM 10938 C CA . SER D 1 53 ? 52.301 6.345 27.307 1.00 16.69 53 SER D CA 1
ATOM 10939 C C . SER D 1 53 ? 52.230 7.633 28.143 1.00 15.56 53 SER D C 1
ATOM 10940 O O . SER D 1 53 ? 52.965 7.792 29.118 1.00 15.00 53 SER D O 1
ATOM 10943 N N . GLY D 1 54 ? 51.341 8.546 27.768 1.00 16.45 54 GLY D N 1
ATOM 10944 C CA . GLY D 1 54 ? 51.249 9.830 28.463 1.00 14.96 54 GLY D CA 1
ATOM 10945 C C . GLY D 1 54 ? 50.847 9.801 29.918 1.00 14.66 54 GLY D C 1
ATOM 10946 O O . GLY D 1 54 ? 51.454 10.472 30.754 1.00 14.36 54 GLY D O 1
ATOM 10947 N N . GLU D 1 55 ? 49.815 9.036 30.231 1.00 15.88 55 GLU D N 1
ATOM 10948 C CA . GLU D 1 55 ? 49.369 8.944 31.613 1.00 17.96 55 GLU D CA 1
ATOM 10949 C C . GLU D 1 55 ? 50.468 8.402 32.547 1.00 17.34 55 GLU D C 1
ATOM 10950 O O . GLU D 1 55 ? 50.733 8.950 33.617 1.00 16.06 55 GLU D O 1
ATOM 10956 N N . MET D 1 56 ? 51.104 7.319 32.135 1.00 16.81 56 MET D N 1
ATOM 10957 C CA . MET D 1 56 ? 52.152 6.736 32.944 1.00 17.81 56 MET D CA 1
ATOM 10958 C C . MET D 1 56 ? 53.318 7.714 33.172 1.00 15.75 56 MET D C 1
ATOM 10959 O O . MET D 1 56 ? 53.858 7.804 34.256 1.00 13.26 56 MET D O 1
ATOM 10964 N N . LEU D 1 57 ? 53.683 8.458 32.152 1.00 14.84 57 LEU D N 1
ATOM 10965 C CA . LEU D 1 57 ? 54.804 9.382 32.306 1.00 16.03 57 LEU D CA 1
ATOM 10966 C C . LEU D 1 57 ? 54.394 10.619 33.123 1.00 14.96 57 LEU D C 1
ATOM 10967 O O . LEU D 1 57 ? 55.195 11.189 33.862 1.00 15.64 57 LEU D O 1
ATOM 10972 N N . LYS D 1 58 ? 53.133 11.015 32.980 1.00 14.84 58 LYS D N 1
ATOM 10973 C CA . LYS D 1 58 ? 52.607 12.153 33.707 1.00 14.91 58 LYS D CA 1
ATOM 10974 C C . LYS D 1 58 ? 52.618 11.836 35.199 1.00 15.39 58 LYS D C 1
ATOM 10975 O O . LYS D 1 58 ? 52.990 12.670 36.010 1.00 15.79 58 LYS D O 1
ATOM 10981 N N . GLU D 1 59 ? 52.196 10.633 35.572 1.00 13.45 59 GLU D N 1
ATOM 10982 C CA . GLU D 1 59 ? 52.210 10.269 36.985 1.00 15.35 59 GLU D CA 1
ATOM 10983 C C . GLU D 1 59 ? 53.658 10.319 37.532 1.00 15.04 59 GLU D C 1
ATOM 10984 O O . GLU D 1 59 ? 53.896 10.827 38.638 1.00 13.41 59 GLU D O 1
ATOM 10990 N N . ALA D 1 60 ? 54.606 9.799 36.748 1.00 13.39 60 ALA D N 1
ATOM 10991 C CA . ALA D 1 60 ? 56.029 9.788 37.145 1.00 14.08 60 ALA D CA 1
ATOM 10992 C C . ALA D 1 60 ? 56.544 11.220 37.330 1.00 14.35 60 ALA D C 1
ATOM 10993 O O . ALA D 1 60 ? 57.202 11.529 38.319 1.00 15.55 60 ALA D O 1
ATOM 10995 N N . LEU D 1 61 ? 56.255 12.092 36.358 1.00 15.47 61 LEU D N 1
ATOM 10996 C CA . LEU D 1 61 ? 56.712 13.473 36.431 1.00 14.10 61 LEU D CA 1
ATOM 10997 C C . LEU D 1 61 ? 56.118 14.191 37.629 1.00 15.27 61 LEU D C 1
ATOM 10998 O O . LEU D 1 61 ? 56.830 14.867 38.402 1.00 10.23 61 LEU D O 1
ATOM 11003 N N . ILE D 1 62 ? 54.805 14.068 37.789 1.00 13.80 62 ILE D N 1
ATOM 11004 C CA . ILE D 1 62 ? 54.147 14.730 38.913 1.00 14.01 62 ILE D CA 1
ATOM 11005 C C . ILE D 1 62 ? 54.672 14.181 40.231 1.00 13.58 62 ILE D C 1
ATOM 11006 O O . ILE D 1 62 ? 54.940 14.937 41.153 1.00 13.84 62 ILE D O 1
ATOM 11011 N N . SER D 1 63 ? 54.839 12.867 40.324 1.00 13.65 63 SER D N 1
ATOM 11012 C CA . SER D 1 63 ? 55.369 12.309 41.552 1.00 13.52 63 SER D CA 1
ATOM 11013 C C . SER D 1 63 ? 56.713 12.991 41.871 1.00 14.41 63 SER D C 1
ATOM 11014 O O . SER D 1 63 ? 56.953 13.389 42.993 1.00 13.43 63 SER D O 1
ATOM 11017 N N . GLY D 1 64 ? 57.589 13.098 40.882 1.00 15.37 64 GLY D N 1
ATOM 11018 C CA . GLY D 1 64 ? 58.871 13.745 41.130 1.00 13.64 64 GLY D CA 1
ATOM 11019 C C . GLY D 1 64 ? 58.713 15.190 41.616 1.00 16.55 64 GLY D C 1
ATOM 11020 O O . GLY D 1 64 ? 59.343 15.610 42.589 1.00 15.71 64 GLY D O 1
ATOM 11021 N N . LEU D 1 65 ? 57.892 15.964 40.917 1.00 13.78 65 LEU D N 1
ATOM 11022 C CA . LEU D 1 65 ? 57.653 17.352 41.294 1.00 14.79 65 LEU D CA 1
ATOM 11023 C C . LEU D 1 65 ? 57.121 17.489 42.716 1.00 14.04 65 LEU D C 1
ATOM 11024 O O . LEU D 1 65 ? 57.578 18.333 43.491 1.00 13.94 65 LEU D O 1
ATOM 11029 N N . LEU D 1 66 ? 56.127 16.676 43.065 1.00 14.65 66 LEU D N 1
ATOM 11030 C CA . LEU D 1 66 ? 55.570 16.766 44.419 1.00 14.31 66 LEU D CA 1
ATOM 11031 C C . LEU D 1 66 ? 56.638 16.434 45.462 1.00 13.52 66 LEU D C 1
ATOM 11032 O O . LEU D 1 66 ? 56.702 17.081 46.520 1.00 14.36 66 LEU D O 1
ATOM 11037 N N . SER D 1 67 ? 57.456 15.417 45.168 1.00 14.62 67 SER D N 1
ATOM 11038 C CA . SER D 1 67 ? 58.488 14.968 46.108 1.00 14.72 67 SER D CA 1
ATOM 11039 C C . SER D 1 67 ? 59.532 16.023 46.404 1.00 15.06 67 SER D C 1
ATOM 11040 O O . SER D 1 67 ? 60.203 15.940 47.434 1.00 14.37 67 SER D O 1
ATOM 11043 N N . VAL D 1 68 ? 59.702 16.988 45.495 1.00 14.76 68 VAL D N 1
ATOM 11044 C CA . VAL D 1 68 ? 60.643 18.064 45.753 1.00 15.00 68 VAL D CA 1
ATOM 11045 C C . VAL D 1 68 ? 59.946 19.336 46.221 1.00 16.68 68 VAL D C 1
ATOM 11046 O O . VAL D 1 68 ? 60.513 20.431 46.205 1.00 17.60 68 VAL D O 1
ATOM 11050 N N . GLY D 1 69 ? 58.702 19.187 46.658 1.00 16.00 69 GLY D N 1
ATOM 11051 C CA . GLY D 1 69 ? 58.006 20.329 47.208 1.00 16.26 69 GLY D CA 1
ATOM 11052 C C . GLY D 1 69 ? 57.250 21.285 46.309 1.00 16.87 69 GLY D C 1
ATOM 11053 O O . GLY D 1 69 ? 56.953 22.395 46.740 1.00 18.48 69 GLY D O 1
ATOM 11054 N N . CYS D 1 70 ? 56.946 20.884 45.082 1.00 17.66 70 CYS D N 1
ATOM 11055 C CA . CYS D 1 70 ? 56.170 21.739 44.202 1.00 17.86 70 CYS D CA 1
ATOM 11056 C C . CYS D 1 70 ? 54.709 21.320 44.190 1.00 18.39 70 CYS D C 1
ATOM 11057 O O . CYS D 1 70 ? 54.414 20.119 44.244 1.00 19.02 70 CYS D O 1
ATOM 11060 N N . ASP D 1 71 ? 53.820 22.315 44.113 1.00 14.61 71 ASP D N 1
ATOM 11061 C CA . ASP D 1 71 ? 52.385 22.102 43.959 1.00 15.39 71 ASP D CA 1
ATOM 11062 C C . ASP D 1 71 ? 52.198 21.950 42.436 1.00 16.01 71 ASP D C 1
ATOM 11063 O O . ASP D 1 71 ? 52.922 22.559 41.628 1.00 14.22 71 ASP D O 1
ATOM 11068 N N . VAL D 1 72 ? 51.228 21.139 42.049 1.00 15.47 72 VAL D N 1
ATOM 11069 C CA . VAL D 1 72 ? 51.000 20.849 40.650 1.00 13.87 72 VAL D CA 1
ATOM 11070 C C . VAL D 1 72 ? 49.544 21.030 40.257 1.00 13.62 72 VAL D C 1
ATOM 11071 O O . VAL D 1 72 ? 48.624 20.749 41.043 1.00 14.48 72 VAL D O 1
ATOM 11075 N N . ILE D 1 73 ? 49.346 21.536 39.049 1.00 15.57 73 ILE D N 1
ATOM 11076 C CA . ILE D 1 73 ? 48.018 21.641 38.471 1.00 14.89 73 ILE D CA 1
ATOM 11077 C C . ILE D 1 73 ? 48.093 20.720 37.254 1.00 15.65 73 ILE D C 1
ATOM 11078 O O . ILE D 1 73 ? 48.851 20.973 36.320 1.00 14.98 73 ILE D O 1
ATOM 11083 N N . ASP D 1 74 ? 47.348 19.623 37.294 1.00 14.97 74 ASP D N 1
ATOM 11084 C CA . ASP D 1 74 ? 47.309 18.680 36.186 1.00 15.18 74 ASP D CA 1
ATOM 11085 C C . ASP D 1 74 ? 46.151 19.124 35.281 1.00 17.57 74 ASP D C 1
ATOM 11086 O O . ASP D 1 74 ? 44.981 19.029 35.697 1.00 15.14 74 ASP D O 1
ATOM 11091 N N . VAL D 1 75 ? 46.456 19.626 34.069 1.00 13.85 75 VAL D N 1
ATOM 11092 C CA . VAL D 1 75 ? 45.399 20.061 33.144 1.00 16.06 75 VAL D CA 1
ATOM 11093 C C . VAL D 1 75 ? 44.938 18.940 32.195 1.00 16.58 75 VAL D C 1
ATOM 11094 O O . VAL D 1 75 ? 44.201 19.177 31.233 1.00 19.80 75 VAL D O 1
ATOM 11098 N N . GLY D 1 76 ? 45.368 17.714 32.485 1.00 16.43 76 GLY D N 1
ATOM 11099 C CA . GLY D 1 76 ? 44.985 16.556 31.680 1.00 16.56 76 GLY D CA 1
ATOM 11100 C C . GLY D 1 76 ? 45.499 16.578 30.252 1.00 16.89 76 GLY D C 1
ATOM 11101 O O . GLY D 1 76 ? 46.654 16.920 30.013 1.00 14.39 76 GLY D O 1
ATOM 11102 N N . ILE D 1 77 ? 44.633 16.210 29.309 1.00 15.86 77 ILE D N 1
ATOM 11103 C CA . ILE D 1 77 ? 44.989 16.188 27.892 1.00 16.17 77 ILE D CA 1
ATOM 11104 C C . ILE D 1 77 ? 44.605 17.513 27.210 1.00 16.01 77 ILE D C 1
ATOM 11105 O O . ILE D 1 77 ? 43.436 17.936 27.241 1.00 16.25 77 ILE D O 1
ATOM 11110 N N . ALA D 1 78 ? 45.589 18.175 26.604 1.00 14.89 78 ALA D N 1
ATOM 11111 C CA . ALA D 1 78 ? 45.321 19.436 25.928 1.00 15.67 78 ALA D CA 1
ATOM 11112 C C . ALA D 1 78 ? 46.437 19.790 24.946 1.00 16.45 78 ALA D C 1
ATOM 11113 O O . ALA D 1 78 ? 47.579 19.332 25.087 1.00 14.30 78 ALA D O 1
ATOM 11115 N N . PRO D 1 79 ? 46.094 20.571 23.912 1.00 16.60 79 PRO D N 1
ATOM 11116 C CA . PRO D 1 79 ? 47.116 20.973 22.929 1.00 17.78 79 PRO D CA 1
ATOM 11117 C C . PRO D 1 79 ? 48.287 21.622 23.673 1.00 16.01 79 PRO D C 1
ATOM 11118 O O . PRO D 1 79 ? 48.091 22.277 24.690 1.00 18.38 79 PRO D O 1
ATOM 11122 N N . THR D 1 80 ? 49.499 21.450 23.167 1.00 16.84 80 THR D N 1
ATOM 11123 C CA . THR D 1 80 ? 50.662 22.084 23.788 1.00 15.65 80 THR D CA 1
ATOM 11124 C C . THR D 1 80 ? 50.456 23.599 24.047 1.00 16.09 80 THR D C 1
ATOM 11125 O O . THR D 1 80 ? 50.728 24.088 25.144 1.00 16.15 80 THR D O 1
ATOM 11129 N N . PRO D 1 81 ? 49.975 24.360 23.046 1.00 16.62 81 PRO D N 1
ATOM 11130 C CA . PRO D 1 81 ? 49.743 25.805 23.226 1.00 16.08 81 PRO D CA 1
ATOM 11131 C C . PRO D 1 81 ? 48.712 26.048 24.377 1.00 16.43 81 PRO D C 1
ATOM 11132 O O . PRO D 1 81 ? 48.781 27.048 25.082 1.00 16.72 81 PRO D O 1
ATOM 11136 N N . ALA D 1 82 ? 47.759 25.135 24.560 1.00 15.41 82 ALA D N 1
ATOM 11137 C CA . ALA D 1 82 ? 46.788 25.302 25.657 1.00 16.98 82 ALA D CA 1
ATOM 11138 C C . ALA D 1 82 ? 47.488 25.142 27.016 1.00 14.21 82 ALA D C 1
ATOM 11139 O O . ALA D 1 82 ? 47.154 25.829 27.979 1.00 14.74 82 ALA D O 1
ATOM 11141 N N . VAL D 1 83 ? 48.460 24.240 27.080 1.00 15.44 83 VAL D N 1
ATOM 11142 C CA . VAL D 1 83 ? 49.198 24.024 28.328 1.00 16.01 83 VAL D CA 1
ATOM 11143 C C . VAL D 1 83 ? 50.108 25.227 28.557 1.00 16.77 83 VAL D C 1
ATOM 11144 O O . VAL D 1 83 ? 50.353 25.607 29.690 1.00 15.53 83 VAL D O 1
ATOM 11148 N N . GLN D 1 84 ? 50.619 25.828 27.481 1.00 16.98 84 GLN D N 1
ATOM 11149 C CA . GLN D 1 84 ? 51.474 27.011 27.673 1.00 16.52 84 GLN D CA 1
ATOM 11150 C C . GLN D 1 84 ? 50.579 28.144 28.167 1.00 15.90 84 GLN D C 1
ATOM 11151 O O . GLN D 1 84 ? 50.933 28.877 29.101 1.00 15.81 84 GLN D O 1
ATOM 11157 N N . TRP D 1 85 ? 49.412 28.262 27.536 1.00 15.60 85 TRP D N 1
ATOM 11158 C CA . TRP D 1 85 ? 48.425 29.283 27.897 1.00 17.44 85 TRP D CA 1
ATOM 11159 C C . TRP D 1 85 ? 48.045 29.128 29.363 1.00 17.76 85 TRP D C 1
ATOM 11160 O O . TRP D 1 85 ? 47.954 30.109 30.103 1.00 18.20 85 TRP D O 1
ATOM 11171 N N . ALA D 1 86 ? 47.833 27.875 29.775 1.00 18.48 86 ALA D N 1
ATOM 11172 C CA . ALA D 1 86 ? 47.429 27.549 31.142 1.00 16.96 86 ALA D CA 1
ATOM 11173 C C . ALA D 1 86 ? 48.481 27.879 32.177 1.00 16.22 86 ALA D C 1
ATOM 11174 O O . ALA D 1 86 ? 48.145 28.287 33.293 1.00 16.45 86 ALA D O 1
ATOM 11176 N N . THR D 1 87 ? 49.747 27.673 31.813 1.00 14.24 87 THR D N 1
ATOM 11177 C CA . THR D 1 87 ? 50.860 27.988 32.706 1.00 16.20 87 THR D CA 1
ATOM 11178 C C . THR D 1 87 ? 50.811 29.483 33.068 1.00 15.84 87 THR D C 1
ATOM 11179 O O . THR D 1 87 ? 50.948 29.872 34.236 1.00 14.84 87 THR D O 1
ATOM 11183 N N . LYS D 1 88 ? 50.607 30.328 32.065 1.00 17.47 88 LYS D N 1
ATOM 11184 C CA . LYS D 1 88 ? 50.498 31.760 32.320 1.00 19.30 88 LYS D CA 1
ATOM 11185 C C . LYS D 1 88 ? 49.168 32.075 33.037 1.00 17.20 88 LYS D C 1
ATOM 11186 O O . LYS D 1 88 ? 49.119 32.863 33.973 1.00 17.09 88 LYS D O 1
ATOM 11192 N N . HIS D 1 89 ? 48.100 31.437 32.589 1.00 18.05 89 HIS D N 1
ATOM 11193 C CA . HIS D 1 89 ? 46.770 31.662 33.157 1.00 18.15 89 HIS D CA 1
ATOM 11194 C C . HIS D 1 89 ? 46.687 31.440 34.656 1.00 17.98 89 HIS D C 1
ATOM 11195 O O . HIS D 1 89 ? 46.098 32.250 35.372 1.00 17.43 89 HIS D O 1
ATOM 11202 N N . PHE D 1 90 ? 47.271 30.345 35.138 1.00 17.31 90 PHE D N 1
ATOM 11203 C CA . PHE D 1 90 ? 47.243 30.035 36.577 1.00 17.18 90 PHE D CA 1
ATOM 11204 C C . PHE D 1 90 ? 48.387 30.678 37.360 1.00 16.91 90 PHE D C 1
ATOM 11205 O O . PHE D 1 90 ? 48.594 30.368 38.536 1.00 17.39 90 PHE D O 1
ATOM 11213 N N . ASN D 1 91 ? 49.131 31.564 36.715 1.00 18.88 91 ASN D N 1
ATOM 11214 C CA . ASN D 1 91 ? 50.239 32.249 37.375 1.00 19.64 91 ASN D CA 1
ATOM 11215 C C . ASN D 1 91 ? 51.235 31.254 37.971 1.00 19.82 91 ASN D C 1
ATOM 11216 O O . ASN D 1 91 ? 51.714 31.436 39.094 1.00 20.37 91 ASN D O 1
ATOM 11221 N N . ALA D 1 92 ? 51.544 30.208 37.219 1.00 18.48 92 ALA D N 1
ATOM 11222 C CA . ALA D 1 92 ? 52.462 29.172 37.669 1.00 17.12 92 ALA D CA 1
ATOM 11223 C C . ALA D 1 92 ? 53.928 29.605 37.555 1.00 18.24 92 ALA D C 1
ATOM 11224 O O . ALA D 1 92 ? 54.250 30.578 36.884 1.00 18.23 92 ALA D O 1
ATOM 11226 N N . ASP D 1 93 ? 54.820 28.888 38.226 1.00 17.64 93 ASP D N 1
ATOM 11227 C CA . ASP D 1 93 ? 56.236 29.218 38.156 1.00 18.70 93 ASP D CA 1
ATOM 11228 C C . ASP D 1 93 ? 56.878 28.490 36.982 1.00 19.69 93 ASP D C 1
ATOM 11229 O O . ASP D 1 93 ? 58.018 28.766 36.610 1.00 19.97 93 ASP D O 1
ATOM 11234 N N . GLY D 1 94 ? 56.131 27.556 36.393 1.00 17.70 94 GLY D N 1
ATOM 11235 C CA . GLY D 1 94 ? 56.655 26.826 35.265 1.00 17.80 94 GLY D CA 1
ATOM 11236 C C . GLY D 1 94 ? 55.631 25.816 34.797 1.00 18.41 94 GLY D C 1
ATOM 11237 O O . GLY D 1 94 ? 54.573 25.653 35.416 1.00 17.59 94 GLY D O 1
ATOM 11238 N N . GLY D 1 95 ? 55.937 25.135 33.701 1.00 17.46 95 GLY D N 1
ATOM 11239 C CA . GLY D 1 95 ? 55.003 24.157 33.185 1.00 14.20 95 GLY D CA 1
ATOM 11240 C C . GLY D 1 95 ? 55.741 23.038 32.497 1.00 15.78 95 GLY D C 1
ATOM 11241 O O . GLY D 1 95 ? 56.939 23.147 32.249 1.00 14.29 95 GLY D O 1
ATOM 11242 N N . ALA D 1 96 ? 55.021 21.968 32.185 1.00 16.13 96 ALA D N 1
ATOM 11243 C CA . ALA D 1 96 ? 55.601 20.796 31.526 1.00 16.13 96 ALA D CA 1
ATOM 11244 C C . ALA D 1 96 ? 54.561 20.160 30.619 1.00 17.12 96 ALA D C 1
ATOM 11245 O O . ALA D 1 96 ? 53.382 20.037 30.986 1.00 16.85 96 ALA D O 1
ATOM 11247 N N . VAL D 1 97 ? 54.988 19.765 29.420 1.00 16.46 97 VAL D N 1
ATOM 11248 C CA . VAL D 1 97 ? 54.084 19.132 28.492 1.00 15.21 97 VAL D CA 1
ATOM 11249 C C . VAL D 1 97 ? 54.654 17.765 28.163 1.00 17.56 97 VAL D C 1
ATOM 11250 O O . VAL D 1 97 ? 55.832 17.658 27.815 1.00 17.62 97 VAL D O 1
ATOM 11254 N N . ILE D 1 98 ? 53.845 16.715 28.330 1.00 16.00 98 ILE D N 1
ATOM 11255 C CA . ILE D 1 98 ? 54.302 15.354 28.007 1.00 17.21 98 ILE D CA 1
ATOM 11256 C C . ILE D 1 98 ? 53.810 15.134 26.579 1.00 18.58 98 ILE D C 1
ATOM 11257 O O . ILE D 1 98 ? 52.605 14.947 26.338 1.00 17.36 98 ILE D O 1
ATOM 11262 N N . THR D 1 99 ? 54.730 15.172 25.622 1.00 17.51 99 THR D N 1
ATOM 11263 C CA . THR D 1 99 ? 54.347 15.034 24.218 1.00 17.36 99 THR D CA 1
ATOM 11264 C C . THR D 1 99 ? 55.568 14.803 23.327 1.00 19.35 99 THR D C 1
ATOM 11265 O O . THR D 1 99 ? 56.669 15.187 23.700 1.00 18.56 99 THR D O 1
ATOM 11269 N N . ALA D 1 100 ? 55.343 14.169 22.168 1.00 19.30 100 ALA D N 1
ATOM 11270 C CA . ALA D 1 100 ? 56.369 13.925 21.148 1.00 21.20 100 ALA D CA 1
ATOM 11271 C C . ALA D 1 100 ? 55.830 14.491 19.820 1.00 23.34 100 ALA D C 1
ATOM 11272 O O . ALA D 1 100 ? 56.216 14.061 18.723 1.00 23.60 100 ALA D O 1
ATOM 11274 N N . SER D 1 101 ? 54.868 15.399 19.956 1.00 22.96 101 SER D N 1
ATOM 11275 C CA . SER D 1 101 ? 54.302 16.147 18.845 1.00 25.27 101 SER D CA 1
ATOM 11276 C C . SER D 1 101 ? 53.717 15.440 17.628 1.00 25.71 101 SER D C 1
ATOM 11277 O O . SER D 1 101 ? 52.560 15.033 17.644 1.00 26.62 101 SER D O 1
ATOM 11280 N N . HIS D 1 102 ? 54.509 15.308 16.561 1.00 24.92 102 HIS D N 1
ATOM 11281 C CA . HIS D 1 102 ? 54.050 14.684 15.320 1.00 25.13 102 HIS D CA 1
ATOM 11282 C C . HIS D 1 102 ? 54.642 13.300 15.091 1.00 24.97 102 HIS D C 1
ATOM 11283 O O . HIS D 1 102 ? 54.374 12.657 14.073 1.00 24.71 102 HIS D O 1
ATOM 11290 N N . ASN D 1 103 ? 55.457 12.841 16.027 1.00 25.22 103 ASN D N 1
ATOM 11291 C CA . ASN D 1 103 ? 56.088 11.535 15.891 1.00 24.77 103 ASN D CA 1
ATOM 11292 C C . ASN D 1 103 ? 55.148 10.332 16.010 1.00 23.93 103 ASN D C 1
ATOM 11293 O O . ASN D 1 103 ? 54.007 10.462 16.449 1.00 24.34 103 ASN D O 1
ATOM 11298 N N . PRO D 1 104 ? 55.611 9.148 15.571 1.00 22.93 104 PRO D N 1
ATOM 11299 C CA . PRO D 1 104 ? 54.824 7.913 15.632 1.00 21.58 104 PRO D CA 1
ATOM 11300 C C . PRO D 1 104 ? 54.395 7.627 17.095 1.00 22.31 104 PRO D C 1
ATOM 11301 O O . PRO D 1 104 ? 55.012 8.130 18.043 1.00 20.91 104 PRO D O 1
ATOM 11305 N N . PRO D 1 105 ? 53.363 6.788 17.279 1.00 22.64 105 PRO D N 1
ATOM 11306 C CA . PRO D 1 105 ? 52.795 6.409 18.590 1.00 21.68 105 PRO D CA 1
ATOM 11307 C C . PRO D 1 105 ? 53.752 5.943 19.685 1.00 21.57 105 PRO D C 1
ATOM 11308 O O . PRO D 1 105 ? 53.479 6.185 20.856 1.00 19.94 105 PRO D O 1
ATOM 11312 N N . GLU D 1 106 ? 54.861 5.294 19.322 1.00 20.43 106 GLU D N 1
ATOM 11313 C CA . GLU D 1 106 ? 55.797 4.781 20.318 1.00 20.72 106 GLU D CA 1
ATOM 11314 C C . GLU D 1 106 ? 56.635 5.869 20.984 1.00 20.61 106 GLU D C 1
ATOM 11315 O O . GLU D 1 106 ? 57.283 5.635 22.004 1.00 21.23 106 GLU D O 1
ATOM 11321 N N . TYR D 1 107 ? 56.624 7.064 20.414 1.00 20.23 107 TYR D N 1
ATOM 11322 C CA . TYR D 1 107 ? 57.422 8.152 20.965 1.00 19.53 107 TYR D CA 1
ATOM 11323 C C . TYR D 1 107 ? 56.689 9.015 21.982 1.00 20.10 107 TYR D C 1
ATOM 11324 O O . TYR D 1 107 ? 55.464 9.097 21.978 1.00 21.33 107 TYR D O 1
ATOM 11333 N N . ASN D 1 108 ? 57.459 9.642 22.861 1.00 20.25 108 ASN D N 1
ATOM 11334 C CA . ASN D 1 108 ? 56.900 10.602 23.794 1.00 20.61 108 ASN D CA 1
ATOM 11335 C C . ASN D 1 108 ? 58.049 11.482 24.238 1.00 20.12 108 ASN D C 1
ATOM 11336 O O . ASN D 1 108 ? 59.194 11.285 23.808 1.00 22.05 108 ASN D O 1
ATOM 11341 N N . GLY D 1 109 ? 57.764 12.477 25.064 1.00 20.46 109 GLY D N 1
ATOM 11342 C CA . GLY D 1 109 ? 58.826 13.371 25.470 1.00 19.25 109 GLY D CA 1
ATOM 11343 C C . GLY D 1 109 ? 58.292 14.403 26.430 1.00 20.52 109 GLY D C 1
ATOM 11344 O O . GLY D 1 109 ? 57.132 14.349 26.840 1.00 18.43 109 GLY D O 1
ATOM 11345 N N . ILE D 1 110 ? 59.149 15.342 26.792 1.00 19.21 110 ILE D N 1
ATOM 11346 C CA . ILE D 1 110 ? 58.784 16.375 27.726 1.00 19.20 110 ILE D CA 1
ATOM 11347 C C . ILE D 1 110 ? 59.329 17.717 27.262 1.00 20.29 110 ILE D C 1
ATOM 11348 O O . ILE D 1 110 ? 60.475 17.792 26.787 1.00 17.66 110 ILE D O 1
ATOM 11353 N N . LYS D 1 111 ? 58.497 18.751 27.395 1.00 18.81 111 LYS D N 1
ATOM 11354 C CA . LYS D 1 111 ? 58.863 20.146 27.078 1.00 19.93 111 LYS D CA 1
ATOM 11355 C C . LYS D 1 111 ? 58.641 20.930 28.365 1.00 20.59 111 LYS D C 1
ATOM 11356 O O . LYS D 1 111 ? 57.546 20.847 28.931 1.00 21.90 111 LYS D O 1
ATOM 11362 N N . LEU D 1 112 ? 59.648 21.679 28.827 1.00 18.00 112 LEU D N 1
ATOM 11363 C CA . LEU D 1 112 ? 59.533 22.491 30.036 1.00 19.08 112 LEU D CA 1
ATOM 11364 C C . LEU D 1 112 ? 59.279 23.935 29.621 1.00 19.59 112 LEU D C 1
ATOM 11365 O O . LEU D 1 112 ? 59.776 24.400 28.570 1.00 18.27 112 LEU D O 1
ATOM 11370 N N . LEU D 1 113 ? 58.510 24.635 30.449 1.00 17.36 113 LEU D N 1
ATOM 11371 C CA . LEU D 1 113 ? 58.075 25.990 30.175 1.00 17.36 113 LEU D CA 1
ATOM 11372 C C . LEU D 1 113 ? 58.415 27.014 31.242 1.00 18.10 113 LEU D C 1
ATOM 11373 O O . LEU D 1 113 ? 58.473 26.696 32.425 1.00 18.62 113 LEU D O 1
ATOM 11378 N N . GLU D 1 114 ? 58.609 28.254 30.787 1.00 19.05 114 GLU D N 1
ATOM 11379 C CA . GLU D 1 114 ? 58.886 29.431 31.628 1.00 18.81 114 GLU D CA 1
ATOM 11380 C C . GLU D 1 114 ? 57.560 29.783 32.312 1.00 19.55 114 GLU D C 1
ATOM 11381 O O . GLU D 1 114 ? 56.515 29.269 31.914 1.00 19.90 114 GLU D O 1
ATOM 11387 N N . PRO D 1 115 ? 57.582 30.694 33.318 1.00 20.02 115 PRO D N 1
ATOM 11388 C CA . PRO D 1 115 ? 56.365 31.096 34.035 1.00 19.71 115 PRO D CA 1
ATOM 11389 C C . PRO D 1 115 ? 55.295 31.654 33.084 1.00 20.79 115 PRO D C 1
ATOM 11390 O O . PRO D 1 115 ? 54.087 31.501 33.325 1.00 20.41 115 PRO D O 1
ATOM 11394 N N . ASN D 1 116 ? 55.711 32.302 31.998 1.00 20.05 116 ASN D N 1
ATOM 11395 C CA . ASN D 1 116 ? 54.718 32.862 31.074 1.00 21.06 116 ASN D CA 1
ATOM 11396 C C . ASN D 1 116 ? 54.303 31.874 29.998 1.00 20.45 116 ASN D C 1
ATOM 11397 O O . ASN D 1 116 ? 53.627 32.256 29.046 1.00 19.18 116 ASN D O 1
ATOM 11402 N N . GLY D 1 117 ? 54.722 30.610 30.140 1.00 20.21 117 GLY D N 1
ATOM 11403 C CA . GLY D 1 117 ? 54.354 29.595 29.165 1.00 19.10 117 GLY D CA 1
ATOM 11404 C C . GLY D 1 117 ? 55.300 29.343 27.996 1.00 22.16 117 GLY D C 1
ATOM 11405 O O . GLY D 1 117 ? 55.155 28.334 27.280 1.00 21.20 117 GLY D O 1
ATOM 11406 N N . MET D 1 118 ? 56.263 30.230 27.743 1.00 21.55 118 MET D N 1
ATOM 11407 C CA . MET D 1 118 ? 57.155 29.940 26.606 1.00 22.75 118 MET D CA 1
ATOM 11408 C C . MET D 1 118 ? 58.167 28.851 26.935 1.00 19.39 118 MET D C 1
ATOM 11409 O O . MET D 1 118 ? 58.399 28.562 28.096 1.00 20.01 118 MET D O 1
ATOM 11414 N N . GLY D 1 119 ? 58.744 28.243 25.893 1.00 20.74 119 GLY D N 1
ATOM 11415 C CA . GLY D 1 119 ? 59.729 27.183 26.071 1.00 20.61 119 GLY D CA 1
ATOM 11416 C C . GLY D 1 119 ? 60.794 27.615 27.056 1.00 21.05 119 GLY D C 1
ATOM 11417 O O . GLY D 1 119 ? 61.185 28.781 27.056 1.00 21.31 119 GLY D O 1
ATOM 11418 N N . LEU D 1 120 ? 61.261 26.694 27.892 1.00 20.26 120 LEU D N 1
ATOM 11419 C CA . LEU D 1 120 ? 62.261 27.014 28.918 1.00 22.20 120 LEU D CA 1
ATOM 11420 C C . LEU D 1 120 ? 63.504 27.673 28.300 1.00 23.51 120 LEU D C 1
ATOM 11421 O O . LEU D 1 120 ? 63.973 27.224 27.268 1.00 22.52 120 LEU D O 1
ATOM 11426 N N . LYS D 1 121 ? 64.019 28.732 28.929 1.00 23.73 121 LYS D N 1
ATOM 11427 C CA . LYS D 1 121 ? 65.220 29.407 28.414 1.00 27.00 121 LYS D CA 1
ATOM 11428 C C . LYS D 1 121 ? 66.433 28.489 28.496 1.00 26.75 121 LYS D C 1
ATOM 11429 O O . LYS D 1 121 ? 66.582 27.747 29.468 1.00 24.91 121 LYS D O 1
ATOM 11435 N N . LYS D 1 122 ? 67.296 28.558 27.486 1.00 28.36 122 LYS D N 1
ATOM 11436 C CA . LYS D 1 122 ? 68.491 27.709 27.439 1.00 30.31 122 LYS D CA 1
ATOM 11437 C C . LYS D 1 122 ? 69.341 27.705 28.686 1.00 29.13 122 LYS D C 1
ATOM 11438 O O . LYS D 1 122 ? 69.781 26.641 29.112 1.00 30.63 122 LYS D O 1
ATOM 11444 N N . GLU D 1 123 ? 69.576 28.873 29.276 1.00 28.37 123 GLU D N 1
ATOM 11445 C CA . GLU D 1 123 ? 70.401 28.954 30.481 1.00 29.91 123 GLU D CA 1
ATOM 11446 C C . GLU D 1 123 ? 69.792 28.178 31.649 1.00 28.73 123 GLU D C 1
ATOM 11447 O O . GLU D 1 123 ? 70.517 27.592 32.462 1.00 29.63 123 GLU D O 1
ATOM 11453 N N . ARG D 1 124 ? 68.462 28.195 31.750 1.00 27.90 124 ARG D N 1
ATOM 11454 C CA . ARG D 1 124 ? 67.789 27.486 32.845 1.00 26.18 124 ARG D CA 1
ATOM 11455 C C . ARG D 1 124 ? 67.743 26.009 32.511 1.00 24.38 124 ARG D C 1
ATOM 11456 O O . ARG D 1 124 ? 67.905 25.155 33.382 1.00 27.19 124 ARG D O 1
ATOM 11464 N N . GLU D 1 125 ? 67.530 25.710 31.245 1.00 24.43 125 GLU D N 1
ATOM 11465 C CA . GLU D 1 125 ? 67.518 24.322 30.799 1.00 25.56 125 GLU D CA 1
ATOM 11466 C C . GLU D 1 125 ? 68.879 23.644 31.071 1.00 25.69 125 GLU D C 1
ATOM 11467 O O . GLU D 1 125 ? 68.941 22.425 31.306 1.00 23.80 125 GLU D O 1
ATOM 11473 N N . ALA D 1 126 ? 69.965 24.421 31.020 1.00 23.53 126 ALA D N 1
ATOM 11474 C CA . ALA D 1 126 ? 71.319 23.888 31.273 1.00 23.18 126 ALA D CA 1
ATOM 11475 C C . ALA D 1 126 ? 71.430 23.441 32.727 1.00 22.69 126 ALA D C 1
ATOM 11476 O O . ALA D 1 126 ? 72.081 22.450 33.052 1.00 23.10 126 ALA D O 1
ATOM 11478 N N . ILE D 1 127 ? 70.796 24.190 33.615 1.00 21.16 127 ILE D N 1
ATOM 11479 C CA . ILE D 1 127 ? 70.833 23.831 35.019 1.00 20.95 127 ILE D CA 1
ATOM 11480 C C . ILE D 1 127 ? 69.975 22.570 35.243 1.00 19.89 127 ILE D C 1
ATOM 11481 O O . ILE D 1 127 ? 70.373 21.666 35.962 1.00 20.55 127 ILE D O 1
ATOM 11486 N N . VAL D 1 128 ? 68.797 22.514 34.621 1.00 20.87 128 VAL D N 1
ATOM 11487 C CA . VAL D 1 128 ? 67.956 21.330 34.778 1.00 19.27 128 VAL D CA 1
ATOM 11488 C C . VAL D 1 128 ? 68.753 20.076 34.366 1.00 20.47 128 VAL D C 1
ATOM 11489 O O . VAL D 1 128 ? 68.722 19.071 35.063 1.00 19.43 128 VAL D O 1
ATOM 11493 N N . GLU D 1 129 ? 69.459 20.143 33.237 1.00 22.46 129 GLU D N 1
ATOM 11494 C CA . GLU D 1 129 ? 70.261 19.010 32.775 1.00 26.08 129 GLU D CA 1
ATOM 11495 C C . GLU D 1 129 ? 71.296 18.622 33.811 1.00 23.95 129 GLU D C 1
ATOM 11496 O O . GLU D 1 129 ? 71.481 17.453 34.113 1.00 24.30 129 GLU D O 1
ATOM 11502 N N . GLU D 1 130 ? 71.991 19.616 34.334 1.00 24.80 130 GLU D N 1
ATOM 11503 C CA . GLU D 1 130 ? 73.015 19.360 35.326 1.00 26.05 130 GLU D CA 1
ATOM 11504 C C . GLU D 1 130 ? 72.430 18.658 36.544 1.00 24.43 130 GLU D C 1
ATOM 11505 O O . GLU D 1 130 ? 73.000 17.692 37.047 1.00 23.79 130 GLU D O 1
ATOM 11511 N N . LEU D 1 131 ? 71.281 19.135 37.017 1.00 20.74 131 LEU D N 1
ATOM 11512 C CA . LEU D 1 131 ? 70.696 18.528 38.201 1.00 20.76 131 LEU D CA 1
ATOM 11513 C C . LEU D 1 131 ? 70.224 17.114 37.884 1.00 20.21 131 LEU D C 1
ATOM 11514 O O . LEU D 1 131 ? 70.350 16.225 38.713 1.00 21.71 131 LEU D O 1
ATOM 11519 N N . PHE D 1 132 ? 69.694 16.929 36.681 1.00 17.70 132 PHE D N 1
ATOM 11520 C CA . PHE D 1 132 ? 69.215 15.635 36.219 1.00 19.54 132 PHE D CA 1
ATOM 11521 C C . PHE D 1 132 ? 70.353 14.615 36.199 1.00 20.57 132 PHE D C 1
ATOM 11522 O O . PHE D 1 132 ? 70.183 13.487 36.641 1.00 19.13 132 PHE D O 1
ATOM 11530 N N . PHE D 1 133 ? 71.517 15.017 35.679 1.00 22.16 133 PHE D N 1
ATOM 11531 C CA . PHE D 1 133 ? 72.640 14.072 35.599 1.00 22.84 133 PHE D CA 1
ATOM 11532 C C . PHE D 1 133 ? 73.263 13.761 36.937 1.00 21.47 133 PHE D C 1
ATOM 11533 O O . PHE D 1 133 ? 73.552 12.597 37.223 1.00 20.71 133 PHE D O 1
ATOM 11541 N N . LYS D 1 134 ? 73.447 14.784 37.762 1.00 20.99 134 LYS D N 1
ATOM 11542 C CA . LYS D 1 134 ? 74.040 14.596 39.075 1.00 22.36 134 LYS D CA 1
ATOM 11543 C C . LYS D 1 134 ? 73.047 14.018 40.072 1.00 21.92 134 LYS D C 1
ATOM 11544 O O . LYS D 1 134 ? 73.434 13.504 41.121 1.00 21.08 134 LYS D O 1
ATOM 11550 N N . GLU D 1 135 ? 71.762 14.081 39.716 1.00 21.93 135 GLU D N 1
ATOM 11551 C CA . GLU D 1 135 ? 70.672 13.667 40.600 1.00 20.47 135 GLU D CA 1
ATOM 11552 C C . GLU D 1 135 ? 70.797 14.489 41.882 1.00 21.08 135 GLU D C 1
ATOM 11553 O O . GLU D 1 135 ? 70.696 13.990 42.989 1.00 20.19 135 GLU D O 1
ATOM 11559 N N . ASP D 1 136 ? 71.020 15.787 41.690 1.00 21.34 136 ASP D N 1
ATOM 11560 C CA . ASP D 1 136 ? 71.152 16.743 42.792 1.00 22.30 136 ASP D CA 1
ATOM 11561 C C . ASP D 1 136 ? 69.763 17.359 42.990 1.00 21.99 136 ASP D C 1
ATOM 11562 O O . ASP D 1 136 ? 69.446 18.409 42.427 1.00 21.09 136 ASP D O 1
ATOM 11567 N N . PHE D 1 137 ? 68.941 16.692 43.790 1.00 20.16 137 PHE D N 1
ATOM 11568 C CA . PHE D 1 137 ? 67.567 17.134 44.021 1.00 20.43 137 PHE D CA 1
ATOM 11569 C C . PHE D 1 137 ? 67.330 17.562 45.465 1.00 20.74 137 PHE D C 1
ATOM 11570 O O . PHE D 1 137 ? 67.891 16.963 46.389 1.00 21.99 137 PHE D O 1
ATOM 11578 N N . ASP D 1 138 ? 66.492 18.580 45.657 1.00 18.22 138 ASP D N 1
ATOM 11579 C CA . ASP D 1 138 ? 66.147 19.066 46.999 1.00 19.31 138 ASP D CA 1
ATOM 11580 C C . ASP D 1 138 ? 64.819 18.411 47.394 1.00 20.38 138 ASP D C 1
ATOM 11581 O O . ASP D 1 138 ? 63.728 18.964 47.179 1.00 19.52 138 ASP D O 1
ATOM 11586 N N . ARG D 1 139 ? 64.922 17.220 47.965 1.00 19.76 139 ARG D N 1
ATOM 11587 C CA . ARG D 1 139 ? 63.741 16.474 48.347 1.00 19.94 139 ARG D CA 1
ATOM 11588 C C . ARG D 1 139 ? 63.051 17.177 49.482 1.00 20.19 139 ARG D C 1
ATOM 11589 O O . ARG D 1 139 ? 63.677 17.645 50.431 1.00 18.15 139 ARG D O 1
ATOM 11597 N N . ALA D 1 140 ? 61.734 17.276 49.381 1.00 20.44 140 ALA D N 1
ATOM 11598 C CA . ALA D 1 140 ? 60.994 17.959 50.425 1.00 18.52 140 ALA D CA 1
ATOM 11599 C C . ALA D 1 140 ? 60.921 17.194 51.719 1.00 19.96 140 ALA D C 1
ATOM 11600 O O . ALA D 1 140 ? 60.930 15.954 51.717 1.00 20.63 140 ALA D O 1
ATOM 11602 N N . LYS D 1 141 ? 60.823 17.930 52.826 1.00 19.04 141 LYS D N 1
ATOM 11603 C CA . LYS D 1 141 ? 60.600 17.316 54.133 1.00 22.29 141 LYS D CA 1
ATOM 11604 C C . LYS D 1 141 ? 59.158 16.793 54.023 1.00 22.73 141 LYS D C 1
ATOM 11605 O O . LYS D 1 141 ? 58.378 17.308 53.215 1.00 19.63 141 LYS D O 1
ATOM 11611 N N . TRP D 1 142 ? 58.796 15.798 54.832 1.00 21.43 142 TRP D N 1
ATOM 11612 C CA . TRP D 1 142 ? 57.457 15.224 54.744 1.00 24.18 142 TRP D CA 1
ATOM 11613 C C . TRP D 1 142 ? 56.302 16.223 54.771 1.00 24.34 142 TRP D C 1
ATOM 11614 O O . TRP D 1 142 ? 55.347 16.087 54.004 1.00 24.38 142 TRP D O 1
ATOM 11625 N N . TYR D 1 143 ? 56.395 17.237 55.626 1.00 22.47 143 TYR D N 1
ATOM 11626 C CA . TYR D 1 143 ? 55.330 18.213 55.729 1.00 22.71 143 TYR D CA 1
ATOM 11627 C C . TYR D 1 143 ? 55.391 19.327 54.682 1.00 22.47 143 TYR D C 1
ATOM 11628 O O . TYR D 1 143 ? 54.590 20.254 54.734 1.00 23.89 143 TYR D O 1
ATOM 11637 N N . GLU D 1 144 ? 56.321 19.223 53.732 1.00 20.81 144 GLU D N 1
ATOM 11638 C CA . GLU D 1 144 ? 56.440 20.205 52.636 1.00 22.51 144 GLU D CA 1
ATOM 11639 C C . GLU D 1 144 ? 56.230 19.532 51.258 1.00 20.63 144 GLU D C 1
ATOM 11640 O O . GLU D 1 144 ? 56.448 20.147 50.208 1.00 16.99 144 GLU D O 1
ATOM 11646 N N . ILE D 1 145 ? 55.830 18.263 51.251 1.00 18.77 145 ILE D N 1
ATOM 11647 C CA . ILE D 1 145 ? 55.595 17.589 49.975 1.00 17.87 145 ILE D CA 1
ATOM 11648 C C . ILE D 1 145 ? 54.467 18.364 49.276 1.00 18.08 145 ILE D C 1
ATOM 11649 O O . ILE D 1 145 ? 53.531 18.819 49.941 1.00 17.29 145 ILE D O 1
ATOM 11654 N N . GLY D 1 146 ? 54.575 18.541 47.957 1.00 15.68 146 GLY D N 1
ATOM 11655 C CA . GLY D 1 146 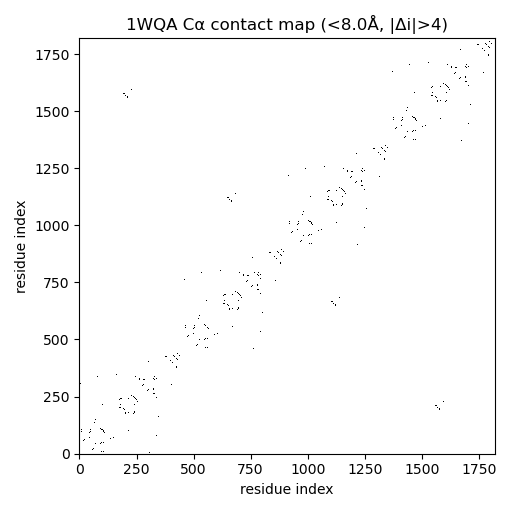? 53.570 19.288 47.223 1.00 15.81 146 GLY D CA 1
ATOM 11656 C C . GLY D 1 146 ? 52.227 18.582 47.076 1.00 18.49 146 GLY D C 1
ATOM 11657 O O . GLY D 1 146 ? 52.084 17.388 47.365 1.00 18.61 146 GLY D O 1
ATOM 11658 N N . GLU D 1 147 ? 51.234 19.342 46.635 1.00 17.31 147 GLU D N 1
ATOM 11659 C CA . GLU D 1 147 ? 49.894 18.819 46.431 1.00 18.44 147 GLU D CA 1
ATOM 11660 C C . GLU D 1 147 ? 49.518 19.003 44.978 1.00 17.03 147 GLU D C 1
ATOM 11661 O O . GLU D 1 147 ? 50.042 19.882 44.299 1.00 15.55 147 GLU D O 1
ATOM 11667 N N . VAL D 1 148 ? 48.595 18.182 44.499 1.00 15.90 148 VAL D N 1
ATOM 11668 C CA . VAL D 1 148 ? 48.194 18.290 43.115 1.00 16.66 148 VAL D CA 1
ATOM 11669 C C . VAL D 1 148 ? 46.682 18.413 43.022 1.00 17.13 148 VAL D C 1
ATOM 11670 O O . VAL D 1 148 ? 45.966 17.869 43.854 1.00 17.58 148 VAL D O 1
ATOM 11674 N N . ARG D 1 149 ? 46.217 19.155 42.025 1.00 15.60 149 ARG D N 1
ATOM 11675 C CA . ARG D 1 149 ? 44.792 19.266 41.771 1.00 19.26 149 ARG D CA 1
ATOM 11676 C C . ARG D 1 149 ? 44.642 19.261 40.249 1.00 19.75 149 ARG D C 1
ATOM 11677 O O . ARG D 1 149 ? 45.586 19.563 39.500 1.00 20.04 149 ARG D O 1
ATOM 11685 N N . ARG D 1 150 ? 43.458 18.900 39.795 1.00 19.68 150 ARG D N 1
ATOM 11686 C CA . ARG D 1 150 ? 43.149 18.869 38.386 1.00 21.80 150 ARG D CA 1
ATOM 11687 C C . ARG D 1 150 ? 42.348 20.103 37.980 1.00 21.16 150 ARG D C 1
ATOM 11688 O O . ARG D 1 150 ? 41.535 20.626 38.755 1.00 20.93 150 ARG D O 1
ATOM 11696 N N . GLU D 1 151 ? 42.595 20.564 36.765 1.00 19.18 151 GLU D N 1
ATOM 11697 C CA . GLU D 1 151 ? 41.879 21.700 36.190 1.00 20.02 151 GLU D CA 1
ATOM 11698 C C . GLU D 1 151 ? 41.552 21.345 34.736 1.00 20.59 151 GLU D C 1
ATOM 11699 O O . GLU D 1 151 ? 42.408 20.829 34.020 1.00 18.00 151 GLU D O 1
ATOM 11705 N N . ASP D 1 152 ? 40.308 21.605 34.327 1.00 18.17 152 ASP D N 1
ATOM 11706 C CA . ASP D 1 152 ? 39.877 21.385 32.951 1.00 19.91 152 ASP D CA 1
ATOM 11707 C C . ASP D 1 152 ? 40.036 22.766 32.305 1.00 19.09 152 ASP D C 1
ATOM 11708 O O . ASP D 1 152 ? 39.392 23.725 32.733 1.00 19.37 152 ASP D O 1
ATOM 11713 N N . ILE D 1 153 ? 40.880 22.870 31.288 1.00 16.93 153 ILE D N 1
ATOM 11714 C CA . ILE D 1 153 ? 41.143 24.164 30.653 1.00 18.30 153 ILE D CA 1
ATOM 11715 C C . ILE D 1 153 ? 40.590 24.320 29.228 1.00 18.35 153 ILE D C 1
ATOM 11716 O O . ILE D 1 153 ? 40.763 25.372 28.592 1.00 19.15 153 ILE D O 1
ATOM 11721 N N . ILE D 1 154 ? 39.918 23.292 28.728 1.00 19.37 154 ILE D N 1
ATOM 11722 C CA . ILE D 1 154 ? 39.396 23.344 27.379 1.00 19.80 154 ILE D CA 1
ATOM 11723 C C . ILE D 1 154 ? 38.513 24.562 27.122 1.00 21.09 154 ILE D C 1
ATOM 11724 O O . ILE D 1 154 ? 38.805 25.346 26.214 1.00 19.83 154 ILE D O 1
ATOM 11729 N N . LYS D 1 155 ? 37.461 24.756 27.917 1.00 19.65 155 LYS D N 1
ATOM 11730 C CA . LYS D 1 155 ? 36.589 25.912 27.688 1.00 20.70 155 LYS D CA 1
ATOM 11731 C C . LYS D 1 155 ? 37.302 27.248 27.904 1.00 19.47 155 LYS D C 1
ATOM 11732 O O . LYS D 1 155 ? 37.179 28.167 27.090 1.00 18.90 155 LYS D O 1
ATOM 11738 N N . PRO D 1 156 ? 38.040 27.391 29.013 1.00 19.56 156 PRO D N 1
ATOM 11739 C CA . PRO D 1 156 ? 38.733 28.664 29.228 1.00 19.47 156 PRO D CA 1
ATOM 11740 C C . PRO D 1 156 ? 39.689 28.999 28.069 1.00 19.38 156 PRO D C 1
ATOM 11741 O O . PRO D 1 156 ? 39.825 30.155 27.688 1.00 17.46 156 PRO D O 1
ATOM 11745 N N . TYR D 1 157 ? 40.356 27.978 27.530 1.00 20.41 157 TYR D N 1
ATOM 11746 C CA . TYR D 1 157 ? 41.298 28.173 26.431 1.00 20.07 157 TYR D CA 1
ATOM 11747 C C . TYR D 1 157 ? 40.547 28.614 25.173 1.00 21.45 157 TYR D C 1
ATOM 11748 O O . TYR D 1 157 ? 40.948 29.561 24.504 1.00 21.37 157 TYR D O 1
ATOM 11757 N N . ILE D 1 158 ? 39.459 27.924 24.861 1.00 20.84 158 ILE D N 1
ATOM 11758 C CA . ILE D 1 158 ? 38.653 28.279 23.699 1.00 21.50 158 ILE D CA 1
ATOM 11759 C C . ILE D 1 158 ? 38.109 29.706 23.835 1.00 21.73 158 ILE D C 1
ATOM 11760 O O . ILE D 1 158 ? 38.162 30.502 22.881 1.00 21.17 158 ILE D O 1
ATOM 11765 N N . GLU D 1 159 ? 37.587 30.046 25.010 1.00 21.83 159 GLU D N 1
ATOM 11766 C CA . GLU D 1 159 ? 37.060 31.394 25.231 1.00 22.77 159 GLU D CA 1
ATOM 11767 C C . GLU D 1 159 ? 38.167 32.439 25.071 1.00 24.01 159 GLU D C 1
ATOM 11768 O O . GLU D 1 159 ? 37.920 33.534 24.567 1.00 22.91 159 GLU D O 1
ATOM 11774 N N . ALA D 1 160 ? 39.381 32.120 25.515 1.00 22.41 160 ALA D N 1
ATOM 11775 C CA . ALA D 1 160 ? 40.488 33.080 25.387 1.00 23.60 160 ALA D CA 1
ATOM 11776 C C . ALA D 1 160 ? 40.803 33.366 23.910 1.00 24.37 160 ALA D C 1
ATOM 11777 O O . ALA D 1 160 ? 41.163 34.503 23.537 1.00 25.14 160 ALA D O 1
ATOM 11779 N N . ILE D 1 161 ? 40.688 32.342 23.072 1.00 22.54 161 ILE D N 1
ATOM 11780 C CA . ILE D 1 161 ? 40.926 32.521 21.646 1.00 22.87 161 ILE D CA 1
ATOM 11781 C C . ILE D 1 161 ? 39.756 33.344 21.039 1.00 24.36 161 ILE D C 1
ATOM 11782 O O . ILE D 1 161 ? 39.974 34.360 20.377 1.00 24.29 161 ILE D O 1
ATOM 11787 N N . LYS D 1 162 ? 38.523 32.921 21.289 1.00 24.27 162 LYS D N 1
ATOM 11788 C CA . LYS D 1 162 ? 37.368 33.643 20.759 1.00 26.90 162 LYS D CA 1
ATOM 11789 C C . LYS D 1 162 ? 37.371 35.140 21.068 1.00 27.80 162 LYS D C 1
ATOM 11790 O O . LYS D 1 162 ? 36.985 35.957 20.227 1.00 27.06 162 LYS D O 1
ATOM 11796 N N . SER D 1 163 ? 37.815 35.506 22.263 1.00 27.98 163 SER D N 1
ATOM 11797 C CA . SER D 1 163 ? 37.821 36.913 22.662 1.00 29.60 163 SER D CA 1
ATOM 11798 C C . SER D 1 163 ? 38.731 37.772 21.787 1.00 30.54 163 SER D C 1
ATOM 11799 O O . SER D 1 163 ? 38.669 39.003 21.830 1.00 29.98 163 SER D O 1
ATOM 11802 N N . LYS D 1 164 ? 39.570 37.117 20.998 1.00 29.81 164 LYS D N 1
ATOM 11803 C CA . LYS D 1 164 ? 40.508 37.813 20.142 1.00 30.50 164 LYS D CA 1
ATOM 11804 C C . LYS D 1 164 ? 39.995 38.108 18.750 1.00 29.82 164 LYS D C 1
ATOM 11805 O O . LYS D 1 164 ? 40.563 38.934 18.038 1.00 31.40 164 LYS D O 1
ATOM 11811 N N . VAL D 1 165 ? 38.938 37.435 18.335 1.00 28.44 165 VAL D N 1
ATOM 11812 C CA . VAL D 1 165 ? 38.435 37.654 16.991 1.00 27.76 165 VAL D CA 1
ATOM 11813 C C . VAL D 1 165 ? 36.996 38.157 16.903 1.00 29.67 165 VAL D C 1
ATOM 11814 O O . VAL D 1 165 ? 36.265 38.129 17.885 1.00 28.32 165 VAL D O 1
ATOM 11818 N N . ASP D 1 166 ? 36.620 38.615 15.708 1.00 30.80 166 ASP D N 1
ATOM 11819 C CA . ASP D 1 166 ? 35.294 39.151 15.434 1.00 31.36 166 ASP D CA 1
ATOM 11820 C C . ASP D 1 166 ? 34.309 38.013 15.181 1.00 31.09 166 ASP D C 1
ATOM 11821 O O . ASP D 1 166 ? 34.074 37.631 14.042 1.00 31.50 166 ASP D O 1
ATOM 11826 N N . VAL D 1 167 ? 33.752 37.473 16.259 1.00 31.22 167 VAL D N 1
ATOM 11827 C CA . VAL D 1 167 ? 32.818 36.364 16.165 1.00 32.09 167 VAL D CA 1
ATOM 11828 C C . VAL D 1 167 ? 31.555 36.696 15.394 1.00 33.53 167 VAL D C 1
ATOM 11829 O O . VAL D 1 167 ? 31.052 35.863 14.632 1.00 33.18 167 VAL D O 1
ATOM 11833 N N . GLU D 1 168 ? 31.030 37.902 15.574 1.00 34.37 168 GLU D N 1
ATOM 11834 C CA . GLU D 1 168 ? 29.813 38.277 14.853 1.00 36.65 168 GLU D CA 1
ATOM 11835 C C . GLU D 1 168 ? 30.058 38.256 13.359 1.00 34.67 168 GLU D C 1
ATOM 11836 O O . GLU D 1 168 ? 29.223 37.775 12.593 1.00 35.51 168 GLU D O 1
ATOM 11842 N N . ALA D 1 169 ? 31.218 38.746 12.944 1.00 33.56 169 ALA D N 1
ATOM 11843 C CA . ALA D 1 169 ? 31.546 38.755 11.521 1.00 32.63 169 ALA D CA 1
ATOM 11844 C C . ALA D 1 169 ? 31.600 37.320 10.970 1.00 32.40 169 ALA D C 1
ATOM 11845 O O . ALA D 1 169 ? 31.103 37.027 9.875 1.00 33.23 169 ALA D O 1
ATOM 11847 N N . ILE D 1 170 ? 32.197 36.423 11.746 1.00 30.57 170 ILE D N 1
ATOM 11848 C CA . ILE D 1 170 ? 32.317 35.035 11.341 1.00 29.16 170 ILE D CA 1
ATOM 11849 C C . ILE D 1 170 ? 30.949 34.351 11.271 1.00 30.36 170 ILE D C 1
ATOM 11850 O O . ILE D 1 170 ? 30.652 33.639 10.304 1.00 29.95 170 ILE D O 1
ATOM 11855 N N . LYS D 1 171 ? 30.125 34.560 12.297 1.00 31.97 171 LYS D N 1
ATOM 11856 C CA . LYS D 1 171 ? 28.789 33.971 12.338 1.00 34.30 171 LYS D CA 1
ATOM 11857 C C . LYS D 1 171 ? 27.962 34.461 11.158 1.00 35.39 171 LYS D C 1
ATOM 11858 O O . LYS D 1 171 ? 27.155 33.710 10.606 1.00 34.91 171 LYS D O 1
ATOM 11864 N N . LYS D 1 172 ? 28.163 35.721 10.778 1.00 36.43 172 LYS D N 1
ATOM 11865 C CA . LYS D 1 172 ? 27.432 36.288 9.655 1.00 38.09 172 LYS D CA 1
ATOM 11866 C C . LYS D 1 172 ? 27.786 35.570 8.347 1.00 38.10 172 LYS D C 1
ATOM 11867 O O . LYS D 1 172 ? 26.903 35.235 7.565 1.00 39.35 172 LYS D O 1
ATOM 11873 N N . ARG D 1 173 ? 29.073 35.335 8.117 1.00 36.41 173 ARG D N 1
ATOM 11874 C CA . ARG D 1 173 ? 29.527 34.646 6.910 1.00 35.46 173 ARG D CA 1
ATOM 11875 C C . ARG D 1 173 ? 29.262 33.123 6.977 1.00 35.09 173 ARG D C 1
ATOM 11876 O O . ARG D 1 173 ? 28.945 32.486 5.970 1.00 34.29 173 ARG D O 1
ATOM 11884 N N . LYS D 1 174 ? 29.409 32.548 8.169 1.00 33.81 174 LYS D N 1
ATOM 11885 C CA . LYS D 1 174 ? 29.223 31.109 8.365 1.00 32.56 174 LYS D CA 1
ATOM 11886 C C . LYS D 1 174 ? 30.135 30.293 7.445 1.00 31.23 174 LYS D C 1
ATOM 11887 O O . LYS D 1 174 ? 29.677 29.500 6.635 1.00 30.83 174 LYS D O 1
ATOM 11893 N N . PRO D 1 175 ? 31.455 30.479 7.561 1.00 30.92 175 PRO D N 1
ATOM 11894 C CA . PRO D 1 175 ? 32.315 29.689 6.676 1.00 30.00 175 PRO D CA 1
ATOM 11895 C C . PRO D 1 175 ? 32.184 28.182 6.911 1.00 30.06 175 PRO D C 1
ATOM 11896 O O . PRO D 1 175 ? 31.853 27.734 8.006 1.00 29.51 175 PRO D O 1
ATOM 11900 N N . PHE D 1 176 ? 32.431 27.405 5.865 1.00 29.46 176 PHE D N 1
ATOM 11901 C CA . PHE D 1 176 ? 32.330 25.956 5.935 1.00 29.84 176 PHE D CA 1
ATOM 11902 C C . PHE D 1 176 ? 33.755 25.430 5.954 1.00 29.90 176 PHE D C 1
ATOM 11903 O O . PHE D 1 176 ? 34.440 25.429 4.933 1.00 29.61 176 PHE D O 1
ATOM 11911 N N . VAL D 1 177 ? 34.200 24.979 7.127 1.00 29.14 177 VAL D N 1
ATOM 11912 C CA . VAL D 1 177 ? 35.564 24.491 7.277 1.00 26.14 177 VAL D CA 1
ATOM 11913 C C . VAL D 1 177 ? 35.602 23.009 7.586 1.00 26.15 177 VAL D C 1
ATOM 11914 O O . VAL D 1 177 ? 34.792 22.511 8.361 1.00 25.06 177 VAL D O 1
ATOM 11918 N N . VAL D 1 178 ? 36.530 22.301 6.955 1.00 25.97 178 VAL D N 1
ATOM 11919 C CA . VAL D 1 178 ? 36.710 20.872 7.219 1.00 27.54 178 VAL D CA 1
ATOM 11920 C C . VAL D 1 178 ? 38.025 20.777 8.001 1.00 26.39 178 VAL D C 1
ATOM 11921 O O . VAL D 1 178 ? 39.021 21.371 7.605 1.00 27.01 178 VAL D O 1
ATOM 11925 N N . VAL D 1 179 ? 38.039 20.023 9.095 1.00 27.41 179 VAL D N 1
ATOM 11926 C CA . VAL D 1 179 ? 39.235 19.940 9.934 1.00 26.35 179 VAL D CA 1
ATOM 11927 C C . VAL D 1 179 ? 39.672 18.524 10.260 1.00 25.95 179 VAL D C 1
ATOM 11928 O O . VAL D 1 179 ? 38.847 17.677 10.596 1.00 25.43 179 VAL D O 1
ATOM 11932 N N . ASP D 1 180 ? 40.975 18.281 10.182 1.00 24.55 180 ASP D N 1
ATOM 11933 C CA . ASP D 1 180 ? 41.539 16.972 10.505 1.00 24.47 180 ASP D CA 1
ATOM 11934 C C . ASP D 1 180 ? 42.473 17.213 11.693 1.00 23.39 180 ASP D C 1
ATOM 11935 O O . ASP D 1 180 ? 43.464 17.930 11.559 1.00 23.54 180 ASP D O 1
ATOM 11940 N N . THR D 1 181 ? 42.155 16.622 12.846 1.00 22.41 181 THR D N 1
ATOM 11941 C CA . THR D 1 181 ? 42.965 16.800 14.054 1.00 22.05 181 THR D CA 1
ATOM 11942 C C . THR D 1 181 ? 43.914 15.636 14.329 1.00 22.33 181 THR D C 1
ATOM 11943 O O . THR D 1 181 ? 44.562 15.553 15.376 1.00 23.77 181 THR D O 1
ATOM 11947 N N . SER D 1 182 ? 43.985 14.735 13.363 1.00 23.14 182 SER D N 1
ATOM 11948 C CA . SER D 1 182 ? 44.903 13.614 13.413 1.00 22.32 182 SER D CA 1
ATOM 11949 C C . SER D 1 182 ? 44.874 12.820 14.731 1.00 20.73 182 SER D C 1
ATOM 11950 O O . SER D 1 182 ? 45.919 12.457 15.256 1.00 17.96 182 SER D O 1
ATOM 11953 N N . ASN D 1 183 ? 43.675 12.554 15.244 1.00 18.41 183 ASN D N 1
ATOM 11954 C CA . ASN D 1 183 ? 43.517 11.820 16.498 1.00 19.44 183 ASN D CA 1
ATOM 11955 C C . ASN D 1 183 ? 44.296 12.457 17.648 1.00 18.92 183 ASN D C 1
ATOM 11956 O O . ASN D 1 183 ? 44.536 11.808 18.665 1.00 18.72 183 ASN D O 1
ATOM 11961 N N . GLY D 1 184 ? 44.689 13.718 17.501 1.00 18.05 184 GLY D N 1
ATOM 11962 C CA . GLY D 1 184 ? 45.472 14.354 18.550 1.00 16.98 184 GLY D CA 1
ATOM 11963 C C . GLY D 1 184 ? 44.775 15.240 19.568 1.00 17.59 184 GLY D C 1
ATOM 11964 O O . GLY D 1 184 ? 43.552 15.278 19.682 1.00 18.76 184 GLY D O 1
ATOM 11965 N N . ALA D 1 185 ? 45.582 15.974 20.317 1.00 18.27 185 ALA D N 1
ATOM 11966 C CA . ALA D 1 185 ? 45.064 16.849 21.355 1.00 18.47 185 ALA D CA 1
ATOM 11967 C C . ALA D 1 185 ? 44.108 17.910 20.829 1.00 19.20 185 ALA D C 1
ATOM 11968 O O . ALA D 1 185 ? 43.202 18.348 21.551 1.00 19.11 185 ALA D O 1
ATOM 11970 N N . GLY D 1 186 ? 44.298 18.316 19.568 1.00 19.23 186 GLY D N 1
ATOM 11971 C CA . GLY D 1 186 ? 43.439 19.310 18.958 1.00 18.62 186 GLY D CA 1
ATOM 11972 C C . GLY D 1 186 ? 42.034 18.777 18.737 1.00 19.64 186 GLY D C 1
ATOM 11973 O O . GLY D 1 186 ? 41.121 19.543 18.440 1.00 18.00 186 GLY D O 1
ATOM 11974 N N . SER D 1 187 ? 41.850 17.465 18.881 1.00 18.76 187 SER D N 1
ATOM 11975 C CA . SER D 1 187 ? 40.524 16.887 18.692 1.00 19.83 187 SER D CA 1
ATOM 11976 C C . SER D 1 187 ? 39.589 17.390 19.773 1.00 20.17 187 SER D C 1
ATOM 11977 O O . SER D 1 187 ? 38.375 17.387 19.594 1.00 20.43 187 SER D O 1
ATOM 11980 N N . LEU D 1 188 ? 40.164 17.845 20.886 1.00 19.49 188 LEU D N 1
ATOM 11981 C CA . LEU D 1 188 ? 39.363 18.327 22.009 1.00 19.43 188 LEU D CA 1
ATOM 11982 C C . LEU D 1 188 ? 39.049 19.799 21.956 1.00 19.20 188 LEU D C 1
ATOM 11983 O O . LEU D 1 188 ? 38.247 20.274 22.746 1.00 18.34 188 LEU D O 1
ATOM 11988 N N . THR D 1 189 ? 39.680 20.524 21.031 1.00 17.73 189 THR D N 1
ATOM 11989 C CA . THR D 1 189 ? 39.508 21.968 20.959 1.00 17.77 189 THR D CA 1
ATOM 11990 C C . THR D 1 189 ? 39.059 22.576 19.629 1.00 19.07 189 THR D C 1
ATOM 11991 O O . THR D 1 189 ? 38.006 23.205 19.551 1.00 20.22 189 THR D O 1
ATOM 11995 N N . LEU D 1 190 ? 39.867 22.395 18.585 1.00 19.62 190 LEU D N 1
ATOM 11996 C CA . LEU D 1 190 ? 39.577 23.025 17.303 1.00 19.62 190 LEU D CA 1
ATOM 11997 C C . LEU D 1 190 ? 38.156 22.862 16.725 1.00 19.75 190 LEU D C 1
ATOM 11998 O O . LEU D 1 190 ? 37.561 23.847 16.319 1.00 19.83 190 LEU D O 1
ATOM 12003 N N . PRO D 1 191 ? 37.595 21.635 16.699 1.00 19.27 191 PRO D N 1
ATOM 12004 C CA . PRO D 1 191 ? 36.238 21.461 16.154 1.00 19.70 191 PRO D CA 1
ATOM 12005 C C . PRO D 1 191 ? 35.192 22.296 16.900 1.00 20.50 191 PRO D C 1
ATOM 12006 O O . PRO D 1 191 ? 34.227 22.787 16.307 1.00 19.85 191 PRO D O 1
ATOM 12010 N N . TYR D 1 192 ? 35.387 22.425 18.215 1.00 20.70 192 TYR D N 1
ATOM 12011 C CA . TYR D 1 192 ? 34.465 23.157 19.078 1.00 19.83 192 TYR D CA 1
ATOM 12012 C C . TYR D 1 192 ? 34.655 24.660 18.903 1.00 20.10 192 TYR D C 1
ATOM 12013 O O . TYR D 1 192 ? 33.676 25.413 18.844 1.00 19.55 192 TYR D O 1
ATOM 12022 N N . LEU D 1 193 ? 35.916 25.086 18.823 1.00 18.79 193 LEU D N 1
ATOM 12023 C CA . LEU D 1 193 ? 36.252 26.498 18.619 1.00 20.65 193 LEU D CA 1
ATOM 12024 C C . LEU D 1 193 ? 35.605 26.978 17.327 1.00 21.63 193 LEU D C 1
ATOM 12025 O O . LEU D 1 193 ? 34.968 28.037 17.275 1.00 21.73 193 LEU D O 1
ATOM 12030 N N . LEU D 1 194 ? 35.787 26.194 16.278 1.00 21.38 194 LEU D N 1
ATOM 12031 C CA . LEU D 1 194 ? 35.251 26.553 14.982 1.00 23.29 194 LEU D CA 1
ATOM 12032 C C . LEU D 1 194 ? 33.734 26.664 14.996 1.00 24.11 194 LEU D C 1
ATOM 12033 O O . LEU D 1 194 ? 33.172 27.597 14.405 1.00 23.25 194 LEU D O 1
ATOM 12038 N N . ARG D 1 195 ? 33.069 25.730 15.675 1.00 23.49 195 ARG D N 1
ATOM 12039 C CA . ARG D 1 195 ? 31.615 25.764 15.724 1.00 25.54 195 ARG D CA 1
ATOM 12040 C C . ARG D 1 195 ? 31.148 26.994 16.499 1.00 26.34 195 ARG D C 1
ATOM 12041 O O . ARG D 1 195 ? 30.196 27.672 16.108 1.00 26.35 195 ARG D O 1
ATOM 12049 N N . GLU D 1 196 ? 31.831 27.289 17.598 1.00 26.04 196 GLU D N 1
ATOM 12050 C CA . GLU D 1 196 ? 31.464 28.437 18.414 1.00 27.46 196 GLU D CA 1
ATOM 12051 C C . GLU D 1 196 ? 31.733 29.770 17.725 1.00 27.10 196 GLU D C 1
ATOM 12052 O O . GLU D 1 196 ? 31.078 30.764 18.027 1.00 27.47 196 GLU D O 1
ATOM 12058 N N . LEU D 1 197 ? 32.706 29.797 16.818 1.00 26.33 197 LEU D N 1
ATOM 12059 C CA . LEU D 1 197 ? 33.018 31.021 16.098 1.00 27.01 197 LEU D CA 1
ATOM 12060 C C . LEU D 1 197 ? 31.896 31.311 15.108 1.00 28.12 197 LEU D C 1
ATOM 12061 O O . LEU D 1 197 ? 31.744 32.442 14.648 1.00 30.39 197 LEU D O 1
ATOM 12066 N N . GLY D 1 198 ? 31.113 30.287 14.788 1.00 29.40 198 GLY D N 1
ATOM 12067 C CA . GLY D 1 198 ? 30.029 30.445 13.844 1.00 29.53 198 GLY D CA 1
ATOM 12068 C C . GLY D 1 198 ? 30.207 29.657 12.552 1.00 30.22 198 GLY D C 1
ATOM 12069 O O . GLY D 1 198 ? 29.440 29.853 11.610 1.00 29.55 198 GLY D O 1
ATOM 12070 N N . CYS D 1 199 ? 31.195 28.762 12.486 1.00 29.44 199 CYS D N 1
ATOM 12071 C CA . CYS D 1 199 ? 31.402 27.980 11.255 1.00 28.68 199 CYS D CA 1
ATOM 12072 C C . CYS D 1 199 ? 30.553 26.724 11.159 1.00 28.38 199 CYS D C 1
ATOM 12073 O O . CYS D 1 199 ? 30.042 26.227 12.160 1.00 29.85 199 CYS D O 1
ATOM 12076 N N . LYS D 1 200 ? 30.406 26.220 9.935 1.00 28.32 200 LYS D N 1
ATOM 12077 C CA . LYS D 1 200 ? 29.738 24.951 9.694 1.00 27.58 200 LYS D CA 1
ATOM 12078 C C . LYS D 1 200 ? 30.980 24.054 9.744 1.00 26.69 200 LYS D C 1
ATOM 12079 O O . LYS D 1 200 ? 31.947 24.305 9.019 1.00 25.53 200 LYS D O 1
ATOM 12085 N N . VAL D 1 201 ? 30.968 23.028 10.591 1.00 26.75 201 VAL D N 1
ATOM 12086 C CA . VAL D 1 201 ? 32.149 22.167 10.753 1.00 26.30 201 VAL D CA 1
ATOM 12087 C C . VAL D 1 201 ? 31.958 20.682 10.484 1.00 24.96 201 VAL D C 1
ATOM 12088 O O . VAL D 1 201 ? 30.999 20.075 10.956 1.00 26.00 201 VAL D O 1
ATOM 12092 N N . ILE D 1 202 ? 32.893 20.120 9.722 1.00 23.93 202 ILE D N 1
ATOM 12093 C CA . ILE D 1 202 ? 32.932 18.696 9.411 1.00 23.77 202 ILE D CA 1
ATOM 12094 C C . ILE D 1 202 ? 34.332 18.292 9.877 1.00 23.10 202 ILE D C 1
ATOM 12095 O O . ILE D 1 202 ? 35.297 19.028 9.662 1.00 23.77 202 ILE D O 1
ATOM 12100 N N . THR D 1 203 ? 34.458 17.142 10.516 1.00 21.88 203 THR D N 1
ATOM 12101 C CA . THR D 1 203 ? 35.772 16.737 11.002 1.00 22.07 203 THR D CA 1
ATOM 12102 C C . THR D 1 203 ? 36.200 15.389 10.466 1.00 22.24 203 THR D C 1
ATOM 12103 O O . THR D 1 203 ? 35.356 14.540 10.150 1.00 22.84 203 THR D O 1
ATOM 12107 N N . VAL D 1 204 ? 37.519 15.215 10.380 1.00 20.98 204 VAL D N 1
ATOM 12108 C CA . VAL D 1 204 ? 38.151 13.979 9.940 1.00 21.54 204 VAL D CA 1
ATOM 12109 C C . VAL D 1 204 ? 39.145 13.567 11.061 1.00 21.83 204 VAL D C 1
ATOM 12110 O O . VAL D 1 204 ? 39.940 14.378 11.531 1.00 20.99 204 VAL D O 1
ATOM 12114 N N . ASN D 1 205 ? 39.048 12.322 11.522 1.00 21.27 205 ASN D N 1
ATOM 12115 C CA . ASN D 1 205 ? 39.946 11.827 12.554 1.00 22.12 205 ASN D CA 1
ATOM 12116 C C . ASN D 1 205 ? 39.962 12.672 13.835 1.00 21.36 205 ASN D C 1
ATOM 12117 O O . ASN D 1 205 ? 41.034 12.919 14.408 1.00 22.92 205 ASN D O 1
ATOM 12122 N N . ALA D 1 206 ? 38.782 13.104 14.291 1.00 20.46 206 ALA D N 1
ATOM 12123 C CA . ALA D 1 206 ? 38.667 13.934 15.489 1.00 20.50 206 ALA D CA 1
ATOM 12124 C C . ALA D 1 206 ? 38.390 13.156 16.775 1.00 19.97 206 ALA D C 1
ATOM 12125 O O . ALA D 1 206 ? 38.002 13.747 17.782 1.00 19.29 206 ALA D O 1
ATOM 12127 N N . GLN D 1 207 ? 38.552 11.840 16.745 1.00 19.70 207 GLN D N 1
ATOM 12128 C CA . GLN D 1 207 ? 38.385 11.086 17.983 1.00 20.25 207 GLN D CA 1
ATOM 12129 C C . GLN D 1 207 ? 39.805 10.987 18.536 1.00 19.19 207 GLN D C 1
ATOM 12130 O O . GLN D 1 207 ? 40.720 10.565 17.840 1.00 18.22 207 GLN D O 1
ATOM 12136 N N . PRO D 1 208 ? 40.009 11.423 19.787 1.00 19.26 208 PRO D N 1
ATOM 12137 C CA . PRO D 1 208 ? 41.350 11.366 20.405 1.00 19.24 208 PRO D CA 1
ATOM 12138 C C . PRO D 1 208 ? 41.772 9.908 20.494 1.00 18.82 208 PRO D C 1
ATOM 12139 O O . PRO D 1 208 ? 41.031 9.091 21.030 1.00 17.39 208 PRO D O 1
ATOM 12143 N N . ASP D 1 209 ? 42.945 9.567 19.970 1.00 18.83 209 ASP D N 1
ATOM 12144 C CA . ASP D 1 209 ? 43.391 8.179 20.008 1.00 18.74 209 ASP D CA 1
ATOM 12145 C C . ASP D 1 209 ? 44.899 8.133 19.843 1.00 19.14 209 ASP D C 1
ATOM 12146 O O . ASP D 1 209 ? 45.412 8.318 18.735 1.00 20.12 209 ASP D O 1
ATOM 12151 N N . GLY D 1 210 ? 45.598 7.877 20.945 1.00 18.28 210 GLY D N 1
ATOM 12152 C CA . GLY D 1 210 ? 47.054 7.831 20.942 1.00 19.11 210 GLY D CA 1
ATOM 12153 C C . GLY D 1 210 ? 47.651 6.787 20.013 1.00 20.16 210 GLY D C 1
ATOM 12154 O O . GLY D 1 210 ? 48.861 6.765 19.817 1.00 21.25 210 GLY D O 1
ATOM 12155 N N . TYR D 1 211 ? 46.820 5.897 19.480 1.00 20.73 211 TYR D N 1
ATOM 12156 C CA . TYR D 1 211 ? 47.312 4.904 18.537 1.00 22.62 211 TYR D CA 1
ATOM 12157 C C . TYR D 1 211 ? 47.477 5.570 17.149 1.00 22.62 211 TYR D C 1
ATOM 12158 O O . TYR D 1 211 ? 48.092 5.005 16.243 1.00 24.17 211 TYR D O 1
ATOM 12167 N N . PHE D 1 212 ? 46.944 6.781 17.007 1.00 22.50 212 PHE D N 1
ATOM 12168 C CA . PHE D 1 212 ? 46.998 7.510 15.737 1.00 23.98 212 PHE D CA 1
ATOM 12169 C C . PHE D 1 212 ? 46.616 6.597 14.556 1.00 23.17 212 PHE D C 1
ATOM 12170 O O . PHE D 1 212 ? 47.387 6.412 13.638 1.00 25.15 212 PHE D O 1
ATOM 12178 N N . PRO D 1 213 ? 45.406 6.031 14.580 1.00 24.53 213 PRO D N 1
ATOM 12179 C CA . PRO D 1 213 ? 44.885 5.135 13.534 1.00 25.50 213 PRO D CA 1
ATOM 12180 C C . PRO D 1 213 ? 44.970 5.712 12.118 1.00 26.79 213 PRO D C 1
ATOM 12181 O O . PRO D 1 213 ? 45.278 4.993 11.159 1.00 27.15 213 PRO D O 1
ATOM 12185 N N . ALA D 1 214 ? 44.668 6.998 11.975 1.00 26.20 214 ALA D N 1
ATOM 12186 C CA . ALA D 1 214 ? 44.684 7.594 10.639 1.00 27.59 214 ALA D CA 1
ATOM 12187 C C . ALA D 1 214 ? 46.082 7.601 10.026 1.00 29.34 214 ALA D C 1
ATOM 12188 O O . ALA D 1 214 ? 46.219 7.246 8.867 1.00 29.68 214 ALA D O 1
ATOM 12190 N N . ARG D 1 215 ? 47.102 7.991 10.786 1.00 30.67 215 ARG D N 1
ATOM 12191 C CA . ARG D 1 215 ? 48.465 8.041 10.260 1.00 32.25 215 ARG D CA 1
ATOM 12192 C C . ARG D 1 215 ? 49.287 8.749 11.295 1.00 31.36 215 ARG D C 1
ATOM 12193 O O . ARG D 1 215 ? 48.705 9.295 12.236 1.00 30.84 215 ARG D O 1
ATOM 12201 N N . ASN D 1 216 ? 50.615 8.709 11.150 1.00 29.56 216 ASN D N 1
ATOM 12202 C CA . ASN D 1 216 ? 51.479 9.407 12.084 1.00 30.79 216 ASN D CA 1
ATOM 12203 C C . ASN D 1 216 ? 50.940 10.814 12.018 1.00 30.76 216 ASN D C 1
ATOM 12204 O O . ASN D 1 216 ? 50.647 11.324 10.928 1.00 29.87 216 ASN D O 1
ATOM 12209 N N . PRO D 1 217 ? 50.801 11.473 13.160 1.00 29.66 217 PRO D N 1
ATOM 12210 C CA . PRO D 1 217 ? 50.261 12.814 13.290 1.00 30.10 217 PRO D CA 1
ATOM 12211 C C . PRO D 1 217 ? 51.129 13.989 12.819 1.00 30.31 217 PRO D C 1
ATOM 12212 O O . PRO D 1 217 ? 51.386 14.926 13.591 1.00 28.03 217 PRO D O 1
ATOM 12216 N N . GLU D 1 218 ? 51.527 13.938 11.554 1.00 31.35 218 GLU D N 1
ATOM 12217 C CA . GLU D 1 218 ? 52.346 14.975 10.925 1.00 33.18 218 GLU D CA 1
ATOM 12218 C C . GLU D 1 218 ? 51.593 15.441 9.685 1.00 34.08 218 GLU D C 1
ATOM 12219 O O . GLU D 1 218 ? 51.435 14.684 8.725 1.00 34.92 218 GLU D O 1
ATOM 12225 N N . PRO D 1 219 ? 51.129 16.698 9.689 1.00 33.52 219 PRO D N 1
ATOM 12226 C CA . PRO D 1 219 ? 50.380 17.284 8.582 1.00 35.70 219 PRO D CA 1
ATOM 12227 C C . PRO D 1 219 ? 51.179 17.760 7.366 1.00 35.96 219 PRO D C 1
ATOM 12228 O O . PRO D 1 219 ? 50.973 18.885 6.920 1.00 37.57 219 PRO D O 1
ATOM 12232 N N . ASN D 1 220 ? 52.080 16.939 6.832 1.00 36.91 220 ASN D N 1
ATOM 12233 C CA . ASN D 1 220 ? 52.809 17.353 5.633 1.00 37.89 220 ASN D CA 1
ATOM 12234 C C . ASN D 1 220 ? 51.922 17.064 4.414 1.00 37.89 220 ASN D C 1
ATOM 12235 O O . ASN D 1 220 ? 50.947 16.300 4.508 1.00 38.39 220 ASN D O 1
ATOM 12240 N N . GLU D 1 221 ? 52.239 17.675 3.279 1.00 37.16 221 GLU D N 1
ATOM 12241 C CA . GLU D 1 221 ? 51.434 17.489 2.079 1.00 39.45 221 GLU D CA 1
ATOM 12242 C C . GLU D 1 221 ? 51.213 16.026 1.689 1.00 39.02 221 GLU D C 1
ATOM 12243 O O . GLU D 1 221 ? 50.112 15.646 1.305 1.00 37.22 221 GLU D O 1
ATOM 12249 N N . GLU D 1 222 ? 52.254 15.208 1.795 1.00 41.22 222 GLU D N 1
ATOM 12250 C CA . GLU D 1 222 ? 52.135 13.791 1.458 1.00 44.10 222 GLU D CA 1
ATOM 12251 C C . GLU D 1 222 ? 51.018 13.103 2.265 1.00 43.75 222 GLU D C 1
ATOM 12252 O O . GLU D 1 222 ? 50.162 12.418 1.701 1.00 43.22 222 GLU D O 1
ATOM 12258 N N . ASN D 1 223 ? 51.034 13.290 3.583 1.00 42.13 223 ASN D N 1
ATOM 12259 C CA . ASN D 1 223 ? 50.041 12.670 4.453 1.00 42.56 223 ASN D CA 1
ATOM 12260 C C . ASN D 1 223 ? 48.621 13.200 4.269 1.00 41.78 223 ASN D C 1
ATOM 12261 O O . ASN D 1 223 ? 47.647 12.509 4.594 1.00 42.23 223 ASN D O 1
ATOM 12266 N N . LEU D 1 224 ? 48.494 14.412 3.743 1.00 40.08 224 LEU D N 1
ATOM 12267 C CA . LEU D 1 224 ? 47.173 15.013 3.571 1.00 40.03 224 LEU D CA 1
ATOM 12268 C C . LEU D 1 224 ? 46.584 14.834 2.177 1.00 40.12 224 LEU D C 1
ATOM 12269 O O . LEU D 1 224 ? 45.600 15.486 1.825 1.00 39.03 224 LEU D O 1
ATOM 12274 N N . LYS D 1 225 ? 47.166 13.930 1.395 1.00 40.93 225 LYS D N 1
ATOM 12275 C CA . LYS D 1 225 ? 46.689 13.698 0.037 1.00 41.85 225 LYS D CA 1
ATOM 12276 C C . LYS D 1 225 ? 45.179 13.436 0.013 1.00 41.27 225 LYS D C 1
ATOM 12277 O O . LYS D 1 225 ? 44.440 14.079 -0.741 1.00 40.75 225 LYS D O 1
ATOM 12283 N N . GLU D 1 226 ? 44.730 12.499 0.844 1.00 40.32 226 GLU D N 1
ATOM 12284 C CA . GLU D 1 226 ? 43.315 12.165 0.940 1.00 40.66 226 GLU D CA 1
ATOM 12285 C C . GLU D 1 226 ? 42.502 13.330 1.524 1.00 39.08 226 GLU D C 1
ATOM 12286 O O . GLU D 1 226 ? 41.411 13.642 1.038 1.00 39.91 226 GLU D O 1
ATOM 12292 N N . PHE D 1 227 ? 43.021 13.961 2.575 1.00 35.85 227 PHE D N 1
ATOM 12293 C CA . PHE D 1 227 ? 42.315 15.077 3.188 1.00 33.33 227 PHE D CA 1
ATOM 12294 C C . PHE D 1 227 ? 42.030 16.172 2.153 1.00 33.48 227 PHE D C 1
ATOM 12295 O O . PHE D 1 227 ? 40.915 16.698 2.081 1.00 31.23 227 PHE D O 1
ATOM 12303 N N . MET D 1 228 ? 43.042 16.512 1.356 1.00 35.26 228 MET D N 1
ATOM 12304 C CA . MET D 1 228 ? 42.889 17.538 0.323 1.00 37.02 228 MET D CA 1
ATOM 12305 C C . MET D 1 228 ? 41.735 17.179 -0.621 1.00 37.14 228 MET D C 1
ATOM 12306 O O . MET D 1 228 ? 40.926 18.036 -0.977 1.00 37.56 228 MET D O 1
ATOM 12311 N N . GLU D 1 229 ? 41.645 15.911 -1.009 1.00 38.60 229 GLU D N 1
ATOM 12312 C CA . GLU D 1 229 ? 40.568 15.481 -1.893 1.00 41.22 229 GLU D CA 1
ATOM 12313 C C . GLU D 1 229 ? 39.220 15.677 -1.212 1.00 40.67 229 GLU D C 1
ATOM 12314 O O . GLU D 1 229 ? 38.257 16.130 -1.838 1.00 41.42 229 GLU D O 1
ATOM 12320 N N . ILE D 1 230 ? 39.163 15.331 0.071 1.00 39.46 230 ILE D N 1
ATOM 12321 C CA . ILE D 1 230 ? 37.942 15.470 0.865 1.00 39.05 230 ILE D CA 1
ATOM 12322 C C . ILE D 1 230 ? 37.484 16.916 0.966 1.00 38.43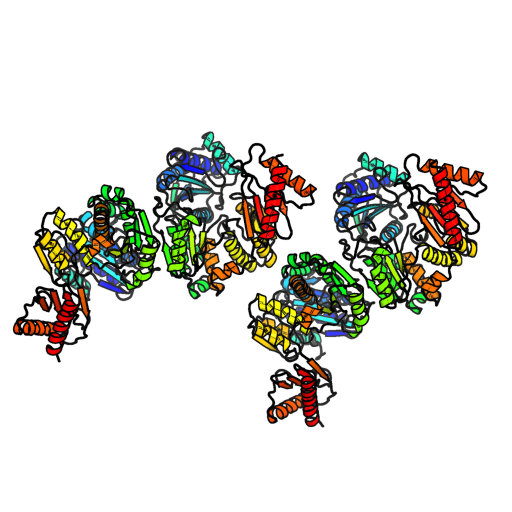 230 ILE D C 1
ATOM 12323 O O . ILE D 1 230 ? 36.289 17.183 0.929 1.00 39.25 230 ILE D O 1
ATOM 12328 N N . VAL D 1 231 ? 38.429 17.842 1.110 1.00 37.56 231 VAL D N 1
ATOM 12329 C CA . VAL D 1 231 ? 38.106 19.266 1.189 1.00 37.80 231 VAL D CA 1
ATOM 12330 C C . VAL D 1 231 ? 37.354 19.709 -0.075 1.00 39.52 231 VAL D C 1
ATOM 12331 O O . VAL D 1 231 ? 36.356 20.438 -0.013 1.00 37.64 231 VAL D O 1
ATOM 12335 N N . LYS D 1 232 ? 37.850 19.256 -1.222 1.00 41.53 232 LYS D N 1
ATOM 12336 C CA . LYS D 1 232 ? 37.263 19.606 -2.512 1.00 43.56 232 LYS D CA 1
ATOM 12337 C C . LYS D 1 232 ? 35.946 18.863 -2.733 1.00 42.76 232 LYS D C 1
ATOM 12338 O O . LYS D 1 232 ? 34.984 19.428 -3.249 1.00 43.75 232 LYS D O 1
ATOM 12344 N N . ALA D 1 233 ? 35.903 17.601 -2.329 1.00 41.63 233 ALA D N 1
ATOM 12345 C CA . ALA D 1 233 ? 34.699 16.801 -2.492 1.00 42.20 233 ALA D CA 1
ATOM 12346 C C . ALA D 1 233 ? 33.520 17.375 -1.704 1.00 41.92 233 ALA D C 1
ATOM 12347 O O . ALA D 1 233 ? 32.392 17.427 -2.199 1.00 43.95 233 ALA D O 1
ATOM 12349 N N . LEU D 1 234 ? 33.779 17.804 -0.477 1.00 39.59 234 LEU D N 1
ATOM 12350 C CA . LEU D 1 234 ? 32.734 18.370 0.361 1.00 37.24 234 LEU D CA 1
ATOM 12351 C C . LEU D 1 234 ? 32.311 19.767 -0.089 1.00 35.98 234 LEU D C 1
ATOM 12352 O O . LEU D 1 234 ? 31.263 20.266 0.315 1.00 34.34 234 LEU D O 1
ATOM 12357 N N . GLY D 1 235 ? 33.127 20.397 -0.929 1.00 35.51 235 GLY D N 1
ATOM 12358 C CA . GLY D 1 235 ? 32.814 21.743 -1.365 1.00 33.21 235 GLY D CA 1
ATOM 12359 C C . GLY D 1 235 ? 32.995 22.736 -0.222 1.00 32.87 235 GLY D C 1
ATOM 12360 O O . GLY D 1 235 ? 32.260 23.718 -0.128 1.00 32.64 235 GLY D O 1
ATOM 12361 N N . ALA D 1 236 ? 33.966 22.483 0.651 1.00 31.01 236 ALA D N 1
ATOM 12362 C CA . ALA D 1 236 ? 34.232 23.381 1.783 1.00 32.09 236 ALA D CA 1
ATOM 12363 C C . ALA D 1 236 ? 34.982 24.643 1.343 1.00 31.50 236 ALA D C 1
ATOM 12364 O O . ALA D 1 236 ? 35.684 24.627 0.329 1.00 31.23 236 ALA D O 1
ATOM 12366 N N . ASP D 1 237 ? 34.846 25.722 2.112 1.00 30.40 237 ASP D N 1
ATOM 12367 C CA . ASP D 1 237 ? 35.534 26.976 1.823 1.00 29.32 237 ASP D CA 1
ATOM 12368 C C . ASP D 1 237 ? 37.043 26.770 1.979 1.00 29.82 237 ASP D C 1
ATOM 12369 O O . ASP D 1 237 ? 37.859 27.415 1.304 1.00 28.94 237 ASP D O 1
ATOM 12374 N N . PHE D 1 238 ? 37.413 25.858 2.874 1.00 28.32 238 PHE D N 1
ATOM 12375 C CA . PHE D 1 238 ? 38.808 25.511 3.080 1.00 27.84 238 PHE D CA 1
ATOM 12376 C C . PHE D 1 238 ? 38.954 24.438 4.162 1.00 28.49 238 PHE D C 1
ATOM 12377 O O . PHE D 1 238 ? 37.996 24.126 4.870 1.00 27.90 238 PHE D O 1
ATOM 12385 N N . GLY D 1 239 ? 40.135 23.839 4.247 1.00 27.30 239 GLY D N 1
ATOM 12386 C CA . GLY D 1 239 ? 40.353 22.818 5.246 1.00 26.66 239 GLY D CA 1
ATOM 12387 C C . GLY D 1 239 ? 41.539 23.168 6.109 1.00 27.06 239 GLY D C 1
ATOM 12388 O O . GLY D 1 239 ? 42.400 23.965 5.719 1.00 26.24 239 GLY D O 1
ATOM 12389 N N . VAL D 1 240 ? 41.583 22.572 7.294 1.00 25.38 240 VAL D N 1
ATOM 12390 C CA . VAL D 1 240 ? 42.683 22.794 8.224 1.00 26.08 240 VAL D CA 1
ATOM 12391 C C . VAL D 1 240 ? 43.077 21.462 8.868 1.00 25.47 240 VAL D C 1
ATOM 12392 O O . VAL D 1 240 ? 42.211 20.668 9.250 1.00 24.61 240 VAL D O 1
ATOM 12396 N N . ALA D 1 241 ? 44.378 21.214 8.975 1.00 25.21 241 ALA D N 1
ATOM 12397 C CA . ALA D 1 241 ? 44.870 19.986 9.596 1.00 25.08 241 ALA D CA 1
ATOM 12398 C C . ALA D 1 241 ? 45.885 20.368 10.665 1.00 24.38 241 ALA D C 1
ATOM 12399 O O . ALA D 1 241 ? 46.666 21.295 10.469 1.00 24.55 241 ALA D O 1
ATOM 12401 N N . GLN D 1 242 ? 45.864 19.671 11.799 1.00 21.88 242 GLN D N 1
ATOM 12402 C CA . GLN D 1 242 ? 46.810 19.947 12.864 1.00 21.91 242 GLN D CA 1
ATOM 12403 C C . GLN D 1 242 ? 47.680 18.734 13.117 1.00 21.83 242 GLN D C 1
ATOM 12404 O O . GLN D 1 242 ? 47.337 17.639 12.704 1.00 22.46 242 GLN D O 1
ATOM 12410 N N . ASP D 1 243 ? 48.809 18.945 13.795 1.00 22.27 243 ASP D N 1
ATOM 12411 C CA . ASP D 1 243 ? 49.680 17.845 14.166 1.00 23.42 243 ASP D CA 1
ATOM 12412 C C . ASP D 1 243 ? 49.194 17.271 15.517 1.00 22.57 243 ASP D C 1
ATOM 12413 O O . ASP D 1 243 ? 48.223 17.757 16.101 1.00 21.34 243 ASP D O 1
ATOM 12418 N N . GLY D 1 244 ? 49.895 16.239 15.986 1.00 23.49 244 GLY D N 1
ATOM 12419 C CA . GLY D 1 244 ? 49.549 15.539 17.213 1.00 22.53 244 GLY D CA 1
ATOM 12420 C C . GLY D 1 244 ? 49.266 16.355 18.455 1.00 21.54 244 GLY D C 1
ATOM 12421 O O . GLY D 1 244 ? 48.243 16.129 19.112 1.00 19.38 244 GLY D O 1
ATOM 12422 N N . ASP D 1 245 ? 50.163 17.281 18.794 1.00 20.43 245 ASP D N 1
ATOM 12423 C CA . ASP D 1 245 ? 49.930 18.090 19.987 1.00 20.30 245 ASP D CA 1
ATOM 12424 C C . ASP D 1 245 ? 49.270 19.422 19.680 1.00 18.10 245 ASP D C 1
ATOM 12425 O O . ASP D 1 245 ? 49.168 20.283 20.535 1.00 19.49 245 ASP D O 1
ATOM 12430 N N . ALA D 1 246 ? 48.824 19.572 18.440 1.00 19.73 246 ALA D N 1
ATOM 12431 C CA . ALA D 1 246 ? 48.100 20.749 17.994 1.00 19.71 246 ALA D CA 1
ATOM 12432 C C . ALA D 1 246 ? 48.715 22.156 18.128 1.00 21.62 246 ALA D C 1
ATOM 12433 O O . ALA D 1 246 ? 47.997 23.144 18.339 1.00 21.85 246 ALA D O 1
ATOM 12435 N N . ASP D 1 247 ? 50.037 22.266 18.008 1.00 22.09 247 ASP D N 1
ATOM 12436 C CA . ASP D 1 247 ? 50.634 23.593 18.010 1.00 22.98 247 ASP D CA 1
ATOM 12437 C C . ASP D 1 247 ? 50.641 24.075 16.542 1.00 23.28 247 ASP D C 1
ATOM 12438 O O . ASP D 1 247 ? 50.609 25.268 16.282 1.00 23.09 247 ASP D O 1
ATOM 12443 N N . ARG D 1 248 ? 50.637 23.146 15.588 1.00 25.42 248 ARG D N 1
ATOM 12444 C CA . ARG D 1 248 ? 50.652 23.521 14.179 1.00 27.50 248 ARG D CA 1
ATOM 12445 C C . ARG D 1 248 ? 49.274 23.462 13.516 1.00 27.62 248 ARG D C 1
ATOM 12446 O O . ARG D 1 248 ? 48.391 22.721 13.969 1.00 27.48 248 ARG D O 1
ATOM 12454 N N . ALA D 1 249 ? 49.094 24.272 12.469 1.00 24.85 249 ALA D N 1
ATOM 12455 C CA . ALA D 1 249 ? 47.864 24.291 11.662 1.00 24.62 249 ALA D CA 1
ATOM 12456 C C . ALA D 1 249 ? 48.285 24.450 10.206 1.00 25.40 249 ALA D C 1
ATOM 12457 O O . ALA D 1 249 ? 48.998 25.394 9.855 1.00 25.11 249 ALA D O 1
ATOM 12459 N N . VAL D 1 250 ? 47.838 23.527 9.367 1.00 25.67 250 VAL D N 1
ATOM 12460 C CA . VAL D 1 250 ? 48.141 23.562 7.946 1.00 27.44 250 VAL D CA 1
ATOM 12461 C C . VAL D 1 250 ? 46.837 23.809 7.199 1.00 27.27 250 VAL D C 1
ATOM 12462 O O . VAL D 1 250 ? 45.819 23.168 7.499 1.00 27.23 250 VAL D O 1
ATOM 12466 N N . PHE D 1 251 ? 46.861 24.733 6.239 1.00 26.51 251 PHE D N 1
ATOM 12467 C CA . PHE D 1 251 ? 45.664 25.095 5.464 1.00 26.22 251 PHE D CA 1
ATOM 12468 C C . PHE D 1 251 ? 45.610 24.550 4.035 1.00 27.58 251 PHE D C 1
ATOM 12469 O O . PHE D 1 251 ? 46.637 24.429 3.365 1.00 27.34 251 PHE D O 1
ATOM 12477 N N . ILE D 1 252 ? 44.396 24.242 3.584 1.00 28.45 252 ILE D N 1
ATOM 12478 C CA . ILE D 1 252 ? 44.111 23.692 2.252 1.00 29.05 252 ILE D CA 1
ATOM 12479 C C . ILE D 1 252 ? 42.960 24.545 1.690 1.00 30.72 252 ILE D C 1
ATOM 12480 O O . ILE D 1 252 ? 41.909 24.641 2.341 1.00 30.71 252 ILE D O 1
ATOM 12485 N N . ASP D 1 253 ? 43.138 25.146 0.502 1.00 30.92 253 ASP D N 1
ATOM 12486 C CA . ASP D 1 253 ? 42.085 25.988 -0.089 1.00 31.36 253 ASP D CA 1
ATOM 12487 C C . ASP D 1 253 ? 40.939 25.185 -0.685 1.00 30.50 253 ASP D C 1
ATOM 12488 O O . ASP D 1 253 ? 40.993 23.959 -0.707 1.00 28.91 253 ASP D O 1
ATOM 12493 N N . GLU D 1 254 ? 39.902 25.876 -1.152 1.00 31.70 254 GLU D N 1
ATOM 12494 C CA . GLU D 1 254 ? 38.718 25.216 -1.705 1.00 34.06 254 GLU D CA 1
ATOM 12495 C C . GLU D 1 254 ? 38.978 24.310 -2.888 1.00 34.74 254 GLU D C 1
ATOM 12496 O O . GLU D 1 254 ? 38.116 23.508 -3.255 1.00 33.61 254 GLU D O 1
ATOM 12502 N N . ASN D 1 255 ? 40.151 24.443 -3.499 1.00 34.65 255 ASN D N 1
ATOM 12503 C CA . ASN D 1 255 ? 40.475 23.607 -4.641 1.00 36.17 255 ASN D CA 1
ATOM 12504 C C . ASN D 1 255 ? 41.308 22.408 -4.242 1.00 36.84 255 ASN D C 1
ATOM 12505 O O . ASN D 1 255 ? 41.762 21.656 -5.097 1.00 36.76 255 ASN D O 1
ATOM 12510 N N . GLY D 1 256 ? 41.493 22.219 -2.936 1.00 36.95 256 GLY D N 1
ATOM 12511 C CA . GLY D 1 256 ? 42.271 21.088 -2.473 1.00 35.25 256 GLY D CA 1
ATOM 12512 C C . GLY D 1 256 ? 43.752 21.352 -2.591 1.00 35.06 256 GLY D C 1
ATOM 12513 O O . GLY D 1 256 ? 44.558 20.421 -2.588 1.00 35.77 256 GLY D O 1
ATOM 12514 N N . ARG D 1 257 ? 44.124 22.622 -2.694 1.00 33.93 257 ARG D N 1
ATOM 12515 C CA . ARG D 1 257 ? 45.529 22.976 -2.808 1.00 34.69 257 ARG D CA 1
ATOM 12516 C C . ARG D 1 257 ? 46.173 23.199 -1.439 1.00 34.97 257 ARG D C 1
ATOM 12517 O O . ARG D 1 257 ? 45.624 23.894 -0.584 1.00 35.50 257 ARG D O 1
ATOM 12525 N N . PHE D 1 258 ? 47.350 22.616 -1.250 1.00 34.89 258 PHE D N 1
ATOM 12526 C CA . PHE D 1 258 ? 48.097 22.739 -0.008 1.00 35.71 258 PHE D CA 1
ATOM 12527 C C . PHE D 1 258 ? 48.736 24.123 0.032 1.00 35.87 258 PHE D C 1
ATOM 12528 O O . PHE D 1 258 ? 49.530 24.446 -0.839 1.00 36.63 258 PHE D O 1
ATOM 12536 N N . ILE D 1 259 ? 48.407 24.932 1.039 1.00 36.02 259 ILE D N 1
ATOM 12537 C CA . ILE D 1 259 ? 48.976 26.281 1.153 1.00 35.63 259 ILE D CA 1
ATOM 12538 C C . ILE D 1 259 ? 50.202 26.302 2.045 1.00 36.40 259 ILE D C 1
ATOM 12539 O O . ILE D 1 259 ? 50.195 25.747 3.140 1.00 36.55 259 ILE D O 1
ATOM 12544 N N . GLN D 1 260 ? 51.261 26.952 1.578 1.00 36.73 260 GLN D N 1
ATOM 12545 C CA . GLN D 1 260 ? 52.499 27.025 2.340 1.00 37.76 260 GLN D CA 1
ATOM 12546 C C . GLN D 1 260 ? 52.307 27.875 3.594 1.00 36.53 260 GLN D C 1
ATOM 12547 O O . GLN D 1 260 ? 51.645 28.911 3.554 1.00 35.58 260 GLN D O 1
ATOM 12553 N N . GLY D 1 261 ? 52.902 27.432 4.697 1.00 36.19 261 GLY D N 1
ATOM 12554 C CA . GLY D 1 261 ? 52.775 28.132 5.968 1.00 35.43 261 GLY D CA 1
ATOM 12555 C C . GLY D 1 261 ? 53.047 29.627 5.952 1.00 35.45 261 GLY D C 1
ATOM 12556 O O . GLY D 1 261 ? 52.331 30.412 6.587 1.00 33.88 261 GLY D O 1
ATOM 12557 N N . ASP D 1 262 ? 54.087 30.025 5.229 1.00 35.11 262 ASP D N 1
ATOM 12558 C CA . ASP D 1 262 ? 54.451 31.434 5.149 1.00 37.08 262 ASP D CA 1
ATOM 12559 C C . ASP D 1 262 ? 53.347 32.319 4.568 1.00 35.21 262 ASP D C 1
ATOM 12560 O O . ASP D 1 262 ? 53.267 33.503 4.902 1.00 35.92 262 ASP D O 1
ATOM 12565 N N . LYS D 1 263 ? 52.492 31.749 3.720 1.00 34.25 263 LYS D N 1
ATOM 12566 C CA . LYS D 1 263 ? 51.385 32.497 3.119 1.00 33.20 263 LYS D CA 1
ATOM 12567 C C . LYS D 1 263 ? 50.316 32.846 4.151 1.00 33.24 263 LYS D C 1
ATOM 12568 O O . LYS D 1 263 ? 49.846 33.993 4.200 1.00 32.15 263 LYS D O 1
ATOM 12574 N N . THR D 1 264 ? 49.900 31.865 4.961 1.00 31.07 264 THR D N 1
ATOM 12575 C CA . THR D 1 264 ? 48.894 32.142 5.987 1.00 30.53 264 THR D CA 1
ATOM 12576 C C . THR D 1 264 ? 49.524 33.027 7.068 1.00 28.83 264 THR D C 1
ATOM 12577 O O . THR D 1 264 ? 48.843 33.847 7.684 1.00 30.46 264 THR D O 1
ATOM 12581 N N . PHE D 1 265 ? 50.822 32.865 7.305 1.00 28.01 265 PHE D N 1
ATOM 12582 C CA . PHE D 1 265 ? 51.538 33.737 8.240 1.00 26.91 265 PHE D CA 1
ATOM 12583 C C . PHE D 1 265 ? 51.435 35.194 7.677 1.00 27.16 265 PHE D C 1
ATOM 12584 O O . PHE D 1 265 ? 51.098 36.129 8.395 1.00 26.92 265 PHE D O 1
ATOM 12592 N N . ALA D 1 266 ? 51.706 35.371 6.390 1.00 28.12 266 ALA D N 1
ATOM 12593 C CA . ALA D 1 266 ? 51.627 36.706 5.775 1.00 29.23 266 ALA D CA 1
ATOM 12594 C C . ALA D 1 266 ? 50.204 37.277 5.889 1.00 29.62 266 ALA D C 1
ATOM 12595 O O . ALA D 1 266 ? 49.993 38.455 6.224 1.00 31.02 266 ALA D O 1
ATOM 12597 N N . LEU D 1 267 ? 49.234 36.413 5.626 1.00 30.02 267 LEU D N 1
ATOM 12598 C CA . LEU D 1 267 ? 47.825 36.763 5.663 1.00 29.58 267 LEU D CA 1
ATOM 12599 C C . LEU D 1 267 ? 47.439 37.283 7.045 1.00 29.74 267 LEU D C 1
ATOM 12600 O O . LEU D 1 267 ? 46.720 38.288 7.181 1.00 29.87 267 LEU D O 1
ATOM 12605 N N . VAL D 1 268 ? 47.931 36.610 8.080 1.00 29.50 268 VAL D N 1
ATOM 12606 C CA . VAL D 1 268 ? 47.636 37.026 9.439 1.00 28.10 268 VAL D CA 1
ATOM 12607 C C . VAL D 1 268 ? 48.410 38.267 9.824 1.00 27.85 268 VAL D C 1
ATOM 12608 O O . VAL D 1 268 ? 47.870 39.155 10.482 1.00 28.79 268 VAL D O 1
ATOM 12612 N N . ALA D 1 269 ? 49.678 38.327 9.437 1.00 28.11 269 ALA D N 1
ATOM 12613 C CA . ALA D 1 269 ? 50.507 39.484 9.777 1.00 29.82 269 ALA D CA 1
ATOM 12614 C C . ALA D 1 269 ? 49.933 40.755 9.158 1.00 30.64 269 ALA D C 1
ATOM 12615 O O . ALA D 1 269 ? 49.948 41.829 9.771 1.00 30.66 269 ALA D O 1
ATOM 12617 N N . ASP D 1 270 ? 49.424 40.615 7.936 1.00 32.20 270 ASP D N 1
ATOM 12618 C CA . ASP D 1 270 ? 48.830 41.737 7.215 1.00 33.39 270 ASP D CA 1
ATOM 12619 C C . ASP D 1 270 ? 47.704 42.325 8.039 1.00 34.02 270 ASP D C 1
ATOM 12620 O O . ASP D 1 270 ? 47.652 43.539 8.267 1.00 35.49 270 ASP D O 1
ATOM 12625 N N . ALA D 1 271 ? 46.809 41.460 8.508 1.00 32.65 271 ALA D N 1
ATOM 12626 C CA . ALA D 1 271 ? 45.683 41.905 9.301 1.00 33.05 271 ALA D CA 1
ATOM 12627 C C . ALA D 1 271 ? 46.129 42.515 10.629 1.00 33.26 271 ALA D C 1
ATOM 12628 O O . ALA D 1 271 ? 45.690 43.609 10.996 1.00 35.07 271 ALA D O 1
ATOM 12630 N N . VAL D 1 272 ? 47.012 41.817 11.334 1.00 32.22 272 VAL D N 1
ATOM 12631 C CA . VAL D 1 272 ? 47.501 42.272 12.638 1.00 32.04 272 VAL D CA 1
ATOM 12632 C C . VAL D 1 272 ? 48.253 43.598 12.584 1.00 32.76 272 VAL D C 1
ATOM 12633 O O . VAL D 1 272 ? 47.980 44.500 13.371 1.00 33.06 272 VAL D O 1
ATOM 12637 N N . LEU D 1 273 ? 49.199 43.707 11.662 1.00 33.54 273 LEU D N 1
ATOM 12638 C CA . LEU D 1 273 ? 49.974 44.930 11.514 1.00 35.59 273 LEU D CA 1
ATOM 12639 C C . LEU D 1 273 ? 49.099 46.117 11.093 1.00 37.58 273 LEU D C 1
ATOM 12640 O O . LEU D 1 273 ? 49.381 47.252 11.458 1.00 37.44 273 LEU D O 1
ATOM 12645 N N . LYS D 1 274 ? 48.041 45.847 10.329 1.00 40.50 274 LYS D N 1
ATOM 12646 C CA . LYS D 1 274 ? 47.134 46.902 9.884 1.00 42.58 274 LYS D CA 1
ATOM 12647 C C . LYS D 1 274 ? 46.366 47.426 11.089 1.00 44.65 274 LYS D C 1
ATOM 12648 O O . LYS D 1 274 ? 46.169 48.634 11.239 1.00 44.15 274 LYS D O 1
ATOM 12654 N N . GLU D 1 275 ? 45.933 46.501 11.942 1.00 46.28 275 GLU D N 1
ATOM 12655 C CA . GLU D 1 275 ? 45.199 46.831 13.158 1.00 48.14 275 GLU D CA 1
ATOM 12656 C C . GLU D 1 275 ? 46.025 47.717 14.079 1.00 48.25 275 GLU D C 1
ATOM 12657 O O . GLU D 1 275 ? 45.504 48.681 14.633 1.00 48.52 275 GLU D O 1
ATOM 12663 N N . LYS D 1 276 ? 47.303 47.385 14.255 1.00 48.21 276 LYS D N 1
ATOM 12664 C CA . LYS D 1 276 ? 48.173 48.171 15.126 1.00 49.01 276 LYS D CA 1
ATOM 12665 C C . LYS D 1 276 ? 48.716 49.411 14.426 1.00 48.47 276 LYS D C 1
ATOM 12666 O O . LYS D 1 276 ? 49.209 50.339 15.076 1.00 48.71 276 LYS D O 1
ATOM 12672 N N . GLY D 1 277 ? 48.617 49.427 13.101 1.00 47.30 277 GLY D N 1
ATOM 12673 C CA . GLY D 1 277 ? 49.121 50.558 12.341 1.00 46.61 277 GLY D CA 1
ATOM 12674 C C . GLY D 1 277 ? 50.631 50.621 12.468 1.00 46.09 277 GLY D C 1
ATOM 12675 O O . GLY D 1 277 ? 51.215 51.684 12.692 1.00 45.56 277 GLY D O 1
ATOM 12676 N N . GLY D 1 278 ? 51.267 49.462 12.333 1.00 44.29 278 GLY D N 1
ATOM 12677 C CA . GLY D 1 278 ? 52.710 49.401 12.441 1.00 42.19 278 GLY D CA 1
ATOM 12678 C C . GLY D 1 278 ? 53.095 48.311 13.414 1.00 40.37 278 GLY D C 1
ATOM 12679 O O . GLY D 1 278 ? 52.383 47.320 13.547 1.00 41.23 278 GLY D O 1
ATOM 12680 N N . GLY D 1 279 ? 54.215 48.495 14.098 1.00 38.78 279 GLY D N 1
ATOM 12681 C CA . GLY D 1 279 ? 54.649 47.502 15.054 1.00 36.80 279 GLY D CA 1
ATOM 12682 C C . GLY D 1 279 ? 55.938 46.829 14.637 1.00 35.94 279 GLY D C 1
ATOM 12683 O O . GLY D 1 279 ? 56.730 47.391 13.879 1.00 35.06 279 GLY D O 1
ATOM 12684 N N . LEU D 1 280 ? 56.151 45.616 15.139 1.00 33.77 280 LEU D N 1
ATOM 12685 C CA . LEU D 1 280 ? 57.356 44.863 14.829 1.00 31.58 280 LEU D CA 1
ATOM 12686 C C . LEU D 1 280 ? 57.045 43.412 14.503 1.00 31.57 280 LEU D C 1
ATOM 12687 O O . LEU D 1 280 ? 56.432 42.701 15.309 1.00 30.64 280 LEU D O 1
ATOM 12692 N N . LEU D 1 281 ? 57.473 42.973 13.323 1.00 30.46 281 LEU D N 1
ATOM 12693 C CA . LEU D 1 281 ? 57.258 41.595 12.905 1.00 29.82 281 LEU D CA 1
ATOM 12694 C C . LEU D 1 281 ? 58.565 40.862 13.086 1.00 29.79 281 LEU D C 1
ATOM 12695 O O . LEU D 1 281 ? 59.601 41.317 12.608 1.00 31.97 281 LEU D O 1
ATOM 12700 N N . VAL D 1 282 ? 58.526 39.722 13.767 1.00 28.39 282 VAL D N 1
ATOM 12701 C CA . VAL D 1 282 ? 59.738 38.958 14.024 1.00 27.34 282 VAL D CA 1
ATOM 12702 C C . VAL D 1 282 ? 59.681 37.621 13.307 1.00 29.09 282 VAL D C 1
ATOM 12703 O O . VAL D 1 282 ? 58.682 36.897 13.401 1.00 29.31 282 VAL D O 1
ATOM 12707 N N . THR D 1 283 ? 60.743 37.292 12.582 1.00 28.42 283 THR D N 1
ATOM 12708 C CA . THR D 1 283 ? 60.791 36.027 11.869 1.00 30.67 283 THR D CA 1
ATOM 12709 C C . THR D 1 283 ? 62.240 35.648 11.681 1.00 32.14 283 THR D C 1
ATOM 12710 O O . THR D 1 283 ? 63.122 36.310 12.236 1.00 34.22 283 THR D O 1
ATOM 12714 N N . THR D 1 284 ? 62.508 34.601 10.912 1.00 32.14 284 THR D N 1
ATOM 12715 C CA . THR D 1 284 ? 63.890 34.166 10.717 1.00 33.83 284 THR D CA 1
ATOM 12716 C C . THR D 1 284 ? 64.482 34.624 9.395 1.00 34.89 284 THR D C 1
ATOM 12717 O O . THR D 1 284 ? 63.772 35.121 8.521 1.00 35.90 284 THR D O 1
ATOM 12721 N N . VAL D 1 285 ? 65.788 34.431 9.245 1.00 35.63 285 VAL D N 1
ATOM 12722 C CA . VAL D 1 285 ? 66.464 34.811 8.009 1.00 36.82 285 VAL D CA 1
ATOM 12723 C C . VAL D 1 285 ? 66.017 33.943 6.833 1.00 37.49 285 VAL D C 1
ATOM 12724 O O . VAL D 1 285 ? 66.207 34.325 5.683 1.00 38.69 285 VAL D O 1
ATOM 12728 N N . ALA D 1 286 ? 65.413 32.787 7.119 1.00 36.99 286 ALA D N 1
ATOM 12729 C CA . ALA D 1 286 ? 64.947 31.879 6.069 1.00 36.05 286 ALA D CA 1
ATOM 12730 C C . ALA D 1 286 ? 63.513 32.116 5.602 1.00 35.84 286 ALA D C 1
ATOM 12731 O O . ALA D 1 286 ? 63.028 31.428 4.705 1.00 37.21 286 ALA D O 1
ATOM 12733 N N . THR D 1 287 ? 62.827 33.082 6.195 1.00 35.78 287 THR D N 1
ATOM 12734 C CA . THR D 1 287 ? 61.449 33.373 5.802 1.00 35.40 287 THR D CA 1
ATOM 12735 C C . THR D 1 287 ? 61.382 34.228 4.529 1.00 35.32 287 THR D C 1
ATOM 12736 O O . THR D 1 287 ? 62.247 35.065 4.284 1.00 35.10 287 THR D O 1
ATOM 12740 N N . SER D 1 288 ? 60.335 34.012 3.739 1.00 35.44 288 SER D N 1
ATOM 12741 C CA . SER D 1 288 ? 60.131 34.722 2.479 1.00 36.22 288 SER D CA 1
ATOM 12742 C C . SER D 1 288 ? 60.103 36.239 2.605 1.00 37.20 288 SER D C 1
ATOM 12743 O O . SER D 1 288 ? 59.690 36.774 3.643 1.00 37.06 288 SER D O 1
ATOM 12746 N N . ASN D 1 289 ? 60.542 36.928 1.545 1.00 37.53 289 ASN D N 1
ATOM 12747 C CA . ASN D 1 289 ? 60.547 38.391 1.519 1.00 36.92 289 ASN D CA 1
ATOM 12748 C C . ASN D 1 289 ? 59.113 38.890 1.541 1.00 36.21 289 ASN D C 1
ATOM 12749 O O . ASN D 1 289 ? 58.863 40.071 1.797 1.00 36.29 289 ASN D O 1
ATOM 12754 N N . LEU D 1 290 ? 58.175 37.990 1.255 1.00 34.03 290 LEU D N 1
ATOM 12755 C CA . LEU D 1 290 ? 56.759 38.331 1.296 1.00 33.51 290 LEU D CA 1
ATOM 12756 C C . LEU D 1 290 ? 56.438 39.008 2.637 1.00 33.26 290 LEU D C 1
ATOM 12757 O O . LEU D 1 290 ? 55.662 39.966 2.699 1.00 33.23 290 LEU D O 1
ATOM 12762 N N . LEU D 1 291 ? 57.042 38.507 3.709 1.00 32.12 291 LEU D N 1
ATOM 12763 C CA . LEU D 1 291 ? 56.792 39.070 5.022 1.00 32.35 291 LEU D CA 1
ATOM 12764 C C . LEU D 1 291 ? 57.363 40.476 5.145 1.00 32.31 291 LEU D C 1
ATOM 12765 O O . LEU D 1 291 ? 56.804 41.309 5.845 1.00 32.47 291 LEU D O 1
ATOM 12770 N N . ASP D 1 292 ? 58.472 40.746 4.469 1.00 34.62 292 ASP D N 1
ATOM 12771 C CA . ASP D 1 292 ? 59.023 42.101 4.495 1.00 36.23 292 ASP D CA 1
ATOM 12772 C C . ASP D 1 292 ? 58.016 43.021 3.814 1.00 35.41 292 ASP D C 1
ATOM 12773 O O . ASP D 1 292 ? 57.754 44.134 4.279 1.00 36.21 292 ASP D O 1
ATOM 12778 N N . ASP D 1 293 ? 57.456 42.553 2.704 1.00 35.13 293 ASP D N 1
ATOM 12779 C CA . ASP D 1 293 ? 56.480 43.349 1.966 1.00 35.28 293 ASP D CA 1
ATOM 12780 C C . ASP D 1 293 ? 55.277 43.707 2.829 1.00 34.59 293 ASP D C 1
ATOM 12781 O O . ASP D 1 293 ? 54.798 44.846 2.817 1.00 33.47 293 ASP D O 1
ATOM 12786 N N . ILE D 1 294 ? 54.787 42.727 3.583 1.00 33.00 294 ILE D N 1
ATOM 12787 C CA . ILE D 1 294 ? 53.622 42.958 4.416 1.00 31.61 294 ILE D CA 1
ATOM 12788 C C . ILE D 1 294 ? 53.945 43.976 5.478 1.00 31.94 294 ILE D C 1
ATOM 12789 O O . ILE D 1 294 ? 53.146 44.871 5.740 1.00 32.97 294 ILE D O 1
ATOM 12794 N N . ALA D 1 295 ? 55.125 43.842 6.077 1.00 32.80 295 ALA D N 1
ATOM 12795 C CA . ALA D 1 295 ? 55.560 44.752 7.124 1.00 34.92 295 ALA D CA 1
ATOM 12796 C C . ALA D 1 295 ? 55.703 46.184 6.591 1.00 36.25 295 ALA D C 1
ATOM 12797 O O . ALA D 1 295 ? 55.195 47.132 7.206 1.00 37.61 295 ALA D O 1
ATOM 12799 N N . LYS D 1 296 ? 56.388 46.329 5.456 1.00 37.52 296 LYS D N 1
ATOM 12800 C CA . LYS D 1 296 ? 56.589 47.644 4.819 1.00 38.41 296 LYS D CA 1
ATOM 12801 C C . LYS D 1 296 ? 55.237 48.298 4.583 1.00 37.31 296 LYS D C 1
ATOM 12802 O O . LYS D 1 296 ? 55.031 49.463 4.887 1.00 38.34 296 LYS D O 1
ATOM 12808 N N . LYS D 1 297 ? 54.326 47.519 4.015 1.00 37.79 297 LYS D N 1
ATOM 12809 C CA . LYS D 1 297 ? 52.977 47.957 3.697 1.00 38.40 297 LYS D CA 1
ATOM 12810 C C . LYS D 1 297 ? 52.276 48.692 4.845 1.00 39.05 297 LYS D C 1
ATOM 12811 O O . LYS D 1 297 ? 51.464 49.596 4.611 1.00 39.02 297 LYS D O 1
ATOM 12817 N N . HIS D 1 298 ? 52.595 48.320 6.080 1.00 37.67 298 HIS D N 1
ATOM 12818 C CA . HIS D 1 298 ? 51.975 48.932 7.252 1.00 37.70 298 HIS D CA 1
ATOM 12819 C C . HIS D 1 298 ? 52.958 49.752 8.080 1.00 37.95 298 HIS D C 1
ATOM 12820 O O . HIS D 1 298 ? 52.645 50.196 9.194 1.00 38.79 298 HIS D O 1
ATOM 12827 N N . GLY D 1 299 ? 54.149 49.960 7.530 1.00 37.64 299 GLY D N 1
ATOM 12828 C CA . GLY D 1 299 ? 55.161 50.726 8.229 1.00 36.98 299 GLY D CA 1
ATOM 12829 C C . GLY D 1 299 ? 55.713 50.046 9.475 1.00 36.99 299 GLY D C 1
ATOM 12830 O O . GLY D 1 299 ? 56.155 50.720 10.409 1.00 36.74 299 GLY D O 1
ATOM 12831 N N . ALA D 1 300 ? 55.710 48.715 9.493 1.00 35.81 300 ALA D N 1
ATOM 12832 C CA . ALA D 1 300 ? 56.214 47.986 10.652 1.00 34.88 300 ALA D CA 1
ATOM 12833 C C . ALA D 1 300 ? 57.660 47.589 10.424 1.00 34.55 300 ALA D C 1
ATOM 12834 O O . ALA D 1 300 ? 58.081 47.421 9.287 1.00 35.73 300 ALA D O 1
ATOM 12836 N N . LYS D 1 301 ? 58.426 47.468 11.504 1.00 34.10 301 LYS D N 1
ATOM 12837 C CA . LYS D 1 301 ? 59.815 47.056 11.400 1.00 34.95 301 LYS D CA 1
ATOM 12838 C C . LYS D 1 301 ? 59.853 45.525 11.323 1.00 35.72 301 LYS D C 1
ATOM 12839 O O . LYS D 1 301 ? 58.886 44.844 11.691 1.00 35.22 301 LYS D O 1
ATOM 12845 N N . VAL D 1 302 ? 60.971 44.990 10.845 1.00 35.51 302 VAL D N 1
ATOM 12846 C CA . VAL D 1 302 ? 61.144 43.546 10.742 1.00 35.22 302 VAL D CA 1
ATOM 12847 C C . VAL D 1 302 ? 62.443 43.143 11.423 1.00 35.51 302 VAL D C 1
ATOM 12848 O O . VAL D 1 302 ? 63.451 43.827 11.291 1.00 36.51 302 VAL D O 1
ATOM 12852 N N . MET D 1 303 ? 62.414 42.041 12.162 1.00 34.96 303 MET D N 1
ATOM 12853 C CA . MET D 1 303 ? 63.605 41.543 12.832 1.00 34.42 303 MET D CA 1
ATOM 12854 C C . MET D 1 303 ? 63.803 40.130 12.309 1.00 34.62 303 MET D C 1
ATOM 12855 O O . MET D 1 303 ? 62.882 39.318 12.374 1.00 32.61 303 MET D O 1
ATOM 12860 N N . ARG D 1 304 ? 65.000 39.855 11.788 1.00 35.29 304 ARG D N 1
ATOM 12861 C CA . ARG D 1 304 ? 65.361 38.555 11.223 1.00 36.80 304 ARG D CA 1
ATOM 12862 C C . ARG D 1 304 ? 66.312 37.836 12.165 1.00 36.98 304 ARG D C 1
ATOM 12863 O O . ARG D 1 304 ? 67.461 38.236 12.304 1.00 37.84 304 ARG D O 1
ATOM 12871 N N . THR D 1 305 ? 65.847 36.771 12.805 1.00 36.68 305 THR D N 1
ATOM 12872 C CA . THR D 1 305 ? 66.689 36.053 13.749 1.00 34.95 305 THR D CA 1
ATOM 12873 C C . THR D 1 305 ? 67.278 34.818 13.104 1.00 35.33 305 THR D C 1
ATOM 12874 O O . THR D 1 305 ? 67.001 34.520 11.945 1.00 35.37 305 THR D O 1
ATOM 12878 N N . LYS D 1 306 ? 68.080 34.087 13.875 1.00 36.59 306 LYS D N 1
ATOM 12879 C CA . LYS D 1 306 ? 68.671 32.847 13.399 1.00 37.25 306 LYS D CA 1
ATOM 12880 C C . LYS D 1 306 ? 67.533 31.848 13.318 1.00 38.56 306 LYS D C 1
ATOM 12881 O O . LYS D 1 306 ? 66.477 32.052 13.916 1.00 37.14 306 LYS D O 1
ATOM 12887 N N . VAL D 1 307 ? 67.747 30.764 12.583 1.00 39.93 307 VAL D N 1
ATOM 12888 C CA . VAL D 1 307 ? 66.726 29.734 12.443 1.00 41.53 307 VAL D CA 1
ATOM 12889 C C . VAL D 1 307 ? 66.809 28.832 13.663 1.00 42.75 307 VAL D C 1
ATOM 12890 O O . VAL D 1 307 ? 67.899 28.577 14.175 1.00 44.09 307 VAL D O 1
ATOM 12894 N N . GLY D 1 308 ? 65.660 28.361 14.134 1.00 42.41 308 GLY D N 1
ATOM 12895 C CA . GLY D 1 308 ? 65.655 27.486 15.291 1.00 43.73 308 GLY D CA 1
ATOM 12896 C C . GLY D 1 308 ? 64.448 27.686 16.179 1.00 43.91 308 GLY D C 1
ATOM 12897 O O . GLY D 1 308 ? 63.843 28.768 16.189 1.00 43.94 308 GLY D O 1
ATOM 12898 N N . ASP D 1 309 ? 64.116 26.646 16.937 1.00 43.96 309 ASP D N 1
ATOM 12899 C CA . ASP D 1 309 ? 62.978 26.688 17.843 1.00 42.51 309 ASP D CA 1
ATOM 12900 C C . ASP D 1 309 ? 63.172 27.665 18.996 1.00 39.00 309 ASP D C 1
ATOM 12901 O O . ASP D 1 309 ? 64.284 27.808 19.533 1.00 39.13 309 ASP D O 1
ATOM 12906 N N . LEU D 1 310 ? 62.078 28.334 19.365 1.00 35.55 310 LEU D N 1
ATOM 12907 C CA . LEU D 1 310 ? 62.057 29.279 20.472 1.00 32.61 310 LEU D CA 1
ATOM 12908 C C . LEU D 1 310 ? 62.785 30.596 20.199 1.00 31.76 310 LEU D C 1
ATOM 12909 O O . LEU D 1 310 ? 62.614 31.574 20.940 1.00 29.87 310 LEU D O 1
ATOM 12914 N N . ILE D 1 311 ? 63.582 30.654 19.140 1.00 30.07 311 ILE D N 1
ATOM 12915 C CA . ILE D 1 311 ? 64.307 31.894 18.879 1.00 29.19 311 ILE D CA 1
ATOM 12916 C C . ILE D 1 311 ? 63.357 33.036 18.577 1.00 27.96 311 ILE D C 1
ATOM 12917 O O . ILE D 1 311 ? 63.480 34.116 19.157 1.00 29.09 311 ILE D O 1
ATOM 12922 N N . VAL D 1 312 ? 62.400 32.796 17.687 1.00 27.65 312 VAL D N 1
ATOM 12923 C CA . VAL D 1 312 ? 61.447 33.825 17.328 1.00 27.41 312 VAL D CA 1
ATOM 12924 C C . VAL D 1 312 ? 60.597 34.234 18.522 1.00 27.73 312 VAL D C 1
ATOM 12925 O O . VAL D 1 312 ? 60.342 35.420 18.733 1.00 27.20 312 VAL D O 1
ATOM 12929 N N . ALA D 1 313 ? 60.155 33.251 19.304 1.00 27.42 313 ALA D N 1
ATOM 12930 C CA . ALA D 1 313 ? 59.330 33.529 20.475 1.00 26.54 313 ALA D CA 1
ATOM 12931 C C . ALA D 1 313 ? 60.123 34.343 21.485 1.00 27.66 313 ALA D C 1
ATOM 12932 O O . ALA D 1 313 ? 59.616 35.295 22.084 1.00 27.52 313 ALA D O 1
ATOM 12934 N N . ARG D 1 314 ? 61.376 33.965 21.671 1.00 28.47 314 ARG D N 1
ATOM 12935 C CA . ARG D 1 314 ? 62.240 34.663 22.602 1.00 31.44 314 ARG D CA 1
ATOM 12936 C C . ARG D 1 314 ? 62.488 36.108 22.147 1.00 31.29 314 ARG D C 1
ATOM 12937 O O . ARG D 1 314 ? 62.536 37.023 22.967 1.00 32.41 314 ARG D O 1
ATOM 12945 N N . ALA D 1 315 ? 62.640 36.312 20.842 1.00 30.11 315 ALA D N 1
ATOM 12946 C CA . ALA D 1 315 ? 62.866 37.663 20.316 1.00 28.97 315 ALA D CA 1
ATOM 12947 C C . ALA D 1 315 ? 61.604 38.515 20.480 1.00 28.58 315 ALA D C 1
ATOM 12948 O O . ALA D 1 315 ? 61.671 39.677 20.899 1.00 29.61 315 ALA D O 1
ATOM 12950 N N . LEU D 1 316 ? 60.452 37.942 20.142 1.00 28.86 316 LEU D N 1
ATOM 12951 C CA . LEU D 1 316 ? 59.172 38.639 20.260 1.00 28.77 316 LEU D CA 1
ATOM 12952 C C . LEU D 1 316 ? 58.989 39.157 21.675 1.00 29.57 316 LEU D C 1
ATOM 12953 O O . LEU D 1 316 ? 58.530 40.278 21.904 1.00 30.00 316 LEU D O 1
ATOM 12958 N N . TYR D 1 317 ? 59.354 38.313 22.625 1.00 30.40 317 TYR D N 1
ATOM 12959 C CA . TYR D 1 317 ? 59.243 38.617 24.038 1.00 31.67 317 TYR D CA 1
ATOM 12960 C C . TYR D 1 317 ? 60.218 39.717 24.493 1.00 33.20 317 TYR D C 1
ATOM 12961 O O . TYR D 1 317 ? 59.817 40.709 25.112 1.00 33.91 317 TYR D O 1
ATOM 12970 N N . GLU D 1 318 ? 61.494 39.539 24.179 1.00 34.82 318 GLU D N 1
ATOM 12971 C CA . GLU D 1 318 ? 62.525 40.508 24.560 1.00 36.57 318 GLU D CA 1
ATOM 12972 C C . GLU D 1 318 ? 62.347 41.882 23.902 1.00 35.28 318 GLU D C 1
ATOM 12973 O O . GLU D 1 318 ? 62.780 42.879 24.460 1.00 36.64 318 GLU D O 1
ATOM 12979 N N . ASN D 1 319 ? 61.704 41.934 22.736 1.00 33.99 319 ASN D N 1
ATOM 12980 C CA . ASN D 1 319 ? 61.540 43.193 22.006 1.00 33.34 319 ASN D CA 1
ATOM 12981 C C . ASN D 1 319 ? 60.105 43.680 21.941 1.00 33.85 319 ASN D C 1
ATOM 12982 O O . ASN D 1 319 ? 59.788 44.613 21.200 1.00 34.05 319 ASN D O 1
ATOM 12987 N N . ASN D 1 320 ? 59.234 43.049 22.715 1.00 34.27 320 ASN D N 1
ATOM 12988 C CA . ASN D 1 320 ? 57.827 43.408 22.713 1.00 33.77 320 ASN D CA 1
ATOM 12989 C C . ASN D 1 320 ? 57.289 43.466 21.269 1.00 33.35 320 ASN D C 1
ATOM 12990 O O . ASN D 1 320 ? 56.589 44.410 20.891 1.00 33.03 320 ASN D O 1
ATOM 12995 N N . GLY D 1 321 ? 57.609 42.440 20.482 1.00 31.46 321 GLY D N 1
ATOM 12996 C CA . GLY D 1 321 ? 57.168 42.379 19.100 1.00 30.17 321 GLY D CA 1
ATOM 12997 C C . GLY D 1 321 ? 55.668 42.309 18.985 1.00 28.75 321 GLY D C 1
ATOM 12998 O O . GLY D 1 321 ? 54.977 42.035 19.965 1.00 30.27 321 GLY D O 1
ATOM 12999 N N . THR D 1 322 ? 55.164 42.527 17.777 1.00 28.82 322 THR D N 1
ATOM 13000 C CA . THR D 1 322 ? 53.731 42.532 17.534 1.00 28.52 322 THR D CA 1
ATOM 13001 C C . THR D 1 322 ? 53.208 41.193 17.066 1.00 29.00 322 THR D C 1
ATOM 13002 O O . THR D 1 322 ? 52.180 40.733 17.547 1.00 28.34 322 THR D O 1
ATOM 13006 N N . ILE D 1 323 ? 53.915 40.585 16.117 1.00 28.77 323 ILE D N 1
ATOM 13007 C CA . ILE D 1 323 ? 53.519 39.308 15.556 1.00 27.68 323 ILE D CA 1
ATOM 13008 C C . ILE D 1 323 ? 54.809 38.609 15.150 1.00 28.90 323 ILE D C 1
ATOM 13009 O O . ILE D 1 323 ? 55.793 39.279 14.791 1.00 28.97 323 ILE D O 1
ATOM 13014 N N . GLY D 1 324 ? 54.810 37.275 15.239 1.00 26.98 324 GLY D N 1
ATOM 13015 C CA . GLY D 1 324 ? 55.978 36.485 14.882 1.00 27.58 324 GLY D CA 1
ATOM 13016 C C . GLY D 1 324 ? 55.632 35.236 14.082 1.00 28.69 324 GLY D C 1
ATOM 13017 O O . GLY D 1 324 ? 54.477 34.792 14.049 1.00 28.21 324 GLY D O 1
ATOM 13018 N N . GLY D 1 325 ? 56.630 34.668 13.422 1.00 29.45 325 GLY D N 1
ATOM 13019 C CA . GLY D 1 325 ? 56.396 33.471 12.644 1.00 32.18 325 GLY D CA 1
ATOM 13020 C C . GLY D 1 325 ? 57.680 32.984 12.017 1.00 36.74 325 GLY D C 1
ATOM 13021 O O . GLY D 1 325 ? 58.741 33.575 12.216 1.00 35.73 325 GLY D O 1
ATOM 13022 N N . GLU D 1 326 ? 57.588 31.907 11.246 1.00 41.09 326 GLU D N 1
ATOM 13023 C CA . GLU D 1 326 ? 58.764 31.354 10.595 1.00 46.22 326 GLU D CA 1
ATOM 13024 C C . GLU D 1 326 ? 58.501 30.804 9.188 1.00 48.25 326 GLU D C 1
ATOM 13025 O O . GLU D 1 326 ? 57.396 30.922 8.647 1.00 49.43 326 GLU D O 1
ATOM 13031 N N . GLU D 1 327 ? 59.532 30.209 8.599 1.00 50.58 327 GLU D N 1
ATOM 13032 C CA . GLU D 1 327 ? 59.450 29.643 7.255 1.00 53.07 327 GLU D CA 1
ATOM 13033 C C . GLU D 1 327 ? 58.161 28.865 6.984 1.00 53.36 327 GLU D C 1
ATOM 13034 O O . GLU D 1 327 ? 57.454 29.130 6.006 1.00 55.04 327 GLU D O 1
ATOM 13040 N N . ASN D 1 328 ? 57.858 27.904 7.850 1.00 52.54 328 ASN D N 1
ATOM 13041 C CA . ASN D 1 328 ? 56.677 27.065 7.689 1.00 51.77 328 ASN D CA 1
ATOM 13042 C C . ASN D 1 328 ? 55.419 27.641 8.311 1.00 49.64 328 ASN D C 1
ATOM 13043 O O . ASN D 1 328 ? 54.413 26.949 8.427 1.00 49.65 328 ASN D O 1
ATOM 13048 N N . GLY D 1 329 ? 55.470 28.904 8.717 1.00 48.06 329 GLY D N 1
ATOM 13049 C CA . GLY D 1 329 ? 54.305 29.507 9.343 1.00 45.14 329 GLY D CA 1
ATOM 13050 C C . GLY D 1 329 ? 54.492 29.609 10.846 1.00 42.81 329 GLY D C 1
ATOM 13051 O O . GLY D 1 329 ? 55.220 30.474 11.328 1.00 44.77 329 GLY D O 1
ATOM 13052 N N . GLY D 1 330 ? 53.850 28.729 11.602 1.00 40.09 330 GLY D N 1
ATOM 13053 C CA . GLY D 1 330 ? 53.992 28.784 13.043 1.00 35.01 330 GLY D CA 1
ATOM 13054 C C . GLY D 1 330 ? 53.853 30.195 13.592 1.00 33.25 330 GLY D C 1
ATOM 13055 O O . GLY D 1 330 ? 54.803 30.769 14.140 1.00 33.76 330 GLY D O 1
ATOM 13056 N N . VAL D 1 331 ? 52.664 30.762 13.465 1.00 28.39 331 VAL D N 1
ATOM 13057 C CA . VAL D 1 331 ? 52.447 32.116 13.939 1.00 26.74 331 VAL D CA 1
ATOM 13058 C C . VAL D 1 331 ? 52.361 32.197 15.457 1.00 27.37 331 VAL D C 1
ATOM 13059 O O . VAL D 1 331 ? 51.764 31.327 16.113 1.00 27.47 331 VAL D O 1
ATOM 13063 N N . ILE D 1 332 ? 52.969 33.241 16.009 1.00 25.25 332 ILE D N 1
ATOM 13064 C CA . ILE D 1 332 ? 52.981 33.490 17.431 1.00 25.00 332 ILE D CA 1
ATOM 13065 C C . ILE D 1 332 ? 52.285 34.815 17.700 1.00 26.23 332 ILE D C 1
ATOM 13066 O O . ILE D 1 332 ? 52.678 35.860 17.150 1.00 27.62 332 ILE D O 1
ATOM 13071 N N . PHE D 1 333 ? 51.236 34.753 18.517 1.00 23.53 333 PHE D N 1
ATOM 13072 C CA . PHE D 1 333 ? 50.450 35.917 18.913 1.00 24.49 333 PHE D CA 1
ATOM 13073 C C . PHE D 1 333 ? 50.831 36.245 20.355 1.00 25.85 333 PHE D C 1
ATOM 13074 O O . PHE D 1 333 ? 50.310 35.646 21.313 1.00 27.65 333 PHE D O 1
ATOM 13082 N N . PRO D 1 334 ? 51.743 37.211 20.532 1.00 26.04 334 PRO D N 1
ATOM 13083 C CA . PRO D 1 334 ? 52.242 37.652 21.829 1.00 26.68 334 PRO D CA 1
ATOM 13084 C C . PRO D 1 334 ? 51.201 37.883 22.908 1.00 27.59 334 PRO D C 1
ATOM 13085 O O . PRO D 1 334 ? 51.455 37.582 24.068 1.00 28.43 334 PRO D O 1
ATOM 13089 N N . GLU D 1 335 ? 50.042 38.416 22.536 1.00 28.61 335 GLU D N 1
ATOM 13090 C CA . GLU D 1 335 ? 48.982 38.715 23.512 1.00 31.99 335 GLU D CA 1
ATOM 13091 C C . GLU D 1 335 ? 48.203 37.486 23.967 1.00 30.18 335 GLU D C 1
ATOM 13092 O O . GLU D 1 335 ? 47.462 37.546 24.953 1.00 30.30 335 GLU D O 1
ATOM 13098 N N . HIS D 1 336 ? 48.372 36.398 23.224 1.00 26.60 336 HIS D N 1
ATOM 13099 C CA . HIS D 1 336 ? 47.704 35.134 23.493 1.00 25.80 336 HIS D CA 1
ATOM 13100 C C . HIS D 1 336 ? 48.673 34.207 24.251 1.00 26.20 336 HIS D C 1
ATOM 13101 O O . HIS D 1 336 ? 48.467 33.919 25.434 1.00 26.20 336 HIS D O 1
ATOM 13108 N N . VAL D 1 337 ? 49.717 33.742 23.567 1.00 24.89 337 VAL D N 1
ATOM 13109 C CA . VAL D 1 337 ? 50.749 32.908 24.193 1.00 25.89 337 VAL D CA 1
ATOM 13110 C C . VAL D 1 337 ? 52.058 33.034 23.393 1.00 23.73 337 VAL D C 1
ATOM 13111 O O . VAL D 1 337 ? 52.047 32.999 22.163 1.00 24.46 337 VAL D O 1
ATOM 13115 N N . LEU D 1 338 ? 53.172 33.180 24.100 1.00 23.90 338 LEU D N 1
ATOM 13116 C CA . LEU D 1 338 ? 54.484 33.306 23.469 1.00 23.70 338 LEU D CA 1
ATOM 13117 C C . LEU D 1 338 ? 54.971 31.954 22.968 1.00 22.98 338 LEU D C 1
ATOM 13118 O O . LEU D 1 338 ? 56.017 31.442 23.373 1.00 23.31 338 LEU D O 1
ATOM 13123 N N . GLY D 1 339 ? 54.178 31.389 22.071 1.00 22.84 339 GLY D N 1
ATOM 13124 C CA . GLY D 1 339 ? 54.483 30.103 21.475 1.00 22.87 339 GLY D CA 1
ATOM 13125 C C . GLY D 1 339 ? 53.576 29.947 20.282 1.00 22.17 339 GLY D C 1
ATOM 13126 O O . GLY D 1 339 ? 52.558 30.625 20.155 1.00 23.41 339 GLY D O 1
ATOM 13127 N N . ARG D 1 340 ? 53.951 29.054 19.390 1.00 23.72 340 ARG D N 1
ATOM 13128 C CA . ARG D 1 340 ? 53.167 28.800 18.192 1.00 24.78 340 ARG D CA 1
ATOM 13129 C C . ARG D 1 340 ? 51.810 28.185 18.578 1.00 24.05 340 ARG D C 1
ATOM 13130 O O . ARG D 1 340 ? 51.753 27.212 19.335 1.00 23.46 340 ARG D O 1
ATOM 13138 N N . ASP D 1 341 ? 50.716 28.755 18.083 1.00 22.80 341 ASP D N 1
ATOM 13139 C CA . ASP D 1 341 ? 49.397 28.209 18.413 1.00 23.06 341 ASP D CA 1
ATOM 13140 C C . ASP D 1 341 ? 48.531 28.159 17.174 1.00 22.47 341 ASP D C 1
ATOM 13141 O O . ASP D 1 341 ? 47.889 29.139 16.822 1.00 23.53 341 ASP D O 1
ATOM 13146 N N . GLY D 1 342 ? 48.505 27.001 16.533 1.00 22.21 342 GLY D N 1
ATOM 13147 C CA . GLY D 1 342 ? 47.713 26.850 15.339 1.00 23.05 342 GLY D CA 1
ATOM 13148 C C . GLY D 1 342 ? 46.232 27.125 15.505 1.00 22.31 342 GLY D C 1
ATOM 13149 O O . GLY D 1 342 ? 45.598 27.554 14.544 1.00 22.65 342 GLY D O 1
ATOM 13150 N N . ALA D 1 343 ? 45.658 26.872 16.686 1.00 21.77 343 ALA D N 1
ATOM 13151 C CA . ALA D 1 343 ? 44.226 27.138 16.863 1.00 22.22 343 ALA D CA 1
ATOM 13152 C C . ALA D 1 343 ? 43.945 28.649 16.793 1.00 22.22 343 ALA D C 1
ATOM 13153 O O . ALA D 1 343 ? 42.928 29.074 16.247 1.00 22.14 343 ALA D O 1
ATOM 13155 N N . MET D 1 344 ? 44.847 29.448 17.358 1.00 22.12 344 MET D N 1
ATOM 13156 C CA . MET D 1 344 ? 44.680 30.900 17.331 1.00 23.82 344 MET D CA 1
ATOM 13157 C C . MET D 1 344 ? 44.836 31.367 15.883 1.00 23.69 344 MET D C 1
ATOM 13158 O O . MET D 1 344 ? 44.109 32.248 15.407 1.00 24.04 344 MET D O 1
ATOM 13163 N N . THR D 1 345 ? 45.790 30.766 15.177 1.00 23.30 345 THR D N 1
ATOM 13164 C CA . THR D 1 345 ? 46.013 31.107 13.780 1.00 22.85 345 THR D CA 1
ATOM 13165 C C . THR D 1 345 ? 44.751 30.803 12.972 1.00 23.13 345 THR D C 1
ATOM 13166 O O . THR D 1 345 ? 44.293 31.634 12.181 1.00 23.74 345 THR D O 1
ATOM 13170 N N . VAL D 1 346 ? 44.167 29.627 13.183 1.00 21.62 346 VAL D N 1
ATOM 13171 C CA . VAL D 1 346 ? 42.958 29.249 12.459 1.00 21.31 346 VAL D CA 1
ATOM 13172 C C . VAL D 1 346 ? 41.841 30.242 12.754 1.00 22.74 346 VAL D C 1
ATOM 13173 O O . VAL D 1 346 ? 41.108 30.662 11.852 1.00 24.66 346 VAL D O 1
ATOM 13177 N N . ALA D 1 347 ? 41.704 30.629 14.016 1.00 21.39 347 ALA D N 1
ATOM 13178 C CA . ALA D 1 347 ? 40.638 31.558 14.377 1.00 22.13 347 ALA D CA 1
ATOM 13179 C C . ALA D 1 347 ? 40.813 32.879 13.618 1.00 22.96 347 ALA D C 1
ATOM 13180 O O . ALA D 1 347 ? 39.843 33.417 13.066 1.00 24.41 347 ALA D O 1
ATOM 13182 N N . LYS D 1 348 ? 42.053 33.370 13.573 1.00 21.60 348 LYS D N 1
ATOM 13183 C CA . LYS D 1 348 ? 42.367 34.630 12.903 1.00 23.48 348 LYS D CA 1
ATOM 13184 C C . LYS D 1 348 ? 42.128 34.535 11.398 1.00 24.61 348 LYS D C 1
ATOM 13185 O O . LYS D 1 348 ? 41.548 35.441 10.800 1.00 27.22 348 LYS D O 1
ATOM 13191 N N . VAL D 1 349 ? 42.571 33.443 10.791 1.00 24.09 349 VAL D N 1
ATOM 13192 C CA . VAL D 1 349 ? 42.362 33.222 9.366 1.00 25.63 349 VAL D CA 1
ATOM 13193 C C . VAL D 1 349 ? 40.858 33.121 9.065 1.00 26.37 349 VAL D C 1
ATOM 13194 O O . VAL D 1 349 ? 40.391 33.653 8.053 1.00 26.33 349 VAL D O 1
ATOM 13198 N N . VAL D 1 350 ? 40.098 32.455 9.938 1.00 25.02 350 VAL D N 1
ATOM 13199 C CA . VAL D 1 350 ? 38.639 32.338 9.759 1.00 25.23 350 VAL D CA 1
ATOM 13200 C C . VAL D 1 350 ? 38.006 33.738 9.782 1.00 25.54 350 VAL D C 1
ATOM 13201 O O . VAL D 1 350 ? 37.097 34.037 9.014 1.00 25.51 350 VAL D O 1
ATOM 13205 N N . GLU D 1 351 ? 38.482 34.583 10.685 1.00 25.78 351 GLU D N 1
ATOM 13206 C CA . GLU D 1 351 ? 37.973 35.950 10.772 1.00 27.17 351 GLU D CA 1
ATOM 13207 C C . GLU D 1 351 ? 38.295 36.708 9.474 1.00 27.71 351 GLU D C 1
ATOM 13208 O O . GLU D 1 351 ? 37.426 37.365 8.887 1.00 29.92 351 GLU D O 1
ATOM 13214 N N . ILE D 1 352 ? 39.547 36.622 9.037 1.00 27.94 352 ILE D N 1
ATOM 13215 C CA . ILE D 1 352 ? 39.982 37.300 7.819 1.00 28.71 352 ILE D CA 1
ATOM 13216 C C . ILE D 1 352 ? 39.123 36.846 6.641 1.00 30.46 352 ILE D C 1
ATOM 13217 O O . ILE D 1 352 ? 38.621 37.668 5.862 1.00 30.30 352 ILE D O 1
ATOM 13222 N N . PHE D 1 353 ? 38.926 35.540 6.523 1.00 29.35 353 PHE D N 1
ATOM 13223 C CA . PHE D 1 353 ? 38.102 34.994 5.446 1.00 30.14 353 PHE D CA 1
ATOM 13224 C C . PHE D 1 353 ? 36.679 35.538 5.513 1.00 31.44 353 PHE D C 1
ATOM 13225 O O . PHE D 1 353 ? 36.112 35.978 4.509 1.00 31.90 353 PHE D O 1
ATOM 13233 N N . ALA D 1 354 ? 36.099 35.504 6.705 1.00 31.48 354 ALA D N 1
ATOM 13234 C CA . ALA D 1 354 ? 34.742 35.983 6.890 1.00 32.65 354 ALA D CA 1
ATOM 13235 C C . ALA D 1 354 ? 34.555 37.454 6.535 1.00 33.36 354 ALA D C 1
ATOM 13236 O O . ALA D 1 354 ? 33.472 37.856 6.140 1.00 34.30 354 ALA D O 1
ATOM 13238 N N . LYS D 1 355 ? 35.606 38.249 6.684 1.00 36.46 355 LYS D N 1
ATOM 13239 C CA . LYS D 1 355 ? 35.542 39.682 6.402 1.00 38.13 355 LYS D CA 1
ATOM 13240 C C . LYS D 1 355 ? 35.960 40.063 4.979 1.00 39.58 355 LYS D C 1
ATOM 13241 O O . LYS D 1 355 ? 35.637 41.154 4.505 1.00 40.76 355 LYS D O 1
ATOM 13247 N N . SER D 1 356 ? 36.674 39.169 4.307 1.00 39.78 356 SER D N 1
ATOM 13248 C CA . SER D 1 356 ? 37.177 39.431 2.959 1.00 40.78 356 SER D CA 1
ATOM 13249 C C . SER D 1 356 ? 36.136 39.390 1.842 1.00 41.37 356 SER D C 1
ATOM 13250 O O . SER D 1 356 ? 36.239 40.148 0.884 1.00 41.27 356 SER D O 1
ATOM 13253 N N . GLY D 1 357 ? 35.154 38.501 1.960 1.00 42.17 357 GLY D N 1
ATOM 13254 C CA . GLY D 1 357 ? 34.154 38.375 0.918 1.00 43.24 357 GLY D CA 1
ATOM 13255 C C . GLY D 1 357 ? 34.783 37.735 -0.314 1.00 43.83 357 GLY D C 1
ATOM 13256 O O . GLY D 1 357 ? 34.295 37.896 -1.441 1.00 44.63 357 GLY D O 1
ATOM 13257 N N . LYS D 1 358 ? 35.880 37.013 -0.107 1.00 42.69 358 LYS D N 1
ATOM 13258 C CA . LYS D 1 358 ? 36.583 36.349 -1.201 1.00 42.72 358 LYS D CA 1
ATOM 13259 C C . LYS D 1 358 ? 36.701 34.860 -0.947 1.00 42.66 358 LYS D C 1
ATOM 13260 O O . LYS D 1 358 ? 36.257 34.360 0.083 1.00 43.70 358 LYS D O 1
ATOM 13266 N N . LYS D 1 359 ? 37.292 34.148 -1.898 1.00 41.41 359 LYS D N 1
ATOM 13267 C CA . LYS D 1 359 ? 37.504 32.715 -1.742 1.00 40.37 359 LYS D CA 1
ATOM 13268 C C . LYS D 1 359 ? 38.875 32.542 -1.103 1.00 38.82 359 LYS D C 1
ATOM 13269 O O . LYS D 1 359 ? 39.758 33.377 -1.288 1.00 37.79 359 LYS D O 1
ATOM 13275 N N . PHE D 1 360 ? 39.062 31.463 -0.352 1.00 37.13 360 PHE D N 1
ATOM 13276 C CA . PHE D 1 360 ? 40.342 31.250 0.310 1.00 35.36 360 PHE D CA 1
ATOM 13277 C C . PHE D 1 360 ? 41.508 31.316 -0.677 1.00 34.13 360 PHE D C 1
ATOM 13278 O O . PHE D 1 360 ? 42.546 31.926 -0.392 1.00 32.47 360 PHE D O 1
ATOM 13286 N N . SER D 1 361 ? 41.334 30.680 -1.832 1.00 34.48 361 SER D N 1
ATOM 13287 C CA . SER D 1 361 ? 42.377 30.668 -2.863 1.00 36.43 361 SER D CA 1
ATOM 13288 C C . SER D 1 361 ? 42.755 32.078 -3.299 1.00 36.18 361 SER D C 1
ATOM 13289 O O . SER D 1 361 ? 43.927 32.360 -3.543 1.00 35.39 361 SER D O 1
ATOM 13292 N N . GLU D 1 362 ? 41.762 32.960 -3.385 1.00 37.19 362 GLU D N 1
ATOM 13293 C CA . GLU D 1 362 ? 42.003 34.350 -3.784 1.00 38.02 362 GLU D CA 1
ATOM 13294 C C . GLU D 1 362 ? 42.827 35.111 -2.729 1.00 37.99 362 GLU D C 1
ATOM 13295 O O . GLU D 1 362 ? 43.731 35.892 -3.071 1.00 36.63 362 GLU D O 1
ATOM 13301 N N . LEU D 1 363 ? 42.511 34.892 -1.452 1.00 35.82 363 LEU D N 1
ATOM 13302 C CA . LEU D 1 363 ? 43.235 35.564 -0.377 1.00 34.86 363 LEU D CA 1
ATOM 13303 C C . LEU D 1 363 ? 44.713 35.220 -0.493 1.00 34.10 363 LEU D C 1
ATOM 13304 O O . LEU D 1 363 ? 45.584 36.070 -0.302 1.00 34.68 363 LEU D O 1
ATOM 13309 N N . ILE D 1 364 ? 44.994 33.971 -0.842 1.00 33.83 364 ILE D N 1
ATOM 13310 C CA . ILE D 1 364 ? 46.376 33.523 -0.974 1.00 34.24 364 ILE D CA 1
ATOM 13311 C C . ILE D 1 364 ? 47.056 34.060 -2.237 1.00 35.13 364 ILE D C 1
ATOM 13312 O O . ILE D 1 364 ? 48.157 34.616 -2.178 1.00 34.00 364 ILE D O 1
ATOM 13317 N N . ASP D 1 365 ? 46.389 33.901 -3.373 1.00 37.00 365 ASP D N 1
ATOM 13318 C CA . ASP D 1 365 ? 46.952 34.318 -4.649 1.00 39.84 365 ASP D CA 1
ATOM 13319 C C . ASP D 1 365 ? 47.147 35.814 -4.780 1.00 40.46 365 ASP D C 1
ATOM 13320 O O . ASP D 1 365 ? 48.026 36.256 -5.514 1.00 41.62 365 ASP D O 1
ATOM 13325 N N . GLU D 1 366 ? 46.350 36.595 -4.060 1.00 41.35 366 GLU D N 1
ATOM 13326 C CA . GLU D 1 366 ? 46.471 38.048 -4.124 1.00 41.36 366 GLU D CA 1
ATOM 13327 C C . GLU D 1 366 ? 47.708 38.572 -3.408 1.00 41.41 366 GLU D C 1
ATOM 13328 O O . GLU D 1 366 ? 48.032 39.757 -3.504 1.00 40.89 366 GLU D O 1
ATOM 13334 N N . LEU D 1 367 ? 48.400 37.698 -2.684 1.00 40.59 367 LEU D N 1
ATOM 13335 C CA . LEU D 1 367 ? 49.614 38.100 -1.971 1.00 40.74 367 LEU D CA 1
ATOM 13336 C C . LEU D 1 367 ? 50.784 38.203 -2.950 1.00 41.73 367 LEU D C 1
ATOM 13337 O O . LEU D 1 367 ? 50.837 37.477 -3.937 1.00 41.21 367 LEU D O 1
ATOM 13342 N N . PRO D 1 368 ? 51.738 39.105 -2.684 1.00 42.73 368 PRO D N 1
ATOM 13343 C CA . PRO D 1 368 ? 52.894 39.252 -3.576 1.00 45.21 368 PRO D CA 1
ATOM 13344 C C . PRO D 1 368 ? 53.489 37.885 -3.903 1.00 46.76 368 PRO D C 1
ATOM 13345 O O . PRO D 1 368 ? 53.745 37.083 -3.004 1.00 47.44 368 PRO D O 1
ATOM 13349 N N . LYS D 1 369 ? 53.711 37.625 -5.189 1.00 48.69 369 LYS D N 1
ATOM 13350 C CA . LYS D 1 369 ? 54.238 36.335 -5.629 1.00 49.90 369 LYS D CA 1
ATOM 13351 C C . LYS D 1 369 ? 55.757 36.215 -5.562 1.00 50.00 369 LYS D C 1
ATOM 13352 O O . LYS D 1 369 ? 56.492 37.137 -5.915 1.00 50.02 369 LYS D O 1
ATOM 13358 N N . TYR D 1 370 ? 56.209 35.058 -5.093 1.00 50.12 370 TYR D N 1
ATOM 13359 C CA . TYR D 1 370 ? 57.624 34.743 -4.964 1.00 51.06 370 TYR D CA 1
ATOM 13360 C C . TYR D 1 370 ? 57.817 33.275 -5.333 1.00 52.83 370 TYR D C 1
ATOM 13361 O O . TYR D 1 370 ? 56.894 32.470 -5.193 1.00 53.07 370 TYR D O 1
ATOM 13370 N N . TYR D 1 371 ? 59.009 32.932 -5.811 1.00 54.65 371 TYR D N 1
ATOM 13371 C CA . TYR D 1 371 ? 59.312 31.553 -6.181 1.00 57.75 371 TYR D CA 1
ATOM 13372 C C . TYR D 1 371 ? 60.570 31.139 -5.434 1.00 59.70 371 TYR D C 1
ATOM 13373 O O . TYR D 1 371 ? 61.524 31.915 -5.337 1.00 60.09 371 TYR D O 1
ATOM 13382 N N . GLN D 1 372 ? 60.576 29.923 -4.901 1.00 61.73 372 GLN D N 1
ATOM 13383 C CA . GLN D 1 372 ? 61.737 29.443 -4.167 1.00 64.22 372 GLN D CA 1
ATOM 13384 C C . GLN D 1 372 ? 62.104 27.998 -4.489 1.00 65.30 372 GLN D C 1
ATOM 13385 O O . GLN D 1 372 ? 61.253 27.196 -4.872 1.00 64.70 372 GLN D O 1
ATOM 13391 N N . ILE D 1 373 ? 63.388 27.685 -4.341 1.00 67.16 373 ILE D N 1
ATOM 13392 C CA . ILE D 1 373 ? 63.899 26.347 -4.604 1.00 69.34 373 ILE D CA 1
ATOM 13393 C C . ILE D 1 373 ? 64.816 25.937 -3.453 1.00 71.22 373 ILE D C 1
ATOM 13394 O O . ILE D 1 373 ? 65.459 26.784 -2.829 1.00 71.22 373 ILE D O 1
ATOM 13399 N N . LYS D 1 374 ? 64.881 24.638 -3.182 1.00 73.42 374 LYS D N 1
ATOM 13400 C CA . LYS D 1 374 ? 65.704 24.126 -2.093 1.00 75.95 374 LYS D CA 1
ATOM 13401 C C . LYS D 1 374 ? 66.552 22.936 -2.511 1.00 77.59 374 LYS D C 1
ATOM 13402 O O . LYS D 1 374 ? 66.215 22.224 -3.454 1.00 77.78 374 LYS D O 1
ATOM 13408 N N . THR D 1 375 ? 67.649 22.716 -1.791 1.00 79.58 375 THR D N 1
ATOM 13409 C CA . THR D 1 375 ? 68.551 21.600 -2.071 1.00 80.98 375 THR D CA 1
ATOM 13410 C C . THR D 1 375 ? 69.339 21.277 -0.812 1.00 81.96 375 THR D C 1
ATOM 13411 O O . THR D 1 375 ? 69.545 22.142 0.038 1.00 82.24 375 THR D O 1
ATOM 13415 N N . LYS D 1 376 ? 69.773 20.030 -0.689 1.00 82.94 376 LYS D N 1
ATOM 13416 C CA . LYS D 1 376 ? 70.549 19.618 0.469 1.00 84.13 376 LYS D CA 1
ATOM 13417 C C . LYS D 1 376 ? 71.736 18.789 0.005 1.00 84.85 376 LYS D C 1
ATOM 13418 O O . LYS D 1 376 ? 71.575 17.827 -0.745 1.00 85.07 376 LYS D O 1
ATOM 13424 N N . ARG D 1 377 ? 72.930 19.174 0.441 1.00 85.51 377 ARG D N 1
ATOM 13425 C CA . ARG D 1 377 ? 74.140 18.458 0.064 1.00 86.48 377 ARG D CA 1
ATOM 13426 C C . ARG D 1 377 ? 74.858 17.968 1.313 1.00 87.45 377 ARG D C 1
ATOM 13427 O O . ARG D 1 377 ? 75.134 18.749 2.223 1.00 88.10 377 ARG D O 1
ATOM 13435 N N . HIS D 1 378 ? 75.151 16.671 1.357 1.00 88.26 378 HIS D N 1
ATOM 13436 C CA . HIS D 1 378 ? 75.836 16.070 2.499 1.00 88.98 378 HIS D CA 1
ATOM 13437 C C . HIS D 1 378 ? 77.243 16.637 2.657 1.00 89.23 378 HIS D C 1
ATOM 13438 O O . HIS D 1 378 ? 78.017 16.676 1.701 1.00 89.18 378 HIS D O 1
ATOM 13445 N N . VAL D 1 379 ? 77.568 17.076 3.870 1.00 89.66 379 VAL D N 1
ATOM 13446 C CA . VAL D 1 379 ? 78.881 17.644 4.161 1.00 90.09 379 VAL D CA 1
ATOM 13447 C C . VAL D 1 379 ? 79.372 17.208 5.536 1.00 90.26 379 VAL D C 1
ATOM 13448 O O . VAL D 1 379 ? 78.634 17.262 6.519 1.00 90.65 379 VAL D O 1
ATOM 13452 N N . GLU D 1 380 ? 80.624 16.773 5.597 1.00 90.55 380 GLU D N 1
ATOM 13453 C CA . GLU D 1 380 ? 81.219 16.329 6.849 1.00 90.78 380 GLU D CA 1
ATOM 13454 C C . GLU D 1 380 ? 82.323 17.294 7.260 1.00 90.56 380 GLU D C 1
ATOM 13455 O O . GLU D 1 380 ? 82.646 18.232 6.529 1.00 90.62 380 GLU D O 1
ATOM 13461 N N . GLY D 1 381 ? 82.902 17.058 8.432 1.00 90.32 381 GLY D N 1
ATOM 13462 C CA . GLY D 1 381 ? 83.969 17.917 8.912 1.00 89.96 381 GLY D CA 1
ATOM 13463 C C . GLY D 1 381 ? 83.458 19.232 9.466 1.00 89.56 381 GLY D C 1
ATOM 13464 O O . GLY D 1 381 ? 82.382 19.282 10.064 1.00 89.59 381 GLY D O 1
ATOM 13465 N N . ASP D 1 382 ? 84.228 20.299 9.269 1.00 89.17 382 ASP D N 1
ATOM 13466 C CA . ASP D 1 382 ? 83.837 21.616 9.758 1.00 88.44 382 ASP D CA 1
ATOM 13467 C C . ASP D 1 382 ? 82.796 22.230 8.825 1.00 87.24 382 ASP D C 1
ATOM 13468 O O . ASP D 1 382 ? 82.957 23.346 8.328 1.00 87.09 382 ASP D O 1
ATOM 13473 N N . ARG D 1 383 ? 81.735 21.465 8.596 1.00 85.73 383 ARG D N 1
ATOM 13474 C CA . ARG D 1 383 ? 80.617 21.855 7.746 1.00 84.13 383 ARG D CA 1
ATOM 13475 C C . ARG D 1 383 ? 80.244 23.327 7.907 1.00 83.22 383 ARG D C 1
ATOM 13476 O O . ARG D 1 383 ? 79.776 23.968 6.965 1.00 82.81 383 ARG D O 1
ATOM 13484 N N . HIS D 1 384 ? 80.456 23.857 9.106 1.00 82.01 384 HIS D N 1
ATOM 13485 C CA . HIS D 1 384 ? 80.148 25.249 9.384 1.00 80.83 384 HIS D CA 1
ATOM 13486 C C . HIS D 1 384 ? 81.201 26.184 8.814 1.00 80.29 384 HIS D C 1
ATOM 13487 O O . HIS D 1 384 ? 80.869 27.234 8.267 1.00 79.99 384 HIS D O 1
ATOM 13494 N N . ALA D 1 385 ? 82.469 25.801 8.941 1.00 79.66 385 ALA D N 1
ATOM 13495 C CA . ALA D 1 385 ? 83.569 26.612 8.426 1.00 79.05 385 ALA D CA 1
ATOM 13496 C C . ALA D 1 385 ? 83.468 26.686 6.908 1.00 78.60 385 ALA D C 1
ATOM 13497 O O . ALA D 1 385 ? 83.976 27.616 6.279 1.00 78.45 385 ALA D O 1
ATOM 13499 N N . ILE D 1 386 ? 82.804 25.693 6.329 1.00 78.15 386 ILE D N 1
ATOM 13500 C CA . ILE D 1 386 ? 82.609 25.632 4.890 1.00 77.66 386 ILE D CA 1
ATOM 13501 C C . ILE D 1 386 ? 81.710 26.779 4.446 1.00 77.76 386 ILE D C 1
ATOM 13502 O O . ILE D 1 386 ? 81.998 27.454 3.455 1.00 78.11 386 ILE D O 1
ATOM 13507 N N . VAL D 1 387 ? 80.624 27.000 5.186 1.00 77.72 387 VAL D N 1
ATOM 13508 C CA . VAL D 1 387 ? 79.679 28.071 4.868 1.00 77.26 387 VAL D CA 1
ATOM 13509 C C . VAL D 1 387 ? 80.345 29.436 5.013 1.00 77.97 387 VAL D C 1
ATOM 13510 O O . VAL D 1 387 ? 80.051 30.356 4.249 1.00 77.95 387 VAL D O 1
ATOM 13514 N N . ASN D 1 388 ? 81.241 29.557 5.994 1.00 78.76 388 ASN D N 1
ATOM 13515 C CA . ASN D 1 388 ? 81.959 30.806 6.244 1.00 79.65 388 ASN D 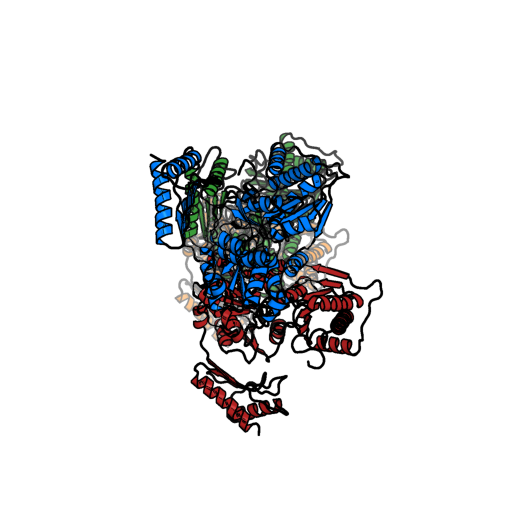CA 1
ATOM 13516 C C . ASN D 1 388 ? 82.798 31.189 5.031 1.00 80.15 388 ASN D C 1
ATOM 13517 O O . ASN D 1 388 ? 82.865 32.360 4.653 1.00 80.06 388 ASN D O 1
ATOM 13522 N N . LYS D 1 389 ? 83.439 30.193 4.426 1.00 80.71 389 LYS D N 1
ATOM 13523 C CA . LYS D 1 389 ? 84.262 30.427 3.247 1.00 81.25 389 LYS D CA 1
ATOM 13524 C C . LYS D 1 389 ? 83.361 30.923 2.123 1.00 80.93 389 LYS D C 1
ATOM 13525 O O . LYS D 1 389 ? 83.715 31.845 1.389 1.00 81.01 389 LYS D O 1
ATOM 13531 N N . VAL D 1 390 ? 82.193 30.304 2.000 1.00 80.31 390 VAL D N 1
ATOM 13532 C CA . VAL D 1 390 ? 81.238 30.685 0.972 1.00 80.36 390 VAL D CA 1
ATOM 13533 C C . VAL D 1 390 ? 80.897 32.168 1.087 1.00 80.78 390 VAL D C 1
ATOM 13534 O O . VAL D 1 390 ? 80.669 32.844 0.081 1.00 81.05 390 VAL D O 1
ATOM 13538 N N . ALA D 1 391 ? 80.870 32.667 2.321 1.00 80.99 391 ALA D N 1
ATOM 13539 C CA . ALA D 1 391 ? 80.560 34.068 2.586 1.00 81.37 391 ALA D CA 1
ATOM 13540 C C . ALA D 1 391 ? 81.677 34.981 2.087 1.00 81.73 391 ALA D C 1
ATOM 13541 O O . ALA D 1 391 ? 81.425 35.947 1.366 1.00 81.48 391 ALA D O 1
ATOM 13543 N N . GLU D 1 392 ? 82.908 34.667 2.481 1.00 82.33 392 GLU D N 1
ATOM 13544 C CA . GLU D 1 392 ? 84.076 35.441 2.077 1.00 82.85 392 GLU D CA 1
ATOM 13545 C C . GLU D 1 392 ? 84.115 35.584 0.564 1.00 82.98 392 GLU D C 1
ATOM 13546 O O . GLU D 1 392 ? 84.166 36.696 0.046 1.00 83.19 392 GLU D O 1
ATOM 13552 N N . MET D 1 393 ? 84.091 34.454 -0.138 1.00 83.24 393 MET D N 1
ATOM 13553 C CA . MET D 1 393 ? 84.119 34.451 -1.598 1.00 83.64 393 MET D CA 1
ATOM 13554 C C . MET D 1 393 ? 83.054 35.365 -2.163 1.00 83.49 393 MET D C 1
ATOM 13555 O O . MET D 1 393 ? 83.361 36.304 -2.892 1.00 83.91 393 MET D O 1
ATOM 13560 N N . ALA D 1 394 ? 81.800 35.083 -1.828 1.00 83.48 394 ALA D N 1
ATOM 13561 C CA . ALA D 1 394 ? 80.685 35.892 -2.295 1.00 83.35 394 ALA D CA 1
ATOM 13562 C C . ALA D 1 394 ? 80.989 37.374 -2.080 1.00 83.48 394 ALA D C 1
ATOM 13563 O O . ALA D 1 394 ? 80.797 38.194 -2.980 1.00 83.08 394 ALA D O 1
ATOM 13565 N N . ARG D 1 395 ? 81.463 37.710 -0.882 1.00 83.57 395 ARG D N 1
ATOM 13566 C CA . ARG D 1 395 ? 81.805 39.091 -0.552 1.00 83.87 395 ARG D CA 1
ATOM 13567 C C . ARG D 1 395 ? 82.925 39.586 -1.467 1.00 83.92 395 ARG D C 1
ATOM 13568 O O . ARG D 1 395 ? 82.887 40.718 -1.956 1.00 83.90 395 ARG D O 1
ATOM 13576 N N . GLU D 1 396 ? 83.919 38.727 -1.690 1.00 83.78 396 GLU D N 1
ATOM 13577 C CA . GLU D 1 396 ? 85.060 39.056 -2.545 1.00 83.71 396 GLU D CA 1
ATOM 13578 C C . GLU D 1 396 ? 84.617 39.249 -3.993 1.00 82.80 396 GLU D C 1
ATOM 13579 O O . GLU D 1 396 ? 85.277 39.946 -4.766 1.00 83.05 396 GLU D O 1
ATOM 13585 N N . ARG D 1 397 ? 83.496 38.628 -4.348 1.00 81.40 397 ARG D N 1
ATOM 13586 C CA . ARG D 1 397 ? 82.956 38.713 -5.699 1.00 79.96 397 ARG D CA 1
ATOM 13587 C C . ARG D 1 397 ? 81.924 39.830 -5.832 1.00 79.47 397 ARG D C 1
ATOM 13588 O O . ARG D 1 397 ? 81.165 39.880 -6.801 1.00 79.41 397 ARG D O 1
ATOM 13596 N N . GLY D 1 398 ? 81.912 40.726 -4.847 1.00 78.84 398 GLY D N 1
ATOM 13597 C CA . GLY D 1 398 ? 80.994 41.851 -4.862 1.00 78.21 398 GLY D CA 1
ATOM 13598 C C . GLY D 1 398 ? 79.567 41.516 -4.479 1.00 77.75 398 GLY D C 1
ATOM 13599 O O . GLY D 1 398 ? 78.642 42.253 -4.823 1.00 77.82 398 GLY D O 1
ATOM 13600 N N . TYR D 1 399 ? 79.387 40.408 -3.767 1.00 77.14 399 TYR D N 1
ATOM 13601 C CA . TYR D 1 399 ? 78.060 39.974 -3.338 1.00 76.12 399 TYR D CA 1
ATOM 13602 C C . TYR D 1 399 ? 77.730 40.395 -1.910 1.00 75.44 399 TYR D C 1
ATOM 13603 O O . TYR D 1 399 ? 78.538 40.214 -0.998 1.00 74.91 399 TYR D O 1
ATOM 13612 N N . THR D 1 400 ? 76.538 40.960 -1.729 1.00 74.85 400 THR D N 1
ATOM 13613 C CA . THR D 1 400 ? 76.082 41.382 -0.410 1.00 74.28 400 THR D CA 1
ATOM 13614 C C . THR D 1 400 ? 75.653 40.127 0.346 1.00 73.88 400 THR D C 1
ATOM 13615 O O . THR D 1 400 ? 74.681 39.467 -0.025 1.00 73.31 400 THR D O 1
ATOM 13619 N N . VAL D 1 401 ? 76.392 39.800 1.400 1.00 73.43 401 VAL D N 1
ATOM 13620 C CA . VAL D 1 401 ? 76.110 38.617 2.195 1.00 72.34 401 VAL D CA 1
ATOM 13621 C C . VAL D 1 401 ? 75.697 38.971 3.612 1.00 71.95 401 VAL D C 1
ATOM 13622 O O . VAL D 1 401 ? 76.265 39.873 4.230 1.00 71.89 401 VAL D O 1
ATOM 13626 N N . ASP D 1 402 ? 74.701 38.245 4.113 1.00 71.02 402 ASP D N 1
ATOM 13627 C CA . ASP D 1 402 ? 74.191 38.426 5.463 1.00 69.53 402 ASP D CA 1
ATOM 13628 C C . ASP D 1 402 ? 74.512 37.149 6.243 1.00 68.69 402 ASP D C 1
ATOM 13629 O O . ASP D 1 402 ? 73.947 36.086 5.974 1.00 67.60 402 ASP D O 1
ATOM 13634 N N . THR D 1 403 ? 75.423 37.258 7.205 1.00 67.55 403 THR D N 1
ATOM 13635 C CA . THR D 1 403 ? 75.839 36.105 7.998 1.00 67.11 403 THR D CA 1
ATOM 13636 C C . THR D 1 403 ? 75.166 35.952 9.368 1.00 66.75 403 THR D C 1
ATOM 13637 O O . THR D 1 403 ? 75.778 35.457 10.317 1.00 66.59 403 THR D O 1
ATOM 13641 N N . THR D 1 404 ? 73.907 36.362 9.470 1.00 66.05 404 THR D N 1
ATOM 13642 C CA . THR D 1 404 ? 73.182 36.234 10.726 1.00 65.24 404 THR D CA 1
ATOM 13643 C C . THR D 1 404 ? 73.106 34.761 11.107 1.00 64.81 404 THR D C 1
ATOM 13644 O O . THR D 1 404 ? 73.335 34.389 12.255 1.00 64.58 404 THR D O 1
ATOM 13648 N N . ASP D 1 405 ? 72.777 33.930 10.126 1.00 64.41 405 ASP D N 1
ATOM 13649 C CA . ASP D 1 405 ? 72.692 32.490 10.322 1.00 64.69 405 ASP D CA 1
ATOM 13650 C C . ASP D 1 405 ? 73.083 31.835 9.001 1.00 64.46 405 ASP D C 1
ATOM 13651 O O . ASP D 1 405 ? 72.232 31.560 8.150 1.00 64.38 405 ASP D O 1
ATOM 13656 N N . GLY D 1 406 ? 74.377 31.589 8.834 1.00 63.78 406 GLY D N 1
ATOM 13657 C CA . GLY D 1 406 ? 74.852 30.992 7.603 1.00 63.08 406 GLY D CA 1
ATOM 13658 C C . GLY D 1 406 ? 75.100 32.100 6.602 1.00 62.25 406 GLY D C 1
ATOM 13659 O O . GLY D 1 406 ? 75.138 33.275 6.974 1.00 62.17 406 GLY D O 1
ATOM 13660 N N . ALA D 1 407 ? 75.258 31.731 5.335 1.00 61.81 407 ALA D N 1
ATOM 13661 C CA . ALA D 1 407 ? 75.510 32.704 4.277 1.00 60.90 407 ALA D CA 1
ATOM 13662 C C . ALA D 1 407 ? 74.261 32.972 3.445 1.00 60.10 407 ALA D C 1
ATOM 13663 O O . ALA D 1 407 ? 73.697 32.056 2.843 1.00 60.11 407 ALA D O 1
ATOM 13665 N N . LYS D 1 408 ? 73.838 34.232 3.408 1.00 59.13 408 LYS D N 1
ATOM 13666 C CA . LYS D 1 408 ? 72.659 34.623 2.648 1.00 57.93 408 LYS D CA 1
ATOM 13667 C C . LYS D 1 408 ? 72.988 35.768 1.699 1.00 58.15 408 LYS D C 1
ATOM 13668 O O . LYS D 1 408 ? 73.041 36.928 2.109 1.00 57.86 408 LYS D O 1
ATOM 13674 N N . ILE D 1 409 ? 73.211 35.431 0.431 1.00 58.82 409 ILE D N 1
ATOM 13675 C CA . ILE D 1 409 ? 73.525 36.423 -0.596 1.00 59.28 409 ILE D CA 1
ATOM 13676 C C . ILE D 1 409 ? 72.258 37.186 -0.919 1.00 59.05 409 ILE D C 1
ATOM 13677 O O . ILE D 1 409 ? 71.264 36.606 -1.349 1.00 58.63 409 ILE D O 1
ATOM 13682 N N . ILE D 1 410 ? 72.307 38.496 -0.727 1.00 60.29 410 ILE D N 1
ATOM 13683 C CA . ILE D 1 410 ? 71.145 39.338 -0.949 1.00 61.15 410 ILE D CA 1
ATOM 13684 C C . ILE D 1 410 ? 71.119 40.083 -2.274 1.00 62.20 410 ILE D C 1
ATOM 13685 O O . ILE D 1 410 ? 72.041 40.831 -2.595 1.00 62.77 410 ILE D O 1
ATOM 13690 N N . PHE D 1 411 ? 70.047 39.876 -3.031 1.00 63.36 411 PHE D N 1
ATOM 13691 C CA . PHE D 1 411 ? 69.845 40.554 -4.305 1.00 64.73 411 PHE D CA 1
ATOM 13692 C C . PHE D 1 411 ? 68.587 41.401 -4.140 1.00 65.84 411 PHE D C 1
ATOM 13693 O O . PHE D 1 411 ? 67.764 41.132 -3.260 1.00 65.47 411 PHE D O 1
ATOM 13701 N N . GLU D 1 412 ? 68.432 42.419 -4.980 1.00 66.88 412 GLU D N 1
ATOM 13702 C CA . GLU D 1 412 ? 67.260 43.284 -4.897 1.00 67.83 412 GLU D CA 1
ATOM 13703 C C . GLU D 1 412 ? 66.017 42.526 -5.337 1.00 67.42 412 GLU D C 1
ATOM 13704 O O . GLU D 1 412 ? 64.894 42.930 -5.043 1.00 67.29 412 GLU D O 1
ATOM 13710 N N . ASP D 1 413 ? 66.234 41.421 -6.042 1.00 67.11 413 ASP D N 1
ATOM 13711 C CA . ASP D 1 413 ? 65.153 40.599 -6.572 1.00 66.89 413 ASP D CA 1
ATOM 13712 C C . ASP D 1 413 ? 64.877 39.360 -5.719 1.00 65.69 413 ASP D C 1
ATOM 13713 O O . ASP D 1 413 ? 63.830 38.722 -5.852 1.00 65.15 413 ASP D O 1
ATOM 13718 N N . GLY D 1 414 ? 65.816 39.025 -4.840 1.00 64.24 414 GLY D N 1
ATOM 13719 C CA . GLY D 1 414 ? 65.644 37.859 -3.997 1.00 61.95 414 GLY D CA 1
ATOM 13720 C C . GLY D 1 414 ? 66.883 37.571 -3.181 1.00 61.32 414 GLY D C 1
ATOM 13721 O O . GLY D 1 414 ? 67.574 38.494 -2.754 1.00 61.88 414 GLY D O 1
ATOM 13722 N N . TRP D 1 415 ? 67.169 36.291 -2.962 1.00 59.90 415 TRP D N 1
ATOM 13723 C CA . TRP D 1 415 ? 68.338 35.894 -2.184 1.00 58.72 415 TRP D CA 1
ATOM 13724 C C . TRP D 1 415 ? 68.614 34.401 -2.248 1.00 58.11 415 TRP D C 1
ATOM 13725 O O . TRP D 1 415 ? 67.812 33.618 -2.759 1.00 56.95 415 TRP D O 1
ATOM 13736 N N . VAL D 1 416 ? 69.766 34.019 -1.711 1.00 58.59 416 VAL D N 1
ATOM 13737 C CA . VAL D 1 416 ? 70.175 32.627 -1.672 1.00 58.52 416 VAL D CA 1
ATOM 13738 C C . VAL D 1 416 ? 70.692 32.329 -0.277 1.00 58.55 416 VAL D C 1
ATOM 13739 O O . VAL D 1 416 ? 71.486 33.093 0.272 1.00 58.46 416 VAL D O 1
ATOM 13743 N N . LEU D 1 417 ? 70.254 31.216 0.295 1.00 58.45 417 LEU D N 1
ATOM 13744 C CA . LEU D 1 417 ? 70.692 30.850 1.631 1.00 58.66 417 LEU D CA 1
ATOM 13745 C C . LEU D 1 417 ? 71.448 29.529 1.679 1.00 58.77 417 LEU D C 1
ATOM 13746 O O . LEU D 1 417 ? 70.944 28.491 1.253 1.00 57.96 417 LEU D O 1
ATOM 13751 N N . VAL D 1 418 ? 72.671 29.594 2.196 1.00 59.33 418 VAL D N 1
ATOM 13752 C CA . VAL D 1 418 ? 73.521 28.425 2.360 1.00 60.30 418 VAL D CA 1
ATOM 13753 C C . VAL D 1 418 ? 73.764 28.347 3.860 1.00 61.13 418 VAL D C 1
ATOM 13754 O O . VAL D 1 418 ? 74.535 29.126 4.431 1.00 61.35 418 VAL D O 1
ATOM 13758 N N . ARG D 1 419 ? 73.078 27.415 4.502 1.00 62.07 419 ARG D N 1
ATOM 13759 C CA . ARG D 1 419 ? 73.182 27.259 5.940 1.00 63.00 419 ARG D CA 1
ATOM 13760 C C . ARG D 1 419 ? 73.488 25.819 6.285 1.00 63.67 419 ARG D C 1
ATOM 13761 O O . ARG D 1 419 ? 73.055 24.898 5.595 1.00 64.06 419 ARG D O 1
ATOM 13769 N N . ALA D 1 420 ? 74.249 25.633 7.355 1.00 64.47 420 ALA D N 1
ATOM 13770 C CA . ALA D 1 420 ? 74.615 24.302 7.804 1.00 65.06 420 ALA D CA 1
ATOM 13771 C C . ALA D 1 420 ? 73.664 23.834 8.900 1.00 65.82 420 ALA D C 1
ATOM 13772 O O . ALA D 1 420 ? 73.392 24.560 9.854 1.00 65.60 420 ALA D O 1
ATOM 13774 N N . SER D 1 421 ? 73.154 22.617 8.750 1.00 66.80 421 SER D N 1
ATOM 13775 C CA . SER D 1 421 ? 72.244 22.041 9.731 1.00 68.24 421 SER D CA 1
ATOM 13776 C C . SER D 1 421 ? 72.973 21.948 11.073 1.00 69.67 421 SER D C 1
ATOM 13777 O O . SER D 1 421 ? 74.177 21.700 11.116 1.00 69.81 421 SER D O 1
ATOM 13780 N N . GLY D 1 422 ? 72.249 22.160 12.166 1.00 71.18 422 GLY D N 1
ATOM 13781 C CA . GLY D 1 422 ? 72.872 22.074 13.473 1.00 73.23 422 GLY D CA 1
ATOM 13782 C C . GLY D 1 422 ? 72.823 20.659 14.024 1.00 74.88 422 GLY D C 1
ATOM 13783 O O . GLY D 1 422 ? 73.249 20.406 15.148 1.00 74.62 422 GLY D O 1
ATOM 13784 N N . THR D 1 423 ? 72.309 19.728 13.228 1.00 76.72 423 THR D N 1
ATOM 13785 C CA . THR D 1 423 ? 72.204 18.342 13.665 1.00 78.51 423 THR D CA 1
ATOM 13786 C C . THR D 1 423 ? 72.748 17.382 12.610 1.00 79.87 423 THR D C 1
ATOM 13787 O O . THR D 1 423 ? 73.708 16.653 12.859 1.00 80.21 423 THR D O 1
ATOM 13791 N N . GLU D 1 424 ? 72.134 17.388 11.432 1.00 81.43 424 GLU D N 1
ATOM 13792 C CA . GLU D 1 424 ? 72.555 16.510 10.347 1.00 82.81 424 GLU D CA 1
ATOM 13793 C C . GLU D 1 424 ? 73.715 17.080 9.552 1.00 82.67 424 GLU D C 1
ATOM 13794 O O . GLU D 1 424 ? 73.827 18.294 9.393 1.00 82.74 424 GLU D O 1
ATOM 13800 N N . PRO D 1 425 ? 74.602 16.203 9.045 1.00 82.53 425 PRO D N 1
ATOM 13801 C CA . PRO D 1 425 ? 75.767 16.617 8.252 1.00 82.10 425 PRO D CA 1
ATOM 13802 C C . PRO D 1 425 ? 75.346 17.152 6.875 1.00 81.38 425 PRO D C 1
ATOM 13803 O O . PRO D 1 425 ? 75.776 16.642 5.837 1.00 81.64 425 PRO D O 1
ATOM 13807 N N . ILE D 1 426 ? 74.506 18.184 6.878 1.00 80.05 426 ILE D N 1
ATOM 13808 C CA . ILE D 1 426 ? 74.013 18.780 5.643 1.00 78.57 426 ILE D CA 1
ATOM 13809 C C . ILE D 1 426 ? 74.301 20.274 5.620 1.00 77.56 426 ILE D C 1
ATOM 13810 O O . ILE D 1 426 ? 74.595 20.873 6.653 1.00 77.13 426 ILE D O 1
ATOM 13815 N N . ILE D 1 427 ? 74.223 20.867 4.433 1.00 76.27 427 ILE D N 1
ATOM 13816 C CA . ILE D 1 427 ? 74.466 22.290 4.269 1.00 74.78 427 ILE D CA 1
ATOM 13817 C C . ILE D 1 427 ? 73.471 22.836 3.245 1.00 73.79 427 ILE D C 1
ATOM 13818 O O . ILE D 1 427 ? 73.850 23.357 2.199 1.00 74.46 427 ILE D O 1
ATOM 13823 N N . ARG D 1 428 ? 72.189 22.703 3.574 1.00 71.77 428 ARG D N 1
ATOM 13824 C CA . ARG D 1 428 ? 71.072 23.151 2.742 1.00 69.80 428 ARG D CA 1
ATOM 13825 C C . ARG D 1 428 ? 71.271 24.435 1.932 1.00 67.82 428 ARG D C 1
ATOM 13826 O O . ARG D 1 428 ? 72.034 25.326 2.316 1.00 67.42 428 ARG D O 1
ATOM 13834 N N . ILE D 1 429 ? 70.559 24.514 0.810 1.00 65.42 429 ILE D N 1
ATOM 13835 C CA . ILE D 1 429 ? 70.622 25.657 -0.092 1.00 63.64 429 ILE D CA 1
ATOM 13836 C C . ILE D 1 429 ? 69.209 26.125 -0.430 1.00 62.40 429 ILE D C 1
ATOM 13837 O O . ILE D 1 429 ? 68.447 25.403 -1.074 1.00 61.56 429 ILE D O 1
ATOM 13842 N N . PHE D 1 430 ? 68.871 27.334 0.009 1.00 60.94 430 PHE D N 1
ATOM 13843 C CA . PHE D 1 430 ? 67.553 27.911 -0.237 1.00 59.33 430 PHE D CA 1
ATOM 13844 C C . PHE D 1 430 ? 67.677 29.149 -1.112 1.00 57.57 430 PHE D C 1
ATOM 13845 O O . PHE D 1 430 ? 68.602 29.943 -0.948 1.00 57.02 430 PHE D O 1
ATOM 13853 N N . SER D 1 431 ? 66.735 29.323 -2.030 1.00 55.46 431 SER D N 1
ATOM 13854 C CA . SER D 1 431 ? 66.748 30.493 -2.902 1.00 54.36 431 SER D CA 1
ATOM 13855 C C . SER D 1 431 ? 65.333 31.011 -3.154 1.00 52.58 431 SER D C 1
ATOM 13856 O O . SER D 1 431 ? 64.367 30.252 -3.157 1.00 51.85 431 SER D O 1
ATOM 13859 N N . GLU D 1 432 ? 65.214 32.312 -3.360 1.00 51.46 432 GLU D N 1
ATOM 13860 C CA . GLU D 1 432 ? 63.916 32.910 -3.615 1.00 50.94 432 GLU D CA 1
ATOM 13861 C C . GLU D 1 432 ? 64.094 34.117 -4.514 1.00 50.93 432 GLU D C 1
ATOM 13862 O O . GLU D 1 432 ? 65.085 34.833 -4.408 1.00 50.79 432 GLU D O 1
ATOM 13868 N N . ALA D 1 433 ? 63.128 34.330 -5.401 1.00 51.46 433 ALA D N 1
ATOM 13869 C CA . ALA D 1 433 ? 63.151 35.447 -6.337 1.00 52.65 433 ALA D CA 1
ATOM 13870 C C . ALA D 1 433 ? 61.731 35.675 -6.836 1.00 52.96 433 ALA D C 1
ATOM 13871 O O . ALA D 1 433 ? 60.817 34.949 -6.453 1.00 53.26 433 ALA D O 1
ATOM 13873 N N . LYS D 1 434 ? 61.537 36.669 -7.694 1.00 53.85 434 LYS D N 1
ATOM 13874 C CA . LYS D 1 434 ? 60.196 36.933 -8.204 1.00 55.74 434 LYS D CA 1
ATOM 13875 C C . LYS D 1 434 ? 59.880 36.194 -9.503 1.00 56.43 434 LYS D C 1
ATOM 13876 O O . LYS D 1 434 ? 58.830 36.411 -10.108 1.00 55.58 434 LYS D O 1
ATOM 13882 N N . SER D 1 435 ? 60.788 35.312 -9.912 1.00 57.74 435 SER D N 1
ATOM 13883 C CA . SER D 1 435 ? 60.622 34.518 -11.128 1.00 59.88 435 SER D CA 1
ATOM 13884 C C . SER D 1 435 ? 61.435 33.236 -10.979 1.00 60.81 435 SER D C 1
ATOM 13885 O O . SER D 1 435 ? 62.505 33.251 -10.371 1.00 60.83 435 SER D O 1
ATOM 13888 N N . LYS D 1 436 ? 60.928 32.132 -11.530 1.00 62.37 436 LYS D N 1
ATOM 13889 C CA . LYS D 1 436 ? 61.628 30.854 -11.442 1.00 63.37 436 LYS D CA 1
ATOM 13890 C C . LYS D 1 436 ? 63.039 30.960 -11.988 1.00 63.97 436 LYS D C 1
ATOM 13891 O O . LYS D 1 436 ? 63.946 30.283 -11.503 1.00 64.34 436 LYS D O 1
ATOM 13897 N N . GLU D 1 437 ? 63.222 31.815 -12.995 1.00 64.43 437 GLU D N 1
ATOM 13898 C CA . GLU D 1 437 ? 64.533 32.012 -13.611 1.00 64.75 437 GLU D CA 1
ATOM 13899 C C . GLU D 1 437 ? 65.525 32.500 -12.582 1.00 63.66 437 GLU D C 1
ATOM 13900 O O . GLU D 1 437 ? 66.514 31.828 -12.293 1.00 63.52 437 GLU D O 1
ATOM 13906 N N . LYS D 1 438 ? 65.260 33.676 -12.027 1.00 62.68 438 LYS D N 1
ATOM 13907 C CA . LYS D 1 438 ? 66.148 34.234 -11.020 1.00 62.31 438 LYS D CA 1
ATOM 13908 C C . LYS D 1 438 ? 66.294 33.287 -9.834 1.00 61.34 438 LYS D C 1
ATOM 13909 O O . LYS D 1 438 ? 67.374 33.172 -9.255 1.00 60.77 438 LYS D O 1
ATOM 13915 N N . ALA D 1 439 ? 65.208 32.605 -9.485 1.00 60.50 439 ALA D N 1
ATOM 13916 C CA . ALA D 1 439 ? 65.224 31.663 -8.370 1.00 60.63 439 ALA D CA 1
ATOM 13917 C C . ALA D 1 439 ? 66.245 30.567 -8.637 1.00 60.43 439 ALA D C 1
ATOM 13918 O O . ALA D 1 439 ? 67.034 30.208 -7.766 1.00 59.78 439 ALA D O 1
ATOM 13920 N N . GLN D 1 440 ? 66.219 30.042 -9.856 1.00 61.13 440 GLN D N 1
ATOM 13921 C CA . GLN D 1 440 ? 67.132 28.981 -10.257 1.00 62.05 440 GLN D CA 1
ATOM 13922 C C . GLN D 1 440 ? 68.566 29.503 -10.277 1.00 62.63 440 GLN D C 1
ATOM 13923 O O . GLN D 1 440 ? 69.484 28.861 -9.759 1.00 61.74 440 GLN D O 1
ATOM 13929 N N . GLU D 1 441 ? 68.746 30.679 -10.873 1.00 64.41 441 GLU D N 1
ATOM 13930 C CA . GLU D 1 441 ? 70.060 31.306 -10.961 1.00 65.87 441 GLU D CA 1
ATOM 13931 C C . GLU D 1 441 ? 70.667 31.413 -9.571 1.00 66.79 441 GLU D C 1
ATOM 13932 O O . GLU D 1 441 ? 71.736 30.859 -9.297 1.00 67.31 441 GLU D O 1
ATOM 13938 N N . TYR D 1 442 ? 69.970 32.131 -8.697 1.00 67.06 442 TYR D N 1
ATOM 13939 C CA . TYR D 1 442 ? 70.429 32.342 -7.332 1.00 67.35 442 TYR D CA 1
ATOM 13940 C C . TYR D 1 442 ? 70.749 31.017 -6.654 1.00 67.16 442 TYR D C 1
ATOM 13941 O O . TYR D 1 442 ? 71.725 30.913 -5.912 1.00 66.62 442 TYR D O 1
ATOM 13950 N N . LEU D 1 443 ? 69.934 30.003 -6.923 1.00 67.37 443 LEU D N 1
ATOM 13951 C CA . LEU D 1 443 ? 70.148 28.681 -6.345 1.00 68.10 443 LEU D CA 1
ATOM 13952 C C . LEU D 1 443 ? 71.497 28.148 -6.817 1.00 68.40 443 LEU D C 1
ATOM 13953 O O . LEU D 1 443 ? 72.341 27.755 -6.010 1.00 68.31 443 LEU D O 1
ATOM 13958 N N . ASN D 1 444 ? 71.683 28.134 -8.134 1.00 69.02 444 ASN D N 1
ATOM 13959 C CA . ASN D 1 444 ? 72.923 27.652 -8.733 1.00 69.37 444 ASN D CA 1
ATOM 13960 C C . ASN D 1 444 ? 74.126 28.418 -8.198 1.00 69.62 444 ASN D C 1
ATOM 13961 O O . ASN D 1 444 ? 75.172 27.828 -7.940 1.00 69.31 444 ASN D O 1
ATOM 13966 N N . LEU D 1 445 ? 73.971 29.729 -8.032 1.00 70.12 445 LEU D N 1
ATOM 13967 C CA . LEU D 1 445 ? 75.047 30.567 -7.514 1.00 71.16 445 LEU D CA 1
ATOM 13968 C C . LEU D 1 445 ? 75.517 29.983 -6.180 1.00 72.28 445 LEU D C 1
ATOM 13969 O O . LEU D 1 445 ? 76.718 29.926 -5.901 1.00 72.73 445 LEU D O 1
ATOM 13974 N N . GLY D 1 446 ? 74.558 29.544 -5.367 1.00 73.33 446 GLY D N 1
ATOM 13975 C CA . GLY D 1 446 ? 74.870 28.965 -4.072 1.00 74.38 446 GLY D CA 1
ATOM 13976 C C . GLY D 1 446 ? 75.599 27.645 -4.205 1.00 75.53 446 GLY D C 1
ATOM 13977 O O . GLY D 1 446 ? 76.593 27.401 -3.522 1.00 75.03 446 GLY D O 1
ATOM 13978 N N . ILE D 1 447 ? 75.102 26.786 -5.086 1.00 76.82 447 ILE D N 1
ATOM 13979 C CA . ILE D 1 447 ? 75.725 25.492 -5.316 1.00 78.27 447 ILE D CA 1
ATOM 13980 C C . ILE D 1 447 ? 77.143 25.688 -5.846 1.00 79.50 447 ILE D C 1
ATOM 13981 O O . ILE D 1 447 ? 78.064 24.964 -5.464 1.00 79.95 447 ILE D O 1
ATOM 13986 N N . GLU D 1 448 ? 77.310 26.671 -6.726 1.00 80.80 448 GLU D N 1
ATOM 13987 C CA . GLU D 1 448 ? 78.613 26.976 -7.309 1.00 82.38 448 GLU D CA 1
ATOM 13988 C C . GLU D 1 448 ? 79.625 27.302 -6.221 1.00 83.30 448 GLU D C 1
ATOM 13989 O O . GLU D 1 448 ? 80.664 26.647 -6.106 1.00 83.32 448 GLU D O 1
ATOM 13995 N N . LEU D 1 449 ? 79.316 28.325 -5.430 1.00 84.19 449 LEU D N 1
ATOM 13996 C CA . LEU D 1 449 ? 80.192 28.752 -4.346 1.00 84.97 449 LEU D CA 1
ATOM 13997 C C . LEU D 1 449 ? 80.444 27.616 -3.367 1.00 85.46 449 LEU D C 1
ATOM 13998 O O . LEU D 1 449 ? 81.562 27.439 -2.888 1.00 85.47 449 LEU D O 1
ATOM 14003 N N . LEU D 1 450 ? 79.402 26.842 -3.081 1.00 86.25 450 LEU D N 1
ATOM 14004 C CA . LEU D 1 450 ? 79.510 25.728 -2.145 1.00 87.30 450 LEU D CA 1
ATOM 14005 C C . LEU D 1 450 ? 80.598 24.760 -2.576 1.00 88.57 450 LEU D C 1
ATOM 14006 O O . LEU D 1 450 ? 81.502 24.430 -1.804 1.00 88.60 450 LEU D O 1
ATOM 14011 N N . GLU D 1 451 ? 80.499 24.303 -3.818 1.00 89.94 451 GLU D N 1
ATOM 14012 C CA . GLU D 1 451 ? 81.458 23.356 -4.361 1.00 90.94 451 GLU D CA 1
ATOM 14013 C C . GLU D 1 451 ? 82.881 23.904 -4.410 1.00 91.38 451 GLU D C 1
ATOM 14014 O O . GLU D 1 451 ? 83.818 23.229 -3.983 1.00 90.99 451 GLU D O 1
ATOM 14020 N N . LYS D 1 452 ? 83.051 25.122 -4.916 1.00 92.27 452 LYS D N 1
ATOM 14021 C CA . LYS D 1 452 ? 84.387 25.706 -4.988 1.00 93.35 452 LYS D CA 1
ATOM 14022 C C . LYS D 1 452 ? 84.949 25.853 -3.576 1.00 94.04 452 LYS D C 1
ATOM 14023 O O . LYS D 1 452 ? 86.165 25.829 -3.374 1.00 94.47 452 LYS D O 1
ATOM 14029 N N . ALA D 1 453 ? 84.054 25.991 -2.602 1.00 94.65 453 ALA D N 1
ATOM 14030 C CA . ALA D 1 453 ? 84.447 26.145 -1.205 1.00 95.25 453 ALA D CA 1
ATOM 14031 C C . ALA D 1 453 ? 84.985 24.839 -0.645 1.00 95.78 453 ALA D C 1
ATOM 14032 O O . ALA D 1 453 ? 86.009 24.821 0.040 1.00 95.70 453 ALA D O 1
ATOM 14034 N N . LEU D 1 454 ? 84.281 23.749 -0.929 1.00 96.55 454 LEU D N 1
ATOM 14035 C CA . LEU D 1 454 ? 84.693 22.436 -0.455 1.00 97.58 454 LEU D CA 1
ATOM 14036 C C . LEU D 1 454 ? 85.632 21.767 -1.454 1.00 98.39 454 LEU D C 1
ATOM 14037 O O . LEU D 1 454 ? 86.109 22.407 -2.392 1.00 98.72 454 LEU D O 1
ATOM 14042 N N . SER D 1 455 ? 85.892 20.479 -1.241 1.00 99.09 455 SER D N 1
ATOM 14043 C CA . SER D 1 455 ? 86.775 19.696 -2.106 1.00 99.78 455 SER D CA 1
ATOM 14044 C C . SER D 1 455 ? 88.145 20.351 -2.297 1.00 100.00 455 SER D C 1
ATOM 14045 O O . SER D 1 455 ? 88.396 21.411 -1.680 1.00 100.00 455 SER D O 1
#

InterPro domains:
  IPR005841 Alpha-D-phosphohexomutase superfamily [PR00509] (94-108)
  IPR005841 Alpha-D-phosphohexomutase superfamily [PR00509] (174-193)
  IPR005841 Alpha-D-phosphohexomutase superfamily [PR00509] (208-221)
  IPR005841 Alpha-D-phosphohexomutase superfamily [PR00509] (236-251)
  IPR005843 Alpha-D-phosphohexomutase, C-terminal [PF00408] (390-442)
  IPR005844 Alpha-D-phosphohexomutase, alpha/beta/alpha domain I [PF02878] (3-137)
  IPR005845 Alpha-D-phosphohexomutase, alpha/beta/alpha domain II [PF02879] (156-256)
  IPR005846 Alpha-D-phosphohexomutase, alpha/beta/alpha domain III [PF02880] (261-370)
  IPR016055 Alpha-D-phosphohexomutase, alpha/beta/alpha I/II/III [SSF53738] (3-180)
  IPR016055 Alpha-D-phosphohexomutase, alpha/beta/alpha I/II/III [SSF53738] (155-259)
  IPR016055 Alpha-D-phosphohexomutase, alpha/beta/alpha I/II/III [SSF53738] (261-367)
  IPR024086 Phosphoglucosamine mutase, archaeal type [TIGR03990] (3-447)
  IPR024086 Phosphoglucosamine mutase, archaeal type [cd03087] (4-450)
  IPR036900 Alpha-D-phosphohexomutase, C-terminal domain superfamily [SSF55957] (358-454)
  IPR050060 Phosphoglucosamine mutase [PTHR42946] (4-444)

CATH classification: 3.40.120.10 (+3 more: 3.40.120.10, 3.40.120.10, 3.30.310.50)

B-factor: mean 35.8, std 20.74, range [8.84, 100.0]

Secondary structure (DSSP, 8-state):
-BTB-BTTBEEEEBTTTB-HHHHHHHHHHHHHHHHHTT-SS-EEEEEE-S-TTHHHHHHHHHHHHHHTT-EEEEEEE--HHHHHHHHHHTT-SEEEEE--TTS-TTEEEEEEE-TTSSB--HHHHHHHHHHHHHT---PPPGGG---EEE---HHHHHHHHHTTS-HHHHHHH--EEEEE-TTSGGGGTHHHHHHHHT-EEEEES-S--TT-SSS-S---TTTTHHHHHHHHHHT-SEEEEE-TTS--EEEEETTSPBPPHHHHHHHHHHHHHHHHTS-EEEEETTS-THHHHHHHHTT-EEEEE-SSTTHHHHHHHHTT-SEEEETTEEEE-TTT-SS--HHHHHHHHHHHHHHH-S-HHHHHHTS---EEEEE--B--SSHHHHHHHHHHHHHHTT-EEE-TTSEEEE-SS-EEEE---SSSSB--EEEEESSHHHHHHHHHHHHHHHHHHT-/--TT--SSSEEEEBTTTB-HHHHHHHHHHHHHHHHHTT-SS-EEEEEE-S-TTHHHHHHHHHHHHHHTT-EEEEEEE--HHHHHHHHHHTT-SEEEEE--TTS-TTEEEEEEE-TTSSBPPHHHHHHHHHHHHHT---PPPGGG---EEE---HHHHHHHHHTTS-HHHHHHH--EEEEE-TTSGGGGTHHHHHHHHT-EEEEES-S--TT-SSSSS---TTTTHHHHHHHHHHT-SEEEEE-TTS--EEEEETTSPBPPHHHHHHHHHHHHHHHHTS-EEEEETTS-THHHHHHHHTT-EEEEE-SSTTHHHHHHHHTT-SEEEETTEEEE-TTT-SS--HHHHHHHHHHHHHHHTS-HHHHHHTSPP-EEEEE--B--SSHHHHHHHHHHHHHHTT-EEE-TTSEEEE-SSEEEEE---SSSSB--EEEEESSHHHHHHHHHHHHHHHHHH--/--SS-BTTBEEEEBTTTB-HHHHHHHHHHHHHHHHHTT-SS-EEEEEE-S-TTHHHHHHHHHHHHHHTT-EEEEEEE--HHHHHHHHHHTT-SEEEEE--TTS-TTEEEEEEE-TTSSBPPHHHHHHHHHHHHHT---PPPGGG---EEE---HHHHHHHHHTTS-HHHHHHH--EEEEE-TTSGGGGTHHHHHHHHT-EEEEES-S--TT-SSS-S---TTTTHHHHHHHHHHT-SEEEEE-TTS--EEEEETTSPBPPHHHHHHHHHHHHHHHHTS-EEEEETTS-THHHHHHHHTT-EEEEE-SSTTHHHHHHHHTT-SEEEETTEEEE-TTT-SS--HHHHHHHHHHHHHHH-S-HHHHHHTSPP-EEEEE--B--SSHHHHHHHHHHHHHHTT-EEE-TTSEEEE-SSEEEEE---SSSSB--EEEEESSHHHHHHHHHHHHHHHHGGG-/--SS--SSSEEEEBTTTB-HHHHHHHHHHHHHHHHHTT-SS-EEEEEE-S-TTHHHHHHHHHHHHHHTT-EEEEEEE--HHHHHHHHHHTT-SEEEEE--TTS-TTEEEEEEE-TTSSBPPHHHHHHHHHHHHHT---PPPGGG---EEE---HHHHHHHHHTTS-HHHHHHH--EEEEE-TTSGGGGTHHHHHHHHT-EEEEES-S--TT-SSS-S---TTTTHHHHHHHHHHT-SEEEEE-TTS--EEEEETTSPBPPHHHHHHHHHHHHHHHHTS-EEEEETTS-THHHHHHHHTT-EEEEE-SSTTHHHHHHHHTT-SEEEETTEEEEETTTEEEE-HHHHHHHHHHHHHHH-S-HHHHHHTSPP-EEEEE--B--SSHHHHHHHHHHHHHHTT--EE-SSSEEEE-SS-EEEE---SSSSB--EEEEESSHHHHHHHHHHHHHHHHHH--

Foldseek 3Di:
DLLAADQFWHKDFEPPCNDLQLLLLLLQLLLQLLVVVPDLEFEEEEEEKLAPCVVSNSVSNVQNNLQQQYAYEYQYHAFLQLSLLVLLVVQGQKYKYWAPWQAARRMITMGIGGSNSATDDPVSVVSSSVCSVVVVGRGDDVVRRYYYDYDHCQVVLLVLLLVVFDLVLLLVLQFEEEEEAQLMNCLSHQQVSQVSSNHNYDYDNSNNHSNSVLDRFDPDPVSCVVVLVVLQVVQGLWYWYAGRSQLDIWIAGNNSHTDFQLLLLLLLLLVQLQVVLEWEEEEAPQAFCLNVVSRVVSNYHYHHAADGPPGRLVCCVVVVGQWYAYRRHQIAGVVRGSGRHNSSSVSSSSRSVSPVPDRPVCSRVVRQAKDKDKDKDAADDPLQVLQVQLQVVCVVVVFDWDVNAGTWTDDPFWIKGFHADPPGRITMIMIMGSDPVVNVVRRVSSVVSSVVSVD/DVVAADQFWDKDFEPPCNDLQLLLLLLQLLLQLLVVVPDLEFEEEEEEKLAPCVVSNSVSSVQSNLQQQYAYEYQYHAFLLLSLLVLQVVQGQKYKYWAPWQAARRMITMGIGGSNSATDDPVSVVSSVVCSVVVVGRGDDPVRRYYYDYDHRQVVLLVLLLVPFDLVLLLVLQFEEEEEAQLMNCLSHQQVSQVSSNHRYDYDNSNNHSNSVLDRFDPDCVSCVVVLVVLQVVQGLWYWYAGHSQLDIWIAGNNSHTDAQLLLLLLLLLVQLQVVLEWEEEEAPLADCLNVVSRVVSNYHYHHAHDGPPGRLVVCVVVVTQWYAYRRHQIAGVVRGSGRHNSSSVRSVSRSVSPVPDRPVCSRVVRQDKDKDKDKDAADDPLQVLLVLLQVVCVVVVFDWDVNAGTWTDDPFWIKGFHADPPGRITMIMIMGSDPVVNVVRRVSSVVSSVVSDD/DVLAADQFWHKDFEPPCNDLQLLLLLLQLLLQLLVVVPDLEFEEEEEEKLAPCVVSNSVSSVQSNLQQQYAYEYQYHAFLQLSLLVLQVVQGQKYKYWAPWQAARRMITMGIGGSNSATDDPVSVVSSVVCSVVVVGRGDDVVRRYHYDYDHCQVVLLVLLLVPFDLVLLLVLQFEEEEEAQLMNCLSHQQVSQVSSNHRYHYDNSHNHSNSVLDRFDPDPVSCVVVLVVLQVVQGLWYWYAGHSQLDIWIAGNNSHTDFQLLLLLLLLLVQLQVVLEWEEEEAPPADCLNVVSRVVSNYHYHHAHDGPPGRLVVCVVVVTQKYAYRRHQIAGVVRGSGRHHSSSVSSSSRSVSPVPDRPVCSRVVGQDKDKDKDKDAADDPLQVLLVQLQVVCVVVVFDWDVNAGTWTDDPFWIKGFHADPPGRITMIMIMGSDPVVNVVRRVSSVVSSVVSVD/DVQAADQFWHKDFEPPCNDLQLLLLLLQLLLQLLVVVPDLEFEEEEEEKLAPCVVSNSVSNVQNNLQQQYAYEYQYHAFLQLSLLVLLVVQGQKYKYWAPWQAARRMITMGIGGSNSATDDPVSVVSSSVCSVVVVGRGDDVVRRYYYDYDHCQVVLLVLLLVPFDLVLLLVLQFEEEEEAQLMNCLSHQQVSQVSSNHNYHYDNSNNHSNSVLDRFDPDPVSCVVVLVVLQVVQGLWYWYAGHSQLDIWIAGNNSHTDFQLLLLLLLLLVQLQVVLEWEEEEAPQAFCLNVVSRVVSNYHYHHAADGPPPRLVCCVVVVGQWYAYRRHQIAGVVRGSGRHNSSSVSSVSRSVSPVPDGPVCSRVVGQAKDKDKDKDAADDCLQVLLVQLQVVCVVVVFDWDVNAGTWTDDPFWIKGFHADPPGRITMIMIMGSDVVVNVVRRVSSVVSSVVSDD

Solvent-accessible surface area: 71433 Å² total; per-residue (Å²): 104,52,147,11,7,13,88,27,2,1,54,10,52,21,94,120,83,0,31,43,120,18,0,72,44,0,0,8,0,2,0,0,4,0,47,117,79,68,62,144,77,0,34,0,0,0,0,32,1,14,7,89,15,0,109,76,0,11,96,9,1,10,53,1,0,33,38,0,3,0,34,2,1,9,7,21,59,1,1,2,0,0,0,5,24,0,0,78,90,43,128,5,34,0,0,0,0,0,0,0,9,58,34,37,44,86,62,0,0,0,12,6,0,13,51,34,2,5,3,5,62,88,94,24,18,58,76,0,28,92,6,14,97,138,102,55,26,48,167,21,120,206,129,36,88,7,135,70,117,201,57,113,1,37,149,52,1,6,73,23,0,36,91,96,16,51,26,121,22,0,100,190,98,130,0,29,0,0,0,1,0,0,0,0,0,0,2,49,1,0,0,43,1,0,44,48,0,13,8,88,0,16,0,4,2,1,1,38,8,6,119,8,22,10,46,70,0,66,5,48,90,143,52,0,129,66,5,20,102,2,0,124,55,22,54,2,28,0,0,0,0,0,0,0,2,1,15,52,24,24,2,0,0,33,87,15,96,33,6,99,18,11,37,6,0,0,11,0,0,22,19,21,0,122,119,118,63,5,32,27,0,0,0,1,2,15,0,9,27,1,0,30,46,4,0,147,131,28,65,9,158,45,60,52,16,116,34,24,61,33,56,4,4,69,14,2,106,102,66,131,6,16,1,0,0,31,53,95,3,16,4,11,20,24,136,4,2,22,7,52,0,3,2,2,8,0,0,12,0,0,12,25,2,14,123,30,73,81,131,0,12,74,16,11,88,111,21,60,116,11,63,88,52,137,33,146,89,140,9,140,72,99,37,93,30,23,9,88,88,0,6,104,35,0,106,144,108,68,66,88,12,54,76,49,16,23,0,12,0,67,50,177,25,0,9,0,2,0,52,6,6,63,117,86,64,32,0,85,0,52,0,1,0,116,37,141,121,74,0,83,91,16,8,71,28,0,26,86,0,3,102,90,10,87,137,87,68,164,11,8,16,88,28,3,1,54,10,53,20,97,121,84,0,32,44,116,20,0,73,44,0,0,9,0,0,0,0,4,0,44,117,77,70,64,145,75,0,36,0,0,0,0,33,2,14,7,90,16,0,108,74,0,12,98,10,0,10,52,1,0,32,36,0,3,0,36,2,0,9,6,22,60,1,1,3,0,0,0,6,22,0,0,76,88,44,129,4,35,0,0,0,0,0,0,0,12,72,34,39,46,86,63,0,0,0,13,5,0,14,53,32,2,4,0,4,75,71,111,23,17,60,76,0,30,90,6,14,106,137,100,54,27,46,169,22,117,206,127,35,90,6,135,72,117,201,56,111,2,37,150,52,1,7,71,23,0,36,90,96,14,54,27,119,22,0,99,188,98,133,0,29,0,0,0,0,0,0,0,0,0,0,2,47,1,0,1,41,2,0,47,49,0,13,9,88,0,14,0,4,1,1,1,40,8,6,118,8,22,10,46,71,0,70,2,46,90,143,51,0,129,67,4,18,105,2,0,122,60,22,54,2,29,0,0,0,0,1,2,0,2,1,16,57,22,8,2,0,1,32,90,16,95,32,6,101,18,10,39,7,0,0,10,0,0,23,18,22,0,124,120,119,62,4,32,24,0,0,0,0,2,13,0,9,35,1,0,28,44,4,0,147,135,29,65,10,159,46,60,52,17,113,33,22,59,21,50,4,3,48,13,2,108,120,66,127,5,15,0,0,0,31,51,73,4,15,4,11,21,25,136,5,2,23,7,55,0,2,3,1,8,0,0,13,0,0,13,24,3,14,122,33,73,79,131,0,11,71,17,10,89,111,21,62,120,10,64,89,53,132,41,142,90,134,12,141,71,101,30,95,31,18,6,88,90,0,5,106,33,0,104,144,95,66,62,96,12,52,71,51,15,28,0,13,0,70,48,184,35,0,8,0,2,0,53,7,5,68,109,87,58,26,0,82,0,49,0,2,0,124,36,138,125,69,0,89,91,14,7,73,26,0,27,81,0,4,98,110,13,52,157,86,65,158,13,7,17,88,27,3,1,57,10,52,21,97,120,83,0,31,42,117,19,0,72,44,0,0,9,0,0,0,0,5,0,46,116,79,69,64,142,76,0,35,0,0,0,0,33,1,13,7,89,15,0,108,73,0,13,96,10,0,8,52,1,0,33,37,0,3,0,34,2,1,9,6,21,56,1,2,3,0,0,0,6,22,0,0,79,89,42,129,5,34,0,0,0,0,0,1,0,12,70,33,36,46,86,62,0,0,0,13,5,0,13,52,34,2,5,1,4,73,70,110,22,18,60,75,0,30,91,6,14,106,136,104,55,27,49,172,22,117,206,129,35,90,7,136,72,118,201,54,112,2,35,150,52,0,8,71,22,0,36,91,97,16,54,26,122,22,0,101,186,100,132,0,29,0,0,0,0,0,1,0,0,0,0,2,51,2,0,1,42,1,0,46,49,0,13,8,90,0,15,0,4,1,1,0,40,8,6,118,8,23,10,49,68,0,72,2,45,91,144,50,0,130,70,4,20,104,1,0,123,60,22,55,2,28,0,0,0,0,0,2,0,2,1,16,54,20,10,3,0,0,32,87,15,94,33,7,101,18,11,38,7,0,0,10,0,0,24,19,21,0,122,119,120,60,4,32,25,0,0,0,0,2,15,0,8,30,0,0,29,44,4,0,127,118,30,52,9,160,45,60,46,17,109,36,25,60,22,51,4,4,48,13,1,106,122,68,127,6,14,0,0,0,32,54,79,3,13,4,12,19,25,135,5,3,22,7,58,0,3,2,2,8,0,0,14,0,0,12,24,2,13,125,34,73,79,130,0,12,72,17,12,88,114,22,63,122,10,68,91,58,145,39,144,91,135,11,141,72,102,31,94,30,19,5,86,90,0,5,108,34,0,105,143,95,67,62,96,12,52,71,52,12,28,0,14,0,70,47,117,16,2,8,0,2,0,52,5,5,69,109,86,59,27,0,81,0,50,1,2,0,104,38,134,122,67,0,86,91,15,8,73,25,0,28,82,0,3,95,93,10,87,134,76,75,162,11,8,15,87,27,3,1,57,9,53,21,96,121,81,0,30,43,116,19,0,74,44,0,0,9,0,1,0,0,5,0,47,117,77,68,60,145,77,0,35,0,0,0,0,30,1,13,6,89,15,0,110,73,0,12,99,9,1,9,50,1,0,32,37,0,3,0,35,2,1,9,6,21,57,0,1,3,0,0,0,6,24,0,0,77,89,43,129,4,35,0,0,0,0,0,1,0,9,57,34,37,46,86,62,0,0,0,13,6,0,14,51,34,1,4,3,4,67,89,97,23,17,59,75,0,28,92,7,12,94,139,100,56,26,48,166,21,119,206,128,37,90,7,135,70,119,201,55,113,2,37,148,52,0,7,73,24,0,36,44,96,16,45,28,80,21,0,98,136,101,128,0,30,0,0,0,1,0,0,0,0,0,0,2,50,1,0,0,39,1,0,44,50,0,12,8,88,0,14,0,4,3,1,1,40,8,6,118,8,22,10,47,70,0,66,4,48,90,140,52,0,132,66,6,19,100,1,0,123,55,21,56,2,27,0,0,0,0,1,0,0,2,1,15,50,23,25,3,0,1,34,88,16,96,33,7,100,17,11,36,7,0,0,10,0,0,22,18,22,0,123,120,120,62,5,31,26,0,0,0,0,4,14,0,8,31,1,0,29,46,4,0,145,132,30,65,9,160,45,58,55,17,115,33,24,60,34,57,4,4,64,12,1,108,110,66,127,5,16,0,0,0,32,52,96,4,15,5,11,19,24,136,6,2,23,7,56,0,2,2,2,8,0,0,14,0,0,12,25,2,13,125,33,74,80,130,0,12,73,16,11,87,112,21,58,119,12,65,89,51,136,34,147,84,137,11,140,72,99,36,91,30,23,8,88,87,0,6,100,35,0,103,144,101,69,60,94,12,56,77,50,16,25,1,14,1,67,48,191,35,1,8,0,1,1,51,5,6,64,116,83,64,29,0,85,0,47,1,2,0,116,40,141,118,74,0,82,91,15,8,71,26,0,28,87,0,1,94,115,12,54,158

Radius of gyration: 48.45 Å; Cα contacts (8 Å, |Δi|>4): 4449; chains: 4; bounding box: 102×154×89 Å